Protein 2M4M (pdb70)

Solvent-accessible surface area: 8765 Å² total; per-residue (Å²): 190,123,128,58,122,180,98,63,58,31,48,0,0,0,6,64,42,19,166,111,78,22,0,103,113,0,3,58,99,11,1,75,36,13,29,3,15,58,45,38,110,112,49,47,84,124,118,58,40,159,3,42,87,44,169,141,72,169,50,49,103,142,189,106,98,16,54,117,81,50,12,144,69,7,0,51,7,58,8,60,72,133,62,22,26,114,155,0,35,94,93,169,70,28,120,50,94,71,58,67,6,7,2,32,45,45,118,98,150,43,30,54,88,29,14,176,167,4,100,41,112,158,181,127

InterPro domains:
  IPR007846 RNA-recognition motif (RRM) Nup35-type domain [PF05172] (176-274)
  IPR007846 RNA-recognition motif (RRM) Nup35-type domain [PS51472] (174-280)
  IPR012677 Nucleotide-binding alpha-beta plait domain superfamily [G3DSA:3.30.70.330] (168-292)
  IPR035979 RNA-binding domain superfamily [SSF54928] (177-276)

Nearest PDB structures (foldseek):
  2m4m-assembly1_A  TM=8.355E-01  e=5.495E-18  Nakaseomyces glabratus CBS 138
  5uaz-assembly1_B  TM=6.989E-01  e=4.692E-06  Saccharomyces cerevisiae S288C
  3p3d-assembly1_A  TM=6.804E-01  e=3.151E-06  Meyerozyma guilliermondii
  2dnn-assembly1_A  TM=5.092E-01  e=9.236E-02  Homo sapiens
  2lmi-assembly1_A  TM=5.114E-01  e=1.678E-01  Homo sapiens

Organism: Candida glabrata (strain ATCC 2001 / BCRC 20586 / JCM 3761 / NBRC 0622 / NRRL Y-65 / CBS 138) (NCBI:txid284593)

Foldseek 3Di:
DPDDDPDPQFQKKKKFWAFLPCQLPPCAVCQLQWHDHQDDLPRYDPPSCHGAPVHDQPCDPPHHHGPFAADGRMTTIRSVDVVCSVVQQDQPPAQDPHRGMGIGRDDPVVVVCVVVPVDDDDDD

Secondary structure (DSSP, 8-state):
--S-SS---SSEEEEES--TTSHHHHHHHHTTT---SS--SS--SSSGGG-STTSS----TTS-S-SS-B-SSEEEEE-SSHHHHHHHH--SS-EETTEE-EEEE--HHHHHHHHHHT--SS--

CATH classification: 3.30.70.330

Sequence (124 aa):
MSLGSESETGNAVVVFGYREAITKQILAYFAQFGEILEDLESELGDTETMRTPGYFFQQAPNRRRISREHGRTWTKLTYANHSSYLRALREHGTIYCGAAIGCVPYKHELISELSREGHHHHHHMSLGSESETGNAVVVFGYREAITKQILAYFAQFGEILEDLESELGDTETMRTPGYFFQQAPNRRRISREHGRTWTKLTYANHSSYLRALREHGTIYCGAAIGCVPYKHELISELSREGHHHHHHMSLGSESETGNAVVVFGYREAITKQILAYFAQFGEILEDLESELGDTETMRTPGYFFQQAPNRRRISREHGRTWTKLTYANHSSYLRALREHGTIYCGAAIGCVPYKHELISELSREGHHHHHHMSLGSESETGNAVVVFGYREAITKQILAYFAQFGEILEDLESELGDTETMRTPGYFFQQAPNRRRISREHGRTWTKLTYANHSSYLRALREHGTIYCGAAIGCVPYKHELISELSREGHHHHHHMSLGSESETGNAVVVFGYREAITKQILAYFAQFGEILEDLESELGDTETMRTPGYFFQQAPNRRRISREHGRTWTKLTYANHSSYLRALREHGTIYCGAAIGCVPYKHELISELSREGHHHHHHMSLGSESETGNAVVVFGYREAITKQILAYFAQFGEILEDLESELGDTETMRTPGYFFQQAPNRRRISREHGRTWTKLTYANHSSYLRALREHGTIYCGAAIGCVPYKHELISELSREGHHHHHHMSLGSESETGNAVVVFGYREAITKQILAYFAQFGEILEDLESELGDTETMRTPGYFFQQAPNRRRISREHGRTWTKLTYANHSSYLRALREHGTIYCGAAIGCVPYKHELISELSREGHHHHHHMSLGSESETGNAVVVFGYREAITKQILAYFAQFGEILEDLESELGDTETMRTPGYFFQQAPNRRRISREHGRTWTKLTYANHSSYLRALREHGTIYCGAAIGCVPYKHELISELSREGHHHHHHMSLGSESETGNAVVVFGYREAITKQILAYFAQFGEILEDLESELGDTETMRTPGYFFQQAPNRRRISREHGRTWTKLTYANHSSYLRALREHGTIYCGAAIGCVPYKHELISELSREGHHHHHHMSLGSESETGNAVVVFGYREAITKQILAYFAQFGEILEDLESELGDTETMRTPGYFFQQAPNRRRISREHGRTWTKLTYANHSSYLRALREHGTIYCGAAIGCVPYKHELISELSREGHHHHHHMSLGSESETGNAVVVFGYREAITKQILAYFAQFGEILEDLESELGDTETMRTPGYFFQQAPNRRRISREHGRTWTKLTYANHSSYLRALREHGTIYCGAAIGCVPYKHELISELSREGHHHHHHMSLGSESETGNAVVVFGYREAITKQILAYFAQFGEILEDLESELGDTETMRTPGYFFQQAPNRRRISREHGRTWTKLTYANHSSYLRALREHGTIYCGAAIGCVPYKHELISELSREGHHHHHHMSLGSESETGNAVVVFGYREAITKQILAYFAQFGEILEDLESELGDTETMRTPGYFFQQAPNRRRISREHGRTWTKLTYANHSSYLRALREHGTIYCGAAIGCVPYKHELISELSREGHHHHHHMSLGSESETGNAVVVFGYREAITKQILAYFAQFGEILEDLESELGDTETMRTPGYFFQQAPNRRRISREHGRTWTKLTYANHSSYLRALREHGTIYCGAAIGCVPYKHELISELSREGHHHHHHMSLGSESETGNAVVVFGYREAITKQILAYFAQFGEILEDLESELGDTETMRTPGYFFQQAPNRRRISREHGRTWTKLTYANHSSYLRALREHGTIYCGAAIGCVPYKHELISELSREGHHHHHHMSLGSESETGNAVVVFGYREAITKQILAYFAQFGEILEDLESELGDTETMRTPGYFFQQAPNRRRISREHGRTWTKLTYANHSSYLRALREHGTIYCGAAIGCVPYKHELISELSREGHHHHHHMSLGSESETGNAVVVFGYREAITKQILAYFAQFGEILEDLESELGDTETMRTPGYFFQQAPNRRRISREHGRTWTKLTYANHSSYLRALREHGTIYCGAAIGCVPYKHELISELSREGHHHHHHMSLGSESETGNAVVVFGYREAITKQILAYFAQFGEILEDLESELGDTETMRTPGYFFQQAPNRRRISREHGRTWTKLTYANHSSYLRALREHGTIYCGAAIGCVPYKHELISELSREGHHHHHHMSLGSESETGNAVVVFGYREAITKQILAYFAQFGEILEDLESELGDTETMRTPGYFFQQAPNRRRISREHGRTWTKLTYANHSSYLRALREHGTIYCGAAIGCVPYKHELISELSREGHHHHHHMSLGSESETGNAVVVFGYREAITKQILAYFAQFGEILEDLESELGDTETMRTPGYFFQQAPNRRRISREHGRTWTKLTYANHSSYLRALREHGTIYCGAAIGCVPYKHELISELSREGHHHHHH

Radius of gyration: 14.53 Å; Cα contacts (8 Å, |Δi|>4): 167; chains: 1; bounding box: 35×36×41 Å

Structure (mmCIF, N/CA/C/O backbone):
data_2M4M
#
_entry.id   2M4M
#
loop_
_atom_site.group_PDB
_atom_site.id
_atom_site.type_symbol
_atom_site.label_atom_id
_atom_site.label_alt_id
_atom_site.label_comp_id
_atom_site.label_asym_id
_atom_site.label_entity_id
_atom_site.label_seq_id
_atom_site.pdbx_PDB_ins_code
_atom_site.Cartn_x
_atom_site.Cartn_y
_atom_site.Cartn_z
_atom_site.occupancy
_atom_site.B_iso_or_equiv
_atom_site.auth_seq_id
_atom_site.auth_comp_id
_atom_site.auth_asym_id
_atom_site.auth_atom_id
_atom_site.pdbx_PDB_model_num
ATOM 1 N N . MET A 1 1 ? -25.856 12.377 -10.320 1.00 0.00 1 MET A N 1
ATOM 2 C CA . MET A 1 1 ? -25.219 12.574 -9.004 1.00 0.00 1 MET A CA 1
ATOM 3 C C . MET A 1 1 ? -24.001 13.473 -9.135 1.00 0.00 1 MET A C 1
ATOM 4 O O . MET A 1 1 ? -23.488 13.684 -10.240 1.00 0.00 1 MET A O 1
ATOM 20 N N . SER A 1 2 ? -23.556 14.017 -8.014 1.00 0.00 2 SER A N 1
ATOM 21 C CA . SER A 1 2 ? -22.394 14.890 -7.984 1.00 0.00 2 SER A CA 1
ATOM 22 C C . SER A 1 2 ? -21.129 14.128 -8.409 1.00 0.00 2 SER A C 1
ATOM 23 O O . SER A 1 2 ? -20.302 14.641 -9.165 1.00 0.00 2 SER A O 1
ATOM 31 N N . LEU A 1 3 ? -21.000 12.903 -7.922 1.00 0.00 3 LEU A N 1
ATOM 32 C CA . LEU A 1 3 ? -19.842 12.064 -8.219 1.00 0.00 3 LEU A CA 1
ATOM 33 C C . LEU A 1 3 ? -20.072 11.248 -9.489 1.00 0.00 3 LEU A C 1
ATOM 34 O O . LEU A 1 3 ? -21.216 11.046 -9.910 1.00 0.00 3 LEU A O 1
ATOM 50 N N . GLY A 1 4 ? -18.988 10.795 -10.099 1.00 0.00 4 GLY A N 1
ATOM 51 C CA . GLY A 1 4 ? -19.084 9.988 -11.297 1.00 0.00 4 GLY A CA 1
ATOM 52 C C . GLY A 1 4 ? -18.514 8.600 -11.091 1.00 0.00 4 GLY A C 1
ATOM 53 O O . GLY A 1 4 ? -18.149 8.242 -9.965 1.00 0.00 4 GLY A O 1
ATOM 57 N N . SER A 1 5 ? -18.429 7.824 -12.176 1.00 0.00 5 SER A N 1
ATOM 58 C CA . SER A 1 5 ? -17.884 6.459 -12.136 1.00 0.00 5 SER A CA 1
ATOM 59 C C . SER A 1 5 ? -18.714 5.555 -11.217 1.00 0.00 5 SER A C 1
ATOM 60 O O . SER A 1 5 ? -19.876 5.852 -10.916 1.00 0.00 5 SER A O 1
ATOM 68 N N . GLU A 1 6 ? -18.129 4.439 -10.802 1.00 0.00 6 GLU A N 1
ATOM 69 C CA . GLU A 1 6 ? -18.793 3.535 -9.891 1.00 0.00 6 GLU A CA 1
ATOM 70 C C . GLU A 1 6 ? -17.844 3.149 -8.761 1.00 0.00 6 GLU A C 1
ATOM 71 O O . GLU A 1 6 ? -17.249 2.067 -8.770 1.00 0.00 6 GLU A O 1
ATOM 83 N N . SER A 1 7 ? -17.662 4.054 -7.827 1.00 0.00 7 SER A N 1
ATOM 84 C CA . SER A 1 7 ? -16.842 3.825 -6.716 1.00 0.00 7 SER A CA 1
ATOM 85 C C . SER A 1 7 ? -17.450 4.501 -5.493 1.00 0.00 7 SER A C 1
ATOM 86 O O . SER A 1 7 ? -18.611 4.909 -5.507 1.00 0.00 7 SER A O 1
ATOM 94 N N . GLU A 1 8 ? -16.664 4.634 -4.481 1.00 0.00 8 GLU A N 1
ATOM 95 C CA . GLU A 1 8 ? -17.074 5.196 -3.252 1.00 0.00 8 GLU A CA 1
ATOM 96 C C . GLU A 1 8 ? -16.218 6.397 -2.952 1.00 0.00 8 GLU A C 1
ATOM 97 O O . GLU A 1 8 ? -15.475 6.884 -3.811 1.00 0.00 8 GLU A O 1
ATOM 109 N N . THR A 1 9 ? -16.328 6.859 -1.753 1.00 0.00 9 THR A N 1
ATOM 110 C CA . THR A 1 9 ? -15.531 7.966 -1.273 1.00 0.00 9 THR A CA 1
ATOM 111 C C . THR A 1 9 ? -14.065 7.544 -1.160 1.00 0.00 9 THR A C 1
ATOM 112 O O . THR A 1 9 ? -13.159 8.272 -1.570 1.00 0.00 9 THR A O 1
ATOM 123 N N . GLY A 1 10 ? -13.844 6.364 -0.588 1.00 0.00 10 GLY A N 1
ATOM 124 C CA . GLY A 1 10 ? -12.506 5.835 -0.461 1.00 0.00 10 GLY A CA 1
ATOM 125 C C . GLY A 1 10 ? -11.863 6.164 0.869 1.00 0.00 10 GLY A C 1
ATOM 126 O O . GLY A 1 10 ? -11.107 5.363 1.411 1.00 0.00 10 GLY A O 1
ATOM 130 N N . ASN A 1 11 ? -12.156 7.347 1.395 1.00 0.00 11 ASN A N 1
ATOM 131 C CA . ASN A 1 11 ? -11.579 7.789 2.665 1.00 0.00 11 ASN A CA 1
ATOM 132 C C . ASN A 1 11 ? -12.660 8.080 3.704 1.00 0.00 11 ASN A C 1
ATOM 133 O O . ASN A 1 11 ? -12.429 8.803 4.686 1.00 0.00 11 ASN A O 1
ATOM 144 N N . ALA A 1 12 ? -13.834 7.504 3.489 1.00 0.00 12 ALA A N 1
ATOM 145 C CA . ALA A 1 12 ? -14.950 7.663 4.403 1.00 0.00 12 ALA A CA 1
ATOM 146 C C . ALA A 1 12 ? -15.673 6.342 4.572 1.00 0.00 12 ALA A C 1
ATOM 147 O O . ALA A 1 12 ? -15.858 5.608 3.603 1.00 0.00 12 ALA A O 1
ATOM 154 N N . VAL A 1 13 ? -16.086 6.049 5.789 1.00 0.00 13 VAL A N 1
ATOM 155 C CA . VAL A 1 13 ? -16.783 4.805 6.082 1.00 0.00 13 VAL A CA 1
ATOM 156 C C . VAL A 1 13 ? -18.133 5.070 6.717 1.00 0.00 13 VAL A C 1
ATOM 157 O O . VAL A 1 13 ? -18.381 6.156 7.252 1.00 0.00 13 VAL A O 1
ATOM 170 N N . VAL A 1 14 ? -19.001 4.084 6.643 1.00 0.00 14 VAL A N 1
ATOM 171 C CA . VAL A 1 14 ? -20.299 4.164 7.261 1.00 0.00 14 VAL A CA 1
ATOM 172 C C . VAL A 1 14 ? -20.305 3.248 8.467 1.00 0.00 14 VAL A C 1
ATOM 173 O O . VAL A 1 14 ? -20.149 2.030 8.335 1.00 0.00 14 VAL A O 1
ATOM 186 N N . VAL A 1 15 ? -20.463 3.825 9.633 1.00 0.00 15 VAL A N 1
ATOM 187 C CA . VAL A 1 15 ? -20.453 3.052 10.853 1.00 0.00 15 VAL A CA 1
ATOM 188 C C . VAL A 1 15 ? -21.853 2.952 11.416 1.00 0.00 15 VAL A C 1
ATOM 189 O O . VAL A 1 15 ? -22.524 3.959 11.606 1.00 0.00 15 VAL A O 1
ATOM 202 N N . PHE A 1 16 ? -22.287 1.737 11.667 1.00 0.00 16 PHE A N 1
ATOM 203 C CA . PHE A 1 16 ? -23.608 1.493 12.202 1.00 0.00 16 PHE A CA 1
ATOM 204 C C . PHE A 1 16 ? -23.574 0.397 13.258 1.00 0.00 16 PHE A C 1
ATOM 205 O O . PHE A 1 16 ? -22.642 -0.410 13.302 1.00 0.00 16 PHE A O 1
ATOM 222 N N . GLY A 1 17 ? -24.588 0.377 14.104 1.00 0.00 17 GLY A N 1
ATOM 223 C CA . GLY A 1 17 ? -24.657 -0.626 15.145 1.00 0.00 17 GLY A CA 1
ATOM 224 C C . GLY A 1 17 ? -24.155 -0.116 16.479 1.00 0.00 17 GLY A C 1
ATOM 225 O O . GLY A 1 17 ? -23.559 -0.861 17.248 1.00 0.00 17 GLY A O 1
ATOM 229 N N . TYR A 1 18 ? -24.395 1.153 16.752 1.00 0.00 18 TYR A N 1
ATOM 230 C CA . TYR A 1 18 ? -23.986 1.758 18.012 1.00 0.00 18 TYR A CA 1
ATOM 231 C C . TYR A 1 18 ? -25.145 2.552 18.609 1.00 0.00 18 TYR A C 1
ATOM 232 O O . TYR A 1 18 ? -26.108 2.871 17.914 1.00 0.00 18 TYR A O 1
ATOM 250 N N . ARG A 1 19 ? -25.049 2.860 19.892 1.00 0.00 19 ARG A N 1
ATOM 251 C CA . ARG A 1 19 ? -26.085 3.604 20.587 1.00 0.00 19 ARG A CA 1
ATOM 252 C C . ARG A 1 19 ? -25.474 4.815 21.306 1.00 0.00 19 ARG A C 1
ATOM 253 O O . ARG A 1 19 ? -24.302 4.792 21.669 1.00 0.00 19 ARG A O 1
ATOM 274 N N . GLU A 1 20 ? -26.276 5.860 21.520 1.00 0.00 20 GLU A N 1
ATOM 275 C CA . GLU A 1 20 ? -25.802 7.109 22.145 1.00 0.00 20 GLU A CA 1
ATOM 276 C C . GLU A 1 20 ? -25.448 6.930 23.629 1.00 0.00 20 GLU A C 1
ATOM 277 O O . GLU A 1 20 ? -25.132 7.902 24.325 1.00 0.00 20 GLU A O 1
ATOM 289 N N . ALA A 1 21 ? -25.515 5.711 24.111 1.00 0.00 21 ALA A N 1
ATOM 290 C CA . ALA A 1 21 ? -25.197 5.425 25.494 1.00 0.00 21 ALA A CA 1
ATOM 291 C C . ALA A 1 21 ? -23.766 4.899 25.636 1.00 0.00 21 ALA A C 1
ATOM 292 O O . ALA A 1 21 ? -23.318 4.583 26.743 1.00 0.00 21 ALA A O 1
ATOM 299 N N . ILE A 1 22 ? -23.049 4.800 24.517 1.00 0.00 22 ILE A N 1
ATOM 300 C CA . ILE A 1 22 ? -21.677 4.278 24.538 1.00 0.00 22 ILE A CA 1
ATOM 301 C C . ILE A 1 22 ? -20.674 5.305 24.012 1.00 0.00 22 ILE A C 1
ATOM 302 O O . ILE A 1 22 ? -19.501 4.982 23.825 1.00 0.00 22 ILE A O 1
ATOM 318 N N . THR A 1 23 ? -21.124 6.534 23.799 1.00 0.00 23 THR A N 1
ATOM 319 C CA . THR A 1 23 ? -20.289 7.550 23.157 1.00 0.00 23 THR A CA 1
ATOM 320 C C . THR A 1 23 ? -18.998 7.809 23.900 1.00 0.00 23 THR A C 1
ATOM 321 O O . THR A 1 23 ? -17.942 7.833 23.296 1.00 0.00 23 THR A O 1
ATOM 332 N N . LYS A 1 24 ? -19.076 7.973 25.199 1.00 0.00 24 LYS A N 1
ATOM 333 C CA . LYS A 1 24 ? -17.903 8.300 25.983 1.00 0.00 24 LYS A CA 1
ATOM 334 C C . LYS A 1 24 ? -16.866 7.178 25.856 1.00 0.00 24 LYS A C 1
ATOM 335 O O . LYS A 1 24 ? -15.664 7.426 25.778 1.00 0.00 24 LYS A O 1
ATOM 354 N N . GLN A 1 25 ? -17.358 5.948 25.816 1.00 0.00 25 GLN A N 1
ATOM 355 C CA . GLN A 1 25 ? -16.524 4.783 25.769 1.00 0.00 25 GLN A CA 1
ATOM 356 C C . GLN A 1 25 ? -15.966 4.510 24.352 1.00 0.00 25 GLN A C 1
ATOM 357 O O . GLN A 1 25 ? -14.752 4.477 24.155 1.00 0.00 25 GLN A O 1
ATOM 371 N N . ILE A 1 26 ? -16.863 4.317 23.373 1.00 0.00 26 ILE A N 1
ATOM 372 C CA . ILE A 1 26 ? -16.459 3.946 22.022 1.00 0.00 26 ILE A CA 1
ATOM 373 C C . ILE A 1 26 ? -15.678 5.064 21.327 1.00 0.00 26 ILE A C 1
ATOM 374 O O . ILE A 1 26 ? -14.733 4.798 20.577 1.00 0.00 26 ILE A O 1
ATOM 390 N N . LEU A 1 27 ? -16.065 6.311 21.587 1.00 0.00 27 LEU A N 1
ATOM 391 C CA . LEU A 1 27 ? -15.419 7.448 20.964 1.00 0.00 27 LEU A CA 1
ATOM 392 C C . LEU A 1 27 ? -13.971 7.532 21.381 1.00 0.00 27 LEU A C 1
ATOM 393 O O . LEU A 1 27 ? -13.139 7.866 20.585 1.00 0.00 27 LEU A O 1
ATOM 409 N N . ALA A 1 28 ? -13.683 7.206 22.639 1.00 0.00 28 ALA A N 1
ATOM 410 C CA . ALA A 1 28 ? -12.318 7.268 23.154 1.00 0.00 28 ALA A CA 1
ATOM 411 C C . ALA A 1 28 ? -11.350 6.458 22.281 1.00 0.00 28 ALA A C 1
ATOM 412 O O . ALA A 1 28 ? -10.252 6.925 21.969 1.00 0.00 28 ALA A O 1
ATOM 419 N N . TYR A 1 29 ? -11.754 5.250 21.896 1.00 0.00 29 TYR A N 1
ATOM 420 C CA . TYR A 1 29 ? -10.916 4.406 21.041 1.00 0.00 29 TYR A CA 1
ATOM 421 C C . TYR A 1 29 ? -10.695 5.021 19.653 1.00 0.00 29 TYR A C 1
ATOM 422 O O . TYR A 1 29 ? -9.564 5.141 19.188 1.00 0.00 29 TYR A O 1
ATOM 440 N N . PHE A 1 30 ? -11.780 5.422 19.012 1.00 0.00 30 PHE A N 1
ATOM 441 C CA . PHE A 1 30 ? -11.718 5.938 17.646 1.00 0.00 30 PHE A CA 1
ATOM 442 C C . PHE A 1 30 ? -11.303 7.390 17.612 1.00 0.00 30 PHE A C 1
ATOM 443 O O . PHE A 1 30 ? -11.053 7.947 16.542 1.00 0.00 30 PHE A O 1
ATOM 460 N N . ALA A 1 31 ? -11.221 7.995 18.788 1.00 0.00 31 ALA A N 1
ATOM 461 C CA . ALA A 1 31 ? -10.858 9.392 18.928 1.00 0.00 31 ALA A CA 1
ATOM 462 C C . ALA A 1 31 ? -9.498 9.662 18.327 1.00 0.00 31 ALA A C 1
ATOM 463 O O . ALA A 1 31 ? -9.192 10.783 17.963 1.00 0.00 31 ALA A O 1
ATOM 470 N N . GLN A 1 32 ? -8.685 8.614 18.236 1.00 0.00 32 GLN A N 1
ATOM 471 C CA . GLN A 1 32 ? -7.370 8.700 17.627 1.00 0.00 32 GLN A CA 1
ATOM 472 C C . GLN A 1 32 ? -7.498 9.169 16.183 1.00 0.00 32 GLN A C 1
ATOM 473 O O . GLN A 1 32 ? -6.611 9.827 15.640 1.00 0.00 32 GLN A O 1
ATOM 487 N N . PHE A 1 33 ? -8.610 8.823 15.575 1.00 0.00 33 PHE A N 1
ATOM 488 C CA . PHE A 1 33 ? -8.860 9.160 14.202 1.00 0.00 33 PHE A CA 1
ATOM 489 C C . PHE A 1 33 ? -9.833 10.343 14.106 1.00 0.00 33 PHE A C 1
ATOM 490 O O . PHE A 1 33 ? -9.600 11.290 13.354 1.00 0.00 33 PHE A O 1
ATOM 507 N N . GLY A 1 34 ? -10.913 10.285 14.889 1.00 0.00 34 GLY A N 1
ATOM 508 C CA . GLY A 1 34 ? -11.914 11.344 14.875 1.00 0.00 34 GLY A CA 1
ATOM 509 C C . GLY A 1 34 ? -13.005 11.116 15.913 1.00 0.00 34 GLY A C 1
ATOM 510 O O . GLY A 1 34 ? -12.828 10.328 16.836 1.00 0.00 34 GLY A O 1
ATOM 514 N N . GLU A 1 35 ? -14.127 11.809 15.763 1.00 0.00 35 GLU A N 1
ATOM 515 C CA . GLU A 1 35 ? -15.251 11.670 16.690 1.00 0.00 35 GLU A CA 1
ATOM 516 C C . GLU A 1 35 ? -16.421 10.972 16.006 1.00 0.00 35 GLU A C 1
ATOM 517 O O . GLU A 1 35 ? -16.525 10.987 14.777 1.00 0.00 35 GLU A O 1
ATOM 529 N N . ILE A 1 36 ? -17.298 10.348 16.797 1.00 0.00 36 ILE A N 1
ATOM 530 C CA . ILE A 1 36 ? -18.384 9.554 16.230 1.00 0.00 36 ILE A CA 1
ATOM 531 C C . ILE A 1 36 ? -19.770 10.142 16.531 1.00 0.00 36 ILE A C 1
ATOM 532 O O . ILE A 1 36 ? -20.545 10.421 15.616 1.00 0.00 36 ILE A O 1
ATOM 548 N N . LEU A 1 37 ? -20.083 10.318 17.809 1.00 0.00 37 LEU A N 1
ATOM 549 C CA . LEU A 1 37 ? -21.391 10.847 18.205 1.00 0.00 37 LEU A CA 1
ATOM 550 C C . LEU A 1 37 ? -21.278 12.290 18.691 1.00 0.00 37 LEU A C 1
ATOM 551 O O . LEU A 1 37 ? -20.182 12.835 18.764 1.00 0.00 37 LEU A O 1
ATOM 567 N N . GLU A 1 38 ? -22.415 12.895 19.041 1.00 0.00 38 GLU A N 1
ATOM 568 C CA . GLU A 1 38 ? -22.444 14.311 19.410 1.00 0.00 38 GLU A CA 1
ATOM 569 C C . GLU A 1 38 ? -22.288 14.569 20.916 1.00 0.00 38 GLU A C 1
ATOM 570 O O . GLU A 1 38 ? -21.930 15.677 21.319 1.00 0.00 38 GLU A O 1
ATOM 582 N N . ASP A 1 39 ? -22.544 13.577 21.741 1.00 0.00 39 ASP A N 1
ATOM 583 C CA . ASP A 1 39 ? -22.469 13.787 23.187 1.00 0.00 39 ASP A CA 1
ATOM 584 C C . ASP A 1 39 ? -21.059 13.528 23.715 1.00 0.00 39 ASP A C 1
ATOM 585 O O . ASP A 1 39 ? -20.669 12.387 23.969 1.00 0.00 39 ASP A O 1
ATOM 594 N N . LEU A 1 40 ? -20.305 14.592 23.907 1.00 0.00 40 LEU A N 1
ATOM 595 C CA . LEU A 1 40 ? -18.946 14.480 24.323 1.00 0.00 40 LEU A CA 1
ATOM 596 C C . LEU A 1 40 ? -18.574 15.615 25.265 1.00 0.00 40 LEU A C 1
ATOM 597 O O . LEU A 1 40 ? -18.625 16.792 24.903 1.00 0.00 40 LEU A O 1
ATOM 613 N N . GLU A 1 41 ? -18.253 15.252 26.476 1.00 0.00 41 GLU A N 1
ATOM 614 C CA . GLU A 1 41 ? -17.813 16.200 27.495 1.00 0.00 41 GLU A CA 1
ATOM 615 C C . GLU A 1 41 ? -16.401 15.842 27.930 1.00 0.00 41 GLU A C 1
ATOM 616 O O . GLU A 1 41 ? -16.152 14.702 28.316 1.00 0.00 41 GLU A O 1
ATOM 628 N N . SER A 1 42 ? -15.497 16.824 27.886 1.00 0.00 42 SER A N 1
ATOM 629 C CA . SER A 1 42 ? -14.071 16.639 28.233 1.00 0.00 42 SER A CA 1
ATOM 630 C C . SER A 1 42 ? -13.461 15.424 27.511 1.00 0.00 42 SER A C 1
ATOM 631 O O . SER A 1 42 ? -13.536 14.285 27.988 1.00 0.00 42 SER A O 1
ATOM 639 N N . GLU A 1 43 ? -12.845 15.682 26.378 1.00 0.00 43 GLU A N 1
ATOM 640 C CA . GLU A 1 43 ? -12.324 14.658 25.537 1.00 0.00 43 GLU A CA 1
ATOM 641 C C . GLU A 1 43 ? -10.831 14.824 25.343 1.00 0.00 43 GLU A C 1
ATOM 642 O O . GLU A 1 43 ? -10.357 15.780 24.721 1.00 0.00 43 GLU A O 1
ATOM 654 N N . LEU A 1 44 ? -10.118 13.882 25.900 1.00 0.00 44 LEU A N 1
ATOM 655 C CA . LEU A 1 44 ? -8.675 13.806 25.866 1.00 0.00 44 LEU A CA 1
ATOM 656 C C . LEU A 1 44 ? -8.065 15.060 26.493 1.00 0.00 44 LEU A C 1
ATOM 657 O O . LEU A 1 44 ? -7.743 16.023 25.797 1.00 0.00 44 LEU A O 1
ATOM 673 N N . GLY A 1 45 ? -7.926 15.041 27.819 1.00 0.00 45 GLY A N 1
ATOM 674 C CA . GLY A 1 45 ? -7.407 16.192 28.539 1.00 0.00 45 GLY A CA 1
ATOM 675 C C . GLY A 1 45 ? -6.014 16.571 28.104 1.00 0.00 45 GLY A C 1
ATOM 676 O O . GLY A 1 45 ? -5.694 17.754 27.971 1.00 0.00 45 GLY A O 1
ATOM 680 N N . ASP A 1 46 ? -5.185 15.577 27.889 1.00 0.00 46 ASP A N 1
ATOM 681 C CA . ASP A 1 46 ? -3.823 15.807 27.445 1.00 0.00 46 ASP A CA 1
ATOM 682 C C . ASP A 1 46 ? -3.542 15.044 26.194 1.00 0.00 46 ASP A C 1
ATOM 683 O O . ASP A 1 46 ? -4.228 14.064 25.888 1.00 0.00 46 ASP A O 1
ATOM 692 N N . THR A 1 47 ? -2.545 15.510 25.445 1.00 0.00 47 THR A N 1
ATOM 693 C CA . THR A 1 47 ? -2.106 14.863 24.225 1.00 0.00 47 THR A CA 1
ATOM 694 C C . THR A 1 47 ? -3.068 15.093 23.053 1.00 0.00 47 THR A C 1
ATOM 695 O O . THR A 1 47 ? -2.635 15.461 21.959 1.00 0.00 47 THR A O 1
ATOM 706 N N . GLU A 1 48 ? -4.374 14.884 23.290 1.00 0.00 48 GLU A N 1
ATOM 707 C CA . GLU A 1 48 ? -5.392 14.958 22.256 1.00 0.00 48 GLU A CA 1
ATOM 708 C C . GLU A 1 48 ? -5.109 13.951 21.147 1.00 0.00 48 GLU A C 1
ATOM 709 O O . GLU A 1 48 ? -5.719 13.993 20.084 1.00 0.00 48 GLU A O 1
ATOM 721 N N . THR A 1 49 ? -4.155 13.057 21.433 1.00 0.00 49 THR A N 1
ATOM 722 C CA . THR A 1 49 ? -3.759 11.945 20.561 1.00 0.00 49 THR A CA 1
ATOM 723 C C . THR A 1 49 ? -3.495 12.369 19.109 1.00 0.00 49 THR A C 1
ATOM 724 O O . THR A 1 49 ? -3.556 11.538 18.200 1.00 0.00 49 THR A O 1
ATOM 735 N N . MET A 1 50 ? -3.151 13.671 18.919 1.00 0.00 50 MET A N 1
ATOM 736 C CA . MET A 1 50 ? -2.887 14.268 17.603 1.00 0.00 50 MET A CA 1
ATOM 737 C C . MET A 1 50 ? -3.906 13.806 16.544 1.00 0.00 50 MET A C 1
ATOM 738 O O . MET A 1 50 ? -3.574 13.595 15.372 1.00 0.00 50 MET A O 1
ATOM 752 N N . ARG A 1 51 ? -5.146 13.697 16.982 1.00 0.00 51 ARG A N 1
ATOM 753 C CA . ARG A 1 51 ? -6.248 13.236 16.153 1.00 0.00 51 ARG A CA 1
ATOM 754 C C . ARG A 1 51 ? -6.637 14.257 15.082 1.00 0.00 51 ARG A C 1
ATOM 755 O O . ARG A 1 51 ? -6.292 15.437 15.181 1.00 0.00 51 ARG A O 1
ATOM 776 N N . THR A 1 52 ? -7.380 13.776 14.066 1.00 0.00 52 THR A N 1
ATOM 777 C CA . THR A 1 52 ? -7.871 14.615 12.962 1.00 0.00 52 THR A CA 1
ATOM 778 C C . THR A 1 52 ? -6.721 15.028 12.011 1.00 0.00 52 THR A C 1
ATOM 779 O O . THR A 1 52 ? -5.634 15.410 12.455 1.00 0.00 52 THR A O 1
ATOM 790 N N . PRO A 1 53 ? -6.952 14.957 10.678 1.00 0.00 53 PRO A N 1
ATOM 791 C CA . PRO A 1 53 ? -5.952 15.362 9.669 1.00 0.00 53 PRO A CA 1
ATOM 792 C C . PRO A 1 53 ? -5.737 16.885 9.634 1.00 0.00 53 PRO A C 1
ATOM 793 O O . PRO A 1 53 ? -5.164 17.426 8.686 1.00 0.00 53 PRO A O 1
ATOM 804 N N . GLY A 1 54 ? -6.209 17.551 10.663 1.00 0.00 54 GLY A N 1
ATOM 805 C CA . GLY A 1 54 ? -6.054 18.979 10.770 1.00 0.00 54 GLY A CA 1
ATOM 806 C C . GLY A 1 54 ? -5.524 19.379 12.127 1.00 0.00 54 GLY A C 1
ATOM 807 O O . GLY A 1 54 ? -5.596 20.548 12.505 1.00 0.00 54 GLY A O 1
ATOM 811 N N . TYR A 1 55 ? -5.006 18.380 12.871 1.00 0.00 55 TYR A N 1
ATOM 812 C CA . TYR A 1 55 ? -4.424 18.570 14.223 1.00 0.00 55 TYR A CA 1
ATOM 813 C C . TYR A 1 55 ? -5.503 18.836 15.275 1.00 0.00 55 TYR A C 1
ATOM 814 O O . TYR A 1 55 ? -5.436 18.321 16.387 1.00 0.00 55 TYR A O 1
ATOM 832 N N . PHE A 1 56 ? -6.483 19.636 14.914 1.00 0.00 56 PHE A N 1
ATOM 833 C CA . PHE A 1 56 ? -7.557 19.992 15.814 1.00 0.00 56 PHE A CA 1
ATOM 834 C C . PHE A 1 56 ? -8.899 19.710 15.166 1.00 0.00 56 PHE A C 1
ATOM 835 O O . PHE A 1 56 ? -9.008 19.662 13.939 1.00 0.00 56 PHE A O 1
ATOM 852 N N . PHE A 1 57 ? -9.906 19.510 15.988 1.00 0.00 57 PHE A N 1
ATOM 853 C CA . PHE A 1 57 ? -11.238 19.202 15.509 1.00 0.00 57 PHE A CA 1
ATOM 854 C C . PHE A 1 57 ? -12.051 20.483 15.312 1.00 0.00 57 PHE A C 1
ATOM 855 O O . PHE A 1 57 ? -12.198 21.294 16.231 1.00 0.00 57 PHE A O 1
ATOM 872 N N . GLN A 1 58 ? -12.552 20.672 14.102 1.00 0.00 58 GLN A N 1
ATOM 873 C CA . GLN A 1 58 ? -13.313 21.867 13.775 1.00 0.00 58 GLN A CA 1
ATOM 874 C C . GLN A 1 58 ? -14.812 21.587 13.810 1.00 0.00 58 GLN A C 1
ATOM 875 O O . GLN A 1 58 ? -15.367 20.960 12.897 1.00 0.00 58 GLN A O 1
ATOM 889 N N . GLN A 1 59 ? -15.454 22.045 14.866 1.00 0.00 59 GLN A N 1
ATOM 890 C CA . GLN A 1 59 ? -16.877 21.899 15.037 1.00 0.00 59 GLN A CA 1
ATOM 891 C C . GLN A 1 59 ? -17.363 22.944 16.024 1.00 0.00 59 GLN A C 1
ATOM 892 O O . GLN A 1 59 ? -16.648 23.293 16.969 1.00 0.00 59 GLN A O 1
ATOM 906 N N . ALA A 1 60 ? -18.545 23.460 15.792 1.00 0.00 60 ALA A N 1
ATOM 907 C CA . ALA A 1 60 ? -19.079 24.544 16.603 1.00 0.00 60 ALA A CA 1
ATOM 908 C C . ALA A 1 60 ? -20.160 24.074 17.575 1.00 0.00 60 ALA A C 1
ATOM 909 O O . ALA A 1 60 ? -21.054 23.315 17.206 1.00 0.00 60 ALA A O 1
ATOM 916 N N . PRO A 1 61 ? -20.089 24.541 18.840 1.00 0.00 61 PRO A N 1
ATOM 917 C CA . PRO A 1 61 ? -21.076 24.208 19.878 1.00 0.00 61 PRO A CA 1
ATOM 918 C C . PRO A 1 61 ? -22.456 24.814 19.589 1.00 0.00 61 PRO A C 1
ATOM 919 O O . PRO A 1 61 ? -23.456 24.436 20.207 1.00 0.00 61 PRO A O 1
ATOM 930 N N . ASN A 1 62 ? -22.506 25.755 18.653 1.00 0.00 62 ASN A N 1
ATOM 931 C CA . ASN A 1 62 ? -23.765 26.413 18.286 1.00 0.00 62 ASN A CA 1
ATOM 932 C C . ASN A 1 62 ? -24.474 25.660 17.163 1.00 0.00 62 ASN A C 1
ATOM 933 O O . ASN A 1 62 ? -25.567 26.041 16.738 1.00 0.00 62 ASN A O 1
ATOM 944 N N . ARG A 1 63 ? -23.843 24.600 16.690 1.00 0.00 63 ARG A N 1
ATOM 945 C CA . ARG A 1 63 ? -24.396 23.750 15.645 1.00 0.00 63 ARG A CA 1
ATOM 946 C C . ARG A 1 63 ? -24.248 22.291 16.012 1.00 0.00 63 ARG A C 1
ATOM 947 O O . ARG A 1 63 ? -23.937 21.962 17.160 1.00 0.00 63 ARG A O 1
ATOM 968 N N . ARG A 1 64 ? -24.485 21.420 15.042 1.00 0.00 64 ARG A N 1
ATOM 969 C CA . ARG A 1 64 ? -24.344 20.000 15.246 1.00 0.00 64 ARG A CA 1
ATOM 970 C C . ARG A 1 64 ? -22.897 19.697 15.571 1.00 0.00 64 ARG A C 1
ATOM 971 O O . ARG A 1 64 ? -21.990 20.296 14.989 1.00 0.00 64 ARG A O 1
ATOM 992 N N . ARG A 1 65 ? -22.674 18.797 16.509 1.00 0.00 65 ARG A N 1
ATOM 993 C CA . ARG A 1 65 ? -21.328 18.481 16.936 1.00 0.00 65 ARG A CA 1
ATOM 994 C C . ARG A 1 65 ? -20.570 17.835 15.803 1.00 0.00 65 ARG A C 1
ATOM 995 O O . ARG A 1 65 ? -19.406 18.131 15.571 1.00 0.00 65 ARG A O 1
ATOM 1016 N N . ILE A 1 66 ? -21.249 16.973 15.082 1.00 0.00 66 ILE A N 1
ATOM 1017 C CA . ILE A 1 66 ? -20.662 16.325 13.945 1.00 0.00 66 ILE A CA 1
ATOM 1018 C C . ILE A 1 66 ? -21.131 17.001 12.664 1.00 0.00 66 ILE A C 1
ATOM 1019 O O . ILE A 1 66 ? -22.327 17.159 12.424 1.00 0.00 66 ILE A O 1
ATOM 1035 N N . SER A 1 67 ? -20.177 17.433 11.864 1.00 0.00 67 SER A N 1
ATOM 1036 C CA . SER A 1 67 ? -20.472 18.132 10.628 1.00 0.00 67 SER A CA 1
ATOM 1037 C C . SER A 1 67 ? -20.867 17.162 9.517 1.00 0.00 67 SER A C 1
ATOM 1038 O O . SER A 1 67 ? -21.356 17.565 8.458 1.00 0.00 67 SER A O 1
ATOM 1046 N N . ARG A 1 68 ? -20.625 15.895 9.763 1.00 0.00 68 ARG A N 1
ATOM 1047 C CA . ARG A 1 68 ? -21.004 14.842 8.842 1.00 0.00 68 ARG A CA 1
ATOM 1048 C C . ARG A 1 68 ? -22.428 14.403 9.145 1.00 0.00 68 ARG A C 1
ATOM 1049 O O . ARG A 1 68 ? -22.874 14.494 10.288 1.00 0.00 68 ARG A O 1
ATOM 1070 N N . GLU A 1 69 ? -23.138 13.935 8.137 1.00 0.00 69 GLU A N 1
ATOM 1071 C CA . GLU A 1 69 ? -24.517 13.537 8.333 1.00 0.00 69 GLU A CA 1
ATOM 1072 C C . GLU A 1 69 ? -24.601 12.215 9.066 1.00 0.00 69 GLU A C 1
ATOM 1073 O O . GLU A 1 69 ? -23.981 11.224 8.667 1.00 0.00 69 GLU A O 1
ATOM 1085 N N . HIS A 1 70 ? -25.366 12.209 10.134 1.00 0.00 70 HIS A N 1
ATOM 1086 C CA . HIS A 1 70 ? -25.551 11.020 10.938 1.00 0.00 70 HIS A CA 1
ATOM 1087 C C . HIS A 1 70 ? -27.027 10.662 11.024 1.00 0.00 70 HIS A C 1
ATOM 1088 O O . HIS A 1 70 ? -27.898 11.538 10.962 1.00 0.00 70 HIS A O 1
ATOM 1102 N N . GLY A 1 71 ? -27.298 9.386 11.158 1.00 0.00 71 GLY A N 1
ATOM 1103 C CA . GLY A 1 71 ? -28.651 8.914 11.249 1.00 0.00 71 GLY A CA 1
ATOM 1104 C C . GLY A 1 71 ? -28.973 8.420 12.633 1.00 0.00 71 GLY A C 1
ATOM 1105 O O . GLY A 1 71 ? -28.334 8.821 13.603 1.00 0.00 71 GLY A O 1
ATOM 1109 N N . ARG A 1 72 ? -29.965 7.552 12.726 1.00 0.00 72 ARG A N 1
ATOM 1110 C CA . ARG A 1 72 ? -30.404 7.016 14.014 1.00 0.00 72 ARG A CA 1
ATOM 1111 C C . ARG A 1 72 ? -29.361 6.094 14.617 1.00 0.00 72 ARG A C 1
ATOM 1112 O O . ARG A 1 72 ? -29.060 6.177 15.801 1.00 0.00 72 ARG A O 1
ATOM 1133 N N . THR A 1 73 ? -28.812 5.228 13.799 1.00 0.00 73 THR A N 1
ATOM 1134 C CA . THR A 1 73 ? -27.861 4.250 14.270 1.00 0.00 73 THR A CA 1
ATOM 1135 C C . THR A 1 73 ? -26.622 4.162 13.380 1.00 0.00 73 THR A C 1
ATOM 1136 O O . THR A 1 73 ? -25.827 3.223 13.512 1.00 0.00 73 THR A O 1
ATOM 1147 N N . TRP A 1 74 ? -26.446 5.139 12.497 1.00 0.00 74 TRP A N 1
ATOM 1148 C CA . TRP A 1 74 ? -25.322 5.127 11.571 1.00 0.00 74 TRP A CA 1
ATOM 1149 C C . TRP A 1 74 ? -24.724 6.516 11.416 1.00 0.00 74 TRP A C 1
ATOM 1150 O O . TRP A 1 74 ? -25.421 7.513 11.564 1.00 0.00 74 TRP A O 1
ATOM 1171 N N . THR A 1 75 ? -23.435 6.580 11.140 1.00 0.00 75 THR A N 1
ATOM 1172 C CA . THR A 1 75 ? -22.784 7.848 10.866 1.00 0.00 75 THR A CA 1
ATOM 1173 C C . THR A 1 75 ? -21.711 7.690 9.784 1.00 0.00 75 THR A C 1
ATOM 1174 O O . THR A 1 75 ? -21.073 6.629 9.672 1.00 0.00 75 THR A O 1
ATOM 1185 N N . LYS A 1 76 ? -21.537 8.728 8.976 1.00 0.00 76 LYS A N 1
ATOM 1186 C CA . LYS A 1 76 ? -20.505 8.737 7.948 1.00 0.00 76 LYS A CA 1
ATOM 1187 C C . LYS A 1 76 ? -19.246 9.385 8.492 1.00 0.00 76 LYS A C 1
ATOM 1188 O O . LYS A 1 76 ? -19.193 10.599 8.690 1.00 0.00 76 LYS A O 1
ATOM 1207 N N . LEU A 1 77 ? -18.233 8.585 8.724 1.00 0.00 77 LEU A N 1
ATOM 1208 C CA . LEU A 1 77 ? -16.994 9.088 9.264 1.00 0.00 77 LEU A CA 1
ATOM 1209 C C . LEU A 1 77 ? -15.970 9.262 8.165 1.00 0.00 77 LEU A C 1
ATOM 1210 O O . LEU A 1 77 ? -15.580 8.303 7.499 1.00 0.00 77 LEU A O 1
ATOM 1226 N N . THR A 1 78 ? -15.558 10.492 7.961 1.00 0.00 78 THR A N 1
ATOM 1227 C CA . THR A 1 78 ? -14.593 10.820 6.941 1.00 0.00 78 THR A CA 1
ATOM 1228 C C . THR A 1 78 ? -13.276 11.239 7.592 1.00 0.00 78 THR A C 1
ATOM 1229 O O . THR A 1 78 ? -13.239 12.193 8.364 1.00 0.00 78 THR A O 1
ATOM 1240 N N . TYR A 1 79 ? -12.201 10.524 7.283 1.00 0.00 79 TYR A N 1
ATOM 1241 C CA . TYR A 1 79 ? -10.909 10.805 7.901 1.00 0.00 79 TYR A CA 1
ATOM 1242 C C . TYR A 1 79 ? -9.938 11.425 6.911 1.00 0.00 79 TYR A C 1
ATOM 1243 O O . TYR A 1 79 ? -8.854 11.853 7.299 1.00 0.00 79 TYR A O 1
ATOM 1261 N N . ALA A 1 80 ? -10.324 11.443 5.624 1.00 0.00 80 ALA A N 1
ATOM 1262 C CA . ALA A 1 80 ? -9.495 12.010 4.530 1.00 0.00 80 ALA A CA 1
ATOM 1263 C C . ALA A 1 80 ? -8.245 11.158 4.236 1.00 0.00 80 ALA A C 1
ATOM 1264 O O . ALA A 1 80 ? -7.681 11.220 3.139 1.00 0.00 80 ALA A O 1
ATOM 1271 N N . ASN A 1 81 ? -7.810 10.392 5.218 1.00 0.00 81 ASN A N 1
ATOM 1272 C CA . ASN A 1 81 ? -6.647 9.539 5.069 1.00 0.00 81 ASN A CA 1
ATOM 1273 C C . ASN A 1 81 ? -7.061 8.081 4.974 1.00 0.00 81 ASN A C 1
ATOM 1274 O O . ASN A 1 81 ? -7.924 7.617 5.723 1.00 0.00 81 ASN A O 1
ATOM 1285 N N . HIS A 1 82 ? -6.433 7.361 4.065 1.00 0.00 82 HIS A N 1
ATOM 1286 C CA . HIS A 1 82 ? -6.734 5.956 3.844 1.00 0.00 82 HIS A CA 1
ATOM 1287 C C . HIS A 1 82 ? -6.307 5.100 5.040 1.00 0.00 82 HIS A C 1
ATOM 1288 O O . HIS A 1 82 ? -6.935 4.088 5.344 1.00 0.00 82 HIS A O 1
ATOM 1302 N N . SER A 1 83 ? -5.237 5.514 5.708 1.00 0.00 83 SER A N 1
ATOM 1303 C CA . SER A 1 83 ? -4.715 4.784 6.849 1.00 0.00 83 SER A CA 1
ATOM 1304 C C . SER A 1 83 ? -5.758 4.710 7.966 1.00 0.00 83 SER A C 1
ATOM 1305 O O . SER A 1 83 ? -6.035 3.639 8.505 1.00 0.00 83 SER A O 1
ATOM 1313 N N . SER A 1 84 ? -6.355 5.852 8.276 1.00 0.00 84 SER A N 1
ATOM 1314 C CA . SER A 1 84 ? -7.385 5.938 9.296 1.00 0.00 84 SER A CA 1
ATOM 1315 C C . SER A 1 84 ? -8.632 5.187 8.851 1.00 0.00 84 SER A C 1
ATOM 1316 O O . SER A 1 84 ? -9.304 4.540 9.654 1.00 0.00 84 SER A O 1
ATOM 1324 N N . TYR A 1 85 ? -8.911 5.270 7.555 1.00 0.00 85 TYR A N 1
ATOM 1325 C CA . TYR A 1 85 ? -10.056 4.612 6.941 1.00 0.00 85 TYR A CA 1
ATOM 1326 C C . TYR A 1 85 ? -10.002 3.101 7.162 1.00 0.00 85 TYR A C 1
ATOM 1327 O O . TYR A 1 85 ? -10.960 2.500 7.630 1.00 0.00 85 TYR A O 1
ATOM 1345 N N . LEU A 1 86 ? -8.868 2.507 6.840 1.00 0.00 86 LEU A N 1
ATOM 1346 C CA . LEU A 1 86 ? -8.692 1.089 6.950 1.00 0.00 86 LEU A CA 1
ATOM 1347 C C . LEU A 1 86 ? -8.668 0.632 8.414 1.00 0.00 86 LEU A C 1
ATOM 1348 O O . LEU A 1 86 ? -9.251 -0.395 8.762 1.00 0.00 86 LEU A O 1
ATOM 1364 N N . ARG A 1 87 ? -7.987 1.390 9.265 1.00 0.00 87 ARG A N 1
ATOM 1365 C CA . ARG A 1 87 ? -7.881 1.034 10.683 1.00 0.00 87 ARG A CA 1
ATOM 1366 C C . ARG A 1 87 ? -9.238 1.101 11.385 1.00 0.00 87 ARG A C 1
ATOM 1367 O O . ARG A 1 87 ? -9.556 0.257 12.224 1.00 0.00 87 ARG A O 1
ATOM 1388 N N . ALA A 1 88 ? -10.030 2.109 11.040 1.00 0.00 88 ALA A N 1
ATOM 1389 C CA . ALA A 1 88 ? -11.348 2.283 11.634 1.00 0.00 88 ALA A CA 1
ATOM 1390 C C . ALA A 1 88 ? -12.367 1.344 10.995 1.00 0.00 88 ALA A C 1
ATOM 1391 O O . ALA A 1 88 ? -13.468 1.156 11.521 1.00 0.00 88 ALA A O 1
ATOM 1398 N N . LEU A 1 89 ? -11.988 0.760 9.860 1.00 0.00 89 LEU A N 1
ATOM 1399 C CA . LEU A 1 89 ? -12.850 -0.154 9.124 1.00 0.00 89 LEU A CA 1
ATOM 1400 C C . LEU A 1 89 ? -13.166 -1.387 9.971 1.00 0.00 89 LEU A C 1
ATOM 1401 O O . LEU A 1 89 ? -14.307 -1.837 10.021 1.00 0.00 89 LEU A O 1
ATOM 1417 N N . ARG A 1 90 ? -12.133 -1.915 10.641 1.00 0.00 90 ARG A N 1
ATOM 1418 C CA . ARG A 1 90 ? -12.271 -3.097 11.500 1.00 0.00 90 ARG A CA 1
ATOM 1419 C C . ARG A 1 90 ? -13.007 -4.238 10.790 1.00 0.00 90 ARG A C 1
ATOM 1420 O O . ARG A 1 90 ? -12.492 -4.797 9.830 1.00 0.00 90 ARG A O 1
ATOM 1441 N N . GLU A 1 91 ? -14.216 -4.567 11.273 1.00 0.00 91 GLU A N 1
ATOM 1442 C CA . GLU A 1 91 ? -15.047 -5.635 10.697 1.00 0.00 91 GLU A CA 1
ATOM 1443 C C . GLU A 1 91 ? -14.291 -6.990 10.669 1.00 0.00 91 GLU A C 1
ATOM 1444 O O . GLU A 1 91 ? -14.576 -7.872 9.866 1.00 0.00 91 GLU A O 1
ATOM 1456 N N . HIS A 1 92 ? -13.343 -7.144 11.583 1.00 0.00 92 HIS A N 1
ATOM 1457 C CA . HIS A 1 92 ? -12.561 -8.377 11.691 1.00 0.00 92 HIS A CA 1
ATOM 1458 C C . HIS A 1 92 ? -12.833 -9.068 13.015 1.00 0.00 92 HIS A C 1
ATOM 1459 O O . HIS A 1 92 ? -11.907 -9.499 13.700 1.00 0.00 92 HIS A O 1
ATOM 1473 N N . GLY A 1 93 ? -14.102 -9.176 13.369 1.00 0.00 93 GLY A N 1
ATOM 1474 C CA . GLY A 1 93 ? -14.464 -9.802 14.620 1.00 0.00 93 GLY A CA 1
ATOM 1475 C C . GLY A 1 93 ? -14.514 -8.807 15.743 1.00 0.00 93 GLY A C 1
ATOM 1476 O O . GLY A 1 93 ? -14.158 -9.115 16.882 1.00 0.00 93 GLY A O 1
ATOM 1480 N N . THR A 1 94 ? -14.957 -7.609 15.428 1.00 0.00 94 THR A N 1
ATOM 1481 C CA . THR A 1 94 ? -15.031 -6.555 16.401 1.00 0.00 94 THR A CA 1
ATOM 1482 C C . THR A 1 94 ? -16.398 -6.539 17.081 1.00 0.00 94 THR A C 1
ATOM 1483 O O . THR A 1 94 ? -17.396 -6.118 16.492 1.00 0.00 94 THR A O 1
ATOM 1494 N N . ILE A 1 95 ? -16.430 -7.005 18.314 1.00 0.00 95 ILE A N 1
ATOM 1495 C CA . ILE A 1 95 ? -17.650 -7.026 19.095 1.00 0.00 95 ILE A CA 1
ATOM 1496 C C . ILE A 1 95 ? -17.576 -6.007 20.206 1.00 0.00 95 ILE A C 1
ATOM 1497 O O . ILE A 1 95 ? -16.656 -6.030 21.034 1.00 0.00 95 ILE A O 1
ATOM 1513 N N . TYR A 1 96 ? -18.532 -5.110 20.220 1.00 0.00 96 TYR A N 1
ATOM 1514 C CA . TYR A 1 96 ? -18.554 -4.060 21.186 1.00 0.00 96 TYR A CA 1
ATOM 1515 C C . TYR A 1 96 ? -19.862 -4.098 21.972 1.00 0.00 96 TYR A C 1
ATOM 1516 O O . TYR A 1 96 ? -20.944 -4.112 21.387 1.00 0.00 96 TYR A O 1
ATOM 1534 N N . CYS A 1 97 ? -19.751 -4.155 23.296 1.00 0.00 97 CYS A N 1
ATOM 1535 C CA . CYS A 1 97 ? -20.918 -4.177 24.188 1.00 0.00 97 CYS A CA 1
ATOM 1536 C C . CYS A 1 97 ? -21.810 -5.407 23.939 1.00 0.00 97 CYS A C 1
ATOM 1537 O O . CYS A 1 97 ? -22.999 -5.410 24.284 1.00 0.00 97 CYS A O 1
ATOM 1545 N N . GLY A 1 98 ? -21.228 -6.455 23.368 1.00 0.00 98 GLY A N 1
ATOM 1546 C CA . GLY A 1 98 ? -21.979 -7.674 23.131 1.00 0.00 98 GLY A CA 1
ATOM 1547 C C . GLY A 1 98 ? -22.457 -7.826 21.700 1.00 0.00 98 GLY A C 1
ATOM 1548 O O . GLY A 1 98 ? -22.968 -8.882 21.327 1.00 0.00 98 GLY A O 1
ATOM 1552 N N . ALA A 1 99 ? -22.290 -6.794 20.890 1.00 0.00 99 ALA A N 1
ATOM 1553 C CA . ALA A 1 99 ? -22.723 -6.845 19.502 1.00 0.00 99 ALA A CA 1
ATOM 1554 C C . ALA A 1 99 ? -21.625 -6.380 18.571 1.00 0.00 99 ALA A C 1
ATOM 1555 O O . ALA A 1 99 ? -20.849 -5.492 18.907 1.00 0.00 99 ALA A O 1
ATOM 1562 N N . ALA A 1 100 ? -21.546 -6.991 17.410 1.00 0.00 100 ALA A N 1
ATOM 1563 C CA . ALA A 1 100 ? -20.557 -6.600 16.429 1.00 0.00 100 ALA A CA 1
ATOM 1564 C C . ALA A 1 100 ? -20.993 -5.329 15.720 1.00 0.00 100 ALA A C 1
ATOM 1565 O O . ALA A 1 100 ? -22.131 -5.234 15.244 1.00 0.00 100 ALA A O 1
ATOM 1572 N N . ILE A 1 101 ? -20.101 -4.362 15.649 1.00 0.00 101 ILE A N 1
ATOM 1573 C CA . ILE A 1 101 ? -20.401 -3.116 14.972 1.00 0.00 101 ILE A CA 1
ATOM 1574 C C . ILE A 1 101 ? -20.107 -3.247 13.488 1.00 0.00 101 ILE A C 1
ATOM 1575 O O . ILE A 1 101 ? -19.235 -4.023 13.086 1.00 0.00 101 ILE A O 1
ATOM 1591 N N . GLY A 1 102 ? -20.844 -2.525 12.680 1.00 0.00 102 GLY A N 1
ATOM 1592 C CA . GLY A 1 102 ? -20.660 -2.612 11.262 1.00 0.00 102 GLY A CA 1
ATOM 1593 C C . GLY A 1 102 ? -20.035 -1.373 10.673 1.00 0.00 102 GLY A C 1
ATOM 1594 O O . GLY A 1 102 ? -20.683 -0.331 10.576 1.00 0.00 102 GLY A O 1
ATOM 1598 N N . CYS A 1 103 ? -18.779 -1.479 10.298 1.00 0.00 103 CYS A N 1
ATOM 1599 C CA . CYS A 1 103 ? -18.089 -0.398 9.627 1.00 0.00 103 CYS A CA 1
ATOM 1600 C C . CYS A 1 103 ? -17.844 -0.809 8.190 1.00 0.00 103 CYS A C 1
ATOM 1601 O O . CYS A 1 103 ? -16.985 -1.650 7.911 1.00 0.00 103 CYS A O 1
ATOM 1609 N N . VAL A 1 104 ? -18.609 -0.258 7.288 1.00 0.00 104 VAL A N 1
ATOM 1610 C CA . VAL A 1 104 ? -18.508 -0.637 5.895 1.00 0.00 104 VAL A CA 1
ATOM 1611 C C . VAL A 1 104 ? -18.085 0.542 5.029 1.00 0.00 104 VAL A C 1
ATOM 1612 O O . VAL A 1 104 ? -18.174 1.699 5.458 1.00 0.00 104 VAL A O 1
ATOM 1625 N N . PRO A 1 105 ? -17.599 0.268 3.800 1.00 0.00 105 PRO A N 1
ATOM 1626 C CA . PRO A 1 105 ? -17.235 1.314 2.848 1.00 0.00 105 PRO A CA 1
ATOM 1627 C C . PRO A 1 105 ? -18.464 2.110 2.432 1.00 0.00 105 PRO A C 1
ATOM 1628 O O . PRO A 1 105 ? -19.587 1.589 2.469 1.00 0.00 105 PRO A O 1
ATOM 1639 N N . TYR A 1 106 ? -18.267 3.358 2.051 1.00 0.00 106 TYR A N 1
ATOM 1640 C CA . TYR A 1 106 ? -19.384 4.209 1.687 1.00 0.00 106 TYR A CA 1
ATOM 1641 C C . TYR A 1 106 ? -20.135 3.661 0.474 1.00 0.00 106 TYR A C 1
ATOM 1642 O O . TYR A 1 106 ? -19.550 3.422 -0.581 1.00 0.00 106 TYR A O 1
ATOM 1660 N N . LYS A 1 107 ? -21.430 3.456 0.652 1.00 0.00 107 LYS A N 1
ATOM 1661 C CA . LYS A 1 107 ? -22.304 2.987 -0.407 1.00 0.00 107 LYS A CA 1
ATOM 1662 C C . LYS A 1 107 ? -23.538 3.863 -0.456 1.00 0.00 107 LYS A C 1
ATOM 1663 O O . LYS A 1 107 ? -24.193 4.069 0.564 1.00 0.00 107 LYS A O 1
ATOM 1682 N N . HIS A 1 108 ? -23.861 4.369 -1.632 1.00 0.00 108 HIS A N 1
ATOM 1683 C CA . HIS A 1 108 ? -25.002 5.265 -1.785 1.00 0.00 108 HIS A CA 1
ATOM 1684 C C . HIS A 1 108 ? -26.324 4.543 -1.516 1.00 0.00 108 HIS A C 1
ATOM 1685 O O . HIS A 1 108 ? -27.200 5.074 -0.833 1.00 0.00 108 HIS A O 1
ATOM 1699 N N . GLU A 1 109 ? -26.449 3.330 -2.038 1.00 0.00 109 GLU A N 1
ATOM 1700 C CA . GLU A 1 109 ? -27.669 2.551 -1.879 1.00 0.00 109 GLU A CA 1
ATOM 1701 C C . GLU A 1 109 ? -27.889 2.193 -0.416 1.00 0.00 109 GLU A C 1
ATOM 1702 O O . GLU A 1 109 ? -29.029 2.145 0.066 1.00 0.00 109 GLU A O 1
ATOM 1714 N N . LEU A 1 110 ? -26.795 1.952 0.291 1.00 0.00 110 LEU A N 1
ATOM 1715 C CA . LEU A 1 110 ? -26.859 1.622 1.700 1.00 0.00 110 LEU A CA 1
ATOM 1716 C C . LEU A 1 110 ? -27.458 2.782 2.482 1.00 0.00 110 LEU A C 1
ATOM 1717 O O . LEU A 1 110 ? -28.267 2.578 3.375 1.00 0.00 110 LEU A O 1
ATOM 1733 N N . ILE A 1 111 ? -27.070 4.005 2.115 1.00 0.00 111 ILE A N 1
ATOM 1734 C CA . ILE A 1 111 ? -27.572 5.201 2.782 1.00 0.00 111 ILE A CA 1
ATOM 1735 C C . ILE A 1 111 ? -29.085 5.292 2.628 1.00 0.00 111 ILE A C 1
ATOM 1736 O O . ILE A 1 111 ? -29.799 5.591 3.585 1.00 0.00 111 ILE A O 1
ATOM 1752 N N . SER A 1 112 ? -29.570 5.021 1.425 1.00 0.00 112 SER A N 1
ATOM 1753 C CA . SER A 1 112 ? -30.996 5.025 1.165 1.00 0.00 112 SER A CA 1
ATOM 1754 C C . SER A 1 112 ? -31.704 3.994 2.047 1.00 0.00 112 SER A C 1
ATOM 1755 O O . SER A 1 112 ? -32.758 4.269 2.606 1.00 0.00 112 SER A O 1
ATOM 1763 N N . GLU A 1 113 ? -31.102 2.818 2.181 1.00 0.00 113 GLU A N 1
ATOM 1764 C CA . GLU A 1 113 ? -31.666 1.763 3.020 1.00 0.00 113 GLU A CA 1
ATOM 1765 C C . GLU A 1 113 ? -31.640 2.178 4.497 1.00 0.00 113 GLU A C 1
ATOM 1766 O O . GLU A 1 113 ? -32.613 1.995 5.228 1.00 0.00 113 GLU A O 1
ATOM 1778 N N . LEU A 1 114 ? -30.523 2.755 4.910 1.00 0.00 114 LEU A N 1
ATOM 1779 C CA . LEU A 1 114 ? -30.333 3.194 6.280 1.00 0.00 114 LEU A CA 1
ATOM 1780 C C . LEU A 1 114 ? -31.322 4.289 6.660 1.00 0.00 114 LEU A C 1
ATOM 1781 O O . LEU A 1 114 ? -31.843 4.305 7.769 1.00 0.00 114 LEU A O 1
ATOM 1797 N N . SER A 1 115 ? -31.572 5.204 5.736 1.00 0.00 115 SER A N 1
ATOM 1798 C CA . SER A 1 115 ? -32.499 6.295 5.978 1.00 0.00 115 SER A CA 1
ATOM 1799 C C . SER A 1 115 ? -33.959 5.819 6.016 1.00 0.00 115 SER A C 1
ATOM 1800 O O . SER A 1 115 ? -34.836 6.531 6.513 1.00 0.00 115 SER A O 1
ATOM 1808 N N . ARG A 1 116 ? -34.220 4.619 5.487 1.00 0.00 116 ARG A N 1
ATOM 1809 C CA . ARG A 1 116 ? -35.572 4.058 5.513 1.00 0.00 116 ARG A CA 1
ATOM 1810 C C . ARG A 1 116 ? -35.938 3.603 6.923 1.00 0.00 116 ARG A C 1
ATOM 1811 O O . ARG A 1 116 ? -36.994 3.966 7.452 1.00 0.00 116 ARG A O 1
ATOM 1832 N N . GLU A 1 117 ? -35.052 2.816 7.530 1.00 0.00 117 GLU A N 1
ATOM 1833 C CA . GLU A 1 117 ? -35.261 2.331 8.892 1.00 0.00 117 GLU A CA 1
ATOM 1834 C C . GLU A 1 117 ? -34.954 3.435 9.877 1.00 0.00 117 GLU A C 1
ATOM 1835 O O . GLU A 1 117 ? -35.673 3.652 10.861 1.00 0.00 117 GLU A O 1
ATOM 1847 N N . GLY A 1 118 ? -33.907 4.137 9.581 1.00 0.00 118 GLY A N 1
ATOM 1848 C CA . GLY A 1 118 ? -33.468 5.231 10.396 1.00 0.00 118 GLY A CA 1
ATOM 1849 C C . GLY A 1 118 ? -33.863 6.549 9.793 1.00 0.00 118 GLY A C 1
ATOM 1850 O O . GLY A 1 118 ? -33.008 7.389 9.488 1.00 0.00 118 GLY A O 1
ATOM 1854 N N . HIS A 1 119 ? -35.161 6.728 9.617 1.00 0.00 119 HIS A N 1
ATOM 1855 C CA . HIS A 1 119 ? -35.704 7.930 9.014 1.00 0.00 119 HIS A CA 1
ATOM 1856 C C . HIS A 1 119 ? -35.370 9.144 9.863 1.00 0.00 119 HIS A C 1
ATOM 1857 O O . HIS A 1 119 ? -35.673 9.180 11.057 1.00 0.00 119 HIS A O 1
ATOM 1871 N N . HIS A 1 120 ? -34.744 10.128 9.252 1.00 0.00 120 HIS A N 1
ATOM 1872 C CA . HIS A 1 120 ? -34.317 11.318 9.977 1.00 0.00 120 HIS A CA 1
ATOM 1873 C C . HIS A 1 120 ? -34.697 12.602 9.231 1.00 0.00 120 HIS A C 1
ATOM 1874 O O . HIS A 1 120 ? -35.069 13.591 9.846 1.00 0.00 120 HIS A O 1
ATOM 1888 N N . HIS A 1 121 ? -34.598 12.578 7.911 1.00 0.00 121 HIS A N 1
ATOM 1889 C CA . HIS A 1 121 ? -34.892 13.746 7.096 1.00 0.00 121 HIS A CA 1
ATOM 1890 C C . HIS A 1 121 ? -35.528 13.334 5.789 1.00 0.00 121 HIS A C 1
ATOM 1891 O O . HIS A 1 121 ? -35.382 12.189 5.350 1.00 0.00 121 HIS A O 1
ATOM 1905 N N . HIS A 1 122 ? -36.238 14.260 5.173 1.00 0.00 122 HIS A N 1
ATOM 1906 C CA . HIS A 1 122 ? -36.811 14.026 3.865 1.00 0.00 122 HIS A CA 1
ATOM 1907 C C . HIS A 1 122 ? -35.742 14.294 2.831 1.00 0.00 122 HIS A C 1
ATOM 1908 O O . HIS A 1 122 ? -34.907 15.187 3.030 1.00 0.00 122 HIS A O 1
ATOM 1922 N N . HIS A 1 123 ? -35.738 13.512 1.753 1.00 0.00 123 HIS A N 1
ATOM 1923 C CA . HIS A 1 123 ? -34.755 13.655 0.655 1.00 0.00 123 HIS A CA 1
ATOM 1924 C C . HIS A 1 123 ? -33.366 13.120 1.059 1.00 0.00 123 HIS A C 1
ATOM 1925 O O . HIS A 1 123 ? -32.661 12.527 0.243 1.00 0.00 123 HIS A O 1
ATOM 1939 N N . HIS A 1 124 ? -32.988 13.336 2.305 1.00 0.00 124 HIS A N 1
ATOM 1940 C CA . HIS A 1 124 ? -31.705 12.873 2.806 1.00 0.00 124 HIS A CA 1
ATOM 1941 C C . HIS A 1 124 ? -31.877 11.559 3.549 1.00 0.00 124 HIS A C 1
ATOM 1942 O O . HIS A 1 124 ? -32.038 11.592 4.780 1.00 0.00 124 HIS A O 1
ATOM 1957 N N . MET A 1 1 ? -14.706 -9.387 -6.400 1.00 0.00 1 MET A N 2
ATOM 1958 C CA . MET A 1 1 ? -16.158 -9.284 -6.668 1.00 0.00 1 MET A CA 2
ATOM 1959 C C . MET A 1 1 ? -16.672 -7.871 -6.451 1.00 0.00 1 MET A C 2
ATOM 1960 O O . MET A 1 1 ? -17.421 -7.350 -7.273 1.00 0.00 1 MET A O 2
ATOM 1976 N N . SER A 1 2 ? -16.283 -7.246 -5.344 1.00 0.00 2 SER A N 2
ATOM 1977 C CA . SER A 1 2 ? -16.745 -5.904 -5.052 1.00 0.00 2 SER A CA 2
ATOM 1978 C C . SER A 1 2 ? -16.013 -4.878 -5.911 1.00 0.00 2 SER A C 2
ATOM 1979 O O . SER A 1 2 ? -14.821 -5.019 -6.188 1.00 0.00 2 SER A O 2
ATOM 1987 N N . LEU A 1 3 ? -16.728 -3.852 -6.336 1.00 0.00 3 LEU A N 2
ATOM 1988 C CA . LEU A 1 3 ? -16.141 -2.820 -7.164 1.00 0.00 3 LEU A CA 2
ATOM 1989 C C . LEU A 1 3 ? -15.543 -1.727 -6.300 1.00 0.00 3 LEU A C 2
ATOM 1990 O O . LEU A 1 3 ? -16.201 -0.730 -5.991 1.00 0.00 3 LEU A O 2
ATOM 2006 N N . GLY A 1 4 ? -14.311 -1.932 -5.880 1.00 0.00 4 GLY A N 2
ATOM 2007 C CA . GLY A 1 4 ? -13.644 -0.950 -5.071 1.00 0.00 4 GLY A CA 2
ATOM 2008 C C . GLY A 1 4 ? -13.228 0.243 -5.889 1.00 0.00 4 GLY A C 2
ATOM 2009 O O . GLY A 1 4 ? -12.393 0.124 -6.795 1.00 0.00 4 GLY A O 2
ATOM 2013 N N . SER A 1 5 ? -13.803 1.382 -5.593 1.00 0.00 5 SER A N 2
ATOM 2014 C CA . SER A 1 5 ? -13.494 2.593 -6.310 1.00 0.00 5 SER A CA 2
ATOM 2015 C C . SER A 1 5 ? -13.280 3.749 -5.344 1.00 0.00 5 SER A C 2
ATOM 2016 O O . SER A 1 5 ? -13.969 3.862 -4.330 1.00 0.00 5 SER A O 2
ATOM 2024 N N . GLU A 1 6 ? -12.325 4.594 -5.662 1.00 0.00 6 GLU A N 2
ATOM 2025 C CA . GLU A 1 6 ? -11.995 5.735 -4.837 1.00 0.00 6 GLU A CA 2
ATOM 2026 C C . GLU A 1 6 ? -12.724 6.964 -5.345 1.00 0.00 6 GLU A C 2
ATOM 2027 O O . GLU A 1 6 ? -12.678 8.033 -4.739 1.00 0.00 6 GLU A O 2
ATOM 2039 N N . SER A 1 7 ? -13.403 6.785 -6.457 1.00 0.00 7 SER A N 2
ATOM 2040 C CA . SER A 1 7 ? -14.113 7.852 -7.132 1.00 0.00 7 SER A CA 2
ATOM 2041 C C . SER A 1 7 ? -15.298 8.332 -6.326 1.00 0.00 7 SER A C 2
ATOM 2042 O O . SER A 1 7 ? -15.573 9.527 -6.236 1.00 0.00 7 SER A O 2
ATOM 2050 N N . GLU A 1 8 ? -15.969 7.403 -5.724 1.00 0.00 8 GLU A N 2
ATOM 2051 C CA . GLU A 1 8 ? -17.143 7.700 -4.933 1.00 0.00 8 GLU A CA 2
ATOM 2052 C C . GLU A 1 8 ? -16.827 7.676 -3.445 1.00 0.00 8 GLU A C 2
ATOM 2053 O O . GLU A 1 8 ? -17.410 6.908 -2.681 1.00 0.00 8 GLU A O 2
ATOM 2065 N N . THR A 1 9 ? -15.898 8.547 -3.057 1.00 0.00 9 THR A N 2
ATOM 2066 C CA . THR A 1 9 ? -15.447 8.693 -1.673 1.00 0.00 9 THR A CA 2
ATOM 2067 C C . THR A 1 9 ? -15.105 7.359 -1.002 1.00 0.00 9 THR A C 2
ATOM 2068 O O . THR A 1 9 ? -15.867 6.841 -0.187 1.00 0.00 9 THR A O 2
ATOM 2079 N N . GLY A 1 10 ? -13.945 6.814 -1.358 1.00 0.00 10 GLY A N 2
ATOM 2080 C CA . GLY A 1 10 ? -13.480 5.572 -0.763 1.00 0.00 10 GLY A CA 2
ATOM 2081 C C . GLY A 1 10 ? -12.691 5.831 0.503 1.00 0.00 10 GLY A C 2
ATOM 2082 O O . GLY A 1 10 ? -12.050 4.943 1.049 1.00 0.00 10 GLY A O 2
ATOM 2086 N N . ASN A 1 11 ? -12.734 7.073 0.951 1.00 0.00 11 ASN A N 2
ATOM 2087 C CA . ASN A 1 11 ? -12.042 7.500 2.155 1.00 0.00 11 ASN A CA 2
ATOM 2088 C C . ASN A 1 11 ? -13.037 7.721 3.291 1.00 0.00 11 ASN A C 2
ATOM 2089 O O . ASN A 1 11 ? -12.706 8.309 4.327 1.00 0.00 11 ASN A O 2
ATOM 2100 N N . ALA A 1 12 ? -14.253 7.241 3.088 1.00 0.00 12 ALA A N 2
ATOM 2101 C CA . ALA A 1 12 ? -15.301 7.350 4.077 1.00 0.00 12 ALA A CA 2
ATOM 2102 C C . ALA A 1 12 ? -15.898 5.978 4.340 1.00 0.00 12 ALA A C 2
ATOM 2103 O O . ALA A 1 12 ? -16.043 5.170 3.418 1.00 0.00 12 ALA A O 2
ATOM 2110 N N . VAL A 1 13 ? -16.242 5.712 5.586 1.00 0.00 13 VAL A N 2
ATOM 2111 C CA . VAL A 1 13 ? -16.788 4.419 5.960 1.00 0.00 13 VAL A CA 2
ATOM 2112 C C . VAL A 1 13 ? -18.144 4.564 6.623 1.00 0.00 13 VAL A C 2
ATOM 2113 O O . VAL A 1 13 ? -18.484 5.630 7.148 1.00 0.00 13 VAL A O 2
ATOM 2126 N N . VAL A 1 14 ? -18.917 3.502 6.581 1.00 0.00 14 VAL A N 2
ATOM 2127 C CA . VAL A 1 14 ? -20.208 3.472 7.227 1.00 0.00 14 VAL A CA 2
ATOM 2128 C C . VAL A 1 14 ? -20.148 2.508 8.396 1.00 0.00 14 VAL A C 2
ATOM 2129 O O . VAL A 1 14 ? -19.957 1.306 8.205 1.00 0.00 14 VAL A O 2
ATOM 2142 N N . VAL A 1 15 ? -20.296 3.026 9.600 1.00 0.00 15 VAL A N 2
ATOM 2143 C CA . VAL A 1 15 ? -20.224 2.193 10.781 1.00 0.00 15 VAL A CA 2
ATOM 2144 C C . VAL A 1 15 ? -21.561 2.182 11.497 1.00 0.00 15 VAL A C 2
ATOM 2145 O O . VAL A 1 15 ? -22.155 3.233 11.747 1.00 0.00 15 VAL A O 2
ATOM 2158 N N . PHE A 1 16 ? -22.030 0.998 11.814 1.00 0.00 16 PHE A N 2
ATOM 2159 C CA . PHE A 1 16 ? -23.312 0.826 12.466 1.00 0.00 16 PHE A CA 2
ATOM 2160 C C . PHE A 1 16 ? -23.266 -0.336 13.449 1.00 0.00 16 PHE A C 2
ATOM 2161 O O . PHE A 1 16 ? -22.429 -1.232 13.326 1.00 0.00 16 PHE A O 2
ATOM 2178 N N . GLY A 1 17 ? -24.148 -0.311 14.431 1.00 0.00 17 GLY A N 2
ATOM 2179 C CA . GLY A 1 17 ? -24.192 -1.387 15.405 1.00 0.00 17 GLY A CA 2
ATOM 2180 C C . GLY A 1 17 ? -24.231 -0.878 16.826 1.00 0.00 17 GLY A C 2
ATOM 2181 O O . GLY A 1 17 ? -24.671 -1.583 17.733 1.00 0.00 17 GLY A O 2
ATOM 2185 N N . TYR A 1 18 ? -23.785 0.347 17.024 1.00 0.00 18 TYR A N 2
ATOM 2186 C CA . TYR A 1 18 ? -23.782 0.940 18.349 1.00 0.00 18 TYR A CA 2
ATOM 2187 C C . TYR A 1 18 ? -24.968 1.862 18.527 1.00 0.00 18 TYR A C 2
ATOM 2188 O O . TYR A 1 18 ? -25.467 2.440 17.567 1.00 0.00 18 TYR A O 2
ATOM 2206 N N . ARG A 1 19 ? -25.417 1.977 19.761 1.00 0.00 19 ARG A N 2
ATOM 2207 C CA . ARG A 1 19 ? -26.613 2.732 20.090 1.00 0.00 19 ARG A CA 2
ATOM 2208 C C . ARG A 1 19 ? -26.407 4.250 20.026 1.00 0.00 19 ARG A C 2
ATOM 2209 O O . ARG A 1 19 ? -26.700 4.877 19.014 1.00 0.00 19 ARG A O 2
ATOM 2230 N N . GLU A 1 20 ? -25.878 4.820 21.105 1.00 0.00 20 GLU A N 2
ATOM 2231 C CA . GLU A 1 20 ? -25.729 6.273 21.226 1.00 0.00 20 GLU A CA 2
ATOM 2232 C C . GLU A 1 20 ? -25.099 6.608 22.569 1.00 0.00 20 GLU A C 2
ATOM 2233 O O . GLU A 1 20 ? -24.080 7.280 22.646 1.00 0.00 20 GLU A O 2
ATOM 2245 N N . ALA A 1 21 ? -25.707 6.075 23.629 1.00 0.00 21 ALA A N 2
ATOM 2246 C CA . ALA A 1 21 ? -25.281 6.336 25.006 1.00 0.00 21 ALA A CA 2
ATOM 2247 C C . ALA A 1 21 ? -23.916 5.721 25.329 1.00 0.00 21 ALA A C 2
ATOM 2248 O O . ALA A 1 21 ? -23.421 5.855 26.443 1.00 0.00 21 ALA A O 2
ATOM 2255 N N . ILE A 1 22 ? -23.313 5.062 24.355 1.00 0.00 22 ILE A N 2
ATOM 2256 C CA . ILE A 1 22 ? -21.995 4.449 24.539 1.00 0.00 22 ILE A CA 2
ATOM 2257 C C . ILE A 1 22 ? -20.880 5.449 24.216 1.00 0.00 22 ILE A C 2
ATOM 2258 O O . ILE A 1 22 ? -19.728 5.058 24.004 1.00 0.00 22 ILE A O 2
ATOM 2274 N N . THR A 1 23 ? -21.244 6.734 24.198 1.00 0.00 23 THR A N 2
ATOM 2275 C CA . THR A 1 23 ? -20.341 7.825 23.837 1.00 0.00 23 THR A CA 2
ATOM 2276 C C . THR A 1 23 ? -18.966 7.723 24.487 1.00 0.00 23 THR A C 2
ATOM 2277 O O . THR A 1 23 ? -18.006 7.384 23.826 1.00 0.00 23 THR A O 2
ATOM 2288 N N . LYS A 1 24 ? -18.895 7.964 25.796 1.00 0.00 24 LYS A N 2
ATOM 2289 C CA . LYS A 1 24 ? -17.611 8.039 26.498 1.00 0.00 24 LYS A CA 2
ATOM 2290 C C . LYS A 1 24 ? -16.799 6.754 26.354 1.00 0.00 24 LYS A C 2
ATOM 2291 O O . LYS A 1 24 ? -15.573 6.799 26.223 1.00 0.00 24 LYS A O 2
ATOM 2310 N N . GLN A 1 25 ? -17.482 5.625 26.371 1.00 0.00 25 GLN A N 2
ATOM 2311 C CA . GLN A 1 25 ? -16.841 4.338 26.292 1.00 0.00 25 GLN A CA 2
ATOM 2312 C C . GLN A 1 25 ? -16.070 4.163 24.962 1.00 0.00 25 GLN A C 2
ATOM 2313 O O . GLN A 1 25 ? -14.839 4.077 24.958 1.00 0.00 25 GLN A O 2
ATOM 2327 N N . ILE A 1 26 ? -16.796 4.126 23.838 1.00 0.00 26 ILE A N 2
ATOM 2328 C CA . ILE A 1 26 ? -16.181 3.910 22.526 1.00 0.00 26 ILE A CA 2
ATOM 2329 C C . ILE A 1 26 ? -15.343 5.126 22.079 1.00 0.00 26 ILE A C 2
ATOM 2330 O O . ILE A 1 26 ? -14.375 4.988 21.318 1.00 0.00 26 ILE A O 2
ATOM 2346 N N . LEU A 1 27 ? -15.712 6.304 22.573 1.00 0.00 27 LEU A N 2
ATOM 2347 C CA . LEU A 1 27 ? -15.056 7.556 22.199 1.00 0.00 27 LEU A CA 2
ATOM 2348 C C . LEU A 1 27 ? -13.595 7.562 22.612 1.00 0.00 27 LEU A C 2
ATOM 2349 O O . LEU A 1 27 ? -12.759 8.071 21.896 1.00 0.00 27 LEU A O 2
ATOM 2365 N N . ALA A 1 28 ? -13.298 6.987 23.770 1.00 0.00 28 ALA A N 2
ATOM 2366 C CA . ALA A 1 28 ? -11.927 6.968 24.290 1.00 0.00 28 ALA A CA 2
ATOM 2367 C C . ALA A 1 28 ? -10.935 6.409 23.266 1.00 0.00 28 ALA A C 2
ATOM 2368 O O . ALA A 1 28 ? -9.787 6.851 23.192 1.00 0.00 28 ALA A O 2
ATOM 2375 N N . TYR A 1 29 ? -11.377 5.441 22.480 1.00 0.00 29 TYR A N 2
ATOM 2376 C CA . TYR A 1 29 ? -10.525 4.846 21.470 1.00 0.00 29 TYR A CA 2
ATOM 2377 C C . TYR A 1 29 ? -10.687 5.527 20.103 1.00 0.00 29 TYR A C 2
ATOM 2378 O O . TYR A 1 29 ? -9.702 5.822 19.427 1.00 0.00 29 TYR A O 2
ATOM 2396 N N . PHE A 1 30 ? -11.926 5.793 19.711 1.00 0.00 30 PHE A N 2
ATOM 2397 C CA . PHE A 1 30 ? -12.205 6.295 18.365 1.00 0.00 30 PHE A CA 2
ATOM 2398 C C . PHE A 1 30 ? -12.094 7.814 18.213 1.00 0.00 30 PHE A C 2
ATOM 2399 O O . PHE A 1 30 ? -12.087 8.317 17.090 1.00 0.00 30 PHE A O 2
ATOM 2416 N N . ALA A 1 31 ? -11.996 8.547 19.314 1.00 0.00 31 ALA A N 2
ATOM 2417 C CA . ALA A 1 31 ? -11.863 10.008 19.237 1.00 0.00 31 ALA A CA 2
ATOM 2418 C C . ALA A 1 31 ? -10.515 10.395 18.680 1.00 0.00 31 ALA A C 2
ATOM 2419 O O . ALA A 1 31 ? -10.322 11.516 18.226 1.00 0.00 31 ALA A O 2
ATOM 2426 N N . GLN A 1 32 ? -9.579 9.461 18.748 1.00 0.00 32 GLN A N 2
ATOM 2427 C CA . GLN A 1 32 ? -8.255 9.659 18.195 1.00 0.00 32 GLN A CA 2
ATOM 2428 C C . GLN A 1 32 ? -8.353 9.730 16.673 1.00 0.00 32 GLN A C 2
ATOM 2429 O O . GLN A 1 32 ? -7.529 10.350 16.002 1.00 0.00 32 GLN A O 2
ATOM 2443 N N . PHE A 1 33 ? -9.373 9.068 16.148 1.00 0.00 33 PHE A N 2
ATOM 2444 C CA . PHE A 1 33 ? -9.620 9.024 14.727 1.00 0.00 33 PHE A CA 2
ATOM 2445 C C . PHE A 1 33 ? -10.488 10.206 14.295 1.00 0.00 33 PHE A C 2
ATOM 2446 O O . PHE A 1 33 ? -10.147 10.924 13.359 1.00 0.00 33 PHE A O 2
ATOM 2463 N N . GLY A 1 34 ? -11.613 10.398 14.979 1.00 0.00 34 GLY A N 2
ATOM 2464 C CA . GLY A 1 34 ? -12.509 11.484 14.629 1.00 0.00 34 GLY A CA 2
ATOM 2465 C C . GLY A 1 34 ? -13.769 11.505 15.474 1.00 0.00 34 GLY A C 2
ATOM 2466 O O . GLY A 1 34 ? -13.857 10.811 16.490 1.00 0.00 34 GLY A O 2
ATOM 2470 N N . GLU A 1 35 ? -14.745 12.301 15.052 1.00 0.00 35 GLU A N 2
ATOM 2471 C CA . GLU A 1 35 ? -16.015 12.412 15.760 1.00 0.00 35 GLU A CA 2
ATOM 2472 C C . GLU A 1 35 ? -16.936 11.282 15.359 1.00 0.00 35 GLU A C 2
ATOM 2473 O O . GLU A 1 35 ? -17.312 11.152 14.193 1.00 0.00 35 GLU A O 2
ATOM 2485 N N . ILE A 1 36 ? -17.274 10.455 16.323 1.00 0.00 36 ILE A N 2
ATOM 2486 C CA . ILE A 1 36 ? -18.104 9.301 16.070 1.00 0.00 36 ILE A CA 2
ATOM 2487 C C . ILE A 1 36 ? -19.577 9.610 16.302 1.00 0.00 36 ILE A C 2
ATOM 2488 O O . ILE A 1 36 ? -20.416 9.381 15.441 1.00 0.00 36 ILE A O 2
ATOM 2504 N N . LEU A 1 37 ? -19.876 10.126 17.469 1.00 0.00 37 LEU A N 2
ATOM 2505 C CA . LEU A 1 37 ? -21.239 10.445 17.836 1.00 0.00 37 LEU A CA 2
ATOM 2506 C C . LEU A 1 37 ? -21.297 11.742 18.629 1.00 0.00 37 LEU A C 2
ATOM 2507 O O . LEU A 1 37 ? -20.285 12.431 18.770 1.00 0.00 37 LEU A O 2
ATOM 2523 N N . GLU A 1 38 ? -22.466 12.062 19.143 1.00 0.00 38 GLU A N 2
ATOM 2524 C CA . GLU A 1 38 ? -22.672 13.311 19.850 1.00 0.00 38 GLU A CA 2
ATOM 2525 C C . GLU A 1 38 ? -22.390 13.171 21.351 1.00 0.00 38 GLU A C 2
ATOM 2526 O O . GLU A 1 38 ? -21.416 12.516 21.742 1.00 0.00 38 GLU A O 2
ATOM 2538 N N . ASP A 1 39 ? -23.248 13.799 22.182 1.00 0.00 39 ASP A N 2
ATOM 2539 C CA . ASP A 1 39 ? -23.082 13.827 23.647 1.00 0.00 39 ASP A CA 2
ATOM 2540 C C . ASP A 1 39 ? -21.907 14.721 24.042 1.00 0.00 39 ASP A C 2
ATOM 2541 O O . ASP A 1 39 ? -22.109 15.844 24.496 1.00 0.00 39 ASP A O 2
ATOM 2550 N N . LEU A 1 40 ? -20.695 14.206 23.832 1.00 0.00 40 LEU A N 2
ATOM 2551 C CA . LEU A 1 40 ? -19.427 14.906 24.091 1.00 0.00 40 LEU A CA 2
ATOM 2552 C C . LEU A 1 40 ? -19.433 15.764 25.343 1.00 0.00 40 LEU A C 2
ATOM 2553 O O . LEU A 1 40 ? -19.761 16.952 25.296 1.00 0.00 40 LEU A O 2
ATOM 2569 N N . GLU A 1 41 ? -19.087 15.178 26.458 1.00 0.00 41 GLU A N 2
ATOM 2570 C CA . GLU A 1 41 ? -18.969 15.956 27.665 1.00 0.00 41 GLU A CA 2
ATOM 2571 C C . GLU A 1 41 ? -17.521 15.989 28.138 1.00 0.00 41 GLU A C 2
ATOM 2572 O O . GLU A 1 41 ? -16.829 16.994 27.993 1.00 0.00 41 GLU A O 2
ATOM 2584 N N . SER A 1 42 ? -17.075 14.881 28.698 1.00 0.00 42 SER A N 2
ATOM 2585 C CA . SER A 1 42 ? -15.719 14.756 29.192 1.00 0.00 42 SER A CA 2
ATOM 2586 C C . SER A 1 42 ? -14.723 14.568 28.046 1.00 0.00 42 SER A C 2
ATOM 2587 O O . SER A 1 42 ? -13.738 15.288 27.959 1.00 0.00 42 SER A O 2
ATOM 2595 N N . GLU A 1 43 ? -15.024 13.598 27.166 1.00 0.00 43 GLU A N 2
ATOM 2596 C CA . GLU A 1 43 ? -14.198 13.256 25.986 1.00 0.00 43 GLU A CA 2
ATOM 2597 C C . GLU A 1 43 ? -12.680 13.232 26.264 1.00 0.00 43 GLU A C 2
ATOM 2598 O O . GLU A 1 43 ? -11.966 14.200 25.980 1.00 0.00 43 GLU A O 2
ATOM 2610 N N . LEU A 1 44 ? -12.207 12.100 26.807 1.00 0.00 44 LEU A N 2
ATOM 2611 C CA . LEU A 1 44 ? -10.804 11.868 27.095 1.00 0.00 44 LEU A CA 2
ATOM 2612 C C . LEU A 1 44 ? -10.211 12.934 28.015 1.00 0.00 44 LEU A C 2
ATOM 2613 O O . LEU A 1 44 ? -10.923 13.776 28.568 1.00 0.00 44 LEU A O 2
ATOM 2629 N N . GLY A 1 45 ? -8.908 12.874 28.203 1.00 0.00 45 GLY A N 2
ATOM 2630 C CA . GLY A 1 45 ? -8.243 13.840 29.031 1.00 0.00 45 GLY A CA 2
ATOM 2631 C C . GLY A 1 45 ? -6.921 14.270 28.441 1.00 0.00 45 GLY A C 2
ATOM 2632 O O . GLY A 1 45 ? -6.070 13.428 28.151 1.00 0.00 45 GLY A O 2
ATOM 2636 N N . ASP A 1 46 ? -6.770 15.581 28.225 1.00 0.00 46 ASP A N 2
ATOM 2637 C CA . ASP A 1 46 ? -5.530 16.197 27.686 1.00 0.00 46 ASP A CA 2
ATOM 2638 C C . ASP A 1 46 ? -5.301 15.877 26.202 1.00 0.00 46 ASP A C 2
ATOM 2639 O O . ASP A 1 46 ? -4.747 16.695 25.462 1.00 0.00 46 ASP A O 2
ATOM 2648 N N . THR A 1 47 ? -5.735 14.706 25.768 1.00 0.00 47 THR A N 2
ATOM 2649 C CA . THR A 1 47 ? -5.613 14.308 24.376 1.00 0.00 47 THR A CA 2
ATOM 2650 C C . THR A 1 47 ? -6.743 14.924 23.560 1.00 0.00 47 THR A C 2
ATOM 2651 O O . THR A 1 47 ? -7.623 14.234 23.041 1.00 0.00 47 THR A O 2
ATOM 2662 N N . GLU A 1 48 ? -6.733 16.228 23.496 1.00 0.00 48 GLU A N 2
ATOM 2663 C CA . GLU A 1 48 ? -7.726 16.960 22.762 1.00 0.00 48 GLU A CA 2
ATOM 2664 C C . GLU A 1 48 ? -7.167 17.387 21.408 1.00 0.00 48 GLU A C 2
ATOM 2665 O O . GLU A 1 48 ? -7.907 17.544 20.437 1.00 0.00 48 GLU A O 2
ATOM 2677 N N . THR A 1 49 ? -5.861 17.572 21.351 1.00 0.00 49 THR A N 2
ATOM 2678 C CA . THR A 1 49 ? -5.203 17.944 20.123 1.00 0.00 49 THR A CA 2
ATOM 2679 C C . THR A 1 49 ? -5.104 16.742 19.200 1.00 0.00 49 THR A C 2
ATOM 2680 O O . THR A 1 49 ? -4.831 15.630 19.660 1.00 0.00 49 THR A O 2
ATOM 2691 N N . MET A 1 50 ? -5.335 16.968 17.911 1.00 0.00 50 MET A N 2
ATOM 2692 C CA . MET A 1 50 ? -5.269 15.912 16.907 1.00 0.00 50 MET A CA 2
ATOM 2693 C C . MET A 1 50 ? -6.350 14.848 17.142 1.00 0.00 50 MET A C 2
ATOM 2694 O O . MET A 1 50 ? -6.077 13.761 17.648 1.00 0.00 50 MET A O 2
ATOM 2708 N N . ARG A 1 51 ? -7.587 15.200 16.812 1.00 0.00 51 ARG A N 2
ATOM 2709 C CA . ARG A 1 51 ? -8.727 14.289 16.953 1.00 0.00 51 ARG A CA 2
ATOM 2710 C C . ARG A 1 51 ? -9.495 14.170 15.650 1.00 0.00 51 ARG A C 2
ATOM 2711 O O . ARG A 1 51 ? -10.522 13.509 15.584 1.00 0.00 51 ARG A O 2
ATOM 2732 N N . THR A 1 52 ? -8.986 14.817 14.626 1.00 0.00 52 THR A N 2
ATOM 2733 C CA . THR A 1 52 ? -9.608 14.831 13.305 1.00 0.00 52 THR A CA 2
ATOM 2734 C C . THR A 1 52 ? -8.553 15.120 12.250 1.00 0.00 52 THR A C 2
ATOM 2735 O O . THR A 1 52 ? -7.962 16.201 12.240 1.00 0.00 52 THR A O 2
ATOM 2746 N N . PRO A 1 53 ? -8.295 14.162 11.351 1.00 0.00 53 PRO A N 2
ATOM 2747 C CA . PRO A 1 53 ? -7.300 14.317 10.294 1.00 0.00 53 PRO A CA 2
ATOM 2748 C C . PRO A 1 53 ? -7.861 15.052 9.075 1.00 0.00 53 PRO A C 2
ATOM 2749 O O . PRO A 1 53 ? -7.280 15.020 7.989 1.00 0.00 53 PRO A O 2
ATOM 2760 N N . GLY A 1 54 ? -8.984 15.708 9.274 1.00 0.00 54 GLY A N 2
ATOM 2761 C CA . GLY A 1 54 ? -9.619 16.446 8.213 1.00 0.00 54 GLY A CA 2
ATOM 2762 C C . GLY A 1 54 ? -10.418 17.616 8.744 1.00 0.00 54 GLY A C 2
ATOM 2763 O O . GLY A 1 54 ? -9.849 18.597 9.221 1.00 0.00 54 GLY A O 2
ATOM 2767 N N . TYR A 1 55 ? -11.733 17.513 8.661 1.00 0.00 55 TYR A N 2
ATOM 2768 C CA . TYR A 1 55 ? -12.617 18.533 9.118 1.00 0.00 55 TYR A CA 2
ATOM 2769 C C . TYR A 1 55 ? -12.775 18.449 10.624 1.00 0.00 55 TYR A C 2
ATOM 2770 O O . TYR A 1 55 ? -13.053 17.383 11.174 1.00 0.00 55 TYR A O 2
ATOM 2788 N N . PHE A 1 56 ? -12.576 19.565 11.267 1.00 0.00 56 PHE A N 2
ATOM 2789 C CA . PHE A 1 56 ? -12.683 19.669 12.718 1.00 0.00 56 PHE A CA 2
ATOM 2790 C C . PHE A 1 56 ? -14.147 19.715 13.161 1.00 0.00 56 PHE A C 2
ATOM 2791 O O . PHE A 1 56 ? -14.988 20.308 12.491 1.00 0.00 56 PHE A O 2
ATOM 2808 N N . PHE A 1 57 ? -14.429 19.087 14.293 1.00 0.00 57 PHE A N 2
ATOM 2809 C CA . PHE A 1 57 ? -15.792 18.996 14.829 1.00 0.00 57 PHE A CA 2
ATOM 2810 C C . PHE A 1 57 ? -16.251 20.299 15.508 1.00 0.00 57 PHE A C 2
ATOM 2811 O O . PHE A 1 57 ? -17.431 20.653 15.433 1.00 0.00 57 PHE A O 2
ATOM 2828 N N . GLN A 1 58 ? -15.306 20.998 16.170 1.00 0.00 58 GLN A N 2
ATOM 2829 C CA . GLN A 1 58 ? -15.582 22.252 16.895 1.00 0.00 58 GLN A CA 2
ATOM 2830 C C . GLN A 1 58 ? -16.431 22.017 18.159 1.00 0.00 58 GLN A C 2
ATOM 2831 O O . GLN A 1 58 ? -17.541 21.485 18.092 1.00 0.00 58 GLN A O 2
ATOM 2845 N N . GLN A 1 59 ? -15.906 22.424 19.310 1.00 0.00 59 GLN A N 2
ATOM 2846 C CA . GLN A 1 59 ? -16.640 22.286 20.564 1.00 0.00 59 GLN A CA 2
ATOM 2847 C C . GLN A 1 59 ? -17.618 23.439 20.725 1.00 0.00 59 GLN A C 2
ATOM 2848 O O . GLN A 1 59 ? -17.296 24.467 21.333 1.00 0.00 59 GLN A O 2
ATOM 2862 N N . ALA A 1 60 ? -18.795 23.276 20.151 1.00 0.00 60 ALA A N 2
ATOM 2863 C CA . ALA A 1 60 ? -19.826 24.295 20.212 1.00 0.00 60 ALA A CA 2
ATOM 2864 C C . ALA A 1 60 ? -21.012 23.818 21.040 1.00 0.00 60 ALA A C 2
ATOM 2865 O O . ALA A 1 60 ? -21.693 22.854 20.665 1.00 0.00 60 ALA A O 2
ATOM 2872 N N . PRO A 1 61 ? -21.261 24.467 22.194 1.00 0.00 61 PRO A N 2
ATOM 2873 C CA . PRO A 1 61 ? -22.395 24.130 23.061 1.00 0.00 61 PRO A CA 2
ATOM 2874 C C . PRO A 1 61 ? -23.721 24.346 22.343 1.00 0.00 61 PRO A C 2
ATOM 2875 O O . PRO A 1 61 ? -23.911 25.367 21.676 1.00 0.00 61 PRO A O 2
ATOM 2886 N N . ASN A 1 62 ? -24.634 23.397 22.507 1.00 0.00 62 ASN A N 2
ATOM 2887 C CA . ASN A 1 62 ? -25.953 23.441 21.867 1.00 0.00 62 ASN A CA 2
ATOM 2888 C C . ASN A 1 62 ? -25.842 23.617 20.348 1.00 0.00 62 ASN A C 2
ATOM 2889 O O . ASN A 1 62 ? -25.881 24.735 19.828 1.00 0.00 62 ASN A O 2
ATOM 2900 N N . ARG A 1 63 ? -25.668 22.518 19.647 1.00 0.00 63 ARG A N 2
ATOM 2901 C CA . ARG A 1 63 ? -25.591 22.551 18.199 1.00 0.00 63 ARG A CA 2
ATOM 2902 C C . ARG A 1 63 ? -26.703 21.715 17.600 1.00 0.00 63 ARG A C 2
ATOM 2903 O O . ARG A 1 63 ? -27.473 21.087 18.326 1.00 0.00 63 ARG A O 2
ATOM 2924 N N . ARG A 1 64 ? -26.801 21.732 16.281 1.00 0.00 64 ARG A N 2
ATOM 2925 C CA . ARG A 1 64 ? -27.811 20.950 15.574 1.00 0.00 64 ARG A CA 2
ATOM 2926 C C . ARG A 1 64 ? -27.629 19.458 15.826 1.00 0.00 64 ARG A C 2
ATOM 2927 O O . ARG A 1 64 ? -28.540 18.790 16.291 1.00 0.00 64 ARG A O 2
ATOM 2948 N N . ARG A 1 65 ? -26.426 18.995 15.555 1.00 0.00 65 ARG A N 2
ATOM 2949 C CA . ARG A 1 65 ? -25.987 17.620 15.699 1.00 0.00 65 ARG A CA 2
ATOM 2950 C C . ARG A 1 65 ? -24.525 17.509 15.315 1.00 0.00 65 ARG A C 2
ATOM 2951 O O . ARG A 1 65 ? -23.870 18.522 15.056 1.00 0.00 65 ARG A O 2
ATOM 2972 N N . ILE A 1 66 ? -24.033 16.269 15.273 1.00 0.00 66 ILE A N 2
ATOM 2973 C CA . ILE A 1 66 ? -22.673 15.959 14.820 1.00 0.00 66 ILE A CA 2
ATOM 2974 C C . ILE A 1 66 ? -22.414 16.591 13.439 1.00 0.00 66 ILE A C 2
ATOM 2975 O O . ILE A 1 66 ? -23.342 16.747 12.637 1.00 0.00 66 ILE A O 2
ATOM 2991 N N . SER A 1 67 ? -21.160 16.943 13.162 1.00 0.00 67 SER A N 2
ATOM 2992 C CA . SER A 1 67 ? -20.800 17.604 11.909 1.00 0.00 67 SER A CA 2
ATOM 2993 C C . SER A 1 67 ? -20.749 16.604 10.736 1.00 0.00 67 SER A C 2
ATOM 2994 O O . SER A 1 67 ? -20.129 16.866 9.699 1.00 0.00 67 SER A O 2
ATOM 3002 N N . ARG A 1 68 ? -21.409 15.480 10.908 1.00 0.00 68 ARG A N 2
ATOM 3003 C CA . ARG A 1 68 ? -21.448 14.439 9.912 1.00 0.00 68 ARG A CA 2
ATOM 3004 C C . ARG A 1 68 ? -22.839 13.808 9.926 1.00 0.00 68 ARG A C 2
ATOM 3005 O O . ARG A 1 68 ? -23.560 13.937 10.918 1.00 0.00 68 ARG A O 2
ATOM 3026 N N . GLU A 1 69 ? -23.237 13.166 8.845 1.00 0.00 69 GLU A N 2
ATOM 3027 C CA . GLU A 1 69 ? -24.554 12.553 8.798 1.00 0.00 69 GLU A CA 2
ATOM 3028 C C . GLU A 1 69 ? -24.616 11.291 9.663 1.00 0.00 69 GLU A C 2
ATOM 3029 O O . GLU A 1 69 ? -23.981 10.270 9.373 1.00 0.00 69 GLU A O 2
ATOM 3041 N N . HIS A 1 70 ? -25.372 11.395 10.741 1.00 0.00 70 HIS A N 2
ATOM 3042 C CA . HIS A 1 70 ? -25.579 10.323 11.680 1.00 0.00 70 HIS A CA 2
ATOM 3043 C C . HIS A 1 70 ? -27.066 10.152 11.914 1.00 0.00 70 HIS A C 2
ATOM 3044 O O . HIS A 1 70 ? -27.771 11.121 12.200 1.00 0.00 70 HIS A O 2
ATOM 3058 N N . GLY A 1 71 ? -27.537 8.938 11.769 1.00 0.00 71 GLY A N 2
ATOM 3059 C CA . GLY A 1 71 ? -28.924 8.665 12.003 1.00 0.00 71 GLY A CA 2
ATOM 3060 C C . GLY A 1 71 ? -29.145 8.165 13.403 1.00 0.00 71 GLY A C 2
ATOM 3061 O O . GLY A 1 71 ? -28.832 8.853 14.371 1.00 0.00 71 GLY A O 2
ATOM 3065 N N . ARG A 1 72 ? -29.669 6.970 13.513 1.00 0.00 72 ARG A N 2
ATOM 3066 C CA . ARG A 1 72 ? -29.902 6.367 14.804 1.00 0.00 72 ARG A CA 2
ATOM 3067 C C . ARG A 1 72 ? -28.702 5.550 15.216 1.00 0.00 72 ARG A C 2
ATOM 3068 O O . ARG A 1 72 ? -27.884 5.991 16.025 1.00 0.00 72 ARG A O 2
ATOM 3089 N N . THR A 1 73 ? -28.565 4.391 14.629 1.00 0.00 73 THR A N 2
ATOM 3090 C CA . THR A 1 73 ? -27.488 3.510 14.972 1.00 0.00 73 THR A CA 2
ATOM 3091 C C . THR A 1 73 ? -26.426 3.443 13.873 1.00 0.00 73 THR A C 2
ATOM 3092 O O . THR A 1 73 ? -25.456 2.687 13.978 1.00 0.00 73 THR A O 2
ATOM 3103 N N . TRP A 1 74 ? -26.612 4.232 12.819 1.00 0.00 74 TRP A N 2
ATOM 3104 C CA . TRP A 1 74 ? -25.661 4.264 11.716 1.00 0.00 74 TRP A CA 2
ATOM 3105 C C . TRP A 1 74 ? -24.963 5.617 11.652 1.00 0.00 74 TRP A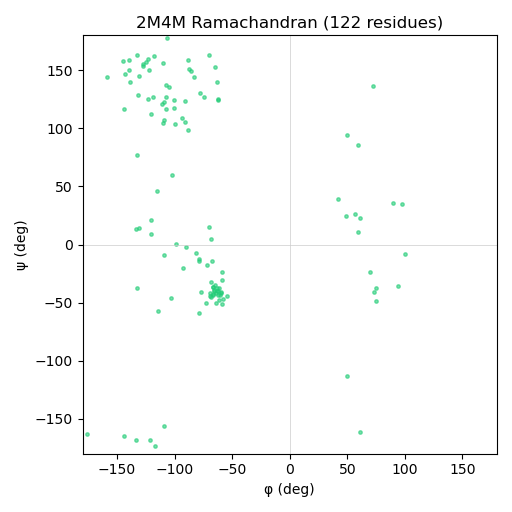 C 2
ATOM 3106 O O . TRP A 1 74 ? -25.604 6.668 11.799 1.00 0.00 74 TRP A O 2
ATOM 3127 N N . THR A 1 75 ? -23.663 5.592 11.455 1.00 0.00 75 THR A N 2
ATOM 3128 C CA . THR A 1 75 ? -22.881 6.807 11.378 1.00 0.00 75 THR A CA 2
ATOM 3129 C C . THR A 1 75 ? -21.896 6.752 10.211 1.00 0.00 75 THR A C 2
ATOM 3130 O O . THR A 1 75 ? -21.161 5.768 10.053 1.00 0.00 75 THR A O 2
ATOM 3141 N N . LYS A 1 76 ? -21.896 7.786 9.385 1.00 0.00 76 LYS A N 2
ATOM 3142 C CA . LYS A 1 76 ? -20.907 7.905 8.328 1.00 0.00 76 LYS A CA 2
ATOM 3143 C C . LYS A 1 76 ? -19.661 8.538 8.911 1.00 0.00 76 LYS A C 2
ATOM 3144 O O . LYS A 1 76 ? -19.737 9.587 9.535 1.00 0.00 76 LYS A O 2
ATOM 3163 N N . LEU A 1 77 ? -18.529 7.909 8.729 1.00 0.00 77 LEU A N 2
ATOM 3164 C CA . LEU A 1 77 ? -17.301 8.446 9.259 1.00 0.00 77 LEU A CA 2
ATOM 3165 C C . LEU A 1 77 ? -16.373 8.881 8.143 1.00 0.00 77 LEU A C 2
ATOM 3166 O O . LEU A 1 77 ? -15.911 8.066 7.342 1.00 0.00 77 LEU A O 2
ATOM 3182 N N . THR A 1 78 ? -16.117 10.172 8.094 1.00 0.00 78 THR A N 2
ATOM 3183 C CA . THR A 1 78 ? -15.247 10.744 7.097 1.00 0.00 78 THR A CA 2
ATOM 3184 C C . THR A 1 78 ? -13.954 11.224 7.758 1.00 0.00 78 THR A C 2
ATOM 3185 O O . THR A 1 78 ? -13.971 12.153 8.569 1.00 0.00 78 THR A O 2
ATOM 3196 N N . TYR A 1 79 ? -12.843 10.587 7.416 1.00 0.00 79 TYR A N 2
ATOM 3197 C CA . TYR A 1 79 ? -11.551 10.947 7.990 1.00 0.00 79 TYR A CA 2
ATOM 3198 C C . TYR A 1 79 ? -10.675 11.641 6.961 1.00 0.00 79 TYR A C 2
ATOM 3199 O O . TYR A 1 79 ? -9.545 12.035 7.266 1.00 0.00 79 TYR A O 2
ATOM 3217 N N . ALA A 1 80 ? -11.205 11.772 5.733 1.00 0.00 80 ALA A N 2
ATOM 3218 C CA . ALA A 1 80 ? -10.504 12.425 4.604 1.00 0.00 80 ALA A CA 2
ATOM 3219 C C . ALA A 1 80 ? -9.312 11.596 4.096 1.00 0.00 80 ALA A C 2
ATOM 3220 O O . ALA A 1 80 ? -9.098 11.474 2.886 1.00 0.00 80 ALA A O 2
ATOM 3227 N N . ASN A 1 81 ? -8.561 11.029 5.015 1.00 0.00 81 ASN A N 2
ATOM 3228 C CA . ASN A 1 81 ? -7.398 10.228 4.684 1.00 0.00 81 ASN A CA 2
ATOM 3229 C C . ASN A 1 81 ? -7.794 8.793 4.424 1.00 0.00 81 ASN A C 2
ATOM 3230 O O . ASN A 1 81 ? -8.651 8.237 5.113 1.00 0.00 81 ASN A O 2
ATOM 3241 N N . HIS A 1 82 ? -7.166 8.195 3.437 1.00 0.00 82 HIS A N 2
ATOM 3242 C CA . HIS A 1 82 ? -7.452 6.815 3.075 1.00 0.00 82 HIS A CA 2
ATOM 3243 C C . HIS A 1 82 ? -6.642 5.866 3.954 1.00 0.00 82 HIS A C 2
ATOM 3244 O O . HIS A 1 82 ? -6.978 4.697 4.092 1.00 0.00 82 HIS A O 2
ATOM 3258 N N . SER A 1 83 ? -5.583 6.386 4.550 1.00 0.00 83 SER A N 2
ATOM 3259 C CA . SER A 1 83 ? -4.736 5.607 5.443 1.00 0.00 83 SER A CA 2
ATOM 3260 C C . SER A 1 83 ? -5.538 5.108 6.654 1.00 0.00 83 SER A C 2
ATOM 3261 O O . SER A 1 83 ? -5.384 3.968 7.092 1.00 0.00 83 SER A O 2
ATOM 3269 N N . SER A 1 84 ? -6.402 5.966 7.171 1.00 0.00 84 SER A N 2
ATOM 3270 C CA . SER A 1 84 ? -7.226 5.632 8.316 1.00 0.00 84 SER A CA 2
ATOM 3271 C C . SER A 1 84 ? -8.445 4.792 7.908 1.00 0.00 84 SER A C 2
ATOM 3272 O O . SER A 1 84 ? -9.116 4.207 8.758 1.00 0.00 84 SER A O 2
ATOM 3280 N N . TYR A 1 85 ? -8.696 4.715 6.602 1.00 0.00 85 TYR A N 2
ATOM 3281 C CA . TYR A 1 85 ? -9.817 3.946 6.063 1.00 0.00 85 TYR A CA 2
ATOM 3282 C C . TYR A 1 85 ? -9.699 2.475 6.434 1.00 0.00 85 TYR A C 2
ATOM 3283 O O . TYR A 1 85 ? -10.656 1.869 6.894 1.00 0.00 85 TYR A O 2
ATOM 3301 N N . LEU A 1 86 ? -8.512 1.920 6.250 1.00 0.00 86 LEU A N 2
ATOM 3302 C CA . LEU A 1 86 ? -8.275 0.504 6.520 1.00 0.00 86 LEU A CA 2
ATOM 3303 C C . LEU A 1 86 ? -8.486 0.178 8.000 1.00 0.00 86 LEU A C 2
ATOM 3304 O O . LEU A 1 86 ? -9.095 -0.836 8.344 1.00 0.00 86 LEU A O 2
ATOM 3320 N N . ARG A 1 87 ? -7.986 1.049 8.864 1.00 0.00 87 ARG A N 2
ATOM 3321 C CA . ARG A 1 87 ? -8.102 0.861 10.311 1.00 0.00 87 ARG A CA 2
ATOM 3322 C C . ARG A 1 87 ? -9.545 1.003 10.798 1.00 0.00 87 ARG A C 2
ATOM 3323 O O . ARG A 1 87 ? -9.991 0.254 11.663 1.00 0.00 87 ARG A O 2
ATOM 3344 N N . ALA A 1 88 ? -10.266 1.966 10.240 1.00 0.00 88 ALA A N 2
ATOM 3345 C CA . ALA A 1 88 ? -11.652 2.220 10.637 1.00 0.00 88 ALA A CA 2
ATOM 3346 C C . ALA A 1 88 ? -12.604 1.198 10.025 1.00 0.00 88 ALA A C 2
ATOM 3347 O O . ALA A 1 88 ? -13.754 1.082 10.436 1.00 0.00 88 ALA A O 2
ATOM 3354 N N . LEU A 1 89 ? -12.106 0.458 9.052 1.00 0.00 89 LEU A N 2
ATOM 3355 C CA . LEU A 1 89 ? -12.890 -0.542 8.334 1.00 0.00 89 LEU A CA 2
ATOM 3356 C C . LEU A 1 89 ? -12.938 -1.866 9.105 1.00 0.00 89 LEU A C 2
ATOM 3357 O O . LEU A 1 89 ? -13.640 -2.800 8.706 1.00 0.00 89 LEU A O 2
ATOM 3373 N N . ARG A 1 90 ? -12.177 -1.947 10.194 1.00 0.00 90 ARG A N 2
ATOM 3374 C CA . ARG A 1 90 ? -12.062 -3.189 10.950 1.00 0.00 90 ARG A CA 2
ATOM 3375 C C . ARG A 1 90 ? -13.419 -3.682 11.481 1.00 0.00 90 ARG A C 2
ATOM 3376 O O . ARG A 1 90 ? -14.154 -2.951 12.146 1.00 0.00 90 ARG A O 2
ATOM 3397 N N . GLU A 1 91 ? -13.741 -4.916 11.150 1.00 0.00 91 GLU A N 2
ATOM 3398 C CA . GLU A 1 91 ? -14.918 -5.583 11.686 1.00 0.00 91 GLU A CA 2
ATOM 3399 C C . GLU A 1 91 ? -14.567 -7.022 12.022 1.00 0.00 91 GLU A C 2
ATOM 3400 O O . GLU A 1 91 ? -15.424 -7.821 12.402 1.00 0.00 91 GLU A O 2
ATOM 3412 N N . HIS A 1 92 ? -13.283 -7.338 11.899 1.00 0.00 92 HIS A N 2
ATOM 3413 C CA . HIS A 1 92 ? -12.794 -8.685 12.127 1.00 0.00 92 HIS A CA 2
ATOM 3414 C C . HIS A 1 92 ? -12.739 -8.987 13.622 1.00 0.00 92 HIS A C 2
ATOM 3415 O O . HIS A 1 92 ? -11.786 -8.609 14.308 1.00 0.00 92 HIS A O 2
ATOM 3429 N N . GLY A 1 93 ? -13.792 -9.624 14.125 1.00 0.00 93 GLY A N 2
ATOM 3430 C CA . GLY A 1 93 ? -13.845 -9.999 15.527 1.00 0.00 93 GLY A CA 2
ATOM 3431 C C . GLY A 1 93 ? -13.949 -8.798 16.444 1.00 0.00 93 GLY A C 2
ATOM 3432 O O . GLY A 1 93 ? -13.528 -8.850 17.601 1.00 0.00 93 GLY A O 2
ATOM 3436 N N . THR A 1 94 ? -14.503 -7.714 15.936 1.00 0.00 94 THR A N 2
ATOM 3437 C CA . THR A 1 94 ? -14.623 -6.504 16.714 1.00 0.00 94 THR A CA 2
ATOM 3438 C C . THR A 1 94 ? -15.978 -6.430 17.423 1.00 0.00 94 THR A C 2
ATOM 3439 O O . THR A 1 94 ? -16.993 -6.078 16.818 1.00 0.00 94 THR A O 2
ATOM 3450 N N . ILE A 1 95 ? -15.980 -6.781 18.698 1.00 0.00 95 ILE A N 2
ATOM 3451 C CA . ILE A 1 95 ? -17.183 -6.738 19.511 1.00 0.00 95 ILE A CA 2
ATOM 3452 C C . ILE A 1 95 ? -17.020 -5.723 20.626 1.00 0.00 95 ILE A C 2
ATOM 3453 O O . ILE A 1 95 ? -16.051 -5.773 21.387 1.00 0.00 95 ILE A O 2
ATOM 3469 N N . TYR A 1 96 ? -17.961 -4.810 20.721 1.00 0.00 96 TYR A N 2
ATOM 3470 C CA . TYR A 1 96 ? -17.903 -3.765 21.710 1.00 0.00 96 TYR A CA 2
ATOM 3471 C C . TYR A 1 96 ? -19.292 -3.535 22.306 1.00 0.00 96 TYR A C 2
ATOM 3472 O O . TYR A 1 96 ? -20.281 -3.493 21.579 1.00 0.00 96 TYR A O 2
ATOM 3490 N N . CYS A 1 97 ? -19.356 -3.429 23.632 1.00 0.00 97 CYS A N 2
ATOM 3491 C CA . CYS A 1 97 ? -20.615 -3.181 24.355 1.00 0.00 97 CYS A CA 2
ATOM 3492 C C . CYS A 1 97 ? -21.550 -4.400 24.283 1.00 0.00 97 CYS A C 2
ATOM 3493 O O . CYS A 1 97 ? -22.723 -4.325 24.651 1.00 0.00 97 CYS A O 2
ATOM 3501 N N . GLY A 1 98 ? -21.011 -5.527 23.837 1.00 0.00 98 GLY A N 2
ATOM 3502 C CA . GLY A 1 98 ? -21.803 -6.739 23.746 1.00 0.00 98 GLY A CA 2
ATOM 3503 C C . GLY A 1 98 ? -22.264 -7.044 22.333 1.00 0.00 98 GLY A C 2
ATOM 3504 O O . GLY A 1 98 ? -22.931 -8.057 22.101 1.00 0.00 98 GLY A O 2
ATOM 3508 N N . ALA A 1 99 ? -21.915 -6.184 21.389 1.00 0.00 99 ALA A N 2
ATOM 3509 C CA . ALA A 1 99 ? -22.298 -6.389 20.000 1.00 0.00 99 ALA A CA 2
ATOM 3510 C C . ALA A 1 99 ? -21.152 -6.068 19.066 1.00 0.00 99 ALA A C 2
ATOM 3511 O O . ALA A 1 99 ? -20.246 -5.318 19.417 1.00 0.00 99 ALA A O 2
ATOM 3518 N N . ALA A 1 100 ? -21.179 -6.645 17.889 1.00 0.00 100 ALA A N 2
ATOM 3519 C CA . ALA A 1 100 ? -20.151 -6.395 16.908 1.00 0.00 100 ALA A CA 2
ATOM 3520 C C . ALA A 1 100 ? -20.520 -5.198 16.055 1.00 0.00 100 ALA A C 2
ATOM 3521 O O . ALA A 1 100 ? -21.636 -5.116 15.534 1.00 0.00 100 ALA A O 2
ATOM 3528 N N . ILE A 1 101 ? -19.596 -4.271 15.918 1.00 0.00 101 ILE A N 2
ATOM 3529 C CA . ILE A 1 101 ? -19.827 -3.097 15.104 1.00 0.00 101 ILE A CA 2
ATOM 3530 C C . ILE A 1 101 ? -19.508 -3.398 13.647 1.00 0.00 101 ILE A C 2
ATOM 3531 O O . ILE A 1 101 ? -18.489 -4.019 13.335 1.00 0.00 101 ILE A O 2
ATOM 3547 N N . GLY A 1 102 ? -20.405 -3.009 12.764 1.00 0.00 102 GLY A N 2
ATOM 3548 C CA . GLY A 1 102 ? -20.223 -3.274 11.360 1.00 0.00 102 GLY A CA 2
ATOM 3549 C C . GLY A 1 102 ? -19.736 -2.073 10.613 1.00 0.00 102 GLY A C 2
ATOM 3550 O O . GLY A 1 102 ? -20.280 -0.977 10.771 1.00 0.00 102 GLY A O 2
ATOM 3554 N N . CYS A 1 103 ? -18.712 -2.265 9.805 1.00 0.00 103 CYS A N 2
ATOM 3555 C CA . CYS A 1 103 ? -18.156 -1.196 9.014 1.00 0.00 103 CYS A CA 2
ATOM 3556 C C . CYS A 1 103 ? -17.994 -1.637 7.573 1.00 0.00 103 CYS A C 2
ATOM 3557 O O . CYS A 1 103 ? -17.353 -2.650 7.286 1.00 0.00 103 CYS A O 2
ATOM 3565 N N . VAL A 1 104 ? -18.585 -0.888 6.675 1.00 0.00 104 VAL A N 2
ATOM 3566 C CA . VAL A 1 104 ? -18.508 -1.185 5.259 1.00 0.00 104 VAL A CA 2
ATOM 3567 C C . VAL A 1 104 ? -18.156 0.076 4.471 1.00 0.00 104 VAL A C 2
ATOM 3568 O O . VAL A 1 104 ? -18.306 1.192 4.985 1.00 0.00 104 VAL A O 2
ATOM 3581 N N . PRO A 1 105 ? -17.677 -0.078 3.221 1.00 0.00 105 PRO A N 2
ATOM 3582 C CA . PRO A 1 105 ? -17.325 1.056 2.365 1.00 0.00 105 PRO A CA 2
ATOM 3583 C C . PRO A 1 105 ? -18.547 1.885 2.004 1.00 0.00 105 PRO A C 2
ATOM 3584 O O . PRO A 1 105 ? -19.679 1.380 2.016 1.00 0.00 105 PRO A O 2
ATOM 3595 N N . TYR A 1 106 ? -18.323 3.156 1.708 1.00 0.00 106 TYR A N 2
ATOM 3596 C CA . TYR A 1 106 ? -19.398 4.067 1.352 1.00 0.00 106 TYR A CA 2
ATOM 3597 C C . TYR A 1 106 ? -20.148 3.566 0.114 1.00 0.00 106 TYR A C 2
ATOM 3598 O O . TYR A 1 106 ? -19.636 3.617 -1.007 1.00 0.00 106 TYR A O 2
ATOM 3616 N N . LYS A 1 107 ? -21.353 3.069 0.332 1.00 0.00 107 LYS A N 2
ATOM 3617 C CA . LYS A 1 107 ? -22.181 2.563 -0.742 1.00 0.00 107 LYS A CA 2
ATOM 3618 C C . LYS A 1 107 ? -23.438 3.406 -0.874 1.00 0.00 107 LYS A C 2
ATOM 3619 O O . LYS A 1 107 ? -24.169 3.592 0.098 1.00 0.00 107 LYS A O 2
ATOM 3638 N N . HIS A 1 108 ? -23.690 3.900 -2.083 1.00 0.00 108 HIS A N 2
ATOM 3639 C CA . HIS A 1 108 ? -24.843 4.769 -2.347 1.00 0.00 108 HIS A CA 2
ATOM 3640 C C . HIS A 1 108 ? -26.169 4.112 -1.962 1.00 0.00 108 HIS A C 2
ATOM 3641 O O . HIS A 1 108 ? -27.042 4.761 -1.381 1.00 0.00 108 HIS A O 2
ATOM 3655 N N . GLU A 1 109 ? -26.306 2.833 -2.266 1.00 0.00 109 GLU A N 2
ATOM 3656 C CA . GLU A 1 109 ? -27.528 2.102 -1.954 1.00 0.00 109 GLU A CA 2
ATOM 3657 C C . GLU A 1 109 ? -27.754 2.041 -0.452 1.00 0.00 109 GLU A C 2
ATOM 3658 O O . GLU A 1 109 ? -28.867 2.264 0.031 1.00 0.00 109 GLU A O 2
ATOM 3670 N N . LEU A 1 110 ? -26.689 1.750 0.278 1.00 0.00 110 LEU A N 2
ATOM 3671 C CA . LEU A 1 110 ? -26.766 1.643 1.721 1.00 0.00 110 LEU A CA 2
ATOM 3672 C C . LEU A 1 110 ? -27.163 2.974 2.334 1.00 0.00 110 LEU A C 2
ATOM 3673 O O . LEU A 1 110 ? -28.011 3.027 3.214 1.00 0.00 110 LEU A O 2
ATOM 3689 N N . ILE A 1 111 ? -26.565 4.047 1.837 1.00 0.00 111 ILE A N 2
ATOM 3690 C CA . ILE A 1 111 ? -26.865 5.383 2.326 1.00 0.00 111 ILE A CA 2
ATOM 3691 C C . ILE A 1 111 ? -28.326 5.722 2.069 1.00 0.00 111 ILE A C 2
ATOM 3692 O O . ILE A 1 111 ? -29.002 6.274 2.934 1.00 0.00 111 ILE A O 2
ATOM 3708 N N . SER A 1 112 ? -28.810 5.381 0.881 1.00 0.00 112 SER A N 2
ATOM 3709 C CA . SER A 1 112 ? -30.194 5.628 0.520 1.00 0.00 112 SER A CA 2
ATOM 3710 C C . SER A 1 112 ? -31.134 4.880 1.472 1.00 0.00 112 SER A C 2
ATOM 3711 O O . SER A 1 112 ? -32.116 5.443 1.964 1.00 0.00 112 SER A O 2
ATOM 3719 N N . GLU A 1 113 ? -30.814 3.616 1.742 1.00 0.00 113 GLU A N 2
ATOM 3720 C CA . GLU A 1 113 ? -31.613 2.802 2.658 1.00 0.00 113 GLU A CA 2
ATOM 3721 C C . GLU A 1 113 ? -31.556 3.365 4.082 1.00 0.00 113 GLU A C 2
ATOM 3722 O O . GLU A 1 113 ? -32.563 3.405 4.790 1.00 0.00 113 GLU A O 2
ATOM 3734 N N . LEU A 1 114 ? -30.381 3.795 4.493 1.00 0.00 114 LEU A N 2
ATOM 3735 C CA . LEU A 1 114 ? -30.202 4.388 5.804 1.00 0.00 114 LEU A CA 2
ATOM 3736 C C . LEU A 1 114 ? -30.986 5.696 5.923 1.00 0.00 114 LEU A C 2
ATOM 3737 O O . LEU A 1 114 ? -31.579 5.993 6.960 1.00 0.00 114 LEU A O 2
ATOM 3753 N N . SER A 1 115 ? -30.994 6.458 4.837 1.00 0.00 115 SER A N 2
ATOM 3754 C CA . SER A 1 115 ? -31.672 7.749 4.783 1.00 0.00 115 SER A CA 2
ATOM 3755 C C . SER A 1 115 ? -33.193 7.604 4.583 1.00 0.00 115 SER A C 2
ATOM 3756 O O . SER A 1 115 ? -33.917 8.605 4.578 1.00 0.00 115 SER A O 2
ATOM 3764 N N . ARG A 1 116 ? -33.673 6.366 4.435 1.00 0.00 116 ARG A N 2
ATOM 3765 C CA . ARG A 1 116 ? -35.107 6.115 4.231 1.00 0.00 116 ARG A CA 2
ATOM 3766 C C . ARG A 1 116 ? -35.933 6.667 5.376 1.00 0.00 116 ARG A C 2
ATOM 3767 O O . ARG A 1 116 ? -36.956 7.306 5.161 1.00 0.00 116 ARG A O 2
ATOM 3788 N N . GLU A 1 117 ? -35.479 6.440 6.586 1.00 0.00 117 GLU A N 2
ATOM 3789 C CA . GLU A 1 117 ? -36.184 6.927 7.752 1.00 0.00 117 GLU A CA 2
ATOM 3790 C C . GLU A 1 117 ? -35.529 8.195 8.277 1.00 0.00 117 GLU A C 2
ATOM 3791 O O . GLU A 1 117 ? -35.777 8.621 9.406 1.00 0.00 117 GLU A O 2
ATOM 3803 N N . GLY A 1 118 ? -34.705 8.802 7.432 1.00 0.00 118 GLY A N 2
ATOM 3804 C CA . GLY A 1 118 ? -34.022 10.025 7.796 1.00 0.00 118 GLY A CA 2
ATOM 3805 C C . GLY A 1 118 ? -34.905 11.247 7.615 1.00 0.00 118 GLY A C 2
ATOM 3806 O O . GLY A 1 118 ? -34.574 12.337 8.082 1.00 0.00 118 GLY A O 2
ATOM 3810 N N . HIS A 1 119 ? -36.027 11.061 6.930 1.00 0.00 119 HIS A N 2
ATOM 3811 C CA . HIS A 1 119 ? -36.985 12.138 6.710 1.00 0.00 119 HIS A CA 2
ATOM 3812 C C . HIS A 1 119 ? -38.384 11.558 6.543 1.00 0.00 119 HIS A C 2
ATOM 3813 O O . HIS A 1 119 ? -38.532 10.398 6.150 1.00 0.00 119 HIS A O 2
ATOM 3827 N N . HIS A 1 120 ? -39.396 12.351 6.856 1.00 0.00 120 HIS A N 2
ATOM 3828 C CA . HIS A 1 120 ? -40.784 11.905 6.768 1.00 0.00 120 HIS A CA 2
ATOM 3829 C C . HIS A 1 120 ? -41.684 13.014 6.258 1.00 0.00 120 HIS A C 2
ATOM 3830 O O . HIS A 1 120 ? -41.273 14.178 6.200 1.00 0.00 120 HIS A O 2
ATOM 3844 N N . HIS A 1 121 ? -42.912 12.639 5.874 1.00 0.00 121 HIS A N 2
ATOM 3845 C CA . HIS A 1 121 ? -43.924 13.566 5.328 1.00 0.00 121 HIS A CA 2
ATOM 3846 C C . HIS A 1 121 ? -43.567 14.029 3.916 1.00 0.00 121 HIS A C 2
ATOM 3847 O O . HIS A 1 121 ? -44.420 14.022 3.024 1.00 0.00 121 HIS A O 2
ATOM 3861 N N . HIS A 1 122 ? -42.318 14.427 3.725 1.00 0.00 122 HIS A N 2
ATOM 3862 C CA . HIS A 1 122 ? -41.850 14.900 2.434 1.00 0.00 122 HIS A CA 2
ATOM 3863 C C . HIS A 1 122 ? -41.962 13.798 1.388 1.00 0.00 122 HIS A C 2
ATOM 3864 O O . HIS A 1 122 ? -41.458 12.691 1.577 1.00 0.00 122 HIS A O 2
ATOM 3878 N N . HIS A 1 123 ? -42.623 14.109 0.297 1.00 0.00 123 HIS A N 2
ATOM 3879 C CA . HIS A 1 123 ? -42.822 13.155 -0.771 1.00 0.00 123 HIS A CA 2
ATOM 3880 C C . HIS A 1 123 ? -42.300 13.755 -2.074 1.00 0.00 123 HIS A C 2
ATOM 3881 O O . HIS A 1 123 ? -41.597 14.767 -2.053 1.00 0.00 123 HIS A O 2
ATOM 3895 N N . HIS A 1 124 ? -42.631 13.145 -3.194 1.00 0.00 124 HIS A N 2
ATOM 3896 C CA . HIS A 1 124 ? -42.179 13.639 -4.485 1.00 0.00 124 HIS A CA 2
ATOM 3897 C C . HIS A 1 124 ? -43.154 14.684 -5.011 1.00 0.00 124 HIS A C 2
ATOM 3898 O O . HIS A 1 124 ? -43.812 14.426 -6.034 1.00 0.00 124 HIS A O 2
ATOM 3913 N N . MET A 1 1 ? -19.366 2.960 -19.119 1.00 0.00 1 MET A N 3
ATOM 3914 C CA . MET A 1 1 ? -18.895 2.220 -20.301 1.00 0.00 1 MET A CA 3
ATOM 3915 C C . MET A 1 1 ? -17.404 1.953 -20.200 1.00 0.00 1 MET A C 3
ATOM 3916 O O . MET A 1 1 ? -16.600 2.886 -20.247 1.00 0.00 1 MET A O 3
ATOM 3932 N N . SER A 1 2 ? -17.046 0.677 -20.063 1.00 0.00 2 SER A N 3
ATOM 3933 C CA . SER A 1 2 ? -15.652 0.255 -19.971 1.00 0.00 2 SER A CA 3
ATOM 3934 C C . SER A 1 2 ? -14.942 0.927 -18.788 1.00 0.00 2 SER A C 3
ATOM 3935 O O . SER A 1 2 ? -13.880 1.543 -18.950 1.00 0.00 2 SER A O 3
ATOM 3943 N N . LEU A 1 3 ? -15.543 0.786 -17.595 1.00 0.00 3 LEU A N 3
ATOM 3944 C CA . LEU A 1 3 ? -15.018 1.386 -16.356 1.00 0.00 3 LEU A CA 3
ATOM 3945 C C . LEU A 1 3 ? -15.001 2.917 -16.433 1.00 0.00 3 LEU A C 3
ATOM 3946 O O . LEU A 1 3 ? -15.475 3.510 -17.406 1.00 0.00 3 LEU A O 3
ATOM 3962 N N . GLY A 1 4 ? -14.472 3.553 -15.400 1.00 0.00 4 GLY A N 3
ATOM 3963 C CA . GLY A 1 4 ? -14.414 5.000 -15.382 1.00 0.00 4 GLY A CA 3
ATOM 3964 C C . GLY A 1 4 ? -15.685 5.613 -14.845 1.00 0.00 4 GLY A C 3
ATOM 3965 O O . GLY A 1 4 ? -16.228 6.552 -15.431 1.00 0.00 4 GLY A O 3
ATOM 3969 N N . SER A 1 5 ? -16.172 5.064 -13.739 1.00 0.00 5 SER A N 3
ATOM 3970 C CA . SER A 1 5 ? -17.378 5.556 -13.086 1.00 0.00 5 SER A CA 3
ATOM 3971 C C . SER A 1 5 ? -17.189 6.992 -12.588 1.00 0.00 5 SER A C 3
ATOM 3972 O O . SER A 1 5 ? -18.118 7.803 -12.625 1.00 0.00 5 SER A O 3
ATOM 3980 N N . GLU A 1 6 ? -15.969 7.287 -12.119 1.00 0.00 6 GLU A N 3
ATOM 3981 C CA . GLU A 1 6 ? -15.602 8.589 -11.607 1.00 0.00 6 GLU A CA 3
ATOM 3982 C C . GLU A 1 6 ? -16.461 8.977 -10.400 1.00 0.00 6 GLU A C 3
ATOM 3983 O O . GLU A 1 6 ? -16.764 10.157 -10.194 1.00 0.00 6 GLU A O 3
ATOM 3995 N N . SER A 1 7 ? -16.837 7.984 -9.602 1.00 0.00 7 SER A N 3
ATOM 3996 C CA . SER A 1 7 ? -17.655 8.211 -8.422 1.00 0.00 7 SER A CA 3
ATOM 3997 C C . SER A 1 7 ? -16.860 8.923 -7.347 1.00 0.00 7 SER A C 3
ATOM 3998 O O . SER A 1 7 ? -17.188 10.044 -6.950 1.00 0.00 7 SER A O 3
ATOM 4006 N N . GLU A 1 8 ? -15.813 8.261 -6.916 1.00 0.00 8 GLU A N 3
ATOM 4007 C CA . GLU A 1 8 ? -14.872 8.767 -5.912 1.00 0.00 8 GLU A CA 3
ATOM 4008 C C . GLU A 1 8 ? -15.576 9.260 -4.642 1.00 0.00 8 GLU A C 3
ATOM 4009 O O . GLU A 1 8 ? -15.886 10.449 -4.507 1.00 0.00 8 GLU A O 3
ATOM 4021 N N . THR A 1 9 ? -15.835 8.350 -3.720 1.00 0.00 9 THR A N 3
ATOM 4022 C CA . THR A 1 9 ? -16.482 8.720 -2.473 1.00 0.00 9 THR A CA 3
ATOM 4023 C C . THR A 1 9 ? -15.453 9.295 -1.490 1.00 0.00 9 THR A C 3
ATOM 4024 O O . THR A 1 9 ? -15.803 9.997 -0.539 1.00 0.00 9 THR A O 3
ATOM 4035 N N . GLY A 1 10 ? -14.180 9.011 -1.750 1.00 0.00 10 GLY A N 3
ATOM 4036 C CA . GLY A 1 10 ? -13.126 9.517 -0.910 1.00 0.00 10 GLY A CA 3
ATOM 4037 C C . GLY A 1 10 ? -12.854 8.633 0.288 1.00 0.00 10 GLY A C 3
ATOM 4038 O O . GLY A 1 10 ? -13.019 7.415 0.225 1.00 0.00 10 GLY A O 3
ATOM 4042 N N . ASN A 1 11 ? -12.443 9.255 1.378 1.00 0.00 11 ASN A N 3
ATOM 4043 C CA . ASN A 1 11 ? -12.113 8.547 2.613 1.00 0.00 11 ASN A CA 3
ATOM 4044 C C . ASN A 1 11 ? -13.293 8.544 3.578 1.00 0.00 11 ASN A C 3
ATOM 4045 O O . ASN A 1 11 ? -13.121 8.396 4.793 1.00 0.00 11 ASN A O 3
ATOM 4056 N N . ALA A 1 12 ? -14.486 8.730 3.039 1.00 0.00 12 ALA A N 3
ATOM 4057 C CA . ALA A 1 12 ? -15.691 8.712 3.844 1.00 0.00 12 ALA A CA 3
ATOM 4058 C C . ALA A 1 12 ? -16.243 7.295 3.953 1.00 0.00 12 ALA A C 3
ATOM 4059 O O . ALA A 1 12 ? -16.424 6.607 2.946 1.00 0.00 12 ALA A O 3
ATOM 4066 N N . VAL A 1 13 ? -16.514 6.872 5.172 1.00 0.00 13 VAL A N 3
ATOM 4067 C CA . VAL A 1 13 ? -17.029 5.534 5.433 1.00 0.00 13 VAL A CA 3
ATOM 4068 C C . VAL A 1 13 ? -18.254 5.593 6.322 1.00 0.00 13 VAL A C 3
ATOM 4069 O O . VAL A 1 13 ? -18.537 6.626 6.938 1.00 0.00 13 VAL A O 3
ATOM 4082 N N . VAL A 1 14 ? -18.985 4.500 6.381 1.00 0.00 14 VAL A N 3
ATOM 4083 C CA . VAL A 1 14 ? -20.167 4.423 7.212 1.00 0.00 14 VAL A CA 3
ATOM 4084 C C . VAL A 1 14 ? -19.967 3.370 8.290 1.00 0.00 14 VAL A C 3
ATOM 4085 O O . VAL A 1 14 ? -19.607 2.231 7.993 1.00 0.00 14 VAL A O 3
ATOM 4098 N N . VAL A 1 15 ? -20.179 3.756 9.536 1.00 0.00 15 VAL A N 3
ATOM 4099 C CA . VAL A 1 15 ? -20.051 2.835 10.651 1.00 0.00 15 VAL A CA 3
ATOM 4100 C C . VAL A 1 15 ? -21.418 2.644 11.280 1.00 0.00 15 VAL A C 3
ATOM 4101 O O . VAL A 1 15 ? -22.115 3.612 11.550 1.00 0.00 15 VAL A O 3
ATOM 4114 N N . PHE A 1 16 ? -21.805 1.413 11.503 1.00 0.00 16 PHE A N 3
ATOM 4115 C CA . PHE A 1 16 ? -23.118 1.133 12.054 1.00 0.00 16 PHE A CA 3
ATOM 4116 C C . PHE A 1 16 ? -23.088 -0.037 13.019 1.00 0.00 16 PHE A C 3
ATOM 4117 O O . PHE A 1 16 ? -22.126 -0.802 13.058 1.00 0.00 16 PHE A O 3
ATOM 4134 N N . GLY A 1 17 ? -24.147 -0.167 13.795 1.00 0.00 17 GLY A N 3
ATOM 4135 C CA . GLY A 1 17 ? -24.240 -1.259 14.737 1.00 0.00 17 GLY A CA 3
ATOM 4136 C C . GLY A 1 17 ? -24.265 -0.790 16.172 1.00 0.00 17 GLY A C 3
ATOM 4137 O O . GLY A 1 17 ? -24.487 -1.582 17.085 1.00 0.00 17 GLY A O 3
ATOM 4141 N N . TYR A 1 18 ? -24.060 0.498 16.378 1.00 0.00 18 TYR A N 3
ATOM 4142 C CA . TYR A 1 18 ? -24.054 1.048 17.718 1.00 0.00 18 TYR A CA 3
ATOM 4143 C C . TYR A 1 18 ? -25.099 2.147 17.866 1.00 0.00 18 TYR A C 3
ATOM 4144 O O . TYR A 1 18 ? -25.764 2.517 16.901 1.00 0.00 18 TYR A O 3
ATOM 4162 N N . ARG A 1 19 ? -25.238 2.658 19.082 1.00 0.00 19 ARG A N 3
ATOM 4163 C CA . ARG A 1 19 ? -26.206 3.705 19.375 1.00 0.00 19 ARG A CA 3
ATOM 4164 C C . ARG A 1 19 ? -25.577 4.778 20.259 1.00 0.00 19 ARG A C 3
ATOM 4165 O O . ARG A 1 19 ? -24.513 4.556 20.847 1.00 0.00 19 ARG A O 3
ATOM 4186 N N . GLU A 1 20 ? -26.236 5.935 20.348 1.00 0.00 20 GLU A N 3
ATOM 4187 C CA . GLU A 1 20 ? -25.768 7.036 21.191 1.00 0.00 20 GLU A CA 3
ATOM 4188 C C . GLU A 1 20 ? -25.922 6.650 22.666 1.00 0.00 20 GLU A C 3
ATOM 4189 O O . GLU A 1 20 ? -26.942 6.923 23.297 1.00 0.00 20 GLU A O 3
ATOM 4201 N N . ALA A 1 21 ? -24.913 5.962 23.172 1.00 0.00 21 ALA A N 3
ATOM 4202 C CA . ALA A 1 21 ? -24.881 5.468 24.546 1.00 0.00 21 ALA A CA 3
ATOM 4203 C C . ALA A 1 21 ? -23.501 4.915 24.840 1.00 0.00 21 ALA A C 3
ATOM 4204 O O . ALA A 1 21 ? -22.964 5.075 25.933 1.00 0.00 21 ALA A O 3
ATOM 4211 N N . ILE A 1 22 ? -22.929 4.277 23.823 1.00 0.00 22 ILE A N 3
ATOM 4212 C CA . ILE A 1 22 ? -21.589 3.696 23.893 1.00 0.00 22 ILE A CA 3
ATOM 4213 C C . ILE A 1 22 ? -20.559 4.749 23.516 1.00 0.00 22 ILE A C 3
ATOM 4214 O O . ILE A 1 22 ? -19.379 4.450 23.308 1.00 0.00 22 ILE A O 3
ATOM 4230 N N . THR A 1 23 ? -21.040 5.979 23.461 1.00 0.00 23 THR A N 3
ATOM 4231 C CA . THR A 1 23 ? -20.307 7.130 23.007 1.00 0.00 23 THR A CA 3
ATOM 4232 C C . THR A 1 23 ? -18.898 7.219 23.564 1.00 0.00 23 THR A C 3
ATOM 4233 O O . THR A 1 23 ? -17.942 6.965 22.853 1.00 0.00 23 THR A O 3
ATOM 4244 N N . LYS A 1 24 ? -18.783 7.551 24.838 1.00 0.00 24 LYS A N 3
ATOM 4245 C CA . LYS A 1 24 ? -17.498 7.767 25.461 1.00 0.00 24 LYS A CA 3
ATOM 4246 C C . LYS A 1 24 ? -16.634 6.507 25.418 1.00 0.00 24 LYS A C 3
ATOM 4247 O O . LYS A 1 24 ? -15.413 6.585 25.264 1.00 0.00 24 LYS A O 3
ATOM 4266 N N . GLN A 1 25 ? -17.274 5.359 25.548 1.00 0.00 25 GLN A N 3
ATOM 4267 C CA . GLN A 1 25 ? -16.578 4.082 25.566 1.00 0.00 25 GLN A CA 3
ATOM 4268 C C . GLN A 1 25 ? -15.822 3.839 24.253 1.00 0.00 25 GLN A C 3
ATOM 4269 O O . GLN A 1 25 ? -14.601 3.665 24.256 1.00 0.00 25 GLN A O 3
ATOM 4283 N N . ILE A 1 26 ? -16.546 3.846 23.138 1.00 0.00 26 ILE A N 3
ATOM 4284 C CA . ILE A 1 26 ? -15.941 3.631 21.833 1.00 0.00 26 ILE A CA 3
ATOM 4285 C C . ILE A 1 26 ? -15.072 4.829 21.437 1.00 0.00 26 ILE A C 3
ATOM 4286 O O . ILE A 1 26 ? -14.107 4.697 20.668 1.00 0.00 26 ILE A O 3
ATOM 4302 N N . LEU A 1 27 ? -15.421 5.986 21.984 1.00 0.00 27 LEU A N 3
ATOM 4303 C CA . LEU A 1 27 ? 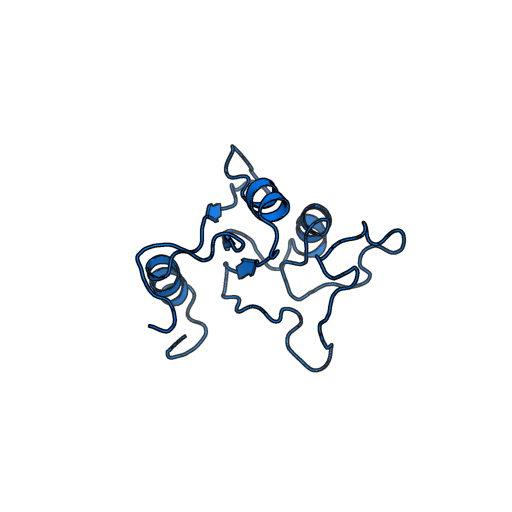-14.743 7.226 21.695 1.00 0.00 27 LEU A CA 3
ATOM 4304 C C . LEU A 1 27 ? -13.290 7.130 22.104 1.00 0.00 27 LEU A C 3
ATOM 4305 O O . LEU A 1 27 ? -12.421 7.556 21.379 1.00 0.00 27 LEU A O 3
ATOM 4321 N N . ALA A 1 28 ? -13.034 6.525 23.246 1.00 0.00 28 ALA A N 3
ATOM 4322 C CA . ALA A 1 28 ? -11.669 6.388 23.743 1.00 0.00 28 ALA A CA 3
ATOM 4323 C C . ALA A 1 28 ? -10.759 5.668 22.736 1.00 0.00 28 ALA A C 3
ATOM 4324 O O . ALA A 1 28 ? -9.544 5.860 22.745 1.00 0.00 28 ALA A O 3
ATOM 4331 N N . TYR A 1 29 ? -11.348 4.850 21.868 1.00 0.00 29 TYR A N 3
ATOM 4332 C CA . TYR A 1 29 ? -10.574 4.115 20.877 1.00 0.00 29 TYR A CA 3
ATOM 4333 C C . TYR A 1 29 ? -10.442 4.880 19.538 1.00 0.00 29 TYR A C 3
ATOM 4334 O O . TYR A 1 29 ? -9.341 5.032 19.017 1.00 0.00 29 TYR A O 3
ATOM 4352 N N . PHE A 1 30 ? -11.557 5.375 19.003 1.00 0.00 30 PHE A N 3
ATOM 4353 C CA . PHE A 1 30 ? -11.548 6.020 17.672 1.00 0.00 30 PHE A CA 3
ATOM 4354 C C . PHE A 1 30 ? -11.282 7.526 17.720 1.00 0.00 30 PHE A C 3
ATOM 4355 O O . PHE A 1 30 ? -11.069 8.156 16.680 1.00 0.00 30 PHE A O 3
ATOM 4372 N N . ALA A 1 31 ? -11.269 8.107 18.910 1.00 0.00 31 ALA A N 3
ATOM 4373 C CA . ALA A 1 31 ? -11.048 9.550 19.048 1.00 0.00 31 ALA A CA 3
ATOM 4374 C C . ALA A 1 31 ? -9.634 9.952 18.668 1.00 0.00 31 ALA A C 3
ATOM 4375 O O . ALA A 1 31 ? -9.305 11.135 18.678 1.00 0.00 31 ALA A O 3
ATOM 4382 N N . GLN A 1 32 ? -8.797 8.960 18.354 1.00 0.00 32 GLN A N 3
ATOM 4383 C CA . GLN A 1 32 ? -7.443 9.216 17.891 1.00 0.00 32 GLN A CA 3
ATOM 4384 C C . GLN A 1 32 ? -7.482 10.132 16.685 1.00 0.00 32 GLN A C 3
ATOM 4385 O O . GLN A 1 32 ? -6.661 11.032 16.545 1.00 0.00 32 GLN A O 3
ATOM 4399 N N . PHE A 1 33 ? -8.458 9.890 15.814 1.00 0.00 33 PHE A N 3
ATOM 4400 C CA . PHE A 1 33 ? -8.651 10.706 14.634 1.00 0.00 33 PHE A CA 3
ATOM 4401 C C . PHE A 1 33 ? -9.882 11.596 14.809 1.00 0.00 33 PHE A C 3
ATOM 4402 O O . PHE A 1 33 ? -10.126 12.497 14.018 1.00 0.00 33 PHE A O 3
ATOM 4419 N N . GLY A 1 34 ? -10.645 11.326 15.866 1.00 0.00 34 GLY A N 3
ATOM 4420 C CA . GLY A 1 34 ? -11.792 12.154 16.210 1.00 0.00 34 GLY A CA 3
ATOM 4421 C C . GLY A 1 34 ? -13.068 11.803 15.463 1.00 0.00 34 GLY A C 3
ATOM 4422 O O . GLY A 1 34 ? -13.041 11.062 14.489 1.00 0.00 34 GLY A O 3
ATOM 4426 N N . GLU A 1 35 ? -14.193 12.363 15.961 1.00 0.00 35 GLU A N 3
ATOM 4427 C CA . GLU A 1 35 ? -15.529 12.202 15.363 1.00 0.00 35 GLU A CA 3
ATOM 4428 C C . GLU A 1 35 ? -16.044 10.749 15.450 1.00 0.00 35 GLU A C 3
ATOM 4429 O O . GLU A 1 35 ? -15.496 9.847 14.836 1.00 0.00 35 GLU A O 3
ATOM 4441 N N . ILE A 1 36 ? -17.099 10.534 16.249 1.00 0.00 36 ILE A N 3
ATOM 4442 C CA . ILE A 1 36 ? -17.673 9.194 16.385 1.00 0.00 36 ILE A CA 3
ATOM 4443 C C . ILE A 1 36 ? -19.194 9.255 16.573 1.00 0.00 36 ILE A C 3
ATOM 4444 O O . ILE A 1 36 ? -19.944 8.530 15.918 1.00 0.00 36 ILE A O 3
ATOM 4460 N N . LEU A 1 37 ? -19.626 10.117 17.477 1.00 0.00 37 LEU A N 3
ATOM 4461 C CA . LEU A 1 37 ? -21.029 10.295 17.809 1.00 0.00 37 LEU A CA 3
ATOM 4462 C C . LEU A 1 37 ? -21.275 11.758 18.109 1.00 0.00 37 LEU A C 3
ATOM 4463 O O . LEU A 1 37 ? -20.391 12.588 17.880 1.00 0.00 37 LEU A O 3
ATOM 4479 N N . GLU A 1 38 ? -22.448 12.084 18.631 1.00 0.00 38 GLU A N 3
ATOM 4480 C CA . GLU A 1 38 ? -22.769 13.467 18.914 1.00 0.00 38 GLU A CA 3
ATOM 4481 C C . GLU A 1 38 ? -22.186 13.952 20.233 1.00 0.00 38 GLU A C 3
ATOM 4482 O O . GLU A 1 38 ? -21.572 15.009 20.283 1.00 0.00 38 GLU A O 3
ATOM 4494 N N . ASP A 1 39 ? -22.359 13.189 21.295 1.00 0.00 39 ASP A N 3
ATOM 4495 C CA . ASP A 1 39 ? -21.909 13.648 22.604 1.00 0.00 39 ASP A CA 3
ATOM 4496 C C . ASP A 1 39 ? -20.381 13.607 22.695 1.00 0.00 39 ASP A C 3
ATOM 4497 O O . ASP A 1 39 ? -19.765 12.545 22.683 1.00 0.00 39 ASP A O 3
ATOM 4506 N N . LEU A 1 40 ? -19.791 14.778 22.834 1.00 0.00 40 LEU A N 3
ATOM 4507 C CA . LEU A 1 40 ? -18.362 14.960 22.757 1.00 0.00 40 LEU A CA 3
ATOM 4508 C C . LEU A 1 40 ? -17.952 16.083 23.705 1.00 0.00 40 LEU A C 3
ATOM 4509 O O . LEU A 1 40 ? -18.193 17.262 23.420 1.00 0.00 40 LEU A O 3
ATOM 4525 N N . GLU A 1 41 ? -17.368 15.714 24.829 1.00 0.00 41 GLU A N 3
ATOM 4526 C CA . GLU A 1 41 ? -16.922 16.674 25.838 1.00 0.00 41 GLU A CA 3
ATOM 4527 C C . GLU A 1 41 ? -16.202 15.976 27.001 1.00 0.00 41 GLU A C 3
ATOM 4528 O O . GLU A 1 41 ? -16.761 15.083 27.644 1.00 0.00 41 GLU A O 3
ATOM 4540 N N . SER A 1 42 ? -14.959 16.396 27.246 1.00 0.00 42 SER A N 3
ATOM 4541 C CA . SER A 1 42 ? -14.137 15.894 28.354 1.00 0.00 42 SER A CA 3
ATOM 4542 C C . SER A 1 42 ? -13.929 14.368 28.315 1.00 0.00 42 SER A C 3
ATOM 4543 O O . SER A 1 42 ? -14.654 13.612 28.972 1.00 0.00 42 SER A O 3
ATOM 4551 N N . GLU A 1 43 ? -12.948 13.923 27.540 1.00 0.00 43 GLU A N 3
ATOM 4552 C CA . GLU A 1 43 ? -12.624 12.506 27.474 1.00 0.00 43 GLU A CA 3
ATOM 4553 C C . GLU A 1 43 ? -11.119 12.295 27.540 1.00 0.00 43 GLU A C 3
ATOM 4554 O O . GLU A 1 43 ? -10.604 11.730 28.505 1.00 0.00 43 GLU A O 3
ATOM 4566 N N . LEU A 1 44 ? -10.416 12.751 26.509 1.00 0.00 44 LEU A N 3
ATOM 4567 C CA . LEU A 1 44 ? -8.980 12.585 26.426 1.00 0.00 44 LEU A CA 3
ATOM 4568 C C . LEU A 1 44 ? -8.268 13.916 26.549 1.00 0.00 44 LEU A C 3
ATOM 4569 O O . LEU A 1 44 ? -8.660 14.901 25.915 1.00 0.00 44 LEU A O 3
ATOM 4585 N N . GLY A 1 45 ? -7.230 13.948 27.365 1.00 0.00 45 GLY A N 3
ATOM 4586 C CA . GLY A 1 45 ? -6.424 15.143 27.493 1.00 0.00 45 GLY A CA 3
ATOM 4587 C C . GLY A 1 45 ? -5.337 15.157 26.439 1.00 0.00 45 GLY A C 3
ATOM 4588 O O . GLY A 1 45 ? -4.739 16.194 26.146 1.00 0.00 45 GLY A O 3
ATOM 4592 N N . ASP A 1 46 ? -5.093 13.987 25.873 1.00 0.00 46 ASP A N 3
ATOM 4593 C CA . ASP A 1 46 ? -4.108 13.805 24.819 1.00 0.00 46 ASP A CA 3
ATOM 4594 C C . ASP A 1 46 ? -4.827 13.518 23.504 1.00 0.00 46 ASP A C 3
ATOM 4595 O O . ASP A 1 46 ? -5.967 13.072 23.519 1.00 0.00 46 ASP A O 3
ATOM 4604 N N . THR A 1 47 ? -4.163 13.826 22.381 1.00 0.00 47 THR A N 3
ATOM 4605 C CA . THR A 1 47 ? -4.696 13.619 21.011 1.00 0.00 47 THR A CA 3
ATOM 4606 C C . THR A 1 47 ? -6.009 14.402 20.769 1.00 0.00 47 THR A C 3
ATOM 4607 O O . THR A 1 47 ? -6.718 14.176 19.779 1.00 0.00 47 THR A O 3
ATOM 4618 N N . GLU A 1 48 ? -6.281 15.360 21.644 1.00 0.00 48 GLU A N 3
ATOM 4619 C CA . GLU A 1 48 ? -7.479 16.180 21.559 1.00 0.00 48 GLU A CA 3
ATOM 4620 C C . GLU A 1 48 ? -7.411 17.066 20.310 1.00 0.00 48 GLU A C 3
ATOM 4621 O O . GLU A 1 48 ? -8.422 17.325 19.660 1.00 0.00 48 GLU A O 3
ATOM 4633 N N . THR A 1 49 ? -6.204 17.502 19.964 1.00 0.00 49 THR A N 3
ATOM 4634 C CA . THR A 1 49 ? -6.011 18.341 18.789 1.00 0.00 49 THR A CA 3
ATOM 4635 C C . THR A 1 49 ? -5.964 17.496 17.506 1.00 0.00 49 THR A C 3
ATOM 4636 O O . THR A 1 49 ? -5.833 18.029 16.406 1.00 0.00 49 THR A O 3
ATOM 4647 N N . MET A 1 50 ? -6.054 16.183 17.661 1.00 0.00 50 MET A N 3
ATOM 4648 C CA . MET A 1 50 ? -6.059 15.277 16.525 1.00 0.00 50 MET A CA 3
ATOM 4649 C C . MET A 1 50 ? -7.476 14.938 16.120 1.00 0.00 50 MET A C 3
ATOM 4650 O O . MET A 1 50 ? -7.701 14.226 15.144 1.00 0.00 50 MET A O 3
ATOM 4664 N N . ARG A 1 51 ? -8.429 15.452 16.880 1.00 0.00 51 ARG A N 3
ATOM 4665 C CA . ARG A 1 51 ? -9.828 15.206 16.614 1.00 0.00 51 ARG A CA 3
ATOM 4666 C C . ARG A 1 51 ? -10.276 15.928 15.350 1.00 0.00 51 ARG A C 3
ATOM 4667 O O . ARG A 1 51 ? -10.457 17.145 15.349 1.00 0.00 51 ARG A O 3
ATOM 4688 N N . THR A 1 52 ? -10.438 15.154 14.288 1.00 0.00 52 THR A N 3
ATOM 4689 C CA . THR A 1 52 ? -10.826 15.647 12.979 1.00 0.00 52 THR A CA 3
ATOM 4690 C C . THR A 1 52 ? -9.802 16.660 12.448 1.00 0.00 52 THR A C 3
ATOM 4691 O O . THR A 1 52 ? -9.985 17.876 12.548 1.00 0.00 52 THR A O 3
ATOM 4702 N N . PRO A 1 53 ? -8.714 16.154 11.890 1.00 0.00 53 PRO A N 3
ATOM 4703 C CA . PRO A 1 53 ? -7.635 16.973 11.338 1.00 0.00 53 PRO A CA 3
ATOM 4704 C C . PRO A 1 53 ? -8.111 17.819 10.154 1.00 0.00 53 PRO A C 3
ATOM 4705 O O . PRO A 1 53 ? -8.360 17.304 9.055 1.00 0.00 53 PRO A O 3
ATOM 4716 N N . GLY A 1 54 ? -8.247 19.110 10.385 1.00 0.00 54 GLY A N 3
ATOM 4717 C CA . GLY A 1 54 ? -8.697 20.009 9.349 1.00 0.00 54 GLY A CA 3
ATOM 4718 C C . GLY A 1 54 ? -9.816 20.901 9.828 1.00 0.00 54 GLY A C 3
ATOM 4719 O O . GLY A 1 54 ? -9.677 22.121 9.859 1.00 0.00 54 GLY A O 3
ATOM 4723 N N . TYR A 1 55 ? -10.923 20.296 10.210 1.00 0.00 55 TYR A N 3
ATOM 4724 C CA . TYR A 1 55 ? -12.069 21.045 10.694 1.00 0.00 55 TYR A CA 3
ATOM 4725 C C . TYR A 1 55 ? -12.515 20.525 12.049 1.00 0.00 55 TYR A C 3
ATOM 4726 O O . TYR A 1 55 ? -13.195 19.509 12.141 1.00 0.00 55 TYR A O 3
ATOM 4744 N N . PHE A 1 56 ? -12.130 21.235 13.087 1.00 0.00 56 PHE A N 3
ATOM 4745 C CA . PHE A 1 56 ? -12.441 20.849 14.456 1.00 0.00 56 PHE A CA 3
ATOM 4746 C C . PHE A 1 56 ? -13.921 21.057 14.768 1.00 0.00 56 PHE A C 3
ATOM 4747 O O . PHE A 1 56 ? -14.586 21.910 14.164 1.00 0.00 56 PHE A O 3
ATOM 4764 N N . PHE A 1 57 ? -14.438 20.260 15.691 1.00 0.00 57 PHE A N 3
ATOM 4765 C CA . PHE A 1 57 ? -15.828 20.364 16.109 1.00 0.00 57 PHE A CA 3
ATOM 4766 C C . PHE A 1 57 ? -16.026 21.619 16.953 1.00 0.00 57 PHE A C 3
ATOM 4767 O O . PHE A 1 57 ? -15.123 22.034 17.686 1.00 0.00 57 PHE A O 3
ATOM 4784 N N . GLN A 1 58 ? -17.191 22.228 16.848 1.00 0.00 58 GLN A N 3
ATOM 4785 C CA . GLN A 1 58 ? -17.469 23.445 17.585 1.00 0.00 58 GLN A CA 3
ATOM 4786 C C . GLN A 1 58 ? -18.544 23.208 18.640 1.00 0.00 58 GLN A C 3
ATOM 4787 O O . GLN A 1 58 ? -19.687 22.874 18.315 1.00 0.00 58 GLN A O 3
ATOM 4801 N N . GLN A 1 59 ? -18.173 23.388 19.897 1.00 0.00 59 GLN A N 3
ATOM 4802 C CA . GLN A 1 59 ? -19.089 23.200 21.009 1.00 0.00 59 GLN A CA 3
ATOM 4803 C C . GLN A 1 59 ? -19.952 24.445 21.203 1.00 0.00 59 GLN A C 3
ATOM 4804 O O . GLN A 1 59 ? -19.637 25.316 22.021 1.00 0.00 59 GLN A O 3
ATOM 4818 N N . ALA A 1 60 ? -21.015 24.541 20.427 1.00 0.00 60 ALA A N 3
ATOM 4819 C CA . ALA A 1 60 ? -21.919 25.673 20.504 1.00 0.00 60 ALA A CA 3
ATOM 4820 C C . ALA A 1 60 ? -23.340 25.240 20.171 1.00 0.00 60 ALA A C 3
ATOM 4821 O O . ALA A 1 60 ? -23.538 24.352 19.347 1.00 0.00 60 ALA A O 3
ATOM 4828 N N . PRO A 1 61 ? -24.349 25.871 20.799 1.00 0.00 61 PRO A N 3
ATOM 4829 C CA . PRO A 1 61 ? -25.765 25.540 20.564 1.00 0.00 61 PRO A CA 3
ATOM 4830 C C . PRO A 1 61 ? -26.209 25.863 19.135 1.00 0.00 61 PRO A C 3
ATOM 4831 O O . PRO A 1 61 ? -27.200 25.327 18.643 1.00 0.00 61 PRO A O 3
ATOM 4842 N N . ASN A 1 62 ? -25.461 26.730 18.477 1.00 0.00 62 ASN A N 3
ATOM 4843 C CA . ASN A 1 62 ? -25.779 27.142 17.115 1.00 0.00 62 ASN A CA 3
ATOM 4844 C C . ASN A 1 62 ? -25.054 26.258 16.110 1.00 0.00 62 ASN A C 3
ATOM 4845 O O . ASN A 1 62 ? -25.129 26.476 14.903 1.00 0.00 62 ASN A O 3
ATOM 4856 N N . ARG A 1 63 ? -24.350 25.260 16.612 1.00 0.00 63 ARG A N 3
ATOM 4857 C CA . ARG A 1 63 ? -23.580 24.367 15.769 1.00 0.00 63 ARG A CA 3
ATOM 4858 C C . ARG A 1 63 ? -23.888 22.915 16.045 1.00 0.00 63 ARG A C 3
ATOM 4859 O O . ARG A 1 63 ? -24.609 22.573 16.980 1.00 0.00 63 ARG A O 3
ATOM 4880 N N . ARG A 1 64 ? -23.323 22.083 15.217 1.00 0.00 64 ARG A N 3
ATOM 4881 C CA . ARG A 1 64 ? -23.481 20.650 15.284 1.00 0.00 64 ARG A CA 3
ATOM 4882 C C . ARG A 1 64 ? -22.297 20.018 15.990 1.00 0.00 64 ARG A C 3
ATOM 4883 O O . ARG A 1 64 ? -21.155 20.446 15.807 1.00 0.00 64 ARG A O 3
ATOM 4904 N N . ARG A 1 65 ? -22.578 19.016 16.795 1.00 0.00 65 ARG A N 3
ATOM 4905 C CA . ARG A 1 65 ? -21.558 18.327 17.566 1.00 0.00 65 ARG A CA 3
ATOM 4906 C C . ARG A 1 65 ? -20.584 17.559 16.658 1.00 0.00 65 ARG A C 3
ATOM 4907 O O . ARG A 1 65 ? -19.383 17.514 16.917 1.00 0.00 65 ARG A O 3
ATOM 4928 N N . ILE A 1 66 ? -21.116 16.966 15.597 1.00 0.00 66 ILE A N 3
ATOM 4929 C CA . ILE A 1 66 ? -20.306 16.218 14.637 1.00 0.00 66 ILE A CA 3
ATOM 4930 C C . ILE A 1 66 ? -20.338 16.888 13.262 1.00 0.00 66 ILE A C 3
ATOM 4931 O O . ILE A 1 66 ? -21.400 17.294 12.777 1.00 0.00 66 ILE A O 3
ATOM 4947 N N . SER A 1 67 ? -19.158 17.040 12.668 1.00 0.00 67 SER A N 3
ATOM 4948 C CA . SER A 1 67 ? -19.009 17.705 11.384 1.00 0.00 67 SER A CA 3
ATOM 4949 C C . SER A 1 67 ? -19.696 16.916 10.263 1.00 0.00 67 SER A C 3
ATOM 4950 O O . SER A 1 67 ? -20.365 17.491 9.399 1.00 0.00 67 SER A O 3
ATOM 4958 N N . ARG A 1 68 ? -19.519 15.617 10.279 1.00 0.00 68 ARG A N 3
ATOM 4959 C CA . ARG A 1 68 ? -20.103 14.749 9.269 1.00 0.00 68 ARG A CA 3
ATOM 4960 C C . ARG A 1 68 ? -21.565 14.426 9.611 1.00 0.00 68 ARG A C 3
ATOM 4961 O O . ARG A 1 68 ? -21.967 14.478 10.773 1.00 0.00 68 ARG A O 3
ATOM 4982 N N . GLU A 1 69 ? -22.358 14.109 8.597 1.00 0.00 69 GLU A N 3
ATOM 4983 C CA . GLU A 1 69 ? -23.748 13.765 8.803 1.00 0.00 69 GLU A CA 3
ATOM 4984 C C . GLU A 1 69 ? -23.877 12.362 9.397 1.00 0.00 69 GLU A C 3
ATOM 4985 O O . GLU A 1 69 ? -23.096 11.461 9.076 1.00 0.00 69 GLU A O 3
ATOM 4997 N N . HIS A 1 70 ? -24.861 12.184 10.249 1.00 0.00 70 HIS A N 3
ATOM 4998 C CA . HIS A 1 70 ? -25.089 10.907 10.904 1.00 0.00 70 HIS A CA 3
ATOM 4999 C C . HIS A 1 70 ? -26.569 10.548 10.851 1.00 0.00 70 HIS A C 3
ATOM 5000 O O . HIS A 1 70 ? -27.424 11.416 10.634 1.00 0.00 70 HIS A O 3
ATOM 5014 N N . GLY A 1 71 ? -26.872 9.283 11.051 1.00 0.00 71 GLY A N 3
ATOM 5015 C CA . GLY A 1 71 ? -28.241 8.843 11.008 1.00 0.00 71 GLY A CA 3
ATOM 5016 C C . GLY A 1 71 ? -28.757 8.446 12.367 1.00 0.00 71 GLY A C 3
ATOM 5017 O O . GLY A 1 71 ? -28.814 9.270 13.278 1.00 0.00 71 GLY A O 3
ATOM 5021 N N . ARG A 1 72 ? -29.137 7.191 12.502 1.00 0.00 72 ARG A N 3
ATOM 5022 C CA . ARG A 1 72 ? -29.679 6.689 13.755 1.00 0.00 72 ARG A CA 3
ATOM 5023 C C . ARG A 1 72 ? -28.730 5.714 14.392 1.00 0.00 72 ARG A C 3
ATOM 5024 O O . ARG A 1 72 ? -28.067 6.032 15.373 1.00 0.00 72 ARG A O 3
ATOM 5045 N N . THR A 1 73 ? -28.650 4.545 13.823 1.00 0.00 73 THR A N 3
ATOM 5046 C CA . THR A 1 73 ? -27.771 3.528 14.316 1.00 0.00 73 THR A CA 3
ATOM 5047 C C . THR A 1 73 ? -26.530 3.441 13.442 1.00 0.00 73 THR A C 3
ATOM 5048 O O . THR A 1 73 ? -25.744 2.486 13.531 1.00 0.00 73 THR A O 3
ATOM 5059 N N . TRP A 1 74 ? -26.364 4.458 12.601 1.00 0.00 74 TRP A N 3
ATOM 5060 C CA . TRP A 1 74 ? -25.261 4.528 11.672 1.00 0.00 74 TRP A CA 3
ATOM 5061 C C . TRP A 1 74 ? -24.681 5.936 11.637 1.00 0.00 74 TRP A C 3
ATOM 5062 O O . TRP A 1 74 ? -25.420 6.931 11.683 1.00 0.00 74 TRP A O 3
ATOM 5083 N N . THR A 1 75 ? -23.376 6.013 11.554 1.00 0.00 75 THR A N 3
ATOM 5084 C CA . THR A 1 75 ? -22.679 7.273 11.518 1.00 0.00 75 THR A CA 3
ATOM 5085 C C . THR A 1 75 ? -21.682 7.297 10.351 1.00 0.00 75 THR A C 3
ATOM 5086 O O . THR A 1 75 ? -20.894 6.366 10.174 1.00 0.00 75 THR A O 3
ATOM 5097 N N . LYS A 1 76 ? -21.748 8.338 9.549 1.00 0.00 76 LYS A N 3
ATOM 5098 C CA . LYS A 1 76 ? -20.811 8.524 8.460 1.00 0.00 76 LYS A CA 3
ATOM 5099 C C . LYS A 1 76 ? -19.582 9.245 9.010 1.00 0.00 76 LYS A C 3
ATOM 5100 O O . LYS A 1 76 ? -19.718 10.228 9.716 1.00 0.00 76 LYS A O 3
ATOM 5119 N N . LEU A 1 77 ? -18.401 8.741 8.719 1.00 0.00 77 LEU A N 3
ATOM 5120 C CA . LEU A 1 77 ? -17.175 9.345 9.238 1.00 0.00 77 LEU A CA 3
ATOM 5121 C C . LEU A 1 77 ? -16.186 9.659 8.121 1.00 0.00 77 LEU A C 3
ATOM 5122 O O . LEU A 1 77 ? -15.980 8.846 7.213 1.00 0.00 77 LEU A O 3
ATOM 5138 N N . THR A 1 78 ? -15.603 10.843 8.164 1.00 0.00 78 THR A N 3
ATOM 5139 C CA . THR A 1 78 ? -14.589 11.219 7.204 1.00 0.00 78 THR A CA 3
ATOM 5140 C C . THR A 1 78 ? -13.232 11.350 7.885 1.00 0.00 78 THR A C 3
ATOM 5141 O O . THR A 1 78 ? -12.944 12.352 8.533 1.00 0.00 78 THR A O 3
ATOM 5152 N N . TYR A 1 79 ? -12.415 10.325 7.744 1.00 0.00 79 TYR A N 3
ATOM 5153 C CA . TYR A 1 79 ? -11.090 10.310 8.348 1.00 0.00 79 TYR A CA 3
ATOM 5154 C C . TYR A 1 79 ? -10.093 11.139 7.539 1.00 0.00 79 TYR A C 3
ATOM 5155 O O . TYR A 1 79 ? -9.071 11.585 8.070 1.00 0.00 79 TYR A O 3
ATOM 5173 N N . ALA A 1 80 ? -10.386 11.301 6.240 1.00 0.00 80 ALA A N 3
ATOM 5174 C CA . ALA A 1 80 ? -9.558 12.099 5.301 1.00 0.00 80 ALA A CA 3
ATOM 5175 C C . ALA A 1 80 ? -8.226 11.417 4.953 1.00 0.00 80 ALA A C 3
ATOM 5176 O O . ALA A 1 80 ? -7.738 11.531 3.829 1.00 0.00 80 ALA A O 3
ATOM 5183 N N . ASN A 1 81 ? -7.653 10.712 5.908 1.00 0.00 81 ASN A N 3
ATOM 5184 C CA . ASN A 1 81 ? -6.388 10.027 5.706 1.00 0.00 81 ASN A CA 3
ATOM 5185 C C . ASN A 1 81 ? -6.611 8.556 5.454 1.00 0.00 81 ASN A C 3
ATOM 5186 O O . ASN A 1 81 ? -7.470 7.932 6.086 1.00 0.00 81 ASN A O 3
ATOM 5197 N N . HIS A 1 82 ? -5.826 7.998 4.547 1.00 0.00 82 HIS A N 3
ATOM 5198 C CA . HIS A 1 82 ? -5.962 6.596 4.169 1.00 0.00 82 HIS A CA 3
ATOM 5199 C C . HIS A 1 82 ? -5.609 5.672 5.329 1.00 0.00 82 HIS A C 3
ATOM 5200 O O . HIS A 1 82 ? -6.213 4.611 5.492 1.00 0.00 82 HIS A O 3
ATOM 5214 N N . SER A 1 83 ? -4.629 6.076 6.129 1.00 0.00 83 SER A N 3
ATOM 5215 C CA . SER A 1 83 ? -4.204 5.283 7.273 1.00 0.00 83 SER A CA 3
ATOM 5216 C C . SER A 1 83 ? -5.382 5.049 8.221 1.00 0.00 83 SER A C 3
ATOM 5217 O O . SER A 1 83 ? -5.623 3.933 8.670 1.00 0.00 83 SER A O 3
ATOM 5225 N N . SER A 1 84 ? -6.119 6.109 8.497 1.00 0.00 84 SER A N 3
ATOM 5226 C CA . SER A 1 84 ? -7.287 6.034 9.347 1.00 0.00 84 SER A CA 3
ATOM 5227 C C . SER A 1 84 ? -8.469 5.376 8.624 1.00 0.00 84 SER A C 3
ATOM 5228 O O . SER A 1 84 ? -9.285 4.698 9.241 1.00 0.00 84 SER A O 3
ATOM 5236 N N . TYR A 1 85 ? -8.531 5.582 7.312 1.00 0.00 85 TYR A N 3
ATOM 5237 C CA . TYR A 1 85 ? -9.602 5.041 6.471 1.00 0.00 85 TYR A CA 3
ATOM 5238 C C . TYR A 1 85 ? -9.650 3.524 6.532 1.00 0.00 85 TYR A C 3
ATOM 5239 O O . TYR A 1 85 ? -10.700 2.936 6.761 1.00 0.00 85 TYR A O 3
ATOM 5257 N N . LEU A 1 86 ? -8.504 2.898 6.350 1.00 0.00 86 LEU A N 3
ATOM 5258 C CA . LEU A 1 86 ? -8.418 1.472 6.322 1.00 0.00 86 LEU A CA 3
ATOM 5259 C C . LEU A 1 86 ? -8.652 0.864 7.713 1.00 0.00 86 LEU A C 3
ATOM 5260 O O . LEU A 1 86 ? -9.114 -0.269 7.840 1.00 0.00 86 LEU A O 3
ATOM 5276 N N . ARG A 1 87 ? -8.345 1.629 8.747 1.00 0.00 87 ARG A N 3
ATOM 5277 C CA . ARG A 1 87 ? -8.515 1.159 10.121 1.00 0.00 87 ARG A CA 3
ATOM 5278 C C . ARG A 1 87 ? -9.983 1.184 10.547 1.00 0.00 87 ARG A C 3
ATOM 5279 O O . ARG A 1 87 ? -10.346 0.595 11.552 1.00 0.00 87 ARG A O 3
ATOM 5300 N N . ALA A 1 88 ? -10.817 1.866 9.781 1.00 0.00 88 ALA A N 3
ATOM 5301 C CA . ALA A 1 88 ? -12.244 1.962 10.098 1.00 0.00 88 ALA A CA 3
ATOM 5302 C C . ALA A 1 88 ? -12.974 0.665 9.765 1.00 0.00 88 ALA A C 3
ATOM 5303 O O . ALA A 1 88 ? -14.084 0.437 10.212 1.00 0.00 88 ALA A O 3
ATOM 5310 N N . LEU A 1 89 ? -12.309 -0.197 9.021 1.00 0.00 89 LEU A N 3
ATOM 5311 C CA . LEU A 1 89 ? -12.883 -1.455 8.537 1.00 0.00 89 LEU A CA 3
ATOM 5312 C C . LEU A 1 89 ? -13.062 -2.492 9.651 1.00 0.00 89 LEU A C 3
ATOM 5313 O O . LEU A 1 89 ? -13.578 -3.580 9.393 1.00 0.00 89 LEU A O 3
ATOM 5329 N N . ARG A 1 90 ? -12.602 -2.160 10.866 1.00 0.00 90 ARG A N 3
ATOM 5330 C CA . ARG A 1 90 ? -12.640 -3.075 12.029 1.00 0.00 90 ARG A CA 3
ATOM 5331 C C . ARG A 1 90 ? -14.000 -3.763 12.238 1.00 0.00 90 ARG A C 3
ATOM 5332 O O . ARG A 1 90 ? -14.861 -3.253 12.947 1.00 0.00 90 ARG A O 3
ATOM 5353 N N . GLU A 1 91 ? -14.163 -4.915 11.615 1.00 0.00 91 GLU A N 3
ATOM 5354 C CA . GLU A 1 91 ? -15.330 -5.756 11.790 1.00 0.00 91 GLU A CA 3
ATOM 5355 C C . GLU A 1 91 ? -14.992 -7.170 11.383 1.00 0.00 91 GLU A C 3
ATOM 5356 O O . GLU A 1 91 ? -15.107 -7.555 10.218 1.00 0.00 91 GLU A O 3
ATOM 5368 N N . HIS A 1 92 ? -14.508 -7.906 12.343 1.00 0.00 92 HIS A N 3
ATOM 5369 C CA . HIS A 1 92 ? -14.136 -9.291 12.164 1.00 0.00 92 HIS A CA 3
ATOM 5370 C C . HIS A 1 92 ? -14.656 -10.045 13.360 1.00 0.00 92 HIS A C 3
ATOM 5371 O O . HIS A 1 92 ? -14.083 -11.047 13.794 1.00 0.00 92 HIS A O 3
ATOM 5385 N N . GLY A 1 93 ? -15.763 -9.544 13.886 1.00 0.00 93 GLY A N 3
ATOM 5386 C CA . GLY A 1 93 ? -16.323 -10.066 15.099 1.00 0.00 93 GLY A CA 3
ATOM 5387 C C . GLY A 1 93 ? -16.043 -9.115 16.229 1.00 0.00 93 GLY A C 3
ATOM 5388 O O . GLY A 1 93 ? -15.757 -9.527 17.356 1.00 0.00 93 GLY A O 3
ATOM 5392 N N . THR A 1 94 ? -16.124 -7.827 15.922 1.00 0.00 94 THR A N 3
ATOM 5393 C CA . THR A 1 94 ? -15.786 -6.793 16.868 1.00 0.00 94 THR A CA 3
ATOM 5394 C C . THR A 1 94 ? -16.951 -6.470 17.783 1.00 0.00 94 THR A C 3
ATOM 5395 O O . THR A 1 94 ? -17.675 -5.501 17.571 1.00 0.00 94 THR A O 3
ATOM 5406 N N . ILE A 1 95 ? -17.125 -7.284 18.803 1.00 0.00 95 ILE A N 3
ATOM 5407 C CA . ILE A 1 95 ? -18.173 -7.071 19.769 1.00 0.00 95 ILE A CA 3
ATOM 5408 C C . ILE A 1 95 ? -17.690 -6.110 20.838 1.00 0.00 95 ILE A C 3
ATOM 5409 O O . ILE A 1 95 ? -16.727 -6.389 21.561 1.00 0.00 95 ILE A O 3
ATOM 5425 N N . TYR A 1 96 ? -18.336 -4.976 20.914 1.00 0.00 96 TYR A N 3
ATOM 5426 C CA . TYR A 1 96 ? -17.983 -3.971 21.871 1.00 0.00 96 TYR A CA 3
ATOM 5427 C C . TYR A 1 96 ? -19.225 -3.551 22.624 1.00 0.00 96 TYR A C 3
ATOM 5428 O O . TYR A 1 96 ? -20.243 -3.230 22.013 1.00 0.00 96 TYR A O 3
ATOM 5446 N N . CYS A 1 97 ? -19.150 -3.590 23.948 1.00 0.00 97 CYS A N 3
ATOM 5447 C CA . CYS A 1 97 ? -20.274 -3.231 24.814 1.00 0.00 97 CYS A CA 3
ATOM 5448 C C . CYS A 1 97 ? -21.454 -4.207 24.627 1.00 0.00 97 CYS A C 3
ATOM 5449 O O . CYS A 1 97 ? -22.574 -3.948 25.083 1.00 0.00 97 CYS A O 3
ATOM 5457 N N . GLY A 1 98 ? -21.187 -5.337 23.973 1.00 0.00 98 GLY A N 3
ATOM 5458 C CA . GLY A 1 98 ? -22.212 -6.339 23.776 1.00 0.00 98 GLY A CA 3
ATOM 5459 C C . GLY A 1 98 ? -22.587 -6.556 22.321 1.00 0.00 98 GLY A C 3
ATOM 5460 O O . GLY A 1 98 ? -23.178 -7.578 21.984 1.00 0.00 98 GLY A O 3
ATOM 5464 N N . ALA A 1 99 ? -22.241 -5.618 21.447 1.00 0.00 99 ALA A N 3
ATOM 5465 C CA . ALA A 1 99 ? -22.597 -5.750 20.034 1.00 0.00 99 ALA A CA 3
ATOM 5466 C C . ALA A 1 99 ? -21.443 -5.425 19.113 1.00 0.00 99 ALA A C 3
ATOM 5467 O O . ALA A 1 99 ? -20.548 -4.667 19.466 1.00 0.00 99 ALA A O 3
ATOM 5474 N N . ALA A 1 100 ? -21.476 -6.007 17.931 1.00 0.00 100 ALA A N 3
ATOM 5475 C CA . ALA A 1 100 ? -20.438 -5.811 16.949 1.00 0.00 100 ALA A CA 3
ATOM 5476 C C . ALA A 1 100 ? -20.647 -4.525 16.167 1.00 0.00 100 ALA A C 3
ATOM 5477 O O . ALA A 1 100 ? -21.782 -4.170 15.820 1.00 0.00 100 ALA A O 3
ATOM 5484 N N . ILE A 1 101 ? -19.563 -3.837 15.889 1.00 0.00 101 ILE A N 3
ATOM 5485 C CA . ILE A 1 101 ? -19.614 -2.623 15.109 1.00 0.00 101 ILE A CA 3
ATOM 5486 C C . ILE A 1 101 ? -19.142 -2.907 13.691 1.00 0.00 101 ILE A C 3
ATOM 5487 O O . ILE A 1 101 ? -18.065 -3.460 13.484 1.00 0.00 101 ILE A O 3
ATOM 5503 N N . GLY A 1 102 ? -19.955 -2.553 12.721 1.00 0.00 102 GLY A N 3
ATOM 5504 C CA . GLY A 1 102 ? -19.614 -2.832 11.353 1.00 0.00 102 GLY A CA 3
ATOM 5505 C C . GLY A 1 102 ? -19.424 -1.582 10.546 1.00 0.00 102 GLY A C 3
ATOM 5506 O O . GLY A 1 102 ? -20.250 -0.671 10.597 1.00 0.00 102 GLY A O 3
ATOM 5510 N N . CYS A 1 103 ? -18.340 -1.525 9.807 1.00 0.00 103 CYS A N 3
ATOM 5511 C CA . CYS A 1 103 ? -18.057 -0.387 8.973 1.00 0.00 103 CYS A CA 3
ATOM 5512 C C . CYS A 1 103 ? -17.689 -0.827 7.572 1.00 0.00 103 CYS A C 3
ATOM 5513 O O . CYS A 1 103 ? -16.904 -1.766 7.385 1.00 0.00 103 CYS A O 3
ATOM 5521 N N . VAL A 1 104 ? -18.271 -0.159 6.600 1.00 0.00 104 VAL A N 3
ATOM 5522 C CA . VAL A 1 104 ? -18.020 -0.436 5.202 1.00 0.00 104 VAL A CA 3
ATOM 5523 C C . VAL A 1 104 ? -17.884 0.889 4.445 1.00 0.00 104 VAL A C 3
ATOM 5524 O O . VAL A 1 104 ? -18.219 1.954 4.990 1.00 0.00 104 VAL A O 3
ATOM 5537 N N . PRO A 1 105 ? -17.380 0.858 3.193 1.00 0.00 105 PRO A N 3
ATOM 5538 C CA . PRO A 1 105 ? -17.262 2.062 2.370 1.00 0.00 105 PRO A CA 3
ATOM 5539 C C . PRO A 1 105 ? -18.636 2.671 2.099 1.00 0.00 105 PRO A C 3
ATOM 5540 O O . PRO A 1 105 ? -19.641 1.954 2.079 1.00 0.00 105 PRO A O 3
ATOM 5551 N N . TYR A 1 106 ? -18.678 3.986 1.919 1.00 0.00 106 TYR A N 3
ATOM 5552 C CA . TYR A 1 106 ? -19.935 4.696 1.692 1.00 0.00 106 TYR A CA 3
ATOM 5553 C C . TYR A 1 106 ? -20.711 4.099 0.513 1.00 0.00 106 TYR A C 3
ATOM 5554 O O . TYR A 1 106 ? -20.299 4.207 -0.647 1.00 0.00 106 TYR A O 3
ATOM 5572 N N . LYS A 1 107 ? -21.822 3.464 0.829 1.00 0.00 107 LYS A N 3
ATOM 5573 C CA . LYS A 1 107 ? -22.682 2.864 -0.167 1.00 0.00 107 LYS A CA 3
ATOM 5574 C C . LYS A 1 107 ? -23.984 3.623 -0.263 1.00 0.00 107 LYS A C 3
ATOM 5575 O O . LYS A 1 107 ? -24.676 3.809 0.736 1.00 0.00 107 LYS A O 3
ATOM 5594 N N . HIS A 1 108 ? -24.320 4.045 -1.465 1.00 0.00 108 HIS A N 3
ATOM 5595 C CA . HIS A 1 108 ? -25.545 4.784 -1.706 1.00 0.00 108 HIS A CA 3
ATOM 5596 C C . HIS A 1 108 ? -26.759 3.907 -1.408 1.00 0.00 108 HIS A C 3
ATOM 5597 O O . HIS A 1 108 ? -27.729 4.362 -0.810 1.00 0.00 108 HIS A O 3
ATOM 5611 N N . GLU A 1 109 ? -26.684 2.642 -1.812 1.00 0.00 109 GLU A N 3
ATOM 5612 C CA . GLU A 1 109 ? -27.769 1.695 -1.570 1.00 0.00 109 GLU A CA 3
ATOM 5613 C C . GLU A 1 109 ? -27.950 1.485 -0.072 1.00 0.00 109 GLU A C 3
ATOM 5614 O O . GLU A 1 109 ? -29.074 1.402 0.430 1.00 0.00 109 GLU A O 3
ATOM 5626 N N . LEU A 1 110 ? -26.831 1.425 0.636 1.00 0.00 110 LEU A N 3
ATOM 5627 C CA . LEU A 1 110 ? -26.837 1.253 2.077 1.00 0.00 110 LEU A CA 3
ATOM 5628 C C . LEU A 1 110 ? -27.534 2.436 2.729 1.00 0.00 110 LEU A C 3
ATOM 5629 O O . LEU A 1 110 ? -28.333 2.272 3.648 1.00 0.00 110 LEU A O 3
ATOM 5645 N N . ILE A 1 111 ? -27.244 3.627 2.219 1.00 0.00 111 ILE A N 3
ATOM 5646 C CA . ILE A 1 111 ? -27.845 4.846 2.719 1.00 0.00 111 ILE A CA 3
ATOM 5647 C C . ILE A 1 111 ? -29.360 4.811 2.515 1.00 0.00 111 ILE A C 3
ATOM 5648 O O . ILE A 1 111 ? -30.114 5.167 3.409 1.00 0.00 111 ILE A O 3
ATOM 5664 N N . SER A 1 112 ? -29.797 4.360 1.341 1.00 0.00 112 SER A N 3
ATOM 5665 C CA . SER A 1 112 ? -31.223 4.264 1.039 1.00 0.00 112 SER A CA 3
ATOM 5666 C C . SER A 1 112 ? -31.940 3.326 2.030 1.00 0.00 112 SER A C 3
ATOM 5667 O O . SER A 1 112 ? -33.025 3.653 2.532 1.00 0.00 112 SER A O 3
ATOM 5675 N N . GLU A 1 113 ? -31.324 2.178 2.316 1.00 0.00 113 GLU A N 3
ATOM 5676 C CA . GLU A 1 113 ? -31.878 1.223 3.286 1.00 0.00 113 GLU A CA 3
ATOM 5677 C C . GLU A 1 113 ? -31.954 1.843 4.671 1.00 0.00 113 GLU A C 3
ATOM 5678 O O . GLU A 1 113 ? -32.966 1.734 5.361 1.00 0.00 113 GLU A O 3
ATOM 5690 N N . LEU A 1 114 ? -30.884 2.495 5.062 1.00 0.00 114 LEU A N 3
ATOM 5691 C CA . LEU A 1 114 ? -30.813 3.158 6.342 1.00 0.00 114 LEU A CA 3
ATOM 5692 C C . LEU A 1 114 ? -31.822 4.316 6.415 1.00 0.00 114 LEU A C 3
ATOM 5693 O O . LEU A 1 114 ? -32.474 4.529 7.435 1.00 0.00 114 LEU A O 3
ATOM 5709 N N . SER A 1 115 ? -31.935 5.050 5.317 1.00 0.00 115 SER A N 3
ATOM 5710 C CA . SER A 1 115 ? -32.846 6.184 5.207 1.00 0.00 115 SER A CA 3
ATOM 5711 C C . SER A 1 115 ? -34.313 5.766 5.346 1.00 0.00 115 SER A C 3
ATOM 5712 O O . SER A 1 115 ? -35.096 6.440 6.025 1.00 0.00 115 SER A O 3
ATOM 5720 N N . ARG A 1 116 ? -34.692 4.658 4.711 1.00 0.00 116 ARG A N 3
ATOM 5721 C CA . ARG A 1 116 ? -36.082 4.225 4.750 1.00 0.00 116 ARG A CA 3
ATOM 5722 C C . ARG A 1 116 ? -36.490 3.735 6.137 1.00 0.00 116 ARG A C 3
ATOM 5723 O O . ARG A 1 116 ? -37.674 3.547 6.410 1.00 0.00 116 ARG A O 3
ATOM 5744 N N . GLU A 1 117 ? -35.508 3.559 7.024 1.00 0.00 117 GLU A N 3
ATOM 5745 C CA . GLU A 1 117 ? -35.792 3.188 8.405 1.00 0.00 117 GLU A CA 3
ATOM 5746 C C . GLU A 1 117 ? -36.428 4.340 9.154 1.00 0.00 117 GLU A C 3
ATOM 5747 O O . GLU A 1 117 ? -36.877 4.195 10.293 1.00 0.00 117 GLU A O 3
ATOM 5759 N N . GLY A 1 118 ? -36.443 5.485 8.514 1.00 0.00 118 GLY A N 3
ATOM 5760 C CA . GLY A 1 118 ? -37.135 6.625 9.048 1.00 0.00 118 GLY A CA 3
ATOM 5761 C C . GLY A 1 118 ? -38.630 6.429 8.925 1.00 0.00 118 GLY A C 3
ATOM 5762 O O . GLY A 1 118 ? -39.404 6.961 9.716 1.00 0.00 118 GLY A O 3
ATOM 5766 N N . HIS A 1 119 ? -39.025 5.639 7.909 1.00 0.00 119 HIS A N 3
ATOM 5767 C CA . HIS A 1 119 ? -40.430 5.312 7.626 1.00 0.00 119 HIS A CA 3
ATOM 5768 C C . HIS A 1 119 ? -41.273 6.561 7.404 1.00 0.00 119 HIS A C 3
ATOM 5769 O O . HIS A 1 119 ? -42.474 6.570 7.658 1.00 0.00 119 HIS A O 3
ATOM 5783 N N . HIS A 1 120 ? -40.635 7.603 6.909 1.00 0.00 120 HIS A N 3
ATOM 5784 C CA . HIS A 1 120 ? -41.308 8.866 6.641 1.00 0.00 120 HIS A CA 3
ATOM 5785 C C . HIS A 1 120 ? -41.663 8.993 5.160 1.00 0.00 120 HIS A C 3
ATOM 5786 O O . HIS A 1 120 ? -42.411 9.894 4.770 1.00 0.00 120 HIS A O 3
ATOM 5800 N N . HIS A 1 121 ? -41.107 8.078 4.350 1.00 0.00 121 HIS A N 3
ATOM 5801 C CA . HIS A 1 121 ? -41.313 8.040 2.888 1.00 0.00 121 HIS A CA 3
ATOM 5802 C C . HIS A 1 121 ? -40.549 9.195 2.200 1.00 0.00 121 HIS A C 3
ATOM 5803 O O . HIS A 1 121 ? -40.532 10.320 2.691 1.00 0.00 121 HIS A O 3
ATOM 5817 N N . HIS A 1 122 ? -39.903 8.898 1.079 1.00 0.00 122 HIS A N 3
ATOM 5818 C CA . HIS A 1 122 ? -39.098 9.905 0.370 1.00 0.00 122 HIS A CA 3
ATOM 5819 C C . HIS A 1 122 ? -39.942 10.814 -0.525 1.00 0.00 122 HIS A C 3
ATOM 5820 O O . HIS A 1 122 ? -40.048 12.013 -0.270 1.00 0.00 122 HIS A O 3
ATOM 5834 N N . HIS A 1 123 ? -40.543 10.229 -1.567 1.00 0.00 123 HIS A N 3
ATOM 5835 C CA . HIS A 1 123 ? -41.339 10.971 -2.565 1.00 0.00 123 HIS A CA 3
ATOM 5836 C C . HIS A 1 123 ? -40.474 11.973 -3.344 1.00 0.00 123 HIS A C 3
ATOM 5837 O O . HIS A 1 123 ? -40.015 11.677 -4.440 1.00 0.00 123 HIS A O 3
ATOM 5851 N N . HIS A 1 124 ? -40.251 13.133 -2.760 1.00 0.00 124 HIS A N 3
ATOM 5852 C CA . HIS A 1 124 ? -39.464 14.180 -3.386 1.00 0.00 124 HIS A CA 3
ATOM 5853 C C . HIS A 1 124 ? -39.003 15.162 -2.333 1.00 0.00 124 HIS A C 3
ATOM 5854 O O . HIS A 1 124 ? -37.783 15.282 -2.122 1.00 0.00 124 HIS A O 3
ATOM 5869 N N . MET A 1 1 ? -31.148 11.738 -14.003 1.00 0.00 1 MET A N 4
ATOM 5870 C CA . MET A 1 1 ? -29.780 11.198 -13.861 1.00 0.00 1 MET A CA 4
ATOM 5871 C C . MET A 1 1 ? -28.762 12.135 -14.489 1.00 0.00 1 MET A C 4
ATOM 5872 O O . MET A 1 1 ? -29.122 13.018 -15.272 1.00 0.00 1 MET A O 4
ATOM 5888 N N . SER A 1 2 ? -27.485 11.937 -14.131 1.00 0.00 2 SER A N 4
ATOM 5889 C CA . SER A 1 2 ? -26.360 12.703 -14.689 1.00 0.00 2 SER A CA 4
ATOM 5890 C C . SER A 1 2 ? -26.428 14.192 -14.319 1.00 0.00 2 SER A C 4
ATOM 5891 O O . SER A 1 2 ? -25.756 15.028 -14.931 1.00 0.00 2 SER A O 4
ATOM 5899 N N . LEU A 1 3 ? -27.241 14.521 -13.327 1.00 0.00 3 LEU A N 4
ATOM 5900 C CA . LEU A 1 3 ? -27.363 15.896 -12.873 1.00 0.00 3 LEU A CA 4
ATOM 5901 C C . LEU A 1 3 ? -26.102 16.345 -12.150 1.00 0.00 3 LEU A C 4
ATOM 5902 O O . LEU A 1 3 ? -25.668 17.490 -12.290 1.00 0.00 3 LEU A O 4
ATOM 5918 N N . GLY A 1 4 ? -25.518 15.442 -11.379 1.00 0.00 4 GLY A N 4
ATOM 5919 C CA . GLY A 1 4 ? -24.316 15.763 -10.644 1.00 0.00 4 GLY A CA 4
ATOM 5920 C C . GLY A 1 4 ? -23.344 14.604 -10.593 1.00 0.00 4 GLY A C 4
ATOM 5921 O O . GLY A 1 4 ? -23.357 13.733 -11.468 1.00 0.00 4 GLY A O 4
ATOM 5925 N N . SER A 1 5 ? -22.507 14.590 -9.568 1.00 0.00 5 SER A N 4
ATOM 5926 C CA . SER A 1 5 ? -21.514 13.546 -9.397 1.00 0.00 5 SER A CA 4
ATOM 5927 C C . SER A 1 5 ? -22.134 12.327 -8.711 1.00 0.00 5 SER A C 4
ATOM 5928 O O . SER A 1 5 ? -23.149 12.442 -8.018 1.00 0.00 5 SER A O 4
ATOM 5936 N N . GLU A 1 6 ? -21.513 11.164 -8.898 1.00 0.00 6 GLU A N 4
ATOM 5937 C CA . GLU A 1 6 ? -21.996 9.930 -8.288 1.00 0.00 6 GLU A CA 4
ATOM 5938 C C . GLU A 1 6 ? -21.895 10.005 -6.771 1.00 0.00 6 GLU A C 4
ATOM 5939 O O . GLU A 1 6 ? -22.683 9.399 -6.046 1.00 0.00 6 GLU A O 4
ATOM 5951 N N . SER A 1 7 ? -20.925 10.759 -6.320 1.00 0.00 7 SER A N 4
ATOM 5952 C CA . SER A 1 7 ? -20.691 11.019 -4.900 1.00 0.00 7 SER A CA 4
ATOM 5953 C C . SER A 1 7 ? -20.232 9.774 -4.130 1.00 0.00 7 SER A C 4
ATOM 5954 O O . SER A 1 7 ? -20.409 9.685 -2.911 1.00 0.00 7 SER A O 4
ATOM 5962 N N . GLU A 1 8 ? -19.619 8.832 -4.832 1.00 0.00 8 GLU A N 4
ATOM 5963 C CA . GLU A 1 8 ? -19.078 7.682 -4.204 1.00 0.00 8 GLU A CA 4
ATOM 5964 C C . GLU A 1 8 ? -17.659 7.996 -3.798 1.00 0.00 8 GLU A C 4
ATOM 5965 O O . GLU A 1 8 ? -16.709 7.790 -4.562 1.00 0.00 8 GLU A O 4
ATOM 5977 N N . THR A 1 9 ? -17.531 8.554 -2.630 1.00 0.00 9 THR A N 4
ATOM 5978 C CA . THR A 1 9 ? -16.245 8.948 -2.096 1.00 0.00 9 THR A CA 4
ATOM 5979 C C . THR A 1 9 ? -15.304 7.758 -1.932 1.00 0.00 9 THR A C 4
ATOM 5980 O O . THR A 1 9 ? -14.143 7.824 -2.319 1.00 0.00 9 THR A O 4
ATOM 5991 N N . GLY A 1 10 ? -15.806 6.676 -1.351 1.00 0.00 10 GLY A N 4
ATOM 5992 C CA . GLY A 1 10 ? -15.001 5.469 -1.175 1.00 0.00 10 GLY A CA 4
ATOM 5993 C C . GLY A 1 10 ? -13.994 5.580 -0.039 1.00 0.00 10 GLY A C 4
ATOM 5994 O O . GLY A 1 10 ? -13.688 4.594 0.624 1.00 0.00 10 GLY A O 4
ATOM 5998 N N . ASN A 1 11 ? -13.503 6.793 0.200 1.00 0.00 11 ASN A N 4
ATOM 5999 C CA . ASN A 1 11 ? -12.515 7.050 1.252 1.00 0.00 11 ASN A CA 4
ATOM 6000 C C . ASN A 1 11 ? -13.204 7.364 2.572 1.00 0.00 11 ASN A C 4
ATOM 6001 O O . ASN A 1 11 ? -12.572 7.803 3.536 1.00 0.00 11 ASN A O 4
ATOM 6012 N N . ALA A 1 12 ? -14.498 7.143 2.603 1.00 0.00 12 ALA A N 4
ATOM 6013 C CA . ALA A 1 12 ? -15.285 7.352 3.793 1.00 0.00 12 ALA A CA 4
ATOM 6014 C C . ALA A 1 12 ? -16.105 6.114 4.071 1.00 0.00 12 ALA A C 4
ATOM 6015 O O . ALA A 1 12 ? -16.611 5.477 3.141 1.00 0.00 12 ALA A O 4
ATOM 6022 N N . VAL A 1 13 ? -16.241 5.770 5.331 1.00 0.00 13 VAL A N 4
ATOM 6023 C CA . VAL A 1 13 ? -16.988 4.586 5.713 1.00 0.00 13 VAL A CA 4
ATOM 6024 C C . VAL A 1 13 ? -18.169 4.949 6.575 1.00 0.00 13 VAL A C 4
ATOM 6025 O O . VAL A 1 13 ? -18.193 6.007 7.207 1.00 0.00 13 VAL A O 4
ATOM 6038 N N . VAL A 1 14 ? -19.151 4.088 6.585 1.00 0.00 14 VAL A N 4
ATOM 6039 C CA . VAL A 1 14 ? -20.311 4.281 7.411 1.00 0.00 14 VAL A CA 4
ATOM 6040 C C . VAL A 1 14 ? -20.252 3.313 8.568 1.00 0.00 14 VAL A C 4
ATOM 6041 O O . VAL A 1 14 ? -20.205 2.098 8.363 1.00 0.00 14 VAL A O 4
ATOM 6054 N N . VAL A 1 15 ? -20.228 3.844 9.773 1.00 0.00 15 VAL A N 4
ATOM 6055 C CA . VAL A 1 15 ? -20.157 3.021 10.961 1.00 0.00 15 VAL A CA 4
ATOM 6056 C C . VAL A 1 15 ? -21.539 2.895 11.572 1.00 0.00 15 VAL A C 4
ATOM 6057 O O . VAL A 1 15 ? -22.170 3.898 11.912 1.00 0.00 15 VAL A O 4
ATOM 6070 N N . PHE A 1 16 ? -22.010 1.671 11.697 1.00 0.00 16 PHE A N 4
ATOM 6071 C CA . PHE A 1 16 ? -23.331 1.415 12.240 1.00 0.00 16 PHE A CA 4
ATOM 6072 C C . PHE A 1 16 ? -23.328 0.173 13.116 1.00 0.00 16 PHE A C 4
ATOM 6073 O O . PHE A 1 16 ? -22.387 -0.625 13.078 1.00 0.00 16 PHE A O 4
ATOM 6090 N N . GLY A 1 17 ? -24.377 0.016 13.904 1.00 0.00 17 GLY A N 4
ATOM 6091 C CA . GLY A 1 17 ? -24.482 -1.134 14.779 1.00 0.00 17 GLY A CA 4
ATOM 6092 C C . GLY A 1 17 ? -24.650 -0.735 16.225 1.00 0.00 17 GLY A C 4
ATOM 6093 O O . GLY A 1 17 ? -25.101 -1.529 17.048 1.00 0.00 17 GLY A O 4
ATOM 6097 N N . TYR A 1 18 ? -24.322 0.504 16.527 1.00 0.00 18 TYR A N 4
ATOM 6098 C CA . TYR A 1 18 ? -24.426 1.012 17.880 1.00 0.00 18 TYR A CA 4
ATOM 6099 C C . TYR A 1 18 ? -25.748 1.749 18.075 1.00 0.00 18 TYR A C 4
ATOM 6100 O O . TYR A 1 18 ? -26.494 1.954 17.117 1.00 0.00 18 TYR A O 4
ATOM 6118 N N . ARG A 1 19 ? -26.045 2.121 19.315 1.00 0.00 19 ARG A N 4
ATOM 6119 C CA . ARG A 1 19 ? -27.285 2.822 19.613 1.00 0.00 19 ARG A CA 4
ATOM 6120 C C . ARG A 1 19 ? -27.121 4.335 19.513 1.00 0.00 19 ARG A C 4
ATOM 6121 O O . ARG A 1 19 ? -27.430 4.920 18.487 1.00 0.00 19 ARG A O 4
ATOM 6142 N N . GLU A 1 20 ? -26.619 4.952 20.587 1.00 0.00 20 GLU A N 4
ATOM 6143 C CA . GLU A 1 20 ? -26.489 6.407 20.647 1.00 0.00 20 GLU A CA 4
ATOM 6144 C C . GLU A 1 20 ? -25.848 6.824 21.973 1.00 0.00 20 GLU A C 4
ATOM 6145 O O . GLU A 1 20 ? -24.969 7.675 22.011 1.00 0.00 20 GLU A O 4
ATOM 6157 N N . ALA A 1 21 ? -26.275 6.190 23.056 1.00 0.00 21 ALA A N 4
ATOM 6158 C CA . ALA A 1 21 ? -25.796 6.541 24.386 1.00 0.00 21 ALA A CA 4
ATOM 6159 C C . ALA A 1 21 ? -24.580 5.708 24.805 1.00 0.00 21 ALA A C 4
ATOM 6160 O O . ALA A 1 21 ? -24.310 5.542 25.993 1.00 0.00 21 ALA A O 4
ATOM 6167 N N . ILE A 1 22 ? -23.845 5.203 23.827 1.00 0.00 22 ILE A N 4
ATOM 6168 C CA . ILE A 1 22 ? -22.652 4.394 24.095 1.00 0.00 22 ILE A CA 4
ATOM 6169 C C . ILE A 1 22 ? -21.377 5.144 23.721 1.00 0.00 22 ILE A C 4
ATOM 6170 O O . ILE A 1 22 ? -20.275 4.574 23.759 1.00 0.00 22 ILE A O 4
ATOM 6186 N N . THR A 1 23 ? -21.524 6.420 23.394 1.00 0.00 23 THR A N 4
ATOM 6187 C CA . THR A 1 23 ? -20.420 7.228 22.896 1.00 0.00 23 THR A CA 4
ATOM 6188 C C . THR A 1 23 ? -19.257 7.277 23.872 1.00 0.00 23 THR A C 4
ATOM 6189 O O . THR A 1 23 ? -18.122 7.071 23.478 1.00 0.00 23 THR A O 4
ATOM 6200 N N . LYS A 1 24 ? -19.553 7.504 25.146 1.00 0.00 24 LYS A N 4
ATOM 6201 C CA . LYS A 1 24 ? -18.535 7.637 26.179 1.00 0.00 24 LYS A CA 4
ATOM 6202 C C . LYS A 1 24 ? -17.510 6.488 26.117 1.00 0.00 24 LYS A C 4
ATOM 6203 O O . LYS A 1 24 ? -16.323 6.692 26.353 1.00 0.00 24 LYS A O 4
ATOM 6222 N N . GLN A 1 25 ? -17.980 5.293 25.793 1.00 0.00 25 GLN A N 4
ATOM 6223 C CA . GLN A 1 25 ? -17.109 4.129 25.720 1.00 0.00 25 GLN A CA 4
ATOM 6224 C C . GLN A 1 25 ? -16.330 4.066 24.398 1.00 0.00 25 GLN A C 4
ATOM 6225 O O . GLN A 1 25 ? -15.099 4.113 24.389 1.00 0.00 25 GLN A O 4
ATOM 6239 N N . ILE A 1 26 ? -17.054 3.980 23.283 1.00 0.00 26 ILE A N 4
ATOM 6240 C CA . ILE A 1 26 ? -16.442 3.795 21.974 1.00 0.00 26 ILE A CA 4
ATOM 6241 C C . ILE A 1 26 ? -15.604 5.009 21.528 1.00 0.00 26 ILE A C 4
ATOM 6242 O O . ILE A 1 26 ? -14.618 4.861 20.798 1.00 0.00 26 ILE A O 4
ATOM 6258 N N . LEU A 1 27 ? -15.983 6.194 21.991 1.00 0.00 27 LEU A N 4
ATOM 6259 C CA . LEU A 1 27 ? -15.314 7.428 21.593 1.00 0.00 27 LEU A CA 4
ATOM 6260 C C . LEU A 1 27 ? -13.845 7.427 21.986 1.00 0.00 27 LEU A C 4
ATOM 6261 O O . LEU A 1 27 ? -13.003 7.783 21.193 1.00 0.00 27 LEU A O 4
ATOM 6277 N N . ALA A 1 28 ? -13.547 6.982 23.195 1.00 0.00 28 ALA A N 4
ATOM 6278 C CA . ALA A 1 28 ? -12.176 6.984 23.710 1.00 0.00 28 ALA A CA 4
ATOM 6279 C C . ALA A 1 28 ? -11.211 6.198 22.811 1.00 0.00 28 ALA A C 4
ATOM 6280 O O . ALA A 1 28 ? -10.003 6.426 22.838 1.00 0.00 28 ALA A O 4
ATOM 6287 N N . TYR A 1 29 ? -11.746 5.280 22.023 1.00 0.00 29 TYR A N 4
ATOM 6288 C CA . TYR A 1 29 ? -10.921 4.459 21.154 1.00 0.00 29 TYR A CA 4
ATOM 6289 C C . TYR A 1 29 ? -10.665 5.139 19.797 1.00 0.00 29 TYR A C 4
ATOM 6290 O O . TYR A 1 29 ? -9.528 5.213 19.338 1.00 0.00 29 TYR A O 4
ATOM 6308 N N . PHE A 1 30 ? -11.719 5.645 19.172 1.00 0.00 30 PHE A N 4
ATOM 6309 C CA . PHE A 1 30 ? -11.599 6.223 17.831 1.00 0.00 30 PHE A CA 4
ATOM 6310 C C . PHE A 1 30 ? -11.332 7.730 17.854 1.00 0.00 30 PHE A C 4
ATOM 6311 O O . PHE A 1 30 ? -11.044 8.329 16.814 1.00 0.00 30 PHE A O 4
ATOM 6328 N N . ALA A 1 31 ? -11.420 8.340 19.033 1.00 0.00 31 ALA A N 4
ATOM 6329 C CA . ALA A 1 31 ? -11.190 9.782 19.170 1.00 0.00 31 ALA A CA 4
ATOM 6330 C C . ALA A 1 31 ? -9.756 10.144 18.840 1.00 0.00 31 ALA A C 4
ATOM 6331 O O . ALA A 1 31 ? -9.431 11.302 18.663 1.00 0.00 31 ALA A O 4
ATOM 6338 N N . GLN A 1 32 ? -8.901 9.145 18.783 1.00 0.00 32 GLN A N 4
ATOM 6339 C CA . GLN A 1 32 ? -7.522 9.349 18.410 1.00 0.00 32 GLN A CA 4
ATOM 6340 C C . GLN A 1 32 ? -7.432 9.747 16.934 1.00 0.00 32 GLN A C 4
ATOM 6341 O O . GLN A 1 32 ? -6.487 10.407 16.510 1.00 0.00 32 GLN A O 4
ATOM 6355 N N . PHE A 1 33 ? -8.438 9.344 16.160 1.00 0.00 33 PHE A N 4
ATOM 6356 C CA . PHE A 1 33 ? -8.445 9.589 14.726 1.00 0.00 33 PHE A CA 4
ATOM 6357 C C . PHE A 1 33 ? -9.499 10.632 14.315 1.00 0.00 33 PHE A C 4
ATOM 6358 O O . PHE A 1 33 ? -9.210 11.529 13.517 1.00 0.00 33 PHE A O 4
ATOM 6375 N N . GLY A 1 34 ? -10.712 10.526 14.864 1.00 0.00 34 GLY A N 4
ATOM 6376 C CA . GLY A 1 34 ? -11.769 11.454 14.474 1.00 0.00 34 GLY A CA 4
ATOM 6377 C C . GLY A 1 34 ? -12.888 11.564 15.497 1.00 0.00 34 GLY A C 4
ATOM 6378 O O . GLY A 1 34 ? -12.719 11.186 16.657 1.00 0.00 34 GLY A O 4
ATOM 6382 N N . GLU A 1 35 ? -14.028 12.089 15.057 1.00 0.00 35 GLU A N 4
ATOM 6383 C CA . GLU A 1 35 ? -15.194 12.301 15.921 1.00 0.00 35 GLU A CA 4
ATOM 6384 C C . GLU A 1 35 ? -16.348 11.361 15.552 1.00 0.00 35 GLU A C 4
ATOM 6385 O O . GLU A 1 35 ? -16.640 11.155 14.376 1.00 0.00 35 GLU A O 4
ATOM 6397 N N . ILE A 1 36 ? -16.993 10.783 16.569 1.00 0.00 36 ILE A N 4
ATOM 6398 C CA . ILE A 1 36 ? -18.134 9.894 16.349 1.00 0.00 36 ILE A CA 4
ATOM 6399 C C . ILE A 1 36 ? -19.279 10.287 17.294 1.00 0.00 36 ILE A C 4
ATOM 6400 O O . ILE A 1 36 ? -19.055 10.473 18.488 1.00 0.00 36 ILE A O 4
ATOM 6416 N N . LEU A 1 37 ? -20.496 10.405 16.742 1.00 0.00 37 LEU A N 4
ATOM 6417 C CA . LEU A 1 37 ? -21.703 10.796 17.512 1.00 0.00 37 LEU A CA 4
ATOM 6418 C C . LEU A 1 37 ? -21.631 12.263 17.958 1.00 0.00 37 LEU A C 4
ATOM 6419 O O . LEU A 1 37 ? -20.681 12.970 17.638 1.00 0.00 37 LEU A O 4
ATOM 6435 N N . GLU A 1 38 ? -22.653 12.724 18.679 1.00 0.00 38 GLU A N 4
ATOM 6436 C CA . GLU A 1 38 ? -22.686 14.114 19.130 1.00 0.00 38 GLU A CA 4
ATOM 6437 C C . GLU A 1 38 ? -22.341 14.273 20.607 1.00 0.00 38 GLU A C 4
ATOM 6438 O O . GLU A 1 38 ? -21.632 15.202 20.984 1.00 0.00 38 GLU A O 4
ATOM 6450 N N . ASP A 1 39 ? -22.849 13.387 21.443 1.00 0.00 39 ASP A N 4
ATOM 6451 C CA . ASP A 1 39 ? -22.590 13.483 22.879 1.00 0.00 39 ASP A CA 4
ATOM 6452 C C . ASP A 1 39 ? -21.204 12.954 23.197 1.00 0.00 39 ASP A C 4
ATOM 6453 O O . ASP A 1 39 ? -21.005 11.757 23.351 1.00 0.00 39 ASP A O 4
ATOM 6462 N N . LEU A 1 40 ? -20.256 13.866 23.292 1.00 0.00 40 LEU A N 4
ATOM 6463 C CA . LEU A 1 40 ? -18.861 13.517 23.471 1.00 0.00 40 LEU A CA 4
ATOM 6464 C C . LEU A 1 40 ? -18.432 13.677 24.932 1.00 0.00 40 LEU A C 4
ATOM 6465 O O . LEU A 1 40 ? -18.798 12.857 25.776 1.00 0.00 40 LEU A O 4
ATOM 6481 N N . GLU A 1 41 ? -17.681 14.756 25.223 1.00 0.00 41 GLU A N 4
ATOM 6482 C CA . GLU A 1 41 ? -17.186 15.062 26.575 1.00 0.00 41 GLU A CA 4
ATOM 6483 C C . GLU A 1 41 ? -16.169 14.040 27.086 1.00 0.00 41 GLU A C 4
ATOM 6484 O O . GLU A 1 41 ? -16.244 12.845 26.769 1.00 0.00 41 GLU A O 4
ATOM 6496 N N . SER A 1 42 ? -15.219 14.531 27.898 1.00 0.00 42 SER A N 4
ATOM 6497 C CA . SER A 1 42 ? -14.136 13.713 28.468 1.00 0.00 42 SER A CA 4
ATOM 6498 C C . SER A 1 42 ? -13.494 12.826 27.401 1.00 0.00 42 SER A C 4
ATOM 6499 O O . SER A 1 42 ? -13.328 11.620 27.590 1.00 0.00 42 SER A O 4
ATOM 6507 N N . GLU A 1 43 ? -13.137 13.437 26.285 1.00 0.00 43 GLU A N 4
ATOM 6508 C CA . GLU A 1 43 ? -12.590 12.710 25.159 1.00 0.00 43 GLU A CA 4
ATOM 6509 C C . GLU A 1 43 ? -11.128 12.350 25.383 1.00 0.00 43 GLU A C 4
ATOM 6510 O O . GLU A 1 43 ? -10.808 11.238 25.807 1.00 0.00 43 GLU A O 4
ATOM 6522 N N . LEU A 1 44 ? -10.248 13.294 25.108 1.00 0.00 44 LEU A N 4
ATOM 6523 C CA . LEU A 1 44 ? -8.833 13.080 25.243 1.00 0.00 44 LEU A CA 4
ATOM 6524 C C . LEU A 1 44 ? -8.239 14.135 26.168 1.00 0.00 44 LEU A C 4
ATOM 6525 O O . LEU A 1 44 ? -8.962 14.962 26.724 1.00 0.00 44 LEU A O 4
ATOM 6541 N N . GLY A 1 45 ? -6.937 14.101 26.339 1.00 0.00 45 GLY A N 4
ATOM 6542 C CA . GLY A 1 45 ? -6.285 15.109 27.135 1.00 0.00 45 GLY A CA 4
ATOM 6543 C C . GLY A 1 45 ? -5.775 16.242 26.269 1.00 0.00 45 GLY A C 4
ATOM 6544 O O . GLY A 1 45 ? -6.473 17.231 26.050 1.00 0.00 45 GLY A O 4
ATOM 6548 N N . ASP A 1 46 ? -4.567 16.084 25.766 1.00 0.00 46 ASP A N 4
ATOM 6549 C CA . ASP A 1 46 ? -3.944 17.075 24.889 1.00 0.00 46 ASP A CA 4
ATOM 6550 C C . ASP A 1 46 ? -3.526 16.429 23.571 1.00 0.00 46 ASP A C 4
ATOM 6551 O O . ASP A 1 46 ? -2.826 17.031 22.756 1.00 0.00 46 ASP A O 4
ATOM 6560 N N . THR A 1 47 ? -3.989 15.211 23.357 1.00 0.00 47 THR A N 4
ATOM 6561 C CA . THR A 1 47 ? -3.631 14.442 22.177 1.00 0.00 47 THR A CA 4
ATOM 6562 C C . THR A 1 47 ? -4.653 14.595 21.079 1.00 0.00 47 THR A C 4
ATOM 6563 O O . THR A 1 47 ? -4.619 13.894 20.069 1.00 0.00 47 THR A O 4
ATOM 6574 N N . GLU A 1 48 ? -5.545 15.530 21.281 1.00 0.00 48 GLU A N 4
ATOM 6575 C CA . GLU A 1 48 ? -6.579 15.847 20.326 1.00 0.00 48 GLU A CA 4
ATOM 6576 C C . GLU A 1 48 ? -5.991 16.300 18.985 1.00 0.00 48 GLU A C 4
ATOM 6577 O O . GLU A 1 48 ? -6.634 16.185 17.949 1.00 0.00 48 GLU A O 4
ATOM 6589 N N . THR A 1 49 ? -4.766 16.785 19.014 1.00 0.00 49 THR A N 4
ATOM 6590 C CA . THR A 1 49 ? -4.093 17.228 17.811 1.00 0.00 49 THR A CA 4
ATOM 6591 C C . THR A 1 49 ? -3.880 16.060 16.847 1.00 0.00 49 THR A C 4
ATOM 6592 O O . THR A 1 49 ? -3.755 16.250 15.638 1.00 0.00 49 THR A O 4
ATOM 6603 N N . MET A 1 50 ? -3.829 14.852 17.401 1.00 0.00 50 MET A N 4
ATOM 6604 C CA . MET A 1 50 ? -3.671 13.638 16.613 1.00 0.00 50 MET A CA 4
ATOM 6605 C C . MET A 1 50 ? -4.894 13.401 15.716 1.00 0.00 50 MET A C 4
ATOM 6606 O O . MET A 1 50 ? -4.761 12.949 14.577 1.00 0.00 50 MET A O 4
ATOM 6620 N N . ARG A 1 51 ? -6.083 13.719 16.233 1.00 0.00 51 ARG A N 4
ATOM 6621 C CA . ARG A 1 51 ? -7.315 13.507 15.478 1.00 0.00 51 ARG A CA 4
ATOM 6622 C C . ARG A 1 51 ? -7.649 14.717 14.627 1.00 0.00 51 ARG A C 4
ATOM 6623 O O . ARG A 1 51 ? -7.179 15.819 14.897 1.00 0.00 51 ARG A O 4
ATOM 6644 N N . THR A 1 52 ? -8.476 14.482 13.599 1.00 0.00 52 THR A N 4
ATOM 6645 C CA . THR A 1 52 ? -8.997 15.513 12.683 1.00 0.00 52 THR A CA 4
ATOM 6646 C C . THR A 1 52 ? -7.900 16.328 11.956 1.00 0.00 52 THR A C 4
ATOM 6647 O O . THR A 1 52 ? -7.030 16.929 12.580 1.00 0.00 52 THR A O 4
ATOM 6658 N N . PRO A 1 53 ? -7.953 16.367 10.607 1.00 0.00 53 PRO A N 4
ATOM 6659 C CA . PRO A 1 53 ? -6.989 17.134 9.790 1.00 0.00 53 PRO A CA 4
ATOM 6660 C C . PRO A 1 53 ? -7.067 18.632 10.067 1.00 0.00 53 PRO A C 4
ATOM 6661 O O . PRO A 1 53 ? -6.152 19.397 9.742 1.00 0.00 53 PRO A O 4
ATOM 6672 N N . GLY A 1 54 ? -8.160 19.032 10.651 1.00 0.00 54 GLY A N 4
ATOM 6673 C CA . GLY A 1 54 ? -8.376 20.419 10.983 1.00 0.00 54 GLY A CA 4
ATOM 6674 C C . GLY A 1 54 ? -9.024 20.580 12.342 1.00 0.00 54 GLY A C 4
ATOM 6675 O O . GLY A 1 54 ? -10.238 20.768 12.440 1.00 0.00 54 GLY A O 4
ATOM 6679 N N . TYR A 1 55 ? -8.220 20.503 13.393 1.00 0.00 55 TYR A N 4
ATOM 6680 C CA . TYR A 1 55 ? -8.726 20.644 14.757 1.00 0.00 55 TYR A CA 4
ATOM 6681 C C . TYR A 1 55 ? -8.953 22.113 15.127 1.00 0.00 55 TYR A C 4
ATOM 6682 O O . TYR A 1 55 ? -8.198 22.711 15.890 1.00 0.00 55 TYR A O 4
ATOM 6700 N N . PHE A 1 56 ? -9.985 22.694 14.541 1.00 0.00 56 PHE A N 4
ATOM 6701 C CA . PHE A 1 56 ? -10.323 24.089 14.779 1.00 0.00 56 PHE A CA 4
ATOM 6702 C C . PHE A 1 56 ? -11.009 24.287 16.136 1.00 0.00 56 PHE A C 4
ATOM 6703 O O . PHE A 1 56 ? -10.652 25.183 16.898 1.00 0.00 56 PHE A O 4
ATOM 6720 N N . PHE A 1 57 ? -12.002 23.450 16.413 1.00 0.00 57 PHE A N 4
ATOM 6721 C CA . PHE A 1 57 ? -12.795 23.548 17.640 1.00 0.00 57 PHE A CA 4
ATOM 6722 C C . PHE A 1 57 ? -11.964 23.321 18.907 1.00 0.00 57 PHE A C 4
ATOM 6723 O O . PHE A 1 57 ? -12.079 24.081 19.866 1.00 0.00 57 PHE A O 4
ATOM 6740 N N . GLN A 1 58 ? -11.128 22.279 18.889 1.00 0.00 58 GLN A N 4
ATOM 6741 C CA . GLN A 1 58 ? -10.281 21.914 20.037 1.00 0.00 58 GLN A CA 4
ATOM 6742 C C . GLN A 1 58 ? -11.124 21.731 21.314 1.00 0.00 58 GLN A C 4
ATOM 6743 O O . GLN A 1 58 ? -11.186 22.627 22.164 1.00 0.00 58 GLN A O 4
ATOM 6757 N N . GLN A 1 59 ? -11.770 20.562 21.420 1.00 0.00 59 GLN A N 4
ATOM 6758 C CA . GLN A 1 59 ? -12.658 20.218 22.544 1.00 0.00 59 GLN A CA 4
ATOM 6759 C C . GLN A 1 59 ? -13.534 21.393 22.977 1.00 0.00 59 GLN A C 4
ATOM 6760 O O . GLN A 1 59 ? -13.236 22.082 23.964 1.00 0.00 59 GLN A O 4
ATOM 6774 N N . ALA A 1 60 ? -14.604 21.625 22.237 1.00 0.00 60 ALA A N 4
ATOM 6775 C CA . ALA A 1 60 ? -15.514 22.712 22.540 1.00 0.00 60 ALA A CA 4
ATOM 6776 C C . ALA A 1 60 ? -16.895 22.182 22.914 1.00 0.00 60 ALA A C 4
ATOM 6777 O O . ALA A 1 60 ? -17.771 22.044 22.059 1.00 0.00 60 ALA A O 4
ATOM 6784 N N . PRO A 1 61 ? -17.099 21.867 24.199 1.00 0.00 61 PRO A N 4
ATOM 6785 C CA . PRO A 1 61 ? -18.367 21.323 24.691 1.00 0.00 61 PRO A CA 4
ATOM 6786 C C . PRO A 1 61 ? -19.508 22.339 24.650 1.00 0.00 61 PRO A C 4
ATOM 6787 O O . PRO A 1 61 ? -20.681 21.970 24.719 1.00 0.00 61 PRO A O 4
ATOM 6798 N N . ASN A 1 62 ? -19.162 23.615 24.548 1.00 0.00 62 ASN A N 4
ATOM 6799 C CA . ASN A 1 62 ? -20.165 24.672 24.510 1.00 0.00 62 ASN A CA 4
ATOM 6800 C C . ASN A 1 62 ? -20.464 25.096 23.080 1.00 0.00 62 ASN A C 4
ATOM 6801 O O . ASN A 1 62 ? -21.176 26.078 22.845 1.00 0.00 62 ASN A O 4
ATOM 6812 N N . ARG A 1 63 ? -19.918 24.358 22.124 1.00 0.00 63 ARG A N 4
ATOM 6813 C CA . ARG A 1 63 ? -20.148 24.639 20.717 1.00 0.00 63 ARG A CA 4
ATOM 6814 C C . ARG A 1 63 ? -20.503 23.372 19.946 1.00 0.00 63 ARG A C 4
ATOM 6815 O O . ARG A 1 63 ? -20.969 22.388 20.516 1.00 0.00 63 ARG A O 4
ATOM 6836 N N . ARG A 1 64 ? -20.268 23.425 18.651 1.00 0.00 64 ARG A N 4
ATOM 6837 C CA . ARG A 1 64 ? -20.580 22.358 17.726 1.00 0.00 64 ARG A CA 4
ATOM 6838 C C . ARG A 1 64 ? -19.612 21.207 17.942 1.00 0.00 64 ARG A C 4
ATOM 6839 O O . ARG A 1 64 ? -18.396 21.409 17.957 1.00 0.00 64 ARG A O 4
ATOM 6860 N N . ARG A 1 65 ? -20.141 20.009 18.108 1.00 0.00 65 ARG A N 4
ATOM 6861 C CA . ARG A 1 65 ? -19.310 18.852 18.356 1.00 0.00 65 ARG A CA 4
ATOM 6862 C C . ARG A 1 65 ? -18.850 18.232 17.046 1.00 0.00 65 ARG A C 4
ATOM 6863 O O . ARG A 1 65 ? -17.663 18.217 16.734 1.00 0.00 65 ARG A O 4
ATOM 6884 N N . ILE A 1 66 ? -19.802 17.746 16.274 1.00 0.00 66 ILE A N 4
ATOM 6885 C CA . ILE A 1 66 ? -19.508 17.139 14.993 1.00 0.00 66 ILE A CA 4
ATOM 6886 C C . ILE A 1 66 ? -20.229 17.893 13.881 1.00 0.00 66 ILE A C 4
ATOM 6887 O O . ILE A 1 66 ? -21.447 18.097 13.928 1.00 0.00 66 ILE A O 4
ATOM 6903 N N . SER A 1 67 ? -19.470 18.319 12.900 1.00 0.00 67 SER A N 4
ATOM 6904 C CA . SER A 1 67 ? -20.008 19.083 11.785 1.00 0.00 67 SER A CA 4
ATOM 6905 C C . SER A 1 67 ? -20.107 18.184 10.558 1.00 0.00 67 SER A C 4
ATOM 6906 O O . SER A 1 67 ? -19.884 18.610 9.420 1.00 0.00 67 SER A O 4
ATOM 6914 N N . ARG A 1 68 ? -20.460 16.952 10.805 1.00 0.00 68 ARG A N 4
ATOM 6915 C CA . ARG A 1 68 ? -20.555 15.946 9.777 1.00 0.00 68 ARG A CA 4
ATOM 6916 C C . ARG A 1 68 ? -21.965 15.352 9.798 1.00 0.00 68 ARG A C 4
ATOM 6917 O O . ARG A 1 68 ? -22.631 15.402 10.825 1.00 0.00 68 ARG A O 4
ATOM 6938 N N . GLU A 1 69 ? -22.425 14.817 8.675 1.00 0.00 69 GLU A N 4
ATOM 6939 C CA . GLU A 1 69 ? -23.776 14.262 8.601 1.00 0.00 69 GLU A CA 4
ATOM 6940 C C . GLU A 1 69 ? -23.860 12.911 9.313 1.00 0.00 69 GLU A C 4
ATOM 6941 O O . GLU A 1 69 ? -22.944 12.084 9.224 1.00 0.00 69 GLU A O 4
ATOM 6953 N N . HIS A 1 70 ? -24.955 12.699 10.024 1.00 0.00 70 HIS A N 4
ATOM 6954 C CA . HIS A 1 70 ? -25.167 11.473 10.777 1.00 0.00 70 HIS A CA 4
ATOM 6955 C C . HIS A 1 70 ? -26.646 11.236 11.018 1.00 0.00 70 HIS A C 4
ATOM 6956 O O . HIS A 1 70 ? -27.450 12.166 10.944 1.00 0.00 70 HIS A O 4
ATOM 6970 N N . GLY A 1 71 ? -26.998 9.996 11.308 1.00 0.00 71 GLY A N 4
ATOM 6971 C CA . GLY A 1 71 ? -28.363 9.683 11.657 1.00 0.00 71 GLY A CA 4
ATOM 6972 C C . GLY A 1 71 ? -28.517 9.672 13.157 1.00 0.00 71 GLY A C 4
ATOM 6973 O O . GLY A 1 71 ? -28.978 10.644 13.746 1.00 0.00 71 GLY A O 4
ATOM 6977 N N . ARG A 1 72 ? -28.106 8.570 13.769 1.00 0.00 72 ARG A N 4
ATOM 6978 C CA . ARG A 1 72 ? -28.083 8.425 15.224 1.00 0.00 72 ARG A CA 4
ATOM 6979 C C . ARG A 1 72 ? -27.446 7.121 15.606 1.00 0.00 72 ARG A C 4
ATOM 6980 O O . ARG A 1 72 ? -26.622 7.063 16.507 1.00 0.00 72 ARG A O 4
ATOM 7001 N N . THR A 1 73 ? -27.809 6.088 14.898 1.00 0.00 73 THR A N 4
ATOM 7002 C CA . THR A 1 73 ? -27.264 4.788 15.125 1.00 0.00 73 THR A CA 4
ATOM 7003 C C . THR A 1 73 ? -26.117 4.525 14.160 1.00 0.00 73 THR A C 4
ATOM 7004 O O . THR A 1 73 ? -25.438 3.493 14.233 1.00 0.00 73 THR A O 4
ATOM 7015 N N . TRP A 1 74 ? -25.923 5.461 13.244 1.00 0.00 74 TRP A N 4
ATOM 7016 C CA . TRP A 1 74 ? -24.873 5.380 12.263 1.00 0.00 74 TRP A CA 4
ATOM 7017 C C . TRP A 1 74 ? -24.362 6.774 11.928 1.00 0.00 74 TRP A C 4
ATOM 7018 O O . TRP A 1 74 ? -25.131 7.754 11.949 1.00 0.00 74 TRP A O 4
ATOM 7039 N N . THR A 1 75 ? -23.083 6.875 11.652 1.00 0.00 75 THR A N 4
ATOM 7040 C CA . THR A 1 75 ? -22.504 8.112 11.192 1.00 0.00 75 THR A CA 4
ATOM 7041 C C . THR A 1 75 ? -21.413 7.824 10.169 1.00 0.00 75 THR A C 4
ATOM 7042 O O . THR A 1 75 ? -20.746 6.782 10.232 1.00 0.00 75 THR A O 4
ATOM 7053 N N . LYS A 1 76 ? -21.260 8.715 9.219 1.00 0.00 76 LYS A N 4
ATOM 7054 C CA . LYS A 1 76 ? -20.253 8.564 8.191 1.00 0.00 76 LYS A CA 4
ATOM 7055 C C . LYS A 1 76 ? -18.926 9.125 8.675 1.00 0.00 76 LYS A C 4
ATOM 7056 O O . LYS A 1 76 ? -18.838 10.287 9.037 1.00 0.00 76 LYS A O 4
ATOM 7075 N N . LEU A 1 77 ? -17.903 8.294 8.677 1.00 0.00 77 LEU A N 4
ATOM 7076 C CA . LEU A 1 77 ? -16.586 8.710 9.128 1.00 0.00 77 LEU A CA 4
ATOM 7077 C C . LEU A 1 77 ? -15.694 9.056 7.964 1.00 0.00 77 LEU A C 4
ATOM 7078 O O . LEU A 1 77 ? -15.352 8.201 7.143 1.00 0.00 77 LEU A O 4
ATOM 7094 N N . THR A 1 78 ? -15.332 10.312 7.885 1.00 0.00 78 THR A N 4
ATOM 7095 C CA . THR A 1 78 ? -14.451 10.782 6.854 1.00 0.00 78 THR A CA 4
ATOM 7096 C C . THR A 1 78 ? -13.112 11.193 7.468 1.00 0.00 78 THR A C 4
ATOM 7097 O O . THR A 1 78 ? -12.966 12.306 7.972 1.00 0.00 78 THR A O 4
ATOM 7108 N N . TYR A 1 79 ? -12.149 10.287 7.434 1.00 0.00 79 TYR A N 4
ATOM 7109 C CA . TYR A 1 79 ? -10.833 10.549 8.008 1.00 0.00 79 TYR A CA 4
ATOM 7110 C C . TYR A 1 79 ? -9.905 11.167 6.980 1.00 0.00 79 TYR A C 4
ATOM 7111 O O . TYR A 1 79 ? -8.846 11.699 7.331 1.00 0.00 79 TYR A O 4
ATOM 7129 N N . ALA A 1 80 ? -10.307 11.074 5.702 1.00 0.00 80 ALA A N 4
ATOM 7130 C CA . ALA A 1 80 ? -9.537 11.601 4.562 1.00 0.00 80 ALA A CA 4
ATOM 7131 C C . ALA A 1 80 ? -8.273 10.771 4.289 1.00 0.00 80 ALA A C 4
ATOM 7132 O O . ALA A 1 80 ? -7.985 10.429 3.142 1.00 0.00 80 ALA A O 4
ATOM 7139 N N . ASN A 1 81 ? -7.535 10.447 5.339 1.00 0.00 81 ASN A N 4
ATOM 7140 C CA . ASN A 1 81 ? -6.313 9.669 5.204 1.00 0.00 81 ASN A CA 4
ATOM 7141 C C . ASN A 1 81 ? -6.629 8.204 5.055 1.00 0.00 81 ASN A C 4
ATOM 7142 O O . ASN A 1 81 ? -7.496 7.665 5.751 1.00 0.00 81 ASN A O 4
ATOM 7153 N N . HIS A 1 82 ? -5.920 7.561 4.157 1.00 0.00 82 HIS A N 4
ATOM 7154 C CA . HIS A 1 82 ? -6.132 6.146 3.872 1.00 0.00 82 HIS A CA 4
ATOM 7155 C C . HIS A 1 82 ? -5.744 5.268 5.065 1.00 0.00 82 HIS A C 4
ATOM 7156 O O . HIS A 1 82 ? -6.398 4.263 5.341 1.00 0.00 82 HIS A O 4
ATOM 7170 N N . SER A 1 83 ? -4.676 5.640 5.756 1.00 0.00 83 SER A N 4
ATOM 7171 C CA . SER A 1 83 ? -4.206 4.876 6.901 1.00 0.00 83 SER A CA 4
ATOM 7172 C C . SER A 1 83 ? -5.268 4.810 8.006 1.00 0.00 83 SER A C 4
ATOM 7173 O O . SER A 1 83 ? -5.585 3.733 8.504 1.00 0.00 83 SER A O 4
ATOM 7181 N N . SER A 1 84 ? -5.841 5.957 8.346 1.00 0.00 84 SER A N 4
ATOM 7182 C CA . SER A 1 84 ? -6.885 6.025 9.355 1.00 0.00 84 SER A CA 4
ATOM 7183 C C . SER A 1 84 ? -8.172 5.355 8.859 1.00 0.00 84 SER A C 4
ATOM 7184 O O . SER A 1 84 ? -8.952 4.822 9.644 1.00 0.00 84 SER A O 4
ATOM 7192 N N . TYR A 1 85 ? -8.360 5.387 7.548 1.00 0.00 85 TYR A N 4
ATOM 7193 C CA . TYR A 1 85 ? -9.517 4.782 6.894 1.00 0.00 85 TYR A CA 4
ATOM 7194 C C . TYR A 1 85 ? -9.594 3.278 7.164 1.00 0.00 85 TYR A C 4
ATOM 7195 O O . TYR A 1 85 ? -10.634 2.764 7.571 1.00 0.00 85 TYR A O 4
ATOM 7213 N N . LEU A 1 86 ? -8.488 2.592 6.957 1.00 0.00 86 LEU A N 4
ATOM 7214 C CA . LEU A 1 86 ? -8.427 1.170 7.127 1.00 0.00 86 LEU A CA 4
ATOM 7215 C C . LEU A 1 86 ? -8.601 0.779 8.598 1.00 0.00 86 LEU A C 4
ATOM 7216 O O . LEU A 1 86 ? -9.196 -0.254 8.914 1.00 0.00 86 LEU A O 4
ATOM 7232 N N . ARG A 1 87 ? -8.093 1.623 9.486 1.00 0.00 87 ARG A N 4
ATOM 7233 C CA . ARG A 1 87 ? -8.162 1.378 10.929 1.00 0.00 87 ARG A CA 4
ATOM 7234 C C . ARG A 1 87 ? -9.617 1.417 11.419 1.00 0.00 87 ARG A C 4
ATOM 7235 O O . ARG A 1 87 ? -9.924 0.962 12.517 1.00 0.00 87 ARG A O 4
ATOM 7256 N N . ALA A 1 88 ? -10.492 1.990 10.609 1.00 0.00 88 ALA A N 4
ATOM 7257 C CA . ALA A 1 88 ? -11.896 2.130 10.960 1.00 0.00 88 ALA A CA 4
ATOM 7258 C C . ALA A 1 88 ? -12.756 0.970 10.443 1.00 0.00 88 ALA A C 4
ATOM 7259 O O . ALA A 1 88 ? -13.907 0.831 10.848 1.00 0.00 88 ALA A O 4
ATOM 7266 N N . LEU A 1 89 ? -12.196 0.143 9.554 1.00 0.00 89 LEU A N 4
ATOM 7267 C CA . LEU A 1 89 ? -12.966 -0.941 8.921 1.00 0.00 89 LEU A CA 4
ATOM 7268 C C . LEU A 1 89 ? -13.515 -1.931 9.964 1.00 0.00 89 LEU A C 4
ATOM 7269 O O . LEU A 1 89 ? -14.697 -2.258 9.946 1.00 0.00 89 LEU A O 4
ATOM 7285 N N . ARG A 1 90 ? -12.637 -2.384 10.866 1.00 0.00 90 ARG A N 4
ATOM 7286 C CA . ARG A 1 90 ? -13.008 -3.279 11.992 1.00 0.00 90 ARG A CA 4
ATOM 7287 C C . ARG A 1 90 ? -13.904 -4.449 11.566 1.00 0.00 90 ARG A C 4
ATOM 7288 O O . ARG A 1 90 ? -14.750 -4.913 12.335 1.00 0.00 90 ARG A O 4
ATOM 7309 N N . GLU A 1 91 ? -13.687 -4.951 10.373 1.00 0.00 91 GLU A N 4
ATOM 7310 C CA . GLU A 1 91 ? -14.492 -6.039 9.854 1.00 0.00 91 GLU A CA 4
ATOM 7311 C C . GLU A 1 91 ? -13.840 -7.388 10.194 1.00 0.00 91 GLU A C 4
ATOM 7312 O O . GLU A 1 91 ? -13.437 -8.145 9.306 1.00 0.00 91 GLU A O 4
ATOM 7324 N N . HIS A 1 92 ? -13.712 -7.667 11.482 1.00 0.00 92 HIS A N 4
ATOM 7325 C CA . HIS A 1 92 ? -13.118 -8.923 11.936 1.00 0.00 92 HIS A CA 4
ATOM 7326 C C . HIS A 1 92 ? -13.349 -9.132 13.429 1.00 0.00 92 HIS A C 4
ATOM 7327 O O . HIS A 1 92 ? -12.572 -8.644 14.259 1.00 0.00 92 HIS A O 4
ATOM 7341 N N . GLY A 1 93 ? -14.449 -9.814 13.763 1.00 0.00 93 GLY A N 4
ATOM 7342 C CA . GLY A 1 93 ? -14.762 -10.147 15.155 1.00 0.00 93 GLY A CA 4
ATOM 7343 C C . GLY A 1 93 ? -14.696 -8.961 16.097 1.00 0.00 93 GLY A C 4
ATOM 7344 O O . GLY A 1 93 ? -14.270 -9.097 17.243 1.00 0.00 93 GLY A O 4
ATOM 7348 N N . THR A 1 94 ? -15.102 -7.806 15.625 1.00 0.00 94 THR A N 4
ATOM 7349 C CA . THR A 1 94 ? -15.059 -6.620 16.438 1.00 0.00 94 THR A CA 4
ATOM 7350 C C . THR A 1 94 ? -16.417 -6.363 17.080 1.00 0.00 94 THR A C 4
ATOM 7351 O O . THR A 1 94 ? -17.248 -5.629 16.545 1.00 0.00 94 THR A O 4
ATOM 7362 N N . ILE A 1 95 ? -16.640 -7.005 18.215 1.00 0.00 95 ILE A N 4
ATOM 7363 C CA . ILE A 1 95 ? -17.879 -6.864 18.946 1.00 0.00 95 ILE A CA 4
ATOM 7364 C C . ILE A 1 95 ? -17.682 -5.891 20.087 1.00 0.00 95 ILE A C 4
ATOM 7365 O O . ILE A 1 95 ? -16.825 -6.098 20.953 1.00 0.00 95 ILE A O 4
ATOM 7381 N N . TYR A 1 96 ? -18.454 -4.825 20.088 1.00 0.00 96 TYR A N 4
ATOM 7382 C CA . TYR A 1 96 ? -18.328 -3.825 21.111 1.00 0.00 96 TYR A CA 4
ATOM 7383 C C . TYR A 1 96 ? -19.607 -3.752 21.926 1.00 0.00 96 TYR A C 4
ATOM 7384 O O . TYR A 1 96 ? -20.697 -3.549 21.375 1.00 0.00 96 TYR A O 4
ATOM 7402 N N . CYS A 1 97 ? -19.468 -3.945 23.237 1.00 0.00 97 CYS A N 4
ATOM 7403 C CA . CYS A 1 97 ? -20.582 -3.901 24.193 1.00 0.00 97 CYS A CA 4
ATOM 7404 C C . CYS A 1 97 ? -21.528 -5.101 24.046 1.00 0.00 97 CYS A C 4
ATOM 7405 O O . CYS A 1 97 ? -21.812 -5.797 25.021 1.00 0.00 97 CYS A O 4
ATOM 7413 N N . GLY A 1 98 ? -22.007 -5.341 22.838 1.00 0.00 98 GLY A N 4
ATOM 7414 C CA . GLY A 1 98 ? -22.927 -6.435 22.625 1.00 0.00 98 GLY A CA 4
ATOM 7415 C C . GLY A 1 98 ? -23.019 -6.876 21.179 1.00 0.00 98 GLY A C 4
ATOM 7416 O O . GLY A 1 98 ? -23.356 -8.024 20.905 1.00 0.00 98 GLY A O 4
ATOM 7420 N N . ALA A 1 99 ? -22.717 -5.981 20.250 1.00 0.00 99 ALA A N 4
ATOM 7421 C CA . ALA A 1 99 ? -22.810 -6.303 18.836 1.00 0.00 99 ALA A CA 4
ATOM 7422 C C . ALA A 1 99 ? -21.586 -5.818 18.077 1.00 0.00 99 ALA A C 4
ATOM 7423 O O . ALA A 1 99 ? -20.880 -4.909 18.530 1.00 0.00 99 ALA A O 4
ATOM 7430 N N . ALA A 1 100 ? -21.314 -6.452 16.946 1.00 0.00 100 ALA A N 4
ATOM 7431 C CA . ALA A 1 100 ? -20.210 -6.054 16.093 1.00 0.00 100 ALA A CA 4
ATOM 7432 C C . ALA A 1 100 ? -20.546 -4.767 15.371 1.00 0.00 100 ALA A C 4
ATOM 7433 O O . ALA A 1 100 ? -21.690 -4.557 14.957 1.00 0.00 100 ALA A O 4
ATOM 7440 N N . ILE A 1 101 ? -19.567 -3.905 15.235 1.00 0.00 101 ILE A N 4
ATOM 7441 C CA . ILE A 1 101 ? -19.766 -2.668 14.525 1.00 0.00 101 ILE A CA 4
ATOM 7442 C C . ILE A 1 101 ? -19.462 -2.863 13.049 1.00 0.00 101 ILE A C 4
ATOM 7443 O O . ILE A 1 101 ? -18.421 -3.415 12.681 1.00 0.00 101 ILE A O 4
ATOM 7459 N N . GLY A 1 102 ? -20.385 -2.447 12.209 1.00 0.00 102 GLY A N 4
ATOM 7460 C CA . GLY A 1 102 ? -20.221 -2.629 10.794 1.00 0.00 102 GLY A CA 4
ATOM 7461 C C . GLY A 1 102 ? -19.745 -1.381 10.111 1.00 0.00 102 GLY A C 4
ATOM 7462 O O . GLY A 1 102 ? -20.368 -0.323 10.235 1.00 0.00 102 GLY A O 4
ATOM 7466 N N . CYS A 1 103 ? -18.640 -1.492 9.406 1.00 0.00 103 CYS A N 4
ATOM 7467 C CA . CYS A 1 103 ? -18.087 -0.376 8.679 1.00 0.00 103 CYS A CA 4
ATOM 7468 C C . CYS A 1 103 ? -17.836 -0.764 7.227 1.00 0.00 103 CYS A C 4
ATOM 7469 O O . CYS A 1 103 ? -17.085 -1.700 6.941 1.00 0.00 103 CYS A O 4
ATOM 7477 N N . VAL A 1 104 ? -18.481 -0.063 6.320 1.00 0.00 104 VAL A N 4
ATOM 7478 C CA . VAL A 1 104 ? -18.310 -0.298 4.894 1.00 0.00 104 VAL A CA 4
ATOM 7479 C C . VAL A 1 104 ? -18.111 1.025 4.179 1.00 0.00 104 VAL A C 4
ATOM 7480 O O . VAL A 1 104 ? -18.485 2.077 4.713 1.00 0.00 104 VAL A O 4
ATOM 7493 N N . PRO A 1 105 ? -17.511 1.008 2.974 1.00 0.00 105 PRO A N 4
ATOM 7494 C CA . PRO A 1 105 ? -17.334 2.217 2.176 1.00 0.00 105 PRO A CA 4
ATOM 7495 C C . PRO A 1 105 ? -18.681 2.832 1.824 1.00 0.00 105 PRO A C 4
ATOM 7496 O O . PRO A 1 105 ? -19.673 2.114 1.656 1.00 0.00 105 PRO A O 4
ATOM 7507 N N . TYR A 1 106 ? -18.718 4.151 1.728 1.00 0.00 106 TYR A N 4
ATOM 7508 C CA . TYR A 1 106 ? -19.954 4.868 1.447 1.00 0.00 106 TYR A CA 4
ATOM 7509 C C . TYR A 1 106 ? -20.600 4.387 0.152 1.00 0.00 106 TYR A C 4
ATOM 7510 O O . TYR A 1 106 ? -19.986 4.418 -0.917 1.00 0.00 106 TYR A O 4
ATOM 7528 N N . LYS A 1 107 ? -21.845 3.951 0.265 1.00 0.00 107 LYS A N 4
ATOM 7529 C CA . LYS A 1 107 ? -22.619 3.494 -0.871 1.00 0.00 107 LYS A CA 4
ATOM 7530 C C . LYS A 1 107 ? -24.032 4.058 -0.827 1.00 0.00 107 LYS A C 4
ATOM 7531 O O . LYS A 1 107 ? -24.561 4.347 0.252 1.00 0.00 107 LYS A O 4
ATOM 7550 N N . HIS A 1 108 ? -24.635 4.218 -1.999 1.00 0.00 108 HIS A N 4
ATOM 7551 C CA . HIS A 1 108 ? -25.965 4.821 -2.124 1.00 0.00 108 HIS A CA 4
ATOM 7552 C C . HIS A 1 108 ? -27.022 3.967 -1.451 1.00 0.00 108 HIS A C 4
ATOM 7553 O O . HIS A 1 108 ? -27.845 4.468 -0.674 1.00 0.00 108 HIS A O 4
ATOM 7567 N N . GLU A 1 109 ? -26.993 2.676 -1.747 1.00 0.00 109 GLU A N 4
ATOM 7568 C CA . GLU A 1 109 ? -27.970 1.749 -1.207 1.00 0.00 109 GLU A CA 4
ATOM 7569 C C . GLU A 1 109 ? -27.792 1.619 0.299 1.00 0.00 109 GLU A C 4
ATOM 7570 O O . GLU A 1 109 ? -28.759 1.516 1.032 1.00 0.00 109 GLU A O 4
ATOM 7582 N N . LEU A 1 110 ? -26.541 1.687 0.745 1.00 0.00 110 LEU A N 4
ATOM 7583 C CA . LEU A 1 110 ? -26.203 1.536 2.161 1.00 0.00 110 LEU A CA 4
ATOM 7584 C C . LEU A 1 110 ? -26.926 2.605 2.986 1.00 0.00 110 LEU A C 4
ATOM 7585 O O . LEU A 1 110 ? -27.568 2.300 3.990 1.00 0.00 110 LEU A O 4
ATOM 7601 N N . ILE A 1 111 ? -26.853 3.846 2.534 1.00 0.00 111 ILE A N 4
ATOM 7602 C CA . ILE A 1 111 ? -27.513 4.948 3.221 1.00 0.00 111 ILE A CA 4
ATOM 7603 C C . ILE A 1 111 ? -29.025 4.768 3.180 1.00 0.00 111 ILE A C 4
ATOM 7604 O O . ILE A 1 111 ? -29.721 4.969 4.178 1.00 0.00 111 ILE A O 4
ATOM 7620 N N . SER A 1 112 ? -29.515 4.380 2.022 1.00 0.00 112 SER A N 4
ATOM 7621 C CA . SER A 1 112 ? -30.934 4.169 1.808 1.00 0.00 112 SER A CA 4
ATOM 7622 C C . SER A 1 112 ? -31.488 3.059 2.726 1.00 0.00 112 SER A C 4
ATOM 7623 O O . SER A 1 112 ? -32.585 3.185 3.276 1.00 0.00 112 SER A O 4
ATOM 7631 N N . GLU A 1 113 ? -30.720 1.987 2.890 1.00 0.00 113 GLU A N 4
ATOM 7632 C CA . GLU A 1 113 ? -31.134 0.866 3.727 1.00 0.00 113 GLU A CA 4
ATOM 7633 C C . GLU A 1 113 ? -31.207 1.269 5.198 1.00 0.00 113 GLU A C 4
ATOM 7634 O O . GLU A 1 113 ? -32.138 0.904 5.904 1.00 0.00 113 GLU A O 4
ATOM 7646 N N . LEU A 1 114 ? -30.222 2.013 5.656 1.00 0.00 114 LEU A N 4
ATOM 7647 C CA . LEU A 1 114 ? -30.203 2.497 7.025 1.00 0.00 114 LEU A CA 4
ATOM 7648 C C . LEU A 1 114 ? -31.361 3.466 7.297 1.00 0.00 114 LEU A C 4
ATOM 7649 O O . LEU A 1 114 ? -31.971 3.441 8.367 1.00 0.00 114 LEU A O 4
ATOM 7665 N N . SER A 1 115 ? -31.667 4.302 6.321 1.00 0.00 115 SER A N 4
ATOM 7666 C CA . SER A 1 115 ? -32.694 5.312 6.476 1.00 0.00 115 SER A CA 4
ATOM 7667 C C . SER A 1 115 ? -34.123 4.758 6.324 1.00 0.00 115 SER A C 4
ATOM 7668 O O . SER A 1 115 ? -35.089 5.478 6.574 1.00 0.00 115 SER A O 4
ATOM 7676 N N . ARG A 1 116 ? -34.264 3.473 5.959 1.00 0.00 116 ARG A N 4
ATOM 7677 C CA . ARG A 1 116 ? -35.607 2.888 5.770 1.00 0.00 116 ARG A CA 4
ATOM 7678 C C . ARG A 1 116 ? -36.373 2.828 7.094 1.00 0.00 116 ARG A C 4
ATOM 7679 O O . ARG A 1 116 ? -37.595 2.709 7.110 1.00 0.00 116 ARG A O 4
ATOM 7700 N N . GLU A 1 117 ? -35.645 2.891 8.204 1.00 0.00 117 GLU A N 4
ATOM 7701 C CA . GLU A 1 117 ? -36.270 2.930 9.512 1.00 0.00 117 GLU A CA 4
ATOM 7702 C C . GLU A 1 117 ? -35.668 4.074 10.323 1.00 0.00 117 GLU A C 4
ATOM 7703 O O . GLU A 1 117 ? -35.893 4.201 11.524 1.00 0.00 117 GLU A O 4
ATOM 7715 N N . GLY A 1 118 ? -34.911 4.909 9.641 1.00 0.00 118 GLY A N 4
ATOM 7716 C CA . GLY A 1 118 ? -34.281 6.037 10.286 1.00 0.00 118 GLY A CA 4
ATOM 7717 C C . GLY A 1 118 ? -34.929 7.342 9.894 1.00 0.00 118 GLY A C 4
ATOM 7718 O O . GLY A 1 118 ? -34.883 8.319 10.638 1.00 0.00 118 GLY A O 4
ATOM 7722 N N . HIS A 1 119 ? -35.533 7.364 8.720 1.00 0.00 119 HIS A N 4
ATOM 7723 C CA . HIS A 1 119 ? -36.204 8.548 8.240 1.00 0.00 119 HIS A CA 4
ATOM 7724 C C . HIS A 1 119 ? -37.699 8.428 8.509 1.00 0.00 119 HIS A C 4
ATOM 7725 O O . HIS A 1 119 ? -38.445 7.861 7.710 1.00 0.00 119 HIS A O 4
ATOM 7739 N N . HIS A 1 120 ? -38.121 8.950 9.648 1.00 0.00 120 HIS A N 4
ATOM 7740 C CA . HIS A 1 120 ? -39.522 8.886 10.070 1.00 0.00 120 HIS A CA 4
ATOM 7741 C C . HIS A 1 120 ? -40.335 10.034 9.480 1.00 0.00 120 HIS A C 4
ATOM 7742 O O . HIS A 1 120 ? -41.120 10.676 10.176 1.00 0.00 120 HIS A O 4
ATOM 7756 N N . HIS A 1 121 ? -40.145 10.283 8.201 1.00 0.00 121 HIS A N 4
ATOM 7757 C CA . HIS A 1 121 ? -40.874 11.329 7.501 1.00 0.00 121 HIS A CA 4
ATOM 7758 C C . HIS A 1 121 ? -41.299 10.844 6.130 1.00 0.00 121 HIS A C 4
ATOM 7759 O O . HIS A 1 121 ? -40.633 10.005 5.526 1.00 0.00 121 HIS A O 4
ATOM 7773 N N . HIS A 1 122 ? -42.404 11.361 5.651 1.00 0.00 122 HIS A N 4
ATOM 7774 C CA . HIS A 1 122 ? -42.906 11.000 4.343 1.00 0.00 122 HIS A CA 4
ATOM 7775 C C . HIS A 1 122 ? -42.234 11.855 3.278 1.00 0.00 122 HIS A C 4
ATOM 7776 O O . HIS A 1 122 ? -42.217 13.083 3.384 1.00 0.00 122 HIS A O 4
ATOM 7790 N N . HIS A 1 123 ? -41.681 11.213 2.262 1.00 0.00 123 HIS A N 4
ATOM 7791 C CA . HIS A 1 123 ? -41.045 11.939 1.174 1.00 0.00 123 HIS A CA 4
ATOM 7792 C C . HIS A 1 123 ? -42.098 12.607 0.315 1.00 0.00 123 HIS A C 4
ATOM 7793 O O . HIS A 1 123 ? -42.919 11.939 -0.312 1.00 0.00 123 HIS A O 4
ATOM 7807 N N . HIS A 1 124 ? -42.085 13.920 0.308 1.00 0.00 124 HIS A N 4
ATOM 7808 C CA . HIS A 1 124 ? -43.039 14.680 -0.469 1.00 0.00 124 HIS A CA 4
ATOM 7809 C C . HIS A 1 124 ? -42.576 14.785 -1.912 1.00 0.00 124 HIS A C 4
ATOM 7810 O O . HIS A 1 124 ? -41.442 15.237 -2.135 1.00 0.00 124 HIS A O 4
ATOM 7825 N N . MET A 1 1 ? -18.627 0.340 -19.914 1.00 0.00 1 MET A N 5
ATOM 7826 C CA . MET A 1 1 ? -18.281 1.455 -19.019 1.00 0.00 1 MET A CA 5
ATOM 7827 C C . MET A 1 1 ? -19.330 2.552 -19.123 1.00 0.00 1 MET A C 5
ATOM 7828 O O . MET A 1 1 ? -19.905 2.766 -20.193 1.00 0.00 1 MET A O 5
ATOM 7844 N N . SER A 1 2 ? -19.589 3.235 -18.020 1.00 0.00 2 SER A N 5
ATOM 7845 C CA . SER A 1 2 ? -20.592 4.281 -17.991 1.00 0.00 2 SER A CA 5
ATOM 7846 C C . SER A 1 2 ? -20.021 5.561 -17.378 1.00 0.00 2 SER A C 5
ATOM 7847 O O . SER A 1 2 ? -19.052 5.518 -16.609 1.00 0.00 2 SER A O 5
ATOM 7855 N N . LEU A 1 3 ? -20.598 6.689 -17.746 1.00 0.00 3 LEU A N 5
ATOM 7856 C CA . LEU A 1 3 ? -20.189 7.978 -17.207 1.00 0.00 3 LEU A CA 5
ATOM 7857 C C . LEU A 1 3 ? -20.829 8.219 -15.847 1.00 0.00 3 LEU A C 5
ATOM 7858 O O . LEU A 1 3 ? -21.889 7.661 -15.538 1.00 0.00 3 LEU A O 5
ATOM 7874 N N . GLY A 1 4 ? -20.181 9.033 -15.037 1.00 0.00 4 GLY A N 5
ATOM 7875 C CA . GLY A 1 4 ? -20.678 9.299 -13.715 1.00 0.00 4 GLY A CA 5
ATOM 7876 C C . GLY A 1 4 ? -20.086 8.345 -12.713 1.00 0.00 4 GLY A C 5
ATOM 7877 O O . GLY A 1 4 ? -20.383 7.151 -12.737 1.00 0.00 4 GLY A O 5
ATOM 7881 N N . SER A 1 5 ? -19.256 8.853 -11.837 1.00 0.00 5 SER A N 5
ATOM 7882 C CA . SER A 1 5 ? -18.574 8.018 -10.875 1.00 0.00 5 SER A CA 5
ATOM 7883 C C . SER A 1 5 ? -18.689 8.551 -9.458 1.00 0.00 5 SER A C 5
ATOM 7884 O O . SER A 1 5 ? -18.888 9.752 -9.235 1.00 0.00 5 SER A O 5
ATOM 7892 N N . GLU A 1 6 ? -18.556 7.646 -8.504 1.00 0.00 6 GLU A N 5
ATOM 7893 C CA . GLU A 1 6 ? -18.631 7.978 -7.105 1.00 0.00 6 GLU A CA 5
ATOM 7894 C C . GLU A 1 6 ? -17.282 8.449 -6.594 1.00 0.00 6 GLU A C 5
ATOM 7895 O O . GLU A 1 6 ? -16.636 7.791 -5.789 1.00 0.00 6 GLU A O 5
ATOM 7907 N N . SER A 1 7 ? -16.864 9.588 -7.086 1.00 0.00 7 SER A N 5
ATOM 7908 C CA . SER A 1 7 ? -15.613 10.203 -6.679 1.00 0.00 7 SER A CA 5
ATOM 7909 C C . SER A 1 7 ? -15.733 10.860 -5.308 1.00 0.00 7 SER A C 5
ATOM 7910 O O . SER A 1 7 ? -14.766 11.398 -4.776 1.00 0.00 7 SER A O 5
ATOM 7918 N N . GLU A 1 8 ? -16.914 10.796 -4.741 1.00 0.00 8 GLU A N 5
ATOM 7919 C CA . GLU A 1 8 ? -17.180 11.455 -3.480 1.00 0.00 8 GLU A CA 5
ATOM 7920 C C . GLU A 1 8 ? -16.986 10.523 -2.291 1.00 0.00 8 GLU A C 5
ATOM 7921 O O . GLU A 1 8 ? -17.250 10.897 -1.150 1.00 0.00 8 GLU A O 5
ATOM 7933 N N . THR A 1 9 ? -16.531 9.320 -2.557 1.00 0.00 9 THR A N 5
ATOM 7934 C CA . THR A 1 9 ? -16.273 8.365 -1.498 1.00 0.00 9 THR A CA 5
ATOM 7935 C C . THR A 1 9 ? -14.975 8.693 -0.779 1.00 0.00 9 THR A C 5
ATOM 7936 O O . THR A 1 9 ? -14.952 8.838 0.441 1.00 0.00 9 THR A O 5
ATOM 7947 N N . GLY A 1 10 ? -13.900 8.827 -1.552 1.00 0.00 10 GLY A N 5
ATOM 7948 C CA . GLY A 1 10 ? -12.611 9.171 -0.986 1.00 0.00 10 GLY A CA 5
ATOM 7949 C C . GLY A 1 10 ? -12.153 8.183 0.070 1.00 0.00 10 GLY A C 5
ATOM 7950 O O . GLY A 1 10 ? -11.844 7.026 -0.233 1.00 0.00 10 GLY A O 5
ATOM 7954 N N . ASN A 1 11 ? -12.101 8.647 1.302 1.00 0.00 11 ASN A N 5
ATOM 7955 C CA . ASN A 1 11 ? -11.677 7.828 2.427 1.00 0.00 11 ASN A CA 5
ATOM 7956 C C . ASN A 1 11 ? -12.786 7.740 3.462 1.00 0.00 11 ASN A C 5
ATOM 7957 O O . ASN A 1 11 ? -12.542 7.428 4.629 1.00 0.00 11 ASN A O 5
ATOM 7968 N N . ALA A 1 12 ? -13.997 8.027 3.032 1.00 0.00 12 ALA A N 5
ATOM 7969 C CA . ALA A 1 12 ? -15.150 8.005 3.913 1.00 0.00 12 ALA A CA 5
ATOM 7970 C C . ALA A 1 12 ? -15.687 6.591 4.107 1.00 0.00 12 ALA A C 5
ATOM 7971 O O . ALA A 1 12 ? -15.742 5.793 3.164 1.00 0.00 12 ALA A O 5
ATOM 7978 N N . VAL A 1 13 ? -16.080 6.295 5.332 1.00 0.00 13 VAL A N 5
ATOM 7979 C CA . VAL A 1 13 ? -16.656 5.006 5.684 1.00 0.00 13 VAL A CA 5
ATOM 7980 C C . VAL A 1 13 ? -17.906 5.209 6.529 1.00 0.00 13 VAL A C 5
ATOM 7981 O O . VAL A 1 13 ? -18.144 6.307 7.041 1.00 0.00 13 VAL A O 5
ATOM 7994 N N . VAL A 1 14 ? -18.710 4.172 6.662 1.00 0.00 14 VAL A N 5
ATOM 7995 C CA . VAL A 1 14 ? -19.920 4.250 7.469 1.00 0.00 14 VAL A CA 5
ATOM 7996 C C . VAL A 1 14 ? -19.841 3.256 8.620 1.00 0.00 14 VAL A C 5
ATOM 7997 O O . VAL A 1 14 ? -19.553 2.077 8.410 1.00 0.00 14 VAL A O 5
ATOM 8010 N N . VAL A 1 15 ? -20.077 3.737 9.829 1.00 0.00 15 VAL A N 5
ATOM 8011 C CA . VAL A 1 15 ? -20.037 2.892 11.017 1.00 0.00 15 VAL A CA 5
ATOM 8012 C C . VAL A 1 15 ? -21.453 2.701 11.546 1.00 0.00 15 VAL A C 5
ATOM 8013 O O . VAL A 1 15 ? -22.227 3.658 11.608 1.00 0.00 15 VAL A O 5
ATOM 8026 N N . PHE A 1 16 ? -21.801 1.471 11.896 1.00 0.00 16 PHE A N 5
ATOM 8027 C CA . PHE A 1 16 ? -23.147 1.177 12.373 1.00 0.00 16 PHE A CA 5
ATOM 8028 C C . PHE A 1 16 ? -23.144 0.084 13.444 1.00 0.00 16 PHE A C 5
ATOM 8029 O O . PHE A 1 16 ? -22.201 -0.710 13.538 1.00 0.00 16 PHE A O 5
ATOM 8046 N N . GLY A 1 17 ? -24.204 0.058 14.256 1.00 0.00 17 GLY A N 5
ATOM 8047 C CA . GLY A 1 17 ? -24.342 -0.970 15.281 1.00 0.00 17 GLY A CA 5
ATOM 8048 C C . GLY A 1 17 ? -24.177 -0.444 16.702 1.00 0.00 17 GLY A C 5
ATOM 8049 O O . GLY A 1 17 ? -23.647 -1.136 17.561 1.00 0.00 17 GLY A O 5
ATOM 8053 N N . TYR A 1 18 ? -24.641 0.773 16.948 1.00 0.00 18 TYR A N 5
ATOM 8054 C CA . TYR A 1 18 ? -24.530 1.386 18.270 1.00 0.00 18 TYR A CA 5
ATOM 8055 C C . TYR A 1 18 ? -25.661 2.384 18.518 1.00 0.00 18 TYR A C 5
ATOM 8056 O O . TYR A 1 18 ? -26.390 2.752 17.592 1.00 0.00 18 TYR A O 5
ATOM 8074 N N . ARG A 1 19 ? -25.800 2.815 19.775 1.00 0.00 19 ARG A N 5
ATOM 8075 C CA . ARG A 1 19 ? -26.867 3.742 20.167 1.00 0.00 19 ARG A CA 5
ATOM 8076 C C . ARG A 1 19 ? -26.320 4.867 21.040 1.00 0.00 19 ARG A C 5
ATOM 8077 O O . ARG A 1 19 ? -25.181 4.793 21.523 1.00 0.00 19 ARG A O 5
ATOM 8098 N N . GLU A 1 20 ? -27.132 5.902 21.251 1.00 0.00 20 GLU A N 5
ATOM 8099 C CA . GLU A 1 20 ? -26.748 7.014 22.103 1.00 0.00 20 GLU A CA 5
ATOM 8100 C C . GLU A 1 20 ? -26.759 6.570 23.555 1.00 0.00 20 GLU A C 5
ATOM 8101 O O . GLU A 1 20 ? -27.804 6.580 24.210 1.00 0.00 20 GLU A O 5
ATOM 8113 N N . ALA A 1 21 ? -25.606 6.143 24.026 1.00 0.00 21 ALA A N 5
ATOM 8114 C CA . ALA A 1 21 ? -25.422 5.676 25.406 1.00 0.00 21 ALA A CA 5
ATOM 8115 C C . ALA A 1 21 ? -23.995 5.234 25.601 1.00 0.00 21 ALA A C 5
ATOM 8116 O O . ALA A 1 21 ? -23.414 5.383 26.668 1.00 0.00 21 ALA A O 5
ATOM 8123 N N . ILE A 1 22 ? -23.441 4.699 24.542 1.00 0.00 22 ILE A N 5
ATOM 8124 C CA . ILE A 1 22 ? -22.098 4.167 24.544 1.00 0.00 22 ILE A CA 5
ATOM 8125 C C . ILE A 1 22 ? -21.099 5.162 23.949 1.00 0.00 22 ILE A C 5
ATOM 8126 O O . ILE A 1 22 ? -19.964 4.790 23.621 1.00 0.00 22 ILE A O 5
ATOM 8142 N N . THR A 1 23 ? -21.505 6.430 23.857 1.00 0.00 23 THR A N 5
ATOM 8143 C CA . THR A 1 23 ? -20.693 7.437 23.182 1.00 0.00 23 THR A CA 5
ATOM 8144 C C . THR A 1 23 ? -19.329 7.576 23.806 1.00 0.00 23 THR A C 5
ATOM 8145 O O . THR A 1 23 ? -18.332 7.527 23.112 1.00 0.00 23 THR A O 5
ATOM 8156 N N . LYS A 1 24 ? -19.283 7.696 25.115 1.00 0.00 24 LYS A N 5
ATOM 8157 C CA . LYS A 1 24 ? -18.023 7.908 25.799 1.00 0.00 24 LYS A CA 5
ATOM 8158 C C . LYS A 1 24 ? -17.061 6.743 25.570 1.00 0.00 24 LYS A C 5
ATOM 8159 O O . LYS A 1 24 ? -15.860 6.944 25.424 1.00 0.00 24 LYS A O 5
ATOM 8178 N N . GLN A 1 25 ? -17.599 5.528 25.527 1.00 0.00 25 GLN A N 5
ATOM 8179 C CA . GLN A 1 25 ? -16.777 4.344 25.322 1.00 0.00 25 GLN A CA 5
ATOM 8180 C C . GLN A 1 25 ? -16.148 4.345 23.921 1.00 0.00 25 GLN A C 5
ATOM 8181 O O . GLN A 1 25 ? -14.927 4.261 23.785 1.00 0.00 25 GLN A O 5
ATOM 8195 N N . ILE A 1 26 ? -16.984 4.479 22.886 1.00 0.00 26 ILE A N 5
ATOM 8196 C CA . ILE A 1 26 ? -16.489 4.513 21.504 1.00 0.00 26 ILE A CA 5
ATOM 8197 C C . ILE A 1 26 ? -15.616 5.743 21.256 1.00 0.00 26 ILE A C 5
ATOM 8198 O O . ILE A 1 26 ? -14.583 5.655 20.591 1.00 0.00 26 ILE A O 5
ATOM 8214 N N . LEU A 1 27 ? -16.028 6.871 21.814 1.00 0.00 27 LEU A N 5
ATOM 8215 C CA . LEU A 1 27 ? -15.280 8.117 21.706 1.00 0.00 27 LEU A CA 5
ATOM 8216 C C . LEU A 1 27 ? -13.867 7.927 22.266 1.00 0.00 27 LEU A C 5
ATOM 8217 O O . LEU A 1 27 ? -12.909 8.368 21.670 1.00 0.00 27 LEU A O 5
ATOM 8233 N N . ALA A 1 28 ? -13.744 7.223 23.378 1.00 0.00 28 ALA A N 5
ATOM 8234 C CA . ALA A 1 28 ? -12.434 6.974 23.983 1.00 0.00 28 ALA A CA 5
ATOM 8235 C C . ALA A 1 28 ? -11.503 6.190 23.034 1.00 0.00 28 ALA A C 5
ATOM 8236 O O . ALA A 1 28 ? -10.278 6.327 23.097 1.00 0.00 28 ALA A O 5
ATOM 8243 N N . TYR A 1 29 ? -12.086 5.368 22.167 1.00 0.00 29 TYR A N 5
ATOM 8244 C CA . TYR A 1 29 ? -11.301 4.551 21.237 1.00 0.00 29 TYR A CA 5
ATOM 8245 C C . TYR A 1 29 ? -11.110 5.230 19.870 1.00 0.00 29 TYR A C 5
ATOM 8246 O O . TYR A 1 29 ? -9.998 5.290 19.347 1.00 0.00 29 TYR A O 5
ATOM 8264 N N . PHE A 1 30 ? -12.190 5.747 19.312 1.00 0.00 30 PHE A N 5
ATOM 8265 C CA . PHE A 1 30 ? -12.173 6.318 17.963 1.00 0.00 30 PHE A CA 5
ATOM 8266 C C . PHE A 1 30 ? -11.715 7.775 17.930 1.00 0.00 30 PHE A C 5
ATOM 8267 O O . PHE A 1 30 ? -11.530 8.340 16.849 1.00 0.00 30 PHE A O 5
ATOM 8284 N N . ALA A 1 31 ? -11.524 8.378 19.108 1.00 0.00 31 ALA A N 5
ATOM 8285 C CA . ALA A 1 31 ? -11.059 9.778 19.204 1.00 0.00 31 ALA A CA 5
ATOM 8286 C C . ALA A 1 31 ? -9.701 9.972 18.546 1.00 0.00 31 ALA A C 5
ATOM 8287 O O . ALA A 1 31 ? -9.213 11.078 18.446 1.00 0.00 31 ALA A O 5
ATOM 8294 N N . GLN A 1 32 ? -9.091 8.886 18.128 1.00 0.00 32 GLN A N 5
ATOM 8295 C CA . GLN A 1 32 ? -7.813 8.944 17.463 1.00 0.00 32 GLN A CA 5
ATOM 8296 C C . GLN A 1 32 ? -7.923 9.681 16.131 1.00 0.00 32 GLN A C 5
ATOM 8297 O O . GLN A 1 32 ? -6.959 10.297 15.678 1.00 0.00 32 GLN A O 5
ATOM 8311 N N . PHE A 1 33 ? -9.099 9.624 15.502 1.00 0.00 33 PHE A N 5
ATOM 8312 C CA . PHE A 1 33 ? -9.269 10.250 14.198 1.00 0.00 33 PHE A CA 5
ATOM 8313 C C . PHE A 1 33 ? -10.607 10.996 14.045 1.00 0.00 33 PHE A C 5
ATOM 8314 O O . PHE A 1 33 ? -10.632 12.218 13.996 1.00 0.00 33 PHE A O 5
ATOM 8331 N N . GLY A 1 34 ? -11.713 10.254 13.991 1.00 0.00 34 GLY A N 5
ATOM 8332 C CA . GLY A 1 34 ? -12.998 10.869 13.655 1.00 0.00 34 GLY A CA 5
ATOM 8333 C C . GLY A 1 34 ? -13.902 11.202 14.834 1.00 0.00 34 GLY A C 5
ATOM 8334 O O . GLY A 1 34 ? -13.588 10.902 15.987 1.00 0.00 34 GLY A O 5
ATOM 8338 N N . GLU A 1 35 ? -15.042 11.816 14.505 1.00 0.00 35 GLU A N 5
ATOM 8339 C CA . GLU A 1 35 ? -16.058 12.230 15.473 1.00 0.00 35 GLU A CA 5
ATOM 8340 C C . GLU A 1 35 ? -17.288 11.326 15.336 1.00 0.00 35 GLU A C 5
ATOM 8341 O O . GLU A 1 35 ? -17.775 11.108 14.226 1.00 0.00 35 GLU A O 5
ATOM 8353 N N . ILE A 1 36 ? -17.779 10.793 16.447 1.00 0.00 36 ILE A N 5
ATOM 8354 C CA . ILE A 1 36 ? -18.946 9.912 16.411 1.00 0.00 36 ILE A CA 5
ATOM 8355 C C . ILE A 1 36 ? -19.971 10.343 17.461 1.00 0.00 36 ILE A C 5
ATOM 8356 O O . ILE A 1 36 ? -19.605 10.675 18.589 1.00 0.00 36 ILE A O 5
ATOM 8372 N N . LEU A 1 37 ? -21.249 10.333 17.073 1.00 0.00 37 LEU A N 5
ATOM 8373 C CA . LEU A 1 37 ? -22.364 10.731 17.948 1.00 0.00 37 LEU A CA 5
ATOM 8374 C C . LEU A 1 37 ? -22.281 12.218 18.329 1.00 0.00 37 LEU A C 5
ATOM 8375 O O . LEU A 1 37 ? -21.519 12.975 17.731 1.00 0.00 37 LEU A O 5
ATOM 8391 N N . GLU A 1 38 ? -23.075 12.635 19.311 1.00 0.00 38 GLU A N 5
ATOM 8392 C CA . GLU A 1 38 ? -23.140 14.049 19.677 1.00 0.00 38 GLU A CA 5
ATOM 8393 C C . GLU A 1 38 ? -22.803 14.294 21.157 1.00 0.00 38 GLU A C 5
ATOM 8394 O O . GLU A 1 38 ? -22.602 15.439 21.570 1.00 0.00 38 GLU A O 5
ATOM 8406 N N . ASP A 1 39 ? -22.736 13.230 21.945 1.00 0.00 39 ASP A N 5
ATOM 8407 C CA . ASP A 1 39 ? -22.463 13.367 23.383 1.00 0.00 39 ASP A CA 5
ATOM 8408 C C . ASP A 1 39 ? -20.963 13.316 23.661 1.00 0.00 39 ASP A C 5
ATOM 8409 O O . ASP A 1 39 ? -20.413 12.273 23.991 1.00 0.00 39 ASP A O 5
ATOM 8418 N N . LEU A 1 40 ? -20.309 14.449 23.498 1.00 0.00 40 LEU A N 5
ATOM 8419 C CA . LEU A 1 40 ? -18.873 14.533 23.699 1.00 0.00 40 LEU A CA 5
ATOM 8420 C C . LEU A 1 40 ? -18.496 14.654 25.162 1.00 0.00 40 LEU A C 5
ATOM 8421 O O . LEU A 1 40 ? -17.716 13.844 25.671 1.00 0.00 40 LEU A O 5
ATOM 8437 N N . GLU A 1 41 ? -19.078 15.647 25.841 1.00 0.00 41 GLU A N 5
ATOM 8438 C CA . GLU A 1 41 ? -18.777 15.931 27.248 1.00 0.00 41 GLU A CA 5
ATOM 8439 C C . GLU A 1 41 ? -17.303 16.319 27.435 1.00 0.00 41 GLU A C 5
ATOM 8440 O O . GLU A 1 41 ? -16.964 17.498 27.508 1.00 0.00 41 GLU A O 5
ATOM 8452 N N . SER A 1 42 ? -16.451 15.317 27.502 1.00 0.00 42 SER A N 5
ATOM 8453 C CA . SER A 1 42 ? -15.038 15.491 27.674 1.00 0.00 42 SER A CA 5
ATOM 8454 C C . SER A 1 42 ? -14.326 15.010 26.418 1.00 0.00 42 SER A C 5
ATOM 8455 O O . SER A 1 42 ? -14.167 13.808 26.187 1.00 0.00 42 SER A O 5
ATOM 8463 N N . GLU A 1 43 ? -13.909 15.957 25.614 1.00 0.00 43 GLU A N 5
ATOM 8464 C CA . GLU A 1 43 ? -13.350 15.688 24.300 1.00 0.00 43 GLU A CA 5
ATOM 8465 C C . GLU A 1 43 ? -11.848 15.523 24.340 1.00 0.00 43 GLU A C 5
ATOM 8466 O O . GLU A 1 43 ? -11.187 15.693 23.319 1.00 0.00 43 GLU A O 5
ATOM 8478 N N . LEU A 1 44 ? -11.315 15.188 25.512 1.00 0.00 44 LEU A N 5
ATOM 8479 C CA . LEU A 1 44 ? -9.874 14.997 25.709 1.00 0.00 44 LEU A CA 5
ATOM 8480 C C . LEU A 1 44 ? -9.041 16.126 25.072 1.00 0.00 44 LEU A C 5
ATOM 8481 O O . LEU A 1 44 ? -8.414 15.948 24.017 1.00 0.00 44 LEU A O 5
ATOM 8497 N N . GLY A 1 45 ? -9.069 17.287 25.703 1.00 0.00 45 GLY A N 5
ATOM 8498 C CA . GLY A 1 45 ? -8.326 18.427 25.205 1.00 0.00 45 GLY A CA 5
ATOM 8499 C C . GLY A 1 45 ? -9.131 19.257 24.225 1.00 0.00 45 GLY A C 5
ATOM 8500 O O . GLY A 1 45 ? -10.175 18.820 23.746 1.00 0.00 45 GLY A O 5
ATOM 8504 N N . ASP A 1 46 ? -8.648 20.447 23.919 1.00 0.00 46 ASP A N 5
ATOM 8505 C CA . ASP A 1 46 ? -9.331 21.340 22.979 1.00 0.00 46 ASP A CA 5
ATOM 8506 C C . ASP A 1 46 ? -8.817 21.103 21.571 1.00 0.00 46 ASP A C 5
ATOM 8507 O O . ASP A 1 46 ? -9.190 21.792 20.625 1.00 0.00 46 ASP A O 5
ATOM 8516 N N . THR A 1 47 ? -7.972 20.095 21.446 1.00 0.00 47 THR A N 5
ATOM 8517 C CA . THR A 1 47 ? -7.401 19.709 20.170 1.00 0.00 47 THR A CA 5
ATOM 8518 C C . THR A 1 47 ? -8.415 18.900 19.330 1.00 0.00 47 THR A C 5
ATOM 8519 O O . THR A 1 47 ? -8.049 18.235 18.361 1.00 0.00 47 THR A O 5
ATOM 8530 N N . GLU A 1 48 ? -9.695 18.987 19.704 1.00 0.00 48 GLU A N 5
ATOM 8531 C CA . GLU A 1 48 ? -10.776 18.326 18.967 1.00 0.00 48 GLU A CA 5
ATOM 8532 C C . GLU A 1 48 ? -10.837 18.867 17.547 1.00 0.00 48 GLU A C 5
ATOM 8533 O O . GLU A 1 48 ? -11.033 18.126 16.593 1.00 0.00 48 GLU A O 5
ATOM 8545 N N . THR A 1 49 ? -10.608 20.157 17.422 1.00 0.00 49 THR A N 5
ATOM 8546 C CA . THR A 1 49 ? -10.636 20.829 16.135 1.00 0.00 49 THR A CA 5
ATOM 8547 C C . THR A 1 49 ? -9.508 20.340 15.222 1.00 0.00 49 THR A C 5
ATOM 8548 O O . THR A 1 49 ? -9.547 20.522 14.005 1.00 0.00 49 THR A O 5
ATOM 8559 N N . MET A 1 50 ? -8.506 19.715 15.819 1.00 0.00 50 MET A N 5
ATOM 8560 C CA . MET A 1 50 ? -7.376 19.210 15.074 1.00 0.00 50 MET A CA 5
ATOM 8561 C C . MET A 1 50 ? -7.478 17.691 14.928 1.00 0.00 50 MET A C 5
ATOM 8562 O O . MET A 1 50 ? -6.646 17.050 14.280 1.00 0.00 50 MET A O 5
ATOM 8576 N N . ARG A 1 51 ? -8.510 17.120 15.542 1.00 0.00 51 ARG A N 5
ATOM 8577 C CA . ARG A 1 51 ? -8.738 15.683 15.475 1.00 0.00 51 ARG A CA 5
ATOM 8578 C C . ARG A 1 51 ? -9.127 15.314 14.071 1.00 0.00 51 ARG A C 5
ATOM 8579 O O . ARG A 1 51 ? -8.585 14.394 13.461 1.00 0.00 51 ARG A O 5
ATOM 8600 N N . THR A 1 52 ? -10.044 16.070 13.583 1.00 0.00 52 THR A N 5
ATOM 8601 C CA . THR A 1 52 ? -10.549 15.957 12.252 1.00 0.00 52 THR A CA 5
ATOM 8602 C C . THR A 1 52 ? -9.982 17.119 11.419 1.00 0.00 52 THR A C 5
ATOM 8603 O O . THR A 1 52 ? -10.048 18.281 11.840 1.00 0.00 52 THR A O 5
ATOM 8614 N N . PRO A 1 53 ? -9.387 16.832 10.254 1.00 0.00 53 PRO A N 5
ATOM 8615 C CA . PRO A 1 53 ? -8.729 17.859 9.437 1.00 0.00 53 PRO A CA 5
ATOM 8616 C C . PRO A 1 53 ? -9.697 18.883 8.820 1.00 0.00 53 PRO A C 5
ATOM 8617 O O . PRO A 1 53 ? -10.553 18.532 8.003 1.00 0.00 53 PRO A O 5
ATOM 8628 N N . GLY A 1 54 ? -9.530 20.151 9.209 1.00 0.00 54 GLY A N 5
ATOM 8629 C CA . GLY A 1 54 ? -10.316 21.240 8.637 1.00 0.00 54 GLY A CA 5
ATOM 8630 C C . GLY A 1 54 ? -11.772 21.240 9.067 1.00 0.00 54 GLY A C 5
ATOM 8631 O O . GLY A 1 54 ? -12.628 20.671 8.381 1.00 0.00 54 GLY A O 5
ATOM 8635 N N . TYR A 1 55 ? -12.066 21.903 10.181 1.00 0.00 55 TYR A N 5
ATOM 8636 C CA . TYR A 1 55 ? -13.410 21.964 10.688 1.00 0.00 55 TYR A CA 5
ATOM 8637 C C . TYR A 1 55 ? -13.837 23.383 11.041 1.00 0.00 55 TYR A C 5
ATOM 8638 O O . TYR A 1 55 ? -13.055 24.328 10.940 1.00 0.00 55 TYR A O 5
ATOM 8656 N N . PHE A 1 56 ? -15.070 23.507 11.460 1.00 0.00 56 PHE A N 5
ATOM 8657 C CA . PHE A 1 56 ? -15.735 24.808 11.622 1.00 0.00 56 PHE A CA 5
ATOM 8658 C C . PHE A 1 56 ? -15.701 25.366 13.054 1.00 0.00 56 PHE A C 5
ATOM 8659 O O . PHE A 1 56 ? -16.331 26.392 13.328 1.00 0.00 56 PHE A O 5
ATOM 8676 N N . PHE A 1 57 ? -14.994 24.720 13.955 1.00 0.00 57 PHE A N 5
ATOM 8677 C CA . PHE A 1 57 ? -14.985 25.171 15.354 1.00 0.00 57 PHE A CA 5
ATOM 8678 C C . PHE A 1 57 ? -13.798 24.622 16.101 1.00 0.00 57 PHE A C 5
ATOM 8679 O O . PHE A 1 57 ? -13.206 23.634 15.683 1.00 0.00 57 PHE A O 5
ATOM 8696 N N . GLN A 1 58 ? -13.450 25.270 17.204 1.00 0.00 58 GLN A N 5
ATOM 8697 C CA . GLN A 1 58 ? -12.378 24.798 18.056 1.00 0.00 58 GLN A CA 5
ATOM 8698 C C . GLN A 1 58 ? -12.928 23.820 19.093 1.00 0.00 58 GLN A C 5
ATOM 8699 O O . GLN A 1 58 ? -12.345 22.765 19.345 1.00 0.00 58 GLN A O 5
ATOM 8713 N N . GLN A 1 59 ? -14.067 24.190 19.671 1.00 0.00 59 GLN A N 5
ATOM 8714 C CA . GLN A 1 59 ? -14.741 23.410 20.690 1.00 0.00 59 GLN A CA 5
ATOM 8715 C C . GLN A 1 59 ? -16.130 24.005 20.939 1.00 0.00 59 GLN A C 5
ATOM 8716 O O . GLN A 1 59 ? -16.262 25.002 21.653 1.00 0.00 59 GLN A O 5
ATOM 8730 N N . ALA A 1 60 ? -17.157 23.414 20.340 1.00 0.00 60 ALA A N 5
ATOM 8731 C CA . ALA A 1 60 ? -18.521 23.933 20.477 1.00 0.00 60 ALA A CA 5
ATOM 8732 C C . ALA A 1 60 ? -19.457 22.909 21.133 1.00 0.00 60 ALA A C 5
ATOM 8733 O O . ALA A 1 60 ? -20.098 22.113 20.452 1.00 0.00 60 ALA A O 5
ATOM 8740 N N . PRO A 1 61 ? -19.526 22.910 22.475 1.00 0.00 61 PRO A N 5
ATOM 8741 C CA . PRO A 1 61 ? -20.364 21.966 23.246 1.00 0.00 61 PRO A CA 5
ATOM 8742 C C . PRO A 1 61 ? -21.869 22.117 22.986 1.00 0.00 61 PRO A C 5
ATOM 8743 O O . PRO A 1 61 ? -22.614 21.139 23.026 1.00 0.00 61 PRO A O 5
ATOM 8754 N N . ASN A 1 62 ? -22.300 23.338 22.698 1.00 0.00 62 ASN A N 5
ATOM 8755 C CA . ASN A 1 62 ? -23.733 23.647 22.554 1.00 0.00 62 ASN A CA 5
ATOM 8756 C C . ASN A 1 62 ? -24.211 23.507 21.108 1.00 0.00 62 ASN A C 5
ATOM 8757 O O . ASN A 1 62 ? -25.351 23.854 20.781 1.00 0.00 62 ASN A O 5
ATOM 8768 N N . ARG A 1 63 ? -23.353 22.997 20.254 1.00 0.00 63 ARG A N 5
ATOM 8769 C CA . ARG A 1 63 ? -23.659 22.846 18.867 1.00 0.00 63 ARG A CA 5
ATOM 8770 C C . ARG A 1 63 ? -23.345 21.427 18.425 1.00 0.00 63 ARG A C 5
ATOM 8771 O O . ARG A 1 63 ? -22.444 20.798 18.975 1.00 0.00 63 ARG A O 5
ATOM 8792 N N . ARG A 1 64 ? -24.114 20.902 17.469 1.00 0.00 64 ARG A N 5
ATOM 8793 C CA . ARG A 1 64 ? -23.802 19.600 16.895 1.00 0.00 64 ARG A CA 5
ATOM 8794 C C . ARG A 1 64 ? -22.428 19.660 16.242 1.00 0.00 64 ARG A C 5
ATOM 8795 O O . ARG A 1 64 ? -22.249 20.265 15.184 1.00 0.00 64 ARG A O 5
ATOM 8816 N N . ARG A 1 65 ? -21.456 19.070 16.913 1.00 0.00 65 ARG A N 5
ATOM 8817 C CA . ARG A 1 65 ? -20.067 19.151 16.499 1.00 0.00 65 ARG A CA 5
ATOM 8818 C C . ARG A 1 65 ? -19.842 18.480 15.163 1.00 0.00 65 ARG A C 5
ATOM 8819 O O . ARG A 1 65 ? -19.178 19.035 14.281 1.00 0.00 65 ARG A O 5
ATOM 8840 N N . ILE A 1 66 ? -20.419 17.310 14.989 1.00 0.00 66 ILE A N 5
ATOM 8841 C CA . ILE A 1 66 ? -20.260 16.604 13.753 1.00 0.00 66 ILE A CA 5
ATOM 8842 C C . ILE A 1 66 ? -20.984 17.335 12.637 1.00 0.00 66 ILE A C 5
ATOM 8843 O O . ILE A 1 66 ? -22.193 17.580 12.705 1.00 0.00 66 ILE A O 5
ATOM 8859 N N . SER A 1 67 ? -20.224 17.708 11.629 1.00 0.00 67 SER A N 5
ATOM 8860 C CA . SER A 1 67 ? -20.740 18.473 10.520 1.00 0.00 67 SER A CA 5
ATOM 8861 C C . SER A 1 67 ? -21.828 17.723 9.769 1.00 0.00 67 SER A C 5
ATOM 8862 O O . SER A 1 67 ? -22.804 18.325 9.310 1.00 0.00 67 SER A O 5
ATOM 8870 N N . ARG A 1 68 ? -21.669 16.420 9.639 1.00 0.00 68 ARG A N 5
ATOM 8871 C CA . ARG A 1 68 ? -22.653 15.631 8.946 1.00 0.00 68 ARG A CA 5
ATOM 8872 C C . ARG A 1 68 ? -23.762 15.219 9.893 1.00 0.00 68 ARG A C 5
ATOM 8873 O O . ARG A 1 68 ? -23.504 14.813 11.025 1.00 0.00 68 ARG A O 5
ATOM 8894 N N . GLU A 1 69 ? -24.986 15.324 9.430 1.00 0.00 69 GLU A N 5
ATOM 8895 C CA . GLU A 1 69 ? -26.132 14.913 10.212 1.00 0.00 69 GLU A CA 5
ATOM 8896 C C . GLU A 1 69 ? -26.227 13.388 10.235 1.00 0.00 69 GLU A C 5
ATOM 8897 O O . GLU A 1 69 ? -25.765 12.708 9.309 1.00 0.00 69 GLU A O 5
ATOM 8909 N N . HIS A 1 70 ? -26.813 12.854 11.281 1.00 0.00 70 HIS A N 5
ATOM 8910 C CA . HIS A 1 70 ? -26.944 11.414 11.413 1.00 0.00 70 HIS A CA 5
ATOM 8911 C C . HIS A 1 70 ? -28.404 11.002 11.343 1.00 0.00 70 HIS A C 5
ATOM 8912 O O . HIS A 1 70 ? -29.292 11.782 11.681 1.00 0.00 70 HIS A O 5
ATOM 8926 N N . GLY A 1 71 ? -28.643 9.786 10.886 1.00 0.00 71 GLY A N 5
ATOM 8927 C CA . GLY A 1 71 ? -29.993 9.287 10.792 1.00 0.00 71 GLY A CA 5
ATOM 8928 C C . GLY A 1 71 ? -30.486 8.757 12.116 1.00 0.00 71 GLY A C 5
ATOM 8929 O O . GLY A 1 71 ? -31.431 9.288 12.694 1.00 0.00 71 GLY A O 5
ATOM 8933 N N . ARG A 1 72 ? -29.842 7.701 12.601 1.00 0.00 72 ARG A N 5
ATOM 8934 C CA . ARG A 1 72 ? -30.216 7.106 13.877 1.00 0.00 72 ARG A CA 5
ATOM 8935 C C . ARG A 1 72 ? -29.130 6.229 14.463 1.00 0.00 72 ARG A C 5
ATOM 8936 O O . ARG A 1 72 ? -28.718 6.436 15.599 1.00 0.00 72 ARG A O 5
ATOM 8957 N N . THR A 1 73 ? -28.667 5.271 13.707 1.00 0.00 73 THR A N 5
ATOM 8958 C CA . THR A 1 73 ? -27.693 4.335 14.219 1.00 0.00 73 THR A CA 5
ATOM 8959 C C . THR A 1 73 ? -26.436 4.236 13.345 1.00 0.00 73 THR A C 5
ATOM 8960 O O . THR A 1 73 ? -25.687 3.258 13.435 1.00 0.00 73 THR A O 5
ATOM 8971 N N . TRP A 1 74 ? -26.190 5.249 12.522 1.00 0.00 74 TRP A N 5
ATOM 8972 C CA . TRP A 1 74 ? -25.035 5.230 11.634 1.00 0.00 74 TRP A CA 5
ATOM 8973 C C . TRP A 1 74 ? -24.312 6.573 11.617 1.00 0.00 74 TRP A C 5
ATOM 8974 O O . TRP A 1 74 ? -24.927 7.629 11.795 1.00 0.00 74 TRP A O 5
ATOM 8995 N N . THR A 1 75 ? -23.006 6.517 11.438 1.00 0.00 75 THR A N 5
ATOM 8996 C CA . THR A 1 75 ? -22.168 7.704 11.367 1.00 0.00 75 THR A CA 5
ATOM 8997 C C . THR A 1 75 ? -21.149 7.576 10.228 1.00 0.00 75 THR A C 5
ATOM 8998 O O . THR A 1 75 ? -20.546 6.516 10.043 1.00 0.00 75 THR A O 5
ATOM 9009 N N . LYS A 1 76 ? -20.991 8.639 9.455 1.00 0.00 76 LYS A N 5
ATOM 9010 C CA . LYS A 1 76 ? -20.018 8.666 8.375 1.00 0.00 76 LYS A CA 5
ATOM 9011 C C . LYS A 1 76 ? -18.704 9.204 8.895 1.00 0.00 76 LYS A C 5
ATOM 9012 O O . LYS A 1 76 ? -18.649 10.318 9.414 1.00 0.00 76 LYS A O 5
ATOM 9031 N N . LEU A 1 77 ? -17.655 8.435 8.760 1.00 0.00 77 LEU A N 5
ATOM 9032 C CA . LEU A 1 77 ? -16.358 8.883 9.185 1.00 0.00 77 LEU A CA 5
ATOM 9033 C C . LEU A 1 77 ? -15.506 9.241 7.999 1.00 0.00 77 LEU A C 5
ATOM 9034 O O . LEU A 1 77 ? -15.076 8.370 7.238 1.00 0.00 77 LEU A O 5
ATOM 9050 N N . THR A 1 78 ? -15.290 10.519 7.823 1.00 0.00 78 THR A N 5
ATOM 9051 C CA . THR A 1 78 ? -14.458 11.001 6.765 1.00 0.00 78 THR A CA 5
ATOM 9052 C C . THR A 1 78 ? -13.076 11.336 7.331 1.00 0.00 78 THR A C 5
ATOM 9053 O O . THR A 1 78 ? -12.859 12.408 7.886 1.00 0.00 78 THR A O 5
ATOM 9064 N N . TYR A 1 79 ? -12.158 10.382 7.212 1.00 0.00 79 TYR A N 5
ATOM 9065 C CA . TYR A 1 79 ? -10.806 10.520 7.759 1.00 0.00 79 TYR A CA 5
ATOM 9066 C C . TYR A 1 79 ? -9.941 11.417 6.891 1.00 0.00 79 TYR A C 5
ATOM 9067 O O . TYR A 1 79 ? -9.020 12.072 7.388 1.00 0.00 79 TYR A O 5
ATOM 9085 N N . ALA A 1 80 ? -10.211 11.393 5.582 1.00 0.00 80 ALA A N 5
ATOM 9086 C CA . ALA A 1 80 ? -9.443 12.158 4.587 1.00 0.00 80 ALA A CA 5
ATOM 9087 C C . ALA A 1 80 ? -8.031 11.580 4.394 1.00 0.00 80 ALA A C 5
ATOM 9088 O O . ALA A 1 80 ? -7.184 12.194 3.739 1.00 0.00 80 ALA A O 5
ATOM 9095 N N . ASN A 1 81 ? -7.789 10.397 4.955 1.00 0.00 81 ASN A N 5
ATOM 9096 C CA . ASN A 1 81 ? -6.502 9.716 4.805 1.00 0.00 81 ASN A CA 5
ATOM 9097 C C . ASN A 1 81 ? -6.726 8.237 4.526 1.00 0.00 81 ASN A C 5
ATOM 9098 O O . ASN A 1 81 ? -7.698 7.645 5.005 1.00 0.00 81 ASN A O 5
ATOM 9109 N N . HIS A 1 82 ? -5.832 7.640 3.759 1.00 0.00 82 HIS A N 5
ATOM 9110 C CA . HIS A 1 82 ? -5.969 6.245 3.371 1.00 0.00 82 HIS A CA 5
ATOM 9111 C C . HIS A 1 82 ? -5.545 5.304 4.499 1.00 0.00 82 HIS A C 5
ATOM 9112 O O . HIS A 1 82 ? -5.973 4.160 4.544 1.00 0.00 82 HIS A O 5
ATOM 9126 N N . SER A 1 83 ? -4.713 5.806 5.398 1.00 0.00 83 SER A N 5
ATOM 9127 C CA . SER A 1 83 ? -4.177 5.005 6.491 1.00 0.00 83 SER A CA 5
ATOM 9128 C C . SER A 1 83 ? -5.294 4.436 7.380 1.00 0.00 83 SER A C 5
ATOM 9129 O O . SER A 1 83 ? -5.458 3.221 7.490 1.00 0.00 83 SER A O 5
ATOM 9137 N N . SER A 1 84 ? -6.075 5.316 7.982 1.00 0.00 84 SER A N 5
ATOM 9138 C CA . SER A 1 84 ? -7.152 4.895 8.865 1.00 0.00 84 SER A CA 5
ATOM 9139 C C . SER A 1 84 ? -8.340 4.318 8.090 1.00 0.00 84 SER A C 5
ATOM 9140 O O . SER A 1 84 ? -9.190 3.638 8.667 1.00 0.00 84 SER A O 5
ATOM 9148 N N . TYR A 1 85 ? -8.386 4.585 6.781 1.00 0.00 85 TYR A N 5
ATOM 9149 C CA . TYR A 1 85 ? -9.459 4.064 5.933 1.00 0.00 85 TYR A CA 5
ATOM 9150 C C . TYR A 1 85 ? -9.475 2.536 5.970 1.00 0.00 85 TYR A C 5
ATOM 9151 O O . TYR A 1 85 ? -10.516 1.925 6.176 1.00 0.00 85 TYR A O 5
ATOM 9169 N N . LEU A 1 86 ? -8.309 1.933 5.789 1.00 0.00 86 LEU A N 5
ATOM 9170 C CA . LEU A 1 86 ? -8.187 0.475 5.813 1.00 0.00 86 LEU A CA 5
ATOM 9171 C C . LEU A 1 86 ? -8.517 -0.082 7.193 1.00 0.00 86 LEU A C 5
ATOM 9172 O O . LEU A 1 86 ? -9.120 -1.149 7.322 1.00 0.00 86 LEU A O 5
ATOM 9188 N N . ARG A 1 87 ? -8.105 0.643 8.212 1.00 0.00 87 ARG A N 5
ATOM 9189 C CA . ARG A 1 87 ? -8.319 0.241 9.597 1.00 0.00 87 ARG A CA 5
ATOM 9190 C C . ARG A 1 87 ? -9.817 0.257 9.966 1.00 0.00 87 ARG A C 5
ATOM 9191 O O . ARG A 1 87 ? -10.246 -0.443 10.885 1.00 0.00 87 ARG A O 5
ATOM 9212 N N . ALA A 1 88 ? -10.601 1.046 9.238 1.00 0.00 88 ALA A N 5
ATOM 9213 C CA . ALA A 1 88 ? -12.036 1.181 9.510 1.00 0.00 88 ALA A CA 5
ATOM 9214 C C . ALA A 1 88 ? -12.849 -0.001 8.968 1.00 0.00 88 ALA A C 5
ATOM 9215 O O . ALA A 1 88 ? -13.981 -0.204 9.360 1.00 0.00 88 ALA A O 5
ATOM 9222 N N . LEU A 1 89 ? -12.242 -0.792 8.105 1.00 0.00 89 LEU A N 5
ATOM 9223 C CA . LEU A 1 89 ? -12.922 -1.934 7.476 1.00 0.00 89 LEU A CA 5
ATOM 9224 C C . LEU A 1 89 ? -13.087 -3.124 8.421 1.00 0.00 89 LEU A C 5
ATOM 9225 O O . LEU A 1 89 ? -13.652 -4.149 8.030 1.00 0.00 89 LEU A O 5
ATOM 9241 N N . ARG A 1 90 ? -12.542 -3.003 9.635 1.00 0.00 90 ARG A N 5
ATOM 9242 C CA . ARG A 1 90 ? -12.622 -4.069 10.646 1.00 0.00 90 ARG A CA 5
ATOM 9243 C C . ARG A 1 90 ? -14.023 -4.709 10.720 1.00 0.00 90 ARG A C 5
ATOM 9244 O O . ARG A 1 90 ? -15.023 -4.039 10.991 1.00 0.00 90 ARG A O 5
ATOM 9265 N N . GLU A 1 91 ? -14.067 -6.008 10.473 1.00 0.00 91 GLU A N 5
ATOM 9266 C CA . GLU A 1 91 ? -15.293 -6.784 10.537 1.00 0.00 91 GLU A CA 5
ATOM 9267 C C . GLU A 1 91 ? -14.922 -8.256 10.643 1.00 0.00 91 GLU A C 5
ATOM 9268 O O . GLU A 1 91 ? -14.804 -8.962 9.635 1.00 0.00 91 GLU A O 5
ATOM 9280 N N . HIS A 1 92 ? -14.677 -8.692 11.861 1.00 0.00 92 HIS A N 5
ATOM 9281 C CA . HIS A 1 92 ? -14.273 -10.063 12.113 1.00 0.00 92 HIS A CA 5
ATOM 9282 C C . HIS A 1 92 ? -14.755 -10.497 13.495 1.00 0.00 92 HIS A C 5
ATOM 9283 O O . HIS A 1 92 ? -14.205 -11.416 14.106 1.00 0.00 92 HIS A O 5
ATOM 9297 N N . GLY A 1 93 ? -15.795 -9.847 13.972 1.00 0.00 93 GLY A N 5
ATOM 9298 C CA . GLY A 1 93 ? -16.313 -10.157 15.281 1.00 0.00 93 GLY A CA 5
ATOM 9299 C C . GLY A 1 93 ? -15.772 -9.219 16.337 1.00 0.00 93 GLY A C 5
ATOM 9300 O O . GLY A 1 93 ? -15.462 -9.640 17.454 1.00 0.00 93 GLY A O 5
ATOM 9304 N N . THR A 1 94 ? -15.647 -7.949 15.981 1.00 0.00 94 THR A N 5
ATOM 9305 C CA . THR A 1 94 ? -15.171 -6.941 16.903 1.00 0.00 94 THR A CA 5
ATOM 9306 C C . THR A 1 94 ? -16.280 -6.599 17.895 1.00 0.00 94 THR A C 5
ATOM 9307 O O . THR A 1 94 ? -17.161 -5.780 17.612 1.00 0.00 94 THR A O 5
ATOM 9318 N N . ILE A 1 95 ? -16.246 -7.251 19.041 1.00 0.00 95 ILE A N 5
ATOM 9319 C CA . ILE A 1 95 ? -17.251 -7.055 20.057 1.00 0.00 95 ILE A CA 5
ATOM 9320 C C . ILE A 1 95 ? -16.932 -5.837 20.892 1.00 0.00 95 ILE A C 5
ATOM 9321 O O . ILE A 1 95 ? -15.862 -5.739 21.499 1.00 0.00 95 ILE A O 5
ATOM 9337 N N . TYR A 1 96 ? -17.852 -4.909 20.903 1.00 0.00 96 TYR A N 5
ATOM 9338 C CA . TYR A 1 96 ? -17.716 -3.711 21.667 1.00 0.00 96 TYR A CA 5
ATOM 9339 C C . TYR A 1 96 ? -19.028 -3.452 22.389 1.00 0.00 96 TYR A C 5
ATOM 9340 O O . TYR A 1 96 ? -20.095 -3.503 21.775 1.00 0.00 96 TYR A O 5
ATOM 9358 N N . CYS A 1 97 ? -18.952 -3.229 23.697 1.00 0.00 97 CYS A N 5
ATOM 9359 C CA . CYS A 1 97 ? -20.141 -2.994 24.522 1.00 0.00 97 CYS A CA 5
ATOM 9360 C C . CYS A 1 97 ? -21.046 -4.240 24.558 1.00 0.00 97 CYS A C 5
ATOM 9361 O O . CYS A 1 97 ? -22.203 -4.177 24.993 1.00 0.00 97 CYS A O 5
ATOM 9369 N N . GLY A 1 98 ? -20.500 -5.372 24.122 1.00 0.00 98 GLY A N 5
ATOM 9370 C CA . GLY A 1 98 ? -21.245 -6.615 24.133 1.00 0.00 98 GLY A CA 5
ATOM 9371 C C . GLY A 1 98 ? -21.698 -7.074 22.753 1.00 0.00 98 GLY A C 5
ATOM 9372 O O . GLY A 1 98 ? -22.064 -8.234 22.579 1.00 0.00 98 GLY A O 5
ATOM 9376 N N . ALA A 1 99 ? -21.659 -6.189 21.769 1.00 0.00 99 ALA A N 5
ATOM 9377 C CA . ALA A 1 99 ? -22.097 -6.547 20.421 1.00 0.00 99 ALA A CA 5
ATOM 9378 C C . ALA A 1 99 ? -21.002 -6.297 19.400 1.00 0.00 99 ALA A C 5
ATOM 9379 O O . ALA A 1 99 ? -20.158 -5.425 19.589 1.00 0.00 99 ALA A O 5
ATOM 9386 N N . ALA A 1 100 ? -21.005 -7.068 18.322 1.00 0.00 100 ALA A N 5
ATOM 9387 C CA . ALA A 1 100 ? -20.005 -6.903 17.271 1.00 0.00 100 ALA A CA 5
ATOM 9388 C C . ALA A 1 100 ? -20.390 -5.771 16.337 1.00 0.00 100 ALA A C 5
ATOM 9389 O O . ALA A 1 100 ? -21.359 -5.878 15.577 1.00 0.00 100 ALA A O 5
ATOM 9396 N N . ILE A 1 101 ? -19.645 -4.685 16.404 1.00 0.00 101 ILE A N 5
ATOM 9397 C CA . ILE A 1 101 ? -19.891 -3.548 15.542 1.00 0.00 101 ILE A CA 5
ATOM 9398 C C . ILE A 1 101 ? -19.181 -3.739 14.208 1.00 0.00 101 ILE A C 5
ATOM 9399 O O . ILE A 1 101 ? -18.300 -4.603 14.080 1.00 0.00 101 ILE A O 5
ATOM 9415 N N . GLY A 1 102 ? -19.561 -2.957 13.218 1.00 0.00 102 GLY A N 5
ATOM 9416 C CA . GLY A 1 102 ? -18.950 -3.084 11.920 1.00 0.00 102 GLY A CA 5
ATOM 9417 C C . GLY A 1 102 ? -18.925 -1.779 11.170 1.00 0.00 102 GLY A C 5
ATOM 9418 O O . GLY A 1 102 ? -19.727 -0.876 11.445 1.00 0.00 102 GLY A O 5
ATOM 9422 N N . CYS A 1 103 ? -18.003 -1.668 10.239 1.00 0.00 103 CYS A N 5
ATOM 9423 C CA . CYS A 1 103 ? -17.860 -0.482 9.432 1.00 0.00 103 CYS A CA 5
ATOM 9424 C C . CYS A 1 103 ? -17.485 -0.871 8.007 1.00 0.00 103 CYS A C 5
ATOM 9425 O O . CYS A 1 103 ? -16.660 -1.763 7.794 1.00 0.00 103 CYS A O 5
ATOM 9433 N N . VAL A 1 104 ? -18.112 -0.222 7.039 1.00 0.00 104 VAL A N 5
ATOM 9434 C CA . VAL A 1 104 ? -17.869 -0.514 5.634 1.00 0.00 104 VAL A CA 5
ATOM 9435 C C . VAL A 1 104 ? -17.578 0.774 4.859 1.00 0.00 104 VAL A C 5
ATOM 9436 O O . VAL A 1 104 ? -17.821 1.871 5.371 1.00 0.00 104 VAL A O 5
ATOM 9449 N N . PRO A 1 105 ? -17.048 0.663 3.611 1.00 0.00 105 PRO A N 5
ATOM 9450 C CA . PRO A 1 105 ? -16.791 1.827 2.753 1.00 0.00 105 PRO A CA 5
ATOM 9451 C C . PRO A 1 105 ? -18.080 2.584 2.448 1.00 0.00 105 PRO A C 5
ATOM 9452 O O . PRO A 1 105 ? -19.165 1.991 2.408 1.00 0.00 105 PRO A O 5
ATOM 9463 N N . TYR A 1 106 ? -17.961 3.887 2.247 1.00 0.00 106 TYR A N 5
ATOM 9464 C CA . TYR A 1 106 ? -19.122 4.736 2.028 1.00 0.00 106 TYR A CA 5
ATOM 9465 C C . TYR A 1 106 ? -19.892 4.343 0.770 1.00 0.00 106 TYR A C 5
ATOM 9466 O O . TYR A 1 106 ? -19.334 4.255 -0.322 1.00 0.00 106 TYR A O 5
ATOM 9484 N N . LYS A 1 107 ? -21.181 4.115 0.949 1.00 0.00 107 LYS A N 5
ATOM 9485 C CA . LYS A 1 107 ? -22.083 3.778 -0.135 1.00 0.00 107 LYS A CA 5
ATOM 9486 C C . LYS A 1 107 ? -23.275 4.721 -0.099 1.00 0.00 107 LYS A C 5
ATOM 9487 O O . LYS A 1 107 ? -23.942 4.833 0.932 1.00 0.00 107 LYS A O 5
ATOM 9506 N N . HIS A 1 108 ? -23.556 5.388 -1.212 1.00 0.00 108 HIS A N 5
ATOM 9507 C CA . HIS A 1 108 ? -24.685 6.306 -1.277 1.00 0.00 108 HIS A CA 5
ATOM 9508 C C . HIS A 1 108 ? -25.995 5.540 -1.116 1.00 0.00 108 HIS A C 5
ATOM 9509 O O . HIS A 1 108 ? -26.940 6.019 -0.490 1.00 0.00 108 HIS A O 5
ATOM 9523 N N . GLU A 1 109 ? -26.028 4.338 -1.667 1.00 0.00 109 GLU A N 5
ATOM 9524 C CA . GLU A 1 109 ? -27.195 3.485 -1.598 1.00 0.00 109 GLU A CA 5
ATOM 9525 C C . GLU A 1 109 ? -27.425 2.980 -0.175 1.00 0.00 109 GLU A C 5
ATOM 9526 O O . GLU A 1 109 ? -28.564 2.836 0.267 1.00 0.00 109 GLU A O 5
ATOM 9538 N N . LEU A 1 110 ? -26.340 2.723 0.538 1.00 0.00 110 LEU A N 5
ATOM 9539 C CA . LEU A 1 110 ? -26.433 2.244 1.910 1.00 0.00 110 LEU A CA 5
ATOM 9540 C C . LEU A 1 110 ? -27.095 3.284 2.800 1.00 0.00 110 LEU A C 5
ATOM 9541 O O . LEU A 1 110 ? -27.949 2.956 3.614 1.00 0.00 110 LEU A O 5
ATOM 9557 N N . ILE A 1 111 ? -26.716 4.545 2.616 1.00 0.00 111 ILE A N 5
ATOM 9558 C CA . ILE A 1 111 ? -27.262 5.632 3.419 1.00 0.00 111 ILE A CA 5
ATOM 9559 C C . ILE A 1 111 ? -28.772 5.751 3.227 1.00 0.00 111 ILE A C 5
ATOM 9560 O O . ILE A 1 111 ? -29.522 5.868 4.207 1.00 0.00 111 ILE A O 5
ATOM 9576 N N . SER A 1 112 ? -29.219 5.720 1.983 1.00 0.00 112 SER A N 5
ATOM 9577 C CA . SER A 1 112 ? -30.634 5.804 1.699 1.00 0.00 112 SER A CA 5
ATOM 9578 C C . SER A 1 112 ? -31.389 4.605 2.273 1.00 0.00 112 SER A C 5
ATOM 9579 O O . SER A 1 112 ? -32.439 4.773 2.888 1.00 0.00 112 SER A O 5
ATOM 9587 N N . GLU A 1 113 ? -30.835 3.403 2.112 1.00 0.00 113 GLU A N 5
ATOM 9588 C CA . GLU A 1 113 ? -31.481 2.205 2.640 1.00 0.00 113 GLU A CA 5
ATOM 9589 C C . GLU A 1 113 ? -31.534 2.216 4.160 1.00 0.00 113 GLU A C 5
ATOM 9590 O O . GLU A 1 113 ? -32.543 1.836 4.747 1.00 0.00 113 GLU A O 5
ATOM 9602 N N . LEU A 1 114 ? -30.456 2.667 4.800 1.00 0.00 114 LEU A N 5
ATOM 9603 C CA . LEU A 1 114 ? -30.420 2.747 6.253 1.00 0.00 114 LEU A CA 5
ATOM 9604 C C . LEU A 1 114 ? -31.473 3.705 6.763 1.00 0.00 114 LEU A C 5
ATOM 9605 O O . LEU A 1 114 ? -32.152 3.430 7.749 1.00 0.00 114 LEU A O 5
ATOM 9621 N N . SER A 1 115 ? -31.601 4.840 6.087 1.00 0.00 115 SER A N 5
ATOM 9622 C CA . SER A 1 115 ? -32.592 5.840 6.445 1.00 0.00 115 SER A CA 5
ATOM 9623 C C . SER A 1 115 ? -34.013 5.293 6.250 1.00 0.00 115 SER A C 5
ATOM 9624 O O . SER A 1 115 ? -34.885 5.488 7.096 1.00 0.00 115 SER A O 5
ATOM 9632 N N . ARG A 1 116 ? -34.223 4.600 5.131 1.00 0.00 116 ARG A N 5
ATOM 9633 C CA . ARG A 1 116 ? -35.529 4.025 4.794 1.00 0.00 116 ARG A CA 5
ATOM 9634 C C . ARG A 1 116 ? -35.911 2.909 5.764 1.00 0.00 116 ARG A C 5
ATOM 9635 O O . ARG A 1 116 ? -37.048 2.838 6.230 1.00 0.00 116 ARG A O 5
ATOM 9656 N N . GLU A 1 117 ? -34.949 2.051 6.079 1.00 0.00 117 GLU A N 5
ATOM 9657 C CA . GLU A 1 117 ? -35.188 0.930 6.966 1.00 0.00 117 GLU A CA 5
ATOM 9658 C C . GLU A 1 117 ? -33.873 0.381 7.477 1.00 0.00 117 GLU A C 5
ATOM 9659 O O . GLU A 1 117 ? -33.544 0.506 8.656 1.00 0.00 117 GLU A O 5
ATOM 9671 N N . GLY A 1 118 ? -33.137 -0.215 6.585 1.00 0.00 118 GLY A N 5
ATOM 9672 C CA . GLY A 1 118 ? -31.814 -0.733 6.905 1.00 0.00 118 GLY A CA 5
ATOM 9673 C C . GLY A 1 118 ? -31.822 -2.161 7.418 1.00 0.00 118 GLY A C 5
ATOM 9674 O O . GLY A 1 118 ? -30.769 -2.781 7.550 1.00 0.00 118 GLY A O 5
ATOM 9678 N N . HIS A 1 119 ? -32.995 -2.701 7.684 1.00 0.00 119 HIS A N 5
ATOM 9679 C CA . HIS A 1 119 ? -33.093 -4.052 8.218 1.00 0.00 119 HIS A CA 5
ATOM 9680 C C . HIS A 1 119 ? -33.183 -5.090 7.112 1.00 0.00 119 HIS A C 5
ATOM 9681 O O . HIS A 1 119 ? -34.224 -5.715 6.909 1.00 0.00 119 HIS A O 5
ATOM 9695 N N . HIS A 1 120 ? -32.094 -5.245 6.378 1.00 0.00 120 HIS A N 5
ATOM 9696 C CA . HIS A 1 120 ? -32.016 -6.231 5.308 1.00 0.00 120 HIS A CA 5
ATOM 9697 C C . HIS A 1 120 ? -30.699 -6.985 5.357 1.00 0.00 120 HIS A C 5
ATOM 9698 O O . HIS A 1 120 ? -29.619 -6.394 5.221 1.00 0.00 120 HIS A O 5
ATOM 9712 N N . HIS A 1 121 ? -30.781 -8.281 5.566 1.00 0.00 121 HIS A N 5
ATOM 9713 C CA . HIS A 1 121 ? -29.600 -9.121 5.607 1.00 0.00 121 HIS A CA 5
ATOM 9714 C C . HIS A 1 121 ? -29.484 -9.907 4.317 1.00 0.00 121 HIS A C 5
ATOM 9715 O O . HIS A 1 121 ? -28.453 -9.866 3.654 1.00 0.00 121 HIS A O 5
ATOM 9729 N N . HIS A 1 122 ? -30.570 -10.601 3.960 1.00 0.00 122 HIS A N 5
ATOM 9730 C CA . HIS A 1 122 ? -30.652 -11.411 2.734 1.00 0.00 122 HIS A CA 5
ATOM 9731 C C . HIS A 1 122 ? -29.687 -12.603 2.762 1.00 0.00 122 HIS A C 5
ATOM 9732 O O . HIS A 1 122 ? -30.112 -13.755 2.717 1.00 0.00 122 HIS A O 5
ATOM 9746 N N . HIS A 1 123 ? -28.408 -12.317 2.828 1.00 0.00 123 HIS A N 5
ATOM 9747 C CA . HIS A 1 123 ? -27.395 -13.346 2.837 1.00 0.00 123 HIS A CA 5
ATOM 9748 C C . HIS A 1 123 ? -26.192 -12.908 3.671 1.00 0.00 123 HIS A C 5
ATOM 9749 O O . HIS A 1 123 ? -25.561 -13.730 4.329 1.00 0.00 123 HIS A O 5
ATOM 9763 N N . HIS A 1 124 ? -25.883 -11.613 3.645 1.00 0.00 124 HIS A N 5
ATOM 9764 C CA . HIS A 1 124 ? -24.758 -11.094 4.415 1.00 0.00 124 HIS A CA 5
ATOM 9765 C C . HIS A 1 124 ? -25.061 -11.109 5.909 1.00 0.00 124 HIS A C 5
ATOM 9766 O O . HIS A 1 124 ? -24.368 -11.838 6.645 1.00 0.00 124 HIS A O 5
ATOM 9781 N N . MET A 1 1 ? -15.166 8.319 -20.484 1.00 0.00 1 MET A N 6
ATOM 9782 C CA . MET A 1 1 ? -14.691 6.973 -20.113 1.00 0.00 1 MET A CA 6
ATOM 9783 C C . MET A 1 1 ? -14.738 6.784 -18.602 1.00 0.00 1 MET A C 6
ATOM 9784 O O . MET A 1 1 ? -14.158 7.564 -17.853 1.00 0.00 1 MET A O 6
ATOM 9800 N N . SER A 1 2 ? -15.439 5.758 -18.153 1.00 0.00 2 SER A N 6
ATOM 9801 C CA . SER A 1 2 ? -15.528 5.467 -16.731 1.00 0.00 2 SER A CA 6
ATOM 9802 C C . SER A 1 2 ? -15.291 3.990 -16.464 1.00 0.00 2 SER A C 6
ATOM 9803 O O . SER A 1 2 ? -15.945 3.129 -17.056 1.00 0.00 2 SER A O 6
ATOM 9811 N N . LEU A 1 3 ? -14.349 3.700 -15.583 1.00 0.00 3 LEU A N 6
ATOM 9812 C CA . LEU A 1 3 ? -14.048 2.325 -15.218 1.00 0.00 3 LEU A CA 6
ATOM 9813 C C . LEU A 1 3 ? -14.530 2.012 -13.804 1.00 0.00 3 LEU A C 6
ATOM 9814 O O . LEU A 1 3 ? -14.393 0.889 -13.323 1.00 0.00 3 LEU A O 6
ATOM 9830 N N . GLY A 1 4 ? -15.091 3.018 -13.150 1.00 0.00 4 GLY A N 6
ATOM 9831 C CA . GLY A 1 4 ? -15.592 2.854 -11.799 1.00 0.00 4 GLY A CA 6
ATOM 9832 C C . GLY A 1 4 ? -15.901 4.184 -11.148 1.00 0.00 4 GLY A C 6
ATOM 9833 O O . GLY A 1 4 ? -15.177 5.161 -11.353 1.00 0.00 4 GLY A O 6
ATOM 9837 N N . SER A 1 5 ? -16.974 4.235 -10.384 1.00 0.00 5 SER A N 6
ATOM 9838 C CA . SER A 1 5 ? -17.376 5.464 -9.721 1.00 0.00 5 SER A CA 6
ATOM 9839 C C . SER A 1 5 ? -16.647 5.640 -8.389 1.00 0.00 5 SER A C 6
ATOM 9840 O O . SER A 1 5 ? -16.028 4.695 -7.873 1.00 0.00 5 SER A O 6
ATOM 9848 N N . GLU A 1 6 ? -16.690 6.849 -7.845 1.00 0.00 6 GLU A N 6
ATOM 9849 C CA . GLU A 1 6 ? -16.087 7.121 -6.551 1.00 0.00 6 GLU A CA 6
ATOM 9850 C C . GLU A 1 6 ? -17.070 6.777 -5.445 1.00 0.00 6 GLU A C 6
ATOM 9851 O O . GLU A 1 6 ? -16.691 6.578 -4.291 1.00 0.00 6 GLU A O 6
ATOM 9863 N N . SER A 1 7 ? -18.334 6.710 -5.829 1.00 0.00 7 SER A N 6
ATOM 9864 C CA . SER A 1 7 ? -19.447 6.376 -4.926 1.00 0.00 7 SER A CA 6
ATOM 9865 C C . SER A 1 7 ? -19.515 7.343 -3.730 1.00 0.00 7 SER A C 6
ATOM 9866 O O . SER A 1 7 ? -20.167 7.054 -2.725 1.00 0.00 7 SER A O 6
ATOM 9874 N N . GLU A 1 8 ? -18.862 8.503 -3.868 1.00 0.00 8 GLU A N 6
ATOM 9875 C CA . GLU A 1 8 ? -18.781 9.502 -2.824 1.00 0.00 8 GLU A CA 6
ATOM 9876 C C . GLU A 1 8 ? -18.140 8.911 -1.548 1.00 0.00 8 GLU A C 6
ATOM 9877 O O . GLU A 1 8 ? -18.285 9.453 -0.446 1.00 0.00 8 GLU A O 6
ATOM 9889 N N . THR A 1 9 ? -17.434 7.797 -1.713 1.00 0.00 9 THR A N 6
ATOM 9890 C CA . THR A 1 9 ? -16.786 7.131 -0.604 1.00 0.00 9 THR A CA 6
ATOM 9891 C C . THR A 1 9 ? -15.557 7.896 -0.147 1.00 0.00 9 THR A C 6
ATOM 9892 O O . THR A 1 9 ? -15.439 8.257 1.027 1.00 0.00 9 THR A O 6
ATOM 9903 N N . GLY A 1 10 ? -14.669 8.178 -1.095 1.00 0.00 10 GLY A N 6
ATOM 9904 C CA . GLY A 1 10 ? -13.438 8.878 -0.793 1.00 0.00 10 GLY A CA 6
ATOM 9905 C C . GLY A 1 10 ? -12.686 8.264 0.378 1.00 0.00 10 GLY A C 6
ATOM 9906 O O . GLY A 1 10 ? -12.212 7.131 0.300 1.00 0.00 10 GLY A O 6
ATOM 9910 N N . ASN A 1 11 ? -12.600 9.017 1.458 1.00 0.00 11 ASN A N 6
ATOM 9911 C CA . ASN A 1 11 ? -11.896 8.590 2.662 1.00 0.00 11 ASN A CA 6
ATOM 9912 C C . ASN A 1 11 ? -12.860 8.476 3.845 1.00 0.00 11 ASN A C 6
ATOM 9913 O O . ASN A 1 11 ? -12.448 8.569 5.011 1.00 0.00 11 ASN A O 6
ATOM 9924 N N . ALA A 1 12 ? -14.143 8.300 3.546 1.00 0.00 12 ALA A N 6
ATOM 9925 C CA . ALA A 1 12 ? -15.159 8.186 4.582 1.00 0.00 12 ALA A CA 6
ATOM 9926 C C . ALA A 1 12 ? -15.690 6.764 4.682 1.00 0.00 12 ALA A C 6
ATOM 9927 O O . ALA A 1 12 ? -15.824 6.062 3.676 1.00 0.00 12 ALA A O 6
ATOM 9934 N N . VAL A 1 13 ? -15.996 6.350 5.898 1.00 0.00 13 VAL A N 6
ATOM 9935 C CA . VAL A 1 13 ? -16.548 5.029 6.146 1.00 0.00 13 VAL A CA 6
ATOM 9936 C C . VAL A 1 13 ? -17.829 5.146 6.942 1.00 0.00 13 VAL A C 6
ATOM 9937 O O . VAL A 1 13 ? -18.083 6.172 7.583 1.00 0.00 13 VAL A O 6
ATOM 9950 N N . VAL A 1 14 ? -18.632 4.110 6.906 1.00 0.00 14 VAL A N 6
ATOM 9951 C CA . VAL A 1 14 ? -19.886 4.099 7.618 1.00 0.00 14 VAL A CA 6
ATOM 9952 C C . VAL A 1 14 ? -19.827 3.089 8.754 1.00 0.00 14 VAL A C 6
ATOM 9953 O O . VAL A 1 14 ? -19.539 1.906 8.533 1.00 0.00 14 VAL A O 6
ATOM 9966 N N . VAL A 1 15 ? -20.094 3.553 9.963 1.00 0.00 15 VAL A N 6
ATOM 9967 C CA . VAL A 1 15 ? -20.099 2.694 11.130 1.00 0.00 15 VAL A CA 6
ATOM 9968 C C . VAL A 1 15 ? -21.500 2.691 11.723 1.00 0.00 15 VAL A C 6
ATOM 9969 O O . VAL A 1 15 ? -22.086 3.753 11.934 1.00 0.00 15 VAL A O 6
ATOM 9982 N N . PHE A 1 16 ? -22.041 1.517 11.976 1.00 0.00 16 PHE A N 6
ATOM 9983 C CA . PHE A 1 16 ? -23.402 1.417 12.471 1.00 0.00 16 PHE A CA 6
ATOM 9984 C C . PHE A 1 16 ? -23.565 0.301 13.494 1.00 0.00 16 PHE A C 6
ATOM 9985 O O . PHE A 1 16 ? -22.793 -0.667 13.508 1.00 0.00 16 PHE A O 6
ATOM 10002 N N . GLY A 1 17 ? -24.568 0.448 14.351 1.00 0.00 17 GLY A N 6
ATOM 10003 C CA . GLY A 1 17 ? -24.848 -0.560 15.347 1.00 0.00 17 GLY A CA 6
ATOM 10004 C C . GLY A 1 17 ? -24.693 -0.053 16.765 1.00 0.00 17 GLY A C 6
ATOM 10005 O O . GLY A 1 17 ? -24.547 -0.845 17.697 1.00 0.00 17 GLY A O 6
ATOM 10009 N N . TYR A 1 18 ? -24.740 1.261 16.947 1.00 0.00 18 TYR A N 6
ATOM 10010 C CA . TYR A 1 18 ? -24.561 1.840 18.267 1.00 0.00 18 TYR A CA 6
ATOM 10011 C C . TYR A 1 18 ? -25.455 3.059 18.483 1.00 0.00 18 TYR A C 6
ATOM 10012 O O . TYR A 1 18 ? -26.011 3.615 17.535 1.00 0.00 18 TYR A O 6
ATOM 10030 N N . ARG A 1 19 ? -25.583 3.453 19.740 1.00 0.00 19 ARG A N 6
ATOM 10031 C CA . ARG A 1 19 ? -26.473 4.526 20.145 1.00 0.00 19 ARG A CA 6
ATOM 10032 C C . ARG A 1 19 ? -25.694 5.801 20.529 1.00 0.00 19 ARG A C 6
ATOM 10033 O O . ARG A 1 19 ? -24.569 5.726 20.992 1.00 0.00 19 ARG A O 6
ATOM 10054 N N . GLU A 1 20 ? -26.333 6.959 20.342 1.00 0.00 20 GLU A N 6
ATOM 10055 C CA . GLU A 1 20 ? -25.714 8.288 20.559 1.00 0.00 20 GLU A CA 6
ATOM 10056 C C . GLU A 1 20 ? -25.098 8.448 21.976 1.00 0.00 20 GLU A C 6
ATOM 10057 O O . GLU A 1 20 ? -24.103 9.137 22.150 1.00 0.00 20 GLU A O 6
ATOM 10069 N N . ALA A 1 21 ? -25.693 7.812 22.970 1.00 0.00 21 ALA A N 6
ATOM 10070 C CA . ALA A 1 21 ? -25.247 7.976 24.366 1.00 0.00 21 ALA A CA 6
ATOM 10071 C C . ALA A 1 21 ? -23.946 7.222 24.713 1.00 0.00 21 ALA A C 6
ATOM 10072 O O . ALA A 1 21 ? -23.347 7.476 25.761 1.00 0.00 21 ALA A O 6
ATOM 10079 N N . ILE A 1 22 ? -23.487 6.327 23.841 1.00 0.00 22 ILE A N 6
ATOM 10080 C CA . ILE A 1 22 ? -22.308 5.498 24.173 1.00 0.00 22 ILE A CA 6
ATOM 10081 C C . ILE A 1 22 ? -20.977 6.177 23.826 1.00 0.00 22 ILE A C 6
ATOM 10082 O O . ILE A 1 22 ? -19.951 5.499 23.654 1.00 0.00 22 ILE A O 6
ATOM 10098 N N . THR A 1 23 ? -20.979 7.494 23.760 1.00 0.00 23 THR A N 6
ATOM 10099 C CA . THR A 1 23 ? -19.778 8.246 23.412 1.00 0.00 23 THR A CA 6
ATOM 10100 C C . THR A 1 23 ? -18.647 7.971 24.390 1.00 0.00 23 THR A C 6
ATOM 10101 O O . THR A 1 23 ? -17.518 7.746 23.990 1.00 0.00 23 THR A O 6
ATOM 10112 N N . LYS A 1 24 ? -18.967 7.958 25.666 1.00 0.00 24 LYS A N 6
ATOM 10113 C CA . LYS A 1 24 ? -17.969 7.746 26.702 1.00 0.00 24 LYS A CA 6
ATOM 10114 C C . LYS A 1 24 ? -17.305 6.367 26.565 1.00 0.00 24 LYS A C 6
ATOM 10115 O O . LYS A 1 24 ? -16.202 6.146 27.058 1.00 0.00 24 LYS A O 6
ATOM 10134 N N . GLN A 1 25 ? -17.990 5.451 25.892 1.00 0.00 25 GLN A N 6
ATOM 10135 C CA . GLN A 1 25 ? -17.494 4.097 25.718 1.00 0.00 25 GLN A CA 6
ATOM 10136 C C . GLN A 1 25 ? -16.703 3.932 24.407 1.00 0.00 25 GLN A C 6
ATOM 10137 O O . GLN A 1 25 ? -15.489 3.716 24.427 1.00 0.00 25 GLN A O 6
ATOM 10151 N N . ILE A 1 26 ? -17.397 4.036 23.271 1.00 0.00 26 ILE A N 6
ATOM 10152 C CA . ILE A 1 26 ? -16.766 3.839 21.960 1.00 0.00 26 ILE A CA 6
ATOM 10153 C C . ILE A 1 26 ? -15.702 4.887 21.647 1.00 0.00 26 ILE A C 6
ATOM 10154 O O . ILE A 1 26 ? -14.621 4.542 21.183 1.00 0.00 26 ILE A O 6
ATOM 10170 N N . LEU A 1 27 ? -15.994 6.153 21.928 1.00 0.00 27 LEU A N 6
ATOM 10171 C CA . LEU A 1 27 ? -15.056 7.238 21.622 1.00 0.00 27 LEU A CA 6
ATOM 10172 C C . LEU A 1 27 ? -13.720 7.056 22.352 1.00 0.00 27 LEU A C 6
ATOM 10173 O O . LEU A 1 27 ? -12.688 7.469 21.855 1.00 0.00 27 LEU A O 6
ATOM 10189 N N . ALA A 1 28 ? -13.746 6.425 23.521 1.00 0.00 28 ALA A N 6
ATOM 10190 C CA . ALA A 1 28 ? -12.521 6.187 24.281 1.00 0.00 28 ALA A CA 6
ATOM 10191 C C . ALA A 1 28 ? -11.534 5.298 23.500 1.00 0.00 28 ALA A C 6
ATOM 10192 O O . ALA A 1 28 ? -10.327 5.562 23.477 1.00 0.00 28 ALA A O 6
ATOM 10199 N N . TYR A 1 29 ? -12.054 4.252 22.866 1.00 0.00 29 TYR A N 6
ATOM 10200 C CA . TYR A 1 29 ? -11.221 3.321 22.090 1.00 0.00 29 TYR A CA 6
ATOM 10201 C C . TYR A 1 29 ? -11.074 3.773 20.627 1.00 0.00 29 TYR A C 6
ATOM 10202 O O . TYR A 1 29 ? -9.979 3.767 20.073 1.00 0.00 29 TYR A O 6
ATOM 10220 N N . PHE A 1 30 ? -12.191 4.182 20.037 1.00 0.00 30 PHE A N 6
ATOM 10221 C CA . PHE A 1 30 ? -12.279 4.595 18.627 1.00 0.00 30 PHE A CA 6
ATOM 10222 C C . PHE A 1 30 ? -11.742 5.997 18.369 1.00 0.00 30 PHE A C 6
ATOM 10223 O O . PHE A 1 30 ? -11.807 6.485 17.245 1.00 0.00 30 PHE A O 6
ATOM 10240 N N . ALA A 1 31 ? -11.291 6.657 19.431 1.00 0.00 31 ALA A N 6
ATOM 10241 C CA . ALA A 1 31 ? -10.750 8.042 19.399 1.00 0.00 31 ALA A CA 6
ATOM 10242 C C . ALA A 1 31 ? -9.812 8.359 18.201 1.00 0.00 31 ALA A C 6
ATOM 10243 O O . ALA A 1 31 ? -9.506 9.526 17.969 1.00 0.00 31 ALA A O 6
ATOM 10250 N N . GLN A 1 32 ? -9.352 7.344 17.462 1.00 0.00 32 GLN A N 6
ATOM 10251 C CA . GLN A 1 32 ? -8.520 7.590 16.282 1.00 0.00 32 GLN A CA 6
ATOM 10252 C C . GLN A 1 32 ? -9.319 8.407 15.277 1.00 0.00 32 GLN A C 6
ATOM 10253 O O . GLN A 1 32 ? -8.796 9.316 14.636 1.00 0.00 32 GLN A O 6
ATOM 10267 N N . PHE A 1 33 ? -10.602 8.067 15.169 1.00 0.00 33 PHE A N 6
ATOM 10268 C CA . PHE A 1 33 ? -11.542 8.766 14.298 1.00 0.00 33 PHE A CA 6
ATOM 10269 C C . PHE A 1 33 ? -11.744 10.186 14.789 1.00 0.00 33 PHE A C 6
ATOM 10270 O O . PHE A 1 33 ? -11.896 11.130 14.004 1.00 0.00 33 PHE A O 6
ATOM 10287 N N . GLY A 1 34 ? -11.754 10.321 16.093 1.00 0.00 34 GLY A N 6
ATOM 10288 C CA . GLY A 1 34 ? -12.016 11.584 16.708 1.00 0.00 34 GLY A CA 6
ATOM 10289 C C . GLY A 1 34 ? -13.356 11.591 17.403 1.00 0.00 34 GLY A C 6
ATOM 10290 O O . GLY A 1 34 ? -13.591 10.795 18.318 1.00 0.00 34 GLY A O 6
ATOM 10294 N N . GLU A 1 35 ? -14.247 12.456 16.959 1.00 0.00 35 GLU A N 6
ATOM 10295 C CA . GLU A 1 35 ? -15.553 12.578 17.585 1.00 0.00 35 GLU A CA 6
ATOM 10296 C C . GLU A 1 35 ? -16.560 11.638 16.925 1.00 0.00 35 GLU A C 6
ATOM 10297 O O . GLU A 1 35 ? -17.099 11.936 15.862 1.00 0.00 35 GLU A O 6
ATOM 10309 N N . ILE A 1 36 ? -16.777 10.489 17.548 1.00 0.00 36 ILE A N 6
ATOM 10310 C CA . ILE A 1 36 ? -17.716 9.484 17.039 1.00 0.00 36 ILE A CA 6
ATOM 10311 C C . ILE A 1 36 ? -19.164 9.971 17.110 1.00 0.00 36 ILE A C 6
ATOM 10312 O O . ILE A 1 36 ? -19.938 9.801 16.167 1.00 0.00 36 ILE A O 6
ATOM 10328 N N . LEU A 1 37 ? -19.512 10.566 18.227 1.00 0.00 37 LEU A N 6
ATOM 10329 C CA . LEU A 1 37 ? -20.872 10.983 18.489 1.00 0.00 37 LEU A CA 6
ATOM 10330 C C . LEU A 1 37 ? -20.914 12.443 18.904 1.00 0.00 37 LEU A C 6
ATOM 10331 O O . LEU A 1 37 ? -19.891 13.011 19.299 1.00 0.00 37 LEU A O 6
ATOM 10347 N N . GLU A 1 38 ? -22.087 13.056 18.811 1.00 0.00 38 GLU A N 6
ATOM 10348 C CA . GLU A 1 38 ? -22.234 14.462 19.161 1.00 0.00 38 GLU A CA 6
ATOM 10349 C C . GLU A 1 38 ? -22.383 14.613 20.676 1.00 0.00 38 GLU A C 6
ATOM 10350 O O . GLU A 1 38 ? -22.166 15.696 21.246 1.00 0.00 38 GLU A O 6
ATOM 10362 N N . ASP A 1 39 ? -22.753 13.528 21.320 1.00 0.00 39 ASP A N 6
ATOM 10363 C CA . ASP A 1 39 ? -22.825 13.490 22.768 1.00 0.00 39 ASP A CA 6
ATOM 10364 C C . ASP A 1 39 ? -21.409 13.551 23.327 1.00 0.00 39 ASP A C 6
ATOM 10365 O O . ASP A 1 39 ? -20.487 13.020 22.723 1.00 0.00 39 ASP A O 6
ATOM 10374 N N . LEU A 1 40 ? -21.222 14.227 24.442 1.00 0.00 40 LEU A N 6
ATOM 10375 C CA . LEU A 1 40 ? -19.890 14.360 24.996 1.00 0.00 40 LEU A CA 6
ATOM 10376 C C . LEU A 1 40 ? -19.879 13.986 26.475 1.00 0.00 40 LEU A C 6
ATOM 10377 O O . LEU A 1 40 ? -19.542 12.858 26.824 1.00 0.00 40 LEU A O 6
ATOM 10393 N N . GLU A 1 41 ? -20.289 14.938 27.331 1.00 0.00 41 GLU A N 6
ATOM 10394 C CA . GLU A 1 41 ? -20.298 14.770 28.797 1.00 0.00 41 GLU A CA 6
ATOM 10395 C C . GLU A 1 41 ? -18.870 14.608 29.358 1.00 0.00 41 GLU A C 6
ATOM 10396 O O . GLU A 1 41 ? -18.394 15.457 30.116 1.00 0.00 41 GLU A O 6
ATOM 10408 N N . SER A 1 42 ? -18.199 13.536 28.965 1.00 0.00 42 SER A N 6
ATOM 10409 C CA . SER A 1 42 ? -16.865 13.240 29.416 1.00 0.00 42 SER A CA 6
ATOM 10410 C C . SER A 1 42 ? -16.107 12.534 28.302 1.00 0.00 42 SER A C 6
ATOM 10411 O O . SER A 1 42 ? -16.644 11.640 27.649 1.00 0.00 42 SER A O 6
ATOM 10419 N N . GLU A 1 43 ? -14.874 12.937 28.084 1.00 0.00 43 GLU A N 6
ATOM 10420 C CA . GLU A 1 43 ? -14.050 12.350 27.073 1.00 0.00 43 GLU A CA 6
ATOM 10421 C C . GLU A 1 43 ? -12.741 11.837 27.693 1.00 0.00 43 GLU A C 6
ATOM 10422 O O . GLU A 1 43 ? -12.725 11.363 28.837 1.00 0.00 43 GLU A O 6
ATOM 10434 N N . LEU A 1 44 ? -11.665 11.950 26.949 1.00 0.00 44 LEU A N 6
ATOM 10435 C CA . LEU A 1 44 ? -10.369 11.444 27.363 1.00 0.00 44 LEU A CA 6
ATOM 10436 C C . LEU A 1 44 ? -9.658 12.440 28.271 1.00 0.00 44 LEU A C 6
ATOM 10437 O O . LEU A 1 44 ? -9.722 13.651 28.047 1.00 0.00 44 LEU A O 6
ATOM 10453 N N . GLY A 1 45 ? -9.001 11.930 29.298 1.00 0.00 45 GLY A N 6
ATOM 10454 C CA . GLY A 1 45 ? -8.227 12.778 30.179 1.00 0.00 45 GLY A CA 6
ATOM 10455 C C . GLY A 1 45 ? -6.921 13.195 29.533 1.00 0.00 45 GLY A C 6
ATOM 10456 O O . GLY A 1 45 ? -6.424 14.299 29.754 1.00 0.00 45 GLY A O 6
ATOM 10460 N N . ASP A 1 46 ? -6.369 12.292 28.746 1.00 0.00 46 ASP A N 6
ATOM 10461 C CA . ASP A 1 46 ? -5.127 12.522 28.021 1.00 0.00 46 ASP A CA 6
ATOM 10462 C C . ASP A 1 46 ? -5.355 12.130 26.558 1.00 0.00 46 ASP A C 6
ATOM 10463 O O . ASP A 1 46 ? -6.499 12.034 26.128 1.00 0.00 46 ASP A O 6
ATOM 10472 N N . THR A 1 47 ? -4.281 11.896 25.806 1.00 0.00 47 THR A N 6
ATOM 10473 C CA . THR A 1 47 ? -4.385 11.532 24.393 1.00 0.00 47 THR A CA 6
ATOM 10474 C C . THR A 1 47 ? -5.077 12.654 23.590 1.00 0.00 47 THR A C 6
ATOM 10475 O O . THR A 1 47 ? -5.795 12.407 22.619 1.00 0.00 47 THR A O 6
ATOM 10486 N N . GLU A 1 48 ? -4.812 13.884 23.999 1.00 0.00 48 GLU A N 6
ATOM 10487 C CA . GLU A 1 48 ? -5.379 15.078 23.375 1.00 0.00 48 GLU A CA 6
ATOM 10488 C C . GLU A 1 48 ? -4.965 15.163 21.912 1.00 0.00 48 GLU A C 6
ATOM 10489 O O . GLU A 1 48 ? -5.718 15.630 21.056 1.00 0.00 48 GLU A O 6
ATOM 10501 N N . THR A 1 49 ? -3.770 14.699 21.645 1.00 0.00 49 THR A N 6
ATOM 10502 C CA . THR A 1 49 ? -3.171 14.769 20.336 1.00 0.00 49 THR A CA 6
ATOM 10503 C C . THR A 1 49 ? -3.903 13.915 19.282 1.00 0.00 49 THR A C 6
ATOM 10504 O O . THR A 1 49 ? -3.854 14.225 18.089 1.00 0.00 49 THR A O 6
ATOM 10515 N N . MET A 1 50 ? -4.581 12.854 19.714 1.00 0.00 50 MET A N 6
ATOM 10516 C CA . MET A 1 50 ? -5.277 11.981 18.766 1.00 0.00 50 MET A CA 6
ATOM 10517 C C . MET A 1 50 ? -6.773 12.274 18.727 1.00 0.00 50 MET A C 6
ATOM 10518 O O . MET A 1 50 ? -7.549 11.700 19.489 1.00 0.00 50 MET A O 6
ATOM 10532 N N . ARG A 1 51 ? -7.156 13.199 17.851 1.00 0.00 51 ARG A N 6
ATOM 10533 C CA . ARG A 1 51 ? -8.553 13.581 17.635 1.00 0.00 51 ARG A CA 6
ATOM 10534 C C . ARG A 1 51 ? -8.720 13.896 16.150 1.00 0.00 51 ARG A C 6
ATOM 10535 O O . ARG A 1 51 ? -7.730 13.893 15.415 1.00 0.00 51 ARG A O 6
ATOM 10556 N N . THR A 1 52 ? -9.949 14.144 15.700 1.00 0.00 52 THR A N 6
ATOM 10557 C CA . THR A 1 52 ? -10.184 14.511 14.303 1.00 0.00 52 THR A CA 6
ATOM 10558 C C . THR A 1 52 ? -9.354 15.765 13.957 1.00 0.00 52 THR A C 6
ATOM 10559 O O . THR A 1 52 ? -9.498 16.812 14.600 1.00 0.00 52 THR A O 6
ATOM 10570 N N . PRO A 1 53 ? -8.485 15.669 12.948 1.00 0.00 53 PRO A N 6
ATOM 10571 C CA . PRO A 1 53 ? -7.576 16.754 12.572 1.00 0.00 53 PRO A CA 6
ATOM 10572 C C . PRO A 1 53 ? -8.305 18.053 12.217 1.00 0.00 53 PRO A C 6
ATOM 10573 O O . PRO A 1 53 ? -9.072 18.108 11.252 1.00 0.00 53 PRO A O 6
ATOM 10584 N N . GLY A 1 54 ? -8.059 19.091 13.007 1.00 0.00 54 GLY A N 6
ATOM 10585 C CA . GLY A 1 54 ? -8.650 20.380 12.740 1.00 0.00 54 GLY A CA 6
ATOM 10586 C C . GLY A 1 54 ? -9.888 20.663 13.576 1.00 0.00 54 GLY A C 6
ATOM 10587 O O . GLY A 1 54 ? -10.477 21.744 13.473 1.00 0.00 54 GLY A O 6
ATOM 10591 N N . TYR A 1 55 ? -10.292 19.711 14.400 1.00 0.00 55 TYR A N 6
ATOM 10592 C CA . TYR A 1 55 ? -11.483 19.886 15.220 1.00 0.00 55 TYR A CA 6
ATOM 10593 C C . TYR A 1 55 ? -11.196 19.700 16.703 1.00 0.00 55 TYR A C 6
ATOM 10594 O O . TYR A 1 55 ? -11.033 18.578 17.176 1.00 0.00 55 TYR A O 6
ATOM 10612 N N . PHE A 1 56 ? -11.129 20.806 17.432 1.00 0.00 56 PHE A N 6
ATOM 10613 C CA . PHE A 1 56 ? -10.951 20.746 18.873 1.00 0.00 56 PHE A CA 6
ATOM 10614 C C . PHE A 1 56 ? -12.215 21.237 19.555 1.00 0.00 56 PHE A C 6
ATOM 10615 O O . PHE A 1 56 ? -12.192 21.596 20.730 1.00 0.00 56 PHE A O 6
ATOM 10632 N N . PHE A 1 57 ? -13.315 21.249 18.778 1.00 0.00 57 PHE A N 6
ATOM 10633 C CA . PHE A 1 57 ? -14.684 21.611 19.236 1.00 0.00 57 PHE A CA 6
ATOM 10634 C C . PHE A 1 57 ? -14.761 22.877 20.135 1.00 0.00 57 PHE A C 6
ATOM 10635 O O . PHE A 1 57 ? -13.772 23.576 20.367 1.00 0.00 57 PHE A O 6
ATOM 10652 N N . GLN A 1 58 ? -15.976 23.182 20.575 1.00 0.00 58 GLN A N 6
ATOM 10653 C CA . GLN A 1 58 ? -16.236 24.299 21.472 1.00 0.00 58 GLN A CA 6
ATOM 10654 C C . GLN A 1 58 ? -17.211 23.844 22.550 1.00 0.00 58 GLN A C 6
ATOM 10655 O O . GLN A 1 58 ? -18.047 22.963 22.301 1.00 0.00 58 GLN A O 6
ATOM 10669 N N . GLN A 1 59 ? -17.117 24.421 23.741 1.00 0.00 59 GLN A N 6
ATOM 10670 C CA . GLN A 1 59 ? -18.007 24.047 24.823 1.00 0.00 59 GLN A CA 6
ATOM 10671 C C . GLN A 1 59 ? -19.090 25.105 25.015 1.00 0.00 59 GLN A C 6
ATOM 10672 O O . GLN A 1 59 ? -18.878 26.117 25.674 1.00 0.00 59 GLN A O 6
ATOM 10686 N N . ALA A 1 60 ? -20.228 24.865 24.399 1.00 0.00 60 ALA A N 6
ATOM 10687 C CA . ALA A 1 60 ? -21.377 25.752 24.475 1.00 0.00 60 ALA A CA 6
ATOM 10688 C C . ALA A 1 60 ? -22.639 24.931 24.248 1.00 0.00 60 ALA A C 6
ATOM 10689 O O . ALA A 1 60 ? -22.577 23.912 23.594 1.00 0.00 60 ALA A O 6
ATOM 10696 N N . PRO A 1 61 ? -23.796 25.351 24.783 1.00 0.00 61 PRO A N 6
ATOM 10697 C CA . PRO A 1 61 ? -25.056 24.590 24.644 1.00 0.00 61 PRO A CA 6
ATOM 10698 C C . PRO A 1 61 ? -25.458 24.346 23.178 1.00 0.00 61 PRO A C 6
ATOM 10699 O O . PRO A 1 61 ? -26.042 23.317 22.848 1.00 0.00 61 PRO A O 6
ATOM 10710 N N . ASN A 1 62 ? -25.119 25.278 22.309 1.00 0.00 62 ASN A N 6
ATOM 10711 C CA . ASN A 1 62 ? -25.491 25.197 20.890 1.00 0.00 62 ASN A CA 6
ATOM 10712 C C . ASN A 1 62 ? -24.316 24.724 20.019 1.00 0.00 62 ASN A C 6
ATOM 10713 O O . ASN A 1 62 ? -24.201 25.099 18.857 1.00 0.00 62 ASN A O 6
ATOM 10724 N N . ARG A 1 63 ? -23.484 23.861 20.555 1.00 0.00 63 ARG A N 6
ATOM 10725 C CA . ARG A 1 63 ? -22.274 23.433 19.842 1.00 0.00 63 ARG A CA 6
ATOM 10726 C C . ARG A 1 63 ? -22.494 22.219 18.892 1.00 0.00 63 ARG A C 6
ATOM 10727 O O . ARG A 1 63 ? -22.741 21.100 19.321 1.00 0.00 63 ARG A O 6
ATOM 10748 N N . ARG A 1 64 ? -22.449 22.462 17.605 1.00 0.00 64 ARG A N 6
ATOM 10749 C CA . ARG A 1 64 ? -22.423 21.393 16.652 1.00 0.00 64 ARG A CA 6
ATOM 10750 C C . ARG A 1 64 ? -20.981 21.044 16.371 1.00 0.00 64 ARG A C 6
ATOM 10751 O O . ARG A 1 64 ? -20.347 21.629 15.492 1.00 0.00 64 ARG A O 6
ATOM 10772 N N . ARG A 1 65 ? -20.452 20.132 17.162 1.00 0.00 65 ARG A N 6
ATOM 10773 C CA . ARG A 1 65 ? -19.053 19.778 17.092 1.00 0.00 65 ARG A CA 6
ATOM 10774 C C . ARG A 1 65 ? -18.756 18.970 15.847 1.00 0.00 65 ARG A C 6
ATOM 10775 O O . ARG A 1 65 ? -17.758 19.209 15.156 1.00 0.00 65 ARG A O 6
ATOM 10796 N N . ILE A 1 66 ? -19.626 18.019 15.556 1.00 0.00 66 ILE A N 6
ATOM 10797 C CA . ILE A 1 66 ? -19.403 17.139 14.435 1.00 0.00 66 ILE A CA 6
ATOM 10798 C C . ILE A 1 66 ? -20.096 17.646 13.182 1.00 0.00 66 ILE A C 6
ATOM 10799 O O . ILE A 1 66 ? -21.308 17.855 13.149 1.00 0.00 66 ILE A O 6
ATOM 10815 N N . SER A 1 67 ? -19.297 17.865 12.160 1.00 0.00 67 SER A N 6
ATOM 10816 C CA . SER A 1 67 ? -19.772 18.377 10.889 1.00 0.00 67 SER A CA 6
ATOM 10817 C C . SER A 1 67 ? -20.124 17.250 9.933 1.00 0.00 67 SER A C 6
ATOM 10818 O O . SER A 1 67 ? -20.422 17.474 8.759 1.00 0.00 67 SER A O 6
ATOM 10826 N N . ARG A 1 68 ? -20.056 16.049 10.429 1.00 0.00 68 ARG A N 6
ATOM 10827 C CA . ARG A 1 68 ? -20.346 14.884 9.632 1.00 0.00 68 ARG A CA 6
ATOM 10828 C C . ARG A 1 68 ? -21.768 14.407 9.926 1.00 0.00 68 ARG A C 6
ATOM 10829 O O . ARG A 1 68 ? -22.215 14.440 11.074 1.00 0.00 68 ARG A O 6
ATOM 10850 N N . GLU A 1 69 ? -22.474 13.992 8.894 1.00 0.00 69 GLU A N 6
ATOM 10851 C CA . GLU A 1 69 ? -23.850 13.528 9.039 1.00 0.00 69 GLU A CA 6
ATOM 10852 C C . GLU A 1 69 ? -23.910 12.129 9.656 1.00 0.00 69 GLU A C 6
ATOM 10853 O O . GLU A 1 69 ? -23.034 11.291 9.418 1.00 0.00 69 GLU A O 6
ATOM 10865 N N . HIS A 1 70 ? -24.939 11.896 10.458 1.00 0.00 70 HIS A N 6
ATOM 10866 C CA . HIS A 1 70 ? -25.156 10.603 11.075 1.00 0.00 70 HIS A CA 6
ATOM 10867 C C . HIS A 1 70 ? -26.645 10.383 11.309 1.00 0.00 70 HIS A C 6
ATOM 10868 O O . HIS A 1 70 ? -27.427 11.333 11.300 1.00 0.00 70 HIS A O 6
ATOM 10882 N N . GLY A 1 71 ? -27.026 9.144 11.526 1.00 0.00 71 GLY A N 6
ATOM 10883 C CA . GLY A 1 71 ? -28.414 8.820 11.707 1.00 0.00 71 GLY A CA 6
ATOM 10884 C C . GLY A 1 71 ? -28.720 8.272 13.081 1.00 0.00 71 GLY A C 6
ATOM 10885 O O . GLY A 1 71 ? -28.042 8.599 14.058 1.00 0.00 71 GLY A O 6
ATOM 10889 N N . ARG A 1 72 ? -29.737 7.428 13.145 1.00 0.00 72 ARG A N 6
ATOM 10890 C CA . ARG A 1 72 ? -30.208 6.854 14.401 1.00 0.00 72 ARG A CA 6
ATOM 10891 C C . ARG A 1 72 ? -29.157 5.995 15.074 1.00 0.00 72 ARG A C 6
ATOM 10892 O O . ARG A 1 72 ? -28.887 6.155 16.263 1.00 0.00 72 ARG A O 6
ATOM 10913 N N . THR A 1 73 ? -28.566 5.094 14.325 1.00 0.00 73 THR A N 6
ATOM 10914 C CA . THR A 1 73 ? -27.585 4.194 14.885 1.00 0.00 73 THR A CA 6
ATOM 10915 C C . THR A 1 73 ? -26.359 4.060 13.984 1.00 0.00 73 THR A C 6
ATOM 10916 O O . THR A 1 73 ? -25.520 3.172 14.186 1.00 0.00 73 THR A O 6
ATOM 10927 N N . TRP A 1 74 ? -26.251 4.944 12.997 1.00 0.00 74 TRP A N 6
ATOM 10928 C CA . TRP A 1 74 ? -25.145 4.899 12.042 1.00 0.00 74 TRP A CA 6
ATOM 10929 C C . TRP A 1 74 ? -24.484 6.261 11.911 1.00 0.00 74 TRP A C 6
ATOM 10930 O O . TRP A 1 74 ? -25.153 7.282 11.942 1.00 0.00 74 TRP A O 6
ATOM 10951 N N . THR A 1 75 ? -23.178 6.266 11.773 1.00 0.00 75 THR A N 6
ATOM 10952 C CA . THR A 1 75 ? -22.418 7.495 11.641 1.00 0.00 75 THR A CA 6
ATOM 10953 C C . THR A 1 75 ? -21.412 7.393 10.490 1.00 0.00 75 THR A C 6
ATOM 10954 O O . THR A 1 75 ? -20.702 6.386 10.360 1.00 0.00 75 THR A O 6
ATOM 10965 N N . LYS A 1 76 ? -21.366 8.418 9.651 1.00 0.00 76 LYS A N 6
ATOM 10966 C CA . LYS A 1 76 ? -20.421 8.449 8.556 1.00 0.00 76 LYS A CA 6
ATOM 10967 C C . LYS A 1 76 ? -19.179 9.238 8.987 1.00 0.00 76 LYS A C 6
ATOM 10968 O O . LYS A 1 76 ? -19.203 10.471 9.063 1.00 0.00 76 LYS A O 6
ATOM 10987 N N . LEU A 1 77 ? -18.103 8.521 9.260 1.00 0.00 77 LEU A N 6
ATOM 10988 C CA . LEU A 1 77 ? -16.881 9.123 9.787 1.00 0.00 77 LEU A CA 6
ATOM 10989 C C . LEU A 1 77 ? -15.837 9.315 8.698 1.00 0.00 77 LEU A C 6
ATOM 10990 O O . LEU A 1 77 ? -15.513 8.390 7.957 1.00 0.00 77 LEU A O 6
ATOM 11006 N N . THR A 1 78 ? -15.335 10.535 8.591 1.00 0.00 78 THR A N 6
ATOM 11007 C CA . THR A 1 78 ? -14.357 10.882 7.581 1.00 0.00 78 THR A CA 6
ATOM 11008 C C . THR A 1 78 ? -12.989 11.220 8.204 1.00 0.00 78 THR A C 6
ATOM 11009 O O . THR A 1 78 ? -12.891 12.124 9.030 1.00 0.00 78 THR A O 6
ATOM 11020 N N . TYR A 1 79 ? -11.945 10.487 7.809 1.00 0.00 79 TYR A N 6
ATOM 11021 C CA . TYR A 1 79 ? -10.572 10.769 8.280 1.00 0.00 79 TYR A CA 6
ATOM 11022 C C . TYR A 1 79 ? -9.890 11.801 7.400 1.00 0.00 79 TYR A C 6
ATOM 11023 O O . TYR A 1 79 ? -8.987 12.500 7.854 1.00 0.00 79 TYR A O 6
ATOM 11041 N N . ALA A 1 80 ? -10.301 11.840 6.123 1.00 0.00 80 ALA A N 6
ATOM 11042 C CA . ALA A 1 80 ? -9.720 12.731 5.099 1.00 0.00 80 ALA A CA 6
ATOM 11043 C C . ALA A 1 80 ? -8.414 12.163 4.525 1.00 0.00 80 ALA A C 6
ATOM 11044 O O . ALA A 1 80 ? -7.812 12.755 3.635 1.00 0.00 80 ALA A O 6
ATOM 11051 N N . ASN A 1 81 ? -7.989 11.010 5.027 1.00 0.00 81 ASN A N 6
ATOM 11052 C CA . ASN A 1 81 ? -6.781 10.348 4.523 1.00 0.00 81 ASN A CA 6
ATOM 11053 C C . ASN A 1 81 ? -7.070 8.904 4.182 1.00 0.00 81 ASN A C 6
ATOM 11054 O O . ASN A 1 81 ? -7.760 8.211 4.925 1.00 0.00 81 ASN A O 6
ATOM 11065 N N . HIS A 1 82 ? -6.532 8.453 3.060 1.00 0.00 82 HIS A N 6
ATOM 11066 C CA . HIS A 1 82 ? -6.756 7.090 2.589 1.00 0.00 82 HIS A CA 6
ATOM 11067 C C . HIS A 1 82 ? -6.101 6.073 3.522 1.00 0.00 82 HIS A C 6
ATOM 11068 O O . HIS A 1 82 ? -6.647 4.994 3.754 1.00 0.00 82 HIS A O 6
ATOM 11082 N N . SER A 1 83 ? -4.926 6.412 4.047 1.00 0.00 83 SER A N 6
ATOM 11083 C CA . SER A 1 83 ? -4.217 5.509 4.951 1.00 0.00 83 SER A CA 6
ATOM 11084 C C . SER A 1 83 ? -5.070 5.243 6.196 1.00 0.00 83 SER A C 6
ATOM 11085 O O . SER A 1 83 ? -5.218 4.101 6.634 1.00 0.00 83 SER A O 6
ATOM 11093 N N . SER A 1 84 ? -5.644 6.305 6.738 1.00 0.00 84 SER A N 6
ATOM 11094 C CA . SER A 1 84 ? -6.505 6.210 7.899 1.00 0.00 84 SER A CA 6
ATOM 11095 C C . SER A 1 84 ? -7.806 5.467 7.539 1.00 0.00 84 SER A C 6
ATOM 11096 O O . SER A 1 84 ? -8.364 4.735 8.351 1.00 0.00 84 SER A O 6
ATOM 11104 N N . TYR A 1 85 ? -8.256 5.665 6.301 1.00 0.00 85 TYR A N 6
ATOM 11105 C CA . TYR A 1 85 ? -9.480 5.046 5.773 1.00 0.00 85 TYR A CA 6
ATOM 11106 C C . TYR A 1 85 ? -9.431 3.521 5.843 1.00 0.00 85 TYR A C 6
ATOM 11107 O O . TYR A 1 85 ? -10.369 2.883 6.316 1.00 0.00 85 TYR A O 6
ATOM 11125 N N . LEU A 1 86 ? -8.337 2.947 5.388 1.00 0.00 86 LEU A N 6
ATOM 11126 C CA . LEU A 1 86 ? -8.196 1.517 5.341 1.00 0.00 86 LEU A CA 6
ATOM 11127 C C . LEU A 1 86 ? -8.161 0.913 6.750 1.00 0.00 86 LEU A C 6
ATOM 11128 O O . LEU A 1 86 ? -8.616 -0.209 6.972 1.00 0.00 86 LEU A O 6
ATOM 11144 N N . ARG A 1 87 ? -7.621 1.665 7.690 1.00 0.00 87 ARG A N 6
ATOM 11145 C CA . ARG A 1 87 ? -7.513 1.218 9.074 1.00 0.00 87 ARG A CA 6
ATOM 11146 C C . ARG A 1 87 ? -8.843 1.386 9.818 1.00 0.00 87 ARG A C 6
ATOM 11147 O O . ARG A 1 87 ? -9.010 0.909 10.939 1.00 0.00 87 ARG A O 6
ATOM 11168 N N . ALA A 1 88 ? -9.780 2.071 9.186 1.00 0.00 88 ALA A N 6
ATOM 11169 C CA . ALA A 1 88 ? -11.092 2.331 9.764 1.00 0.00 88 ALA A CA 6
ATOM 11170 C C . ALA A 1 88 ? -12.090 1.252 9.391 1.00 0.00 88 ALA A C 6
ATOM 11171 O O . ALA A 1 88 ? -13.198 1.201 9.926 1.00 0.00 88 ALA A O 6
ATOM 11178 N N . LEU A 1 89 ? -11.687 0.403 8.465 1.00 0.00 89 LEU A N 6
ATOM 11179 C CA . LEU A 1 89 ? -12.556 -0.618 7.907 1.00 0.00 89 LEU A CA 6
ATOM 11180 C C . LEU A 1 89 ? -13.095 -1.556 8.999 1.00 0.00 89 LEU A C 6
ATOM 11181 O O . LEU A 1 89 ? -14.273 -1.880 9.001 1.00 0.00 89 LEU A O 6
ATOM 11197 N N . ARG A 1 90 ? -12.213 -1.973 9.920 1.00 0.00 90 ARG A N 6
ATOM 11198 C CA . ARG A 1 90 ? -12.594 -2.821 11.066 1.00 0.00 90 ARG A CA 6
ATOM 11199 C C . ARG A 1 90 ? -13.469 -4.015 10.632 1.00 0.00 90 ARG A C 6
ATOM 11200 O O . ARG A 1 90 ? -13.190 -4.672 9.633 1.00 0.00 90 ARG A O 6
ATOM 11221 N N . GLU A 1 91 ? -14.518 -4.285 11.431 1.00 0.00 91 GLU A N 6
ATOM 11222 C CA . GLU A 1 91 ? -15.485 -5.351 11.176 1.00 0.00 91 GLU A CA 6
ATOM 11223 C C . GLU A 1 91 ? -14.815 -6.747 11.185 1.00 0.00 91 GLU A C 6
ATOM 11224 O O . GLU A 1 91 ? -15.293 -7.699 10.572 1.00 0.00 91 GLU A O 6
ATOM 11236 N N . HIS A 1 92 ? -13.721 -6.856 11.917 1.00 0.00 92 HIS A N 6
ATOM 11237 C CA . HIS A 1 92 ? -13.029 -8.132 12.072 1.00 0.00 92 HIS A CA 6
ATOM 11238 C C . HIS A 1 92 ? -13.149 -8.616 13.503 1.00 0.00 92 HIS A C 6
ATOM 11239 O O . HIS A 1 92 ? -12.242 -8.423 14.309 1.00 0.00 92 HIS A O 6
ATOM 11253 N N . GLY A 1 93 ? -14.284 -9.217 13.825 1.00 0.00 93 GLY A N 6
ATOM 11254 C CA . GLY A 1 93 ? -14.513 -9.687 15.176 1.00 0.00 93 GLY A CA 6
ATOM 11255 C C . GLY A 1 93 ? -14.633 -8.536 16.157 1.00 0.00 93 GLY A C 6
ATOM 11256 O O . GLY A 1 93 ? -14.289 -8.667 17.326 1.00 0.00 93 GLY A O 6
ATOM 11260 N N . THR A 1 94 ? -15.121 -7.404 15.673 1.00 0.00 94 THR A N 6
ATOM 11261 C CA . THR A 1 94 ? -15.239 -6.223 16.498 1.00 0.00 94 THR A CA 6
ATOM 11262 C C . THR A 1 94 ? -16.552 -6.233 17.283 1.00 0.00 94 THR A C 6
ATOM 11263 O O . THR A 1 94 ? -17.580 -5.735 16.814 1.00 0.00 94 THR A O 6
ATOM 11274 N N . ILE A 1 95 ? -16.513 -6.824 18.466 1.00 0.00 95 ILE A N 6
ATOM 11275 C CA . ILE A 1 95 ? -17.673 -6.880 19.332 1.00 0.00 95 ILE A CA 6
ATOM 11276 C C . ILE A 1 95 ? -17.484 -5.955 20.518 1.00 0.00 95 ILE A C 6
ATOM 11277 O O . ILE A 1 95 ? -16.459 -6.009 21.204 1.00 0.00 95 ILE A O 6
ATOM 11293 N N . TYR A 1 96 ? -18.460 -5.104 20.742 1.00 0.00 96 TYR A N 6
ATOM 11294 C CA . TYR A 1 96 ? -18.411 -4.155 21.820 1.00 0.00 96 TYR A CA 6
ATOM 11295 C C . TYR A 1 96 ? -19.731 -4.186 22.581 1.00 0.00 96 TYR A C 6
ATOM 11296 O O . TYR A 1 96 ? -20.799 -4.204 21.971 1.00 0.00 96 TYR A O 6
ATOM 11314 N N . CYS A 1 97 ? -19.647 -4.235 23.913 1.00 0.00 97 CYS A N 6
ATOM 11315 C CA . CYS A 1 97 ? -20.829 -4.256 24.791 1.00 0.00 97 CYS A CA 6
ATOM 11316 C C . CYS A 1 97 ? -21.681 -5.526 24.569 1.00 0.00 97 CYS A C 6
ATOM 11317 O O . CYS A 1 97 ? -22.807 -5.622 25.055 1.00 0.00 97 CYS A O 6
ATOM 11325 N N . GLY A 1 98 ? -21.116 -6.508 23.871 1.00 0.00 98 GLY A N 6
ATOM 11326 C CA . GLY A 1 98 ? -21.838 -7.732 23.607 1.00 0.00 98 GLY A CA 6
ATOM 11327 C C . GLY A 1 98 ? -22.499 -7.757 22.239 1.00 0.00 98 GLY A C 6
ATOM 11328 O O . GLY A 1 98 ? -23.303 -8.640 21.952 1.00 0.00 98 GLY A O 6
ATOM 11332 N N . ALA A 1 99 ? -22.177 -6.791 21.401 1.00 0.00 99 ALA A N 6
ATOM 11333 C CA . ALA A 1 99 ? -22.732 -6.745 20.054 1.00 0.00 99 ALA A CA 6
ATOM 11334 C C . ALA A 1 99 ? -21.657 -6.394 19.042 1.00 0.00 99 ALA A C 6
ATOM 11335 O O . ALA A 1 99 ? -20.711 -5.675 19.357 1.00 0.00 99 ALA A O 6
ATOM 11342 N N . ALA A 1 100 ? -21.792 -6.911 17.842 1.00 0.00 100 ALA A N 6
ATOM 11343 C CA . ALA A 1 100 ? -20.841 -6.624 16.789 1.00 0.00 100 ALA A CA 6
ATOM 11344 C C . ALA A 1 100 ? -21.281 -5.405 16.006 1.00 0.00 100 ALA A C 6
ATOM 11345 O O . ALA A 1 100 ? -22.413 -5.343 15.515 1.00 0.00 100 ALA A O 6
ATOM 11352 N N . ILE A 1 101 ? -20.396 -4.433 15.900 1.00 0.00 101 ILE A N 6
ATOM 11353 C CA . ILE A 1 101 ? -20.692 -3.220 15.168 1.00 0.00 101 ILE A CA 6
ATOM 11354 C C . ILE A 1 101 ? -20.244 -3.363 13.717 1.00 0.00 101 ILE A C 6
ATOM 11355 O O . ILE A 1 101 ? -19.247 -4.026 13.429 1.00 0.00 101 ILE A O 6
ATOM 11371 N N . GLY A 1 102 ? -20.985 -2.755 12.813 1.00 0.00 102 GLY A N 6
ATOM 11372 C CA . GLY A 1 102 ? -20.664 -2.875 11.413 1.00 0.00 102 GLY A CA 6
ATOM 11373 C C . GLY A 1 102 ? -19.889 -1.688 10.908 1.00 0.00 102 GLY A C 6
ATOM 11374 O O . GLY A 1 102 ? -20.280 -0.539 11.133 1.00 0.00 102 GLY A O 6
ATOM 11378 N N . CYS A 1 103 ? -18.787 -1.961 10.245 1.00 0.00 103 CYS A N 6
ATOM 11379 C CA . CYS A 1 103 ? -17.940 -0.922 9.695 1.00 0.00 103 CYS A CA 6
ATOM 11380 C C . CYS A 1 103 ? -17.624 -1.243 8.240 1.00 0.00 103 CYS A C 6
ATOM 11381 O O . CYS A 1 103 ? -16.933 -2.222 7.946 1.00 0.00 103 CYS A O 6
ATOM 11389 N N . VAL A 1 104 ? -18.152 -0.443 7.337 1.00 0.00 104 VAL A N 6
ATOM 11390 C CA . VAL A 1 104 ? -17.954 -0.674 5.916 1.00 0.00 104 VAL A CA 6
ATOM 11391 C C . VAL A 1 104 ? -17.724 0.640 5.185 1.00 0.00 104 VAL A C 6
ATOM 11392 O O . VAL A 1 104 ? -17.983 1.715 5.732 1.00 0.00 104 VAL A O 6
ATOM 11405 N N . PRO A 1 105 ? -17.220 0.580 3.938 1.00 0.00 105 PRO A N 6
ATOM 11406 C CA . PRO A 1 105 ? -17.032 1.766 3.116 1.00 0.00 105 PRO A CA 6
ATOM 11407 C C . PRO A 1 105 ? -18.379 2.346 2.717 1.00 0.00 105 PRO A C 6
ATOM 11408 O O . PRO A 1 105 ? -19.389 1.643 2.744 1.00 0.00 105 PRO A O 6
ATOM 11419 N N . TYR A 1 106 ? -18.404 3.619 2.382 1.00 0.00 106 TYR A N 6
ATOM 11420 C CA . TYR A 1 106 ? -19.642 4.268 1.995 1.00 0.00 106 TYR A CA 6
ATOM 11421 C C . TYR A 1 106 ? -20.258 3.590 0.769 1.00 0.00 106 TYR A C 6
ATOM 11422 O O . TYR A 1 106 ? -19.659 3.566 -0.310 1.00 0.00 106 TYR A O 6
ATOM 11440 N N . LYS A 1 107 ? -21.439 3.032 0.951 1.00 0.00 107 LYS A N 6
ATOM 11441 C CA . LYS A 1 107 ? -22.198 2.455 -0.146 1.00 0.00 107 LYS A CA 6
ATOM 11442 C C . LYS A 1 107 ? -23.481 3.238 -0.321 1.00 0.00 107 LYS A C 6
ATOM 11443 O O . LYS A 1 107 ? -24.162 3.549 0.655 1.00 0.00 107 LYS A O 6
ATOM 11462 N N . HIS A 1 108 ? -23.818 3.541 -1.556 1.00 0.00 108 HIS A N 6
ATOM 11463 C CA . HIS A 1 108 ? -25.010 4.337 -1.851 1.00 0.00 108 HIS A CA 6
ATOM 11464 C C . HIS A 1 108 ? -26.268 3.592 -1.421 1.00 0.00 108 HIS A C 6
ATOM 11465 O O . HIS A 1 108 ? -27.199 4.180 -0.870 1.00 0.00 108 HIS A O 6
ATOM 11479 N N . GLU A 1 109 ? -26.281 2.294 -1.667 1.00 0.00 109 GLU A N 6
ATOM 11480 C CA . GLU A 1 109 ? -27.422 1.458 -1.333 1.00 0.00 109 GLU A CA 6
ATOM 11481 C C . GLU A 1 109 ? -27.632 1.383 0.184 1.00 0.00 109 GLU A C 6
ATOM 11482 O O . GLU A 1 109 ? -28.767 1.420 0.667 1.00 0.00 109 GLU A O 6
ATOM 11494 N N . LEU A 1 110 ? -26.534 1.288 0.930 1.00 0.00 110 LEU A N 6
ATOM 11495 C CA . LEU A 1 110 ? -26.606 1.189 2.389 1.00 0.00 110 LEU A CA 6
ATOM 11496 C C . LEU A 1 110 ? -27.254 2.437 2.982 1.00 0.00 110 LEU A C 6
ATOM 11497 O O . LEU A 1 110 ? -28.157 2.350 3.804 1.00 0.00 110 LEU A O 6
ATOM 11513 N N . ILE A 1 111 ? -26.805 3.593 2.522 1.00 0.00 111 ILE A N 6
ATOM 11514 C CA . ILE A 1 111 ? -27.350 4.860 2.966 1.00 0.00 111 ILE A CA 6
ATOM 11515 C C . ILE A 1 111 ? -28.815 4.972 2.586 1.00 0.00 111 ILE A C 6
ATOM 11516 O O . ILE A 1 111 ? -29.633 5.444 3.375 1.00 0.00 111 ILE A O 6
ATOM 11532 N N . SER A 1 112 ? -29.143 4.523 1.387 1.00 0.00 112 SER A N 6
ATOM 11533 C CA . SER A 1 112 ? -30.510 4.546 0.916 1.00 0.00 112 SER A CA 6
ATOM 11534 C C . SER A 1 112 ? -31.406 3.741 1.863 1.00 0.00 112 SER A C 6
ATOM 11535 O O . SER A 1 112 ? -32.453 4.225 2.296 1.00 0.00 112 SER A O 6
ATOM 11543 N N . GLU A 1 113 ? -30.968 2.530 2.222 1.00 0.00 113 GLU A N 6
ATOM 11544 C CA . GLU A 1 113 ? -31.742 1.693 3.134 1.00 0.00 113 GLU A CA 6
ATOM 11545 C C . GLU A 1 113 ? -31.796 2.303 4.526 1.00 0.00 113 GLU A C 6
ATOM 11546 O O . GLU A 1 113 ? -32.836 2.278 5.180 1.00 0.00 113 GLU A O 6
ATOM 11558 N N . LEU A 1 114 ? -30.678 2.865 4.966 1.00 0.00 114 LEU A N 6
ATOM 11559 C CA . LEU A 1 114 ? -30.599 3.502 6.269 1.00 0.00 114 LEU A CA 6
ATOM 11560 C C . LEU A 1 114 ? -31.547 4.691 6.347 1.00 0.00 114 LEU A C 6
ATOM 11561 O O . LEU A 1 114 ? -32.165 4.942 7.381 1.00 0.00 114 LEU A O 6
ATOM 11577 N N . SER A 1 115 ? -31.640 5.433 5.257 1.00 0.00 115 SER A N 6
ATOM 11578 C CA . SER A 1 115 ? -32.556 6.546 5.174 1.00 0.00 115 SER A CA 6
ATOM 11579 C C . SER A 1 115 ? -34.010 6.036 5.245 1.00 0.00 115 SER A C 6
ATOM 11580 O O . SER A 1 115 ? -34.867 6.645 5.885 1.00 0.00 115 SER A O 6
ATOM 11588 N N . ARG A 1 116 ? -34.266 4.918 4.565 1.00 0.00 116 ARG A N 6
ATOM 11589 C CA . ARG A 1 116 ? -35.596 4.300 4.532 1.00 0.00 116 ARG A CA 6
ATOM 11590 C C . ARG A 1 116 ? -36.007 3.764 5.910 1.00 0.00 116 ARG A C 6
ATOM 11591 O O . ARG A 1 116 ? -37.077 4.110 6.427 1.00 0.00 116 ARG A O 6
ATOM 11612 N N . GLU A 1 117 ? -35.127 2.934 6.498 1.00 0.00 117 GLU A N 6
ATOM 11613 C CA . GLU A 1 117 ? -35.365 2.269 7.794 1.00 0.00 117 GLU A CA 6
ATOM 11614 C C . GLU A 1 117 ? -36.746 1.568 7.812 1.00 0.00 117 GLU A C 6
ATOM 11615 O O . GLU A 1 117 ? -37.461 1.566 8.815 1.00 0.00 117 GLU A O 6
ATOM 11627 N N . GLY A 1 118 ? -37.100 0.968 6.688 1.00 0.00 118 GLY A N 6
ATOM 11628 C CA . GLY A 1 118 ? -38.359 0.274 6.583 1.00 0.00 118 GLY A CA 6
ATOM 11629 C C . GLY A 1 118 ? -39.419 1.103 5.899 1.00 0.00 118 GLY A C 6
ATOM 11630 O O . GLY A 1 118 ? -40.124 0.609 5.022 1.00 0.00 118 GLY A O 6
ATOM 11634 N N . HIS A 1 119 ? -39.520 2.379 6.290 1.00 0.00 119 HIS A N 6
ATOM 11635 C CA . HIS A 1 119 ? -40.531 3.301 5.740 1.00 0.00 119 HIS A CA 6
ATOM 11636 C C . HIS A 1 119 ? -41.943 2.716 5.941 1.00 0.00 119 HIS A C 6
ATOM 11637 O O . HIS A 1 119 ? -42.876 3.004 5.193 1.00 0.00 119 HIS A O 6
ATOM 11651 N N . HIS A 1 120 ? -42.079 1.919 6.987 1.00 0.00 120 HIS A N 6
ATOM 11652 C CA . HIS A 1 120 ? -43.330 1.236 7.318 1.00 0.00 120 HIS A CA 6
ATOM 11653 C C . HIS A 1 120 ? -44.286 2.155 8.084 1.00 0.00 120 HIS A C 6
ATOM 11654 O O . HIS A 1 120 ? -45.070 1.692 8.916 1.00 0.00 120 HIS A O 6
ATOM 11668 N N . HIS A 1 121 ? -44.227 3.451 7.772 1.00 0.00 121 HIS A N 6
ATOM 11669 C CA . HIS A 1 121 ? -45.056 4.463 8.417 1.00 0.00 121 HIS A CA 6
ATOM 11670 C C . HIS A 1 121 ? -44.747 4.536 9.912 1.00 0.00 121 HIS A C 6
ATOM 11671 O O . HIS A 1 121 ? -43.728 5.102 10.301 1.00 0.00 121 HIS A O 6
ATOM 11685 N N . HIS A 1 122 ? -45.600 3.938 10.727 1.00 0.00 122 HIS A N 6
ATOM 11686 C CA . HIS A 1 122 ? -45.429 3.928 12.168 1.00 0.00 122 HIS A CA 6
ATOM 11687 C C . HIS A 1 122 ? -46.562 3.132 12.794 1.00 0.00 122 HIS A C 6
ATOM 11688 O O . HIS A 1 122 ? -47.564 2.854 12.136 1.00 0.00 122 HIS A O 6
ATOM 11702 N N . HIS A 1 123 ? -46.400 2.752 14.050 1.00 0.00 123 HIS A N 6
ATOM 11703 C CA . HIS A 1 123 ? -47.439 2.022 14.768 1.00 0.00 123 HIS A CA 6
ATOM 11704 C C . HIS A 1 123 ? -48.676 2.887 14.968 1.00 0.00 123 HIS A C 6
ATOM 11705 O O . HIS A 1 123 ? -49.799 2.388 14.996 1.00 0.00 123 HIS A O 6
ATOM 11719 N N . HIS A 1 124 ? -48.461 4.176 15.129 1.00 0.00 124 HIS A N 6
ATOM 11720 C CA . HIS A 1 124 ? -49.549 5.116 15.281 1.00 0.00 124 HIS A CA 6
ATOM 11721 C C . HIS A 1 124 ? -49.933 5.674 13.915 1.00 0.00 124 HIS A C 6
ATOM 11722 O O . HIS A 1 124 ? -49.181 6.513 13.390 1.00 0.00 124 HIS A O 6
ATOM 11737 N N . MET A 1 1 ? -16.882 11.487 -17.710 1.00 0.00 1 MET A N 7
ATOM 11738 C CA . MET A 1 1 ? -16.425 12.111 -16.463 1.00 0.00 1 MET A CA 7
ATOM 11739 C C . MET A 1 1 ? -15.006 11.662 -16.166 1.00 0.00 1 MET A C 7
ATOM 11740 O O . MET A 1 1 ? -14.751 10.467 -16.002 1.00 0.00 1 MET A O 7
ATOM 11756 N N . SER A 1 2 ? -14.084 12.609 -16.123 1.00 0.00 2 SER A N 7
ATOM 11757 C CA . SER A 1 2 ? -12.691 12.297 -15.849 1.00 0.00 2 SER A CA 7
ATOM 11758 C C . SER A 1 2 ? -11.915 13.509 -15.309 1.00 0.00 2 SER A C 7
ATOM 11759 O O . SER A 1 2 ? -10.870 13.348 -14.682 1.00 0.00 2 SER A O 7
ATOM 11767 N N . LEU A 1 3 ? -12.430 14.717 -15.563 1.00 0.00 3 LEU A N 7
ATOM 11768 C CA . LEU A 1 3 ? -11.763 15.942 -15.117 1.00 0.00 3 LEU A CA 7
ATOM 11769 C C . LEU A 1 3 ? -11.690 16.014 -13.594 1.00 0.00 3 LEU A C 7
ATOM 11770 O O . LEU A 1 3 ? -10.652 16.360 -13.029 1.00 0.00 3 LEU A O 7
ATOM 11786 N N . GLY A 1 4 ? -12.788 15.673 -12.939 1.00 0.00 4 GLY A N 7
ATOM 11787 C CA . GLY A 1 4 ? -12.828 15.709 -11.495 1.00 0.00 4 GLY A CA 7
ATOM 11788 C C . GLY A 1 4 ? -12.269 14.447 -10.878 1.00 0.00 4 GLY A C 7
ATOM 11789 O O . GLY A 1 4 ? -12.127 13.427 -11.556 1.00 0.00 4 GLY A O 7
ATOM 11793 N N . SER A 1 5 ? -11.953 14.512 -9.597 1.00 0.00 5 SER A N 7
ATOM 11794 C CA . SER A 1 5 ? -11.410 13.366 -8.888 1.00 0.00 5 SER A CA 7
ATOM 11795 C C . SER A 1 5 ? -12.529 12.433 -8.439 1.00 0.00 5 SER A C 7
ATOM 11796 O O . SER A 1 5 ? -12.298 11.248 -8.183 1.00 0.00 5 SER A O 7
ATOM 11804 N N . GLU A 1 6 ? -13.742 12.986 -8.357 1.00 0.00 6 GLU A N 7
ATOM 11805 C CA . GLU A 1 6 ? -14.930 12.247 -7.938 1.00 0.00 6 GLU A CA 7
ATOM 11806 C C . GLU A 1 6 ? -14.674 11.530 -6.603 1.00 0.00 6 GLU A C 7
ATOM 11807 O O . GLU A 1 6 ? -14.793 10.303 -6.492 1.00 0.00 6 GLU A O 7
ATOM 11819 N N . SER A 1 7 ? -14.288 12.298 -5.604 1.00 0.00 7 SER A N 7
ATOM 11820 C CA . SER A 1 7 ? -13.986 11.758 -4.308 1.00 0.00 7 SER A CA 7
ATOM 11821 C C . SER A 1 7 ? -15.075 12.084 -3.290 1.00 0.00 7 SER A C 7
ATOM 11822 O O . SER A 1 7 ? -14.888 12.920 -2.404 1.00 0.00 7 SER A O 7
ATOM 11830 N N . GLU A 1 8 ? -16.233 11.468 -3.459 1.00 0.00 8 GLU A N 7
ATOM 11831 C CA . GLU A 1 8 ? -17.315 11.614 -2.526 1.00 0.00 8 GLU A CA 7
ATOM 11832 C C . GLU A 1 8 ? -17.007 10.840 -1.262 1.00 0.00 8 GLU A C 7
ATOM 11833 O O . GLU A 1 8 ? -17.162 11.335 -0.142 1.00 0.00 8 GLU A O 7
ATOM 11845 N N . THR A 1 9 ? -16.550 9.649 -1.460 1.00 0.00 9 THR A N 7
ATOM 11846 C CA . THR A 1 9 ? -16.198 8.769 -0.378 1.00 0.00 9 THR A CA 7
ATOM 11847 C C . THR A 1 9 ? -14.719 8.912 -0.035 1.00 0.00 9 THR A C 7
ATOM 11848 O O . THR A 1 9 ? -14.362 9.440 1.023 1.00 0.00 9 THR A O 7
ATOM 11859 N N . GLY A 1 10 ? -13.865 8.455 -0.942 1.00 0.00 10 GLY A N 7
ATOM 11860 C CA . GLY A 1 10 ? -12.437 8.530 -0.731 1.00 0.00 10 GLY A CA 7
ATOM 11861 C C . GLY A 1 10 ? -11.981 7.684 0.442 1.00 0.00 10 GLY A C 7
ATOM 11862 O O . GLY A 1 10 ? -11.799 6.474 0.311 1.00 0.00 10 GLY A O 7
ATOM 11866 N N . ASN A 1 11 ? -11.818 8.325 1.585 1.00 0.00 11 ASN A N 7
ATOM 11867 C CA . ASN A 1 11 ? -11.360 7.655 2.794 1.00 0.00 11 ASN A CA 7
ATOM 11868 C C . ASN A 1 11 ? -12.390 7.773 3.917 1.00 0.00 11 ASN A C 7
ATOM 11869 O O . ASN A 1 11 ? -12.055 7.681 5.101 1.00 0.00 11 ASN A O 7
ATOM 11880 N N . ALA A 1 12 ? -13.636 7.997 3.539 1.00 0.00 12 ALA A N 7
ATOM 11881 C CA . ALA A 1 12 ? -14.731 8.071 4.499 1.00 0.00 12 ALA A CA 7
ATOM 11882 C C . ALA A 1 12 ? -15.453 6.732 4.578 1.00 0.00 12 ALA A C 7
ATOM 11883 O O . ALA A 1 12 ? -15.591 6.038 3.574 1.00 0.00 12 ALA A O 7
ATOM 11890 N N . VAL A 1 13 ? -15.907 6.369 5.767 1.00 0.00 13 VAL A N 7
ATOM 11891 C CA . VAL A 1 13 ? -16.614 5.109 5.953 1.00 0.00 13 VAL A CA 7
ATOM 11892 C C . VAL A 1 13 ? -17.883 5.314 6.763 1.00 0.00 13 VAL A C 7
ATOM 11893 O O . VAL A 1 13 ? -18.032 6.318 7.462 1.00 0.00 13 VAL A O 7
ATOM 11906 N N . VAL A 1 14 ? -18.792 4.368 6.661 1.00 0.00 14 VAL A N 7
ATOM 11907 C CA . VAL A 1 14 ? -20.015 4.401 7.436 1.00 0.00 14 VAL A CA 7
ATOM 11908 C C . VAL A 1 14 ? -19.926 3.368 8.536 1.00 0.00 14 VAL A C 7
ATOM 11909 O O . VAL A 1 14 ? -19.808 2.172 8.258 1.00 0.00 14 VAL A O 7
ATOM 11922 N N . VAL A 1 15 ? -19.971 3.820 9.769 1.00 0.00 15 VAL A N 7
ATOM 11923 C CA . VAL A 1 15 ? -19.879 2.928 10.897 1.00 0.00 15 VAL A CA 7
ATOM 11924 C C . VAL A 1 15 ? -21.228 2.852 11.592 1.00 0.00 15 VAL A C 7
ATOM 11925 O O . VAL A 1 15 ? -21.844 3.879 11.886 1.00 0.00 15 VAL A O 7
ATOM 11938 N N . PHE A 1 16 ? -21.684 1.648 11.843 1.00 0.00 16 PHE A N 7
ATOM 11939 C CA . PHE A 1 16 ? -22.982 1.436 12.454 1.00 0.00 16 PHE A CA 7
ATOM 11940 C C . PHE A 1 16 ? -22.943 0.281 13.439 1.00 0.00 16 PHE A C 7
ATOM 11941 O O . PHE A 1 16 ? -21.977 -0.479 13.475 1.00 0.00 16 PHE A O 7
ATOM 11958 N N . GLY A 1 17 ? -23.993 0.156 14.234 1.00 0.00 17 GLY A N 7
ATOM 11959 C CA . GLY A 1 17 ? -24.063 -0.919 15.207 1.00 0.00 17 GLY A CA 7
ATOM 11960 C C . GLY A 1 17 ? -24.163 -0.408 16.626 1.00 0.00 17 GLY A C 7
ATOM 11961 O O . GLY A 1 17 ? -24.394 -1.173 17.558 1.00 0.00 17 GLY A O 7
ATOM 11965 N N . TYR A 1 18 ? -24.009 0.890 16.786 1.00 0.00 18 TYR A N 7
ATOM 11966 C CA . TYR A 1 18 ? -24.080 1.508 18.095 1.00 0.00 18 TYR A CA 7
ATOM 11967 C C . TYR A 1 18 ? -25.057 2.673 18.086 1.00 0.00 18 TYR A C 7
ATOM 11968 O O . TYR A 1 18 ? -25.489 3.119 17.027 1.00 0.00 18 TYR A O 7
ATOM 11986 N N . ARG A 1 19 ? -25.394 3.158 19.259 1.00 0.00 19 ARG A N 7
ATOM 11987 C CA . ARG A 1 19 ? -26.366 4.228 19.402 1.00 0.00 19 ARG A CA 7
ATOM 11988 C C . ARG A 1 19 ? -25.741 5.426 20.095 1.00 0.00 19 ARG A C 7
ATOM 11989 O O . ARG A 1 19 ? -24.725 5.291 20.791 1.00 0.00 19 ARG A O 7
ATOM 12010 N N . GLU A 1 20 ? -26.339 6.599 19.907 1.00 0.00 20 GLU A N 7
ATOM 12011 C CA . GLU A 1 20 ? -25.835 7.814 20.520 1.00 0.00 20 GLU A CA 7
ATOM 12012 C C . GLU A 1 20 ? -26.149 7.792 22.016 1.00 0.00 20 GLU A C 7
ATOM 12013 O O . GLU A 1 20 ? -27.170 8.321 22.468 1.00 0.00 20 GLU A O 7
ATOM 12025 N N . ALA A 1 21 ? -25.274 7.140 22.756 1.00 0.00 21 ALA A N 7
ATOM 12026 C CA . ALA A 1 21 ? -25.414 6.951 24.194 1.00 0.00 21 ALA A CA 7
ATOM 12027 C C . ALA A 1 21 ? -24.131 6.356 24.753 1.00 0.00 21 ALA A C 7
ATOM 12028 O O . ALA A 1 21 ? -23.758 6.600 25.898 1.00 0.00 21 ALA A O 7
ATOM 12035 N N . ILE A 1 22 ? -23.463 5.570 23.919 1.00 0.00 22 ILE A N 7
ATOM 12036 C CA . ILE A 1 22 ? -22.195 4.938 24.264 1.00 0.00 22 ILE A CA 7
ATOM 12037 C C . ILE A 1 22 ? -21.021 5.848 23.887 1.00 0.00 22 ILE A C 7
ATOM 12038 O O . ILE A 1 22 ? -19.903 5.377 23.649 1.00 0.00 22 ILE A O 7
ATOM 12054 N N . THR A 1 23 ? -21.297 7.152 23.881 1.00 0.00 23 THR A N 7
ATOM 12055 C CA . THR A 1 23 ? -20.358 8.191 23.475 1.00 0.00 23 THR A CA 7
ATOM 12056 C C . THR A 1 23 ? -18.949 7.974 24.037 1.00 0.00 23 THR A C 7
ATOM 12057 O O . THR A 1 23 ? -18.038 7.625 23.302 1.00 0.00 23 THR A O 7
ATOM 12068 N N . LYS A 1 24 ? -18.799 8.133 25.345 1.00 0.00 24 LYS A N 7
ATOM 12069 C CA . LYS A 1 24 ? -17.490 8.042 26.004 1.00 0.00 24 LYS A CA 7
ATOM 12070 C C . LYS A 1 24 ? -16.852 6.673 25.838 1.00 0.00 24 LYS A C 7
ATOM 12071 O O . LYS A 1 24 ? -15.627 6.557 25.743 1.00 0.00 24 LYS A O 7
ATOM 12090 N N . GLN A 1 25 ? -17.678 5.646 25.811 1.00 0.00 25 GLN A N 7
ATOM 12091 C CA . GLN A 1 25 ? -17.205 4.270 25.713 1.00 0.00 25 GLN A CA 7
ATOM 12092 C C . GLN A 1 25 ? -16.363 4.041 24.454 1.00 0.00 25 GLN A C 7
ATOM 12093 O O . GLN A 1 25 ? -15.150 3.833 24.536 1.00 0.00 25 GLN A O 7
ATOM 12107 N N . ILE A 1 26 ? -17.009 4.093 23.300 1.00 0.00 26 ILE A N 7
ATOM 12108 C CA . ILE A 1 26 ? -16.343 3.843 22.037 1.00 0.00 26 ILE A CA 7
ATOM 12109 C C . ILE A 1 26 ? -15.381 4.979 21.666 1.00 0.00 26 ILE A C 7
ATOM 12110 O O . ILE A 1 26 ? -14.384 4.764 20.962 1.00 0.00 26 ILE A O 7
ATOM 12126 N N . LEU A 1 27 ? -15.676 6.181 22.157 1.00 0.00 27 LEU A N 7
ATOM 12127 C CA . LEU A 1 27 ? -14.865 7.352 21.864 1.00 0.00 27 LEU A CA 7
ATOM 12128 C C . LEU A 1 27 ? -13.445 7.169 22.373 1.00 0.00 27 LEU A C 7
ATOM 12129 O O . LEU A 1 27 ? -12.507 7.575 21.728 1.00 0.00 27 LEU A O 7
ATOM 12145 N N . ALA A 1 28 ? -13.305 6.534 23.524 1.00 0.00 28 ALA A N 7
ATOM 12146 C CA . ALA A 1 28 ? -11.993 6.315 24.135 1.00 0.00 28 ALA A CA 7
ATOM 12147 C C . ALA A 1 28 ? -10.999 5.664 23.154 1.00 0.00 28 ALA A C 7
ATOM 12148 O O . ALA A 1 28 ? -9.788 5.857 23.273 1.00 0.00 28 ALA A O 7
ATOM 12155 N N . TYR A 1 29 ? -11.514 4.897 22.202 1.00 0.00 29 TYR A N 7
ATOM 12156 C CA . TYR A 1 29 ? -10.664 4.254 21.210 1.00 0.00 29 TYR A CA 7
ATOM 12157 C C . TYR A 1 29 ? -10.535 5.094 19.929 1.00 0.00 29 TYR A C 7
ATOM 12158 O O . TYR A 1 29 ? -9.432 5.319 19.432 1.00 0.00 29 TYR A O 7
ATOM 12176 N N . PHE A 1 30 ? -11.661 5.574 19.414 1.00 0.00 30 PHE A N 7
ATOM 12177 C CA . PHE A 1 30 ? -11.674 6.261 18.118 1.00 0.00 30 PHE A CA 7
ATOM 12178 C C . PHE A 1 30 ? -11.390 7.763 18.202 1.00 0.00 30 PHE A C 7
ATOM 12179 O O . PHE A 1 30 ? -11.210 8.414 17.173 1.00 0.00 30 PHE A O 7
ATOM 12196 N N . ALA A 1 31 ? -11.338 8.311 19.408 1.00 0.00 31 ALA A N 7
ATOM 12197 C CA . ALA A 1 31 ? -11.064 9.741 19.594 1.00 0.00 31 ALA A CA 7
ATOM 12198 C C . ALA A 1 31 ? -9.711 10.115 19.028 1.00 0.00 31 ALA A C 7
ATOM 12199 O O . ALA A 1 31 ? -9.485 11.259 18.658 1.00 0.00 31 ALA A O 7
ATOM 12206 N N . GLN A 1 32 ? -8.816 9.136 18.969 1.00 0.00 32 GLN A N 7
ATOM 12207 C CA . GLN A 1 32 ? -7.488 9.333 18.411 1.00 0.00 32 GLN A CA 7
ATOM 12208 C C . GLN A 1 32 ? -7.592 9.697 16.932 1.00 0.00 32 GLN A C 7
ATOM 12209 O O . GLN A 1 32 ? -6.766 10.432 16.402 1.00 0.00 32 GLN A O 7
ATOM 12223 N N . PHE A 1 33 ? -8.613 9.167 16.278 1.00 0.00 33 PHE A N 7
ATOM 12224 C CA . PHE A 1 33 ? -8.825 9.415 14.866 1.00 0.00 33 PHE A CA 7
ATOM 12225 C C . PHE A 1 33 ? -9.678 10.661 14.666 1.00 0.00 33 PHE A C 7
ATOM 12226 O O . PHE A 1 33 ? -9.383 11.490 13.809 1.00 0.00 33 PHE A O 7
ATOM 12243 N N . GLY A 1 34 ? -10.741 10.785 15.454 1.00 0.00 34 GLY A N 7
ATOM 12244 C CA . GLY A 1 34 ? -11.589 11.955 15.351 1.00 0.00 34 GLY A CA 7
ATOM 12245 C C . GLY A 1 34 ? -12.882 11.827 16.131 1.00 0.00 34 GLY A C 7
ATOM 12246 O O . GLY A 1 34 ? -13.109 10.825 16.820 1.00 0.00 34 GLY A O 7
ATOM 12250 N N . GLU A 1 35 ? -13.706 12.859 16.049 1.00 0.00 35 GLU A N 7
ATOM 12251 C CA . GLU A 1 35 ? -15.017 12.880 16.688 1.00 0.00 35 GLU A CA 7
ATOM 12252 C C . GLU A 1 35 ? -16.002 12.005 15.905 1.00 0.00 35 GLU A C 7
ATOM 12253 O O . GLU A 1 35 ? -15.866 11.848 14.687 1.00 0.00 35 GLU A O 7
ATOM 12265 N N . ILE A 1 36 ? -16.993 11.431 16.592 1.00 0.00 36 ILE A N 7
ATOM 12266 C CA . ILE A 1 36 ? -17.900 10.491 15.931 1.00 0.00 36 ILE A CA 7
ATOM 12267 C C . ILE A 1 36 ? -19.364 10.923 15.976 1.00 0.00 36 ILE A C 7
ATOM 12268 O O . ILE A 1 36 ? -19.879 11.518 15.029 1.00 0.00 36 ILE A O 7
ATOM 12284 N N . LEU A 1 37 ? -20.022 10.614 17.083 1.00 0.00 37 LEU A N 7
ATOM 12285 C CA . LEU A 1 37 ? -21.450 10.837 17.232 1.00 0.00 37 LEU A CA 7
ATOM 12286 C C . LEU A 1 37 ? -21.778 12.316 17.253 1.00 0.00 37 LEU A C 7
ATOM 12287 O O . LEU A 1 37 ? -22.264 12.881 16.266 1.00 0.00 37 LEU A O 7
ATOM 12303 N N . GLU A 1 38 ? -21.478 12.922 18.377 1.00 0.00 38 GLU A N 7
ATOM 12304 C CA . GLU A 1 38 ? -21.717 14.319 18.641 1.00 0.00 38 GLU A CA 7
ATOM 12305 C C . GLU A 1 38 ? -21.122 14.600 20.013 1.00 0.00 38 GLU A C 7
ATOM 12306 O O . GLU A 1 38 ? -21.672 15.334 20.830 1.00 0.00 38 GLU A O 7
ATOM 12318 N N . ASP A 1 39 ? -19.963 13.988 20.236 1.00 0.00 39 ASP A N 7
ATOM 12319 C CA . ASP A 1 39 ? -19.260 14.045 21.506 1.00 0.00 39 ASP A CA 7
ATOM 12320 C C . ASP A 1 39 ? -18.896 15.461 21.919 1.00 0.00 39 ASP A C 7
ATOM 12321 O O . ASP A 1 39 ? -18.443 16.274 21.115 1.00 0.00 39 ASP A O 7
ATOM 12330 N N . LEU A 1 40 ? -19.114 15.736 23.192 1.00 0.00 40 LEU A N 7
ATOM 12331 C CA . LEU A 1 40 ? -18.868 17.044 23.769 1.00 0.00 40 LEU A CA 7
ATOM 12332 C C . LEU A 1 40 ? -17.510 17.096 24.457 1.00 0.00 40 LEU A C 7
ATOM 12333 O O . LEU A 1 40 ? -16.962 18.167 24.682 1.00 0.00 40 LEU A O 7
ATOM 12349 N N . GLU A 1 41 ? -16.986 15.934 24.803 1.00 0.00 41 GLU A N 7
ATOM 12350 C CA . GLU A 1 41 ? -15.685 15.837 25.441 1.00 0.00 41 GLU A CA 7
ATOM 12351 C C . GLU A 1 41 ? -14.776 14.983 24.582 1.00 0.00 41 GLU A C 7
ATOM 12352 O O . GLU A 1 41 ? -15.209 13.970 24.050 1.00 0.00 41 GLU A O 7
ATOM 12364 N N . SER A 1 42 ? -13.531 15.400 24.438 1.00 0.00 42 SER A N 7
ATOM 12365 C CA . SER A 1 42 ? -12.583 14.689 23.588 1.00 0.00 42 SER A CA 7
ATOM 12366 C C . SER A 1 42 ? -12.163 13.355 24.194 1.00 0.00 42 SER A C 7
ATOM 12367 O O . SER A 1 42 ? -11.717 12.458 23.474 1.00 0.00 42 SER A O 7
ATOM 12375 N N . GLU A 1 43 ? -12.279 13.247 25.530 1.00 0.00 43 GLU A N 7
ATOM 12376 C CA . GLU A 1 43 ? -11.918 12.026 26.270 1.00 0.00 43 GLU A CA 7
ATOM 12377 C C . GLU A 1 43 ? -10.420 11.771 26.250 1.00 0.00 43 GLU A C 7
ATOM 12378 O O . GLU A 1 43 ? -9.943 10.766 26.784 1.00 0.00 43 GLU A O 7
ATOM 12390 N N . LEU A 1 44 ? -9.678 12.677 25.648 1.00 0.00 44 LEU A N 7
ATOM 12391 C CA . LEU A 1 44 ? -8.259 12.521 25.550 1.00 0.00 44 LEU A CA 7
ATOM 12392 C C . LEU A 1 44 ? -7.532 13.608 26.324 1.00 0.00 44 LEU A C 7
ATOM 12393 O O . LEU A 1 44 ? -6.600 13.329 27.082 1.00 0.00 44 LEU A O 7
ATOM 12409 N N . GLY A 1 45 ? -7.961 14.848 26.132 1.00 0.00 45 GLY A N 7
ATOM 12410 C CA . GLY A 1 45 ? -7.300 15.973 26.767 1.00 0.00 45 GLY A CA 7
ATOM 12411 C C . GLY A 1 45 ? -6.073 16.402 25.986 1.00 0.00 45 GLY A C 7
ATOM 12412 O O . GLY A 1 45 ? -5.971 17.546 25.531 1.00 0.00 45 GLY A O 7
ATOM 12416 N N . ASP A 1 46 ? -5.145 15.480 25.821 1.00 0.00 46 ASP A N 7
ATOM 12417 C CA . ASP A 1 46 ? -3.945 15.727 25.045 1.00 0.00 46 ASP A CA 7
ATOM 12418 C C . ASP A 1 46 ? -4.047 14.996 23.725 1.00 0.00 46 ASP A C 7
ATOM 12419 O O . ASP A 1 46 ? -4.742 13.978 23.630 1.00 0.00 46 ASP A O 7
ATOM 12428 N N . THR A 1 47 ? -3.370 15.519 22.706 1.00 0.00 47 THR A N 7
ATOM 12429 C CA . THR A 1 47 ? -3.399 14.945 21.360 1.00 0.00 47 THR A CA 7
ATOM 12430 C C . THR A 1 47 ? -4.795 15.161 20.715 1.00 0.00 47 THR A C 7
ATOM 12431 O O . THR A 1 47 ? -5.142 14.584 19.681 1.00 0.00 47 THR A O 7
ATOM 12442 N N . GLU A 1 48 ? -5.552 16.040 21.329 1.00 0.00 48 GLU A N 7
ATOM 12443 C CA . GLU A 1 48 ? -6.885 16.404 20.878 1.00 0.00 48 GLU A CA 7
ATOM 12444 C C . GLU A 1 48 ? -6.817 17.086 19.509 1.00 0.00 48 GLU A C 7
ATOM 12445 O O . GLU A 1 48 ? -7.769 17.060 18.735 1.00 0.00 48 GLU A O 7
ATOM 12457 N N . THR A 1 49 ? -5.669 17.657 19.215 1.00 0.00 49 THR A N 7
ATOM 12458 C CA . THR A 1 49 ? -5.447 18.367 17.975 1.00 0.00 49 THR A CA 7
ATOM 12459 C C . THR A 1 49 ? -5.148 17.417 16.806 1.00 0.00 49 THR A C 7
ATOM 12460 O O . THR A 1 49 ? -4.917 17.860 15.682 1.00 0.00 49 THR A O 7
ATOM 12471 N N . MET A 1 50 ? -5.148 16.119 17.071 1.00 0.00 50 MET A N 7
ATOM 12472 C CA . MET A 1 50 ? -4.897 15.146 16.016 1.00 0.00 50 MET A CA 7
ATOM 12473 C C . MET A 1 50 ? -6.217 14.548 15.532 1.00 0.00 50 MET A C 7
ATOM 12474 O O . MET A 1 50 ? -6.245 13.731 14.614 1.00 0.00 50 MET A O 7
ATOM 12488 N N . ARG A 1 51 ? -7.310 14.978 16.147 1.00 0.00 51 ARG A N 7
ATOM 12489 C CA . ARG A 1 51 ? -8.627 14.479 15.790 1.00 0.00 51 ARG A CA 7
ATOM 12490 C C . ARG A 1 51 ? -9.055 15.071 14.449 1.00 0.00 51 ARG A C 7
ATOM 12491 O O . ARG A 1 51 ? -8.771 16.244 14.168 1.00 0.00 51 ARG A O 7
ATOM 12512 N N . THR A 1 52 ? -9.705 14.235 13.616 1.00 0.00 52 THR A N 7
ATOM 12513 C CA . THR A 1 52 ? -10.180 14.616 12.275 1.00 0.00 52 THR A CA 7
ATOM 12514 C C . THR A 1 52 ? -9.054 15.226 11.386 1.00 0.00 52 THR A C 7
ATOM 12515 O O . THR A 1 52 ? -7.909 15.356 11.825 1.00 0.00 52 THR A O 7
ATOM 12526 N N . PRO A 1 53 ? -9.341 15.554 10.094 1.00 0.00 53 PRO A N 7
ATOM 12527 C CA . PRO A 1 53 ? -8.342 16.152 9.180 1.00 0.00 53 PRO A CA 7
ATOM 12528 C C . PRO A 1 53 ? -7.961 17.596 9.544 1.00 0.00 53 PRO A C 7
ATOM 12529 O O . PRO A 1 53 ? -7.442 18.339 8.706 1.00 0.00 53 PRO A O 7
ATOM 12540 N N . GLY A 1 54 ? -8.209 17.979 10.779 1.00 0.00 54 GLY A N 7
ATOM 12541 C CA . GLY A 1 54 ? -7.895 19.321 11.216 1.00 0.00 54 GLY A CA 7
ATOM 12542 C C . GLY A 1 54 ? -9.116 20.078 11.689 1.00 0.00 54 GLY A C 7
ATOM 12543 O O . GLY A 1 54 ? -9.281 21.258 11.378 1.00 0.00 54 GLY A O 7
ATOM 12547 N N . TYR A 1 55 ? -9.970 19.404 12.440 1.00 0.00 55 TYR A N 7
ATOM 12548 C CA . TYR A 1 55 ? -11.171 20.000 12.955 1.00 0.00 55 TYR A CA 7
ATOM 12549 C C . TYR A 1 55 ? -11.219 19.826 14.456 1.00 0.00 55 TYR A C 7
ATOM 12550 O O . TYR A 1 55 ? -10.292 19.283 15.056 1.00 0.00 55 TYR A O 7
ATOM 12568 N N . PHE A 1 56 ? -12.278 20.297 15.050 1.00 0.00 56 PHE A N 7
ATOM 12569 C CA . PHE A 1 56 ? -12.463 20.202 16.488 1.00 0.00 56 PHE A CA 7
ATOM 12570 C C . PHE A 1 56 ? -13.900 19.849 16.819 1.00 0.00 56 PHE A C 7
ATOM 12571 O O . PHE A 1 56 ? -14.813 20.158 16.055 1.00 0.00 56 PHE A O 7
ATOM 12588 N N . PHE A 1 57 ? -14.090 19.225 17.967 1.00 0.00 57 PHE A N 7
ATOM 12589 C CA . PHE A 1 57 ? -15.412 18.812 18.436 1.00 0.00 57 PHE A CA 7
ATOM 12590 C C . PHE A 1 57 ? -16.205 19.989 18.983 1.00 0.00 57 PHE A C 7
ATOM 12591 O O . PHE A 1 57 ? -17.295 19.808 19.521 1.00 0.00 57 PHE A O 7
ATOM 12608 N N . GLN A 1 58 ? -15.624 21.178 18.872 1.00 0.00 58 GLN A N 7
ATOM 12609 C CA . GLN A 1 58 ? -16.237 22.413 19.370 1.00 0.00 58 GLN A CA 7
ATOM 12610 C C . GLN A 1 58 ? -17.694 22.512 18.958 1.00 0.00 58 GLN A C 7
ATOM 12611 O O . GLN A 1 58 ? -18.015 22.815 17.800 1.00 0.00 58 GLN A O 7
ATOM 12625 N N . GLN A 1 59 ? -18.565 22.245 19.913 1.00 0.00 59 GLN A N 7
ATOM 12626 C CA . GLN A 1 59 ? -19.989 22.251 19.692 1.00 0.00 59 GLN A CA 7
ATOM 12627 C C . GLN A 1 59 ? -20.475 23.626 19.316 1.00 0.00 59 GLN A C 7
ATOM 12628 O O . GLN A 1 59 ? -21.218 23.792 18.347 1.00 0.00 59 GLN A O 7
ATOM 12642 N N . ALA A 1 60 ? -20.007 24.604 20.061 1.00 0.00 60 ALA A N 7
ATOM 12643 C CA . ALA A 1 60 ? -20.392 26.008 19.885 1.00 0.00 60 ALA A CA 7
ATOM 12644 C C . ALA A 1 60 ? -21.889 26.212 20.196 1.00 0.00 60 ALA A C 7
ATOM 12645 O O . ALA A 1 60 ? -22.676 25.269 20.166 1.00 0.00 60 ALA A O 7
ATOM 12652 N N . PRO A 1 61 ? -22.312 27.447 20.499 1.00 0.00 61 PRO A N 7
ATOM 12653 C CA . PRO A 1 61 ? -23.716 27.734 20.811 1.00 0.00 61 PRO A CA 7
ATOM 12654 C C . PRO A 1 61 ? -24.619 27.707 19.568 1.00 0.00 61 PRO A C 7
ATOM 12655 O O . PRO A 1 61 ? -25.804 28.039 19.645 1.00 0.00 61 PRO A O 7
ATOM 12666 N N . ASN A 1 62 ? -24.055 27.324 18.432 1.00 0.00 62 ASN A N 7
ATOM 12667 C CA . ASN A 1 62 ? -24.801 27.277 17.189 1.00 0.00 62 ASN A CA 7
ATOM 12668 C C . ASN A 1 62 ? -24.355 26.107 16.303 1.00 0.00 62 ASN A C 7
ATOM 12669 O O . ASN A 1 62 ? -23.423 26.244 15.509 1.00 0.00 62 ASN A O 7
ATOM 12680 N N . ARG A 1 63 ? -24.988 24.951 16.483 1.00 0.00 63 ARG A N 7
ATOM 12681 C CA . ARG A 1 63 ? -24.737 23.796 15.624 1.00 0.00 63 ARG A CA 7
ATOM 12682 C C . ARG A 1 63 ? -25.925 22.851 15.680 1.00 0.00 63 ARG A C 7
ATOM 12683 O O . ARG A 1 63 ? -26.503 22.640 16.740 1.00 0.00 63 ARG A O 7
ATOM 12704 N N . ARG A 1 64 ? -26.351 22.349 14.549 1.00 0.00 64 ARG A N 7
ATOM 12705 C CA . ARG A 1 64 ? -27.401 21.370 14.538 1.00 0.00 64 ARG A CA 7
ATOM 12706 C C . ARG A 1 64 ? -26.800 19.987 14.528 1.00 0.00 64 ARG A C 7
ATOM 12707 O O . ARG A 1 64 ? -27.491 18.983 14.696 1.00 0.00 64 ARG A O 7
ATOM 12728 N N . ARG A 1 65 ? -25.501 19.957 14.342 1.00 0.00 65 ARG A N 7
ATOM 12729 C CA . ARG A 1 65 ? -24.740 18.734 14.271 1.00 0.00 65 ARG A CA 7
ATOM 12730 C C . ARG A 1 65 ? -23.254 19.053 14.272 1.00 0.00 65 ARG A C 7
ATOM 12731 O O . ARG A 1 65 ? -22.875 20.215 14.151 1.00 0.00 65 ARG A O 7
ATOM 12752 N N . ILE A 1 66 ? -22.419 18.025 14.410 1.00 0.00 66 ILE A N 7
ATOM 12753 C CA . ILE A 1 66 ? -20.964 18.209 14.389 1.00 0.00 66 ILE A CA 7
ATOM 12754 C C . ILE A 1 66 ? -20.516 18.718 13.022 1.00 0.00 66 ILE A C 7
ATOM 12755 O O . ILE A 1 66 ? -19.707 19.638 12.921 1.00 0.00 66 ILE A O 7
ATOM 12771 N N . SER A 1 67 ? -21.086 18.125 11.987 1.00 0.00 67 SER A N 7
ATOM 12772 C CA . SER A 1 67 ? -20.800 18.456 10.605 1.00 0.00 67 SER A CA 7
ATOM 12773 C C . SER A 1 67 ? -21.546 17.474 9.728 1.00 0.00 67 SER A C 7
ATOM 12774 O O . SER A 1 67 ? -22.162 17.839 8.730 1.00 0.00 67 SER A O 7
ATOM 12782 N N . ARG A 1 68 ? -21.500 16.224 10.139 1.00 0.00 68 ARG A N 7
ATOM 12783 C CA . ARG A 1 68 ? -22.190 15.157 9.458 1.00 0.00 68 ARG A CA 7
ATOM 12784 C C . ARG A 1 68 ? -23.547 14.912 10.112 1.00 0.00 68 ARG A C 7
ATOM 12785 O O . ARG A 1 68 ? -23.687 15.020 11.336 1.00 0.00 68 ARG A O 7
ATOM 12806 N N . GLU A 1 69 ? -24.532 14.595 9.303 1.00 0.00 69 GLU A N 7
ATOM 12807 C CA . GLU A 1 69 ? -25.871 14.312 9.788 1.00 0.00 69 GLU A CA 7
ATOM 12808 C C . GLU A 1 69 ? -26.009 12.836 10.184 1.00 0.00 69 GLU A C 7
ATOM 12809 O O . GLU A 1 69 ? -25.321 11.972 9.640 1.00 0.00 69 GLU A O 7
ATOM 12821 N N . HIS A 1 70 ? -26.867 12.564 11.161 1.00 0.00 70 HIS A N 7
ATOM 12822 C CA . HIS A 1 70 ? -27.129 11.199 11.598 1.00 0.00 70 HIS A CA 7
ATOM 12823 C C . HIS A 1 70 ? -28.580 11.052 12.032 1.00 0.00 70 HIS A C 7
ATOM 12824 O O . HIS A 1 70 ? -29.105 11.884 12.776 1.00 0.00 70 HIS A O 7
ATOM 12838 N N . GLY A 1 71 ? -29.226 10.005 11.552 1.00 0.00 71 GLY A N 7
ATOM 12839 C CA . GLY A 1 71 ? -30.618 9.780 11.875 1.00 0.00 71 GLY A CA 7
ATOM 12840 C C . GLY A 1 71 ? -30.804 8.684 12.896 1.00 0.00 71 GLY A C 7
ATOM 12841 O O . GLY A 1 71 ? -31.485 8.873 13.903 1.00 0.00 71 GLY A O 7
ATOM 12845 N N . ARG A 1 72 ? -30.198 7.537 12.642 1.00 0.00 72 ARG A N 7
ATOM 12846 C CA . ARG A 1 72 ? -30.323 6.403 13.543 1.00 0.00 72 ARG A CA 7
ATOM 12847 C C . ARG A 1 72 ? -28.948 5.948 14.017 1.00 0.00 72 ARG A C 7
ATOM 12848 O O . ARG A 1 72 ? -28.051 6.764 14.223 1.00 0.00 72 ARG A O 7
ATOM 12869 N N . THR A 1 73 ? -28.791 4.648 14.159 1.00 0.00 73 THR A N 7
ATOM 12870 C CA . THR A 1 73 ? -27.579 4.042 14.682 1.00 0.00 73 THR A CA 7
ATOM 12871 C C . THR A 1 73 ? -26.436 3.986 13.640 1.00 0.00 73 THR A C 7
ATOM 12872 O O . THR A 1 73 ? -25.644 3.032 13.622 1.00 0.00 73 THR A O 7
ATOM 12883 N N . TRP A 1 74 ? -26.342 5.010 12.801 1.00 0.00 74 TRP A N 7
ATOM 12884 C CA . TRP A 1 74 ? -25.305 5.068 11.784 1.00 0.00 74 TRP A CA 7
ATOM 12885 C C . TRP A 1 74 ? -24.551 6.391 11.830 1.00 0.00 74 TRP A C 7
ATOM 12886 O O . TRP A 1 74 ? -25.147 7.458 12.003 1.00 0.00 74 TRP A O 7
ATOM 12907 N N . THR A 1 75 ? -23.238 6.313 11.714 1.00 0.00 75 THR A N 7
ATOM 12908 C CA . THR A 1 75 ? -22.393 7.489 11.699 1.00 0.00 75 THR A CA 7
ATOM 12909 C C . THR A 1 75 ? -21.318 7.374 10.611 1.00 0.00 75 THR A C 7
ATOM 12910 O O . THR A 1 75 ? -20.524 6.434 10.606 1.00 0.00 75 THR A O 7
ATOM 12921 N N . LYS A 1 76 ? -21.315 8.318 9.685 1.00 0.00 76 LYS A N 7
ATOM 12922 C CA . LYS A 1 76 ? -20.290 8.358 8.652 1.00 0.00 76 LYS A CA 7
ATOM 12923 C C . LYS A 1 76 ? -19.088 9.124 9.180 1.00 0.00 76 LYS A C 7
ATOM 12924 O O . LYS A 1 76 ? -19.188 10.314 9.486 1.00 0.00 76 LYS A O 7
ATOM 12943 N N . LEU A 1 77 ? -17.967 8.453 9.284 1.00 0.00 77 LEU A N 7
ATOM 12944 C CA . LEU A 1 77 ? -16.775 9.064 9.825 1.00 0.00 77 LEU A CA 7
ATOM 12945 C C . LEU A 1 77 ? -15.793 9.330 8.691 1.00 0.00 77 LEU A C 7
ATOM 12946 O O . LEU A 1 77 ? -15.430 8.419 7.940 1.00 0.00 77 LEU A O 7
ATOM 12962 N N . THR A 1 78 ? -15.387 10.574 8.555 1.00 0.00 78 THR A N 7
ATOM 12963 C CA . THR A 1 78 ? -14.471 10.950 7.510 1.00 0.00 78 THR A CA 7
ATOM 12964 C C . THR A 1 78 ? -13.041 10.953 8.033 1.00 0.00 78 THR A C 7
ATOM 12965 O O . THR A 1 78 ? -12.595 11.918 8.655 1.00 0.00 78 THR A O 7
ATOM 12976 N N . TYR A 1 79 ? -12.338 9.853 7.805 1.00 0.00 79 TYR A N 7
ATOM 12977 C CA . TYR A 1 79 ? -10.956 9.725 8.236 1.00 0.00 79 TYR A CA 7
ATOM 12978 C C . TYR A 1 79 ? -10.029 10.616 7.429 1.00 0.00 79 TYR A C 7
ATOM 12979 O O . TYR A 1 79 ? -9.131 11.243 7.986 1.00 0.00 79 TYR A O 7
ATOM 12997 N N . ALA A 1 80 ? -10.255 10.652 6.106 1.00 0.00 80 ALA A N 7
ATOM 12998 C CA . ALA A 1 80 ? -9.424 11.425 5.156 1.00 0.00 80 ALA A CA 7
ATOM 12999 C C . ALA A 1 80 ? -8.034 10.799 4.986 1.00 0.00 80 ALA A C 7
ATOM 13000 O O . ALA A 1 80 ? -7.541 10.672 3.869 1.00 0.00 80 ALA A O 7
ATOM 13007 N N . ASN A 1 81 ? -7.416 10.414 6.092 1.00 0.00 81 ASN A N 7
ATOM 13008 C CA . ASN A 1 81 ? -6.122 9.745 6.063 1.00 0.00 81 ASN A CA 7
ATOM 13009 C C . ASN A 1 81 ? -6.271 8.298 5.594 1.00 0.00 81 ASN A C 7
ATOM 13010 O O . ASN A 1 81 ? -7.075 7.532 6.135 1.00 0.00 81 ASN A O 7
ATOM 13021 N N . HIS A 1 82 ? -5.503 7.940 4.581 1.00 0.00 82 HIS A N 7
ATOM 13022 C CA . HIS A 1 82 ? -5.576 6.615 3.965 1.00 0.00 82 HIS A CA 7
ATOM 13023 C C . HIS A 1 82 ? -5.111 5.509 4.918 1.00 0.00 82 HIS A C 7
ATOM 13024 O O . HIS A 1 82 ? -5.701 4.435 4.956 1.00 0.00 82 HIS A O 7
ATOM 13038 N N . SER A 1 83 ? -4.069 5.782 5.686 1.00 0.00 83 SER A N 7
ATOM 13039 C CA . SER A 1 83 ? -3.497 4.786 6.588 1.00 0.00 83 SER A CA 7
ATOM 13040 C C . SER A 1 83 ? -4.526 4.306 7.619 1.00 0.00 83 SER A C 7
ATOM 13041 O O . SER A 1 83 ? -4.663 3.096 7.862 1.00 0.00 83 SER A O 7
ATOM 13049 N N . SER A 1 84 ? -5.268 5.239 8.200 1.00 0.00 84 SER A N 7
ATOM 13050 C CA . SER A 1 84 ? -6.266 4.893 9.199 1.00 0.00 84 SER A CA 7
ATOM 13051 C C . SER A 1 84 ? -7.537 4.349 8.536 1.00 0.00 84 SER A C 7
ATOM 13052 O O . SER A 1 84 ? -8.358 3.702 9.189 1.00 0.00 84 SER A O 7
ATOM 13060 N N . TYR A 1 85 ? -7.682 4.608 7.232 1.00 0.00 85 TYR A N 7
ATOM 13061 C CA . TYR A 1 85 ? -8.829 4.119 6.464 1.00 0.00 85 TYR A CA 7
ATOM 13062 C C . TYR A 1 85 ? -8.876 2.595 6.466 1.00 0.00 85 TYR A C 7
ATOM 13063 O O . TYR A 1 85 ? -9.911 2.006 6.735 1.00 0.00 85 TYR A O 7
ATOM 13081 N N . LEU A 1 86 ? -7.737 1.970 6.200 1.00 0.00 86 LEU A N 7
ATOM 13082 C CA . LEU A 1 86 ? -7.642 0.508 6.163 1.00 0.00 86 LEU A CA 7
ATOM 13083 C C . LEU A 1 86 ? -7.971 -0.083 7.519 1.00 0.00 86 LEU A C 7
ATOM 13084 O O . LEU A 1 86 ? -8.628 -1.117 7.622 1.00 0.00 86 LEU A O 7
ATOM 13100 N N . ARG A 1 87 ? -7.507 0.583 8.551 1.00 0.00 87 ARG A N 7
ATOM 13101 C CA . ARG A 1 87 ? -7.736 0.159 9.920 1.00 0.00 87 ARG A CA 7
ATOM 13102 C C . ARG A 1 87 ? -9.241 0.107 10.233 1.00 0.00 87 ARG A C 7
ATOM 13103 O O . ARG A 1 87 ? -9.685 -0.693 11.051 1.00 0.00 87 ARG A O 7
ATOM 13124 N N . ALA A 1 88 ? -10.012 0.960 9.567 1.00 0.00 88 ALA A N 7
ATOM 13125 C CA . ALA A 1 88 ? -11.463 1.024 9.763 1.00 0.00 88 ALA A CA 7
ATOM 13126 C C . ALA A 1 88 ? -12.188 -0.166 9.112 1.00 0.00 88 ALA A C 7
ATOM 13127 O O . ALA A 1 88 ? -13.346 -0.417 9.393 1.00 0.00 88 ALA A O 7
ATOM 13134 N N . LEU A 1 89 ? -11.485 -0.896 8.263 1.00 0.00 89 LEU A N 7
ATOM 13135 C CA . LEU A 1 89 ? -12.059 -2.052 7.551 1.00 0.00 89 LEU A CA 7
ATOM 13136 C C . LEU A 1 89 ? -12.161 -3.290 8.445 1.00 0.00 89 LEU A C 7
ATOM 13137 O O . LEU A 1 89 ? -12.630 -4.338 8.003 1.00 0.00 89 LEU A O 7
ATOM 13153 N N . ARG A 1 90 ? -11.677 -3.165 9.686 1.00 0.00 90 ARG A N 7
ATOM 13154 C CA . ARG A 1 90 ? -11.647 -4.269 10.677 1.00 0.00 90 ARG A CA 7
ATOM 13155 C C . ARG A 1 90 ? -13.052 -4.817 11.077 1.00 0.00 90 ARG A C 7
ATOM 13156 O O . ARG A 1 90 ? -13.265 -5.212 12.233 1.00 0.00 90 ARG A O 7
ATOM 13177 N N . GLU A 1 91 ? -13.977 -4.872 10.142 1.00 0.00 91 GLU A N 7
ATOM 13178 C CA . GLU A 1 91 ? -15.293 -5.433 10.408 1.00 0.00 91 GLU A CA 7
ATOM 13179 C C . GLU A 1 91 ? -15.226 -6.958 10.313 1.00 0.00 91 GLU A C 7
ATOM 13180 O O . GLU A 1 91 ? -15.630 -7.554 9.306 1.00 0.00 91 GLU A O 7
ATOM 13192 N N . HIS A 1 92 ? -14.662 -7.581 11.332 1.00 0.00 92 HIS A N 7
ATOM 13193 C CA . HIS A 1 92 ? -14.557 -9.031 11.377 1.00 0.00 92 HIS A CA 7
ATOM 13194 C C . HIS A 1 92 ? -14.901 -9.537 12.760 1.00 0.00 92 HIS A C 7
ATOM 13195 O O . HIS A 1 92 ? -15.951 -10.129 12.969 1.00 0.00 92 HIS A O 7
ATOM 13209 N N . GLY A 1 93 ? -14.027 -9.275 13.711 1.00 0.00 93 GLY A N 7
ATOM 13210 C CA . GLY A 1 93 ? -14.253 -9.718 15.064 1.00 0.00 93 GLY A CA 7
ATOM 13211 C C . GLY A 1 93 ? -14.252 -8.569 16.037 1.00 0.00 93 GLY A C 7
ATOM 13212 O O . GLY A 1 93 ? -13.895 -8.731 17.202 1.00 0.00 93 GLY A O 7
ATOM 13216 N N . THR A 1 94 ? -14.642 -7.403 15.561 1.00 0.00 94 THR A N 7
ATOM 13217 C CA . THR A 1 94 ? -14.676 -6.225 16.398 1.00 0.00 94 THR A CA 7
ATOM 13218 C C . THR A 1 94 ? -16.057 -6.044 17.030 1.00 0.00 94 THR A C 7
ATOM 13219 O O . THR A 1 94 ? -16.968 -5.475 16.422 1.00 0.00 94 THR A O 7
ATOM 13230 N N . ILE A 1 95 ? -16.205 -6.564 18.238 1.00 0.00 95 ILE A N 7
ATOM 13231 C CA . ILE A 1 95 ? -17.443 -6.452 18.985 1.00 0.00 95 ILE A CA 7
ATOM 13232 C C . ILE A 1 95 ? -17.234 -5.582 20.217 1.00 0.00 95 ILE A C 7
ATOM 13233 O O . ILE A 1 95 ? -16.311 -5.817 21.009 1.00 0.00 95 ILE A O 7
ATOM 13249 N N . TYR A 1 96 ? -18.074 -4.577 20.365 1.00 0.00 96 TYR A N 7
ATOM 13250 C CA . TYR A 1 96 ? -17.995 -3.672 21.488 1.00 0.00 96 TYR A CA 7
ATOM 13251 C C . TYR A 1 96 ? -19.383 -3.497 22.099 1.00 0.00 96 TYR A C 7
ATOM 13252 O O . TYR A 1 96 ? -20.367 -3.359 21.375 1.00 0.00 96 TYR A O 7
ATOM 13270 N N . CYS A 1 97 ? -19.451 -3.538 23.430 1.00 0.00 97 CYS A N 7
ATOM 13271 C CA . CYS A 1 97 ? -20.715 -3.382 24.165 1.00 0.00 97 CYS A CA 7
ATOM 13272 C C . CYS A 1 97 ? -21.682 -4.537 23.850 1.00 0.00 97 CYS A C 7
ATOM 13273 O O . CYS A 1 97 ? -22.881 -4.462 24.126 1.00 0.00 97 CYS A O 7
ATOM 13281 N N . GLY A 1 98 ? -21.140 -5.614 23.294 1.00 0.00 98 GLY A N 7
ATOM 13282 C CA . GLY A 1 98 ? -21.948 -6.769 22.969 1.00 0.00 98 GLY A CA 7
ATOM 13283 C C . GLY A 1 98 ? -22.486 -6.747 21.551 1.00 0.00 98 GLY A C 7
ATOM 13284 O O . GLY A 1 98 ? -23.282 -7.603 21.176 1.00 0.00 98 GLY A O 7
ATOM 13288 N N . ALA A 1 99 ? -22.050 -5.782 20.764 1.00 0.00 99 ALA A N 7
ATOM 13289 C CA . ALA A 1 99 ? -22.493 -5.672 19.384 1.00 0.00 99 ALA A CA 7
ATOM 13290 C C . ALA A 1 99 ? -21.310 -5.505 18.446 1.00 0.00 99 ALA A C 7
ATOM 13291 O O . ALA A 1 99 ? -20.299 -4.901 18.810 1.00 0.00 99 ALA A O 7
ATOM 13298 N N . ALA A 1 100 ? -21.427 -6.053 17.255 1.00 0.00 100 ALA A N 7
ATOM 13299 C CA . ALA A 1 100 ? -20.379 -5.931 16.261 1.00 0.00 100 ALA A CA 7
ATOM 13300 C C . ALA A 1 100 ? -20.578 -4.664 15.462 1.00 0.00 100 ALA A C 7
ATOM 13301 O O . ALA A 1 100 ? -21.646 -4.449 14.883 1.00 0.00 100 ALA A O 7
ATOM 13308 N N . ILE A 1 101 ? -19.564 -3.831 15.424 1.00 0.00 101 ILE A N 7
ATOM 13309 C CA . ILE A 1 101 ? -19.659 -2.587 14.703 1.00 0.00 101 ILE A CA 7
ATOM 13310 C C . ILE A 1 101 ? -19.327 -2.797 13.230 1.00 0.00 101 ILE A C 7
ATOM 13311 O O . ILE A 1 101 ? -18.343 -3.459 12.886 1.00 0.00 101 ILE A O 7
ATOM 13327 N N . GLY A 1 102 ? -20.168 -2.258 12.373 1.00 0.00 102 GLY A N 7
ATOM 13328 C CA . GLY A 1 102 ? -19.977 -2.407 10.953 1.00 0.00 102 GLY A CA 7
ATOM 13329 C C . GLY A 1 102 ? -19.335 -1.191 10.344 1.00 0.00 102 GLY A C 7
ATOM 13330 O O . GLY A 1 102 ? -19.580 -0.070 10.791 1.00 0.00 102 GLY A O 7
ATOM 13334 N N . CYS A 1 103 ? -18.517 -1.406 9.335 1.00 0.00 103 CYS A N 7
ATOM 13335 C CA . CYS A 1 103 ? -17.809 -0.330 8.671 1.00 0.00 103 CYS A CA 7
ATOM 13336 C C . CYS A 1 103 ? -17.711 -0.605 7.172 1.00 0.00 103 CYS A C 7
ATOM 13337 O O . CYS A 1 103 ? -17.022 -1.533 6.742 1.00 0.00 103 CYS A O 7
ATOM 13345 N N . VAL A 1 104 ? -18.409 0.191 6.385 1.00 0.00 104 VAL A N 7
ATOM 13346 C CA . VAL A 1 104 ? -18.395 0.035 4.936 1.00 0.00 104 VAL A CA 7
ATOM 13347 C C . VAL A 1 104 ? -17.863 1.305 4.265 1.00 0.00 104 VAL A C 7
ATOM 13348 O O . VAL A 1 104 ? -17.984 2.399 4.824 1.00 0.00 104 VAL A O 7
ATOM 13361 N N . PRO A 1 105 ? -17.278 1.178 3.052 1.00 0.00 105 PRO A N 7
ATOM 13362 C CA . PRO A 1 105 ? -16.710 2.321 2.301 1.00 0.00 105 PRO A CA 7
ATOM 13363 C C . PRO A 1 105 ? -17.793 3.207 1.659 1.00 0.00 105 PRO A C 7
ATOM 13364 O O . PRO A 1 105 ? -17.667 3.610 0.504 1.00 0.00 105 PRO A O 7
ATOM 13375 N N . TYR A 1 106 ? -18.823 3.525 2.449 1.00 0.00 106 TYR A N 7
ATOM 13376 C CA . TYR A 1 106 ? -19.965 4.344 2.026 1.00 0.00 106 TYR A CA 7
ATOM 13377 C C . TYR A 1 106 ? -20.711 3.741 0.826 1.00 0.00 106 TYR A C 7
ATOM 13378 O O . TYR A 1 106 ? -20.204 3.693 -0.290 1.00 0.00 106 TYR A O 7
ATOM 13396 N N . LYS A 1 107 ? -21.926 3.294 1.069 1.00 0.00 107 LYS A N 7
ATOM 13397 C CA . LYS A 1 107 ? -22.742 2.725 0.022 1.00 0.00 107 LYS A CA 7
ATOM 13398 C C . LYS A 1 107 ? -24.062 3.471 -0.066 1.00 0.00 107 LYS A C 7
ATOM 13399 O O . LYS A 1 107 ? -24.741 3.661 0.945 1.00 0.00 107 LYS A O 7
ATOM 13418 N N . HIS A 1 108 ? -24.428 3.886 -1.272 1.00 0.00 108 HIS A N 7
ATOM 13419 C CA . HIS A 1 108 ? -25.652 4.646 -1.483 1.00 0.00 108 HIS A CA 7
ATOM 13420 C C . HIS A 1 108 ? -26.885 3.811 -1.157 1.00 0.00 108 HIS A C 7
ATOM 13421 O O . HIS A 1 108 ? -27.888 4.334 -0.666 1.00 0.00 108 HIS A O 7
ATOM 13435 N N . GLU A 1 109 ? -26.804 2.508 -1.421 1.00 0.00 109 GLU A N 7
ATOM 13436 C CA . GLU A 1 109 ? -27.910 1.612 -1.132 1.00 0.00 109 GLU A CA 7
ATOM 13437 C C . GLU A 1 109 ? -28.135 1.518 0.367 1.00 0.00 109 GLU A C 7
ATOM 13438 O O . GLU A 1 109 ? -29.273 1.509 0.835 1.00 0.00 109 GLU A O 7
ATOM 13450 N N . LEU A 1 110 ? -27.039 1.493 1.121 1.00 0.00 110 LEU A N 7
ATOM 13451 C CA . LEU A 1 110 ? -27.118 1.431 2.571 1.00 0.00 110 LEU A CA 7
ATOM 13452 C C . LEU A 1 110 ? -27.827 2.663 3.102 1.00 0.00 110 LEU A C 7
ATOM 13453 O O . LEU A 1 110 ? -28.676 2.567 3.976 1.00 0.00 110 LEU A O 7
ATOM 13469 N N . ILE A 1 111 ? -27.498 3.815 2.533 1.00 0.00 111 ILE A N 7
ATOM 13470 C CA . ILE A 1 111 ? -28.115 5.069 2.930 1.00 0.00 111 ILE A CA 7
ATOM 13471 C C . ILE A 1 111 ? -29.615 5.024 2.647 1.00 0.00 111 ILE A C 7
ATOM 13472 O O . ILE A 1 111 ? -30.428 5.458 3.471 1.00 0.00 111 ILE A O 7
ATOM 13488 N N . SER A 1 112 ? -29.978 4.498 1.482 1.00 0.00 112 SER A N 7
ATOM 13489 C CA . SER A 1 112 ? -31.376 4.374 1.106 1.00 0.00 112 SER A CA 7
ATOM 13490 C C . SER A 1 112 ? -32.119 3.465 2.091 1.00 0.00 112 SER A C 7
ATOM 13491 O O . SER A 1 112 ? -33.203 3.799 2.557 1.00 0.00 112 SER A O 7
ATOM 13499 N N . GLU A 1 113 ? -31.507 2.339 2.429 1.00 0.00 113 GLU A N 7
ATOM 13500 C CA . GLU A 1 113 ? -32.105 1.391 3.362 1.00 0.00 113 GLU A CA 7
ATOM 13501 C C . GLU A 1 113 ? -32.234 2.008 4.753 1.00 0.00 113 GLU A C 7
ATOM 13502 O O . GLU A 1 113 ? -33.265 1.862 5.417 1.00 0.00 113 GLU A O 7
ATOM 13514 N N . LEU A 1 114 ? -31.191 2.713 5.180 1.00 0.00 114 LEU A N 7
ATOM 13515 C CA . LEU A 1 114 ? -31.170 3.354 6.482 1.00 0.00 114 LEU A CA 7
ATOM 13516 C C . LEU A 1 114 ? -32.243 4.433 6.603 1.00 0.00 114 LEU A C 7
ATOM 13517 O O . LEU A 1 114 ? -32.922 4.528 7.623 1.00 0.00 114 LEU A O 7
ATOM 13533 N N . SER A 1 115 ? -32.394 5.245 5.561 1.00 0.00 115 SER A N 7
ATOM 13534 C CA . SER A 1 115 ? -33.375 6.314 5.578 1.00 0.00 115 SER A CA 7
ATOM 13535 C C . SER A 1 115 ? -34.808 5.772 5.524 1.00 0.00 115 SER A C 7
ATOM 13536 O O . SER A 1 115 ? -35.710 6.306 6.180 1.00 0.00 115 SER A O 7
ATOM 13544 N N . ARG A 1 116 ? -35.006 4.706 4.752 1.00 0.00 116 ARG A N 7
ATOM 13545 C CA . ARG A 1 116 ? -36.318 4.075 4.629 1.00 0.00 116 ARG A CA 7
ATOM 13546 C C . ARG A 1 116 ? -36.750 3.457 5.954 1.00 0.00 116 ARG A C 7
ATOM 13547 O O . ARG A 1 116 ? -37.917 3.549 6.329 1.00 0.00 116 ARG A O 7
ATOM 13568 N N . GLU A 1 117 ? -35.781 2.822 6.651 1.00 0.00 117 GLU A N 7
ATOM 13569 C CA . GLU A 1 117 ? -35.977 2.173 7.980 1.00 0.00 117 GLU A CA 7
ATOM 13570 C C . GLU A 1 117 ? -37.232 1.285 8.041 1.00 0.00 117 GLU A C 7
ATOM 13571 O O . GLU A 1 117 ? -37.773 1.025 9.123 1.00 0.00 117 GLU A O 7
ATOM 13583 N N . GLY A 1 118 ? -37.659 0.796 6.898 1.00 0.00 118 GLY A N 7
ATOM 13584 C CA . GLY A 1 118 ? -38.825 -0.022 6.841 1.00 0.00 118 GLY A CA 7
ATOM 13585 C C . GLY A 1 118 ? -38.841 -0.852 5.597 1.00 0.00 118 GLY A C 7
ATOM 13586 O O . GLY A 1 118 ? -38.458 -0.382 4.527 1.00 0.00 118 GLY A O 7
ATOM 13590 N N . HIS A 1 119 ? -39.239 -2.087 5.737 1.00 0.00 119 HIS A N 7
ATOM 13591 C CA . HIS A 1 119 ? -39.312 -3.003 4.614 1.00 0.00 119 HIS A CA 7
ATOM 13592 C C . HIS A 1 119 ? -40.648 -3.720 4.608 1.00 0.00 119 HIS A C 7
ATOM 13593 O O . HIS A 1 119 ? -41.243 -3.949 5.661 1.00 0.00 119 HIS A O 7
ATOM 13607 N N . HIS A 1 120 ? -41.112 -4.081 3.430 1.00 0.00 120 HIS A N 7
ATOM 13608 C CA . HIS A 1 120 ? -42.406 -4.723 3.292 1.00 0.00 120 HIS A CA 7
ATOM 13609 C C . HIS A 1 120 ? -42.268 -6.242 3.314 1.00 0.00 120 HIS A C 7
ATOM 13610 O O . HIS A 1 120 ? -41.846 -6.854 2.333 1.00 0.00 120 HIS A O 7
ATOM 13624 N N . HIS A 1 121 ? -42.602 -6.832 4.446 1.00 0.00 121 HIS A N 7
ATOM 13625 C CA . HIS A 1 121 ? -42.576 -8.288 4.619 1.00 0.00 121 HIS A CA 7
ATOM 13626 C C . HIS A 1 121 ? -43.828 -8.739 5.351 1.00 0.00 121 HIS A C 7
ATOM 13627 O O . HIS A 1 121 ? -43.844 -9.788 5.986 1.00 0.00 121 HIS A O 7
ATOM 13641 N N . HIS A 1 122 ? -44.881 -7.943 5.236 1.00 0.00 122 HIS A N 7
ATOM 13642 C CA . HIS A 1 122 ? -46.128 -8.198 5.952 1.00 0.00 122 HIS A CA 7
ATOM 13643 C C . HIS A 1 122 ? -46.805 -9.485 5.478 1.00 0.00 122 HIS A C 7
ATOM 13644 O O . HIS A 1 122 ? -46.892 -10.457 6.229 1.00 0.00 122 HIS A O 7
ATOM 13658 N N . HIS A 1 123 ? -47.269 -9.497 4.240 1.00 0.00 123 HIS A N 7
ATOM 13659 C CA . HIS A 1 123 ? -47.959 -10.664 3.702 1.00 0.00 123 HIS A CA 7
ATOM 13660 C C . HIS A 1 123 ? -48.075 -10.557 2.190 1.00 0.00 123 HIS A C 7
ATOM 13661 O O . HIS A 1 123 ? -48.268 -9.465 1.656 1.00 0.00 123 HIS A O 7
ATOM 13675 N N . HIS A 1 124 ? -47.943 -11.680 1.512 1.00 0.00 124 HIS A N 7
ATOM 13676 C CA . HIS A 1 124 ? -48.065 -11.719 0.067 1.00 0.00 124 HIS A CA 7
ATOM 13677 C C . HIS A 1 124 ? -49.529 -11.618 -0.334 1.00 0.00 124 HIS A C 7
ATOM 13678 O O . HIS A 1 124 ? -49.964 -10.526 -0.741 1.00 0.00 124 HIS A O 7
ATOM 13693 N N . MET A 1 1 ? -28.098 11.261 -20.343 1.00 0.00 1 MET A N 8
ATOM 13694 C CA . MET A 1 1 ? -27.750 10.101 -19.510 1.00 0.00 1 MET A CA 8
ATOM 13695 C C . MET A 1 1 ? -26.309 10.208 -19.043 1.00 0.00 1 MET A C 8
ATOM 13696 O O . MET A 1 1 ? -25.382 9.906 -19.792 1.00 0.00 1 MET A O 8
ATOM 13712 N N . SER A 1 2 ? -26.121 10.659 -17.813 1.00 0.00 2 SER A N 8
ATOM 13713 C CA . SER A 1 2 ? -24.789 10.805 -17.256 1.00 0.00 2 SER A CA 8
ATOM 13714 C C . SER A 1 2 ? -24.370 9.539 -16.512 1.00 0.00 2 SER A C 8
ATOM 13715 O O . SER A 1 2 ? -25.052 9.090 -15.588 1.00 0.00 2 SER A O 8
ATOM 13723 N N . LEU A 1 3 ? -23.252 8.967 -16.941 1.00 0.00 3 LEU A N 8
ATOM 13724 C CA . LEU A 1 3 ? -22.708 7.738 -16.361 1.00 0.00 3 LEU A CA 8
ATOM 13725 C C . LEU A 1 3 ? -22.275 7.933 -14.900 1.00 0.00 3 LEU A C 8
ATOM 13726 O O . LEU A 1 3 ? -22.492 7.055 -14.057 1.00 0.00 3 LEU A O 8
ATOM 13742 N N . GLY A 1 4 ? -21.660 9.078 -14.614 1.00 0.00 4 GLY A N 8
ATOM 13743 C CA . GLY A 1 4 ? -21.170 9.352 -13.271 1.00 0.00 4 GLY A CA 8
ATOM 13744 C C . GLY A 1 4 ? -22.272 9.374 -12.227 1.00 0.00 4 GLY A C 8
ATOM 13745 O O . GLY A 1 4 ? -23.301 10.036 -12.400 1.00 0.00 4 GLY A O 8
ATOM 13749 N N . SER A 1 5 ? -22.056 8.643 -11.148 1.00 0.00 5 SER A N 8
ATOM 13750 C CA . SER A 1 5 ? -23.010 8.559 -10.060 1.00 0.00 5 SER A CA 8
ATOM 13751 C C . SER A 1 5 ? -22.803 9.698 -9.055 1.00 0.00 5 SER A C 8
ATOM 13752 O O . SER A 1 5 ? -21.788 10.398 -9.094 1.00 0.00 5 SER A O 8
ATOM 13760 N N . GLU A 1 6 ? -23.763 9.879 -8.157 1.00 0.00 6 GLU A N 8
ATOM 13761 C CA . GLU A 1 6 ? -23.674 10.916 -7.131 1.00 0.00 6 GLU A CA 8
ATOM 13762 C C . GLU A 1 6 ? -23.053 10.352 -5.860 1.00 0.00 6 GLU A C 8
ATOM 13763 O O . GLU A 1 6 ? -23.006 11.013 -4.825 1.00 0.00 6 GLU A O 8
ATOM 13775 N N . SER A 1 7 ? -22.573 9.138 -5.953 1.00 0.00 7 SER A N 8
ATOM 13776 C CA . SER A 1 7 ? -21.996 8.459 -4.833 1.00 0.00 7 SER A CA 8
ATOM 13777 C C . SER A 1 7 ? -20.661 7.891 -5.247 1.00 0.00 7 SER A C 8
ATOM 13778 O O . SER A 1 7 ? -20.582 6.839 -5.882 1.00 0.00 7 SER A O 8
ATOM 13786 N N . GLU A 1 8 ? -19.627 8.621 -4.937 1.00 0.00 8 GLU A N 8
ATOM 13787 C CA . GLU A 1 8 ? -18.282 8.237 -5.295 1.00 0.00 8 GLU A CA 8
ATOM 13788 C C . GLU A 1 8 ? -17.512 7.744 -4.073 1.00 0.00 8 GLU A C 8
ATOM 13789 O O . GLU A 1 8 ? -16.322 7.431 -4.158 1.00 0.00 8 GLU A O 8
ATOM 13801 N N . THR A 1 9 ? -18.209 7.700 -2.943 1.00 0.00 9 THR A N 8
ATOM 13802 C CA . THR A 1 9 ? -17.663 7.235 -1.662 1.00 0.00 9 THR A CA 8
ATOM 13803 C C . THR A 1 9 ? -16.663 8.232 -1.059 1.00 0.00 9 THR A C 8
ATOM 13804 O O . THR A 1 9 ? -16.865 8.740 0.048 1.00 0.00 9 THR A O 8
ATOM 13815 N N . GLY A 1 10 ? -15.611 8.519 -1.794 1.00 0.00 10 GLY A N 8
ATOM 13816 C CA . GLY A 1 10 ? -14.592 9.428 -1.321 1.00 0.00 10 GLY A CA 8
ATOM 13817 C C . GLY A 1 10 ? -13.767 8.835 -0.190 1.00 0.00 10 GLY A C 8
ATOM 13818 O O . GLY A 1 10 ? -13.467 7.638 -0.191 1.00 0.00 10 GLY A O 8
ATOM 13822 N N . ASN A 1 11 ? -13.414 9.668 0.776 1.00 0.00 11 ASN A N 8
ATOM 13823 C CA . ASN A 1 11 ? -12.607 9.237 1.920 1.00 0.00 11 ASN A CA 8
ATOM 13824 C C . ASN A 1 11 ? -13.510 9.055 3.144 1.00 0.00 11 ASN A C 8
ATOM 13825 O O . ASN A 1 11 ? -13.039 8.901 4.272 1.00 0.00 11 ASN A O 8
ATOM 13836 N N . ALA A 1 12 ? -14.807 9.064 2.906 1.00 0.00 12 ALA A N 8
ATOM 13837 C CA . ALA A 1 12 ? -15.776 8.926 3.976 1.00 0.00 12 ALA A CA 8
ATOM 13838 C C . ALA A 1 12 ? -16.223 7.481 4.134 1.00 0.00 12 ALA A C 8
ATOM 13839 O O . ALA A 1 12 ? -16.416 6.761 3.148 1.00 0.00 12 ALA A O 8
ATOM 13846 N N . VAL A 1 13 ? -16.380 7.062 5.372 1.00 0.00 13 VAL A N 8
ATOM 13847 C CA . VAL A 1 13 ? -16.857 5.731 5.678 1.00 0.00 13 VAL A CA 8
ATOM 13848 C C . VAL A 1 13 ? -18.057 5.830 6.586 1.00 0.00 13 VAL A C 8
ATOM 13849 O O . VAL A 1 13 ? -18.265 6.857 7.247 1.00 0.00 13 VAL A O 8
ATOM 13862 N N . VAL A 1 14 ? -18.847 4.790 6.620 1.00 0.00 14 VAL A N 8
ATOM 13863 C CA . VAL A 1 14 ? -20.015 4.772 7.452 1.00 0.00 14 VAL A CA 8
ATOM 13864 C C . VAL A 1 14 ? -19.863 3.715 8.520 1.00 0.00 14 VAL A C 8
ATOM 13865 O O . VAL A 1 14 ? -19.617 2.540 8.220 1.00 0.00 14 VAL A O 8
ATOM 13878 N N . VAL A 1 15 ? -19.994 4.130 9.756 1.00 0.00 15 VAL A N 8
ATOM 13879 C CA . VAL A 1 15 ? -19.907 3.227 10.872 1.00 0.00 15 VAL A CA 8
ATOM 13880 C C . VAL A 1 15 ? -21.277 3.102 11.502 1.00 0.00 15 VAL A C 8
ATOM 13881 O O . VAL A 1 15 ? -21.888 4.103 11.875 1.00 0.00 15 VAL A O 8
ATOM 13894 N N . PHE A 1 16 ? -21.756 1.890 11.622 1.00 0.00 16 PHE A N 8
ATOM 13895 C CA . PHE A 1 16 ? -23.072 1.658 12.169 1.00 0.00 16 PHE A CA 8
ATOM 13896 C C . PHE A 1 16 ? -23.064 0.527 13.178 1.00 0.00 16 PHE A C 8
ATOM 13897 O O . PHE A 1 16 ? -22.097 -0.236 13.265 1.00 0.00 16 PHE A O 8
ATOM 13914 N N . GLY A 1 17 ? -24.139 0.427 13.940 1.00 0.00 17 GLY A N 8
ATOM 13915 C CA . GLY A 1 17 ? -24.240 -0.603 14.951 1.00 0.00 17 GLY A CA 8
ATOM 13916 C C . GLY A 1 17 ? -24.457 -0.027 16.334 1.00 0.00 17 GLY A C 8
ATOM 13917 O O . GLY A 1 17 ? -24.690 -0.759 17.290 1.00 0.00 17 GLY A O 8
ATOM 13921 N N . TYR A 1 18 ? -24.387 1.290 16.438 1.00 0.00 18 TYR A N 8
ATOM 13922 C CA . TYR A 1 18 ? -24.582 1.963 17.710 1.00 0.00 18 TYR A CA 8
ATOM 13923 C C . TYR A 1 18 ? -25.554 3.133 17.571 1.00 0.00 18 TYR A C 8
ATOM 13924 O O . TYR A 1 18 ? -26.110 3.367 16.505 1.00 0.00 18 TYR A O 8
ATOM 13942 N N . ARG A 1 19 ? -25.746 3.851 18.668 1.00 0.00 19 ARG A N 8
ATOM 13943 C CA . ARG A 1 19 ? -26.626 5.012 18.704 1.00 0.00 19 ARG A CA 8
ATOM 13944 C C . ARG A 1 19 ? -25.970 6.126 19.502 1.00 0.00 19 ARG A C 8
ATOM 13945 O O . ARG A 1 19 ? -25.014 5.878 20.251 1.00 0.00 19 ARG A O 8
ATOM 13966 N N . GLU A 1 20 ? -26.477 7.338 19.355 1.00 0.00 20 GLU A N 8
ATOM 13967 C CA . GLU A 1 20 ? -25.941 8.476 20.076 1.00 0.00 20 GLU A CA 8
ATOM 13968 C C . GLU A 1 20 ? -26.369 8.408 21.546 1.00 0.00 20 GLU A C 8
ATOM 13969 O O . GLU A 1 20 ? -27.441 8.886 21.925 1.00 0.00 20 GLU A O 8
ATOM 13981 N N . ALA A 1 21 ? -25.532 7.747 22.338 1.00 0.00 21 ALA A N 8
ATOM 13982 C CA . ALA A 1 21 ? -25.736 7.570 23.777 1.00 0.00 21 ALA A CA 8
ATOM 13983 C C . ALA A 1 21 ? -24.544 6.827 24.366 1.00 0.00 21 ALA A C 8
ATOM 13984 O O . ALA A 1 21 ? -24.143 7.061 25.501 1.00 0.00 21 ALA A O 8
ATOM 13991 N N . ILE A 1 22 ? -23.971 5.940 23.558 1.00 0.00 22 ILE A N 8
ATOM 13992 C CA . ILE A 1 22 ? -22.805 5.139 23.947 1.00 0.00 22 ILE A CA 8
ATOM 13993 C C . ILE A 1 22 ? -21.513 5.895 23.664 1.00 0.00 22 ILE A C 8
ATOM 13994 O O . ILE A 1 22 ? -20.432 5.298 23.604 1.00 0.00 22 ILE A O 8
ATOM 14010 N N . THR A 1 23 ? -21.633 7.207 23.533 1.00 0.00 23 THR A N 8
ATOM 14011 C CA . THR A 1 23 ? -20.535 8.058 23.121 1.00 0.00 23 THR A CA 8
ATOM 14012 C C . THR A 1 23 ? -19.273 7.840 23.944 1.00 0.00 23 THR A C 8
ATOM 14013 O O . THR A 1 23 ? -18.230 7.596 23.390 1.00 0.00 23 THR A O 8
ATOM 14024 N N . LYS A 1 24 ? -19.394 7.844 25.257 1.00 0.00 24 LYS A N 8
ATOM 14025 C CA . LYS A 1 24 ? -18.241 7.737 26.132 1.00 0.00 24 LYS A CA 8
ATOM 14026 C C . LYS A 1 24 ? -17.426 6.469 25.845 1.00 0.00 24 LYS A C 8
ATOM 14027 O O . LYS A 1 24 ? -16.199 6.478 25.937 1.00 0.00 24 LYS A O 8
ATOM 14046 N N . GLN A 1 25 ? -18.114 5.399 25.494 1.00 0.00 25 GLN A N 8
ATOM 14047 C CA . GLN A 1 25 ? -17.467 4.124 25.242 1.00 0.00 25 GLN A CA 8
ATOM 14048 C C . GLN A 1 25 ? -16.744 4.086 23.877 1.00 0.00 25 GLN A C 8
ATOM 14049 O O . GLN A 1 25 ? -15.509 4.075 23.822 1.00 0.00 25 GLN A O 8
ATOM 14063 N N . ILE A 1 26 ? -17.515 4.102 22.779 1.00 0.00 26 ILE A N 8
ATOM 14064 C CA . ILE A 1 26 ? -16.937 3.980 21.427 1.00 0.00 26 ILE A CA 8
ATOM 14065 C C . ILE A 1 26 ? -16.037 5.166 21.059 1.00 0.00 26 ILE A C 8
ATOM 14066 O O . ILE A 1 26 ? -15.062 5.007 20.313 1.00 0.00 26 ILE A O 8
ATOM 14082 N N . LEU A 1 27 ? -16.336 6.335 21.604 1.00 0.00 27 LEU A N 8
ATOM 14083 C CA . LEU A 1 27 ? -15.532 7.523 21.336 1.00 0.00 27 LEU A CA 8
ATOM 14084 C C . LEU A 1 27 ? -14.107 7.311 21.774 1.00 0.00 27 LEU A C 8
ATOM 14085 O O . LEU A 1 27 ? -13.197 7.621 21.047 1.00 0.00 27 LEU A O 8
ATOM 14101 N N . ALA A 1 28 ? -13.924 6.745 22.954 1.00 0.00 28 ALA A N 8
ATOM 14102 C CA . ALA A 1 28 ? -12.589 6.500 23.477 1.00 0.00 28 ALA A CA 8
ATOM 14103 C C . ALA A 1 28 ? -11.832 5.519 22.592 1.00 0.00 28 ALA A C 8
ATOM 14104 O O . ALA A 1 28 ? -10.623 5.646 22.396 1.00 0.00 28 ALA A O 8
ATOM 14111 N N . TYR A 1 29 ? -12.554 4.542 22.064 1.00 0.00 29 TYR A N 8
ATOM 14112 C CA . TYR A 1 29 ? -11.966 3.513 21.225 1.00 0.00 29 TYR A CA 8
ATOM 14113 C C . TYR A 1 29 ? -11.374 4.094 19.923 1.00 0.00 29 TYR A C 8
ATOM 14114 O O . TYR A 1 29 ? -10.241 3.786 19.561 1.00 0.00 29 TYR A O 8
ATOM 14132 N N . PHE A 1 30 ? -12.142 4.935 19.226 1.00 0.00 30 PHE A N 8
ATOM 14133 C CA . PHE A 1 30 ? -11.682 5.491 17.944 1.00 0.00 30 PHE A CA 8
ATOM 14134 C C . PHE A 1 30 ? -11.008 6.858 18.097 1.00 0.00 30 PHE A C 8
ATOM 14135 O O . PHE A 1 30 ? -10.432 7.382 17.139 1.00 0.00 30 PHE A O 8
ATOM 14152 N N . ALA A 1 31 ? -11.068 7.431 19.300 1.00 0.00 31 ALA A N 8
ATOM 14153 C CA . ALA A 1 31 ? -10.443 8.740 19.575 1.00 0.00 31 ALA A CA 8
ATOM 14154 C C . ALA A 1 31 ? -8.927 8.672 19.452 1.00 0.00 31 ALA A C 8
ATOM 14155 O O . ALA A 1 31 ? -8.235 9.680 19.578 1.00 0.00 31 ALA A O 8
ATOM 14162 N N . GLN A 1 32 ? -8.431 7.471 19.216 1.00 0.00 32 GLN A N 8
ATOM 14163 C CA . GLN A 1 32 ? -7.017 7.222 19.025 1.00 0.00 32 GLN A CA 8
ATOM 14164 C C . GLN A 1 32 ? -6.496 8.037 17.844 1.00 0.00 32 GLN A C 8
ATOM 14165 O O . GLN A 1 32 ? -5.362 8.502 17.850 1.00 0.00 32 GLN A O 8
ATOM 14179 N N . PHE A 1 33 ? -7.338 8.186 16.826 1.00 0.00 33 PHE A N 8
ATOM 14180 C CA . PHE A 1 33 ? -6.956 8.902 15.616 1.00 0.00 33 PHE A CA 8
ATOM 14181 C C . PHE A 1 33 ? -8.052 9.868 15.135 1.00 0.00 33 PHE A C 8
ATOM 14182 O O . PHE A 1 33 ? -7.953 10.427 14.041 1.00 0.00 33 PHE A O 8
ATOM 14199 N N . GLY A 1 34 ? -9.077 10.077 15.947 1.00 0.00 34 GLY A N 8
ATOM 14200 C CA . GLY A 1 34 ? -10.156 10.963 15.541 1.00 0.00 34 GLY A CA 8
ATOM 14201 C C . GLY A 1 34 ? -11.153 11.222 16.650 1.00 0.00 34 GLY A C 8
ATOM 14202 O O . GLY A 1 34 ? -10.852 11.003 17.816 1.00 0.00 34 GLY A O 8
ATOM 14206 N N . GLU A 1 35 ? -12.330 11.704 16.282 1.00 0.00 35 GLU A N 8
ATOM 14207 C CA . GLU A 1 35 ? -13.389 11.991 17.241 1.00 0.00 35 GLU A CA 8
ATOM 14208 C C . GLU A 1 35 ? -14.730 11.630 16.621 1.00 0.00 35 GLU A C 8
ATOM 14209 O O . GLU A 1 35 ? -14.905 11.746 15.407 1.00 0.00 35 GLU A O 8
ATOM 14221 N N . ILE A 1 36 ? -15.668 11.180 17.440 1.00 0.00 36 ILE A N 8
ATOM 14222 C CA . ILE A 1 36 ? -16.954 10.734 16.934 1.00 0.00 36 ILE A CA 8
ATOM 14223 C C . ILE A 1 36 ? -18.100 11.223 17.820 1.00 0.00 36 ILE A C 8
ATOM 14224 O O . ILE A 1 36 ? -17.915 11.459 19.011 1.00 0.00 36 ILE A O 8
ATOM 14240 N N . LEU A 1 37 ? -19.285 11.366 17.209 1.00 0.00 37 LEU A N 8
ATOM 14241 C CA . LEU A 1 37 ? -20.502 11.809 17.893 1.00 0.00 37 LEU A CA 8
ATOM 14242 C C . LEU A 1 37 ? -20.412 13.284 18.317 1.00 0.00 37 LEU A C 8
ATOM 14243 O O . LEU A 1 37 ? -19.447 13.971 17.997 1.00 0.00 37 LEU A O 8
ATOM 14259 N N . GLU A 1 38 ? -21.431 13.764 19.016 1.00 0.00 38 GLU A N 8
ATOM 14260 C CA . GLU A 1 38 ? -21.493 15.171 19.417 1.00 0.00 38 GLU A CA 8
ATOM 14261 C C . GLU A 1 38 ? -21.521 15.338 20.937 1.00 0.00 38 GLU A C 8
ATOM 14262 O O . GLU A 1 38 ? -22.129 16.281 21.462 1.00 0.00 38 GLU A O 8
ATOM 14274 N N . ASP A 1 39 ? -20.862 14.440 21.633 1.00 0.00 39 ASP A N 8
ATOM 14275 C CA . ASP A 1 39 ? -20.769 14.507 23.085 1.00 0.00 39 ASP A CA 8
ATOM 14276 C C . ASP A 1 39 ? -19.397 14.037 23.515 1.00 0.00 39 ASP A C 8
ATOM 14277 O O . ASP A 1 39 ? -18.849 13.124 22.924 1.00 0.00 39 ASP A O 8
ATOM 14286 N N . LEU A 1 40 ? -18.828 14.674 24.518 1.00 0.00 40 LEU A N 8
ATOM 14287 C CA . LEU A 1 40 ? -17.489 14.311 24.963 1.00 0.00 40 LEU A CA 8
ATOM 14288 C C . LEU A 1 40 ? -17.423 14.176 26.481 1.00 0.00 40 LEU A C 8
ATOM 14289 O O . LEU A 1 40 ? -17.435 13.065 27.013 1.00 0.00 40 LEU A O 8
ATOM 14305 N N . GLU A 1 41 ? -17.367 15.323 27.161 1.00 0.00 41 GLU A N 8
ATOM 14306 C CA . GLU A 1 41 ? -17.278 15.410 28.627 1.00 0.00 41 GLU A CA 8
ATOM 14307 C C . GLU A 1 41 ? -15.918 14.907 29.136 1.00 0.00 41 GLU A C 8
ATOM 14308 O O . GLU A 1 41 ? -15.125 15.677 29.680 1.00 0.00 41 GLU A O 8
ATOM 14320 N N . SER A 1 42 ? -15.667 13.621 28.968 1.00 0.00 42 SER A N 8
ATOM 14321 C CA . SER A 1 42 ? -14.408 13.011 29.365 1.00 0.00 42 SER A CA 8
ATOM 14322 C C . SER A 1 42 ? -14.150 11.766 28.515 1.00 0.00 42 SER A C 8
ATOM 14323 O O . SER A 1 42 ? -14.584 10.660 28.862 1.00 0.00 42 SER A O 8
ATOM 14331 N N . GLU A 1 43 ? -13.486 11.957 27.386 1.00 0.00 43 GLU A N 8
ATOM 14332 C CA . GLU A 1 43 ? -13.187 10.860 26.475 1.00 0.00 43 GLU A CA 8
ATOM 14333 C C . GLU A 1 43 ? -11.993 10.069 26.981 1.00 0.00 43 GLU A C 8
ATOM 14334 O O . GLU A 1 43 ? -12.136 8.957 27.486 1.00 0.00 43 GLU A O 8
ATOM 14346 N N . LEU A 1 44 ? -10.818 10.658 26.840 1.00 0.00 44 LEU A N 8
ATOM 14347 C CA . LEU A 1 44 ? -9.590 10.046 27.286 1.00 0.00 44 LEU A CA 8
ATOM 14348 C C . LEU A 1 44 ? -8.535 11.106 27.583 1.00 0.00 44 LEU A C 8
ATOM 14349 O O . LEU A 1 44 ? -8.651 12.247 27.129 1.00 0.00 44 LEU A O 8
ATOM 14365 N N . GLY A 1 45 ? -7.524 10.732 28.350 1.00 0.00 45 GLY A N 8
ATOM 14366 C CA . GLY A 1 45 ? -6.461 11.661 28.684 1.00 0.00 45 GLY A CA 8
ATOM 14367 C C . GLY A 1 45 ? -5.131 11.238 28.103 1.00 0.00 45 GLY A C 8
ATOM 14368 O O . GLY A 1 45 ? -4.105 11.865 28.357 1.00 0.00 45 GLY A O 8
ATOM 14372 N N . ASP A 1 46 ? -5.151 10.169 27.329 1.00 0.00 46 ASP A N 8
ATOM 14373 C CA . ASP A 1 46 ? -3.947 9.645 26.695 1.00 0.00 46 ASP A CA 8
ATOM 14374 C C . ASP A 1 46 ? -4.233 9.370 25.224 1.00 0.00 46 ASP A C 8
ATOM 14375 O O . ASP A 1 46 ? -5.391 9.238 24.848 1.00 0.00 46 ASP A O 8
ATOM 14384 N N . THR A 1 47 ? -3.176 9.313 24.393 1.00 0.00 47 THR A N 8
ATOM 14385 C CA . THR A 1 47 ? -3.292 9.058 22.928 1.00 0.00 47 THR A CA 8
ATOM 14386 C C . THR A 1 47 ? -4.178 10.086 22.219 1.00 0.00 47 THR A C 8
ATOM 14387 O O . THR A 1 47 ? -4.614 9.882 21.088 1.00 0.00 47 THR A O 8
ATOM 14398 N N . GLU A 1 48 ? -4.382 11.208 22.870 1.00 0.00 48 GLU A N 8
ATOM 14399 C CA . GLU A 1 48 ? -5.249 12.250 22.363 1.00 0.00 48 GLU A CA 8
ATOM 14400 C C . GLU A 1 48 ? -4.529 13.162 21.370 1.00 0.00 48 GLU A C 8
ATOM 14401 O O . GLU A 1 48 ? -5.152 14.005 20.725 1.00 0.00 48 GLU A O 8
ATOM 14413 N N . THR A 1 49 ? -3.226 12.983 21.241 1.00 0.00 49 THR A N 8
ATOM 14414 C CA . THR A 1 49 ? -2.428 13.818 20.364 1.00 0.00 49 THR A CA 8
ATOM 14415 C C . THR A 1 49 ? -2.453 13.316 18.920 1.00 0.00 49 THR A C 8
ATOM 14416 O O . THR A 1 49 ? -1.947 13.977 18.016 1.00 0.00 49 THR A O 8
ATOM 14427 N N . MET A 1 50 ? -3.052 12.157 18.707 1.00 0.00 50 MET A N 8
ATOM 14428 C CA . MET A 1 50 ? -3.089 11.554 17.388 1.00 0.00 50 MET A CA 8
ATOM 14429 C C . MET A 1 50 ? -4.438 11.715 16.693 1.00 0.00 50 MET A C 8
ATOM 14430 O O . MET A 1 50 ? -4.689 11.072 15.678 1.00 0.00 50 MET A O 8
ATOM 14444 N N . ARG A 1 51 ? -5.297 12.581 17.215 1.00 0.00 51 ARG A N 8
ATOM 14445 C CA . ARG A 1 51 ? -6.604 12.781 16.591 1.00 0.00 51 ARG A CA 8
ATOM 14446 C C . ARG A 1 51 ? -6.468 13.617 15.319 1.00 0.00 51 ARG A C 8
ATOM 14447 O O . ARG A 1 51 ? -5.945 14.732 15.360 1.00 0.00 51 ARG A O 8
ATOM 14468 N N . THR A 1 52 ? -6.946 13.059 14.198 1.00 0.00 52 THR A N 8
ATOM 14469 C CA . THR A 1 52 ? -6.948 13.720 12.880 1.00 0.00 52 THR A CA 8
ATOM 14470 C C . THR A 1 52 ? -5.522 14.147 12.440 1.00 0.00 52 THR A C 8
ATOM 14471 O O . THR A 1 52 ? -4.550 13.971 13.181 1.00 0.00 52 THR A O 8
ATOM 14482 N N . PRO A 1 53 ? -5.365 14.685 11.209 1.00 0.00 53 PRO A N 8
ATOM 14483 C CA . PRO A 1 53 ? -4.068 15.135 10.706 1.00 0.00 53 PRO A CA 8
ATOM 14484 C C . PRO A 1 53 ? -3.600 16.486 11.292 1.00 0.00 53 PRO A C 8
ATOM 14485 O O . PRO A 1 53 ? -2.823 17.202 10.649 1.00 0.00 53 PRO A O 8
ATOM 14496 N N . GLY A 1 54 ? -4.058 16.841 12.494 1.00 0.00 54 GLY A N 8
ATOM 14497 C CA . GLY A 1 54 ? -3.599 18.097 13.089 1.00 0.00 54 GLY A CA 8
ATOM 14498 C C . GLY A 1 54 ? -4.515 18.686 14.160 1.00 0.00 54 GLY A C 8
ATOM 14499 O O . GLY A 1 54 ? -4.059 19.458 15.004 1.00 0.00 54 GLY A O 8
ATOM 14503 N N . TYR A 1 55 ? -5.785 18.335 14.143 1.00 0.00 55 TYR A N 8
ATOM 14504 C CA . TYR A 1 55 ? -6.726 18.887 15.108 1.00 0.00 55 TYR A CA 8
ATOM 14505 C C . TYR A 1 55 ? -7.111 17.863 16.153 1.00 0.00 55 TYR A C 8
ATOM 14506 O O . TYR A 1 55 ? -7.800 16.893 15.865 1.00 0.00 55 TYR A O 8
ATOM 14524 N N . PHE A 1 56 ? -6.650 18.088 17.357 1.00 0.00 56 PHE A N 8
ATOM 14525 C CA . PHE A 1 56 ? -6.953 17.207 18.472 1.00 0.00 56 PHE A CA 8
ATOM 14526 C C . PHE A 1 56 ? -8.452 17.257 18.770 1.00 0.00 56 PHE A C 8
ATOM 14527 O O . PHE A 1 56 ? -9.185 16.315 18.489 1.00 0.00 56 PHE A O 8
ATOM 14544 N N . PHE A 1 57 ? -8.880 18.372 19.335 1.00 0.00 57 PHE A N 8
ATOM 14545 C CA . PHE A 1 57 ? -10.276 18.634 19.617 1.00 0.00 57 PHE A CA 8
ATOM 14546 C C . PHE A 1 57 ? -10.424 20.075 20.050 1.00 0.00 57 PHE A C 8
ATOM 14547 O O . PHE A 1 57 ? -9.680 20.555 20.914 1.00 0.00 57 PHE A O 8
ATOM 14564 N N . GLN A 1 58 ? -11.351 20.775 19.440 1.00 0.00 58 GLN A N 8
ATOM 14565 C CA . GLN A 1 58 ? -11.518 22.179 19.718 1.00 0.00 58 GLN A CA 8
ATOM 14566 C C . GLN A 1 58 ? -12.728 22.417 20.600 1.00 0.00 58 GLN A C 8
ATOM 14567 O O . GLN A 1 58 ? -13.852 22.062 20.244 1.00 0.00 58 GLN A O 8
ATOM 14581 N N . GLN A 1 59 ? -12.491 23.030 21.739 1.00 0.00 59 GLN A N 8
ATOM 14582 C CA . GLN A 1 59 ? -13.538 23.331 22.697 1.00 0.00 59 GLN A CA 8
ATOM 14583 C C . GLN A 1 59 ? -13.983 24.785 22.520 1.00 0.00 59 GLN A C 8
ATOM 14584 O O . GLN A 1 59 ? -14.660 25.362 23.376 1.00 0.00 59 GLN A O 8
ATOM 14598 N N . ALA A 1 60 ? -13.579 25.360 21.394 1.00 0.00 60 ALA A N 8
ATOM 14599 C CA . ALA A 1 60 ? -13.895 26.742 21.037 1.00 0.00 60 ALA A CA 8
ATOM 14600 C C . ALA A 1 60 ? -15.414 26.972 20.986 1.00 0.00 60 ALA A C 8
ATOM 14601 O O . ALA A 1 60 ? -16.185 26.025 20.857 1.00 0.00 60 ALA A O 8
ATOM 14608 N N . PRO A 1 61 ? -15.861 28.235 21.097 1.00 0.00 61 PRO A N 8
ATOM 14609 C CA . PRO A 1 61 ? -17.294 28.578 21.064 1.00 0.00 61 PRO A CA 8
ATOM 14610 C C . PRO A 1 61 ? -17.972 28.265 19.718 1.00 0.00 61 PRO A C 8
ATOM 14611 O O . PRO A 1 61 ? -19.191 28.115 19.652 1.00 0.00 61 PRO A O 8
ATOM 14622 N N . ASN A 1 62 ? -17.183 28.156 18.654 1.00 0.00 62 ASN A N 8
ATOM 14623 C CA . ASN A 1 62 ? -17.734 27.893 17.332 1.00 0.00 62 ASN A CA 8
ATOM 14624 C C . ASN A 1 62 ? -17.069 26.678 16.706 1.00 0.00 62 ASN A C 8
ATOM 14625 O O . ASN A 1 62 ? -16.033 26.786 16.050 1.00 0.00 62 ASN A O 8
ATOM 14636 N N . ARG A 1 63 ? -17.643 25.523 16.967 1.00 0.00 63 ARG A N 8
ATOM 14637 C CA . ARG A 1 63 ? -17.153 24.257 16.422 1.00 0.00 63 ARG A CA 8
ATOM 14638 C C . ARG A 1 63 ? -18.242 23.190 16.459 1.00 0.00 63 ARG A C 8
ATOM 14639 O O . ARG A 1 63 ? -19.085 23.184 17.354 1.00 0.00 63 ARG A O 8
ATOM 14660 N N . ARG A 1 64 ? -18.227 22.303 15.489 1.00 0.00 64 ARG A N 8
ATOM 14661 C CA . ARG A 1 64 ? -19.192 21.226 15.427 1.00 0.00 64 ARG A CA 8
ATOM 14662 C C . ARG A 1 64 ? -18.521 19.867 15.621 1.00 0.00 64 ARG A C 8
ATOM 14663 O O . ARG A 1 64 ? -19.063 18.839 15.210 1.00 0.00 64 ARG A O 8
ATOM 14684 N N . ARG A 1 65 ? -17.340 19.886 16.265 1.00 0.00 65 ARG A N 8
ATOM 14685 C CA . ARG A 1 65 ? -16.546 18.698 16.552 1.00 0.00 65 ARG A CA 8
ATOM 14686 C C . ARG A 1 65 ? -16.314 17.853 15.304 1.00 0.00 65 ARG A C 8
ATOM 14687 O O . ARG A 1 65 ? -15.400 18.114 14.521 1.00 0.00 65 ARG A O 8
ATOM 14708 N N . ILE A 1 66 ? -17.176 16.864 15.120 1.00 0.00 66 ILE A N 8
ATOM 14709 C CA . ILE A 1 66 ? -17.113 15.961 13.997 1.00 0.00 66 ILE A CA 8
ATOM 14710 C C . ILE A 1 66 ? -17.334 16.694 12.676 1.00 0.00 66 ILE A C 8
ATOM 14711 O O . ILE A 1 66 ? -16.638 16.441 11.686 1.00 0.00 66 ILE A O 8
ATOM 14727 N N . SER A 1 67 ? -18.296 17.602 12.674 1.00 0.00 67 SER A N 8
ATOM 14728 C CA . SER A 1 67 ? -18.624 18.408 11.512 1.00 0.00 67 SER A CA 8
ATOM 14729 C C . SER A 1 67 ? -18.992 17.536 10.298 1.00 0.00 67 SER A C 8
ATOM 14730 O O . SER A 1 67 ? -18.857 17.957 9.146 1.00 0.00 67 SER A O 8
ATOM 14738 N N . ARG A 1 68 ? -19.482 16.342 10.565 1.00 0.00 68 ARG A N 8
ATOM 14739 C CA . ARG A 1 68 ? -19.878 15.429 9.511 1.00 0.00 68 ARG A CA 8
ATOM 14740 C C . ARG A 1 68 ? -21.310 14.977 9.721 1.00 0.00 68 ARG A C 8
ATOM 14741 O O . ARG A 1 68 ? -21.814 14.968 10.848 1.00 0.00 68 ARG A O 8
ATOM 14762 N N . GLU A 1 69 ? -21.959 14.619 8.635 1.00 0.00 69 GLU A N 8
ATOM 14763 C CA . GLU A 1 69 ? -23.344 14.187 8.660 1.00 0.00 69 GLU A CA 8
ATOM 14764 C C . GLU A 1 69 ? -23.474 12.773 9.225 1.00 0.00 69 GLU A C 8
ATOM 14765 O O . GLU A 1 69 ? -22.667 11.895 8.923 1.00 0.00 69 GLU A O 8
ATOM 14777 N N . HIS A 1 70 ? -24.495 12.562 10.034 1.00 0.00 70 HIS A N 8
ATOM 14778 C CA . HIS A 1 70 ? -24.742 11.264 10.632 1.00 0.00 70 HIS A CA 8
ATOM 14779 C C . HIS A 1 70 ? -26.236 11.008 10.738 1.00 0.00 70 HIS A C 8
ATOM 14780 O O . HIS A 1 70 ? -27.047 11.934 10.604 1.00 0.00 70 HIS A O 8
ATOM 14794 N N . GLY A 1 71 ? -26.594 9.764 10.970 1.00 0.00 71 GLY A N 8
ATOM 14795 C CA . GLY A 1 71 ? -27.978 9.401 11.110 1.00 0.00 71 GLY A CA 8
ATOM 14796 C C . GLY A 1 71 ? -28.316 9.047 12.536 1.00 0.00 71 GLY A C 8
ATOM 14797 O O . GLY A 1 71 ? -27.869 9.713 13.466 1.00 0.00 71 GLY A O 8
ATOM 14801 N N . ARG A 1 72 ? -29.098 7.998 12.714 1.00 0.00 72 ARG A N 8
ATOM 14802 C CA . ARG A 1 72 ? -29.488 7.560 14.049 1.00 0.00 72 ARG A CA 8
ATOM 14803 C C . ARG A 1 72 ? -28.678 6.373 14.493 1.00 0.00 72 ARG A C 8
ATOM 14804 O O . ARG A 1 72 ? -28.178 6.334 15.615 1.00 0.00 72 ARG A O 8
ATOM 14825 N N . THR A 1 73 ? -28.547 5.411 13.619 1.00 0.00 73 THR A N 8
ATOM 14826 C CA . THR A 1 73 ? -27.826 4.211 13.936 1.00 0.00 73 THR A CA 8
ATOM 14827 C C . THR A 1 73 ? -26.533 4.102 13.130 1.00 0.00 73 THR A C 8
ATOM 14828 O O . THR A 1 73 ? -25.800 3.109 13.233 1.00 0.00 73 THR A O 8
ATOM 14839 N N . TRP A 1 74 ? -26.257 5.125 12.336 1.00 0.00 74 TRP A N 8
ATOM 14840 C CA . TRP A 1 74 ? -25.075 5.143 11.496 1.00 0.00 74 TRP A CA 8
ATOM 14841 C C . TRP A 1 74 ? -24.421 6.515 11.512 1.00 0.00 74 TRP A C 8
ATOM 14842 O O . TRP A 1 74 ? -25.100 7.540 11.601 1.00 0.00 74 TRP A O 8
ATOM 14863 N N . THR A 1 75 ? -23.111 6.526 11.428 1.00 0.00 75 THR A N 8
ATOM 14864 C CA . THR A 1 75 ? -22.350 7.755 11.421 1.00 0.00 75 THR A CA 8
ATOM 14865 C C . THR A 1 75 ? -21.400 7.786 10.230 1.00 0.00 75 THR A C 8
ATOM 14866 O O . THR A 1 75 ? -20.623 6.853 10.019 1.00 0.00 75 THR A O 8
ATOM 14877 N N . LYS A 1 76 ? -21.474 8.848 9.451 1.00 0.00 76 LYS A N 8
ATOM 14878 C CA . LYS A 1 76 ? -20.578 9.031 8.329 1.00 0.00 76 LYS A CA 8
ATOM 14879 C C . LYS A 1 76 ? -19.437 9.939 8.748 1.00 0.00 76 LYS A C 8
ATOM 14880 O O . LYS A 1 76 ? -19.629 11.139 8.953 1.00 0.00 76 LYS A O 8
ATOM 14899 N N . LEU A 1 77 ? -18.260 9.372 8.886 1.00 0.00 77 LEU A N 8
ATOM 14900 C CA . LEU A 1 77 ? -17.113 10.126 9.346 1.00 0.00 77 LEU A CA 8
ATOM 14901 C C . LEU A 1 77 ? -15.926 9.997 8.399 1.00 0.00 77 LEU A C 8
ATOM 14902 O O . LEU A 1 77 ? -15.668 8.933 7.833 1.00 0.00 77 LEU A O 8
ATOM 14918 N N . THR A 1 78 ? -15.235 11.102 8.201 1.00 0.00 78 THR A N 8
ATOM 14919 C CA . THR A 1 78 ? -14.083 11.151 7.329 1.00 0.00 78 THR A CA 8
ATOM 14920 C C . THR A 1 78 ? -12.811 11.392 8.142 1.00 0.00 78 THR A C 8
ATOM 14921 O O . THR A 1 78 ? -12.735 12.357 8.902 1.00 0.00 78 THR A O 8
ATOM 14932 N N . TYR A 1 79 ? -11.820 10.518 7.987 1.00 0.00 79 TYR A N 8
ATOM 14933 C CA . TYR A 1 79 ? -10.548 10.676 8.704 1.00 0.00 79 TYR A CA 8
ATOM 14934 C C . TYR A 1 79 ? -9.584 11.549 7.910 1.00 0.00 79 TYR A C 8
ATOM 14935 O O . TYR A 1 79 ? -8.512 11.905 8.398 1.00 0.00 79 TYR A O 8
ATOM 14953 N N . ALA A 1 80 ? -9.981 11.877 6.677 1.00 0.00 80 ALA A N 8
ATOM 14954 C CA . ALA A 1 80 ? -9.191 12.725 5.770 1.00 0.00 80 ALA A CA 8
ATOM 14955 C C . ALA A 1 80 ? -7.869 12.065 5.365 1.00 0.00 80 ALA A C 8
ATOM 14956 O O . ALA A 1 80 ? -6.977 12.722 4.827 1.00 0.00 80 ALA A O 8
ATOM 14963 N N . ASN A 1 81 ? -7.759 10.768 5.609 1.00 0.00 81 ASN A N 8
ATOM 14964 C CA . ASN A 1 81 ? -6.573 10.019 5.242 1.00 0.00 81 ASN A CA 8
ATOM 14965 C C . ASN A 1 81 ? -6.950 8.613 4.831 1.00 0.00 81 ASN A C 8
ATOM 14966 O O . ASN A 1 81 ? -8.066 8.156 5.102 1.00 0.00 81 ASN A O 8
ATOM 14977 N N . HIS A 1 82 ? -6.042 7.929 4.171 1.00 0.00 82 HIS A N 8
ATOM 14978 C CA . HIS A 1 82 ? -6.293 6.570 3.747 1.00 0.00 82 HIS A CA 8
ATOM 14979 C C . HIS A 1 82 ? -5.774 5.580 4.766 1.00 0.00 82 HIS A C 8
ATOM 14980 O O . HIS A 1 82 ? -6.215 4.436 4.810 1.00 0.00 82 HIS A O 8
ATOM 14994 N N . SER A 1 83 ? -4.857 6.034 5.600 1.00 0.00 83 SER A N 8
ATOM 14995 C CA . SER A 1 83 ? -4.258 5.187 6.612 1.00 0.00 83 SER A CA 8
ATOM 14996 C C . SER A 1 83 ? -5.311 4.653 7.585 1.00 0.00 83 SER A C 8
ATOM 14997 O O . SER A 1 83 ? -5.340 3.465 7.884 1.00 0.00 83 SER A O 8
ATOM 15005 N N . SER A 1 84 ? -6.192 5.525 8.046 1.00 0.00 84 SER A N 8
ATOM 15006 C CA . SER A 1 84 ? -7.229 5.116 8.972 1.00 0.00 84 SER A CA 8
ATOM 15007 C C . SER A 1 84 ? -8.451 4.602 8.218 1.00 0.00 84 SER A C 8
ATOM 15008 O O . SER A 1 84 ? -9.303 3.926 8.792 1.00 0.00 84 SER A O 8
ATOM 15016 N N . TYR A 1 85 ? -8.518 4.919 6.927 1.00 0.00 85 TYR A N 8
ATOM 15017 C CA . TYR A 1 85 ? -9.643 4.512 6.080 1.00 0.00 85 TYR A CA 8
ATOM 15018 C C . TYR A 1 85 ? -9.758 2.979 6.033 1.00 0.00 85 TYR A C 8
ATOM 15019 O O . TYR A 1 85 ? -10.817 2.420 6.308 1.00 0.00 85 TYR A O 8
ATOM 15037 N N . LEU A 1 86 ? -8.653 2.314 5.703 1.00 0.00 86 LEU A N 8
ATOM 15038 C CA . LEU A 1 86 ? -8.619 0.848 5.645 1.00 0.00 86 LEU A CA 8
ATOM 15039 C C . LEU A 1 86 ? -8.698 0.222 7.034 1.00 0.00 86 LEU A C 8
ATOM 15040 O O . LEU A 1 86 ? -9.370 -0.790 7.238 1.00 0.00 86 LEU A O 8
ATOM 15056 N N . ARG A 1 87 ? -8.001 0.831 7.980 1.00 0.00 87 ARG A N 8
ATOM 15057 C CA . ARG A 1 87 ? -7.921 0.318 9.355 1.00 0.00 87 ARG A CA 8
ATOM 15058 C C . ARG A 1 87 ? -9.279 0.308 10.061 1.00 0.00 87 ARG A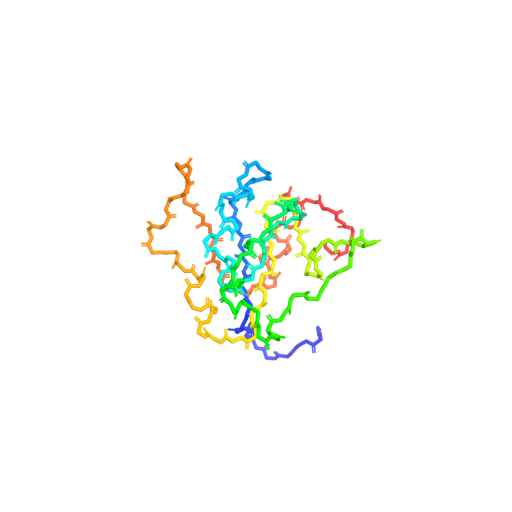 C 8
ATOM 15059 O O . ARG A 1 87 ? -9.585 -0.620 10.813 1.00 0.00 87 ARG A O 8
ATOM 15080 N N . ALA A 1 88 ? -10.082 1.333 9.821 1.00 0.00 88 ALA A N 8
ATOM 15081 C CA . ALA A 1 88 ? -11.392 1.457 10.464 1.00 0.00 88 ALA A CA 8
ATOM 15082 C C . ALA A 1 88 ? -12.365 0.373 10.004 1.00 0.00 88 ALA A C 8
ATOM 15083 O O . ALA A 1 88 ? -13.326 0.071 10.694 1.00 0.00 88 ALA A O 8
ATOM 15090 N N . LEU A 1 89 ? -12.077 -0.230 8.857 1.00 0.00 89 LEU A N 8
ATOM 15091 C CA . LEU A 1 89 ? -12.955 -1.227 8.237 1.00 0.00 89 LEU A CA 8
ATOM 15092 C C . LEU A 1 89 ? -13.004 -2.553 9.006 1.00 0.00 89 LEU A C 8
ATOM 15093 O O . LEU A 1 89 ? -13.740 -3.467 8.620 1.00 0.00 89 LEU A O 8
ATOM 15109 N N . ARG A 1 90 ? -12.185 -2.675 10.053 1.00 0.00 90 ARG A N 8
ATOM 15110 C CA . ARG A 1 90 ? -12.112 -3.907 10.846 1.00 0.00 90 ARG A CA 8
ATOM 15111 C C . ARG A 1 90 ? -13.494 -4.392 11.318 1.00 0.00 90 ARG A C 8
ATOM 15112 O O . ARG A 1 90 ? -14.272 -3.639 11.906 1.00 0.00 90 ARG A O 8
ATOM 15133 N N . GLU A 1 91 ? -13.781 -5.651 11.038 1.00 0.00 91 GLU A N 8
ATOM 15134 C CA . GLU A 1 91 ? -15.018 -6.286 11.467 1.00 0.00 91 GLU A CA 8
ATOM 15135 C C . GLU A 1 91 ? -14.681 -7.566 12.226 1.00 0.00 91 GLU A C 8
ATOM 15136 O O . GLU A 1 91 ? -13.980 -7.522 13.231 1.00 0.00 91 GLU A O 8
ATOM 15148 N N . HIS A 1 92 ? -15.165 -8.702 11.719 1.00 0.00 92 HIS A N 8
ATOM 15149 C CA . HIS A 1 92 ? -14.883 -10.028 12.290 1.00 0.00 92 HIS A CA 8
ATOM 15150 C C . HIS A 1 92 ? -15.240 -10.121 13.778 1.00 0.00 92 HIS A C 8
ATOM 15151 O O . HIS A 1 92 ? -16.400 -10.342 14.137 1.00 0.00 92 HIS A O 8
ATOM 15165 N N . GLY A 1 93 ? -14.240 -9.929 14.635 1.00 0.00 93 GLY A N 8
ATOM 15166 C CA . GLY A 1 93 ? -14.443 -10.042 16.060 1.00 0.00 93 GLY A CA 8
ATOM 15167 C C . GLY A 1 93 ? -14.605 -8.703 16.730 1.00 0.00 93 GLY A C 8
ATOM 15168 O O . GLY A 1 93 ? -14.625 -8.619 17.962 1.00 0.00 93 GLY A O 8
ATOM 15172 N N . THR A 1 94 ? -14.708 -7.651 15.938 1.00 0.00 94 THR A N 8
ATOM 15173 C CA . THR A 1 94 ? -14.906 -6.325 16.476 1.00 0.00 94 THR A CA 8
ATOM 15174 C C . THR A 1 94 ? -16.350 -6.171 16.955 1.00 0.00 94 THR A C 8
ATOM 15175 O O . THR A 1 94 ? -17.232 -5.723 16.217 1.00 0.00 94 THR A O 8
ATOM 15186 N N . ILE A 1 95 ? -16.575 -6.594 18.178 1.00 0.00 95 ILE A N 8
ATOM 15187 C CA . ILE A 1 95 ? -17.877 -6.537 18.793 1.00 0.00 95 ILE A CA 8
ATOM 15188 C C . ILE A 1 95 ? -17.861 -5.561 19.949 1.00 0.00 95 ILE A C 8
ATOM 15189 O O . ILE A 1 95 ? -17.044 -5.682 20.866 1.00 0.00 95 ILE A O 8
ATOM 15205 N N . TYR A 1 96 ? -18.751 -4.601 19.896 1.00 0.00 96 TYR A N 8
ATOM 15206 C CA . TYR A 1 96 ? -18.846 -3.594 20.914 1.00 0.00 96 TYR A CA 8
ATOM 15207 C C . TYR A 1 96 ? -20.274 -3.535 21.424 1.00 0.00 96 TYR A C 8
ATOM 15208 O O . TYR A 1 96 ? -21.214 -3.577 20.633 1.00 0.00 96 TYR A O 8
ATOM 15226 N N . CYS A 1 97 ? -20.436 -3.475 22.743 1.00 0.00 97 CYS A N 8
ATOM 15227 C CA . CYS A 1 97 ? -21.764 -3.398 23.362 1.00 0.00 97 CYS A CA 8
ATOM 15228 C C . CYS A 1 97 ? -22.590 -4.663 23.048 1.00 0.00 97 CYS A C 8
ATOM 15229 O O . CYS A 1 97 ? -23.814 -4.671 23.166 1.00 0.00 97 CYS A O 8
ATOM 15237 N N . GLY A 1 98 ? -21.906 -5.736 22.669 1.00 0.00 98 GLY A N 8
ATOM 15238 C CA . GLY A 1 98 ? -22.589 -6.977 22.351 1.00 0.00 98 GLY A CA 8
ATOM 15239 C C . GLY A 1 98 ? -23.037 -7.057 20.900 1.00 0.00 98 GLY A C 8
ATOM 15240 O O . GLY A 1 98 ? -23.854 -7.905 20.547 1.00 0.00 98 GLY A O 8
ATOM 15244 N N . ALA A 1 99 ? -22.520 -6.173 20.063 1.00 0.00 99 ALA A N 8
ATOM 15245 C CA . ALA A 1 99 ? -22.852 -6.182 18.644 1.00 0.00 99 ALA A CA 8
ATOM 15246 C C . ALA A 1 99 ? -21.626 -5.869 17.805 1.00 0.00 99 ALA A C 8
ATOM 15247 O O . ALA A 1 99 ? -20.755 -5.119 18.231 1.00 0.00 99 ALA A O 8
ATOM 15254 N N . ALA A 1 100 ? -21.547 -6.456 16.630 1.00 0.00 100 ALA A N 8
ATOM 15255 C CA . ALA A 1 100 ? -20.433 -6.206 15.735 1.00 0.00 100 ALA A CA 8
ATOM 15256 C C . ALA A 1 100 ? -20.526 -4.801 15.162 1.00 0.00 100 ALA A C 8
ATOM 15257 O O . ALA A 1 100 ? -21.616 -4.338 14.813 1.00 0.00 100 ALA A O 8
ATOM 15264 N N . ILE A 1 101 ? -19.396 -4.127 15.073 1.00 0.00 101 ILE A N 8
ATOM 15265 C CA . ILE A 1 101 ? -19.371 -2.790 14.525 1.00 0.00 101 ILE A CA 8
ATOM 15266 C C . ILE A 1 101 ? -19.280 -2.869 13.012 1.00 0.00 101 ILE A C 8
ATOM 15267 O O . ILE A 1 101 ? -18.418 -3.564 12.468 1.00 0.00 101 ILE A O 8
ATOM 15283 N N . GLY A 1 102 ? -20.166 -2.179 12.342 1.00 0.00 102 GLY A N 8
ATOM 15284 C CA . GLY A 1 102 ? -20.171 -2.208 10.909 1.00 0.00 102 GLY A CA 8
ATOM 15285 C C . GLY A 1 102 ? -19.505 -1.002 10.311 1.00 0.00 102 GLY A C 8
ATOM 15286 O O . GLY A 1 102 ? -20.105 0.067 10.231 1.00 0.00 102 GLY A O 8
ATOM 15290 N N . CYS A 1 103 ? -18.265 -1.163 9.907 1.00 0.00 103 CYS A N 8
ATOM 15291 C CA . CYS A 1 103 ? -17.524 -0.093 9.274 1.00 0.00 103 CYS A CA 8
ATOM 15292 C C . CYS A 1 103 ? -17.285 -0.422 7.816 1.00 0.00 103 CYS A C 8
ATOM 15293 O O . CYS A 1 103 ? -16.519 -1.337 7.490 1.00 0.00 103 CYS A O 8
ATOM 15301 N N . VAL A 1 104 ? -17.948 0.303 6.942 1.00 0.00 104 VAL A N 8
ATOM 15302 C CA . VAL A 1 104 ? -17.819 0.096 5.512 1.00 0.00 104 VAL A CA 8
ATOM 15303 C C . VAL A 1 104 ? -17.712 1.440 4.797 1.00 0.00 104 VAL A C 8
ATOM 15304 O O . VAL A 1 104 ? -18.103 2.470 5.351 1.00 0.00 104 VAL A O 8
ATOM 15317 N N . PRO A 1 105 ? -17.159 1.460 3.574 1.00 0.00 105 PRO A N 8
ATOM 15318 C CA . PRO A 1 105 ? -17.072 2.683 2.773 1.00 0.00 105 PRO A CA 8
ATOM 15319 C C . PRO A 1 105 ? -18.465 3.218 2.433 1.00 0.00 105 PRO A C 8
ATOM 15320 O O . PRO A 1 105 ? -19.433 2.450 2.376 1.00 0.00 105 PRO A O 8
ATOM 15331 N N . TYR A 1 106 ? -18.568 4.527 2.223 1.00 0.00 106 TYR A N 8
ATOM 15332 C CA . TYR A 1 106 ? -19.854 5.159 1.938 1.00 0.00 106 TYR A CA 8
ATOM 15333 C C . TYR A 1 106 ? -20.530 4.535 0.715 1.00 0.00 106 TYR A C 8
ATOM 15334 O O . TYR A 1 106 ? -19.926 4.417 -0.360 1.00 0.00 106 TYR A O 8
ATOM 15352 N N . LYS A 1 107 ? -21.780 4.132 0.900 1.00 0.00 107 LYS A N 8
ATOM 15353 C CA . LYS A 1 107 ? -22.580 3.525 -0.153 1.00 0.00 107 LYS A CA 8
ATOM 15354 C C . LYS A 1 107 ? -23.959 4.175 -0.155 1.00 0.00 107 LYS A C 8
ATOM 15355 O O . LYS A 1 107 ? -24.534 4.402 0.910 1.00 0.00 107 LYS A O 8
ATOM 15374 N N . HIS A 1 108 ? -24.493 4.468 -1.332 1.00 0.00 108 HIS A N 8
ATOM 15375 C CA . HIS A 1 108 ? -25.800 5.107 -1.419 1.00 0.00 108 HIS A CA 8
ATOM 15376 C C . HIS A 1 108 ? -26.911 4.158 -0.948 1.00 0.00 108 HIS A C 8
ATOM 15377 O O . HIS A 1 108 ? -27.825 4.564 -0.228 1.00 0.00 108 HIS A O 8
ATOM 15391 N N . GLU A 1 109 ? -26.802 2.888 -1.334 1.00 0.00 109 GLU A N 8
ATOM 15392 C CA . GLU A 1 109 ? -27.800 1.887 -0.973 1.00 0.00 109 GLU A CA 8
ATOM 15393 C C . GLU A 1 109 ? -27.797 1.639 0.531 1.00 0.00 109 GLU A C 8
ATOM 15394 O O . GLU A 1 109 ? -28.846 1.447 1.143 1.00 0.00 109 GLU A O 8
ATOM 15406 N N . LEU A 1 110 ? -26.614 1.702 1.124 1.00 0.00 110 LEU A N 8
ATOM 15407 C CA . LEU A 1 110 ? -26.447 1.445 2.546 1.00 0.00 110 LEU A CA 8
ATOM 15408 C C . LEU A 1 110 ? -27.269 2.423 3.373 1.00 0.00 110 LEU A C 8
ATOM 15409 O O . LEU A 1 110 ? -27.925 2.035 4.338 1.00 0.00 110 LEU A O 8
ATOM 15425 N N . ILE A 1 111 ? -27.248 3.685 2.973 1.00 0.00 111 ILE A N 8
ATOM 15426 C CA . ILE A 1 111 ? -27.974 4.718 3.685 1.00 0.00 111 ILE A CA 8
ATOM 15427 C C . ILE A 1 111 ? -29.473 4.425 3.678 1.00 0.00 111 ILE A C 8
ATOM 15428 O O . ILE A 1 111 ? -30.130 4.470 4.720 1.00 0.00 111 ILE A O 8
ATOM 15444 N N . SER A 1 112 ? -29.999 4.093 2.512 1.00 0.00 112 SER A N 8
ATOM 15445 C CA . SER A 1 112 ? -31.418 3.819 2.365 1.00 0.00 112 SER A CA 8
ATOM 15446 C C . SER A 1 112 ? -31.869 2.575 3.141 1.00 0.00 112 SER A C 8
ATOM 15447 O O . SER A 1 112 ? -32.943 2.577 3.746 1.00 0.00 112 SER A O 8
ATOM 15455 N N . GLU A 1 113 ? -31.045 1.532 3.143 1.00 0.00 113 GLU A N 8
ATOM 15456 C CA . GLU A 1 113 ? -31.402 0.283 3.816 1.00 0.00 113 GLU A CA 8
ATOM 15457 C C . GLU A 1 113 ? -31.564 0.500 5.329 1.00 0.00 113 GLU A C 8
ATOM 15458 O O . GLU A 1 113 ? -32.578 0.110 5.922 1.00 0.00 113 GLU A O 8
ATOM 15470 N N . LEU A 1 114 ? -30.568 1.136 5.941 1.00 0.00 114 LEU A N 8
ATOM 15471 C CA . LEU A 1 114 ? -30.589 1.430 7.369 1.00 0.00 114 LEU A CA 8
ATOM 15472 C C . LEU A 1 114 ? -31.707 2.395 7.747 1.00 0.00 114 LEU A C 8
ATOM 15473 O O . LEU A 1 114 ? -32.326 2.257 8.802 1.00 0.00 114 LEU A O 8
ATOM 15489 N N . SER A 1 115 ? -31.970 3.365 6.882 1.00 0.00 115 SER A N 8
ATOM 15490 C CA . SER A 1 115 ? -32.992 4.377 7.148 1.00 0.00 115 SER A CA 8
ATOM 15491 C C . SER A 1 115 ? -34.404 3.769 7.218 1.00 0.00 115 SER A C 8
ATOM 15492 O O . SER A 1 115 ? -35.337 4.410 7.697 1.00 0.00 115 SER A O 8
ATOM 15500 N N . ARG A 1 116 ? -34.551 2.539 6.748 1.00 0.00 116 ARG A N 8
ATOM 15501 C CA . ARG A 1 116 ? -35.847 1.869 6.780 1.00 0.00 116 ARG A CA 8
ATOM 15502 C C . ARG A 1 116 ? -36.000 1.060 8.067 1.00 0.00 116 ARG A C 8
ATOM 15503 O O . ARG A 1 116 ? -37.032 0.416 8.285 1.00 0.00 116 ARG A O 8
ATOM 15524 N N . GLU A 1 117 ? -34.954 1.096 8.914 1.00 0.00 117 GLU A N 8
ATOM 15525 C CA . GLU A 1 117 ? -34.923 0.368 10.192 1.00 0.00 117 GLU A CA 8
ATOM 15526 C C . GLU A 1 117 ? -34.971 -1.137 9.979 1.00 0.00 117 GLU A C 8
ATOM 15527 O O . GLU A 1 117 ? -35.291 -1.900 10.896 1.00 0.00 117 GLU A O 8
ATOM 15539 N N . GLY A 1 118 ? -34.619 -1.560 8.791 1.00 0.00 118 GLY A N 8
ATOM 15540 C CA . GLY A 1 118 ? -34.656 -2.955 8.467 1.00 0.00 118 GLY A CA 8
ATOM 15541 C C . GLY A 1 118 ? -35.399 -3.196 7.184 1.00 0.00 118 GLY A C 8
ATOM 15542 O O . GLY A 1 118 ? -36.610 -2.965 7.101 1.00 0.00 118 GLY A O 8
ATOM 15546 N N . HIS A 1 119 ? -34.685 -3.628 6.181 1.00 0.00 119 HIS A N 8
ATOM 15547 C CA . HIS A 1 119 ? -35.287 -3.898 4.887 1.00 0.00 119 HIS A CA 8
ATOM 15548 C C . HIS A 1 119 ? -35.825 -5.327 4.826 1.00 0.00 119 HIS A C 8
ATOM 15549 O O . HIS A 1 119 ? -35.143 -6.243 4.361 1.00 0.00 119 HIS A O 8
ATOM 15563 N N . HIS A 1 120 ? -37.055 -5.495 5.314 1.00 0.00 120 HIS A N 8
ATOM 15564 C CA . HIS A 1 120 ? -37.750 -6.787 5.336 1.00 0.00 120 HIS A CA 8
ATOM 15565 C C . HIS A 1 120 ? -36.851 -7.895 5.942 1.00 0.00 120 HIS A C 8
ATOM 15566 O O . HIS A 1 120 ? -36.262 -7.703 7.006 1.00 0.00 120 HIS A O 8
ATOM 15580 N N . HIS A 1 121 ? -36.757 -9.037 5.268 1.00 0.00 121 HIS A N 8
ATOM 15581 C CA . HIS A 1 121 ? -35.952 -10.163 5.740 1.00 0.00 121 HIS A CA 8
ATOM 15582 C C . HIS A 1 121 ? -35.392 -10.909 4.552 1.00 0.00 121 HIS A C 8
ATOM 15583 O O . HIS A 1 121 ? -35.870 -10.745 3.430 1.00 0.00 121 HIS A O 8
ATOM 15597 N N . HIS A 1 122 ? -34.391 -11.729 4.788 1.00 0.00 122 HIS A N 8
ATOM 15598 C CA . HIS A 1 122 ? -33.818 -12.520 3.726 1.00 0.00 122 HIS A CA 8
ATOM 15599 C C . HIS A 1 122 ? -34.559 -13.845 3.592 1.00 0.00 122 HIS A C 8
ATOM 15600 O O . HIS A 1 122 ? -34.197 -14.844 4.222 1.00 0.00 122 HIS A O 8
ATOM 15614 N N . HIS A 1 123 ? -35.608 -13.843 2.797 1.00 0.00 123 HIS A N 8
ATOM 15615 C CA . HIS A 1 123 ? -36.355 -15.056 2.532 1.00 0.00 123 HIS A CA 8
ATOM 15616 C C . HIS A 1 123 ? -35.901 -15.642 1.215 1.00 0.00 123 HIS A C 8
ATOM 15617 O O . HIS A 1 123 ? -36.551 -15.468 0.188 1.00 0.00 123 HIS A O 8
ATOM 15631 N N . HIS A 1 124 ? -34.758 -16.301 1.245 1.00 0.00 124 HIS A N 8
ATOM 15632 C CA . HIS A 1 124 ? -34.173 -16.888 0.051 1.00 0.00 124 HIS A CA 8
ATOM 15633 C C . HIS A 1 124 ? -33.072 -17.859 0.445 1.00 0.00 124 HIS A C 8
ATOM 15634 O O . HIS A 1 124 ? -31.931 -17.412 0.677 1.00 0.00 124 HIS A O 8
ATOM 15649 N N . MET A 1 1 ? -10.458 15.515 -21.155 1.00 0.00 1 MET A N 9
ATOM 15650 C CA . MET A 1 1 ? -9.768 14.235 -20.924 1.00 0.00 1 MET A CA 9
ATOM 15651 C C . MET A 1 1 ? -10.274 13.569 -19.658 1.00 0.00 1 MET A C 9
ATOM 15652 O O . MET A 1 1 ? -10.972 12.563 -19.722 1.00 0.00 1 MET A O 9
ATOM 15668 N N . SER A 1 2 ? -9.935 14.136 -18.507 1.00 0.00 2 SER A N 9
ATOM 15669 C CA . SER A 1 2 ? -10.352 13.566 -17.240 1.00 0.00 2 SER A CA 9
ATOM 15670 C C . SER A 1 2 ? -10.469 14.647 -16.163 1.00 0.00 2 SER A C 9
ATOM 15671 O O . SER A 1 2 ? -9.600 15.516 -16.044 1.00 0.00 2 SER A O 9
ATOM 15679 N N . LEU A 1 3 ? -11.552 14.590 -15.398 1.00 0.00 3 LEU A N 9
ATOM 15680 C CA . LEU A 1 3 ? -11.775 15.510 -14.286 1.00 0.00 3 LEU A CA 9
ATOM 15681 C C . LEU A 1 3 ? -11.807 14.726 -12.981 1.00 0.00 3 LEU A C 9
ATOM 15682 O O . LEU A 1 3 ? -12.281 13.590 -12.947 1.00 0.00 3 LEU A O 9
ATOM 15698 N N . GLY A 1 4 ? -11.297 15.319 -11.918 1.00 0.00 4 GLY A N 9
ATOM 15699 C CA . GLY A 1 4 ? -11.280 14.642 -10.641 1.00 0.00 4 GLY A CA 9
ATOM 15700 C C . GLY A 1 4 ? -12.319 15.181 -9.678 1.00 0.00 4 GLY A C 9
ATOM 15701 O O . GLY A 1 4 ? -12.459 16.399 -9.522 1.00 0.00 4 GLY A O 9
ATOM 15705 N N . SER A 1 5 ? -13.060 14.282 -9.052 1.00 0.00 5 SER A N 9
ATOM 15706 C CA . SER A 1 5 ? -14.061 14.659 -8.065 1.00 0.00 5 SER A CA 9
ATOM 15707 C C . SER A 1 5 ? -13.390 14.991 -6.728 1.00 0.00 5 SER A C 9
ATOM 15708 O O . SER A 1 5 ? -12.388 14.379 -6.360 1.00 0.00 5 SER A O 9
ATOM 15716 N N . GLU A 1 6 ? -13.941 15.962 -6.011 1.00 0.00 6 GLU A N 9
ATOM 15717 C CA . GLU A 1 6 ? -13.405 16.365 -4.719 1.00 0.00 6 GLU A CA 9
ATOM 15718 C C . GLU A 1 6 ? -13.892 15.418 -3.635 1.00 0.00 6 GLU A C 9
ATOM 15719 O O . GLU A 1 6 ? -13.381 15.404 -2.516 1.00 0.00 6 GLU A O 9
ATOM 15731 N N . SER A 1 7 ? -14.864 14.630 -3.986 1.00 0.00 7 SER A N 9
ATOM 15732 C CA . SER A 1 7 ? -15.466 13.698 -3.088 1.00 0.00 7 SER A CA 9
ATOM 15733 C C . SER A 1 7 ? -15.625 12.376 -3.791 1.00 0.00 7 SER A C 9
ATOM 15734 O O . SER A 1 7 ? -16.608 12.137 -4.490 1.00 0.00 7 SER A O 9
ATOM 15742 N N . GLU A 1 8 ? -14.647 11.527 -3.620 1.00 0.00 8 GLU A N 9
ATOM 15743 C CA . GLU A 1 8 ? -14.635 10.224 -4.261 1.00 0.00 8 GLU A CA 9
ATOM 15744 C C . GLU A 1 8 ? -15.635 9.294 -3.587 1.00 0.00 8 GLU A C 9
ATOM 15745 O O . GLU A 1 8 ? -15.876 8.179 -4.045 1.00 0.00 8 GLU A O 9
ATOM 15757 N N . THR A 1 9 ? -16.198 9.777 -2.492 1.00 0.00 9 THR A N 9
ATOM 15758 C CA . THR A 1 9 ? -17.187 9.055 -1.685 1.00 0.00 9 THR A CA 9
ATOM 15759 C C . THR A 1 9 ? -16.558 7.911 -0.881 1.00 0.00 9 THR A C 9
ATOM 15760 O O . THR A 1 9 ? -16.905 7.699 0.280 1.00 0.00 9 THR A O 9
ATOM 15771 N N . GLY A 1 10 ? -15.613 7.207 -1.486 1.00 0.00 10 GLY A N 9
ATOM 15772 C CA . GLY A 1 10 ? -14.940 6.117 -0.809 1.00 0.00 10 GLY A CA 9
ATOM 15773 C C . GLY A 1 10 ? -13.913 6.609 0.192 1.00 0.00 10 GLY A C 9
ATOM 15774 O O . GLY A 1 10 ? -13.040 5.862 0.611 1.00 0.00 10 GLY A O 9
ATOM 15778 N N . ASN A 1 11 ? -14.023 7.873 0.568 1.00 0.00 11 ASN A N 9
ATOM 15779 C CA . ASN A 1 11 ? -13.113 8.476 1.529 1.00 0.00 11 ASN A CA 9
ATOM 15780 C C . ASN A 1 11 ? -13.746 8.441 2.912 1.00 0.00 11 ASN A C 9
ATOM 15781 O O . ASN A 1 11 ? -13.202 8.974 3.884 1.00 0.00 11 ASN A O 9
ATOM 15792 N N . ALA A 1 12 ? -14.907 7.811 2.989 1.00 0.00 12 ALA A N 9
ATOM 15793 C CA . ALA A 1 12 ? -15.651 7.722 4.221 1.00 0.00 12 ALA A CA 9
ATOM 15794 C C . ALA A 1 12 ? -16.252 6.338 4.388 1.00 0.00 12 ALA A C 9
ATOM 15795 O O . ALA A 1 12 ? -16.651 5.696 3.412 1.00 0.00 12 ALA A O 9
ATOM 15802 N N . VAL A 1 13 ? -16.311 5.884 5.618 1.00 0.00 13 VAL A N 9
ATOM 15803 C CA . VAL A 1 13 ? -16.920 4.606 5.935 1.00 0.00 13 VAL A CA 9
ATOM 15804 C C . VAL A 1 13 ? -18.097 4.822 6.857 1.00 0.00 13 VAL A C 9
ATOM 15805 O O . VAL A 1 13 ? -18.157 5.820 7.563 1.00 0.00 13 VAL A O 9
ATOM 15818 N N . VAL A 1 14 ? -19.025 3.910 6.844 1.00 0.00 14 VAL A N 9
ATOM 15819 C CA . VAL A 1 14 ? -20.191 4.007 7.682 1.00 0.00 14 VAL A CA 9
ATOM 15820 C C . VAL A 1 14 ? -20.183 2.876 8.679 1.00 0.00 14 VAL A C 9
ATOM 15821 O O . VAL A 1 14 ? -20.056 1.705 8.304 1.00 0.00 14 VAL A O 9
ATOM 15834 N N . VAL A 1 15 ? -20.305 3.218 9.939 1.00 0.00 15 VAL A N 9
ATOM 15835 C CA . VAL A 1 15 ? -20.306 2.230 10.982 1.00 0.00 15 VAL A CA 9
ATOM 15836 C C . VAL A 1 15 ? -21.661 2.224 11.663 1.00 0.00 15 VAL A C 9
ATOM 15837 O O . VAL A 1 15 ? -22.199 3.285 12.002 1.00 0.00 15 VAL A O 9
ATOM 15850 N N . PHE A 1 16 ? -22.218 1.048 11.842 1.00 0.00 16 PHE A N 9
ATOM 15851 C CA . PHE A 1 16 ? -23.530 0.912 12.442 1.00 0.00 16 PHE A CA 9
ATOM 15852 C C . PHE A 1 16 ? -23.585 -0.295 13.364 1.00 0.00 16 PHE A C 9
ATOM 15853 O O . PHE A 1 16 ? -22.706 -1.163 13.322 1.00 0.00 16 PHE A O 9
ATOM 15870 N N . GLY A 1 17 ? -24.614 -0.344 14.194 1.00 0.00 17 GLY A N 9
ATOM 15871 C CA . GLY A 1 17 ? -24.765 -1.438 15.131 1.00 0.00 17 GLY A CA 9
ATOM 15872 C C . GLY A 1 17 ? -24.831 -0.950 16.560 1.00 0.00 17 GLY A C 9
ATOM 15873 O O . GLY A 1 17 ? -25.146 -1.709 17.472 1.00 0.00 17 GLY A O 9
ATOM 15877 N N . TYR A 1 18 ? -24.540 0.321 16.751 1.00 0.00 18 TYR A N 9
ATOM 15878 C CA . TYR A 1 18 ? -24.572 0.929 18.070 1.00 0.00 18 TYR A CA 9
ATOM 15879 C C . TYR A 1 18 ? -25.556 2.095 18.113 1.00 0.00 18 TYR A C 9
ATOM 15880 O O . TYR A 1 18 ? -26.292 2.329 17.150 1.00 0.00 18 TYR A O 9
ATOM 15898 N N . ARG A 1 19 ? -25.573 2.821 19.230 1.00 0.00 19 ARG A N 9
ATOM 15899 C CA . ARG A 1 19 ? -26.502 3.930 19.402 1.00 0.00 19 ARG A CA 9
ATOM 15900 C C . ARG A 1 19 ? -25.785 5.135 20.046 1.00 0.00 19 ARG A C 9
ATOM 15901 O O . ARG A 1 19 ? -24.666 5.007 20.524 1.00 0.00 19 ARG A O 9
ATOM 15922 N N . GLU A 1 20 ? -26.448 6.289 20.063 1.00 0.00 20 GLU A N 9
ATOM 15923 C CA . GLU A 1 20 ? -25.874 7.542 20.595 1.00 0.00 20 GLU A CA 9
ATOM 15924 C C . GLU A 1 20 ? -25.456 7.415 22.072 1.00 0.00 20 GLU A C 9
ATOM 15925 O O . GLU A 1 20 ? -24.528 8.079 22.527 1.00 0.00 20 GLU A O 9
ATOM 15937 N N . ALA A 1 21 ? -26.140 6.560 22.807 1.00 0.00 21 ALA A N 9
ATOM 15938 C CA . ALA A 1 21 ? -25.880 6.393 24.237 1.00 0.00 21 ALA A CA 9
ATOM 15939 C C . ALA A 1 21 ? -24.496 5.792 24.530 1.00 0.00 21 ALA A C 9
ATOM 15940 O O . ALA A 1 21 ? -24.034 5.830 25.671 1.00 0.00 21 ALA A O 9
ATOM 15947 N N . ILE A 1 22 ? -23.838 5.242 23.517 1.00 0.00 22 ILE A N 9
ATOM 15948 C CA . ILE A 1 22 ? -22.532 4.607 23.732 1.00 0.00 22 ILE A CA 9
ATOM 15949 C C . ILE A 1 22 ? -21.375 5.433 23.168 1.00 0.00 22 ILE A C 9
ATOM 15950 O O . ILE A 1 22 ? -20.248 4.933 23.079 1.00 0.00 22 ILE A O 9
ATOM 15966 N N . THR A 1 23 ? -21.637 6.701 22.830 1.00 0.00 23 THR A N 9
ATOM 15967 C CA . THR A 1 23 ? -20.616 7.556 22.211 1.00 0.00 23 THR A CA 9
ATOM 15968 C C . THR A 1 23 ? -19.314 7.541 22.994 1.00 0.00 23 THR A C 9
ATOM 15969 O O . THR A 1 23 ? -18.258 7.356 22.417 1.00 0.00 23 THR A O 9
ATOM 15980 N N . LYS A 1 24 ? -19.412 7.683 24.310 1.00 0.00 24 LYS A N 9
ATOM 15981 C CA . LYS A 1 24 ? -18.250 7.752 25.181 1.00 0.00 24 LYS A CA 9
ATOM 15982 C C . LYS A 1 24 ? -17.311 6.541 24.977 1.00 0.00 24 LYS A C 9
ATOM 15983 O O . LYS A 1 24 ? -16.088 6.677 25.051 1.00 0.00 24 LYS A O 9
ATOM 16002 N N . GLN A 1 25 ? -17.893 5.365 24.725 1.00 0.00 25 GLN A N 9
ATOM 16003 C CA . GLN A 1 25 ? -17.111 4.134 24.574 1.00 0.00 25 GLN A CA 9
ATOM 16004 C C . GLN A 1 25 ? -16.312 4.112 23.256 1.00 0.00 25 GLN A C 9
ATOM 16005 O O . GLN A 1 25 ? -15.088 3.991 23.267 1.00 0.00 25 GLN A O 9
ATOM 16019 N N . ILE A 1 26 ? -17.012 4.250 22.127 1.00 0.00 26 ILE A N 9
ATOM 16020 C CA . ILE A 1 26 ? -16.364 4.233 20.799 1.00 0.00 26 ILE A CA 9
ATOM 16021 C C . ILE A 1 26 ? -15.484 5.483 20.608 1.00 0.00 26 ILE A C 9
ATOM 16022 O O . ILE A 1 26 ? -14.529 5.490 19.817 1.00 0.00 26 ILE A O 9
ATOM 16038 N N . LEU A 1 27 ? -15.802 6.512 21.373 1.00 0.00 27 LEU A N 9
ATOM 16039 C CA . LEU A 1 27 ? -15.098 7.791 21.338 1.00 0.00 27 LEU A CA 9
ATOM 16040 C C . LEU A 1 27 ? -13.620 7.605 21.697 1.00 0.00 27 LEU A C 9
ATOM 16041 O O . LEU A 1 27 ? -12.744 8.188 21.074 1.00 0.00 27 LEU A O 9
ATOM 16057 N N . ALA A 1 28 ? -13.365 6.782 22.694 1.00 0.00 28 ALA A N 9
ATOM 16058 C CA . ALA A 1 28 ? -12.007 6.538 23.167 1.00 0.00 28 ALA A CA 9
ATOM 16059 C C . ALA A 1 28 ? -11.128 5.852 22.114 1.00 0.00 28 ALA A C 9
ATOM 16060 O O . ALA A 1 28 ? -9.926 6.104 22.041 1.00 0.00 28 ALA A O 9
ATOM 16067 N N . TYR A 1 29 ? -11.720 4.978 21.312 1.00 0.00 29 TYR A N 9
ATOM 16068 C CA . TYR A 1 29 ? -10.950 4.221 20.329 1.00 0.00 29 TYR A CA 9
ATOM 16069 C C . TYR A 1 29 ? -10.906 4.916 18.955 1.00 0.00 29 TYR A C 9
ATOM 16070 O O . TYR A 1 29 ? -9.874 5.447 18.551 1.00 0.00 29 TYR A O 9
ATOM 16088 N N . PHE A 1 30 ? -12.029 4.898 18.250 1.00 0.00 30 PHE A N 9
ATOM 16089 C CA . PHE A 1 30 ? -12.110 5.437 16.888 1.00 0.00 30 PHE A CA 9
ATOM 16090 C C . PHE A 1 30 ? -11.986 6.964 16.847 1.00 0.00 30 PHE A C 9
ATOM 16091 O O . PHE A 1 30 ? -11.366 7.523 15.941 1.00 0.00 30 PHE A O 9
ATOM 16108 N N . ALA A 1 31 ? -12.566 7.635 17.827 1.00 0.00 31 ALA A N 9
ATOM 16109 C CA . ALA A 1 31 ? -12.587 9.098 17.833 1.00 0.00 31 ALA A CA 9
ATOM 16110 C C . ALA A 1 31 ? -11.279 9.689 18.313 1.00 0.00 31 ALA A C 9
ATOM 16111 O O . ALA A 1 31 ? -11.109 10.901 18.315 1.00 0.00 31 ALA A O 9
ATOM 16118 N N . GLN A 1 32 ? -10.364 8.831 18.719 1.00 0.00 32 GLN A N 9
ATOM 16119 C CA . GLN A 1 32 ? -9.067 9.262 19.210 1.00 0.00 32 GLN A CA 9
ATOM 16120 C C . GLN A 1 32 ? -8.329 10.048 18.120 1.00 0.00 32 GLN A C 9
ATOM 16121 O O . GLN A 1 32 ? -7.546 10.951 18.405 1.00 0.00 32 GLN A O 9
ATOM 16135 N N . PHE A 1 33 ? -8.597 9.690 16.867 1.00 0.00 33 PHE A N 9
ATOM 16136 C CA . PHE A 1 33 ? -7.978 10.353 15.732 1.00 0.00 33 PHE A CA 9
ATOM 16137 C C . PHE A 1 33 ? -9.026 11.065 14.867 1.00 0.00 33 PHE A C 9
ATOM 16138 O O . PHE A 1 33 ? -8.710 11.582 13.791 1.00 0.00 33 PHE A O 9
ATOM 16155 N N . GLY A 1 34 ? -10.270 11.105 15.337 1.00 0.00 34 GLY A N 9
ATOM 16156 C CA . GLY A 1 34 ? -11.322 11.698 14.533 1.00 0.00 34 GLY A CA 9
ATOM 16157 C C . GLY A 1 34 ? -12.581 12.031 15.315 1.00 0.00 34 GLY A C 9
ATOM 16158 O O . GLY A 1 34 ? -12.517 12.526 16.433 1.00 0.00 34 GLY A O 9
ATOM 16162 N N . GLU A 1 35 ? -13.724 11.760 14.714 1.00 0.00 35 GLU A N 9
ATOM 16163 C CA . GLU A 1 35 ? -15.017 12.068 15.310 1.00 0.00 35 GLU A CA 9
ATOM 16164 C C . GLU A 1 35 ? -16.006 10.971 14.964 1.00 0.00 35 GLU A C 9
ATOM 16165 O O . GLU A 1 35 ? -15.971 10.445 13.856 1.00 0.00 35 GLU A O 9
ATOM 16177 N N . ILE A 1 36 ? -16.886 10.619 15.896 1.00 0.00 36 ILE A N 9
ATOM 16178 C CA . ILE A 1 36 ? -17.836 9.542 15.644 1.00 0.00 36 ILE A CA 9
ATOM 16179 C C . ILE A 1 36 ? -19.279 10.016 15.829 1.00 0.00 36 ILE A C 9
ATOM 16180 O O . ILE A 1 36 ? -19.972 10.317 14.858 1.00 0.00 36 ILE A O 9
ATOM 16196 N N . LEU A 1 37 ? -19.722 10.075 17.082 1.00 0.00 37 LEU A N 9
ATOM 16197 C CA . LEU A 1 37 ? -21.079 10.506 17.395 1.00 0.00 37 LEU A CA 9
ATOM 16198 C C . LEU A 1 37 ? -21.043 11.812 18.174 1.00 0.00 37 LEU A C 9
ATOM 16199 O O . LEU A 1 37 ? -19.980 12.389 18.390 1.00 0.00 37 LEU A O 9
ATOM 16215 N N . GLU A 1 38 ? -22.212 12.259 18.594 1.00 0.00 38 GLU A N 9
ATOM 16216 C CA . GLU A 1 38 ? -22.345 13.458 19.394 1.00 0.00 38 GLU A CA 9
ATOM 16217 C C . GLU A 1 38 ? -22.393 13.090 20.882 1.00 0.00 38 GLU A C 9
ATOM 16218 O O . GLU A 1 38 ? -22.296 11.912 21.222 1.00 0.00 38 GLU A O 9
ATOM 16230 N N . ASP A 1 39 ? -22.568 14.101 21.751 1.00 0.00 39 ASP A N 9
ATOM 16231 C CA . ASP A 1 39 ? -22.534 13.909 23.216 1.00 0.00 39 ASP A CA 9
ATOM 16232 C C . ASP A 1 39 ? -21.105 13.603 23.654 1.00 0.00 39 ASP A C 9
ATOM 16233 O O . ASP A 1 39 ? -20.712 12.447 23.821 1.00 0.00 39 ASP A O 9
ATOM 16242 N N . LEU A 1 40 ? -20.332 14.656 23.832 1.00 0.00 40 LEU A N 9
ATOM 16243 C CA . LEU A 1 40 ? -18.904 14.545 24.074 1.00 0.00 40 LEU A CA 9
ATOM 16244 C C . LEU A 1 40 ? -18.517 14.802 25.528 1.00 0.00 40 LEU A C 9
ATOM 16245 O O . LEU A 1 40 ? -17.986 13.911 26.197 1.00 0.00 40 LEU A O 9
ATOM 16261 N N . GLU A 1 41 ? -18.825 16.003 26.018 1.00 0.00 41 GLU A N 9
ATOM 16262 C CA . GLU A 1 41 ? -18.347 16.464 27.332 1.00 0.00 41 GLU A CA 9
ATOM 16263 C C . GLU A 1 41 ? -16.819 16.344 27.368 1.00 0.00 41 GLU A C 9
ATOM 16264 O O . GLU A 1 41 ? -16.144 16.843 26.466 1.00 0.00 41 GLU A O 9
ATOM 16276 N N . SER A 1 42 ? -16.268 15.700 28.389 1.00 0.00 42 SER A N 9
ATOM 16277 C CA . SER A 1 42 ? -14.844 15.434 28.397 1.00 0.00 42 SER A CA 9
ATOM 16278 C C . SER A 1 42 ? -14.590 14.238 27.494 1.00 0.00 42 SER A C 9
ATOM 16279 O O . SER A 1 42 ? -14.621 13.083 27.929 1.00 0.00 42 SER A O 9
ATOM 16287 N N . GLU A 1 43 ? -14.390 14.531 26.227 1.00 0.00 43 GLU A N 9
ATOM 16288 C CA . GLU A 1 43 ? -14.294 13.519 25.197 1.00 0.00 43 GLU A CA 9
ATOM 16289 C C . GLU A 1 43 ? -13.018 12.665 25.263 1.00 0.00 43 GLU A C 9
ATOM 16290 O O . GLU A 1 43 ? -13.096 11.443 25.387 1.00 0.00 43 GLU A O 9
ATOM 16302 N N . LEU A 1 44 ? -11.873 13.288 25.189 1.00 0.00 44 LEU A N 9
ATOM 16303 C CA . LEU A 1 44 ? -10.625 12.573 25.209 1.00 0.00 44 LEU A CA 9
ATOM 16304 C C . LEU A 1 44 ? -9.678 13.191 26.203 1.00 0.00 44 LEU A C 9
ATOM 16305 O O . LEU A 1 44 ? -9.121 12.505 27.056 1.00 0.00 44 LEU A O 9
ATOM 16321 N N . GLY A 1 45 ? -9.504 14.493 26.091 1.00 0.00 45 GLY A N 9
ATOM 16322 C CA . GLY A 1 45 ? -8.588 15.187 26.956 1.00 0.00 45 GLY A CA 9
ATOM 16323 C C . GLY A 1 45 ? -7.227 15.338 26.318 1.00 0.00 45 GLY A C 9
ATOM 16324 O O . GLY A 1 45 ? -6.481 14.362 26.204 1.00 0.00 45 GLY A O 9
ATOM 16328 N N . ASP A 1 46 ? -6.925 16.562 25.858 1.00 0.00 46 ASP A N 9
ATOM 16329 C CA . ASP A 1 46 ? -5.620 16.914 25.241 1.00 0.00 46 ASP A CA 9
ATOM 16330 C C . ASP A 1 46 ? -5.490 16.404 23.810 1.00 0.00 46 ASP A C 9
ATOM 16331 O O . ASP A 1 46 ? -5.010 17.117 22.932 1.00 0.00 46 ASP A O 9
ATOM 16340 N N . THR A 1 47 ? -5.950 15.192 23.566 1.00 0.00 47 THR A N 9
ATOM 16341 C CA . THR A 1 47 ? -5.865 14.587 22.242 1.00 0.00 47 THR A CA 9
ATOM 16342 C C . THR A 1 47 ? -7.022 15.039 21.365 1.00 0.00 47 THR A C 9
ATOM 16343 O O . THR A 1 47 ? -7.217 14.568 20.246 1.00 0.00 47 THR A O 9
ATOM 16354 N N . GLU A 1 48 ? -7.759 15.983 21.897 1.00 0.00 48 GLU A N 9
ATOM 16355 C CA . GLU A 1 48 ? -8.864 16.628 21.227 1.00 0.00 48 GLU A CA 9
ATOM 16356 C C . GLU A 1 48 ? -8.377 17.333 19.955 1.00 0.00 48 GLU A C 9
ATOM 16357 O O . GLU A 1 48 ? -9.093 17.412 18.957 1.00 0.00 48 GLU A O 9
ATOM 16369 N N . THR A 1 49 ? -7.143 17.812 19.994 1.00 0.00 49 THR A N 9
ATOM 16370 C CA . THR A 1 49 ? -6.560 18.529 18.876 1.00 0.00 49 THR A CA 9
ATOM 16371 C C . THR A 1 49 ? -5.960 17.571 17.839 1.00 0.00 49 THR A C 9
ATOM 16372 O O . THR A 1 49 ? -5.249 17.991 16.928 1.00 0.00 49 THR A O 9
ATOM 16383 N N . MET A 1 50 ? -6.248 16.287 17.993 1.00 0.00 50 MET A N 9
ATOM 16384 C CA . MET A 1 50 ? -5.771 15.264 17.076 1.00 0.00 50 MET A CA 9
ATOM 16385 C C . MET A 1 50 ? -6.890 14.770 16.175 1.00 0.00 50 MET A C 9
ATOM 16386 O O . MET A 1 50 ? -6.710 13.826 15.404 1.00 0.00 50 MET A O 9
ATOM 16400 N N . ARG A 1 51 ? -8.037 15.414 16.258 1.00 0.00 51 ARG A N 9
ATOM 16401 C CA . ARG A 1 51 ? -9.208 14.979 15.513 1.00 0.00 51 ARG A CA 9
ATOM 16402 C C . ARG A 1 51 ? -9.190 15.493 14.073 1.00 0.00 51 ARG A C 9
ATOM 16403 O O . ARG A 1 51 ? -9.414 16.676 13.833 1.00 0.00 51 ARG A O 9
ATOM 16424 N N . THR A 1 52 ? -8.937 14.577 13.128 1.00 0.00 52 THR A N 9
ATOM 16425 C CA . THR A 1 52 ? -8.913 14.869 11.681 1.00 0.00 52 THR A CA 9
ATOM 16426 C C . THR A 1 52 ? -8.120 16.136 11.315 1.00 0.00 52 THR A C 9
ATOM 16427 O O . THR A 1 52 ? -8.679 17.237 11.241 1.00 0.00 52 THR A O 9
ATOM 16438 N N . PRO A 1 53 ? -6.804 15.995 11.078 1.00 0.00 53 PRO A N 9
ATOM 16439 C CA . PRO A 1 53 ? -5.950 17.125 10.706 1.00 0.00 53 PRO A CA 9
ATOM 16440 C C . PRO A 1 53 ? -6.402 17.775 9.394 1.00 0.00 53 PRO A C 9
ATOM 16441 O O . PRO A 1 53 ? -6.411 17.138 8.338 1.00 0.00 53 PRO A O 9
ATOM 16452 N N . GLY A 1 54 ? -6.772 19.043 9.475 1.00 0.00 54 GLY A N 9
ATOM 16453 C CA . GLY A 1 54 ? -7.240 19.765 8.313 1.00 0.00 54 GLY A CA 9
ATOM 16454 C C . GLY A 1 54 ? -8.621 20.337 8.531 1.00 0.00 54 GLY A C 9
ATOM 16455 O O . GLY A 1 54 ? -8.931 21.439 8.070 1.00 0.00 54 GLY A O 9
ATOM 16459 N N . TYR A 1 55 ? -9.452 19.597 9.241 1.00 0.00 55 TYR A N 9
ATOM 16460 C CA . TYR A 1 55 ? -10.800 20.039 9.542 1.00 0.00 55 TYR A CA 9
ATOM 16461 C C . TYR A 1 55 ? -11.115 19.869 11.014 1.00 0.00 55 TYR A C 9
ATOM 16462 O O . TYR A 1 55 ? -11.540 18.804 11.452 1.00 0.00 55 TYR A O 9
ATOM 16480 N N . PHE A 1 56 ? -10.896 20.924 11.774 1.00 0.00 56 PHE A N 9
ATOM 16481 C CA . PHE A 1 56 ? -11.171 20.902 13.195 1.00 0.00 56 PHE A CA 9
ATOM 16482 C C . PHE A 1 56 ? -12.401 21.731 13.509 1.00 0.00 56 PHE A C 9
ATOM 16483 O O . PHE A 1 56 ? -12.808 22.598 12.723 1.00 0.00 56 PHE A O 9
ATOM 16500 N N . PHE A 1 57 ? -12.969 21.477 14.653 1.00 0.00 57 PHE A N 9
ATOM 16501 C CA . PHE A 1 57 ? -14.167 22.147 15.102 1.00 0.00 57 PHE A CA 9
ATOM 16502 C C . PHE A 1 57 ? -13.900 22.837 16.432 1.00 0.00 57 PHE A C 9
ATOM 16503 O O . PHE A 1 57 ? -12.870 22.601 17.064 1.00 0.00 57 PHE A O 9
ATOM 16520 N N . GLN A 1 58 ? -14.813 23.674 16.848 1.00 0.00 58 GLN A N 9
ATOM 16521 C CA . GLN A 1 58 ? -14.665 24.409 18.090 1.00 0.00 58 GLN A CA 9
ATOM 16522 C C . GLN A 1 58 ? -15.962 24.362 18.871 1.00 0.00 58 GLN A C 9
ATOM 16523 O O . GLN A 1 58 ? -16.969 23.864 18.366 1.00 0.00 58 GLN A O 9
ATOM 16537 N N . GLN A 1 59 ? -15.941 24.858 20.090 1.00 0.00 59 GLN A N 9
ATOM 16538 C CA . GLN A 1 59 ? -17.132 24.880 20.905 1.00 0.00 59 GLN A CA 9
ATOM 16539 C C . GLN A 1 59 ? -17.893 26.186 20.615 1.00 0.00 59 GLN A C 9
ATOM 16540 O O . GLN A 1 59 ? -17.987 26.586 19.449 1.00 0.00 59 GLN A O 9
ATOM 16554 N N . ALA A 1 60 ? -18.426 26.838 21.657 1.00 0.00 60 ALA A N 9
ATOM 16555 C CA . ALA A 1 60 ? -19.187 28.093 21.507 1.00 0.00 60 ALA A CA 9
ATOM 16556 C C . ALA A 1 60 ? -20.557 27.826 20.854 1.00 0.00 60 ALA A C 9
ATOM 16557 O O . ALA A 1 60 ? -20.789 26.743 20.310 1.00 0.00 60 ALA A O 9
ATOM 16564 N N . PRO A 1 61 ? -21.504 28.783 20.929 1.00 0.00 61 PRO A N 9
ATOM 16565 C CA . PRO A 1 61 ? -22.818 28.624 20.301 1.00 0.00 61 PRO A CA 9
ATOM 16566 C C . PRO A 1 61 ? -22.711 28.474 18.786 1.00 0.00 61 PRO A C 9
ATOM 16567 O O . PRO A 1 61 ? -21.769 28.979 18.168 1.00 0.00 61 PRO A O 9
ATOM 16578 N N . ASN A 1 62 ? -23.672 27.760 18.205 1.00 0.00 62 ASN A N 9
ATOM 16579 C CA . ASN A 1 62 ? -23.720 27.498 16.758 1.00 0.00 62 ASN A CA 9
ATOM 16580 C C . ASN A 1 62 ? -22.539 26.644 16.306 1.00 0.00 62 ASN A C 9
ATOM 16581 O O . ASN A 1 62 ? -22.155 26.670 15.136 1.00 0.00 62 ASN A O 9
ATOM 16592 N N . ARG A 1 63 ? -21.982 25.856 17.224 1.00 0.00 63 ARG A N 9
ATOM 16593 C CA . ARG A 1 63 ? -20.858 24.978 16.878 1.00 0.00 63 ARG A CA 9
ATOM 16594 C C . ARG A 1 63 ? -21.343 23.761 16.176 1.00 0.00 63 ARG A C 9
ATOM 16595 O O . ARG A 1 63 ? -20.607 23.129 15.412 1.00 0.00 63 ARG A O 9
ATOM 16616 N N . ARG A 1 64 ? -22.609 23.459 16.412 1.00 0.00 64 ARG A N 9
ATOM 16617 C CA . ARG A 1 64 ? -23.227 22.257 15.952 1.00 0.00 64 ARG A CA 9
ATOM 16618 C C . ARG A 1 64 ? -22.485 21.051 16.512 1.00 0.00 64 ARG A C 9
ATOM 16619 O O . ARG A 1 64 ? -21.502 21.188 17.233 1.00 0.00 64 ARG A O 9
ATOM 16640 N N . ARG A 1 65 ? -22.960 19.896 16.241 1.00 0.00 65 ARG A N 9
ATOM 16641 C CA . ARG A 1 65 ? -22.253 18.738 16.644 1.00 0.00 65 ARG A CA 9
ATOM 16642 C C . ARG A 1 65 ? -21.955 17.917 15.412 1.00 0.00 65 ARG A C 9
ATOM 16643 O O . ARG A 1 65 ? -22.768 17.908 14.493 1.00 0.00 65 ARG A O 9
ATOM 16664 N N . ILE A 1 66 ? -20.800 17.238 15.408 1.00 0.00 66 ILE A N 9
ATOM 16665 C CA . ILE A 1 66 ? -20.289 16.453 14.257 1.00 0.00 66 ILE A CA 9
ATOM 16666 C C . ILE A 1 66 ? -20.222 17.268 12.956 1.00 0.00 66 ILE A C 9
ATOM 16667 O O . ILE A 1 66 ? -21.215 17.805 12.461 1.00 0.00 66 ILE A O 9
ATOM 16683 N N . SER A 1 67 ? -19.036 17.329 12.404 1.00 0.00 67 SER A N 9
ATOM 16684 C CA . SER A 1 67 ? -18.766 18.138 11.227 1.00 0.00 67 SER A CA 9
ATOM 16685 C C . SER A 1 67 ? -19.296 17.505 9.936 1.00 0.00 67 SER A C 9
ATOM 16686 O O . SER A 1 67 ? -19.181 18.082 8.851 1.00 0.00 67 SER A O 9
ATOM 16694 N N . ARG A 1 68 ? -19.859 16.337 10.058 1.00 0.00 68 ARG A N 9
ATOM 16695 C CA . ARG A 1 68 ? -20.376 15.597 8.919 1.00 0.00 68 ARG A CA 9
ATOM 16696 C C . ARG A 1 68 ? -21.825 15.221 9.161 1.00 0.00 68 ARG A C 9
ATOM 16697 O O . ARG A 1 68 ? -22.256 15.127 10.308 1.00 0.00 68 ARG A O 9
ATOM 16718 N N . GLU A 1 69 ? -22.572 15.004 8.095 1.00 0.00 69 GLU A N 9
ATOM 16719 C CA . GLU A 1 69 ? -23.959 14.603 8.224 1.00 0.00 69 GLU A CA 9
ATOM 16720 C C . GLU A 1 69 ? -24.046 13.136 8.662 1.00 0.00 69 GLU A C 9
ATOM 16721 O O . GLU A 1 69 ? -23.454 12.249 8.035 1.00 0.00 69 GLU A O 9
ATOM 16733 N N . HIS A 1 70 ? -24.761 12.897 9.747 1.00 0.00 70 HIS A N 9
ATOM 16734 C CA . HIS A 1 70 ? -24.890 11.560 10.313 1.00 0.00 70 HIS A CA 9
ATOM 16735 C C . HIS A 1 70 ? -26.348 11.150 10.412 1.00 0.00 70 HIS A C 9
ATOM 16736 O O . HIS A 1 70 ? -27.249 11.981 10.272 1.00 0.00 70 HIS A O 9
ATOM 16750 N N . GLY A 1 71 ? -26.571 9.874 10.656 1.00 0.00 71 GLY A N 9
ATOM 16751 C CA . GLY A 1 71 ? -27.911 9.375 10.817 1.00 0.00 71 GLY A CA 9
ATOM 16752 C C . GLY A 1 71 ? -28.254 9.204 12.275 1.00 0.00 71 GLY A C 9
ATOM 16753 O O . GLY A 1 71 ? -27.735 9.926 13.124 1.00 0.00 71 GLY A O 9
ATOM 16757 N N . ARG A 1 72 ? -29.120 8.257 12.572 1.00 0.00 72 ARG A N 9
ATOM 16758 C CA . ARG A 1 72 ? -29.521 8.008 13.954 1.00 0.00 72 ARG A CA 9
ATOM 16759 C C . ARG A 1 72 ? -28.618 7.004 14.622 1.00 0.00 72 ARG A C 9
ATOM 16760 O O . ARG A 1 72 ? -28.026 7.280 15.659 1.00 0.00 72 ARG A O 9
ATOM 16781 N N . THR A 1 73 ? -28.506 5.852 14.025 1.00 0.00 73 THR A N 9
ATOM 16782 C CA . THR A 1 73 ? -27.724 4.794 14.587 1.00 0.00 73 THR A CA 9
ATOM 16783 C C . THR A 1 73 ? -26.485 4.507 13.743 1.00 0.00 73 THR A C 9
ATOM 16784 O O . THR A 1 73 ? -25.798 3.499 13.939 1.00 0.00 73 THR A O 9
ATOM 16795 N N . TRP A 1 74 ? -26.205 5.398 12.805 1.00 0.00 74 TRP A N 9
ATOM 16796 C CA . TRP A 1 74 ? -25.057 5.257 11.937 1.00 0.00 74 TRP A CA 9
ATOM 16797 C C . TRP A 1 74 ? -24.391 6.603 11.725 1.00 0.00 74 TRP A C 9
ATOM 16798 O O . TRP A 1 74 ? -25.054 7.648 11.744 1.00 0.00 74 TRP A O 9
ATOM 16819 N N . THR A 1 75 ? -23.097 6.584 11.547 1.00 0.00 75 THR A N 9
ATOM 16820 C CA . THR A 1 75 ? -22.355 7.786 11.273 1.00 0.00 75 THR A CA 9
ATOM 16821 C C . THR A 1 75 ? -21.238 7.477 10.287 1.00 0.00 75 THR A C 9
ATOM 16822 O O . THR A 1 75 ? -20.714 6.355 10.267 1.00 0.00 75 THR A O 9
ATOM 16833 N N . LYS A 1 76 ? -20.903 8.436 9.446 1.00 0.00 76 LYS A N 9
ATOM 16834 C CA . LYS A 1 76 ? -19.832 8.233 8.501 1.00 0.00 76 LYS A CA 9
ATOM 16835 C C . LYS A 1 76 ? -18.539 8.797 9.056 1.00 0.00 76 LYS A C 9
ATOM 16836 O O . LYS A 1 76 ? -18.498 9.923 9.576 1.00 0.00 76 LYS A O 9
ATOM 16855 N N . LEU A 1 77 ? -17.496 8.027 8.951 1.00 0.00 77 LEU A N 9
ATOM 16856 C CA . LEU A 1 77 ? -16.218 8.423 9.455 1.00 0.00 77 LEU A CA 9
ATOM 16857 C C . LEU A 1 77 ? -15.308 8.823 8.318 1.00 0.00 77 LEU A C 9
ATOM 16858 O O . LEU A 1 77 ? -14.984 8.011 7.449 1.00 0.00 77 LEU A O 9
ATOM 16874 N N . THR A 1 78 ? -14.924 10.071 8.307 1.00 0.00 78 THR A N 9
ATOM 16875 C CA . THR A 1 78 ? -14.010 10.574 7.324 1.00 0.00 78 THR A CA 9
ATOM 16876 C C . THR A 1 78 ? -12.695 10.892 8.010 1.00 0.00 78 THR A C 9
ATOM 16877 O O . THR A 1 78 ? -12.626 11.808 8.821 1.00 0.00 78 THR A O 9
ATOM 16888 N N . TYR A 1 79 ? -11.668 10.127 7.705 1.00 0.00 79 TYR A N 9
ATOM 16889 C CA . TYR A 1 79 ? -10.379 10.309 8.354 1.00 0.00 79 TYR A CA 9
ATOM 16890 C C . TYR A 1 79 ? -9.400 11.069 7.476 1.00 0.00 79 TYR A C 9
ATOM 16891 O O . TYR A 1 79 ? -8.278 11.351 7.906 1.00 0.00 79 TYR A O 9
ATOM 16909 N N . ALA A 1 80 ? -9.838 11.407 6.254 1.00 0.00 80 ALA A N 9
ATOM 16910 C CA . ALA A 1 80 ? -9.021 12.151 5.269 1.00 0.00 80 ALA A CA 9
ATOM 16911 C C . ALA A 1 80 ? -7.828 11.325 4.759 1.00 0.00 80 ALA A C 9
ATOM 16912 O O . ALA A 1 80 ? -7.666 11.130 3.557 1.00 0.00 80 ALA A O 9
ATOM 16919 N N . ASN A 1 81 ? -7.008 10.849 5.676 1.00 0.00 81 ASN A N 9
ATOM 16920 C CA . ASN A 1 81 ? -5.843 10.048 5.332 1.00 0.00 81 ASN A CA 9
ATOM 16921 C C . ASN A 1 81 ? -6.235 8.598 5.143 1.00 0.00 81 ASN A C 9
ATOM 16922 O O . ASN A 1 81 ? -7.080 8.073 5.866 1.00 0.00 81 ASN A O 9
ATOM 16933 N N . HIS A 1 82 ? -5.622 7.957 4.169 1.00 0.00 82 HIS A N 9
ATOM 16934 C CA . HIS A 1 82 ? -5.912 6.565 3.866 1.00 0.00 82 HIS A CA 9
ATOM 16935 C C . HIS A 1 82 ? -5.458 5.657 5.011 1.00 0.00 82 HIS A C 9
ATOM 16936 O O . HIS A 1 82 ? -6.085 4.635 5.292 1.00 0.00 82 HIS A O 9
ATOM 16950 N N . SER A 1 83 ? -4.363 6.036 5.661 1.00 0.00 83 SER A N 9
ATOM 16951 C CA . SER A 1 83 ? -3.805 5.256 6.760 1.00 0.00 83 SER A CA 9
ATOM 16952 C C . SER A 1 83 ? -4.802 5.126 7.921 1.00 0.00 83 SER A C 9
ATOM 16953 O O . SER A 1 83 ? -5.020 4.032 8.454 1.00 0.00 83 SER A O 9
ATOM 16961 N N . SER A 1 84 ? -5.404 6.239 8.301 1.00 0.00 84 SER A N 9
ATOM 16962 C CA . SER A 1 84 ? -6.403 6.249 9.344 1.00 0.00 84 SER A CA 9
ATOM 16963 C C . SER A 1 84 ? -7.723 5.661 8.834 1.00 0.00 84 SER A C 9
ATOM 16964 O O . SER A 1 84 ? -8.465 5.024 9.584 1.00 0.00 84 SER A O 9
ATOM 16972 N N . TYR A 1 85 ? -7.989 5.870 7.545 1.00 0.00 85 TYR A N 9
ATOM 16973 C CA . TYR A 1 85 ? -9.183 5.344 6.882 1.00 0.00 85 TYR A CA 9
ATOM 16974 C C . TYR A 1 85 ? -9.243 3.823 6.957 1.00 0.00 85 TYR A C 9
ATOM 16975 O O . TYR A 1 85 ? -10.265 3.259 7.321 1.00 0.00 85 TYR A O 9
ATOM 16993 N N . LEU A 1 86 ? -8.141 3.172 6.630 1.00 0.00 86 LEU A N 9
ATOM 16994 C CA . LEU A 1 86 ? -8.088 1.738 6.600 1.00 0.00 86 LEU A CA 9
ATOM 16995 C C . LEU A 1 86 ? -8.326 1.139 7.985 1.00 0.00 86 LEU A C 9
ATOM 16996 O O . LEU A 1 86 ? -9.003 0.124 8.122 1.00 0.00 86 LEU A O 9
ATOM 17012 N N . ARG A 1 87 ? -7.780 1.774 9.005 1.00 0.00 87 ARG A N 9
ATOM 17013 C CA . ARG A 1 87 ? -7.948 1.298 10.374 1.00 0.00 87 ARG A CA 9
ATOM 17014 C C . ARG A 1 87 ? -9.393 1.451 10.859 1.00 0.00 87 ARG A C 9
ATOM 17015 O O . ARG A 1 87 ? -9.798 0.815 11.824 1.00 0.00 87 ARG A O 9
ATOM 17036 N N . ALA A 1 88 ? -10.160 2.292 10.177 1.00 0.00 88 ALA A N 9
ATOM 17037 C CA . ALA A 1 88 ? -11.570 2.499 10.507 1.00 0.00 88 ALA A CA 9
ATOM 17038 C C . ALA A 1 88 ? -12.428 1.332 10.009 1.00 0.00 88 ALA A C 9
ATOM 17039 O O . ALA A 1 88 ? -13.581 1.193 10.393 1.00 0.00 88 ALA A O 9
ATOM 17046 N N . LEU A 1 89 ? -11.836 0.491 9.164 1.00 0.00 89 LEU A N 9
ATOM 17047 C CA . LEU A 1 89 ? -12.517 -0.668 8.556 1.00 0.00 89 LEU A CA 9
ATOM 17048 C C . LEU A 1 89 ? -12.812 -1.783 9.565 1.00 0.00 89 LEU A C 9
ATOM 17049 O O . LEU A 1 89 ? -13.396 -2.801 9.193 1.00 0.00 89 LEU A O 9
ATOM 17065 N N . ARG A 1 90 ? -12.349 -1.598 10.817 1.00 0.00 90 ARG A N 9
ATOM 17066 C CA . ARG A 1 90 ? -12.528 -2.575 11.922 1.00 0.00 90 ARG A CA 9
ATOM 17067 C C . ARG A 1 90 ? -13.824 -3.382 11.818 1.00 0.00 90 ARG A C 9
ATOM 17068 O O . ARG A 1 90 ? -14.898 -2.906 12.179 1.00 0.00 90 ARG A O 9
ATOM 17089 N N . GLU A 1 91 ? -13.697 -4.598 11.323 1.00 0.00 91 GLU A N 9
ATOM 17090 C CA . GLU A 1 91 ? -14.804 -5.525 11.228 1.00 0.00 91 GLU A CA 9
ATOM 17091 C C . GLU A 1 91 ? -14.255 -6.912 10.969 1.00 0.00 91 GLU A C 9
ATOM 17092 O O . GLU A 1 91 ? -14.221 -7.390 9.831 1.00 0.00 91 GLU A O 9
ATOM 17104 N N . HIS A 1 92 ? -13.772 -7.518 12.017 1.00 0.00 92 HIS A N 9
ATOM 17105 C CA . HIS A 1 92 ? -13.235 -8.858 11.961 1.00 0.00 92 HIS A CA 9
ATOM 17106 C C . HIS A 1 92 ? -13.908 -9.673 13.053 1.00 0.00 92 HIS A C 9
ATOM 17107 O O . HIS A 1 92 ? -13.299 -10.528 13.689 1.00 0.00 92 HIS A O 9
ATOM 17121 N N . GLY A 1 93 ? -15.189 -9.403 13.248 1.00 0.00 93 GLY A N 9
ATOM 17122 C CA . GLY A 1 93 ? -15.912 -10.032 14.322 1.00 0.00 93 GLY A CA 9
ATOM 17123 C C . GLY A 1 93 ? -15.712 -9.269 15.605 1.00 0.00 93 GLY A C 9
ATOM 17124 O O . GLY A 1 93 ? -15.835 -9.816 16.699 1.00 0.00 93 GLY A O 9
ATOM 17128 N N . THR A 1 94 ? -15.374 -7.993 15.456 1.00 0.00 94 THR A N 9
ATOM 17129 C CA . THR A 1 94 ? -15.138 -7.111 16.574 1.00 0.00 94 THR A CA 9
ATOM 17130 C C . THR A 1 94 ? -16.423 -6.900 17.367 1.00 0.00 94 THR A C 9
ATOM 17131 O O . THR A 1 94 ? -17.330 -6.192 16.929 1.00 0.00 94 THR A O 9
ATOM 17142 N N . ILE A 1 95 ? -16.494 -7.519 18.530 1.00 0.00 95 ILE A N 9
ATOM 17143 C CA . ILE A 1 95 ? -17.668 -7.425 19.367 1.00 0.00 95 ILE A CA 9
ATOM 17144 C C . ILE A 1 95 ? -17.510 -6.294 20.363 1.00 0.00 95 ILE A C 9
ATOM 17145 O O . ILE A 1 95 ? -16.565 -6.278 21.162 1.00 0.00 95 ILE A O 9
ATOM 17161 N N . TYR A 1 96 ? -18.417 -5.347 20.300 1.00 0.00 96 TYR A N 9
ATOM 17162 C CA . TYR A 1 96 ? -18.394 -4.216 21.187 1.00 0.00 96 TYR A CA 9
ATOM 17163 C C . TYR A 1 96 ? -19.825 -3.851 21.564 1.00 0.00 96 TYR A C 9
ATOM 17164 O O . TYR A 1 96 ? -20.705 -3.838 20.707 1.00 0.00 96 TYR A O 9
ATOM 17182 N N . CYS A 1 97 ? -20.055 -3.592 22.844 1.00 0.00 97 CYS A N 9
ATOM 17183 C CA . CYS A 1 97 ? -21.387 -3.247 23.349 1.00 0.00 97 CYS A CA 9
ATOM 17184 C C . CYS A 1 97 ? -22.339 -4.451 23.295 1.00 0.00 97 CYS A C 9
ATOM 17185 O O . CYS A 1 97 ? -23.559 -4.300 23.408 1.00 0.00 97 CYS A O 9
ATOM 17193 N N . GLY A 1 98 ? -21.770 -5.645 23.150 1.00 0.00 98 GLY A N 9
ATOM 17194 C CA . GLY A 1 98 ? -22.571 -6.856 23.146 1.00 0.00 98 GLY A CA 9
ATOM 17195 C C . GLY A 1 98 ? -22.785 -7.448 21.765 1.00 0.00 98 GLY A C 9
ATOM 17196 O O . GLY A 1 98 ? -23.302 -8.562 21.640 1.00 0.00 98 GLY A O 9
ATOM 17200 N N . ALA A 1 99 ? -22.399 -6.722 20.734 1.00 0.00 99 ALA A N 9
ATOM 17201 C CA . ALA A 1 99 ? -22.569 -7.199 19.368 1.00 0.00 99 ALA A CA 9
ATOM 17202 C C . ALA A 1 99 ? -21.424 -6.737 18.494 1.00 0.00 99 ALA A C 9
ATOM 17203 O O . ALA A 1 99 ? -20.695 -5.823 18.856 1.00 0.00 99 ALA A O 9
ATOM 17210 N N . ALA A 1 100 ? -21.241 -7.386 17.368 1.00 0.00 100 ALA A N 9
ATOM 17211 C CA . ALA A 1 100 ? -20.204 -6.987 16.443 1.00 0.00 100 ALA A CA 9
ATOM 17212 C C . ALA A 1 100 ? -20.618 -5.724 15.705 1.00 0.00 100 ALA A C 9
ATOM 17213 O O . ALA A 1 100 ? -21.744 -5.629 15.209 1.00 0.00 100 ALA A O 9
ATOM 17220 N N . ILE A 1 101 ? -19.723 -4.755 15.645 1.00 0.00 101 ILE A N 9
ATOM 17221 C CA . ILE A 1 101 ? -20.009 -3.515 14.953 1.00 0.00 101 ILE A CA 9
ATOM 17222 C C . ILE A 1 101 ? -19.659 -3.637 13.475 1.00 0.00 101 ILE A C 9
ATOM 17223 O O . ILE A 1 101 ? -18.584 -4.119 13.117 1.00 0.00 101 ILE A O 9
ATOM 17239 N N . GLY A 1 102 ? -20.580 -3.222 12.622 1.00 0.00 102 GLY A N 9
ATOM 17240 C CA . GLY A 1 102 ? -20.378 -3.364 11.202 1.00 0.00 102 GLY A CA 9
ATOM 17241 C C . GLY A 1 102 ? -19.912 -2.089 10.552 1.00 0.00 102 GLY A C 9
ATOM 17242 O O . GLY A 1 102 ? -20.559 -1.049 10.674 1.00 0.00 102 GLY A O 9
ATOM 17246 N N . CYS A 1 103 ? -18.786 -2.167 9.865 1.00 0.00 103 CYS A N 9
ATOM 17247 C CA . CYS A 1 103 ? -18.229 -1.027 9.172 1.00 0.00 103 CYS A CA 9
ATOM 17248 C C . CYS A 1 103 ? -17.995 -1.349 7.700 1.00 0.00 103 CYS A C 9
ATOM 17249 O O . CYS A 1 103 ? -17.345 -2.348 7.362 1.00 0.00 103 CYS A O 9
ATOM 17257 N N . VAL A 1 104 ? -18.540 -0.515 6.832 1.00 0.00 104 VAL A N 9
ATOM 17258 C CA . VAL A 1 104 ? -18.369 -0.658 5.389 1.00 0.00 104 VAL A CA 9
ATOM 17259 C C . VAL A 1 104 ? -18.218 0.721 4.759 1.00 0.00 104 VAL A C 9
ATOM 17260 O O . VAL A 1 104 ? -18.624 1.713 5.354 1.00 0.00 104 VAL A O 9
ATOM 17273 N N . PRO A 1 105 ? -17.621 0.812 3.561 1.00 0.00 105 PRO A N 9
ATOM 17274 C CA . PRO A 1 105 ? -17.459 2.094 2.854 1.00 0.00 105 PRO A CA 9
ATOM 17275 C C . PRO A 1 105 ? -18.813 2.738 2.538 1.00 0.00 105 PRO A C 9
ATOM 17276 O O . PRO A 1 105 ? -19.823 2.038 2.397 1.00 0.00 105 PRO A O 9
ATOM 17287 N N . TYR A 1 106 ? -18.828 4.065 2.439 1.00 0.00 106 TYR A N 9
ATOM 17288 C CA . TYR A 1 106 ? -20.061 4.808 2.192 1.00 0.00 106 TYR A CA 9
ATOM 17289 C C . TYR A 1 106 ? -20.716 4.367 0.886 1.00 0.00 106 TYR A C 9
ATOM 17290 O O . TYR A 1 106 ? -20.139 4.504 -0.198 1.00 0.00 106 TYR A O 9
ATOM 17308 N N . LYS A 1 107 ? -21.918 3.834 1.003 1.00 0.00 107 LYS A N 9
ATOM 17309 C CA . LYS A 1 107 ? -22.690 3.415 -0.143 1.00 0.00 107 LYS A CA 9
ATOM 17310 C C . LYS A 1 107 ? -24.098 3.967 -0.052 1.00 0.00 107 LYS A C 9
ATOM 17311 O O . LYS A 1 107 ? -24.702 3.973 1.023 1.00 0.00 107 LYS A O 9
ATOM 17330 N N . HIS A 1 108 ? -24.620 4.420 -1.180 1.00 0.00 108 HIS A N 9
ATOM 17331 C CA . HIS A 1 108 ? -25.941 5.034 -1.236 1.00 0.00 108 HIS A CA 9
ATOM 17332 C C . HIS A 1 108 ? -27.036 4.068 -0.778 1.00 0.00 108 HIS A C 9
ATOM 17333 O O . HIS A 1 108 ? -27.964 4.462 -0.063 1.00 0.00 108 HIS A O 9
ATOM 17347 N N . GLU A 1 109 ? -26.927 2.813 -1.189 1.00 0.00 109 GLU A N 9
ATOM 17348 C CA . GLU A 1 109 ? -27.913 1.806 -0.824 1.00 0.00 109 GLU A CA 9
ATOM 17349 C C . GLU A 1 109 ? -27.930 1.581 0.683 1.00 0.00 109 GLU A C 9
ATOM 17350 O O . GLU A 1 109 ? -29.000 1.493 1.294 1.00 0.00 109 GLU A O 9
ATOM 17362 N N . LEU A 1 110 ? -26.748 1.527 1.278 1.00 0.00 110 LEU A N 9
ATOM 17363 C CA . LEU A 1 110 ? -26.619 1.314 2.711 1.00 0.00 110 LEU A CA 9
ATOM 17364 C C . LEU A 1 110 ? -27.295 2.441 3.466 1.00 0.00 110 LEU A C 9
ATOM 17365 O O . LEU A 1 110 ? -28.056 2.214 4.399 1.00 0.00 110 LEU A O 9
ATOM 17381 N N . ILE A 1 111 ? -27.037 3.655 3.023 1.00 0.00 111 ILE A N 9
ATOM 17382 C CA . ILE A 1 111 ? -27.593 4.832 3.654 1.00 0.00 111 ILE A CA 9
ATOM 17383 C C . ILE A 1 111 ? -29.106 4.824 3.557 1.00 0.00 111 ILE A C 9
ATOM 17384 O O . ILE A 1 111 ? -29.794 5.122 4.527 1.00 0.00 111 ILE A O 9
ATOM 17400 N N . SER A 1 112 ? -29.617 4.470 2.392 1.00 0.00 112 SER A N 9
ATOM 17401 C CA . SER A 1 112 ? -31.049 4.459 2.166 1.00 0.00 112 SER A CA 9
ATOM 17402 C C . SER A 1 112 ? -31.769 3.483 3.107 1.00 0.00 112 SER A C 9
ATOM 17403 O O . SER A 1 112 ? -32.774 3.842 3.727 1.00 0.00 112 SER A O 9
ATOM 17411 N N . GLU A 1 113 ? -31.241 2.266 3.236 1.00 0.00 113 GLU A N 9
ATOM 17412 C CA . GLU A 1 113 ? -31.866 1.267 4.096 1.00 0.00 113 GLU A CA 9
ATOM 17413 C C . GLU A 1 113 ? -31.804 1.688 5.566 1.00 0.00 113 GLU A C 9
ATOM 17414 O O . GLU A 1 113 ? -32.806 1.625 6.283 1.00 0.00 113 GLU A O 9
ATOM 17426 N N . LEU A 1 114 ? -30.630 2.121 6.003 1.00 0.00 114 LEU A N 9
ATOM 17427 C CA . LEU A 1 114 ? -30.428 2.572 7.366 1.00 0.00 114 LEU A CA 9
ATOM 17428 C C . LEU A 1 114 ? -31.244 3.829 7.702 1.00 0.00 114 LEU A C 9
ATOM 17429 O O . LEU A 1 114 ? -31.817 3.923 8.790 1.00 0.00 114 LEU A O 9
ATOM 17445 N N . SER A 1 115 ? -31.300 4.792 6.780 1.00 0.00 115 SER A N 9
ATOM 17446 C CA . SER A 1 115 ? -32.055 6.020 7.020 1.00 0.00 115 SER A CA 9
ATOM 17447 C C . SER A 1 115 ? -33.546 5.733 7.177 1.00 0.00 115 SER A C 9
ATOM 17448 O O . SER A 1 115 ? -34.212 6.294 8.051 1.00 0.00 115 SER A O 9
ATOM 17456 N N . ARG A 1 116 ? -34.062 4.851 6.333 1.00 0.00 116 ARG A N 9
ATOM 17457 C CA . ARG A 1 116 ? -35.466 4.468 6.388 1.00 0.00 116 ARG A CA 9
ATOM 17458 C C . ARG A 1 116 ? -35.749 3.605 7.614 1.00 0.00 116 ARG A C 9
ATOM 17459 O O . ARG A 1 116 ? -36.888 3.527 8.079 1.00 0.00 116 ARG A O 9
ATOM 17480 N N . GLU A 1 117 ? -34.695 2.968 8.132 1.00 0.00 117 GLU A N 9
ATOM 17481 C CA . GLU A 1 117 ? -34.783 2.084 9.291 1.00 0.00 117 GLU A CA 9
ATOM 17482 C C . GLU A 1 117 ? -35.675 0.899 8.968 1.00 0.00 117 GLU A C 9
ATOM 17483 O O . GLU A 1 117 ? -36.796 0.783 9.470 1.00 0.00 117 GLU A O 9
ATOM 17495 N N . GLY A 1 118 ? -35.189 0.044 8.092 1.00 0.00 118 GLY A N 9
ATOM 17496 C CA . GLY A 1 118 ? -35.939 -1.124 7.717 1.00 0.00 118 GLY A CA 9
ATOM 17497 C C . GLY A 1 118 ? -35.774 -2.235 8.720 1.00 0.00 118 GLY A C 9
ATOM 17498 O O . GLY A 1 118 ? -35.092 -3.226 8.454 1.00 0.00 118 GLY A O 9
ATOM 17502 N N . HIS A 1 119 ? -36.402 -2.072 9.875 1.00 0.00 119 HIS A N 9
ATOM 17503 C CA . HIS A 1 119 ? -36.311 -3.050 10.946 1.00 0.00 119 HIS A CA 9
ATOM 17504 C C . HIS A 1 119 ? -36.961 -4.355 10.507 1.00 0.00 119 HIS A C 9
ATOM 17505 O O . HIS A 1 119 ? -36.430 -5.437 10.748 1.00 0.00 119 HIS A O 9
ATOM 17519 N N . HIS A 1 120 ? -38.115 -4.244 9.860 1.00 0.00 120 HIS A N 9
ATOM 17520 C CA . HIS A 1 120 ? -38.807 -5.413 9.321 1.00 0.00 120 HIS A CA 9
ATOM 17521 C C . HIS A 1 120 ? -38.075 -5.923 8.084 1.00 0.00 120 HIS A C 9
ATOM 17522 O O . HIS A 1 120 ? -38.078 -7.121 7.793 1.00 0.00 120 HIS A O 9
ATOM 17536 N N . HIS A 1 121 ? -37.458 -4.993 7.356 1.00 0.00 121 HIS A N 9
ATOM 17537 C CA . HIS A 1 121 ? -36.686 -5.322 6.160 1.00 0.00 121 HIS A CA 9
ATOM 17538 C C . HIS A 1 121 ? -35.538 -6.262 6.517 1.00 0.00 121 HIS A C 9
ATOM 17539 O O . HIS A 1 121 ? -35.388 -7.319 5.904 1.00 0.00 121 HIS A O 9
ATOM 17553 N N . HIS A 1 122 ? -34.749 -5.875 7.520 1.00 0.00 122 HIS A N 9
ATOM 17554 C CA . HIS A 1 122 ? -33.659 -6.705 8.035 1.00 0.00 122 HIS A CA 9
ATOM 17555 C C . HIS A 1 122 ? -32.892 -5.979 9.129 1.00 0.00 122 HIS A C 9
ATOM 17556 O O . HIS A 1 122 ? -32.207 -4.995 8.869 1.00 0.00 122 HIS A O 9
ATOM 17570 N N . HIS A 1 123 ? -33.027 -6.458 10.347 1.00 0.00 123 HIS A N 9
ATOM 17571 C CA . HIS A 1 123 ? -32.290 -5.909 11.473 1.00 0.00 123 HIS A CA 9
ATOM 17572 C C . HIS A 1 123 ? -31.298 -6.943 12.010 1.00 0.00 123 HIS A C 9
ATOM 17573 O O . HIS A 1 123 ? -30.181 -6.609 12.407 1.00 0.00 123 HIS A O 9
ATOM 17587 N N . HIS A 1 124 ? -31.716 -8.195 12.014 1.00 0.00 124 HIS A N 9
ATOM 17588 C CA . HIS A 1 124 ? -30.887 -9.281 12.495 1.00 0.00 124 HIS A CA 9
ATOM 17589 C C . HIS A 1 124 ? -31.195 -10.542 11.704 1.00 0.00 124 HIS A C 9
ATOM 17590 O O . HIS A 1 124 ? -32.191 -11.226 12.032 1.00 0.00 124 HIS A O 9
ATOM 17605 N N . MET A 1 1 ? -21.668 21.475 -12.449 1.00 0.00 1 MET A N 10
ATOM 17606 C CA . MET A 1 1 ? -22.149 20.479 -11.475 1.00 0.00 1 MET A CA 10
ATOM 17607 C C . MET A 1 1 ? -22.054 21.069 -10.081 1.00 0.00 1 MET A C 10
ATOM 17608 O O . MET A 1 1 ? -21.790 22.265 -9.935 1.00 0.00 1 MET A O 10
ATOM 17624 N N . SER A 1 2 ? -22.264 20.250 -9.067 1.00 0.00 2 SER A N 10
ATOM 17625 C CA . SER A 1 2 ? -22.194 20.710 -7.687 1.00 0.00 2 SER A CA 10
ATOM 17626 C C . SER A 1 2 ? -20.784 21.194 -7.339 1.00 0.00 2 SER A C 10
ATOM 17627 O O . SER A 1 2 ? -19.805 20.823 -8.003 1.00 0.00 2 SER A O 10
ATOM 17635 N N . LEU A 1 3 ? -20.688 22.027 -6.313 1.00 0.00 3 LEU A N 10
ATOM 17636 C CA . LEU A 1 3 ? -19.413 22.590 -5.902 1.00 0.00 3 LEU A CA 10
ATOM 17637 C C . LEU A 1 3 ? -18.482 21.496 -5.395 1.00 0.00 3 LEU A C 10
ATOM 17638 O O . LEU A 1 3 ? -18.873 20.658 -4.570 1.00 0.00 3 LEU A O 10
ATOM 17654 N N . GLY A 1 4 ? -17.255 21.511 -5.887 1.00 0.00 4 GLY A N 10
ATOM 17655 C CA . GLY A 1 4 ? -16.297 20.504 -5.519 1.00 0.00 4 GLY A CA 10
ATOM 17656 C C . GLY A 1 4 ? -16.378 19.308 -6.437 1.00 0.00 4 GLY A C 10
ATOM 17657 O O . GLY A 1 4 ? -15.861 19.337 -7.556 1.00 0.00 4 GLY A O 10
ATOM 17661 N N . SER A 1 5 ? -17.037 18.266 -5.980 1.00 0.00 5 SER A N 10
ATOM 17662 C CA . SER A 1 5 ? -17.198 17.064 -6.766 1.00 0.00 5 SER A CA 10
ATOM 17663 C C . SER A 1 5 ? -18.644 16.612 -6.727 1.00 0.00 5 SER A C 10
ATOM 17664 O O . SER A 1 5 ? -19.347 16.835 -5.734 1.00 0.00 5 SER A O 10
ATOM 17672 N N . GLU A 1 6 ? -19.088 15.972 -7.784 1.00 0.00 6 GLU A N 10
ATOM 17673 C CA . GLU A 1 6 ? -20.441 15.485 -7.843 1.00 0.00 6 GLU A CA 10
ATOM 17674 C C . GLU A 1 6 ? -20.495 14.090 -7.229 1.00 0.00 6 GLU A C 10
ATOM 17675 O O . GLU A 1 6 ? -20.623 13.087 -7.936 1.00 0.00 6 GLU A O 10
ATOM 17687 N N . SER A 1 7 ? -20.326 14.052 -5.907 1.00 0.00 7 SER A N 10
ATOM 17688 C CA . SER A 1 7 ? -20.327 12.814 -5.125 1.00 0.00 7 SER A CA 10
ATOM 17689 C C . SER A 1 7 ? -19.049 12.021 -5.397 1.00 0.00 7 SER A C 10
ATOM 17690 O O . SER A 1 7 ? -19.004 11.166 -6.286 1.00 0.00 7 SER A O 10
ATOM 17698 N N . GLU A 1 8 ? -17.995 12.349 -4.654 1.00 0.00 8 GLU A N 10
ATOM 17699 C CA . GLU A 1 8 ? -16.711 11.721 -4.822 1.00 0.00 8 GLU A CA 10
ATOM 17700 C C . GLU A 1 8 ? -16.719 10.286 -4.344 1.00 0.00 8 GLU A C 10
ATOM 17701 O O . GLU A 1 8 ? -16.386 9.368 -5.093 1.00 0.00 8 GLU A O 10
ATOM 17713 N N . THR A 1 9 ? -17.121 10.117 -3.110 1.00 0.00 9 THR A N 10
ATOM 17714 C CA . THR A 1 9 ? -17.141 8.814 -2.449 1.00 0.00 9 THR A CA 10
ATOM 17715 C C . THR A 1 9 ? -15.718 8.217 -2.394 1.00 0.00 9 THR A C 10
ATOM 17716 O O . THR A 1 9 ? -15.316 7.446 -3.269 1.00 0.00 9 THR A O 10
ATOM 17727 N N . GLY A 1 10 ? -14.954 8.608 -1.379 1.00 0.00 10 GLY A N 10
ATOM 17728 C CA . GLY A 1 10 ? -13.588 8.136 -1.268 1.00 0.00 10 GLY A CA 10
ATOM 17729 C C . GLY A 1 10 ? -13.269 7.509 0.075 1.00 0.00 10 GLY A C 10
ATOM 17730 O O . GLY A 1 10 ? -13.460 6.311 0.268 1.00 0.00 10 GLY A O 10
ATOM 17734 N N . ASN A 1 11 ? -12.801 8.323 1.014 1.00 0.00 11 ASN A N 10
ATOM 17735 C CA . ASN A 1 11 ? -12.375 7.817 2.328 1.00 0.00 11 ASN A CA 10
ATOM 17736 C C . ASN A 1 11 ? -13.517 7.804 3.330 1.00 0.00 11 ASN A C 10
ATOM 17737 O O . ASN A 1 11 ? -13.327 7.458 4.495 1.00 0.00 11 ASN A O 10
ATOM 17748 N N . ALA A 1 12 ? -14.694 8.183 2.883 1.00 0.00 12 ALA A N 10
ATOM 17749 C CA . ALA A 1 12 ? -15.851 8.200 3.750 1.00 0.00 12 ALA A CA 10
ATOM 17750 C C . ALA A 1 12 ? -16.397 6.793 3.950 1.00 0.00 12 ALA A C 10
ATOM 17751 O O . ALA A 1 12 ? -16.615 6.056 2.982 1.00 0.00 12 ALA A O 10
ATOM 17758 N N . VAL A 1 13 ? -16.624 6.429 5.194 1.00 0.00 13 VAL A N 10
ATOM 17759 C CA . VAL A 1 13 ? -17.162 5.122 5.518 1.00 0.00 13 VAL A CA 10
ATOM 17760 C C . VAL A 1 13 ? -18.398 5.254 6.375 1.00 0.00 13 VAL A C 10
ATOM 17761 O O . VAL A 1 13 ? -18.628 6.299 6.996 1.00 0.00 13 VAL A O 10
ATOM 17774 N N . VAL A 1 14 ? -19.193 4.216 6.400 1.00 0.00 14 VAL A N 10
ATOM 17775 C CA . VAL A 1 14 ? -20.383 4.192 7.206 1.00 0.00 14 VAL A CA 10
ATOM 17776 C C . VAL A 1 14 ? -20.211 3.171 8.307 1.00 0.00 14 VAL A C 10
ATOM 17777 O O . VAL A 1 14 ? -20.024 1.984 8.034 1.00 0.00 14 VAL A O 10
ATOM 17790 N N . VAL A 1 15 ? -20.247 3.624 9.538 1.00 0.00 15 VAL A N 10
ATOM 17791 C CA . VAL A 1 15 ? -20.122 2.723 10.655 1.00 0.00 15 VAL A CA 10
ATOM 17792 C C . VAL A 1 15 ? -21.425 2.703 11.425 1.00 0.00 15 VAL A C 10
ATOM 17793 O O . VAL A 1 15 ? -21.935 3.753 11.827 1.00 0.00 15 VAL A O 10
ATOM 17806 N N . PHE A 1 16 ? -21.956 1.523 11.626 1.00 0.00 16 PHE A N 10
ATOM 17807 C CA . PHE A 1 16 ? -23.227 1.361 12.295 1.00 0.00 16 PHE A CA 10
ATOM 17808 C C . PHE A 1 16 ? -23.204 0.128 13.185 1.00 0.00 16 PHE A C 10
ATOM 17809 O O . PHE A 1 16 ? -22.276 -0.680 13.111 1.00 0.00 16 PHE A O 10
ATOM 17826 N N . GLY A 1 17 ? -24.214 -0.009 14.023 1.00 0.00 17 GLY A N 10
ATOM 17827 C CA . GLY A 1 17 ? -24.280 -1.148 14.914 1.00 0.00 17 GLY A CA 10
ATOM 17828 C C . GLY A 1 17 ? -24.310 -0.735 16.367 1.00 0.00 17 GLY A C 10
ATOM 17829 O O . GLY A 1 17 ? -24.582 -1.547 17.245 1.00 0.00 17 GLY A O 10
ATOM 17833 N N . TYR A 1 18 ? -24.040 0.536 16.617 1.00 0.00 18 TYR A N 10
ATOM 17834 C CA . TYR A 1 18 ? -24.052 1.062 17.969 1.00 0.00 18 TYR A CA 10
ATOM 17835 C C . TYR A 1 18 ? -25.180 2.070 18.149 1.00 0.00 18 TYR A C 10
ATOM 17836 O O . TYR A 1 18 ? -26.025 2.227 17.264 1.00 0.00 18 TYR A O 10
ATOM 17854 N N . ARG A 1 19 ? -25.202 2.738 19.293 1.00 0.00 19 ARG A N 10
ATOM 17855 C CA . ARG A 1 19 ? -26.267 3.678 19.603 1.00 0.00 19 ARG A CA 10
ATOM 17856 C C . ARG A 1 19 ? -25.711 4.968 20.202 1.00 0.00 19 ARG A C 10
ATOM 17857 O O . ARG A 1 19 ? -24.526 5.071 20.479 1.00 0.00 19 ARG A O 10
ATOM 17878 N N . GLU A 1 20 ? -26.581 5.937 20.399 1.00 0.00 20 GLU A N 10
ATOM 17879 C CA . GLU A 1 20 ? -26.204 7.236 20.949 1.00 0.00 20 GLU A CA 10
ATOM 17880 C C . GLU A 1 20 ? -25.765 7.117 22.417 1.00 0.00 20 GLU A C 10
ATOM 17881 O O . GLU A 1 20 ? -24.799 7.752 22.844 1.00 0.00 20 GLU A O 10
ATOM 17893 N N . ALA A 1 21 ? -26.458 6.262 23.164 1.00 0.00 21 ALA A N 10
ATOM 17894 C CA . ALA A 1 21 ? -26.242 6.105 24.608 1.00 0.00 21 ALA A CA 10
ATOM 17895 C C . ALA A 1 21 ? -24.844 5.581 24.975 1.00 0.00 21 ALA A C 10
ATOM 17896 O O . ALA A 1 21 ? -24.439 5.658 26.133 1.00 0.00 21 ALA A O 10
ATOM 17903 N N . ILE A 1 22 ? -24.109 5.067 24.008 1.00 0.00 22 ILE A N 10
ATOM 17904 C CA . ILE A 1 22 ? -22.779 4.518 24.283 1.00 0.00 22 ILE A CA 10
ATOM 17905 C C . ILE A 1 22 ? -21.677 5.537 23.974 1.00 0.00 22 ILE A C 10
ATOM 17906 O O . ILE A 1 22 ? -20.535 5.162 23.707 1.00 0.00 22 ILE A O 10
ATOM 17922 N N . THR A 1 23 ? -22.030 6.829 24.075 1.00 0.00 23 THR A N 10
ATOM 17923 C CA . THR A 1 23 ? -21.123 7.937 23.737 1.00 0.00 23 THR A CA 10
ATOM 17924 C C . THR A 1 23 ? -19.707 7.737 24.288 1.00 0.00 23 THR A C 10
ATOM 17925 O O . THR A 1 23 ? -18.795 7.440 23.535 1.00 0.00 23 THR A O 10
ATOM 17936 N N . LYS A 1 24 ? -19.553 7.859 25.600 1.00 0.00 24 LYS A N 10
ATOM 17937 C CA . LYS A 1 24 ? -18.245 7.768 26.257 1.00 0.00 24 LYS A CA 10
ATOM 17938 C C . LYS A 1 24 ? -17.543 6.425 26.040 1.00 0.00 24 LYS A C 10
ATOM 17939 O O . LYS A 1 24 ? -16.310 6.362 26.045 1.00 0.00 24 LYS A O 10
ATOM 17958 N N . GLN A 1 25 ? -18.315 5.364 25.867 1.00 0.00 25 GLN A N 10
ATOM 17959 C CA . GLN A 1 25 ? -17.752 4.024 25.698 1.00 0.00 25 GLN A CA 10
ATOM 17960 C C . GLN A 1 25 ? -16.846 3.930 24.454 1.00 0.00 25 GLN A C 10
ATOM 17961 O O . GLN A 1 25 ? -15.620 3.853 24.570 1.00 0.00 25 GLN A O 10
ATOM 17975 N N . ILE A 1 26 ? -17.454 3.965 23.271 1.00 0.00 26 ILE A N 10
ATOM 17976 C CA . ILE A 1 26 ? -16.703 3.863 22.013 1.00 0.00 26 ILE A CA 10
ATOM 17977 C C . ILE A 1 26 ? -15.842 5.109 21.762 1.00 0.00 26 ILE A C 10
ATOM 17978 O O . ILE A 1 26 ? -14.815 5.045 21.070 1.00 0.00 26 ILE A O 10
ATOM 17994 N N . LEU A 1 27 ? -16.237 6.218 22.375 1.00 0.00 27 LEU A N 10
ATOM 17995 C CA . LEU A 1 27 ? -15.552 7.501 22.205 1.00 0.00 27 LEU A CA 10
ATOM 17996 C C . LEU A 1 27 ? -14.089 7.381 22.630 1.00 0.00 27 LEU A C 10
ATOM 17997 O O . LEU A 1 27 ? -13.196 7.791 21.914 1.00 0.00 27 LEU A O 10
ATOM 18013 N N . ALA A 1 28 ? -13.865 6.770 23.780 1.00 0.00 28 ALA A N 10
ATOM 18014 C CA . ALA A 1 28 ? -12.524 6.614 24.324 1.00 0.00 28 ALA A CA 10
ATOM 18015 C C . ALA A 1 28 ? -11.656 5.657 23.497 1.00 0.00 28 ALA A C 10
ATOM 18016 O O . ALA A 1 28 ? -10.433 5.812 23.441 1.00 0.00 28 ALA A O 10
ATOM 18023 N N . TYR A 1 29 ? -12.277 4.665 22.871 1.00 0.00 29 TYR A N 10
ATOM 18024 C CA . TYR A 1 29 ? -11.527 3.657 22.115 1.00 0.00 29 TYR A CA 10
ATOM 18025 C C . TYR A 1 29 ? -11.232 4.097 20.669 1.00 0.00 29 TYR A C 10
ATOM 18026 O O . TYR A 1 29 ? -10.097 4.001 20.206 1.00 0.00 29 TYR A O 10
ATOM 18044 N N . PHE A 1 30 ? -12.246 4.583 19.972 1.00 0.00 30 PHE A N 10
ATOM 18045 C CA . PHE A 1 30 ? -12.096 4.990 18.570 1.00 0.00 30 PHE A CA 10
ATOM 18046 C C . PHE A 1 30 ? -11.599 6.422 18.418 1.00 0.00 30 PHE A C 10
ATOM 18047 O O . PHE A 1 30 ? -11.391 6.891 17.302 1.00 0.00 30 PHE A O 10
ATOM 18064 N N . ALA A 1 31 ? -11.455 7.105 19.551 1.00 0.00 31 ALA A N 10
ATOM 18065 C CA . ALA A 1 31 ? -10.934 8.491 19.642 1.00 0.00 31 ALA A CA 10
ATOM 18066 C C . ALA A 1 31 ? -9.779 8.795 18.664 1.00 0.00 31 ALA A C 10
ATOM 18067 O O . ALA A 1 31 ? -9.604 9.932 18.245 1.00 0.00 31 ALA A O 10
ATOM 18074 N N . GLN A 1 32 ? -8.995 7.775 18.320 1.00 0.00 32 GLN A N 10
ATOM 18075 C CA . GLN A 1 32 ? -7.877 7.938 17.389 1.00 0.00 32 GLN A CA 10
ATOM 18076 C C . GLN A 1 32 ? -8.360 8.507 16.050 1.00 0.00 32 GLN A C 10
ATOM 18077 O O . GLN A 1 32 ? -7.624 9.205 15.354 1.00 0.00 32 GLN A O 10
ATOM 18091 N N . PHE A 1 33 ? -9.589 8.190 15.702 1.00 0.00 33 PHE A N 10
ATOM 18092 C CA . PHE A 1 33 ? -10.183 8.681 14.481 1.00 0.00 33 PHE A CA 10
ATOM 18093 C C . PHE A 1 33 ? -10.867 10.018 14.736 1.00 0.00 33 PHE A C 10
ATOM 18094 O O . PHE A 1 33 ? -10.742 10.953 13.945 1.00 0.00 33 PHE A O 10
ATOM 18111 N N . GLY A 1 34 ? -11.592 10.094 15.843 1.00 0.00 34 GLY A N 10
ATOM 18112 C CA . GLY A 1 34 ? -12.207 11.342 16.237 1.00 0.00 34 GLY A CA 10
ATOM 18113 C C . GLY A 1 34 ? -13.722 11.320 16.213 1.00 0.00 34 GLY A C 10
ATOM 18114 O O . GLY A 1 34 ? -14.357 10.900 17.179 1.00 0.00 34 GLY A O 10
ATOM 18118 N N . GLU A 1 35 ? -14.297 11.788 15.114 1.00 0.00 35 GLU A N 10
ATOM 18119 C CA . GLU A 1 35 ? -15.748 11.880 14.968 1.00 0.00 35 GLU A CA 10
ATOM 18120 C C . GLU A 1 35 ? -16.416 10.509 15.101 1.00 0.00 35 GLU A C 10
ATOM 18121 O O . GLU A 1 35 ? -16.191 9.623 14.294 1.00 0.00 35 GLU A O 10
ATOM 18133 N N . ILE A 1 36 ? -17.223 10.340 16.160 1.00 0.00 36 ILE A N 10
ATOM 18134 C CA . ILE A 1 36 ? -17.927 9.073 16.404 1.00 0.00 36 ILE A CA 10
ATOM 18135 C C . ILE A 1 36 ? -19.394 9.334 16.770 1.00 0.00 36 ILE A C 10
ATOM 18136 O O . ILE A 1 36 ? -20.309 8.935 16.058 1.00 0.00 36 ILE A O 10
ATOM 18152 N N . LEU A 1 37 ? -19.594 10.009 17.896 1.00 0.00 37 LEU A N 10
ATOM 18153 C CA . LEU A 1 37 ? -20.929 10.299 18.414 1.00 0.00 37 LEU A CA 10
ATOM 18154 C C . LEU A 1 37 ? -21.056 11.766 18.813 1.00 0.00 37 LEU A C 10
ATOM 18155 O O . LEU A 1 37 ? -20.202 12.573 18.471 1.00 0.00 37 LEU A O 10
ATOM 18171 N N . GLU A 1 38 ? -22.132 12.092 19.545 1.00 0.00 38 GLU A N 10
ATOM 18172 C CA . GLU A 1 38 ? -22.411 13.470 19.987 1.00 0.00 38 GLU A CA 10
ATOM 18173 C C . GLU A 1 38 ? -21.283 14.019 20.858 1.00 0.00 38 GLU A C 10
ATOM 18174 O O . GLU A 1 38 ? -20.885 15.172 20.709 1.00 0.00 38 GLU A O 10
ATOM 18186 N N . ASP A 1 39 ? -20.789 13.175 21.770 1.00 0.00 39 ASP A N 10
ATOM 18187 C CA . ASP A 1 39 ? -19.707 13.542 22.696 1.00 0.00 39 ASP A CA 10
ATOM 18188 C C . ASP A 1 39 ? -20.192 14.527 23.772 1.00 0.00 39 ASP A C 10
ATOM 18189 O O . ASP A 1 39 ? -21.329 15.011 23.733 1.00 0.00 39 ASP A O 10
ATOM 18198 N N . LEU A 1 40 ? -19.345 14.781 24.738 1.00 0.00 40 LEU A N 10
ATOM 18199 C CA . LEU A 1 40 ? -19.650 15.668 25.821 1.00 0.00 40 LEU A CA 10
ATOM 18200 C C . LEU A 1 40 ? -18.728 16.899 25.788 1.00 0.00 40 LEU A C 10
ATOM 18201 O O . LEU A 1 40 ? -19.125 17.961 25.315 1.00 0.00 40 LEU A O 10
ATOM 18217 N N . GLU A 1 41 ? -17.497 16.739 26.276 1.00 0.00 41 GLU A N 10
ATOM 18218 C CA . GLU A 1 41 ? -16.509 17.825 26.273 1.00 0.00 41 GLU A CA 10
ATOM 18219 C C . GLU A 1 41 ? -15.100 17.276 26.181 1.00 0.00 41 GLU A C 10
ATOM 18220 O O . GLU A 1 41 ? -14.249 17.828 25.481 1.00 0.00 41 GLU A O 10
ATOM 18232 N N . SER A 1 42 ? -14.849 16.196 26.891 1.00 0.00 42 SER A N 10
ATOM 18233 C CA . SER A 1 42 ? -13.555 15.607 26.926 1.00 0.00 42 SER A CA 10
ATOM 18234 C C . SER A 1 42 ? -13.631 14.184 26.439 1.00 0.00 42 SER A C 10
ATOM 18235 O O . SER A 1 42 ? -14.679 13.533 26.518 1.00 0.00 42 SER A O 10
ATOM 18243 N N . GLU A 1 43 ? -12.538 13.721 25.937 1.00 0.00 43 GLU A N 10
ATOM 18244 C CA . GLU A 1 43 ? -12.432 12.400 25.392 1.00 0.00 43 GLU A CA 10
ATOM 18245 C C . GLU A 1 43 ? -11.192 11.700 25.925 1.00 0.00 43 GLU A C 10
ATOM 18246 O O . GLU A 1 43 ? -11.277 10.638 26.541 1.00 0.00 43 GLU A O 10
ATOM 18258 N N . LEU A 1 44 ? -10.046 12.307 25.695 1.00 0.00 44 LEU A N 10
ATOM 18259 C CA . LEU A 1 44 ? -8.787 11.739 26.103 1.00 0.00 44 LEU A CA 10
ATOM 18260 C C . LEU A 1 44 ? -8.232 12.462 27.321 1.00 0.00 44 LEU A C 10
ATOM 18261 O O . LEU A 1 44 ? -7.405 11.922 28.055 1.00 0.00 44 LEU A O 10
ATOM 18277 N N . GLY A 1 45 ? -8.680 13.685 27.523 1.00 0.00 45 GLY A N 10
ATOM 18278 C CA . GLY A 1 45 ? -8.206 14.481 28.632 1.00 0.00 45 GLY A CA 10
ATOM 18279 C C . GLY A 1 45 ? -7.102 15.418 28.201 1.00 0.00 45 GLY A C 10
ATOM 18280 O O . GLY A 1 45 ? -6.982 16.529 28.709 1.00 0.00 45 GLY A O 10
ATOM 18284 N N . ASP A 1 46 ? -6.304 14.963 27.245 1.00 0.00 46 ASP A N 10
ATOM 18285 C CA . ASP A 1 46 ? -5.203 15.745 26.691 1.00 0.00 46 ASP A CA 10
ATOM 18286 C C . ASP A 1 46 ? -5.092 15.463 25.214 1.00 0.00 46 ASP A C 10
ATOM 18287 O O . ASP A 1 46 ? -5.581 14.436 24.755 1.00 0.00 46 ASP A O 10
ATOM 18296 N N . THR A 1 47 ? -4.457 16.390 24.472 1.00 0.00 47 THR A N 10
ATOM 18297 C CA . THR A 1 47 ? -4.253 16.285 23.007 1.00 0.00 47 THR A CA 10
ATOM 18298 C C . THR A 1 47 ? -5.556 15.955 22.254 1.00 0.00 47 THR A C 10
ATOM 18299 O O . THR A 1 47 ? -5.533 15.484 21.113 1.00 0.00 47 THR A O 10
ATOM 18310 N N . GLU A 1 48 ? -6.682 16.280 22.876 1.00 0.00 48 GLU A N 10
ATOM 18311 C CA . GLU A 1 48 ? -7.992 15.994 22.313 1.00 0.00 48 GLU A CA 10
ATOM 18312 C C . GLU A 1 48 ? -8.489 17.142 21.441 1.00 0.00 48 GLU A C 10
ATOM 18313 O O . GLU A 1 48 ? -9.660 17.209 21.093 1.00 0.00 48 GLU A O 10
ATOM 18325 N N . THR A 1 49 ? -7.599 18.053 21.105 1.00 0.00 49 THR A N 10
ATOM 18326 C CA . THR A 1 49 ? -7.937 19.142 20.215 1.00 0.00 49 THR A CA 10
ATOM 18327 C C . THR A 1 49 ? -8.166 18.628 18.790 1.00 0.00 49 THR A C 10
ATOM 18328 O O . THR A 1 49 ? -9.001 19.154 18.050 1.00 0.00 49 THR A O 10
ATOM 18339 N N . MET A 1 50 ? -7.430 17.586 18.421 1.00 0.00 50 MET A N 10
ATOM 18340 C CA . MET A 1 50 ? -7.553 16.992 17.101 1.00 0.00 50 MET A CA 10
ATOM 18341 C C . MET A 1 50 ? -8.440 15.754 17.163 1.00 0.00 50 MET A C 10
ATOM 18342 O O . MET A 1 50 ? -7.991 14.677 17.543 1.00 0.00 50 MET A O 10
ATOM 18356 N N . ARG A 1 51 ? -9.707 15.925 16.814 1.00 0.00 51 ARG A N 10
ATOM 18357 C CA . ARG A 1 51 ? -10.674 14.828 16.839 1.00 0.00 51 ARG A CA 10
ATOM 18358 C C . ARG A 1 51 ? -11.473 14.810 15.548 1.00 0.00 51 ARG A C 10
ATOM 18359 O O . ARG A 1 51 ? -12.507 14.163 15.451 1.00 0.00 51 ARG A O 10
ATOM 18380 N N . THR A 1 52 ? -10.986 15.537 14.572 1.00 0.00 52 THR A N 10
ATOM 18381 C CA . THR A 1 52 ? -11.635 15.651 13.278 1.00 0.00 52 THR A CA 10
ATOM 18382 C C . THR A 1 52 ? -10.601 16.027 12.219 1.00 0.00 52 THR A C 10
ATOM 18383 O O . THR A 1 52 ? -9.499 16.472 12.563 1.00 0.00 52 THR A O 10
ATOM 18394 N N . PRO A 1 53 ? -10.919 15.850 10.922 1.00 0.00 53 PRO A N 10
ATOM 18395 C CA . PRO A 1 53 ? -10.000 16.197 9.831 1.00 0.00 53 PRO A CA 10
ATOM 18396 C C . PRO A 1 53 ? -9.782 17.700 9.714 1.00 0.00 53 PRO A C 10
ATOM 18397 O O . PRO A 1 53 ? -8.826 18.160 9.088 1.00 0.00 53 PRO A O 10
ATOM 18408 N N . GLY A 1 54 ? -10.654 18.439 10.335 1.00 0.00 54 GLY A N 10
ATOM 18409 C CA . GLY A 1 54 ? -10.619 19.855 10.291 1.00 0.00 54 GLY A CA 10
ATOM 18410 C C . GLY A 1 54 ? -11.738 20.422 11.107 1.00 0.00 54 GLY A C 10
ATOM 18411 O O . GLY A 1 54 ? -12.846 19.882 11.099 1.00 0.00 54 GLY A O 10
ATOM 18415 N N . TYR A 1 55 ? -11.434 21.477 11.834 1.00 0.00 55 TYR A N 10
ATOM 18416 C CA . TYR A 1 55 ? -12.379 22.180 12.690 1.00 0.00 55 TYR A CA 10
ATOM 18417 C C . TYR A 1 55 ? -12.616 21.418 13.971 1.00 0.00 55 TYR A C 10
ATOM 18418 O O . TYR A 1 55 ? -12.201 20.270 14.117 1.00 0.00 55 TYR A O 10
ATOM 18436 N N . PHE A 1 56 ? -13.244 22.070 14.898 1.00 0.00 56 PHE A N 10
ATOM 18437 C CA . PHE A 1 56 ? -13.578 21.466 16.171 1.00 0.00 56 PHE A CA 10
ATOM 18438 C C . PHE A 1 56 ? -15.031 21.013 16.173 1.00 0.00 56 PHE A C 10
ATOM 18439 O O . PHE A 1 56 ? -15.743 21.174 15.178 1.00 0.00 56 PHE A O 10
ATOM 18456 N N . PHE A 1 57 ? -15.468 20.448 17.279 1.00 0.00 57 PHE A N 10
ATOM 18457 C CA . PHE A 1 57 ? -16.832 19.978 17.396 1.00 0.00 57 PHE A CA 10
ATOM 18458 C C . PHE A 1 57 ? -17.695 21.044 18.049 1.00 0.00 57 PHE A C 10
ATOM 18459 O O . PHE A 1 57 ? -17.248 21.746 18.958 1.00 0.00 57 PHE A O 10
ATOM 18476 N N . GLN A 1 58 ? -18.912 21.181 17.573 1.00 0.00 58 GLN A N 10
ATOM 18477 C CA . GLN A 1 58 ? -19.826 22.154 18.119 1.00 0.00 58 GLN A CA 10
ATOM 18478 C C . GLN A 1 58 ? -20.958 21.442 18.833 1.00 0.00 58 GLN A C 10
ATOM 18479 O O . GLN A 1 58 ? -21.725 20.703 18.215 1.00 0.00 58 GLN A O 10
ATOM 18493 N N . GLN A 1 59 ? -21.049 21.665 20.131 1.00 0.00 59 GLN A N 10
ATOM 18494 C CA . GLN A 1 59 ? -22.041 21.007 20.976 1.00 0.00 59 GLN A CA 10
ATOM 18495 C C . GLN A 1 59 ? -23.450 21.401 20.595 1.00 0.00 59 GLN A C 10
ATOM 18496 O O . GLN A 1 59 ? -24.360 20.568 20.588 1.00 0.00 59 GLN A O 10
ATOM 18510 N N . ALA A 1 60 ? -23.609 22.673 20.283 1.00 0.00 60 ALA A N 10
ATOM 18511 C CA . ALA A 1 60 ? -24.906 23.258 19.903 1.00 0.00 60 ALA A CA 10
ATOM 18512 C C . ALA A 1 60 ? -25.902 23.226 21.087 1.00 0.00 60 ALA A C 10
ATOM 18513 O O . ALA A 1 60 ? -25.700 22.496 22.064 1.00 0.00 60 ALA A O 10
ATOM 18520 N N . PRO A 1 61 ? -26.971 24.047 21.041 1.00 0.00 61 PRO A N 10
ATOM 18521 C CA . PRO A 1 61 ? -27.977 24.063 22.102 1.00 0.00 61 PRO A CA 10
ATOM 18522 C C . PRO A 1 61 ? -28.841 22.793 22.109 1.00 0.00 61 PRO A C 10
ATOM 18523 O O . PRO A 1 61 ? -29.856 22.714 21.412 1.00 0.00 61 PRO A O 10
ATOM 18534 N N . ASN A 1 62 ? -28.399 21.798 22.882 1.00 0.00 62 ASN A N 10
ATOM 18535 C CA . ASN A 1 62 ? -29.114 20.522 23.041 1.00 0.00 62 ASN A CA 10
ATOM 18536 C C . ASN A 1 62 ? -29.343 19.828 21.692 1.00 0.00 62 ASN A C 10
ATOM 18537 O O . ASN A 1 62 ? -30.479 19.519 21.313 1.00 0.00 62 ASN A O 10
ATOM 18548 N N . ARG A 1 63 ? -28.266 19.618 20.955 1.00 0.00 63 ARG A N 10
ATOM 18549 C CA . ARG A 1 63 ? -28.338 18.942 19.670 1.00 0.00 63 ARG A CA 10
ATOM 18550 C C . ARG A 1 63 ? -27.283 17.868 19.545 1.00 0.00 63 ARG A C 10
ATOM 18551 O O . ARG A 1 63 ? -26.199 17.981 20.099 1.00 0.00 63 ARG A O 10
ATOM 18572 N N . ARG A 1 64 ? -27.612 16.838 18.788 1.00 0.00 64 ARG A N 10
ATOM 18573 C CA . ARG A 1 64 ? -26.734 15.699 18.595 1.00 0.00 64 ARG A CA 10
ATOM 18574 C C . ARG A 1 64 ? -25.893 15.859 17.331 1.00 0.00 64 ARG A C 10
ATOM 18575 O O . ARG A 1 64 ? -25.341 14.893 16.794 1.00 0.00 64 ARG A O 10
ATOM 18596 N N . ARG A 1 65 ? -25.794 17.083 16.864 1.00 0.00 65 ARG A N 10
ATOM 18597 C CA . ARG A 1 65 ? -25.029 17.388 15.678 1.00 0.00 65 ARG A CA 10
ATOM 18598 C C . ARG A 1 65 ? -23.668 17.966 16.041 1.00 0.00 65 ARG A C 10
ATOM 18599 O O . ARG A 1 65 ? -23.554 19.125 16.417 1.00 0.00 65 ARG A O 10
ATOM 18620 N N . ILE A 1 66 ? -22.644 17.144 15.938 1.00 0.00 66 ILE A N 10
ATOM 18621 C CA . ILE A 1 66 ? -21.283 17.568 16.241 1.00 0.00 66 ILE A CA 10
ATOM 18622 C C . ILE A 1 66 ? -20.799 18.622 15.244 1.00 0.00 66 ILE A C 10
ATOM 18623 O O . ILE A 1 66 ? -20.241 19.647 15.638 1.00 0.00 66 ILE A O 10
ATOM 18639 N N . SER A 1 67 ? -21.056 18.352 13.962 1.00 0.00 67 SER A N 10
ATOM 18640 C CA . SER A 1 67 ? -20.697 19.214 12.830 1.00 0.00 67 SER A CA 10
ATOM 18641 C C . SER A 1 67 ? -20.606 18.334 11.605 1.00 0.00 67 SER A C 10
ATOM 18642 O O . SER A 1 67 ? -20.976 18.714 10.501 1.00 0.00 67 SER A O 10
ATOM 18650 N N . ARG A 1 68 ? -20.131 17.132 11.841 1.00 0.00 68 ARG A N 10
ATOM 18651 C CA . ARG A 1 68 ? -19.963 16.142 10.819 1.00 0.00 68 ARG A CA 10
ATOM 18652 C C . ARG A 1 68 ? -21.276 15.439 10.513 1.00 0.00 68 ARG A C 10
ATOM 18653 O O . ARG A 1 68 ? -22.160 15.338 11.373 1.00 0.00 68 ARG A O 10
ATOM 18674 N N . GLU A 1 69 ? -21.385 14.955 9.290 1.00 0.00 69 GLU A N 10
ATOM 18675 C CA . GLU A 1 69 ? -22.596 14.326 8.792 1.00 0.00 69 GLU A CA 10
ATOM 18676 C C . GLU A 1 69 ? -22.792 12.925 9.377 1.00 0.00 69 GLU A C 10
ATOM 18677 O O . GLU A 1 69 ? -21.907 12.073 9.292 1.00 0.00 69 GLU A O 10
ATOM 18689 N N . HIS A 1 70 ? -23.955 12.701 9.973 1.00 0.00 70 HIS A N 10
ATOM 18690 C CA . HIS A 1 70 ? -24.296 11.406 10.543 1.00 0.00 70 HIS A CA 10
ATOM 18691 C C . HIS A 1 70 ? -25.808 11.217 10.525 1.00 0.00 70 HIS A C 10
ATOM 18692 O O . HIS A 1 70 ? -26.553 12.167 10.277 1.00 0.00 70 HIS A O 10
ATOM 18706 N N . GLY A 1 71 ? -26.259 10.003 10.786 1.00 0.00 71 GLY A N 10
ATOM 18707 C CA . GLY A 1 71 ? -27.681 9.741 10.791 1.00 0.00 71 GLY A CA 10
ATOM 18708 C C . GLY A 1 71 ? -28.251 9.720 12.189 1.00 0.00 71 GLY A C 10
ATOM 18709 O O . GLY A 1 71 ? -28.856 10.698 12.635 1.00 0.00 71 GLY A O 10
ATOM 18713 N N . ARG A 1 72 ? -28.049 8.610 12.881 1.00 0.00 72 ARG A N 10
ATOM 18714 C CA . ARG A 1 72 ? -28.538 8.441 14.250 1.00 0.00 72 ARG A CA 10
ATOM 18715 C C . ARG A 1 72 ? -27.950 7.203 14.847 1.00 0.00 72 ARG A C 10
ATOM 18716 O O . ARG A 1 72 ? -27.318 7.234 15.893 1.00 0.00 72 ARG A O 10
ATOM 18737 N N . THR A 1 73 ? -28.167 6.115 14.173 1.00 0.00 73 THR A N 10
ATOM 18738 C CA . THR A 1 73 ? -27.689 4.848 14.606 1.00 0.00 73 THR A CA 10
ATOM 18739 C C . THR A 1 73 ? -26.471 4.442 13.781 1.00 0.00 73 THR A C 10
ATOM 18740 O O . THR A 1 73 ? -25.901 3.357 13.947 1.00 0.00 73 THR A O 10
ATOM 18751 N N . TRP A 1 74 ? -26.086 5.343 12.897 1.00 0.00 74 TRP A N 10
ATOM 18752 C CA . TRP A 1 74 ? -24.952 5.168 12.033 1.00 0.00 74 TRP A CA 10
ATOM 18753 C C . TRP A 1 74 ? -24.237 6.500 11.884 1.00 0.00 74 TRP A C 10
ATOM 18754 O O . TRP A 1 74 ? -24.884 7.561 11.850 1.00 0.00 74 TRP A O 10
ATOM 18775 N N . THR A 1 75 ? -22.935 6.458 11.798 1.00 0.00 75 THR A N 10
ATOM 18776 C CA . THR A 1 75 ? -22.157 7.663 11.665 1.00 0.00 75 THR A CA 10
ATOM 18777 C C . THR A 1 75 ? -21.241 7.561 10.447 1.00 0.00 75 THR A C 10
ATOM 18778 O O . THR A 1 75 ? -20.512 6.573 10.282 1.00 0.00 75 THR A O 10
ATOM 18789 N N . LYS A 1 76 ? -21.319 8.553 9.576 1.00 0.00 76 LYS A N 10
ATOM 18790 C CA . LYS A 1 76 ? -20.472 8.613 8.403 1.00 0.00 76 LYS A CA 10
ATOM 18791 C C . LYS A 1 76 ? -19.154 9.253 8.779 1.00 0.00 76 LYS A C 10
ATOM 18792 O O . LYS A 1 76 ? -19.081 10.458 9.012 1.00 0.00 76 LYS A O 10
ATOM 18811 N N . LEU A 1 77 ? -18.115 8.447 8.824 1.00 0.00 77 LEU A N 10
ATOM 18812 C CA . LEU A 1 77 ? -16.829 8.911 9.290 1.00 0.00 77 LEU A CA 10
ATOM 18813 C C . LEU A 1 77 ? -15.977 9.392 8.141 1.00 0.00 77 LEU A C 10
ATOM 18814 O O . LEU A 1 77 ? -15.649 8.630 7.222 1.00 0.00 77 LEU A O 10
ATOM 18830 N N . THR A 1 78 ? -15.665 10.661 8.168 1.00 0.00 78 THR A N 10
ATOM 18831 C CA . THR A 1 78 ? -14.829 11.269 7.172 1.00 0.00 78 THR A CA 10
ATOM 18832 C C . THR A 1 78 ? -13.505 11.703 7.796 1.00 0.00 78 THR A C 10
ATOM 18833 O O . THR A 1 78 ? -13.470 12.602 8.621 1.00 0.00 78 THR A O 10
ATOM 18844 N N . TYR A 1 79 ? -12.418 11.068 7.395 1.00 0.00 79 TYR A N 10
ATOM 18845 C CA . TYR A 1 79 ? -11.122 11.369 7.989 1.00 0.00 79 TYR A CA 10
ATOM 18846 C C . TYR A 1 79 ? -10.275 12.216 7.053 1.00 0.00 79 TYR A C 10
ATOM 18847 O O . TYR A 1 79 ? -9.270 12.789 7.468 1.00 0.00 79 TYR A O 10
ATOM 18865 N N . ALA A 1 80 ? -10.682 12.268 5.778 1.00 0.00 80 ALA A N 10
ATOM 18866 C CA . ALA A 1 80 ? -9.938 12.973 4.722 1.00 0.00 80 ALA A CA 10
ATOM 18867 C C . ALA A 1 80 ? -8.620 12.253 4.407 1.00 0.00 80 ALA A C 10
ATOM 18868 O O . ALA A 1 80 ? -7.804 12.736 3.621 1.00 0.00 80 ALA A O 10
ATOM 18875 N N . ASN A 1 81 ? -8.435 11.090 5.020 1.00 0.00 81 ASN A N 10
ATOM 18876 C CA . ASN A 1 81 ? -7.242 10.276 4.824 1.00 0.00 81 ASN A CA 10
ATOM 18877 C C . ASN A 1 81 ? -7.642 8.867 4.443 1.00 0.00 81 ASN A C 10
ATOM 18878 O O . ASN A 1 81 ? -8.634 8.341 4.946 1.00 0.00 81 ASN A O 10
ATOM 18889 N N . HIS A 1 82 ? -6.881 8.259 3.560 1.00 0.00 82 HIS A N 10
ATOM 18890 C CA . HIS A 1 82 ? -7.181 6.913 3.103 1.00 0.00 82 HIS A CA 10
ATOM 18891 C C . HIS A 1 82 ? -6.544 5.864 4.016 1.00 0.00 82 HIS A C 10
ATOM 18892 O O . HIS A 1 82 ? -7.006 4.729 4.082 1.00 0.00 82 HIS A O 10
ATOM 18906 N N . SER A 1 83 ? -5.490 6.242 4.711 1.00 0.00 83 SER A N 10
ATOM 18907 C CA . SER A 1 83 ? -4.796 5.316 5.594 1.00 0.00 83 SER A CA 10
ATOM 18908 C C . SER A 1 83 ? -5.711 4.857 6.732 1.00 0.00 83 SER A C 10
ATOM 18909 O O . SER A 1 83 ? -5.735 3.675 7.094 1.00 0.00 83 SER A O 10
ATOM 18917 N N . SER A 1 84 ? -6.468 5.794 7.276 1.00 0.00 84 SER A N 10
ATOM 18918 C CA . SER A 1 84 ? -7.386 5.516 8.363 1.00 0.00 84 SER A CA 10
ATOM 18919 C C . SER A 1 84 ? -8.548 4.626 7.906 1.00 0.00 84 SER A C 10
ATOM 18920 O O . SER A 1 84 ? -9.203 3.975 8.723 1.00 0.00 84 SER A O 10
ATOM 18928 N N . TYR A 1 85 ? -8.779 4.595 6.594 1.00 0.00 85 TYR A N 10
ATOM 18929 C CA . TYR A 1 85 ? -9.844 3.788 6.005 1.00 0.00 85 TYR A CA 10
ATOM 18930 C C . TYR A 1 85 ? -9.632 2.308 6.326 1.00 0.00 85 TYR A C 10
ATOM 18931 O O . TYR A 1 85 ? -10.537 1.635 6.799 1.00 0.00 85 TYR A O 10
ATOM 18949 N N . LEU A 1 86 ? -8.421 1.822 6.080 1.00 0.00 86 LEU A N 10
ATOM 18950 C CA . LEU A 1 86 ? -8.082 0.421 6.333 1.00 0.00 86 LEU A CA 10
ATOM 18951 C C . LEU A 1 86 ? -8.104 0.085 7.819 1.00 0.00 86 LEU A C 10
ATOM 18952 O O . LEU A 1 86 ? -8.581 -0.976 8.222 1.00 0.00 86 LEU A O 10
ATOM 18968 N N . ARG A 1 87 ? -7.583 0.991 8.629 1.00 0.00 87 ARG A N 10
ATOM 18969 C CA . ARG A 1 87 ? -7.492 0.773 10.069 1.00 0.00 87 ARG A CA 10
ATOM 18970 C C . ARG A 1 87 ? -8.883 0.649 10.712 1.00 0.00 87 ARG A C 10
ATOM 18971 O O . ARG A 1 87 ? -9.117 -0.230 11.545 1.00 0.00 87 ARG A O 10
ATOM 18992 N N . ALA A 1 88 ? -9.797 1.522 10.309 1.00 0.00 88 ALA A N 10
ATOM 18993 C CA . ALA A 1 88 ? -11.155 1.530 10.857 1.00 0.00 88 ALA A CA 10
ATOM 18994 C C . ALA A 1 88 ? -12.037 0.481 10.196 1.00 0.00 88 ALA A C 10
ATOM 18995 O O . ALA A 1 88 ? -13.111 0.168 10.691 1.00 0.00 88 ALA A O 10
ATOM 19002 N N . LEU A 1 89 ? -11.559 -0.069 9.093 1.00 0.00 89 LEU A N 10
ATOM 19003 C CA . LEU A 1 89 ? -12.318 -1.024 8.281 1.00 0.00 89 LEU A CA 10
ATOM 19004 C C . LEU A 1 89 ? -12.555 -2.359 9.019 1.00 0.00 89 LEU A C 10
ATOM 19005 O O . LEU A 1 89 ? -13.292 -3.219 8.536 1.00 0.00 89 LEU A O 10
ATOM 19021 N N . ARG A 1 90 ? -11.924 -2.532 10.174 1.00 0.00 90 ARG A N 10
ATOM 19022 C CA . ARG A 1 90 ? -12.019 -3.790 10.910 1.00 0.00 90 ARG A CA 10
ATOM 19023 C C . ARG A 1 90 ? -13.399 -4.004 11.583 1.00 0.00 90 ARG A C 10
ATOM 19024 O O . ARG A 1 90 ? -13.616 -3.629 12.736 1.00 0.00 90 ARG A O 10
ATOM 19045 N N . GLU A 1 91 ? -14.328 -4.588 10.847 1.00 0.00 91 GLU A N 10
ATOM 19046 C CA . GLU A 1 91 ? -15.632 -4.925 11.411 1.00 0.00 91 GLU A CA 10
ATOM 19047 C C . GLU A 1 91 ? -15.556 -6.269 12.144 1.00 0.00 91 GLU A C 10
ATOM 19048 O O . GLU A 1 91 ? -16.191 -6.473 13.181 1.00 0.00 91 GLU A O 10
ATOM 19060 N N . HIS A 1 92 ? -14.757 -7.173 11.599 1.00 0.00 92 HIS A N 10
ATOM 19061 C CA . HIS A 1 92 ? -14.597 -8.496 12.169 1.00 0.00 92 HIS A CA 10
ATOM 19062 C C . HIS A 1 92 ? -13.579 -8.469 13.294 1.00 0.00 92 HIS A C 10
ATOM 19063 O O . HIS A 1 92 ? -12.459 -7.986 13.120 1.00 0.00 92 HIS A O 10
ATOM 19077 N N . GLY A 1 93 ? -13.976 -8.983 14.443 1.00 0.00 93 GLY A N 10
ATOM 19078 C CA . GLY A 1 93 ? -13.093 -9.011 15.584 1.00 0.00 93 GLY A CA 10
ATOM 19079 C C . GLY A 1 93 ? -13.317 -7.831 16.495 1.00 0.00 93 GLY A C 10
ATOM 19080 O O . GLY A 1 93 ? -12.721 -7.739 17.568 1.00 0.00 93 GLY A O 10
ATOM 19084 N N . THR A 1 94 ? -14.187 -6.932 16.075 1.00 0.00 94 THR A N 10
ATOM 19085 C CA . THR A 1 94 ? -14.486 -5.758 16.849 1.00 0.00 94 THR A CA 10
ATOM 19086 C C . THR A 1 94 ? -15.898 -5.840 17.423 1.00 0.00 94 THR A C 10
ATOM 19087 O O . THR A 1 94 ? -16.867 -5.392 16.805 1.00 0.00 94 THR A O 10
ATOM 19098 N N . ILE A 1 95 ? -16.010 -6.447 18.587 1.00 0.00 95 ILE A N 10
ATOM 19099 C CA . ILE A 1 95 ? -17.280 -6.559 19.270 1.00 0.00 95 ILE A CA 10
ATOM 19100 C C . ILE A 1 95 ? -17.261 -5.728 20.534 1.00 0.00 95 ILE A C 10
ATOM 19101 O O . ILE A 1 95 ? -16.453 -5.964 21.436 1.00 0.00 95 ILE A O 10
ATOM 19117 N N . TYR A 1 96 ? -18.146 -4.762 20.592 1.00 0.00 96 TYR A N 10
ATOM 19118 C CA . TYR A 1 96 ? -18.223 -3.873 21.716 1.00 0.00 96 TYR A CA 10
ATOM 19119 C C . TYR A 1 96 ? -19.646 -3.869 22.249 1.00 0.00 96 TYR A C 10
ATOM 19120 O O . TYR A 1 96 ? -20.596 -3.809 21.470 1.00 0.00 96 TYR A O 10
ATOM 19138 N N . CYS A 1 97 ? -19.787 -3.967 23.567 1.00 0.00 97 CYS A N 10
ATOM 19139 C CA . CYS A 1 97 ? -21.097 -3.947 24.225 1.00 0.00 97 CYS A CA 10
ATOM 19140 C C . CYS A 1 97 ? -21.961 -5.139 23.774 1.00 0.00 97 CYS A C 10
ATOM 19141 O O . CYS A 1 97 ? -23.188 -5.093 23.828 1.00 0.00 97 CYS A O 10
ATOM 19149 N N . GLY A 1 98 ? -21.305 -6.210 23.348 1.00 0.00 98 GLY A N 10
ATOM 19150 C CA . GLY A 1 98 ? -22.024 -7.396 22.918 1.00 0.00 98 GLY A CA 10
ATOM 19151 C C . GLY A 1 98 ? -22.536 -7.300 21.492 1.00 0.00 98 GLY A C 10
ATOM 19152 O O . GLY A 1 98 ? -23.446 -8.035 21.105 1.00 0.00 98 GLY A O 10
ATOM 19156 N N . ALA A 1 99 ? -21.968 -6.396 20.714 1.00 0.00 99 ALA A N 10
ATOM 19157 C CA . ALA A 1 99 ? -22.363 -6.238 19.326 1.00 0.00 99 ALA A CA 10
ATOM 19158 C C . ALA A 1 99 ? -21.166 -5.920 18.451 1.00 0.00 99 ALA A C 10
ATOM 19159 O O . ALA A 1 99 ? -20.204 -5.302 18.900 1.00 0.00 99 ALA A O 10
ATOM 19166 N N . ALA A 1 100 ? -21.223 -6.348 17.209 1.00 0.00 100 ALA A N 10
ATOM 19167 C CA . ALA A 1 100 ? -20.158 -6.081 16.268 1.00 0.00 100 ALA A CA 10
ATOM 19168 C C . ALA A 1 100 ? -20.505 -4.863 15.438 1.00 0.00 100 ALA A C 10
ATOM 19169 O O . ALA A 1 100 ? -21.585 -4.799 14.839 1.00 0.00 100 ALA A O 10
ATOM 19176 N N . ILE A 1 101 ? -19.612 -3.900 15.409 1.00 0.00 101 ILE A N 10
ATOM 19177 C CA . ILE A 1 101 ? -19.846 -2.696 14.647 1.00 0.00 101 ILE A CA 10
ATOM 19178 C C . ILE A 1 101 ? -19.415 -2.896 13.203 1.00 0.00 101 ILE A C 10
ATOM 19179 O O . ILE A 1 101 ? -18.351 -3.455 12.930 1.00 0.00 101 ILE A O 10
ATOM 19195 N N . GLY A 1 102 ? -20.252 -2.466 12.286 1.00 0.00 102 GLY A N 10
ATOM 19196 C CA . GLY A 1 102 ? -19.961 -2.651 10.892 1.00 0.00 102 GLY A CA 10
ATOM 19197 C C . GLY A 1 102 ? -19.388 -1.418 10.256 1.00 0.00 102 GLY A C 10
ATOM 19198 O O . GLY A 1 102 ? -20.079 -0.406 10.110 1.00 0.00 102 GLY A O 10
ATOM 19202 N N . CYS A 1 103 ? -18.122 -1.491 9.900 1.00 0.00 103 CYS A N 10
ATOM 19203 C CA . CYS A 1 103 ? -17.445 -0.403 9.234 1.00 0.00 103 CYS A CA 10
ATOM 19204 C C . CYS A 1 103 ? -17.277 -0.744 7.766 1.00 0.00 103 CYS A C 10
ATOM 19205 O O . CYS A 1 103 ? -16.401 -1.524 7.397 1.00 0.00 103 CYS A O 10
ATOM 19213 N N . VAL A 1 104 ? -18.122 -0.181 6.937 1.00 0.00 104 VAL A N 10
ATOM 19214 C CA . VAL A 1 104 ? -18.084 -0.468 5.516 1.00 0.00 104 VAL A CA 10
ATOM 19215 C C . VAL A 1 104 ? -17.944 0.815 4.705 1.00 0.00 104 VAL A C 10
ATOM 19216 O O . VAL A 1 104 ? -18.266 1.902 5.195 1.00 0.00 104 VAL A O 10
ATOM 19229 N N . PRO A 1 105 ? -17.448 0.712 3.458 1.00 0.00 105 PRO A N 10
ATOM 19230 C CA . PRO A 1 105 ? -17.318 1.865 2.568 1.00 0.00 105 PRO A CA 10
ATOM 19231 C C . PRO A 1 105 ? -18.676 2.483 2.271 1.00 0.00 105 PRO A C 10
ATOM 19232 O O . PRO A 1 105 ? -19.705 1.800 2.337 1.00 0.00 105 PRO A O 10
ATOM 19243 N N . TYR A 1 106 ? -18.679 3.771 1.970 1.00 0.00 106 TYR A N 10
ATOM 19244 C CA . TYR A 1 106 ? -19.911 4.493 1.704 1.00 0.00 106 TYR A CA 10
ATOM 19245 C C . TYR A 1 106 ? -20.640 3.922 0.488 1.00 0.00 106 TYR A C 10
ATOM 19246 O O . TYR A 1 106 ? -20.293 4.208 -0.654 1.00 0.00 106 TYR A O 10
ATOM 19264 N N . LYS A 1 107 ? -21.630 3.088 0.752 1.00 0.00 107 LYS A N 10
ATOM 19265 C CA . LYS A 1 107 ? -22.446 2.516 -0.295 1.00 0.00 107 LYS A CA 10
ATOM 19266 C C . LYS A 1 107 ? -23.729 3.309 -0.425 1.00 0.00 107 LYS A C 10
ATOM 19267 O O . LYS A 1 107 ? -24.427 3.545 0.563 1.00 0.00 107 LYS A O 10
ATOM 19286 N N . HIS A 1 108 ? -24.047 3.704 -1.636 1.00 0.00 108 HIS A N 10
ATOM 19287 C CA . HIS A 1 108 ? -25.233 4.501 -1.904 1.00 0.00 108 HIS A CA 10
ATOM 19288 C C . HIS A 1 108 ? -26.501 3.708 -1.609 1.00 0.00 108 HIS A C 10
ATOM 19289 O O . HIS A 1 108 ? -27.443 4.227 -1.004 1.00 0.00 108 HIS A O 10
ATOM 19303 N N . GLU A 1 109 ? -26.509 2.445 -2.014 1.00 0.00 109 GLU A N 10
ATOM 19304 C CA . GLU A 1 109 ? -27.660 1.583 -1.796 1.00 0.00 109 GLU A CA 10
ATOM 19305 C C . GLU A 1 109 ? -27.825 1.271 -0.312 1.00 0.00 109 GLU A C 10
ATOM 19306 O O . GLU A 1 109 ? -28.944 1.173 0.195 1.00 0.00 109 GLU A O 10
ATOM 19318 N N . LEU A 1 110 ? -26.701 1.141 0.379 1.00 0.00 110 LEU A N 10
ATOM 19319 C CA . LEU A 1 110 ? -26.705 0.867 1.808 1.00 0.00 110 LEU A CA 10
ATOM 19320 C C . LEU A 1 110 ? -27.379 2.002 2.547 1.00 0.00 110 LEU A C 10
ATOM 19321 O O . LEU A 1 110 ? -28.144 1.780 3.487 1.00 0.00 110 LEU A O 10
ATOM 19337 N N . ILE A 1 111 ? -27.107 3.224 2.102 1.00 0.00 111 ILE A N 10
ATOM 19338 C CA . ILE A 1 111 ? -27.684 4.397 2.707 1.00 0.00 111 ILE A CA 10
ATOM 19339 C C . ILE A 1 111 ? -29.198 4.355 2.579 1.00 0.00 111 ILE A C 10
ATOM 19340 O O . ILE A 1 111 ? -29.906 4.612 3.538 1.00 0.00 111 ILE A O 10
ATOM 19356 N N . SER A 1 112 ? -29.689 3.985 1.406 1.00 0.00 112 SER A N 10
ATOM 19357 C CA . SER A 1 112 ? -31.122 3.880 1.182 1.00 0.00 112 SER A CA 10
ATOM 19358 C C . SER A 1 112 ? -31.738 2.855 2.148 1.00 0.00 112 SER A C 10
ATOM 19359 O O . SER A 1 112 ? -32.810 3.082 2.714 1.00 0.00 112 SER A O 10
ATOM 19367 N N . GLU A 1 113 ? -31.035 1.746 2.339 1.00 0.00 113 GLU A N 10
ATOM 19368 C CA . GLU A 1 113 ? -31.472 0.679 3.241 1.00 0.00 113 GLU A CA 10
ATOM 19369 C C . GLU A 1 113 ? -31.579 1.141 4.694 1.00 0.00 113 GLU A C 10
ATOM 19370 O O . GLU A 1 113 ? -32.548 0.824 5.377 1.00 0.00 113 GLU A O 10
ATOM 19382 N N . LEU A 1 114 ? -30.592 1.869 5.168 1.00 0.00 114 LEU A N 10
ATOM 19383 C CA . LEU A 1 114 ? -30.577 2.282 6.558 1.00 0.00 114 LEU A CA 10
ATOM 19384 C C . LEU A 1 114 ? -31.295 3.608 6.795 1.00 0.00 114 LEU A C 10
ATOM 19385 O O . LEU A 1 114 ? -31.605 3.960 7.928 1.00 0.00 114 LEU A O 10
ATOM 19401 N N . SER A 1 115 ? -31.570 4.328 5.732 1.00 0.00 115 SER A N 10
ATOM 19402 C CA . SER A 1 115 ? -32.254 5.613 5.856 1.00 0.00 115 SER A CA 10
ATOM 19403 C C . SER A 1 115 ? -33.771 5.459 5.965 1.00 0.00 115 SER A C 10
ATOM 19404 O O . SER A 1 115 ? -34.473 6.432 6.249 1.00 0.00 115 SER A O 10
ATOM 19412 N N . ARG A 1 116 ? -34.284 4.243 5.755 1.00 0.00 116 ARG A N 10
ATOM 19413 C CA . ARG A 1 116 ? -35.731 4.026 5.876 1.00 0.00 116 ARG A CA 10
ATOM 19414 C C . ARG A 1 116 ? -36.174 3.944 7.339 1.00 0.00 116 ARG A C 10
ATOM 19415 O O . ARG A 1 116 ? -37.334 3.646 7.632 1.00 0.00 116 ARG A O 10
ATOM 19436 N N . GLU A 1 117 ? -35.250 4.220 8.255 1.00 0.00 117 GLU A N 10
ATOM 19437 C CA . GLU A 1 117 ? -35.556 4.238 9.666 1.00 0.00 117 GLU A CA 10
ATOM 19438 C C . GLU A 1 117 ? -36.203 5.558 10.022 1.00 0.00 117 GLU A C 10
ATOM 19439 O O . GLU A 1 117 ? -35.540 6.514 10.437 1.00 0.00 117 GLU A O 10
ATOM 19451 N N . GLY A 1 118 ? -37.475 5.623 9.782 1.00 0.00 118 GLY A N 10
ATOM 19452 C CA . GLY A 1 118 ? -38.231 6.797 10.096 1.00 0.00 118 GLY A CA 10
ATOM 19453 C C . GLY A 1 118 ? -39.660 6.674 9.643 1.00 0.00 118 GLY A C 10
ATOM 19454 O O . GLY A 1 118 ? -40.285 5.631 9.822 1.00 0.00 118 GLY A O 10
ATOM 19458 N N . HIS A 1 119 ? -40.168 7.727 9.053 1.00 0.00 119 HIS A N 10
ATOM 19459 C CA . HIS A 1 119 ? -41.544 7.762 8.566 1.00 0.00 119 HIS A CA 10
ATOM 19460 C C . HIS A 1 119 ? -41.612 8.348 7.172 1.00 0.00 119 HIS A C 10
ATOM 19461 O O . HIS A 1 119 ? -40.910 9.306 6.856 1.00 0.00 119 HIS A O 10
ATOM 19475 N N . HIS A 1 120 ? -42.458 7.774 6.347 1.00 0.00 120 HIS A N 10
ATOM 19476 C CA . HIS A 1 120 ? -42.661 8.255 4.996 1.00 0.00 120 HIS A CA 10
ATOM 19477 C C . HIS A 1 120 ? -44.101 8.714 4.819 1.00 0.00 120 HIS A C 10
ATOM 19478 O O . HIS A 1 120 ? -44.988 7.931 4.497 1.00 0.00 120 HIS A O 10
ATOM 19492 N N . HIS A 1 121 ? -44.328 9.989 5.083 1.00 0.00 121 HIS A N 10
ATOM 19493 C CA . HIS A 1 121 ? -45.667 10.562 4.990 1.00 0.00 121 HIS A CA 10
ATOM 19494 C C . HIS A 1 121 ? -45.647 11.907 4.269 1.00 0.00 121 HIS A C 10
ATOM 19495 O O . HIS A 1 121 ? -46.653 12.613 4.231 1.00 0.00 121 HIS A O 10
ATOM 19509 N N . HIS A 1 122 ? -44.508 12.259 3.699 1.00 0.00 122 HIS A N 10
ATOM 19510 C CA . HIS A 1 122 ? -44.383 13.536 3.014 1.00 0.00 122 HIS A CA 10
ATOM 19511 C C . HIS A 1 122 ? -44.805 13.416 1.563 1.00 0.00 122 HIS A C 10
ATOM 19512 O O . HIS A 1 122 ? -44.370 12.514 0.848 1.00 0.00 122 HIS A O 10
ATOM 19526 N N . HIS A 1 123 ? -45.654 14.322 1.141 1.00 0.00 123 HIS A N 10
ATOM 19527 C CA . HIS A 1 123 ? -46.087 14.382 -0.239 1.00 0.00 123 HIS A CA 10
ATOM 19528 C C . HIS A 1 123 ? -45.674 15.712 -0.833 1.00 0.00 123 HIS A C 10
ATOM 19529 O O . HIS A 1 123 ? -45.508 16.684 -0.101 1.00 0.00 123 HIS A O 10
ATOM 19543 N N . HIS A 1 124 ? -45.490 15.744 -2.149 1.00 0.00 124 HIS A N 10
ATOM 19544 C CA . HIS A 1 124 ? -45.042 16.949 -2.853 1.00 0.00 124 HIS A CA 10
ATOM 19545 C C . HIS A 1 124 ? -43.605 17.296 -2.464 1.00 0.00 124 HIS A C 10
ATOM 19546 O O . HIS A 1 124 ? -43.404 18.159 -1.581 1.00 0.00 124 HIS A O 10
ATOM 19561 N N . MET A 1 1 ? -22.648 -5.994 -15.647 1.00 0.00 1 MET A N 11
ATOM 19562 C CA . MET A 1 1 ? -23.511 -4.957 -15.051 1.00 0.00 1 MET A CA 11
ATOM 19563 C C . MET A 1 1 ? -22.861 -4.384 -13.812 1.00 0.00 1 MET A C 11
ATOM 19564 O O . MET A 1 1 ? -22.102 -5.076 -13.137 1.00 0.00 1 MET A O 11
ATOM 19580 N N . SER A 1 2 ? -23.160 -3.116 -13.524 1.00 0.00 2 SER A N 11
ATOM 19581 C CA . SER A 1 2 ? -22.654 -2.427 -12.337 1.00 0.00 2 SER A CA 11
ATOM 19582 C C . SER A 1 2 ? -21.128 -2.540 -12.208 1.00 0.00 2 SER A C 11
ATOM 19583 O O . SER A 1 2 ? -20.614 -3.236 -11.331 1.00 0.00 2 SER A O 11
ATOM 19591 N N . LEU A 1 3 ? -20.422 -1.890 -13.117 1.00 0.00 3 LEU A N 11
ATOM 19592 C CA . LEU A 1 3 ? -18.967 -1.882 -13.096 1.00 0.00 3 LEU A CA 11
ATOM 19593 C C . LEU A 1 3 ? -18.449 -1.124 -11.874 1.00 0.00 3 LEU A C 11
ATOM 19594 O O . LEU A 1 3 ? -17.475 -1.532 -11.235 1.00 0.00 3 LEU A O 11
ATOM 19610 N N . GLY A 1 4 ? -19.108 -0.024 -11.559 1.00 0.00 4 GLY A N 11
ATOM 19611 C CA . GLY A 1 4 ? -18.711 0.789 -10.433 1.00 0.00 4 GLY A CA 11
ATOM 19612 C C . GLY A 1 4 ? -18.859 2.262 -10.736 1.00 0.00 4 GLY A C 11
ATOM 19613 O O . GLY A 1 4 ? -19.013 2.645 -11.895 1.00 0.00 4 GLY A O 11
ATOM 19617 N N . SER A 1 5 ? -18.812 3.086 -9.713 1.00 0.00 5 SER A N 11
ATOM 19618 C CA . SER A 1 5 ? -18.951 4.519 -9.889 1.00 0.00 5 SER A CA 11
ATOM 19619 C C . SER A 1 5 ? -18.101 5.250 -8.882 1.00 0.00 5 SER A C 11
ATOM 19620 O O . SER A 1 5 ? -17.839 4.742 -7.787 1.00 0.00 5 SER A O 11
ATOM 19628 N N . GLU A 1 6 ? -17.665 6.435 -9.241 1.00 0.00 6 GLU A N 11
ATOM 19629 C CA . GLU A 1 6 ? -16.907 7.245 -8.338 1.00 0.00 6 GLU A CA 11
ATOM 19630 C C . GLU A 1 6 ? -17.828 8.134 -7.524 1.00 0.00 6 GLU A C 11
ATOM 19631 O O . GLU A 1 6 ? -17.381 9.044 -6.830 1.00 0.00 6 GLU A O 11
ATOM 19643 N N . SER A 1 7 ? -19.130 7.841 -7.603 1.00 0.00 7 SER A N 11
ATOM 19644 C CA . SER A 1 7 ? -20.128 8.547 -6.795 1.00 0.00 7 SER A CA 11
ATOM 19645 C C . SER A 1 7 ? -20.077 8.014 -5.364 1.00 0.00 7 SER A C 11
ATOM 19646 O O . SER A 1 7 ? -20.772 8.485 -4.461 1.00 0.00 7 SER A O 11
ATOM 19654 N N . GLU A 1 8 ? -19.230 7.029 -5.201 1.00 0.00 8 GLU A N 11
ATOM 19655 C CA . GLU A 1 8 ? -18.966 6.383 -3.964 1.00 0.00 8 GLU A CA 11
ATOM 19656 C C . GLU A 1 8 ? -17.636 6.912 -3.469 1.00 0.00 8 GLU A C 11
ATOM 19657 O O . GLU A 1 8 ? -16.579 6.520 -3.978 1.00 0.00 8 GLU A O 11
ATOM 19669 N N . THR A 1 9 ? -17.693 7.833 -2.536 1.00 0.00 9 THR A N 11
ATOM 19670 C CA . THR A 1 9 ? -16.489 8.462 -1.981 1.00 0.00 9 THR A CA 11
ATOM 19671 C C . THR A 1 9 ? -15.476 7.424 -1.512 1.00 0.00 9 THR A C 11
ATOM 19672 O O . THR A 1 9 ? -14.280 7.537 -1.795 1.00 0.00 9 THR A O 11
ATOM 19683 N N . GLY A 1 10 ? -15.957 6.422 -0.799 1.00 0.00 10 GLY A N 11
ATOM 19684 C CA . GLY A 1 10 ? -15.095 5.352 -0.337 1.00 0.00 10 GLY A CA 11
ATOM 19685 C C . GLY A 1 10 ? -14.260 5.734 0.873 1.00 0.00 10 GLY A C 11
ATOM 19686 O O . GLY A 1 10 ? -14.120 4.943 1.793 1.00 0.00 10 GLY A O 11
ATOM 19690 N N . ASN A 1 11 ? -13.709 6.953 0.861 1.00 0.00 11 ASN A N 11
ATOM 19691 C CA . ASN A 1 11 ? -12.868 7.450 1.959 1.00 0.00 11 ASN A CA 11
ATOM 19692 C C . ASN A 1 11 ? -13.671 7.549 3.251 1.00 0.00 11 ASN A C 11
ATOM 19693 O O . ASN A 1 11 ? -13.166 7.266 4.335 1.00 0.00 11 ASN A O 11
ATOM 19704 N N . ALA A 1 12 ? -14.913 7.971 3.130 1.00 0.00 12 ALA A N 11
ATOM 19705 C CA . ALA A 1 12 ? -15.796 8.050 4.267 1.00 0.00 12 ALA A CA 11
ATOM 19706 C C . ALA A 1 12 ? -16.398 6.681 4.543 1.00 0.00 12 ALA A C 11
ATOM 19707 O O . ALA A 1 12 ? -16.688 5.927 3.609 1.00 0.00 12 ALA A O 11
ATOM 19714 N N . VAL A 1 13 ? -16.589 6.359 5.805 1.00 0.00 13 VAL A N 11
ATOM 19715 C CA . VAL A 1 13 ? -17.170 5.078 6.175 1.00 0.00 13 VAL A CA 11
ATOM 19716 C C . VAL A 1 13 ? -18.444 5.274 6.957 1.00 0.00 13 VAL A C 11
ATOM 19717 O O . VAL A 1 13 ? -18.662 6.330 7.559 1.00 0.00 13 VAL A O 11
ATOM 19730 N N . VAL A 1 14 ? -19.280 4.269 6.936 1.00 0.00 14 VAL A N 11
ATOM 19731 C CA . VAL A 1 14 ? -20.514 4.290 7.668 1.00 0.00 14 VAL A CA 11
ATOM 19732 C C . VAL A 1 14 ? -20.419 3.302 8.815 1.00 0.00 14 VAL A C 11
ATOM 19733 O O . VAL A 1 14 ? -20.241 2.100 8.599 1.00 0.00 14 VAL A O 11
ATOM 19746 N N . VAL A 1 15 ? -20.520 3.809 10.022 1.00 0.00 15 VAL A N 11
ATOM 19747 C CA . VAL A 1 15 ? -20.447 2.979 11.201 1.00 0.00 15 VAL A CA 11
ATOM 19748 C C . VAL A 1 15 ? -21.807 2.915 11.857 1.00 0.00 15 VAL A C 11
ATOM 19749 O O . VAL A 1 15 ? -22.438 3.946 12.104 1.00 0.00 15 VAL A O 11
ATOM 19762 N N . PHE A 1 16 ? -22.259 1.712 12.123 1.00 0.00 16 PHE A N 11
ATOM 19763 C CA . PHE A 1 16 ? -23.557 1.495 12.715 1.00 0.00 16 PHE A CA 11
ATOM 19764 C C . PHE A 1 16 ? -23.522 0.323 13.682 1.00 0.00 16 PHE A C 11
ATOM 19765 O O . PHE A 1 16 ? -22.544 -0.425 13.728 1.00 0.00 16 PHE A O 11
ATOM 19782 N N . GLY A 1 17 ? -24.584 0.170 14.454 1.00 0.00 17 GLY A N 11
ATOM 19783 C CA . GLY A 1 17 ? -24.661 -0.932 15.396 1.00 0.00 17 GLY A CA 11
ATOM 19784 C C . GLY A 1 17 ? -24.285 -0.526 16.804 1.00 0.00 17 GLY A C 11
ATOM 19785 O O . GLY A 1 17 ? -24.182 -1.372 17.692 1.00 0.00 17 GLY A O 11
ATOM 19789 N N . TYR A 1 18 ? -24.081 0.760 17.012 1.00 0.00 18 TYR A N 11
ATOM 19790 C CA . TYR A 1 18 ? -23.732 1.269 18.324 1.00 0.00 18 TYR A CA 11
ATOM 19791 C C . TYR A 1 18 ? -24.917 1.992 18.940 1.00 0.00 18 TYR A C 11
ATOM 19792 O O . TYR A 1 18 ? -25.811 2.461 18.231 1.00 0.00 18 TYR A O 11
ATOM 19810 N N . ARG A 1 19 ? -24.913 2.079 20.248 1.00 0.00 19 ARG A N 11
ATOM 19811 C CA . ARG A 1 19 ? -25.977 2.728 20.989 1.00 0.00 19 ARG A CA 11
ATOM 19812 C C . ARG A 1 19 ? -25.472 4.047 21.557 1.00 0.00 19 ARG A C 11
ATOM 19813 O O . ARG A 1 19 ? -24.285 4.166 21.873 1.00 0.00 19 ARG A O 11
ATOM 19834 N N . GLU A 1 20 ? -26.356 5.036 21.685 1.00 0.00 20 GLU A N 11
ATOM 19835 C CA . GLU A 1 20 ? -25.963 6.327 22.241 1.00 0.00 20 GLU A CA 11
ATOM 19836 C C . GLU A 1 20 ? -25.786 6.218 23.764 1.00 0.00 20 GLU A C 11
ATOM 19837 O O . GLU A 1 20 ? -26.568 6.760 24.547 1.00 0.00 20 GLU A O 11
ATOM 19849 N N . ALA A 1 21 ? -24.778 5.475 24.158 1.00 0.00 21 ALA A N 11
ATOM 19850 C CA . ALA A 1 21 ? -24.449 5.271 25.559 1.00 0.00 21 ALA A CA 11
ATOM 19851 C C . ALA A 1 21 ? -22.959 5.011 25.714 1.00 0.00 21 ALA A C 11
ATOM 19852 O O . ALA A 1 21 ? -22.333 5.462 26.670 1.00 0.00 21 ALA A O 11
ATOM 19859 N N . ILE A 1 22 ? -22.393 4.304 24.741 1.00 0.00 22 ILE A N 11
ATOM 19860 C CA . ILE A 1 22 ? -20.964 3.973 24.724 1.00 0.00 22 ILE A CA 11
ATOM 19861 C C . ILE A 1 22 ? -20.136 5.127 24.160 1.00 0.00 22 ILE A C 11
ATOM 19862 O O . ILE A 1 22 ? -19.062 4.907 23.591 1.00 0.00 22 ILE A O 11
ATOM 19878 N N . THR A 1 23 ? -20.628 6.348 24.366 1.00 0.00 23 THR A N 11
ATOM 19879 C CA . THR A 1 23 ? -20.029 7.549 23.807 1.00 0.00 23 THR A CA 11
ATOM 19880 C C . THR A 1 23 ? -18.517 7.612 23.986 1.00 0.00 23 THR A C 11
ATOM 19881 O O . THR A 1 23 ? -17.778 7.340 23.056 1.00 0.00 23 THR A O 11
ATOM 19892 N N . LYS A 1 24 ? -18.063 7.935 25.189 1.00 0.00 24 LYS A N 11
ATOM 19893 C CA . LYS A 1 24 ? -16.632 8.092 25.433 1.00 0.00 24 LYS A CA 11
ATOM 19894 C C . LYS A 1 24 ? -15.923 6.750 25.433 1.00 0.00 24 LYS A C 11
ATOM 19895 O O . LYS A 1 24 ? -14.702 6.677 25.265 1.00 0.00 24 LYS A O 11
ATOM 19914 N N . GLN A 1 25 ? -16.695 5.691 25.601 1.00 0.00 25 GLN A N 11
ATOM 19915 C CA . GLN A 1 25 ? -16.168 4.340 25.631 1.00 0.00 25 GLN A CA 11
ATOM 19916 C C . GLN A 1 25 ? -15.533 3.956 24.290 1.00 0.00 25 GLN A C 11
ATOM 19917 O O . GLN A 1 25 ? -14.416 3.442 24.249 1.00 0.00 25 GLN A O 11
ATOM 19931 N N . ILE A 1 26 ? -16.248 4.203 23.195 1.00 0.00 26 ILE A N 11
ATOM 19932 C CA . ILE A 1 26 ? -15.743 3.887 21.877 1.00 0.00 26 ILE A CA 11
ATOM 19933 C C . ILE A 1 26 ? -15.103 5.128 21.222 1.00 0.00 26 ILE A C 11
ATOM 19934 O O . ILE A 1 26 ? -14.358 5.021 20.238 1.00 0.00 26 ILE A O 11
ATOM 19950 N N . LEU A 1 27 ? -15.386 6.295 21.801 1.00 0.00 27 LEU A N 11
ATOM 19951 C CA . LEU A 1 27 ? -14.900 7.575 21.283 1.00 0.00 27 LEU A CA 11
ATOM 19952 C C . LEU A 1 27 ? -13.374 7.620 21.297 1.00 0.00 27 LEU A C 11
ATOM 19953 O O . LEU A 1 27 ? -12.749 8.068 20.348 1.00 0.00 27 LEU A O 11
ATOM 19969 N N . ALA A 1 28 ? -12.787 7.125 22.368 1.00 0.00 28 ALA A N 11
ATOM 19970 C CA . ALA A 1 28 ? -11.339 7.150 22.532 1.00 0.00 28 ALA A CA 11
ATOM 19971 C C . ALA A 1 28 ? -10.619 6.248 21.519 1.00 0.00 28 ALA A C 11
ATOM 19972 O O . ALA A 1 28 ? -9.399 6.323 21.374 1.00 0.00 28 ALA A O 11
ATOM 19979 N N . TYR A 1 29 ? -11.365 5.393 20.833 1.00 0.00 29 TYR A N 11
ATOM 19980 C CA . TYR A 1 29 ? -10.759 4.481 19.873 1.00 0.00 29 TYR A CA 11
ATOM 19981 C C . TYR A 1 29 ? -10.796 5.050 18.441 1.00 0.00 29 TYR A C 11
ATOM 19982 O O . TYR A 1 29 ? -9.752 5.313 17.840 1.00 0.00 29 TYR A O 11
ATOM 20000 N N . PHE A 1 30 ? -12.003 5.247 17.911 1.00 0.00 30 PHE A N 11
ATOM 20001 C CA . PHE A 1 30 ? -12.180 5.695 16.516 1.00 0.00 30 PHE A CA 11
ATOM 20002 C C . PHE A 1 30 ? -12.212 7.219 16.370 1.00 0.00 30 PHE A C 11
ATOM 20003 O O . PHE A 1 30 ? -11.687 7.767 15.397 1.00 0.00 30 PHE A O 11
ATOM 20020 N N . ALA A 1 31 ? -12.798 7.901 17.353 1.00 0.00 31 ALA A N 11
ATOM 20021 C CA . ALA A 1 31 ? -13.048 9.347 17.249 1.00 0.00 31 ALA A CA 11
ATOM 20022 C C . ALA A 1 31 ? -11.790 10.181 17.196 1.00 0.00 31 ALA A C 11
ATOM 20023 O O . ALA A 1 31 ? -11.856 11.380 16.941 1.00 0.00 31 ALA A O 11
ATOM 20030 N N . GLN A 1 32 ? -10.656 9.561 17.418 1.00 0.00 32 GLN A N 11
ATOM 20031 C CA . GLN A 1 32 ? -9.390 10.267 17.391 1.00 0.00 32 GLN A CA 11
ATOM 20032 C C . GLN A 1 32 ? -9.129 10.875 16.014 1.00 0.00 32 GLN A C 11
ATOM 20033 O O . GLN A 1 32 ? -8.397 11.857 15.890 1.00 0.00 32 GLN A O 11
ATOM 20047 N N . PHE A 1 33 ? -9.729 10.278 14.988 1.00 0.00 33 PHE A N 11
ATOM 20048 C CA . PHE A 1 33 ? -9.599 10.776 13.627 1.00 0.00 33 PHE A CA 11
ATOM 20049 C C . PHE A 1 33 ? -10.976 10.952 12.960 1.00 0.00 33 PHE A C 11
ATOM 20050 O O . PHE A 1 33 ? -11.069 11.089 11.742 1.00 0.00 33 PHE A O 11
ATOM 20067 N N . GLY A 1 34 ? -12.037 10.959 13.769 1.00 0.00 34 GLY A N 11
ATOM 20068 C CA . GLY A 1 34 ? -13.384 11.120 13.227 1.00 0.00 34 GLY A CA 11
ATOM 20069 C C . GLY A 1 34 ? -14.466 10.891 14.271 1.00 0.00 34 GLY A C 11
ATOM 20070 O O . GLY A 1 34 ? -14.495 9.851 14.908 1.00 0.00 34 GLY A O 11
ATOM 20074 N N . GLU A 1 35 ? -15.364 11.867 14.430 1.00 0.00 35 GLU A N 11
ATOM 20075 C CA . GLU A 1 35 ? -16.443 11.786 15.431 1.00 0.00 35 GLU A CA 11
ATOM 20076 C C . GLU A 1 35 ? -17.351 10.581 15.200 1.00 0.00 35 GLU A C 11
ATOM 20077 O O . GLU A 1 35 ? -17.654 10.228 14.062 1.00 0.00 35 GLU A O 11
ATOM 20089 N N . ILE A 1 36 ? -17.778 9.960 16.292 1.00 0.00 36 ILE A N 11
ATOM 20090 C CA . ILE A 1 36 ? -18.676 8.815 16.222 1.00 0.00 36 ILE A CA 11
ATOM 20091 C C . ILE A 1 36 ? -20.065 9.186 16.756 1.00 0.00 36 ILE A C 11
ATOM 20092 O O . ILE A 1 36 ? -21.055 9.116 16.038 1.00 0.00 36 ILE A O 11
ATOM 20108 N N . LEU A 1 37 ? -20.120 9.598 18.022 1.00 0.00 37 LEU A N 11
ATOM 20109 C CA . LEU A 1 37 ? -21.387 9.950 18.657 1.00 0.00 37 LEU A CA 11
ATOM 20110 C C . LEU A 1 37 ? -21.547 11.456 18.802 1.00 0.00 37 LEU A C 11
ATOM 20111 O O . LEU A 1 37 ? -20.608 12.220 18.588 1.00 0.00 37 LEU A O 11
ATOM 20127 N N . GLU A 1 38 ? -22.754 11.866 19.172 1.00 0.00 38 GLU A N 11
ATOM 20128 C CA . GLU A 1 38 ? -23.093 13.275 19.320 1.00 0.00 38 GLU A CA 11
ATOM 20129 C C . GLU A 1 38 ? -22.669 13.823 20.691 1.00 0.00 38 GLU A C 11
ATOM 20130 O O . GLU A 1 38 ? -22.502 15.031 20.863 1.00 0.00 38 GLU A O 11
ATOM 20142 N N . ASP A 1 39 ? -22.517 12.942 21.658 1.00 0.00 39 ASP A N 11
ATOM 20143 C CA . ASP A 1 39 ? -22.090 13.354 22.993 1.00 0.00 39 ASP A CA 11
ATOM 20144 C C . ASP A 1 39 ? -20.571 13.496 23.051 1.00 0.00 39 ASP A C 11
ATOM 20145 O O . ASP A 1 39 ? -19.850 12.754 22.383 1.00 0.00 39 ASP A O 11
ATOM 20154 N N . LEU A 1 40 ? -20.090 14.454 23.835 1.00 0.00 40 LEU A N 11
ATOM 20155 C CA . LEU A 1 40 ? -18.667 14.712 23.954 1.00 0.00 40 LEU A CA 11
ATOM 20156 C C . LEU A 1 40 ? -18.434 15.729 25.068 1.00 0.00 40 LEU A C 11
ATOM 20157 O O . LEU A 1 40 ? -18.781 16.902 24.930 1.00 0.00 40 LEU A O 11
ATOM 20173 N N . GLU A 1 41 ? -17.864 15.277 26.165 1.00 0.00 41 GLU A N 11
ATOM 20174 C CA . GLU A 1 41 ? -17.550 16.165 27.271 1.00 0.00 41 GLU A CA 11
ATOM 20175 C C . GLU A 1 41 ? -16.090 15.998 27.700 1.00 0.00 41 GLU A C 11
ATOM 20176 O O . GLU A 1 41 ? -15.254 16.852 27.420 1.00 0.00 41 GLU A O 11
ATOM 20188 N N . SER A 1 42 ? -15.789 14.894 28.361 1.00 0.00 42 SER A N 11
ATOM 20189 C CA . SER A 1 42 ? -14.442 14.625 28.820 1.00 0.00 42 SER A CA 11
ATOM 20190 C C . SER A 1 42 ? -13.937 13.308 28.252 1.00 0.00 42 SER A C 11
ATOM 20191 O O . SER A 1 42 ? -14.410 12.237 28.627 1.00 0.00 42 SER A O 11
ATOM 20199 N N . GLU A 1 43 ? -13.004 13.398 27.328 1.00 0.00 43 GLU A N 11
ATOM 20200 C CA . GLU A 1 43 ? -12.439 12.222 26.691 1.00 0.00 43 GLU A CA 11
ATOM 20201 C C . GLU A 1 43 ? -10.913 12.211 26.773 1.00 0.00 43 GLU A C 11
ATOM 20202 O O . GLU A 1 43 ? -10.327 11.357 27.444 1.00 0.00 43 GLU A O 11
ATOM 20214 N N . LEU A 1 44 ? -10.279 13.153 26.094 1.00 0.00 44 LEU A N 11
ATOM 20215 C CA . LEU A 1 44 ? -8.836 13.232 26.063 1.00 0.00 44 LEU A CA 11
ATOM 20216 C C . LEU A 1 44 ? -8.341 14.282 27.039 1.00 0.00 44 LEU A C 11
ATOM 20217 O O . LEU A 1 44 ? -7.474 14.019 27.875 1.00 0.00 44 LEU A O 11
ATOM 20233 N N . GLY A 1 45 ? -8.908 15.476 26.922 1.00 0.00 45 GLY A N 11
ATOM 20234 C CA . GLY A 1 45 ? -8.471 16.602 27.722 1.00 0.00 45 GLY A CA 11
ATOM 20235 C C . GLY A 1 45 ? -7.605 17.548 26.903 1.00 0.00 45 GLY A C 11
ATOM 20236 O O . GLY A 1 45 ? -7.384 18.704 27.284 1.00 0.00 45 GLY A O 11
ATOM 20240 N N . ASP A 1 46 ? -7.114 17.045 25.771 1.00 0.00 46 ASP A N 11
ATOM 20241 C CA . ASP A 1 46 ? -6.292 17.819 24.845 1.00 0.00 46 ASP A CA 11
ATOM 20242 C C . ASP A 1 46 ? -6.254 17.133 23.485 1.00 0.00 46 ASP A C 11
ATOM 20243 O O . ASP A 1 46 ? -6.859 16.082 23.306 1.00 0.00 46 ASP A O 11
ATOM 20252 N N . THR A 1 47 ? -5.542 17.741 22.533 1.00 0.00 47 THR A N 11
ATOM 20253 C CA . THR A 1 47 ? -5.396 17.202 21.177 1.00 0.00 47 THR A CA 11
ATOM 20254 C C . THR A 1 47 ? -6.719 17.317 20.382 1.00 0.00 47 THR A C 11
ATOM 20255 O O . THR A 1 47 ? -6.982 16.573 19.442 1.00 0.00 47 THR A O 11
ATOM 20266 N N . GLU A 1 48 ? -7.519 18.283 20.755 1.00 0.00 48 GLU A N 11
ATOM 20267 C CA . GLU A 1 48 ? -8.765 18.564 20.061 1.00 0.00 48 GLU A CA 11
ATOM 20268 C C . GLU A 1 48 ? -8.461 19.097 18.654 1.00 0.00 48 GLU A C 11
ATOM 20269 O O . GLU A 1 48 ? -9.252 18.934 17.723 1.00 0.00 48 GLU A O 11
ATOM 20281 N N . THR A 1 49 ? -7.293 19.726 18.521 1.00 0.00 49 THR A N 11
ATOM 20282 C CA . THR A 1 49 ? -6.841 20.286 17.257 1.00 0.00 49 THR A CA 11
ATOM 20283 C C . THR A 1 49 ? -6.611 19.190 16.213 1.00 0.00 49 THR A C 11
ATOM 20284 O O . THR A 1 49 ? -6.768 19.417 15.010 1.00 0.00 49 THR A O 11
ATOM 20295 N N . MET A 1 50 ? -6.229 18.012 16.676 1.00 0.00 50 MET A N 11
ATOM 20296 C CA . MET A 1 50 ? -6.056 16.874 15.798 1.00 0.00 50 MET A CA 11
ATOM 20297 C C . MET A 1 50 ? -7.184 15.881 16.035 1.00 0.00 50 MET A C 11
ATOM 20298 O O . MET A 1 50 ? -7.071 14.967 16.854 1.00 0.00 50 MET A O 11
ATOM 20312 N N . ARG A 1 51 ? -8.278 16.096 15.338 1.00 0.00 51 ARG A N 11
ATOM 20313 C CA . ARG A 1 51 ? -9.465 15.275 15.475 1.00 0.00 51 ARG A CA 11
ATOM 20314 C C . ARG A 1 51 ? -10.134 15.061 14.131 1.00 0.00 51 ARG A C 11
ATOM 20315 O O . ARG A 1 51 ? -9.900 14.058 13.456 1.00 0.00 51 ARG A O 11
ATOM 20336 N N . THR A 1 52 ? -10.932 16.000 13.746 1.00 0.00 52 THR A N 11
ATOM 20337 C CA . THR A 1 52 ? -11.618 15.963 12.469 1.00 0.00 52 THR A CA 11
ATOM 20338 C C . THR A 1 52 ? -11.195 17.151 11.607 1.00 0.00 52 THR A C 11
ATOM 20339 O O . THR A 1 52 ? -10.977 18.252 12.129 1.00 0.00 52 THR A O 11
ATOM 20350 N N . PRO A 1 53 ? -11.040 16.944 10.283 1.00 0.00 53 PRO A N 11
ATOM 20351 C CA . PRO A 1 53 ? -10.690 18.026 9.363 1.00 0.00 53 PRO A CA 11
ATOM 20352 C C . PRO A 1 53 ? -11.767 19.110 9.359 1.00 0.00 53 PRO A C 11
ATOM 20353 O O . PRO A 1 53 ? -12.927 18.844 9.016 1.00 0.00 53 PRO A O 11
ATOM 20364 N N . GLY A 1 54 ? -11.381 20.321 9.729 1.00 0.00 54 GLY A N 11
ATOM 20365 C CA . GLY A 1 54 ? -12.330 21.412 9.803 1.00 0.00 54 GLY A CA 11
ATOM 20366 C C . GLY A 1 54 ? -13.324 21.215 10.932 1.00 0.00 54 GLY A C 11
ATOM 20367 O O . GLY A 1 54 ? -14.535 21.141 10.699 1.00 0.00 54 GLY A O 11
ATOM 20371 N N . TYR A 1 55 ? -12.817 21.126 12.153 1.00 0.00 55 TYR A N 11
ATOM 20372 C CA . TYR A 1 55 ? -13.643 20.908 13.294 1.00 0.00 55 TYR A CA 11
ATOM 20373 C C . TYR A 1 55 ? -14.368 22.181 13.689 1.00 0.00 55 TYR A C 11
ATOM 20374 O O . TYR A 1 55 ? -13.780 23.267 13.743 1.00 0.00 55 TYR A O 11
ATOM 20392 N N . PHE A 1 56 ? -15.638 22.038 13.914 1.00 0.00 56 PHE A N 11
ATOM 20393 C CA . PHE A 1 56 ? -16.499 23.130 14.321 1.00 0.00 56 PHE A CA 11
ATOM 20394 C C . PHE A 1 56 ? -17.844 22.580 14.788 1.00 0.00 56 PHE A C 11
ATOM 20395 O O . PHE A 1 56 ? -18.144 22.605 15.980 1.00 0.00 56 PHE A O 11
ATOM 20412 N N . PHE A 1 57 ? -18.646 22.067 13.812 1.00 0.00 57 PHE A N 11
ATOM 20413 C CA . PHE A 1 57 ? -19.967 21.404 14.057 1.00 0.00 57 PHE A CA 11
ATOM 20414 C C . PHE A 1 57 ? -20.846 22.112 15.085 1.00 0.00 57 PHE A C 11
ATOM 20415 O O . PHE A 1 57 ? -21.684 21.476 15.736 1.00 0.00 57 PHE A O 11
ATOM 20432 N N . GLN A 1 58 ? -20.662 23.419 15.205 1.00 0.00 58 GLN A N 11
ATOM 20433 C CA . GLN A 1 58 ? -21.424 24.276 16.126 1.00 0.00 58 GLN A CA 11
ATOM 20434 C C . GLN A 1 58 ? -21.055 24.014 17.596 1.00 0.00 58 GLN A C 11
ATOM 20435 O O . GLN A 1 58 ? -20.853 24.956 18.367 1.00 0.00 58 GLN A O 11
ATOM 20449 N N . GLN A 1 59 ? -20.959 22.731 17.962 1.00 0.00 59 GLN A N 11
ATOM 20450 C CA . GLN A 1 59 ? -20.642 22.305 19.320 1.00 0.00 59 GLN A CA 11
ATOM 20451 C C . GLN A 1 59 ? -21.744 22.781 20.276 1.00 0.00 59 GLN A C 11
ATOM 20452 O O . GLN A 1 59 ? -21.508 23.065 21.455 1.00 0.00 59 GLN A O 11
ATOM 20466 N N . ALA A 1 60 ? -22.953 22.848 19.745 1.00 0.00 60 ALA A N 11
ATOM 20467 C CA . ALA A 1 60 ? -24.111 23.277 20.499 1.00 0.00 60 ALA A CA 11
ATOM 20468 C C . ALA A 1 60 ? -24.473 22.244 21.556 1.00 0.00 60 ALA A C 11
ATOM 20469 O O . ALA A 1 60 ? -24.235 21.052 21.363 1.00 0.00 60 ALA A O 11
ATOM 20476 N N . PRO A 1 61 ? -25.051 22.681 22.691 1.00 0.00 61 PRO A N 11
ATOM 20477 C CA . PRO A 1 61 ? -25.461 21.773 23.771 1.00 0.00 61 PRO A CA 11
ATOM 20478 C C . PRO A 1 61 ? -26.446 20.710 23.279 1.00 0.00 61 PRO A C 11
ATOM 20479 O O . PRO A 1 61 ? -26.501 19.600 23.812 1.00 0.00 61 PRO A O 11
ATOM 20490 N N . ASN A 1 62 ? -27.218 21.065 22.262 1.00 0.00 62 ASN A N 11
ATOM 20491 C CA . ASN A 1 62 ? -28.213 20.169 21.693 1.00 0.00 62 ASN A CA 11
ATOM 20492 C C . ASN A 1 62 ? -27.905 19.828 20.228 1.00 0.00 62 ASN A C 11
ATOM 20493 O O . ASN A 1 62 ? -28.819 19.683 19.413 1.00 0.00 62 ASN A O 11
ATOM 20504 N N . ARG A 1 63 ? -26.621 19.699 19.892 1.00 0.00 63 ARG A N 11
ATOM 20505 C CA . ARG A 1 63 ? -26.240 19.341 18.517 1.00 0.00 63 ARG A CA 11
ATOM 20506 C C . ARG A 1 63 ? -26.771 17.984 18.141 1.00 0.00 63 ARG A C 11
ATOM 20507 O O . ARG A 1 63 ? -26.733 17.043 18.933 1.00 0.00 63 ARG A O 11
ATOM 20528 N N . ARG A 1 64 ? -27.270 17.889 16.941 1.00 0.00 64 ARG A N 11
ATOM 20529 C CA . ARG A 1 64 ? -27.780 16.658 16.427 1.00 0.00 64 ARG A CA 11
ATOM 20530 C C . ARG A 1 64 ? -26.930 16.199 15.274 1.00 0.00 64 ARG A C 11
ATOM 20531 O O . ARG A 1 64 ? -27.269 15.252 14.566 1.00 0.00 64 ARG A O 11
ATOM 20552 N N . ARG A 1 65 ? -25.815 16.876 15.084 1.00 0.00 65 ARG A N 11
ATOM 20553 C CA . ARG A 1 65 ? -24.920 16.545 14.015 1.00 0.00 65 ARG A CA 11
ATOM 20554 C C . ARG A 1 65 ? -23.464 16.719 14.398 1.00 0.00 65 ARG A C 11
ATOM 20555 O O . ARG A 1 65 ? -23.116 17.582 15.211 1.00 0.00 65 ARG A O 11
ATOM 20576 N N . ILE A 1 66 ? -22.617 15.879 13.813 1.00 0.00 66 ILE A N 11
ATOM 20577 C CA . ILE A 1 66 ? -21.185 15.946 14.031 1.00 0.00 66 ILE A CA 11
ATOM 20578 C C . ILE A 1 66 ? -20.558 16.669 12.838 1.00 0.00 66 ILE A C 11
ATOM 20579 O O . ILE A 1 66 ? -21.249 17.425 12.150 1.00 0.00 66 ILE A O 11
ATOM 20595 N N . SER A 1 67 ? -19.274 16.463 12.595 1.00 0.00 67 SER A N 11
ATOM 20596 C CA . SER A 1 67 ? -18.607 17.062 11.445 1.00 0.00 67 SER A CA 11
ATOM 20597 C C . SER A 1 67 ? -19.290 16.647 10.120 1.00 0.00 67 SER A C 11
ATOM 20598 O O . SER A 1 67 ? -19.124 17.298 9.085 1.00 0.00 67 SER A O 11
ATOM 20606 N N . ARG A 1 68 ? -20.045 15.568 10.171 1.00 0.00 68 ARG A N 11
ATOM 20607 C CA . ARG A 1 68 ? -20.769 15.068 9.030 1.00 0.00 68 ARG A CA 11
ATOM 20608 C C . ARG A 1 68 ? -22.181 14.671 9.475 1.00 0.00 68 ARG A C 11
ATOM 20609 O O . ARG A 1 68 ? -22.414 14.423 10.661 1.00 0.00 68 ARG A O 11
ATOM 20630 N N . GLU A 1 69 ? -23.116 14.639 8.544 1.00 0.00 69 GLU A N 11
ATOM 20631 C CA . GLU A 1 69 ? -24.500 14.291 8.862 1.00 0.00 69 GLU A CA 11
ATOM 20632 C C . GLU A 1 69 ? -24.644 12.791 9.120 1.00 0.00 69 GLU A C 11
ATOM 20633 O O . GLU A 1 69 ? -23.866 11.989 8.606 1.00 0.00 69 GLU A O 11
ATOM 20645 N N . HIS A 1 70 ? -25.636 12.420 9.917 1.00 0.00 70 HIS A N 11
ATOM 20646 C CA . HIS A 1 70 ? -25.848 11.022 10.273 1.00 0.00 70 HIS A CA 11
ATOM 20647 C C . HIS A 1 70 ? -27.294 10.776 10.683 1.00 0.00 70 HIS A C 11
ATOM 20648 O O . HIS A 1 70 ? -28.117 11.691 10.659 1.00 0.00 70 HIS A O 11
ATOM 20662 N N . GLY A 1 71 ? -27.585 9.543 11.069 1.00 0.00 71 GLY A N 11
ATOM 20663 C CA . GLY A 1 71 ? -28.916 9.184 11.501 1.00 0.00 71 GLY A CA 11
ATOM 20664 C C . GLY A 1 71 ? -28.890 8.432 12.814 1.00 0.00 71 GLY A C 11
ATOM 20665 O O . GLY A 1 71 ? -27.914 8.513 13.558 1.00 0.00 71 GLY A O 11
ATOM 20669 N N . ARG A 1 72 ? -29.946 7.695 13.099 1.00 0.00 72 ARG A N 11
ATOM 20670 C CA . ARG A 1 72 ? -30.031 6.940 14.338 1.00 0.00 72 ARG A CA 11
ATOM 20671 C C . ARG A 1 72 ? -29.163 5.686 14.276 1.00 0.00 72 ARG A C 11
ATOM 20672 O O . ARG A 1 72 ? -29.241 4.912 13.329 1.00 0.00 72 ARG A O 11
ATOM 20693 N N . THR A 1 73 ? -28.325 5.515 15.291 1.00 0.00 73 THR A N 11
ATOM 20694 C CA . THR A 1 73 ? -27.423 4.356 15.442 1.00 0.00 73 THR A CA 11
ATOM 20695 C C . THR A 1 73 ? -26.445 4.155 14.261 1.00 0.00 73 THR A C 11
ATOM 20696 O O . THR A 1 73 ? -25.757 3.132 14.195 1.00 0.00 73 THR A O 11
ATOM 20707 N N . TRP A 1 74 ? -26.366 5.131 13.353 1.00 0.00 74 TRP A N 11
ATOM 20708 C CA . TRP A 1 74 ? -25.422 5.056 12.241 1.00 0.00 74 TRP A CA 11
ATOM 20709 C C . TRP A 1 74 ? -24.865 6.431 11.917 1.00 0.00 74 TRP A C 11
ATOM 20710 O O . TRP A 1 74 ? -25.585 7.430 11.966 1.00 0.00 74 TRP A O 11
ATOM 20731 N N . THR A 1 75 ? -23.587 6.486 11.613 1.00 0.00 75 THR A N 11
ATOM 20732 C CA . THR A 1 75 ? -22.951 7.731 11.263 1.00 0.00 75 THR A CA 11
ATOM 20733 C C . THR A 1 75 ? -21.920 7.529 10.158 1.00 0.00 75 THR A C 11
ATOM 20734 O O . THR A 1 75 ? -21.303 6.462 10.049 1.00 0.00 75 THR A O 11
ATOM 20745 N N . LYS A 1 76 ? -21.766 8.537 9.327 1.00 0.00 76 LYS A N 11
ATOM 20746 C CA . LYS A 1 76 ? -20.781 8.522 8.272 1.00 0.00 76 LYS A CA 11
ATOM 20747 C C . LYS A 1 76 ? -19.675 9.510 8.616 1.00 0.00 76 LYS A C 11
ATOM 20748 O O . LYS A 1 76 ? -19.913 10.707 8.757 1.00 0.00 76 LYS A O 11
ATOM 20767 N N . LEU A 1 77 ? -18.481 9.015 8.760 1.00 0.00 77 LEU A N 11
ATOM 20768 C CA . LEU A 1 77 ? -17.369 9.851 9.154 1.00 0.00 77 LEU A CA 11
ATOM 20769 C C . LEU A 1 77 ? -16.211 9.738 8.188 1.00 0.00 77 LEU A C 11
ATOM 20770 O O . LEU A 1 77 ? -15.994 8.693 7.565 1.00 0.00 77 LEU A O 11
ATOM 20786 N N . THR A 1 78 ? -15.492 10.822 8.049 1.00 0.00 78 THR A N 11
ATOM 20787 C CA . THR A 1 78 ? -14.357 10.894 7.175 1.00 0.00 78 THR A CA 11
ATOM 20788 C C . THR A 1 78 ? -13.064 11.028 7.984 1.00 0.00 78 THR A C 11
ATOM 20789 O O . THR A 1 78 ? -12.881 12.005 8.710 1.00 0.00 78 THR A O 11
ATOM 20800 N N . TYR A 1 79 ? -12.181 10.042 7.859 1.00 0.00 79 TYR A N 11
ATOM 20801 C CA . TYR A 1 79 ? -10.893 10.064 8.562 1.00 0.00 79 TYR A CA 11
ATOM 20802 C C . TYR A 1 79 ? -9.856 10.821 7.744 1.00 0.00 79 TYR A C 11
ATOM 20803 O O . TYR A 1 79 ? -8.805 11.208 8.264 1.00 0.00 79 TYR A O 11
ATOM 20821 N N . ALA A 1 80 ? -10.161 11.004 6.449 1.00 0.00 80 ALA A N 11
ATOM 20822 C CA . ALA A 1 80 ? -9.270 11.669 5.489 1.00 0.00 80 ALA A CA 11
ATOM 20823 C C . ALA A 1 80 ? -8.063 10.792 5.154 1.00 0.00 80 ALA A C 11
ATOM 20824 O O . ALA A 1 80 ? -7.908 10.353 4.012 1.00 0.00 80 ALA A O 11
ATOM 20831 N N . ASN A 1 81 ? -7.233 10.517 6.148 1.00 0.00 81 ASN A N 11
ATOM 20832 C CA . ASN A 1 81 ? -6.049 9.697 5.944 1.00 0.00 81 ASN A CA 11
ATOM 20833 C C . ASN A 1 81 ? -6.419 8.243 5.776 1.00 0.00 81 ASN A C 11
ATOM 20834 O O . ASN A 1 81 ? -7.241 7.701 6.525 1.00 0.00 81 ASN A O 11
ATOM 20845 N N . HIS A 1 82 ? -5.793 7.607 4.808 1.00 0.00 82 HIS A N 11
ATOM 20846 C CA . HIS A 1 82 ? -6.068 6.217 4.499 1.00 0.00 82 HIS A CA 11
ATOM 20847 C C . HIS A 1 82 ? -5.582 5.295 5.621 1.00 0.00 82 HIS A C 11
ATOM 20848 O O . HIS A 1 82 ? -6.128 4.214 5.826 1.00 0.00 82 HIS A O 11
ATOM 20862 N N . SER A 1 83 ? -4.558 5.742 6.342 1.00 0.00 83 SER A N 11
ATOM 20863 C CA . SER A 1 83 ? -3.985 4.962 7.431 1.00 0.00 83 SER A CA 11
ATOM 20864 C C . SER A 1 83 ? -5.030 4.688 8.522 1.00 0.00 83 SER A C 11
ATOM 20865 O O . SER A 1 83 ? -5.186 3.551 8.984 1.00 0.00 83 SER A O 11
ATOM 20873 N N . SER A 1 84 ? -5.749 5.729 8.918 1.00 0.00 84 SER A N 11
ATOM 20874 C CA . SER A 1 84 ? -6.803 5.609 9.905 1.00 0.00 84 SER A CA 11
ATOM 20875 C C . SER A 1 84 ? -8.011 4.902 9.303 1.00 0.00 84 SER A C 11
ATOM 20876 O O . SER A 1 84 ? -8.705 4.135 9.973 1.00 0.00 84 SER A O 11
ATOM 20884 N N . TYR A 1 85 ? -8.235 5.169 8.025 1.00 0.00 85 TYR A N 11
ATOM 20885 C CA . TYR A 1 85 ? -9.344 4.598 7.281 1.00 0.00 85 TYR A CA 11
ATOM 20886 C C . TYR A 1 85 ? -9.289 3.074 7.229 1.00 0.00 85 TYR A C 11
ATOM 20887 O O . TYR A 1 85 ? -10.248 2.409 7.592 1.00 0.00 85 TYR A O 11
ATOM 20905 N N . LEU A 1 86 ? -8.154 2.536 6.811 1.00 0.00 86 LEU A N 11
ATOM 20906 C CA . LEU A 1 86 ? -7.992 1.118 6.647 1.00 0.00 86 LEU A CA 11
ATOM 20907 C C . LEU A 1 86 ? -8.125 0.396 7.979 1.00 0.00 86 LEU A C 11
ATOM 20908 O O . LEU A 1 86 ? -8.679 -0.698 8.056 1.00 0.00 86 LEU A O 11
ATOM 20924 N N . ARG A 1 87 ? -7.621 1.028 9.020 1.00 0.00 87 ARG A N 11
ATOM 20925 C CA . ARG A 1 87 ? -7.670 0.483 10.372 1.00 0.00 87 ARG A CA 11
ATOM 20926 C C . ARG A 1 87 ? -9.130 0.306 10.835 1.00 0.00 87 ARG A C 11
ATOM 20927 O O . ARG A 1 87 ? -9.431 -0.537 11.680 1.00 0.00 87 ARG A O 11
ATOM 20948 N N . ALA A 1 88 ? -10.026 1.099 10.255 1.00 0.00 88 ALA A N 11
ATOM 20949 C CA . ALA A 1 88 ? -11.451 1.062 10.595 1.00 0.00 88 ALA A CA 11
ATOM 20950 C C . ALA A 1 88 ? -12.187 -0.084 9.886 1.00 0.00 88 ALA A C 11
ATOM 20951 O O . ALA A 1 88 ? -13.327 -0.387 10.212 1.00 0.00 88 ALA A O 11
ATOM 20958 N N . LEU A 1 89 ? -11.528 -0.706 8.916 1.00 0.00 89 LEU A N 11
ATOM 20959 C CA . LEU A 1 89 ? -12.138 -1.791 8.126 1.00 0.00 89 LEU A CA 11
ATOM 20960 C C . LEU A 1 89 ? -12.229 -3.105 8.903 1.00 0.00 89 LEU A C 11
ATOM 20961 O O . LEU A 1 89 ? -12.815 -4.074 8.420 1.00 0.00 89 LEU A O 11
ATOM 20977 N N . ARG A 1 90 ? -11.641 -3.148 10.086 1.00 0.00 90 ARG A N 11
ATOM 20978 C CA . ARG A 1 90 ? -11.679 -4.356 10.904 1.00 0.00 90 ARG A CA 11
ATOM 20979 C C . ARG A 1 90 ? -13.105 -4.632 11.411 1.00 0.00 90 ARG A C 11
ATOM 20980 O O . ARG A 1 90 ? -13.691 -3.824 12.130 1.00 0.00 90 ARG A O 11
ATOM 21001 N N . GLU A 1 91 ? -13.657 -5.770 11.023 1.00 0.00 91 GLU A N 11
ATOM 21002 C CA . GLU A 1 91 ? -15.014 -6.136 11.423 1.00 0.00 91 GLU A CA 11
ATOM 21003 C C . GLU A 1 91 ? -15.119 -7.632 11.717 1.00 0.00 91 GLU A C 11
ATOM 21004 O O . GLU A 1 91 ? -16.202 -8.141 12.009 1.00 0.00 91 GLU A O 11
ATOM 21016 N N . HIS A 1 92 ? -13.991 -8.326 11.659 1.00 0.00 92 HIS A N 11
ATOM 21017 C CA . HIS A 1 92 ? -13.974 -9.779 11.831 1.00 0.00 92 HIS A CA 11
ATOM 21018 C C . HIS A 1 92 ? -14.407 -10.195 13.235 1.00 0.00 92 HIS A C 11
ATOM 21019 O O . HIS A 1 92 ? -15.219 -11.105 13.393 1.00 0.00 92 HIS A O 11
ATOM 21033 N N . GLY A 1 93 ? -13.878 -9.530 14.239 1.00 0.00 93 GLY A N 11
ATOM 21034 C CA . GLY A 1 93 ? -14.210 -9.891 15.599 1.00 0.00 93 GLY A CA 11
ATOM 21035 C C . GLY A 1 93 ? -14.298 -8.701 16.519 1.00 0.00 93 GLY A C 11
ATOM 21036 O O . GLY A 1 93 ? -14.087 -8.829 17.728 1.00 0.00 93 GLY A O 11
ATOM 21040 N N . THR A 1 94 ? -14.605 -7.545 15.967 1.00 0.00 94 THR A N 11
ATOM 21041 C CA . THR A 1 94 ? -14.713 -6.350 16.773 1.00 0.00 94 THR A CA 11
ATOM 21042 C C . THR A 1 94 ? -16.147 -6.180 17.293 1.00 0.00 94 THR A C 11
ATOM 21043 O O . THR A 1 94 ? -17.038 -5.705 16.581 1.00 0.00 94 THR A O 11
ATOM 21054 N N . ILE A 1 95 ? -16.357 -6.606 18.531 1.00 0.00 95 ILE A N 11
ATOM 21055 C CA . ILE A 1 95 ? -17.651 -6.510 19.179 1.00 0.00 95 ILE A CA 11
ATOM 21056 C C . ILE A 1 95 ? -17.578 -5.550 20.350 1.00 0.00 95 ILE A C 11
ATOM 21057 O O . ILE A 1 95 ? -16.707 -5.676 21.212 1.00 0.00 95 ILE A O 11
ATOM 21073 N N . TYR A 1 96 ? -18.478 -4.589 20.374 1.00 0.00 96 TYR A N 11
ATOM 21074 C CA . TYR A 1 96 ? -18.494 -3.602 21.428 1.00 0.00 96 TYR A CA 11
ATOM 21075 C C . TYR A 1 96 ? -19.930 -3.303 21.830 1.00 0.00 96 TYR A C 11
ATOM 21076 O O . TYR A 1 96 ? -20.818 -3.245 20.976 1.00 0.00 96 TYR A O 11
ATOM 21094 N N . CYS A 1 97 ? -20.153 -3.148 23.134 1.00 0.00 97 CYS A N 11
ATOM 21095 C CA . CYS A 1 97 ? -21.478 -2.840 23.683 1.00 0.00 97 CYS A CA 11
ATOM 21096 C C . CYS A 1 97 ? -22.395 -4.068 23.601 1.00 0.00 97 CYS A C 11
ATOM 21097 O O . CYS A 1 97 ? -23.619 -3.962 23.704 1.00 0.00 97 CYS A O 11
ATOM 21105 N N . GLY A 1 98 ? -21.787 -5.235 23.426 1.00 0.00 98 GLY A N 11
ATOM 21106 C CA . GLY A 1 98 ? -22.539 -6.469 23.383 1.00 0.00 98 GLY A CA 11
ATOM 21107 C C . GLY A 1 98 ? -22.909 -6.903 21.979 1.00 0.00 98 GLY A C 11
ATOM 21108 O O . GLY A 1 98 ? -23.556 -7.942 21.798 1.00 0.00 98 GLY A O 11
ATOM 21112 N N . ALA A 1 99 ? -22.511 -6.125 20.986 1.00 0.00 99 ALA A N 11
ATOM 21113 C CA . ALA A 1 99 ? -22.821 -6.450 19.600 1.00 0.00 99 ALA A CA 11
ATOM 21114 C C . ALA A 1 99 ? -21.693 -6.031 18.674 1.00 0.00 99 ALA A C 11
ATOM 21115 O O . ALA A 1 99 ? -20.923 -5.126 18.991 1.00 0.00 99 ALA A O 11
ATOM 21122 N N . ALA A 1 100 ? -21.575 -6.715 17.553 1.00 0.00 100 ALA A N 11
ATOM 21123 C CA . ALA A 1 100 ? -20.577 -6.377 16.566 1.00 0.00 100 ALA A CA 11
ATOM 21124 C C . ALA A 1 100 ? -20.931 -5.065 15.900 1.00 0.00 100 ALA A C 11
ATOM 21125 O O . ALA A 1 100 ? -22.098 -4.813 15.579 1.00 0.00 100 ALA A O 11
ATOM 21132 N N . ILE A 1 101 ? -19.941 -4.230 15.701 1.00 0.00 101 ILE A N 11
ATOM 21133 C CA . ILE A 1 101 ? -20.162 -2.961 15.059 1.00 0.00 101 ILE A CA 11
ATOM 21134 C C . ILE A 1 101 ? -19.990 -3.098 13.560 1.00 0.00 101 ILE A C 11
ATOM 21135 O O . ILE A 1 101 ? -19.086 -3.789 13.088 1.00 0.00 101 ILE A O 11
ATOM 21151 N N . GLY A 1 102 ? -20.865 -2.467 12.819 1.00 0.00 102 GLY A N 11
ATOM 21152 C CA . GLY A 1 102 ? -20.797 -2.551 11.389 1.00 0.00 102 GLY A CA 11
ATOM 21153 C C . GLY A 1 102 ? -20.119 -1.352 10.802 1.00 0.00 102 GLY A C 11
ATOM 21154 O O . GLY A 1 102 ? -20.577 -0.224 10.981 1.00 0.00 102 GLY A O 11
ATOM 21158 N N . CYS A 1 103 ? -19.024 -1.588 10.123 1.00 0.00 103 CYS A N 11
ATOM 21159 C CA . CYS A 1 103 ? -18.268 -0.533 9.502 1.00 0.00 103 CYS A CA 11
ATOM 21160 C C . CYS A 1 103 ? -17.968 -0.893 8.056 1.00 0.00 103 CYS A C 11
ATOM 21161 O O . CYS A 1 103 ? -17.313 -1.901 7.781 1.00 0.00 103 CYS A O 11
ATOM 21169 N N . VAL A 1 104 ? -18.476 -0.091 7.142 1.00 0.00 104 VAL A N 11
ATOM 21170 C CA . VAL A 1 104 ? -18.256 -0.301 5.717 1.00 0.00 104 VAL A CA 11
ATOM 21171 C C . VAL A 1 104 ? -18.048 1.039 5.025 1.00 0.00 104 VAL A C 11
ATOM 21172 O O . VAL A 1 104 ? -18.446 2.076 5.554 1.00 0.00 104 VAL A O 11
ATOM 21185 N N . PRO A 1 105 ? -17.413 1.043 3.840 1.00 0.00 105 PRO A N 11
ATOM 21186 C CA . PRO A 1 105 ? -17.212 2.267 3.068 1.00 0.00 105 PRO A CA 11
ATOM 21187 C C . PRO A 1 105 ? -18.543 2.883 2.654 1.00 0.00 105 PRO A C 11
ATOM 21188 O O . PRO A 1 105 ? -19.535 2.168 2.468 1.00 0.00 105 PRO A O 11
ATOM 21199 N N . TYR A 1 106 ? -18.563 4.203 2.533 1.00 0.00 106 TYR A N 11
ATOM 21200 C CA . TYR A 1 106 ? -19.766 4.928 2.149 1.00 0.00 106 TYR A CA 11
ATOM 21201 C C . TYR A 1 106 ? -20.358 4.391 0.858 1.00 0.00 106 TYR A C 11
ATOM 21202 O O . TYR A 1 106 ? -19.667 4.277 -0.156 1.00 0.00 106 TYR A O 11
ATOM 21220 N N . LYS A 1 107 ? -21.635 4.058 0.921 1.00 0.00 107 LYS A N 11
ATOM 21221 C CA . LYS A 1 107 ? -22.379 3.589 -0.227 1.00 0.00 107 LYS A CA 11
ATOM 21222 C C . LYS A 1 107 ? -23.667 4.372 -0.352 1.00 0.00 107 LYS A C 11
ATOM 21223 O O . LYS A 1 107 ? -24.442 4.452 0.606 1.00 0.00 107 LYS A O 11
ATOM 21242 N N . HIS A 1 108 ? -23.908 4.937 -1.525 1.00 0.00 108 HIS A N 11
ATOM 21243 C CA . HIS A 1 108 ? -25.111 5.734 -1.758 1.00 0.00 108 HIS A CA 11
ATOM 21244 C C . HIS A 1 108 ? -26.361 4.874 -1.560 1.00 0.00 108 HIS A C 11
ATOM 21245 O O . HIS A 1 108 ? -27.354 5.310 -0.963 1.00 0.00 108 HIS A O 11
ATOM 21259 N N . GLU A 1 109 ? -26.293 3.650 -2.055 1.00 0.00 109 GLU A N 11
ATOM 21260 C CA . GLU A 1 109 ? -27.390 2.702 -1.951 1.00 0.00 109 GLU A CA 11
ATOM 21261 C C . GLU A 1 109 ? -27.657 2.333 -0.488 1.00 0.00 109 GLU A C 11
ATOM 21262 O O . GLU A 1 109 ? -28.810 2.255 -0.055 1.00 0.00 109 GLU A O 11
ATOM 21274 N N . LEU A 1 110 ? -26.581 2.130 0.269 1.00 0.00 110 LEU A N 11
ATOM 21275 C CA . LEU A 1 110 ? -26.691 1.754 1.677 1.00 0.00 110 LEU A CA 11
ATOM 21276 C C . LEU A 1 110 ? -27.388 2.852 2.470 1.00 0.00 110 LEU A C 11
ATOM 21277 O O . LEU A 1 110 ? -28.243 2.579 3.305 1.00 0.00 110 LEU A O 11
ATOM 21293 N N . ILE A 1 111 ? -27.028 4.096 2.181 1.00 0.00 111 ILE A N 11
ATOM 21294 C CA . ILE A 1 111 ? -27.636 5.241 2.842 1.00 0.00 111 ILE A CA 11
ATOM 21295 C C . ILE A 1 111 ? -29.121 5.281 2.540 1.00 0.00 111 ILE A C 11
ATOM 21296 O O . ILE A 1 111 ? -29.939 5.558 3.419 1.00 0.00 111 ILE A O 11
ATOM 21312 N N . SER A 1 112 ? -29.467 5.003 1.295 1.00 0.00 112 SER A N 11
ATOM 21313 C CA . SER A 1 112 ? -30.855 4.974 0.882 1.00 0.00 112 SER A CA 11
ATOM 21314 C C . SER A 1 112 ? -31.635 3.934 1.705 1.00 0.00 112 SER A C 11
ATOM 21315 O O . SER A 1 112 ? -32.746 4.202 2.164 1.00 0.00 112 SER A O 11
ATOM 21323 N N . GLU A 1 113 ? -31.040 2.759 1.903 1.00 0.00 113 GLU A N 11
ATOM 21324 C CA . GLU A 1 113 ? -31.668 1.725 2.718 1.00 0.00 113 GLU A CA 11
ATOM 21325 C C . GLU A 1 113 ? -31.773 2.175 4.179 1.00 0.00 113 GLU A C 11
ATOM 21326 O O . GLU A 1 113 ? -32.814 2.010 4.812 1.00 0.00 113 GLU A O 11
ATOM 21338 N N . LEU A 1 114 ? -30.694 2.761 4.694 1.00 0.00 114 LEU A N 11
ATOM 21339 C CA . LEU A 1 114 ? -30.642 3.215 6.079 1.00 0.00 114 LEU A CA 11
ATOM 21340 C C . LEU A 1 114 ? -31.658 4.317 6.367 1.00 0.00 114 LEU A C 11
ATOM 21341 O O . LEU A 1 114 ? -32.314 4.310 7.413 1.00 0.00 114 LEU A O 11
ATOM 21357 N N . SER A 1 115 ? -31.788 5.261 5.450 1.00 0.00 115 SER A N 11
ATOM 21358 C CA . SER A 1 115 ? -32.710 6.357 5.636 1.00 0.00 115 SER A CA 11
ATOM 21359 C C . SER A 1 115 ? -34.164 5.887 5.577 1.00 0.00 115 SER A C 11
ATOM 21360 O O . SER A 1 115 ? -34.996 6.328 6.363 1.00 0.00 115 SER A O 11
ATOM 21368 N N . ARG A 1 116 ? -34.452 4.981 4.654 1.00 0.00 116 ARG A N 11
ATOM 21369 C CA . ARG A 1 116 ? -35.803 4.458 4.479 1.00 0.00 116 ARG A CA 11
ATOM 21370 C C . ARG A 1 116 ? -36.142 3.392 5.525 1.00 0.00 116 ARG A C 11
ATOM 21371 O O . ARG A 1 116 ? -37.317 3.142 5.803 1.00 0.00 116 ARG A O 11
ATOM 21392 N N . GLU A 1 117 ? -35.099 2.761 6.085 1.00 0.00 117 GLU A N 11
ATOM 21393 C CA . GLU A 1 117 ? -35.239 1.720 7.129 1.00 0.00 117 GLU A CA 11
ATOM 21394 C C . GLU A 1 117 ? -35.870 0.434 6.557 1.00 0.00 117 GLU A C 11
ATOM 21395 O O . GLU A 1 117 ? -36.170 -0.515 7.286 1.00 0.00 117 GLU A O 11
ATOM 21407 N N . GLY A 1 118 ? -36.011 0.391 5.250 1.00 0.00 118 GLY A N 11
ATOM 21408 C CA . GLY A 1 118 ? -36.620 -0.759 4.620 1.00 0.00 118 GLY A CA 11
ATOM 21409 C C . GLY A 1 118 ? -38.118 -0.803 4.851 1.00 0.00 118 GLY A C 11
ATOM 21410 O O . GLY A 1 118 ? -38.655 -1.820 5.288 1.00 0.00 118 GLY A O 11
ATOM 21414 N N . HIS A 1 119 ? -38.789 0.314 4.563 1.00 0.00 119 HIS A N 11
ATOM 21415 C CA . HIS A 1 119 ? -40.241 0.415 4.741 1.00 0.00 119 HIS A CA 11
ATOM 21416 C C . HIS A 1 119 ? -40.967 -0.637 3.906 1.00 0.00 119 HIS A C 11
ATOM 21417 O O . HIS A 1 119 ? -41.927 -1.249 4.370 1.00 0.00 119 HIS A O 11
ATOM 21431 N N . HIS A 1 120 ? -40.519 -0.836 2.679 1.00 0.00 120 HIS A N 11
ATOM 21432 C CA . HIS A 1 120 ? -41.126 -1.839 1.827 1.00 0.00 120 HIS A CA 11
ATOM 21433 C C . HIS A 1 120 ? -40.492 -3.204 2.103 1.00 0.00 120 HIS A C 11
ATOM 21434 O O . HIS A 1 120 ? -39.328 -3.447 1.779 1.00 0.00 120 HIS A O 11
ATOM 21448 N N . HIS A 1 121 ? -41.253 -4.068 2.741 1.00 0.00 121 HIS A N 11
ATOM 21449 C CA . HIS A 1 121 ? -40.775 -5.387 3.107 1.00 0.00 121 HIS A CA 11
ATOM 21450 C C . HIS A 1 121 ? -41.940 -6.360 3.108 1.00 0.00 121 HIS A C 11
ATOM 21451 O O . HIS A 1 121 ? -43.072 -5.980 3.434 1.00 0.00 121 HIS A O 11
ATOM 21465 N N . HIS A 1 122 ? -41.675 -7.604 2.740 1.00 0.00 122 HIS A N 11
ATOM 21466 C CA . HIS A 1 122 ? -42.710 -8.621 2.692 1.00 0.00 122 HIS A CA 11
ATOM 21467 C C . HIS A 1 122 ? -43.129 -9.030 4.099 1.00 0.00 122 HIS A C 11
ATOM 21468 O O . HIS A 1 122 ? -42.452 -9.820 4.760 1.00 0.00 122 HIS A O 11
ATOM 21482 N N . HIS A 1 123 ? -44.233 -8.464 4.546 1.00 0.00 123 HIS A N 11
ATOM 21483 C CA . HIS A 1 123 ? -44.788 -8.748 5.858 1.00 0.00 123 HIS A CA 11
ATOM 21484 C C . HIS A 1 123 ? -46.158 -8.111 5.973 1.00 0.00 123 HIS A C 11
ATOM 21485 O O . HIS A 1 123 ? -46.292 -6.896 5.850 1.00 0.00 123 HIS A O 11
ATOM 21499 N N . HIS A 1 124 ? -47.167 -8.921 6.193 1.00 0.00 124 HIS A N 11
ATOM 21500 C CA . HIS A 1 124 ? -48.522 -8.423 6.339 1.00 0.00 124 HIS A CA 11
ATOM 21501 C C . HIS A 1 124 ? -49.321 -9.328 7.262 1.00 0.00 124 HIS A C 11
ATOM 21502 O O . HIS A 1 124 ? -49.450 -10.526 6.951 1.00 0.00 124 HIS A O 11
ATOM 21517 N N . MET A 1 1 ? -11.694 9.700 -15.897 1.00 0.00 1 MET A N 12
ATOM 21518 C CA . MET A 1 1 ? -12.971 9.918 -15.191 1.00 0.00 1 MET A CA 12
ATOM 21519 C C . MET A 1 1 ? -14.021 8.895 -15.632 1.00 0.00 1 MET A C 12
ATOM 21520 O O . MET A 1 1 ? -14.681 8.269 -14.796 1.00 0.00 1 MET A O 12
ATOM 21536 N N . SER A 1 2 ? -14.164 8.719 -16.941 1.00 0.00 2 SER A N 12
ATOM 21537 C CA . SER A 1 2 ? -15.159 7.808 -17.495 1.00 0.00 2 SER A CA 12
ATOM 21538 C C . SER A 1 2 ? -14.792 6.340 -17.251 1.00 0.00 2 SER A C 12
ATOM 21539 O O . SER A 1 2 ? -15.670 5.478 -17.207 1.00 0.00 2 SER A O 12
ATOM 21547 N N . LEU A 1 3 ? -13.500 6.059 -17.111 1.00 0.00 3 LEU A N 12
ATOM 21548 C CA . LEU A 1 3 ? -13.036 4.696 -16.871 1.00 0.00 3 LEU A CA 12
ATOM 21549 C C . LEU A 1 3 ? -13.586 4.186 -15.538 1.00 0.00 3 LEU A C 12
ATOM 21550 O O . LEU A 1 3 ? -14.051 3.048 -15.435 1.00 0.00 3 LEU A O 12
ATOM 21566 N N . GLY A 1 4 ? -13.548 5.034 -14.531 1.00 0.00 4 GLY A N 12
ATOM 21567 C CA . GLY A 1 4 ? -14.054 4.646 -13.244 1.00 0.00 4 GLY A CA 12
ATOM 21568 C C . GLY A 1 4 ? -14.312 5.820 -12.345 1.00 0.00 4 GLY A C 12
ATOM 21569 O O . GLY A 1 4 ? -13.428 6.235 -11.589 1.00 0.00 4 GLY A O 12
ATOM 21573 N N . SER A 1 5 ? -15.507 6.378 -12.430 1.00 0.00 5 SER A N 12
ATOM 21574 C CA . SER A 1 5 ? -15.880 7.473 -11.564 1.00 0.00 5 SER A CA 12
ATOM 21575 C C . SER A 1 5 ? -16.077 6.936 -10.156 1.00 0.00 5 SER A C 12
ATOM 21576 O O . SER A 1 5 ? -16.701 5.884 -9.969 1.00 0.00 5 SER A O 12
ATOM 21584 N N . GLU A 1 6 ? -15.560 7.636 -9.174 1.00 0.00 6 GLU A N 12
ATOM 21585 C CA . GLU A 1 6 ? -15.689 7.202 -7.818 1.00 0.00 6 GLU A CA 12
ATOM 21586 C C . GLU A 1 6 ? -16.762 8.005 -7.111 1.00 0.00 6 GLU A C 12
ATOM 21587 O O . GLU A 1 6 ? -16.473 8.864 -6.279 1.00 0.00 6 GLU A O 12
ATOM 21599 N N . SER A 1 7 ? -17.999 7.737 -7.471 1.00 0.00 7 SER A N 12
ATOM 21600 C CA . SER A 1 7 ? -19.139 8.416 -6.877 1.00 0.00 7 SER A CA 12
ATOM 21601 C C . SER A 1 7 ? -19.557 7.736 -5.570 1.00 0.00 7 SER A C 12
ATOM 21602 O O . SER A 1 7 ? -20.578 8.077 -4.969 1.00 0.00 7 SER A O 12
ATOM 21610 N N . GLU A 1 8 ? -18.751 6.776 -5.141 1.00 0.00 8 GLU A N 12
ATOM 21611 C CA . GLU A 1 8 ? -19.002 6.036 -3.909 1.00 0.00 8 GLU A CA 12
ATOM 21612 C C . GLU A 1 8 ? -18.299 6.696 -2.729 1.00 0.00 8 GLU A C 12
ATOM 21613 O O . GLU A 1 8 ? -18.281 6.158 -1.617 1.00 0.00 8 GLU A O 12
ATOM 21625 N N . THR A 1 9 ? -17.722 7.865 -2.994 1.00 0.00 9 THR A N 12
ATOM 21626 C CA . THR A 1 9 ? -16.981 8.658 -2.011 1.00 0.00 9 THR A CA 12
ATOM 21627 C C . THR A 1 9 ? -15.629 8.006 -1.669 1.00 0.00 9 THR A C 12
ATOM 21628 O O . THR A 1 9 ? -14.570 8.611 -1.856 1.00 0.00 9 THR A O 12
ATOM 21639 N N . GLY A 1 10 ? -15.678 6.781 -1.184 1.00 0.00 10 GLY A N 12
ATOM 21640 C CA . GLY A 1 10 ? -14.465 6.033 -0.889 1.00 0.00 10 GLY A CA 12
ATOM 21641 C C . GLY A 1 10 ? -13.838 6.348 0.466 1.00 0.00 10 GLY A C 12
ATOM 21642 O O . GLY A 1 10 ? -13.659 5.455 1.288 1.00 0.00 10 GLY A O 12
ATOM 21646 N N . ASN A 1 11 ? -13.534 7.621 0.710 1.00 0.00 11 ASN A N 12
ATOM 21647 C CA . ASN A 1 11 ? -12.831 8.028 1.940 1.00 0.00 11 ASN A CA 12
ATOM 21648 C C . ASN A 1 11 ? -13.786 8.314 3.098 1.00 0.00 11 ASN A C 12
ATOM 21649 O O . ASN A 1 11 ? -13.373 8.815 4.153 1.00 0.00 11 ASN A O 12
ATOM 21660 N N . ALA A 1 12 ? -15.046 7.988 2.905 1.00 0.00 12 ALA A N 12
ATOM 21661 C CA . ALA A 1 12 ? -16.044 8.152 3.937 1.00 0.00 12 ALA A CA 12
ATOM 21662 C C . ALA A 1 12 ? -16.667 6.812 4.252 1.00 0.00 12 ALA A C 12
ATOM 21663 O O . ALA A 1 12 ? -16.948 6.023 3.343 1.00 0.00 12 ALA A O 12
ATOM 21670 N N . VAL A 1 13 ? -16.881 6.549 5.524 1.00 0.00 13 VAL A N 12
ATOM 21671 C CA . VAL A 1 13 ? -17.452 5.286 5.948 1.00 0.00 13 VAL A CA 12
ATOM 21672 C C . VAL A 1 13 ? -18.698 5.506 6.773 1.00 0.00 13 VAL A C 12
ATOM 21673 O O . VAL A 1 13 ? -18.892 6.574 7.357 1.00 0.00 13 VAL A O 12
ATOM 21686 N N . VAL A 1 14 ? -19.537 4.505 6.805 1.00 0.00 14 VAL A N 12
ATOM 21687 C CA . VAL A 1 14 ? -20.737 4.531 7.600 1.00 0.00 14 VAL A CA 12
ATOM 21688 C C . VAL A 1 14 ? -20.599 3.523 8.721 1.00 0.00 14 VAL A C 12
ATOM 21689 O O . VAL A 1 14 ? -20.555 2.317 8.475 1.00 0.00 14 VAL A O 12
ATOM 21702 N N . VAL A 1 15 ? -20.499 4.008 9.938 1.00 0.00 15 VAL A N 12
ATOM 21703 C CA . VAL A 1 15 ? -20.369 3.132 11.077 1.00 0.00 15 VAL A CA 12
ATOM 21704 C C . VAL A 1 15 ? -21.716 2.990 11.757 1.00 0.00 15 VAL A C 12
ATOM 21705 O O . VAL A 1 15 ? -22.367 3.988 12.073 1.00 0.00 15 VAL A O 12
ATOM 21718 N N . PHE A 1 16 ? -22.139 1.762 11.966 1.00 0.00 16 PHE A N 12
ATOM 21719 C CA . PHE A 1 16 ? -23.426 1.493 12.577 1.00 0.00 16 PHE A CA 12
ATOM 21720 C C . PHE A 1 16 ? -23.357 0.268 13.475 1.00 0.00 16 PHE A C 12
ATOM 21721 O O . PHE A 1 16 ? -22.400 -0.505 13.409 1.00 0.00 16 PHE A O 12
ATOM 21738 N N . GLY A 1 17 ? -24.372 0.100 14.316 1.00 0.00 17 GLY A N 12
ATOM 21739 C CA . GLY A 1 17 ? -24.410 -1.038 15.216 1.00 0.00 17 GLY A CA 12
ATOM 21740 C C . GLY A 1 17 ? -24.449 -0.620 16.673 1.00 0.00 17 GLY A C 12
ATOM 21741 O O . GLY A 1 17 ? -24.706 -1.440 17.557 1.00 0.00 17 GLY A O 12
ATOM 21745 N N . TYR A 1 18 ? -24.214 0.653 16.922 1.00 0.00 18 TYR A N 12
ATOM 21746 C CA . TYR A 1 18 ? -24.221 1.177 18.277 1.00 0.00 18 TYR A CA 12
ATOM 21747 C C . TYR A 1 18 ? -25.455 2.031 18.531 1.00 0.00 18 TYR A C 12
ATOM 21748 O O . TYR A 1 18 ? -26.135 2.441 17.591 1.00 0.00 18 TYR A O 12
ATOM 21766 N N . ARG A 1 19 ? -25.754 2.278 19.805 1.00 0.00 19 ARG A N 12
ATOM 21767 C CA . ARG A 1 19 ? -26.967 3.000 20.173 1.00 0.00 19 ARG A CA 12
ATOM 21768 C C . ARG A 1 19 ? -26.806 4.523 20.140 1.00 0.00 19 ARG A C 12
ATOM 21769 O O . ARG A 1 19 ? -27.097 5.160 19.138 1.00 0.00 19 ARG A O 12
ATOM 21790 N N . GLU A 1 20 ? -26.337 5.091 21.248 1.00 0.00 20 GLU A N 12
ATOM 21791 C CA . GLU A 1 20 ? -26.254 6.542 21.393 1.00 0.00 20 GLU A CA 12
ATOM 21792 C C . GLU A 1 20 ? -25.364 6.926 22.571 1.00 0.00 20 GLU A C 12
ATOM 21793 O O . GLU A 1 20 ? -24.292 7.488 22.394 1.00 0.00 20 GLU A O 12
ATOM 21805 N N . ALA A 1 21 ? -25.810 6.585 23.779 1.00 0.00 21 ALA A N 12
ATOM 21806 C CA . ALA A 1 21 ? -25.083 6.937 25.001 1.00 0.00 21 ALA A CA 12
ATOM 21807 C C . ALA A 1 21 ? -23.837 6.072 25.189 1.00 0.00 21 ALA A C 12
ATOM 21808 O O . ALA A 1 21 ? -23.176 6.133 26.220 1.00 0.00 21 ALA A O 12
ATOM 21815 N N . ILE A 1 22 ? -23.519 5.289 24.182 1.00 0.00 22 ILE A N 12
ATOM 21816 C CA . ILE A 1 22 ? -22.359 4.410 24.222 1.00 0.00 22 ILE A CA 12
ATOM 21817 C C . ILE A 1 22 ? -21.082 5.146 23.814 1.00 0.00 22 ILE A C 12
ATOM 21818 O O . ILE A 1 22 ? -20.003 4.550 23.764 1.00 0.00 22 ILE A O 12
ATOM 21834 N N . THR A 1 23 ? -21.207 6.441 23.532 1.00 0.00 23 THR A N 12
ATOM 21835 C CA . THR A 1 23 ? -20.085 7.223 23.037 1.00 0.00 23 THR A CA 12
ATOM 21836 C C . THR A 1 23 ? -18.915 7.227 24.010 1.00 0.00 23 THR A C 12
ATOM 21837 O O . THR A 1 23 ? -17.794 7.008 23.605 1.00 0.00 23 THR A O 12
ATOM 21848 N N . LYS A 1 24 ? -19.189 7.444 25.297 1.00 0.00 24 LYS A N 12
ATOM 21849 C CA . LYS A 1 24 ? -18.138 7.471 26.315 1.00 0.00 24 LYS A CA 12
ATOM 21850 C C . LYS A 1 24 ? -17.263 6.214 26.233 1.00 0.00 24 LYS A C 12
ATOM 21851 O O . LYS A 1 24 ? -16.053 6.259 26.475 1.00 0.00 24 LYS A O 12
ATOM 21870 N N . GLN A 1 25 ? -17.892 5.111 25.896 1.00 0.00 25 GLN A N 12
ATOM 21871 C CA . GLN A 1 25 ? -17.223 3.835 25.796 1.00 0.00 25 GLN A CA 12
ATOM 21872 C C . GLN A 1 25 ? -16.416 3.709 24.495 1.00 0.00 25 GLN A C 12
ATOM 21873 O O . GLN A 1 25 ? -15.192 3.588 24.520 1.00 0.00 25 GLN A O 12
ATOM 21887 N N . ILE A 1 26 ? -17.112 3.768 23.370 1.00 0.00 26 ILE A N 12
ATOM 21888 C CA . ILE A 1 26 ? -16.505 3.560 22.058 1.00 0.00 26 ILE A CA 12
ATOM 21889 C C . ILE A 1 26 ? -15.509 4.675 21.680 1.00 0.00 26 ILE A C 12
ATOM 21890 O O . ILE A 1 26 ? -14.558 4.443 20.920 1.00 0.00 26 ILE A O 12
ATOM 21906 N N . LEU A 1 27 ? -15.720 5.871 22.222 1.00 0.00 27 LEU A N 12
ATOM 21907 C CA . LEU A 1 27 ? -14.866 7.018 21.934 1.00 0.00 27 LEU A CA 12
ATOM 21908 C C . LEU A 1 27 ? -13.439 6.767 22.384 1.00 0.00 27 LEU A C 12
ATOM 21909 O O . LEU A 1 27 ? -12.516 7.215 21.755 1.00 0.00 27 LEU A O 12
ATOM 21925 N N . ALA A 1 28 ? -13.276 6.024 23.467 1.00 0.00 28 ALA A N 12
ATOM 21926 C CA . ALA A 1 28 ? -11.951 5.768 24.033 1.00 0.00 28 ALA A CA 12
ATOM 21927 C C . ALA A 1 28 ? -10.970 5.221 22.990 1.00 0.00 28 ALA A C 12
ATOM 21928 O O . ALA A 1 28 ? -9.788 5.560 23.005 1.00 0.00 28 ALA A O 12
ATOM 21935 N N . TYR A 1 29 ? -11.457 4.386 22.086 1.00 0.00 29 TYR A N 12
ATOM 21936 C CA . TYR A 1 29 ? -10.594 3.811 21.063 1.00 0.00 29 TYR A CA 12
ATOM 21937 C C . TYR A 1 29 ? -10.535 4.677 19.800 1.00 0.00 29 TYR A C 12
ATOM 21938 O O . TYR A 1 29 ? -9.458 4.943 19.268 1.00 0.00 29 TYR A O 12
ATOM 21956 N N . PHE A 1 30 ? -11.689 5.128 19.339 1.00 0.00 30 PHE A N 12
ATOM 21957 C CA . PHE A 1 30 ? -11.773 5.853 18.073 1.00 0.00 30 PHE A CA 12
ATOM 21958 C C . PHE A 1 30 ? -11.449 7.344 18.194 1.00 0.00 30 PHE A C 12
ATOM 21959 O O . PHE A 1 30 ? -11.366 8.042 17.186 1.00 0.00 30 PHE A O 12
ATOM 21976 N N . ALA A 1 31 ? -11.278 7.830 19.415 1.00 0.00 31 ALA A N 12
ATOM 21977 C CA . ALA A 1 31 ? -10.953 9.243 19.650 1.00 0.00 31 ALA A CA 12
ATOM 21978 C C . ALA A 1 31 ? -9.674 9.641 18.945 1.00 0.00 31 ALA A C 12
ATOM 21979 O O . ALA A 1 31 ? -9.478 10.802 18.624 1.00 0.00 31 ALA A O 12
ATOM 21986 N N . GLN A 1 32 ? -8.804 8.669 18.709 1.00 0.00 32 GLN A N 12
ATOM 21987 C CA . GLN A 1 32 ? -7.556 8.916 18.011 1.00 0.00 32 GLN A CA 12
ATOM 21988 C C . GLN A 1 32 ? -7.832 9.413 16.595 1.00 0.00 32 GLN A C 12
ATOM 21989 O O . GLN A 1 32 ? -7.088 10.225 16.050 1.00 0.00 32 GLN A O 12
ATOM 22003 N N . PHE A 1 33 ? -8.916 8.918 16.012 1.00 0.00 33 PHE A N 12
ATOM 22004 C CA . PHE A 1 33 ? -9.315 9.307 14.673 1.00 0.00 33 PHE A CA 12
ATOM 22005 C C . PHE A 1 33 ? -9.962 10.691 14.681 1.00 0.00 33 PHE A C 12
ATOM 22006 O O . PHE A 1 33 ? -9.604 11.556 13.884 1.00 0.00 33 PHE A O 12
ATOM 22023 N N . GLY A 1 34 ? -10.911 10.904 15.592 1.00 0.00 34 GLY A N 12
ATOM 22024 C CA . GLY A 1 34 ? -11.564 12.195 15.665 1.00 0.00 34 GLY A CA 12
ATOM 22025 C C . GLY A 1 34 ? -12.944 12.155 16.309 1.00 0.00 34 GLY A C 12
ATOM 22026 O O . GLY A 1 34 ? -13.164 11.451 17.295 1.00 0.00 34 GLY A O 12
ATOM 22030 N N . GLU A 1 35 ? -13.862 12.923 15.733 1.00 0.00 35 GLU A N 12
ATOM 22031 C CA . GLU A 1 35 ? -15.232 13.082 16.239 1.00 0.00 35 GLU A CA 12
ATOM 22032 C C . GLU A 1 35 ? -16.168 11.989 15.698 1.00 0.00 35 GLU A C 12
ATOM 22033 O O . GLU A 1 35 ? -15.964 11.490 14.591 1.00 0.00 35 GLU A O 12
ATOM 22045 N N . ILE A 1 36 ? -17.184 11.607 16.494 1.00 0.00 36 ILE A N 12
ATOM 22046 C CA . ILE A 1 36 ? -18.169 10.615 16.041 1.00 0.00 36 ILE A CA 12
ATOM 22047 C C . ILE A 1 36 ? -19.598 11.023 16.426 1.00 0.00 36 ILE A C 12
ATOM 22048 O O . ILE A 1 36 ? -20.364 11.484 15.591 1.00 0.00 36 ILE A O 12
ATOM 22064 N N . LEU A 1 37 ? -19.948 10.856 17.698 1.00 0.00 37 LEU A N 12
ATOM 22065 C CA . LEU A 1 37 ? -21.304 11.168 18.152 1.00 0.00 37 LEU A CA 12
ATOM 22066 C C . LEU A 1 37 ? -21.395 12.544 18.803 1.00 0.00 37 LEU A C 12
ATOM 22067 O O . LEU A 1 37 ? -20.386 13.190 19.077 1.00 0.00 37 LEU A O 12
ATOM 22083 N N . GLU A 1 38 ? -22.631 12.970 19.038 1.00 0.00 38 GLU A N 12
ATOM 22084 C CA . GLU A 1 38 ? -22.943 14.271 19.634 1.00 0.00 38 GLU A CA 12
ATOM 22085 C C . GLU A 1 38 ? -22.539 14.327 21.113 1.00 0.00 38 GLU A C 12
ATOM 22086 O O . GLU A 1 38 ? -22.095 15.367 21.616 1.00 0.00 38 GLU A O 12
ATOM 22098 N N . ASP A 1 39 ? -22.711 13.209 21.800 1.00 0.00 39 ASP A N 12
ATOM 22099 C CA . ASP A 1 39 ? -22.404 13.126 23.223 1.00 0.00 39 ASP A CA 12
ATOM 22100 C C . ASP A 1 39 ? -20.920 12.933 23.439 1.00 0.00 39 ASP A C 12
ATOM 22101 O O . ASP A 1 39 ? -20.373 11.890 23.131 1.00 0.00 39 ASP A O 12
ATOM 22110 N N . LEU A 1 40 ? -20.274 13.950 23.964 1.00 0.00 40 LEU A N 12
ATOM 22111 C CA . LEU A 1 40 ? -18.848 13.905 24.196 1.00 0.00 40 LEU A CA 12
ATOM 22112 C C . LEU A 1 40 ? -18.536 14.252 25.638 1.00 0.00 40 LEU A C 12
ATOM 22113 O O . LEU A 1 40 ? -18.182 13.382 26.431 1.00 0.00 40 LEU A O 12
ATOM 22129 N N . GLU A 1 41 ? -18.716 15.538 25.974 1.00 0.00 41 GLU A N 12
ATOM 22130 C CA . GLU A 1 41 ? -18.418 16.078 27.307 1.00 0.00 41 GLU A CA 12
ATOM 22131 C C . GLU A 1 41 ? -16.920 16.006 27.620 1.00 0.00 41 GLU A C 12
ATOM 22132 O O . GLU A 1 41 ? -16.237 17.026 27.661 1.00 0.00 41 GLU A O 12
ATOM 22144 N N . SER A 1 42 ? -16.426 14.808 27.825 1.00 0.00 42 SER A N 12
ATOM 22145 C CA . SER A 1 42 ? -15.033 14.581 28.093 1.00 0.00 42 SER A CA 12
ATOM 22146 C C . SER A 1 42 ? -14.498 13.605 27.064 1.00 0.00 42 SER A C 12
ATOM 22147 O O . SER A 1 42 ? -14.903 12.444 27.034 1.00 0.00 42 SER A O 12
ATOM 22155 N N . GLU A 1 43 ? -13.612 14.079 26.218 1.00 0.00 43 GLU A N 12
ATOM 22156 C CA . GLU A 1 43 ? -13.091 13.267 25.137 1.00 0.00 43 GLU A CA 12
ATOM 22157 C C . GLU A 1 43 ? -11.822 12.517 25.552 1.00 0.00 43 GLU A C 12
ATOM 22158 O O . GLU A 1 43 ? -11.855 11.311 25.783 1.00 0.00 43 GLU A O 12
ATOM 22170 N N . LEU A 1 44 ? -10.710 13.229 25.658 1.00 0.00 44 LEU A N 12
ATOM 22171 C CA . LEU A 1 44 ? -9.457 12.607 26.021 1.00 0.00 44 LEU A CA 12
ATOM 22172 C C . LEU A 1 44 ? -8.800 13.300 27.203 1.00 0.00 44 LEU A C 12
ATOM 22173 O O . LEU A 1 44 ? -8.426 12.652 28.180 1.00 0.00 44 LEU A O 12
ATOM 22189 N N . GLY A 1 45 ? -8.649 14.609 27.111 1.00 0.00 45 GLY A N 12
ATOM 22190 C CA . GLY A 1 45 ? -8.007 15.353 28.173 1.00 0.00 45 GLY A CA 12
ATOM 22191 C C . GLY A 1 45 ? -6.507 15.454 27.979 1.00 0.00 45 GLY A C 12
ATOM 22192 O O . GLY A 1 45 ? -5.935 16.543 28.047 1.00 0.00 45 GLY A O 12
ATOM 22196 N N . ASP A 1 46 ? -5.865 14.318 27.732 1.00 0.00 46 ASP A N 12
ATOM 22197 C CA . ASP A 1 46 ? -4.416 14.284 27.540 1.00 0.00 46 ASP A CA 12
ATOM 22198 C C . ASP A 1 46 ? -4.002 14.762 26.145 1.00 0.00 46 ASP A C 12
ATOM 22199 O O . ASP A 1 46 ? -3.414 15.835 26.003 1.00 0.00 46 ASP A O 12
ATOM 22208 N N . THR A 1 47 ? -4.304 13.982 25.134 1.00 0.00 47 THR A N 12
ATOM 22209 C CA . THR A 1 47 ? -3.942 14.332 23.780 1.00 0.00 47 THR A CA 12
ATOM 22210 C C . THR A 1 47 ? -4.925 15.361 23.195 1.00 0.00 47 THR A C 12
ATOM 22211 O O . THR A 1 47 ? -4.733 16.562 23.370 1.00 0.00 47 THR A O 12
ATOM 22222 N N . GLU A 1 48 ? -5.991 14.867 22.523 1.00 0.00 48 GLU A N 12
ATOM 22223 C CA . GLU A 1 48 ? -7.040 15.707 21.913 1.00 0.00 48 GLU A CA 12
ATOM 22224 C C . GLU A 1 48 ? -6.518 16.585 20.743 1.00 0.00 48 GLU A C 12
ATOM 22225 O O . GLU A 1 48 ? -7.208 16.763 19.740 1.00 0.00 48 GLU A O 12
ATOM 22237 N N . THR A 1 49 ? -5.303 17.086 20.878 1.00 0.00 49 THR A N 12
ATOM 22238 C CA . THR A 1 49 ? -4.692 17.985 19.910 1.00 0.00 49 THR A CA 12
ATOM 22239 C C . THR A 1 49 ? -4.170 17.244 18.677 1.00 0.00 49 THR A C 12
ATOM 22240 O O . THR A 1 49 ? -3.642 17.858 17.750 1.00 0.00 49 THR A O 12
ATOM 22251 N N . MET A 1 50 ? -4.301 15.935 18.675 1.00 0.00 50 MET A N 12
ATOM 22252 C CA . MET A 1 50 ? -3.896 15.137 17.533 1.00 0.00 50 MET A CA 12
ATOM 22253 C C . MET A 1 50 ? -5.060 14.267 17.075 1.00 0.00 50 MET A C 12
ATOM 22254 O O . MET A 1 50 ? -5.118 13.076 17.379 1.00 0.00 50 MET A O 12
ATOM 22268 N N . ARG A 1 51 ? -6.011 14.889 16.391 1.00 0.00 51 ARG A N 12
ATOM 22269 C CA . ARG A 1 51 ? -7.201 14.199 15.898 1.00 0.00 51 ARG A CA 12
ATOM 22270 C C . ARG A 1 51 ? -7.685 14.874 14.623 1.00 0.00 51 ARG A C 12
ATOM 22271 O O . ARG A 1 51 ? -7.217 15.966 14.293 1.00 0.00 51 ARG A O 12
ATOM 22292 N N . THR A 1 52 ? -8.620 14.212 13.915 1.00 0.00 52 THR A N 12
ATOM 22293 C CA . THR A 1 52 ? -9.281 14.745 12.700 1.00 0.00 52 THR A CA 12
ATOM 22294 C C . THR A 1 52 ? -8.300 15.095 11.549 1.00 0.00 52 THR A C 12
ATOM 22295 O O . THR A 1 52 ? -7.096 15.255 11.759 1.00 0.00 52 THR A O 12
ATOM 22306 N N . PRO A 1 53 ? -8.810 15.183 10.304 1.00 0.00 53 PRO A N 12
ATOM 22307 C CA . PRO A 1 53 ? -7.986 15.507 9.158 1.00 0.00 53 PRO A CA 12
ATOM 22308 C C . PRO A 1 53 ? -7.734 17.014 9.002 1.00 0.00 53 PRO A C 12
ATOM 22309 O O . PRO A 1 53 ? -8.550 17.744 8.424 1.00 0.00 53 PRO A O 12
ATOM 22320 N N . GLY A 1 54 ? -6.623 17.479 9.561 1.00 0.00 54 GLY A N 12
ATOM 22321 C CA . GLY A 1 54 ? -6.222 18.871 9.413 1.00 0.00 54 GLY A CA 12
ATOM 22322 C C . GLY A 1 54 ? -6.914 19.829 10.374 1.00 0.00 54 GLY A C 12
ATOM 22323 O O . GLY A 1 54 ? -6.250 20.574 11.099 1.00 0.00 54 GLY A O 12
ATOM 22327 N N . TYR A 1 55 ? -8.232 19.808 10.387 1.00 0.00 55 TYR A N 12
ATOM 22328 C CA . TYR A 1 55 ? -9.000 20.713 11.203 1.00 0.00 55 TYR A CA 12
ATOM 22329 C C . TYR A 1 55 ? -9.932 19.991 12.130 1.00 0.00 55 TYR A C 12
ATOM 22330 O O . TYR A 1 55 ? -10.555 18.993 11.768 1.00 0.00 55 TYR A O 12
ATOM 22348 N N . PHE A 1 56 ? -10.007 20.514 13.323 1.00 0.00 56 PHE A N 12
ATOM 22349 C CA . PHE A 1 56 ? -10.859 19.988 14.377 1.00 0.00 56 PHE A CA 12
ATOM 22350 C C . PHE A 1 56 ? -12.246 20.609 14.288 1.00 0.00 56 PHE A C 12
ATOM 22351 O O . PHE A 1 56 ? -12.497 21.494 13.458 1.00 0.00 56 PHE A O 12
ATOM 22368 N N . PHE A 1 57 ? -13.129 20.164 15.153 1.00 0.00 57 PHE A N 12
ATOM 22369 C CA . PHE A 1 57 ? -14.478 20.684 15.214 1.00 0.00 57 PHE A CA 12
ATOM 22370 C C . PHE A 1 57 ? -14.592 21.674 16.370 1.00 0.00 57 PHE A C 12
ATOM 22371 O O . PHE A 1 57 ? -13.947 21.506 17.414 1.00 0.00 57 PHE A O 12
ATOM 22388 N N . GLN A 1 58 ? -15.383 22.705 16.180 1.00 0.00 58 GLN A N 12
ATOM 22389 C CA . GLN A 1 58 ? -15.558 23.720 17.197 1.00 0.00 58 GLN A CA 12
ATOM 22390 C C . GLN A 1 58 ? -16.633 23.317 18.194 1.00 0.00 58 GLN A C 12
ATOM 22391 O O . GLN A 1 58 ? -17.624 22.676 17.831 1.00 0.00 58 GLN A O 12
ATOM 22405 N N . GLN A 1 59 ? -16.425 23.695 19.451 1.00 0.00 59 GLN A N 12
ATOM 22406 C CA . GLN A 1 59 ? -17.381 23.422 20.524 1.00 0.00 59 GLN A CA 12
ATOM 22407 C C . GLN A 1 59 ? -18.684 24.152 20.268 1.00 0.00 59 GLN A C 12
ATOM 22408 O O . GLN A 1 59 ? -19.761 23.687 20.650 1.00 0.00 59 GLN A O 12
ATOM 22422 N N . ALA A 1 60 ? -18.549 25.291 19.609 1.00 0.00 60 ALA A N 12
ATOM 22423 C CA . ALA A 1 60 ? -19.665 26.169 19.235 1.00 0.00 60 ALA A CA 12
ATOM 22424 C C . ALA A 1 60 ? -20.251 26.911 20.435 1.00 0.00 60 ALA A C 12
ATOM 22425 O O . ALA A 1 60 ? -20.332 26.374 21.539 1.00 0.00 60 ALA A O 12
ATOM 22432 N N . PRO A 1 61 ? -20.656 28.179 20.231 1.00 0.00 61 PRO A N 12
ATOM 22433 C CA . PRO A 1 61 ? -21.269 28.994 21.283 1.00 0.00 61 PRO A CA 12
ATOM 22434 C C . PRO A 1 61 ? -22.691 28.530 21.599 1.00 0.00 61 PRO A C 12
ATOM 22435 O O . PRO A 1 61 ? -23.293 28.942 22.598 1.00 0.00 61 PRO A O 12
ATOM 22446 N N . ASN A 1 62 ? -23.226 27.683 20.740 1.00 0.00 62 ASN A N 12
ATOM 22447 C CA . ASN A 1 62 ? -24.567 27.164 20.918 1.00 0.00 62 ASN A CA 12
ATOM 22448 C C . ASN A 1 62 ? -24.513 25.701 21.337 1.00 0.00 62 ASN A C 12
ATOM 22449 O O . ASN A 1 62 ? -24.624 25.385 22.524 1.00 0.00 62 ASN A O 12
ATOM 22460 N N . ARG A 1 63 ? -24.322 24.817 20.365 1.00 0.00 63 ARG A N 12
ATOM 22461 C CA . ARG A 1 63 ? -24.221 23.385 20.628 1.00 0.00 63 ARG A CA 12
ATOM 22462 C C . ARG A 1 63 ? -23.163 22.733 19.796 1.00 0.00 63 ARG A C 12
ATOM 22463 O O . ARG A 1 63 ? -22.862 23.164 18.689 1.00 0.00 63 ARG A O 12
ATOM 22484 N N . ARG A 1 64 ? -22.631 21.672 20.330 1.00 0.00 64 ARG A N 12
ATOM 22485 C CA . ARG A 1 64 ? -21.593 20.916 19.691 1.00 0.00 64 ARG A CA 12
ATOM 22486 C C . ARG A 1 64 ? -22.175 20.212 18.480 1.00 0.00 64 ARG A C 12
ATOM 22487 O O . ARG A 1 64 ? -23.307 19.715 18.529 1.00 0.00 64 ARG A O 12
ATOM 22508 N N . ARG A 1 65 ? -21.434 20.177 17.404 1.00 0.00 65 ARG A N 12
ATOM 22509 C CA . ARG A 1 65 ? -21.905 19.534 16.205 1.00 0.00 65 ARG A CA 12
ATOM 22510 C C . ARG A 1 65 ? -20.773 18.805 15.516 1.00 0.00 65 ARG A C 12
ATOM 22511 O O . ARG A 1 65 ? -19.614 19.202 15.618 1.00 0.00 65 ARG A O 12
ATOM 22532 N N . ILE A 1 66 ? -21.115 17.758 14.815 1.00 0.00 66 ILE A N 12
ATOM 22533 C CA . ILE A 1 66 ? -20.146 16.988 14.073 1.00 0.00 66 ILE A CA 12
ATOM 22534 C C . ILE A 1 66 ? -19.980 17.562 12.665 1.00 0.00 66 ILE A C 12
ATOM 22535 O O . ILE A 1 66 ? -20.959 17.963 12.021 1.00 0.00 66 ILE A O 12
ATOM 22551 N N . SER A 1 67 ? -18.738 17.640 12.222 1.00 0.00 67 SER A N 12
ATOM 22552 C CA . SER A 1 67 ? -18.391 18.200 10.925 1.00 0.00 67 SER A CA 12
ATOM 22553 C C . SER A 1 67 ? -19.063 17.443 9.770 1.00 0.00 67 SER A C 12
ATOM 22554 O O . SER A 1 67 ? -19.499 18.048 8.790 1.00 0.00 67 SER A O 12
ATOM 22562 N N . ARG A 1 68 ? -19.142 16.137 9.899 1.00 0.00 68 ARG A N 12
ATOM 22563 C CA . ARG A 1 68 ? -19.739 15.288 8.878 1.00 0.00 68 ARG A CA 12
ATOM 22564 C C . ARG A 1 68 ? -21.187 14.932 9.214 1.00 0.00 68 ARG A C 12
ATOM 22565 O O . ARG A 1 68 ? -21.611 15.029 10.361 1.00 0.00 68 ARG A O 12
ATOM 22586 N N . GLU A 1 69 ? -21.937 14.541 8.193 1.00 0.00 69 GLU A N 12
ATOM 22587 C CA . GLU A 1 69 ? -23.358 14.230 8.332 1.00 0.00 69 GLU A CA 12
ATOM 22588 C C . GLU A 1 69 ? -23.540 12.908 9.094 1.00 0.00 69 GLU A C 12
ATOM 22589 O O . GLU A 1 69 ? -22.906 11.900 8.773 1.00 0.00 69 GLU A O 12
ATOM 22601 N N . HIS A 1 70 ? -24.400 12.930 10.109 1.00 0.00 70 HIS A N 12
ATOM 22602 C CA . HIS A 1 70 ? -24.624 11.762 10.958 1.00 0.00 70 HIS A CA 12
ATOM 22603 C C . HIS A 1 70 ? -26.098 11.366 10.987 1.00 0.00 70 HIS A C 12
ATOM 22604 O O . HIS A 1 70 ? -26.990 12.222 10.970 1.00 0.00 70 HIS A O 12
ATOM 22618 N N . GLY A 1 71 ? -26.342 10.073 11.058 1.00 0.00 71 GLY A N 12
ATOM 22619 C CA . GLY A 1 71 ? -27.688 9.564 11.123 1.00 0.00 71 GLY A CA 12
ATOM 22620 C C . GLY A 1 71 ? -28.098 9.253 12.543 1.00 0.00 71 GLY A C 12
ATOM 22621 O O . GLY A 1 71 ? -27.460 9.715 13.490 1.00 0.00 71 GLY A O 12
ATOM 22625 N N . ARG A 1 72 ? -29.162 8.480 12.700 1.00 0.00 72 ARG A N 12
ATOM 22626 C CA . ARG A 1 72 ? -29.661 8.134 14.029 1.00 0.00 72 ARG A CA 12
ATOM 22627 C C . ARG A 1 72 ? -28.839 7.040 14.674 1.00 0.00 72 ARG A C 12
ATOM 22628 O O . ARG A 1 72 ? -28.347 7.197 15.784 1.00 0.00 72 ARG A O 12
ATOM 22649 N N . THR A 1 73 ? -28.690 5.945 13.982 1.00 0.00 73 THR A N 12
ATOM 22650 C CA . THR A 1 73 ? -27.962 4.824 14.510 1.00 0.00 73 THR A CA 12
ATOM 22651 C C . THR A 1 73 ? -26.689 4.564 13.720 1.00 0.00 73 THR A C 12
ATOM 22652 O O . THR A 1 73 ? -26.008 3.551 13.916 1.00 0.00 73 THR A O 12
ATOM 22663 N N . TRP A 1 74 ? -26.371 5.484 12.830 1.00 0.00 74 TRP A N 12
ATOM 22664 C CA . TRP A 1 74 ? -25.185 5.380 12.017 1.00 0.00 74 TRP A CA 12
ATOM 22665 C C . TRP A 1 74 ? -24.492 6.718 11.930 1.00 0.00 74 TRP A C 12
ATOM 22666 O O . TRP A 1 74 ? -25.133 7.758 11.952 1.00 0.00 74 TRP A O 12
ATOM 22687 N N . THR A 1 75 ? -23.197 6.686 11.856 1.00 0.00 75 THR A N 12
ATOM 22688 C CA . THR A 1 75 ? -22.412 7.888 11.760 1.00 0.00 75 THR A CA 12
ATOM 22689 C C . THR A 1 75 ? -21.463 7.797 10.568 1.00 0.00 75 THR A C 12
ATOM 22690 O O . THR A 1 75 ? -20.728 6.815 10.425 1.00 0.00 75 THR A O 12
ATOM 22701 N N . LYS A 1 76 ? -21.499 8.800 9.704 1.00 0.00 76 LYS A N 12
ATOM 22702 C CA . LYS A 1 76 ? -20.623 8.828 8.550 1.00 0.00 76 LYS A CA 12
ATOM 22703 C C . LYS A 1 76 ? -19.339 9.556 8.907 1.00 0.00 76 LYS A C 12
ATOM 22704 O O . LYS A 1 76 ? -19.357 10.745 9.229 1.00 0.00 76 LYS A O 12
ATOM 22723 N N . LEU A 1 77 ? -18.238 8.846 8.856 1.00 0.00 77 LEU A N 12
ATOM 22724 C CA . LEU A 1 77 ? -16.959 9.415 9.214 1.00 0.00 77 LEU A CA 12
ATOM 22725 C C . LEU A 1 77 ? -16.053 9.527 8.006 1.00 0.00 77 LEU A C 12
ATOM 22726 O O . LEU A 1 77 ? -15.872 8.563 7.257 1.00 0.00 77 LEU A O 12
ATOM 22742 N N . THR A 1 78 ? -15.503 10.700 7.809 1.00 0.00 78 THR A N 12
ATOM 22743 C CA . THR A 1 78 ? -14.581 10.925 6.731 1.00 0.00 78 THR A CA 12
ATOM 22744 C C . THR A 1 78 ? -13.186 11.141 7.302 1.00 0.00 78 THR A C 12
ATOM 22745 O O . THR A 1 78 ? -12.923 12.151 7.953 1.00 0.00 78 THR A O 12
ATOM 22756 N N . TYR A 1 79 ? -12.306 10.190 7.066 1.00 0.00 79 TYR A N 12
ATOM 22757 C CA . TYR A 1 79 ? -10.948 10.272 7.585 1.00 0.00 79 TYR A CA 12
ATOM 22758 C C . TYR A 1 79 ? -10.047 11.002 6.606 1.00 0.00 79 TYR A C 12
ATOM 22759 O O . TYR A 1 79 ? -9.012 11.550 6.993 1.00 0.00 79 TYR A O 12
ATOM 22777 N N . ALA A 1 80 ? -10.458 10.996 5.329 1.00 0.00 80 ALA A N 12
ATOM 22778 C CA . ALA A 1 80 ? -9.705 11.612 4.225 1.00 0.00 80 ALA A CA 12
ATOM 22779 C C . ALA A 1 80 ? -8.429 10.831 3.923 1.00 0.00 80 ALA A C 12
ATOM 22780 O O . ALA A 1 80 ? -8.270 10.290 2.830 1.00 0.00 80 ALA A O 12
ATOM 22787 N N . ASN A 1 81 ? -7.542 10.755 4.898 1.00 0.00 81 ASN A N 12
ATOM 22788 C CA . ASN A 1 81 ? -6.293 10.032 4.745 1.00 0.00 81 ASN A CA 12
ATOM 22789 C C . ASN A 1 81 ? -6.539 8.541 4.825 1.00 0.00 81 ASN A C 12
ATOM 22790 O O . ASN A 1 81 ? -7.194 8.051 5.752 1.00 0.00 81 ASN A O 12
ATOM 22801 N N . HIS A 1 82 ? -5.999 7.820 3.868 1.00 0.00 82 HIS A N 12
ATOM 22802 C CA . HIS A 1 82 ? -6.188 6.382 3.790 1.00 0.00 82 HIS A CA 12
ATOM 22803 C C . HIS A 1 82 ? -5.309 5.652 4.791 1.00 0.00 82 HIS A C 12
ATOM 22804 O O . HIS A 1 82 ? -5.506 4.470 5.061 1.00 0.00 82 HIS A O 12
ATOM 22818 N N . SER A 1 83 ? -4.354 6.366 5.343 1.00 0.00 83 SER A N 12
ATOM 22819 C CA . SER A 1 83 ? -3.446 5.805 6.335 1.00 0.00 83 SER A CA 12
ATOM 22820 C C . SER A 1 83 ? -4.213 5.280 7.559 1.00 0.00 83 SER A C 12
ATOM 22821 O O . SER A 1 83 ? -3.958 4.173 8.034 1.00 0.00 83 SER A O 12
ATOM 22829 N N . SER A 1 84 ? -5.161 6.069 8.046 1.00 0.00 84 SER A N 12
ATOM 22830 C CA . SER A 1 84 ? -5.951 5.692 9.213 1.00 0.00 84 SER A CA 12
ATOM 22831 C C . SER A 1 84 ? -7.248 4.992 8.796 1.00 0.00 84 SER A C 12
ATOM 22832 O O . SER A 1 84 ? -7.913 4.346 9.610 1.00 0.00 84 SER A O 12
ATOM 22840 N N . TYR A 1 85 ? -7.578 5.111 7.517 1.00 0.00 85 TYR A N 12
ATOM 22841 C CA . TYR A 1 85 ? -8.810 4.555 6.963 1.00 0.00 85 TYR A CA 12
ATOM 22842 C C . TYR A 1 85 ? -8.867 3.032 7.126 1.00 0.00 85 TYR A C 12
ATOM 22843 O O . TYR A 1 85 ? -9.869 2.486 7.579 1.00 0.00 85 TYR A O 12
ATOM 22861 N N . LEU A 1 86 ? -7.779 2.361 6.773 1.00 0.00 86 LEU A N 12
ATOM 22862 C CA . LEU A 1 86 ? -7.723 0.900 6.831 1.00 0.00 86 LEU A CA 12
ATOM 22863 C C . LEU A 1 86 ? -7.873 0.369 8.253 1.00 0.00 86 LEU A C 12
ATOM 22864 O O . LEU A 1 86 ? -8.519 -0.649 8.472 1.00 0.00 86 LEU A O 12
ATOM 22880 N N . ARG A 1 87 ? -7.274 1.060 9.209 1.00 0.00 87 ARG A N 12
ATOM 22881 C CA . ARG A 1 87 ? -7.358 0.650 10.612 1.00 0.00 87 ARG A CA 12
ATOM 22882 C C . ARG A 1 87 ? -8.812 0.626 11.101 1.00 0.00 87 ARG A C 12
ATOM 22883 O O . ARG A 1 87 ? -9.232 -0.316 11.780 1.00 0.00 87 ARG A O 12
ATOM 22904 N N . ALA A 1 88 ? -9.572 1.654 10.743 1.00 0.00 88 ALA A N 12
ATOM 22905 C CA . ALA A 1 88 ? -10.971 1.767 11.161 1.00 0.00 88 ALA A CA 12
ATOM 22906 C C . ALA A 1 88 ? -11.899 0.937 10.273 1.00 0.00 88 ALA A C 12
ATOM 22907 O O . ALA A 1 88 ? -13.052 0.715 10.611 1.00 0.00 88 ALA A O 12
ATOM 22914 N N . LEU A 1 89 ? -11.376 0.478 9.147 1.00 0.00 89 LEU A N 12
ATOM 22915 C CA . LEU A 1 89 ? -12.150 -0.286 8.157 1.00 0.00 89 LEU A CA 12
ATOM 22916 C C . LEU A 1 89 ? -12.586 -1.671 8.691 1.00 0.00 89 LEU A C 12
ATOM 22917 O O . LEU A 1 89 ? -13.319 -2.403 8.020 1.00 0.00 89 LEU A O 12
ATOM 22933 N N . ARG A 1 90 ? -12.104 -2.041 9.872 1.00 0.00 90 ARG A N 12
ATOM 22934 C CA . ARG A 1 90 ? -12.440 -3.338 10.456 1.00 0.00 90 ARG A CA 12
ATOM 22935 C C . ARG A 1 90 ? -13.935 -3.442 10.823 1.00 0.00 90 ARG A C 12
ATOM 22936 O O . ARG A 1 90 ? -14.402 -2.846 11.789 1.00 0.00 90 ARG A O 12
ATOM 22957 N N . GLU A 1 91 ? -14.668 -4.199 10.021 1.00 0.00 91 GLU A N 12
ATOM 22958 C CA . GLU A 1 91 ? -16.092 -4.443 10.246 1.00 0.00 91 GLU A CA 12
ATOM 22959 C C . GLU A 1 91 ? -16.338 -5.904 10.595 1.00 0.00 91 GLU A C 12
ATOM 22960 O O . GLU A 1 91 ? -17.479 -6.355 10.681 1.00 0.00 91 GLU A O 12
ATOM 22972 N N . HIS A 1 92 ? -15.261 -6.636 10.783 1.00 0.00 92 HIS A N 12
ATOM 22973 C CA . HIS A 1 92 ? -15.336 -8.033 11.107 1.00 0.00 92 HIS A CA 12
ATOM 22974 C C . HIS A 1 92 ? -14.597 -8.304 12.403 1.00 0.00 92 HIS A C 12
ATOM 22975 O O . HIS A 1 92 ? -13.569 -7.677 12.679 1.00 0.00 92 HIS A O 12
ATOM 22989 N N . GLY A 1 93 ? -15.134 -9.208 13.206 1.00 0.00 93 GLY A N 12
ATOM 22990 C CA . GLY A 1 93 ? -14.494 -9.570 14.453 1.00 0.00 93 GLY A CA 12
ATOM 22991 C C . GLY A 1 93 ? -14.428 -8.412 15.422 1.00 0.00 93 GLY A C 12
ATOM 22992 O O . GLY A 1 93 ? -13.477 -8.291 16.192 1.00 0.00 93 GLY A O 12
ATOM 22996 N N . THR A 1 94 ? -15.423 -7.546 15.371 1.00 0.00 94 THR A N 12
ATOM 22997 C CA . THR A 1 94 ? -15.447 -6.386 16.226 1.00 0.00 94 THR A CA 12
ATOM 22998 C C . THR A 1 94 ? -16.836 -6.180 16.825 1.00 0.00 94 THR A C 12
ATOM 22999 O O . THR A 1 94 ? -17.702 -5.538 16.226 1.00 0.00 94 THR A O 12
ATOM 23010 N N . ILE A 1 95 ? -17.047 -6.747 17.997 1.00 0.00 95 ILE A N 12
ATOM 23011 C CA . ILE A 1 95 ? -18.314 -6.624 18.692 1.00 0.00 95 ILE A CA 12
ATOM 23012 C C . ILE A 1 95 ? -18.130 -5.820 19.964 1.00 0.00 95 ILE A C 12
ATOM 23013 O O . ILE A 1 95 ? -17.276 -6.137 20.791 1.00 0.00 95 ILE A O 12
ATOM 23029 N N . TYR A 1 96 ? -18.918 -4.772 20.114 1.00 0.00 96 TYR A N 12
ATOM 23030 C CA . TYR A 1 96 ? -18.817 -3.925 21.278 1.00 0.00 96 TYR A CA 12
ATOM 23031 C C . TYR A 1 96 ? -20.202 -3.575 21.797 1.00 0.00 96 TYR A C 12
ATOM 23032 O O . TYR A 1 96 ? -21.129 -3.369 21.014 1.00 0.00 96 TYR A O 12
ATOM 23050 N N . CYS A 1 97 ? -20.340 -3.551 23.122 1.00 0.00 97 CYS A N 12
ATOM 23051 C CA . CYS A 1 97 ? -21.598 -3.200 23.805 1.00 0.00 97 CYS A CA 12
ATOM 23052 C C . CYS A 1 97 ? -22.678 -4.285 23.639 1.00 0.00 97 CYS A C 12
ATOM 23053 O O . CYS A 1 97 ? -23.663 -4.306 24.376 1.00 0.00 97 CYS A O 12
ATOM 23061 N N . GLY A 1 98 ? -22.482 -5.189 22.696 1.00 0.00 98 GLY A N 12
ATOM 23062 C CA . GLY A 1 98 ? -23.442 -6.253 22.489 1.00 0.00 98 GLY A CA 12
ATOM 23063 C C . GLY A 1 98 ? -23.671 -6.555 21.026 1.00 0.00 98 GLY A C 12
ATOM 23064 O O . GLY A 1 98 ? -24.157 -7.634 20.681 1.00 0.00 98 GLY A O 12
ATOM 23068 N N . ALA A 1 99 ? -23.313 -5.619 20.164 1.00 0.00 99 ALA A N 12
ATOM 23069 C CA . ALA A 1 99 ? -23.500 -5.798 18.737 1.00 0.00 99 ALA A CA 12
ATOM 23070 C C . ALA A 1 99 ? -22.226 -5.487 17.981 1.00 0.00 99 ALA A C 12
ATOM 23071 O O . ALA A 1 99 ? -21.360 -4.760 18.477 1.00 0.00 99 ALA A O 12
ATOM 23078 N N . ALA A 1 100 ? -22.095 -6.060 16.801 1.00 0.00 100 ALA A N 12
ATOM 23079 C CA . ALA A 1 100 ? -20.941 -5.802 15.963 1.00 0.00 100 ALA A CA 12
ATOM 23080 C C . ALA A 1 100 ? -21.035 -4.424 15.359 1.00 0.00 100 ALA A C 12
ATOM 23081 O O . ALA A 1 100 ? -22.094 -4.025 14.867 1.00 0.00 100 ALA A O 12
ATOM 23088 N N . ILE A 1 101 ? -19.947 -3.692 15.394 1.00 0.00 101 ILE A N 12
ATOM 23089 C CA . ILE A 1 101 ? -19.925 -2.387 14.800 1.00 0.00 101 ILE A CA 12
ATOM 23090 C C . ILE A 1 101 ? -19.455 -2.495 13.362 1.00 0.00 101 ILE A C 12
ATOM 23091 O O . ILE A 1 101 ? -18.359 -2.986 13.082 1.00 0.00 101 ILE A O 12
ATOM 23107 N N . GLY A 1 102 ? -20.294 -2.068 12.453 1.00 0.00 102 GLY A N 12
ATOM 23108 C CA . GLY A 1 102 ? -19.975 -2.181 11.063 1.00 0.00 102 GLY A CA 12
ATOM 23109 C C . GLY A 1 102 ? -19.457 -0.898 10.497 1.00 0.00 102 GLY A C 12
ATOM 23110 O O . GLY A 1 102 ? -20.189 0.082 10.407 1.00 0.00 102 GLY A O 12
ATOM 23114 N N . CYS A 1 103 ? -18.194 -0.896 10.144 1.00 0.00 103 CYS A N 12
ATOM 23115 C CA . CYS A 1 103 ? -17.572 0.250 9.531 1.00 0.00 103 CYS A CA 12
ATOM 23116 C C . CYS A 1 103 ? -17.201 -0.090 8.095 1.00 0.00 103 CYS A C 12
ATOM 23117 O O . CYS A 1 103 ? -16.235 -0.807 7.843 1.00 0.00 103 CYS A O 12
ATOM 23125 N N . VAL A 1 104 ? -17.992 0.403 7.166 1.00 0.00 104 VAL A N 12
ATOM 23126 C CA . VAL A 1 104 ? -17.788 0.129 5.753 1.00 0.00 104 VAL A CA 12
ATOM 23127 C C . VAL A 1 104 ? -17.875 1.416 4.948 1.00 0.00 104 VAL A C 12
ATOM 23128 O O . VAL A 1 104 ? -18.411 2.409 5.435 1.00 0.00 104 VAL A O 12
ATOM 23141 N N . PRO A 1 105 ? -17.350 1.424 3.703 1.00 0.00 105 PRO A N 12
ATOM 23142 C CA . PRO A 1 105 ? -17.410 2.604 2.838 1.00 0.00 105 PRO A CA 12
ATOM 23143 C C . PRO A 1 105 ? -18.851 3.041 2.584 1.00 0.00 105 PRO A C 12
ATOM 23144 O O . PRO A 1 105 ? -19.767 2.214 2.605 1.00 0.00 105 PRO A O 12
ATOM 23155 N N . TYR A 1 106 ? -19.021 4.347 2.341 1.00 0.00 106 TYR A N 12
ATOM 23156 C CA . TYR A 1 106 ? -20.333 5.000 2.187 1.00 0.00 106 TYR A CA 12
ATOM 23157 C C . TYR A 1 106 ? -21.397 4.119 1.502 1.00 0.00 106 TYR A C 12
ATOM 23158 O O . TYR A 1 106 ? -22.355 3.717 2.152 1.00 0.00 106 TYR A O 12
ATOM 23176 N N . LYS A 1 107 ? -21.208 3.813 0.206 1.00 0.00 107 LYS A N 12
ATOM 23177 C CA . LYS A 1 107 ? -22.169 2.974 -0.560 1.00 0.00 107 LYS A CA 12
ATOM 23178 C C . LYS A 1 107 ? -23.560 3.630 -0.682 1.00 0.00 107 LYS A C 12
ATOM 23179 O O . LYS A 1 107 ? -24.202 3.968 0.306 1.00 0.00 107 LYS A O 12
ATOM 23198 N N . HIS A 1 108 ? -24.025 3.785 -1.907 1.00 0.00 108 HIS A N 12
ATOM 23199 C CA . HIS A 1 108 ? -25.324 4.408 -2.158 1.00 0.00 108 HIS A CA 12
ATOM 23200 C C . HIS A 1 108 ? -26.474 3.545 -1.650 1.00 0.00 108 HIS A C 12
ATOM 23201 O O . HIS A 1 108 ? -27.402 4.048 -1.016 1.00 0.00 108 HIS A O 12
ATOM 23215 N N . GLU A 1 109 ? -26.401 2.248 -1.919 1.00 0.00 109 GLU A N 12
ATOM 23216 C CA . GLU A 1 109 ? -27.461 1.320 -1.522 1.00 0.00 109 GLU A CA 12
ATOM 23217 C C . GLU A 1 109 ? -27.500 1.144 -0.003 1.00 0.00 109 GLU A C 12
ATOM 23218 O O . GLU A 1 109 ? -28.570 1.005 0.589 1.00 0.00 109 GLU A O 12
ATOM 23230 N N . LEU A 1 110 ? -26.326 1.192 0.616 1.00 0.00 110 LEU A N 12
ATOM 23231 C CA . LEU A 1 110 ? -26.197 0.982 2.052 1.00 0.00 110 LEU A CA 12
ATOM 23232 C C . LEU A 1 110 ? -26.981 2.033 2.825 1.00 0.00 110 LEU A C 12
ATOM 23233 O O . LEU A 1 110 ? -27.667 1.717 3.795 1.00 0.00 110 LEU A O 12
ATOM 23249 N N . ILE A 1 111 ? -26.904 3.272 2.371 1.00 0.00 111 ILE A N 12
ATOM 23250 C CA . ILE A 1 111 ? -27.608 4.360 3.019 1.00 0.00 111 ILE A CA 12
ATOM 23251 C C . ILE A 1 111 ? -29.110 4.104 2.972 1.00 0.00 111 ILE A C 12
ATOM 23252 O O . ILE A 1 111 ? -29.810 4.274 3.973 1.00 0.00 111 ILE A O 12
ATOM 23268 N N . SER A 1 112 ? -29.590 3.664 1.821 1.00 0.00 112 SER A N 12
ATOM 23269 C CA . SER A 1 112 ? -30.995 3.350 1.645 1.00 0.00 112 SER A CA 12
ATOM 23270 C C . SER A 1 112 ? -31.434 2.230 2.599 1.00 0.00 112 SER A C 12
ATOM 23271 O O . SER A 1 112 ? -32.514 2.296 3.186 1.00 0.00 112 SER A O 12
ATOM 23279 N N . GLU A 1 113 ? -30.579 1.218 2.764 1.00 0.00 113 GLU A N 12
ATOM 23280 C CA . GLU A 1 113 ? -30.890 0.090 3.647 1.00 0.00 113 GLU A CA 12
ATOM 23281 C C . GLU A 1 113 ? -31.014 0.543 5.104 1.00 0.00 113 GLU A C 12
ATOM 23282 O O . GLU A 1 113 ? -31.932 0.138 5.809 1.00 0.00 113 GLU A O 12
ATOM 23294 N N . LEU A 1 114 ? -30.101 1.401 5.539 1.00 0.00 114 LEU A N 12
ATOM 23295 C CA . LEU A 1 114 ? -30.118 1.923 6.896 1.00 0.00 114 LEU A CA 12
ATOM 23296 C C . LEU A 1 114 ? -31.223 2.966 7.091 1.00 0.00 114 LEU A C 12
ATOM 23297 O O . LEU A 1 114 ? -31.515 3.377 8.212 1.00 0.00 114 LEU A O 12
ATOM 23313 N N . SER A 1 115 ? -31.840 3.377 5.999 1.00 0.00 115 SER A N 12
ATOM 23314 C CA . SER A 1 115 ? -32.931 4.337 6.053 1.00 0.00 115 SER A CA 12
ATOM 23315 C C . SER A 1 115 ? -34.264 3.626 6.293 1.00 0.00 115 SER A C 12
ATOM 23316 O O . SER A 1 115 ? -35.316 4.259 6.340 1.00 0.00 115 SER A O 12
ATOM 23324 N N . ARG A 1 116 ? -34.202 2.302 6.454 1.00 0.00 116 ARG A N 12
ATOM 23325 C CA . ARG A 1 116 ? -35.397 1.477 6.674 1.00 0.00 116 ARG A CA 12
ATOM 23326 C C . ARG A 1 116 ? -36.117 1.847 7.974 1.00 0.00 116 ARG A C 12
ATOM 23327 O O . ARG A 1 116 ? -37.249 1.435 8.199 1.00 0.00 116 ARG A O 12
ATOM 23348 N N . GLU A 1 117 ? -35.453 2.616 8.830 1.00 0.00 117 GLU A N 12
ATOM 23349 C CA . GLU A 1 117 ? -36.059 3.054 10.083 1.00 0.00 117 GLU A CA 12
ATOM 23350 C C . GLU A 1 117 ? -37.018 4.215 9.840 1.00 0.00 117 GLU A C 12
ATOM 23351 O O . GLU A 1 117 ? -37.702 4.686 10.752 1.00 0.00 117 GLU A O 12
ATOM 23363 N N . GLY A 1 118 ? -37.047 4.664 8.610 1.00 0.00 118 GLY A N 12
ATOM 23364 C CA . GLY A 1 118 ? -37.931 5.727 8.209 1.00 0.00 118 GLY A CA 12
ATOM 23365 C C . GLY A 1 118 ? -38.595 5.403 6.892 1.00 0.00 118 GLY A C 12
ATOM 23366 O O . GLY A 1 118 ? -38.115 5.799 5.834 1.00 0.00 118 GLY A O 12
ATOM 23370 N N . HIS A 1 119 ? -39.699 4.680 6.957 1.00 0.00 119 HIS A N 12
ATOM 23371 C CA . HIS A 1 119 ? -40.413 4.253 5.755 1.00 0.00 119 HIS A CA 12
ATOM 23372 C C . HIS A 1 119 ? -41.180 5.407 5.121 1.00 0.00 119 HIS A C 12
ATOM 23373 O O . HIS A 1 119 ? -41.544 6.374 5.796 1.00 0.00 119 HIS A O 12
ATOM 23387 N N . HIS A 1 120 ? -41.411 5.298 3.822 1.00 0.00 120 HIS A N 12
ATOM 23388 C CA . HIS A 1 120 ? -42.136 6.313 3.059 1.00 0.00 120 HIS A CA 12
ATOM 23389 C C . HIS A 1 120 ? -43.624 6.316 3.420 1.00 0.00 120 HIS A C 12
ATOM 23390 O O . HIS A 1 120 ? -44.114 5.401 4.091 1.00 0.00 120 HIS A O 12
ATOM 23404 N N . HIS A 1 121 ? -44.337 7.333 2.960 1.00 0.00 121 HIS A N 12
ATOM 23405 C CA . HIS A 1 121 ? -45.747 7.476 3.280 1.00 0.00 121 HIS A CA 12
ATOM 23406 C C . HIS A 1 121 ? -46.619 6.576 2.409 1.00 0.00 121 HIS A C 12
ATOM 23407 O O . HIS A 1 121 ? -47.389 5.766 2.919 1.00 0.00 121 HIS A O 12
ATOM 23421 N N . HIS A 1 122 ? -46.489 6.711 1.100 1.00 0.00 122 HIS A N 12
ATOM 23422 C CA . HIS A 1 122 ? -47.313 5.944 0.181 1.00 0.00 122 HIS A CA 12
ATOM 23423 C C . HIS A 1 122 ? -46.594 5.769 -1.150 1.00 0.00 122 HIS A C 12
ATOM 23424 O O . HIS A 1 122 ? -45.745 6.582 -1.515 1.00 0.00 122 HIS A O 12
ATOM 23438 N N . HIS A 1 123 ? -46.926 4.698 -1.863 1.00 0.00 123 HIS A N 12
ATOM 23439 C CA . HIS A 1 123 ? -46.342 4.431 -3.181 1.00 0.00 123 HIS A CA 12
ATOM 23440 C C . HIS A 1 123 ? -46.685 5.533 -4.171 1.00 0.00 123 HIS A C 12
ATOM 23441 O O . HIS A 1 123 ? -45.904 5.836 -5.068 1.00 0.00 123 HIS A O 12
ATOM 23455 N N . HIS A 1 124 ? -47.863 6.108 -4.017 1.00 0.00 124 HIS A N 12
ATOM 23456 C CA . HIS A 1 124 ? -48.309 7.184 -4.880 1.00 0.00 124 HIS A CA 12
ATOM 23457 C C . HIS A 1 124 ? -48.873 8.315 -4.033 1.00 0.00 124 HIS A C 12
ATOM 23458 O O . HIS A 1 124 ? -50.117 8.405 -3.903 1.00 0.00 124 HIS A O 12
ATOM 23473 N N . MET A 1 1 ? -13.907 0.908 -20.799 1.00 0.00 1 MET A N 13
ATOM 23474 C CA . MET A 1 1 ? -14.943 1.700 -20.110 1.00 0.00 1 MET A CA 13
ATOM 23475 C C . MET A 1 1 ? -15.156 1.173 -18.702 1.00 0.00 1 MET A C 13
ATOM 23476 O O . MET A 1 1 ? -14.927 -0.011 -18.443 1.00 0.00 1 MET A O 13
ATOM 23492 N N . SER A 1 2 ? -15.588 2.060 -17.802 1.00 0.00 2 SER A N 13
ATOM 23493 C CA . SER A 1 2 ? -15.830 1.723 -16.402 1.00 0.00 2 SER A CA 13
ATOM 23494 C C . SER A 1 2 ? -14.526 1.368 -15.688 1.00 0.00 2 SER A C 13
ATOM 23495 O O . SER A 1 2 ? -14.061 0.228 -15.735 1.00 0.00 2 SER A O 13
ATOM 23503 N N . LEU A 1 3 ? -13.923 2.361 -15.063 1.00 0.00 3 LEU A N 13
ATOM 23504 C CA . LEU A 1 3 ? -12.693 2.149 -14.325 1.00 0.00 3 LEU A CA 13
ATOM 23505 C C . LEU A 1 3 ? -13.007 1.730 -12.891 1.00 0.00 3 LEU A C 13
ATOM 23506 O O . LEU A 1 3 ? -12.139 1.221 -12.169 1.00 0.00 3 LEU A O 13
ATOM 23522 N N . GLY A 1 4 ? -14.251 1.966 -12.486 1.00 0.00 4 GLY A N 13
ATOM 23523 C CA . GLY A 1 4 ? -14.726 1.546 -11.181 1.00 0.00 4 GLY A CA 13
ATOM 23524 C C . GLY A 1 4 ? -14.269 2.442 -10.047 1.00 0.00 4 GLY A C 13
ATOM 23525 O O . GLY A 1 4 ? -15.098 3.084 -9.389 1.00 0.00 4 GLY A O 13
ATOM 23529 N N . SER A 1 5 ? -12.951 2.498 -9.835 1.00 0.00 5 SER A N 13
ATOM 23530 C CA . SER A 1 5 ? -12.340 3.248 -8.732 1.00 0.00 5 SER A CA 13
ATOM 23531 C C . SER A 1 5 ? -12.629 2.567 -7.387 1.00 0.00 5 SER A C 13
ATOM 23532 O O . SER A 1 5 ? -13.511 1.710 -7.287 1.00 0.00 5 SER A O 13
ATOM 23540 N N . GLU A 1 6 ? -11.868 2.915 -6.366 1.00 0.00 6 GLU A N 13
ATOM 23541 C CA . GLU A 1 6 ? -12.042 2.297 -5.068 1.00 0.00 6 GLU A CA 13
ATOM 23542 C C . GLU A 1 6 ? -13.070 3.020 -4.223 1.00 0.00 6 GLU A C 13
ATOM 23543 O O . GLU A 1 6 ? -13.883 2.397 -3.551 1.00 0.00 6 GLU A O 13
ATOM 23555 N N . SER A 1 7 ? -13.049 4.322 -4.287 1.00 0.00 7 SER A N 13
ATOM 23556 C CA . SER A 1 7 ? -13.927 5.164 -3.473 1.00 0.00 7 SER A CA 13
ATOM 23557 C C . SER A 1 7 ? -13.897 6.600 -3.970 1.00 0.00 7 SER A C 13
ATOM 23558 O O . SER A 1 7 ? -12.959 7.347 -3.691 1.00 0.00 7 SER A O 13
ATOM 23566 N N . GLU A 1 8 ? -14.904 6.980 -4.726 1.00 0.00 8 GLU A N 13
ATOM 23567 C CA . GLU A 1 8 ? -14.994 8.342 -5.229 1.00 0.00 8 GLU A CA 13
ATOM 23568 C C . GLU A 1 8 ? -15.558 9.271 -4.170 1.00 0.00 8 GLU A C 13
ATOM 23569 O O . GLU A 1 8 ? -15.625 10.488 -4.356 1.00 0.00 8 GLU A O 13
ATOM 23581 N N . THR A 1 9 ? -15.943 8.679 -3.066 1.00 0.00 9 THR A N 13
ATOM 23582 C CA . THR A 1 9 ? -16.489 9.394 -1.928 1.00 0.00 9 THR A CA 13
ATOM 23583 C C . THR A 1 9 ? -15.370 10.036 -1.121 1.00 0.00 9 THR A C 13
ATOM 23584 O O . THR A 1 9 ? -15.595 10.963 -0.344 1.00 0.00 9 THR A O 13
ATOM 23595 N N . GLY A 1 10 ? -14.170 9.537 -1.317 1.00 0.00 10 GLY A N 13
ATOM 23596 C CA . GLY A 1 10 ? -13.043 10.031 -0.589 1.00 0.00 10 GLY A CA 13
ATOM 23597 C C . GLY A 1 10 ? -12.611 9.062 0.474 1.00 0.00 10 GLY A C 13
ATOM 23598 O O . GLY A 1 10 ? -12.327 7.901 0.184 1.00 0.00 10 GLY A O 13
ATOM 23602 N N . ASN A 1 11 ? -12.576 9.520 1.706 1.00 0.00 11 ASN A N 13
ATOM 23603 C CA . ASN A 1 11 ? -12.158 8.679 2.814 1.00 0.00 11 ASN A CA 13
ATOM 23604 C C . ASN A 1 11 ? -13.273 8.541 3.837 1.00 0.00 11 ASN A C 13
ATOM 23605 O O . ASN A 1 11 ? -13.023 8.255 5.013 1.00 0.00 11 ASN A O 13
ATOM 23616 N N . ALA A 1 12 ? -14.495 8.760 3.392 1.00 0.00 12 ALA A N 13
ATOM 23617 C CA . ALA A 1 12 ? -15.648 8.677 4.266 1.00 0.00 12 ALA A CA 13
ATOM 23618 C C . ALA A 1 12 ? -16.158 7.245 4.366 1.00 0.00 12 ALA A C 13
ATOM 23619 O O . ALA A 1 12 ? -16.339 6.563 3.353 1.00 0.00 12 ALA A O 13
ATOM 23626 N N . VAL A 1 13 ? -16.390 6.803 5.587 1.00 0.00 13 VAL A N 13
ATOM 23627 C CA . VAL A 1 13 ? -16.906 5.465 5.846 1.00 0.00 13 VAL A CA 13
ATOM 23628 C C . VAL A 1 13 ? -18.096 5.552 6.783 1.00 0.00 13 VAL A C 13
ATOM 23629 O O . VAL A 1 13 ? -18.296 6.573 7.438 1.00 0.00 13 VAL A O 13
ATOM 23642 N N . VAL A 1 14 ? -18.889 4.505 6.839 1.00 0.00 14 VAL A N 13
ATOM 23643 C CA . VAL A 1 14 ? -20.045 4.497 7.708 1.00 0.00 14 VAL A CA 13
ATOM 23644 C C . VAL A 1 14 ? -19.899 3.423 8.774 1.00 0.00 14 VAL A C 13
ATOM 23645 O O . VAL A 1 14 ? -19.789 2.238 8.458 1.00 0.00 14 VAL A O 13
ATOM 23658 N N . VAL A 1 15 ? -19.900 3.841 10.032 1.00 0.00 15 VAL A N 13
ATOM 23659 C CA . VAL A 1 15 ? -19.815 2.908 11.138 1.00 0.00 15 VAL A CA 13
ATOM 23660 C C . VAL A 1 15 ? -21.191 2.782 11.782 1.00 0.00 15 VA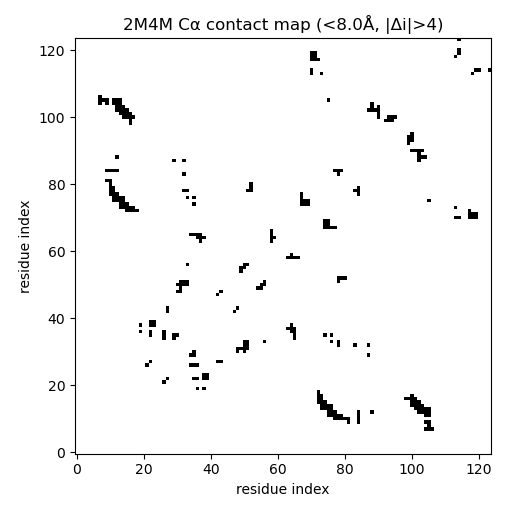L A C 13
ATOM 23661 O O . VAL A 1 15 ? -21.818 3.795 12.125 1.00 0.00 15 VAL A O 13
ATOM 23674 N N . PHE A 1 16 ? -21.656 1.560 11.943 1.00 0.00 16 PHE A N 13
ATOM 23675 C CA . PHE A 1 16 ? -22.967 1.303 12.517 1.00 0.00 16 PHE A CA 13
ATOM 23676 C C . PHE A 1 16 ? -22.915 0.155 13.518 1.00 0.00 16 PHE A C 13
ATOM 23677 O O . PHE A 1 16 ? -21.933 -0.591 13.570 1.00 0.00 16 PHE A O 13
ATOM 23694 N N . GLY A 1 17 ? -23.973 0.021 14.312 1.00 0.00 17 GLY A N 13
ATOM 23695 C CA . GLY A 1 17 ? -24.035 -1.047 15.301 1.00 0.00 17 GLY A CA 13
ATOM 23696 C C . GLY A 1 17 ? -24.140 -0.521 16.718 1.00 0.00 17 GLY A C 13
ATOM 23697 O O . GLY A 1 17 ? -24.349 -1.284 17.660 1.00 0.00 17 GLY A O 13
ATOM 23701 N N . TYR A 1 18 ? -24.017 0.781 16.865 1.00 0.00 18 TYR A N 13
ATOM 23702 C CA . TYR A 1 18 ? -24.082 1.418 18.167 1.00 0.00 18 TYR A CA 13
ATOM 23703 C C . TYR A 1 18 ? -25.289 2.333 18.285 1.00 0.00 18 TYR A C 13
ATOM 23704 O O . TYR A 1 18 ? -26.037 2.525 17.325 1.00 0.00 18 TYR A O 13
ATOM 23722 N N . ARG A 1 19 ? -25.473 2.879 19.469 1.00 0.00 19 ARG A N 13
ATOM 23723 C CA . ARG A 1 19 ? -26.610 3.726 19.770 1.00 0.00 19 ARG A CA 13
ATOM 23724 C C . ARG A 1 19 ? -26.160 5.096 20.264 1.00 0.00 19 ARG A C 13
ATOM 23725 O O . ARG A 1 19 ? -25.081 5.232 20.854 1.00 0.00 19 ARG A O 13
ATOM 23746 N N . GLU A 1 20 ? -26.996 6.107 20.007 1.00 0.00 20 GLU A N 13
ATOM 23747 C CA . GLU A 1 20 ? -26.761 7.466 20.468 1.00 0.00 20 GLU A CA 13
ATOM 23748 C C . GLU A 1 20 ? -26.870 7.533 22.000 1.00 0.00 20 GLU A C 13
ATOM 23749 O O . GLU A 1 20 ? -27.898 7.954 22.551 1.00 0.00 20 GLU A O 13
ATOM 23761 N N . ALA A 1 21 ? -25.819 7.073 22.672 1.00 0.00 21 ALA A N 13
ATOM 23762 C CA . ALA A 1 21 ? -25.754 7.061 24.135 1.00 0.00 21 ALA A CA 13
ATOM 23763 C C . ALA A 1 21 ? -24.384 6.591 24.616 1.00 0.00 21 ALA A C 13
ATOM 23764 O O . ALA A 1 21 ? -23.906 7.007 25.666 1.00 0.00 21 ALA A O 13
ATOM 23771 N N . ILE A 1 22 ? -23.756 5.731 23.828 1.00 0.00 22 ILE A N 13
ATOM 23772 C CA . ILE A 1 22 ? -22.451 5.159 24.174 1.00 0.00 22 ILE A CA 13
ATOM 23773 C C . ILE A 1 22 ? -21.302 6.061 23.704 1.00 0.00 22 ILE A C 13
ATOM 23774 O O . ILE A 1 22 ? -20.216 5.570 23.363 1.00 0.00 22 ILE A O 13
ATOM 23790 N N . THR A 1 23 ? -21.512 7.365 23.746 1.00 0.00 23 THR A N 13
ATOM 23791 C CA . THR A 1 23 ? -20.549 8.304 23.195 1.00 0.00 23 THR A CA 13
ATOM 23792 C C . THR A 1 23 ? -19.183 8.183 23.864 1.00 0.00 23 THR A C 13
ATOM 23793 O O . THR A 1 23 ? -18.190 7.976 23.198 1.00 0.00 23 THR A O 13
ATOM 23804 N N . LYS A 1 24 ? -19.155 8.254 25.182 1.00 0.00 24 LYS A N 13
ATOM 23805 C CA . LYS A 1 24 ? -17.905 8.166 25.931 1.00 0.00 24 LYS A CA 13
ATOM 23806 C C . LYS A 1 24 ? -17.247 6.808 25.770 1.00 0.00 24 LYS A C 13
ATOM 23807 O O . LYS A 1 24 ? -16.024 6.701 25.734 1.00 0.00 24 LYS A O 13
ATOM 23826 N N . GLN A 1 25 ? -18.068 5.782 25.673 1.00 0.00 25 GLN A N 13
ATOM 23827 C CA . GLN A 1 25 ? -17.582 4.418 25.573 1.00 0.00 25 GLN A CA 13
ATOM 23828 C C . GLN A 1 25 ? -16.756 4.193 24.305 1.00 0.00 25 GLN A C 13
ATOM 23829 O O . GLN A 1 25 ? -15.541 3.994 24.364 1.00 0.00 25 GLN A O 13
ATOM 23843 N N . ILE A 1 26 ? -17.422 4.229 23.167 1.00 0.00 26 ILE A N 13
ATOM 23844 C CA . ILE A 1 26 ? -16.798 3.914 21.906 1.00 0.00 26 ILE A CA 13
ATOM 23845 C C . ILE A 1 26 ? -15.788 4.986 21.471 1.00 0.00 26 ILE A C 13
ATOM 23846 O O . ILE A 1 26 ? -14.790 4.682 20.803 1.00 0.00 26 ILE A O 13
ATOM 23862 N N . LEU A 1 27 ? -16.037 6.229 21.868 1.00 0.00 27 LEU A N 13
ATOM 23863 C CA . LEU A 1 27 ? -15.173 7.332 21.492 1.00 0.00 27 LEU A CA 13
ATOM 23864 C C . LEU A 1 27 ? -13.779 7.165 22.081 1.00 0.00 27 LEU A C 13
ATOM 23865 O O . LEU A 1 27 ? -12.814 7.553 21.477 1.00 0.00 27 LEU A O 13
ATOM 23881 N N . ALA A 1 28 ? -13.683 6.567 23.259 1.00 0.00 28 ALA A N 13
ATOM 23882 C CA . ALA A 1 28 ? -12.382 6.348 23.899 1.00 0.00 28 ALA A CA 13
ATOM 23883 C C . ALA A 1 28 ? -11.415 5.606 22.960 1.00 0.00 28 ALA A C 13
ATOM 23884 O O . ALA A 1 28 ? -10.196 5.771 23.050 1.00 0.00 28 ALA A O 13
ATOM 23891 N N . TYR A 1 29 ? -11.965 4.797 22.061 1.00 0.00 29 TYR A N 13
ATOM 23892 C CA . TYR A 1 29 ? -11.160 4.058 21.098 1.00 0.00 29 TYR A CA 13
ATOM 23893 C C . TYR A 1 29 ? -11.014 4.820 19.769 1.00 0.00 29 TYR A C 13
ATOM 23894 O O . TYR A 1 29 ? -9.915 4.931 19.218 1.00 0.00 29 TYR A O 13
ATOM 23912 N N . PHE A 1 30 ? -12.122 5.360 19.272 1.00 0.00 30 PHE A N 13
ATOM 23913 C CA . PHE A 1 30 ? -12.147 5.988 17.944 1.00 0.00 30 PHE A CA 13
ATOM 23914 C C . PHE A 1 30 ? -11.795 7.481 17.945 1.00 0.00 30 PHE A C 13
ATOM 23915 O O . PHE A 1 30 ? -11.655 8.077 16.883 1.00 0.00 30 PHE A O 13
ATOM 23932 N N . ALA A 1 31 ? -11.659 8.077 19.120 1.00 0.00 31 ALA A N 13
ATOM 23933 C CA . ALA A 1 31 ? -11.345 9.516 19.235 1.00 0.00 31 ALA A CA 13
ATOM 23934 C C . ALA A 1 31 ? -10.031 9.866 18.556 1.00 0.00 31 ALA A C 13
ATOM 23935 O O . ALA A 1 31 ? -9.827 11.002 18.134 1.00 0.00 31 ALA A O 13
ATOM 23942 N N . GLN A 1 32 ? -9.141 8.892 18.463 1.00 0.00 32 GLN A N 13
ATOM 23943 C CA . GLN A 1 32 ? -7.858 9.093 17.805 1.00 0.00 32 GLN A CA 13
ATOM 23944 C C . GLN A 1 32 ? -8.053 9.205 16.295 1.00 0.00 32 GLN A C 13
ATOM 23945 O O . GLN A 1 32 ? -7.178 9.684 15.573 1.00 0.00 32 GLN A O 13
ATOM 23959 N N . PHE A 1 33 ? -9.210 8.759 15.832 1.00 0.00 33 PHE A N 13
ATOM 23960 C CA . PHE A 1 33 ? -9.534 8.773 14.421 1.00 0.00 33 PHE A CA 13
ATOM 23961 C C . PHE A 1 33 ? -10.489 9.920 14.090 1.00 0.00 33 PHE A C 13
ATOM 23962 O O . PHE A 1 33 ? -10.325 10.597 13.078 1.00 0.00 33 PHE A O 13
ATOM 23979 N N . GLY A 1 34 ? -11.486 10.129 14.946 1.00 0.00 34 GLY A N 13
ATOM 23980 C CA . GLY A 1 34 ? -12.444 11.192 14.711 1.00 0.00 34 GLY A CA 13
ATOM 23981 C C . GLY A 1 34 ? -13.445 11.350 15.843 1.00 0.00 34 GLY A C 13
ATOM 23982 O O . GLY A 1 34 ? -13.410 10.607 16.827 1.00 0.00 34 GLY A O 13
ATOM 23986 N N . GLU A 1 35 ? -14.341 12.321 15.689 1.00 0.00 35 GLU A N 13
ATOM 23987 C CA . GLU A 1 35 ? -15.377 12.620 16.684 1.00 0.00 35 GLU A CA 13
ATOM 23988 C C . GLU A 1 35 ? -16.667 11.871 16.346 1.00 0.00 35 GLU A C 13
ATOM 23989 O O . GLU A 1 35 ? -17.087 11.847 15.182 1.00 0.00 35 GLU A O 13
ATOM 24001 N N . ILE A 1 36 ? -17.289 11.250 17.346 1.00 0.00 36 ILE A N 13
ATOM 24002 C CA . ILE A 1 36 ? -18.537 10.530 17.121 1.00 0.00 36 ILE A CA 13
ATOM 24003 C C . ILE A 1 36 ? -19.619 11.030 18.082 1.00 0.00 36 ILE A C 13
ATOM 24004 O O . ILE A 1 36 ? -19.379 11.138 19.286 1.00 0.00 36 ILE A O 13
ATOM 24020 N N . LEU A 1 37 ? -20.800 11.348 17.528 1.00 0.00 37 LEU A N 13
ATOM 24021 C CA . LEU A 1 37 ? -21.964 11.835 18.302 1.00 0.00 37 LEU A CA 13
ATOM 24022 C C . LEU A 1 37 ? -21.803 13.310 18.739 1.00 0.00 37 LEU A C 13
ATOM 24023 O O . LEU A 1 37 ? -20.714 13.886 18.659 1.00 0.00 37 LEU A O 13
ATOM 24039 N N . GLU A 1 38 ? -22.903 13.898 19.208 1.00 0.00 38 GLU A N 13
ATOM 24040 C CA . GLU A 1 38 ? -22.975 15.340 19.512 1.00 0.00 38 GLU A CA 13
ATOM 24041 C C . GLU A 1 38 ? -22.572 15.721 20.939 1.00 0.00 38 GLU A C 13
ATOM 24042 O O . GLU A 1 38 ? -22.642 16.898 21.290 1.00 0.00 38 GLU A O 13
ATOM 24054 N N . ASP A 1 39 ? -22.167 14.761 21.761 1.00 0.00 39 ASP A N 13
ATOM 24055 C CA . ASP A 1 39 ? -21.788 15.079 23.141 1.00 0.00 39 ASP A CA 13
ATOM 24056 C C . ASP A 1 39 ? -20.551 15.965 23.195 1.00 0.00 39 ASP A C 13
ATOM 24057 O O . ASP A 1 39 ? -20.670 17.173 23.365 1.00 0.00 39 ASP A O 13
ATOM 24066 N N . LEU A 1 40 ? -19.373 15.345 23.038 1.00 0.00 40 LEU A N 13
ATOM 24067 C CA . LEU A 1 40 ? -18.067 16.047 23.036 1.00 0.00 40 LEU A CA 13
ATOM 24068 C C . LEU A 1 40 ? -17.969 17.109 24.120 1.00 0.00 40 LEU A C 13
ATOM 24069 O O . LEU A 1 40 ? -18.270 18.280 23.891 1.00 0.00 40 LEU A O 13
ATOM 24085 N N . GLU A 1 41 ? -17.547 16.724 25.276 1.00 0.00 41 GLU A N 13
ATOM 24086 C CA . GLU A 1 41 ? -17.441 17.673 26.352 1.00 0.00 41 GLU A CA 13
ATOM 24087 C C . GLU A 1 41 ? -16.000 17.774 26.823 1.00 0.00 41 GLU A C 13
ATOM 24088 O O . GLU A 1 41 ? -15.401 18.854 26.826 1.00 0.00 41 GLU A O 13
ATOM 24100 N N . SER A 1 42 ? -15.460 16.646 27.213 1.00 0.00 42 SER A N 13
ATOM 24101 C CA . SER A 1 42 ? -14.081 16.519 27.652 1.00 0.00 42 SER A CA 13
ATOM 24102 C C . SER A 1 42 ? -13.675 15.062 27.493 1.00 0.00 42 SER A C 13
ATOM 24103 O O . SER A 1 42 ? -13.773 14.267 28.427 1.00 0.00 42 SER A O 13
ATOM 24111 N N . GLU A 1 43 ? -13.271 14.704 26.287 1.00 0.00 43 GLU A N 13
ATOM 24112 C CA . GLU A 1 43 ? -12.968 13.317 25.973 1.00 0.00 43 GLU A CA 13
ATOM 24113 C C . GLU A 1 43 ? -11.505 13.013 26.237 1.00 0.00 43 GLU A C 13
ATOM 24114 O O . GLU A 1 43 ? -11.151 12.452 27.270 1.00 0.00 43 GLU A O 13
ATOM 24126 N N . LEU A 1 44 ? -10.657 13.394 25.303 1.00 0.00 44 LEU A N 13
ATOM 24127 C CA . LEU A 1 44 ? -9.233 13.238 25.465 1.00 0.00 44 LEU A CA 13
ATOM 24128 C C . LEU A 1 44 ? -8.725 14.467 26.185 1.00 0.00 44 LEU A C 13
ATOM 24129 O O . LEU A 1 44 ? -7.624 14.504 26.713 1.00 0.00 44 LEU A O 13
ATOM 24145 N N . GLY A 1 45 ? -9.590 15.451 26.207 1.00 0.00 45 GLY A N 13
ATOM 24146 C CA . GLY A 1 45 ? -9.331 16.721 26.795 1.00 0.00 45 GLY A CA 13
ATOM 24147 C C . GLY A 1 45 ? -10.426 17.663 26.382 1.00 0.00 45 GLY A C 13
ATOM 24148 O O . GLY A 1 45 ? -11.393 17.231 25.739 1.00 0.00 45 GLY A O 13
ATOM 24152 N N . ASP A 1 46 ? -10.297 18.919 26.709 1.00 0.00 46 ASP A N 13
ATOM 24153 C CA . ASP A 1 46 ? -11.320 19.896 26.347 1.00 0.00 46 ASP A CA 13
ATOM 24154 C C . ASP A 1 46 ? -11.054 20.480 24.960 1.00 0.00 46 ASP A C 13
ATOM 24155 O O . ASP A 1 46 ? -11.820 21.300 24.464 1.00 0.00 46 ASP A O 13
ATOM 24164 N N . THR A 1 47 ? -9.969 20.043 24.334 1.00 0.00 47 THR A N 13
ATOM 24165 C CA . THR A 1 47 ? -9.595 20.555 23.019 1.00 0.00 47 THR A CA 13
ATOM 24166 C C . THR A 1 47 ? -9.127 19.450 22.067 1.00 0.00 47 THR A C 13
ATOM 24167 O O . THR A 1 47 ? -9.147 19.632 20.854 1.00 0.00 47 THR A O 13
ATOM 24178 N N . GLU A 1 48 ? -8.728 18.308 22.609 1.00 0.00 48 GLU A N 13
ATOM 24179 C CA . GLU A 1 48 ? -8.127 17.246 21.804 1.00 0.00 48 GLU A CA 13
ATOM 24180 C C . GLU A 1 48 ? -9.144 16.396 21.059 1.00 0.00 48 GLU A C 13
ATOM 24181 O O . GLU A 1 48 ? -8.966 15.185 20.913 1.00 0.00 48 GLU A O 13
ATOM 24193 N N . THR A 1 49 ? -10.192 17.031 20.576 1.00 0.00 49 THR A N 13
ATOM 24194 C CA . THR A 1 49 ? -11.165 16.361 19.744 1.00 0.00 49 THR A CA 13
ATOM 24195 C C . THR A 1 49 ? -10.876 16.684 18.277 1.00 0.00 49 THR A C 13
ATOM 24196 O O . THR A 1 49 ? -11.385 16.036 17.367 1.00 0.00 49 THR A O 13
ATOM 24207 N N . MET A 1 50 ? -9.999 17.678 18.067 1.00 0.00 50 MET A N 13
ATOM 24208 C CA . MET A 1 50 ? -9.594 18.109 16.724 1.00 0.00 50 MET A CA 13
ATOM 24209 C C . MET A 1 50 ? -8.565 17.158 16.126 1.00 0.00 50 MET A C 13
ATOM 24210 O O . MET A 1 50 ? -7.650 17.583 15.415 1.00 0.00 50 MET A O 13
ATOM 24224 N N . ARG A 1 51 ? -8.744 15.874 16.387 1.00 0.00 51 ARG A N 13
ATOM 24225 C CA . ARG A 1 51 ? -7.845 14.845 15.898 1.00 0.00 51 ARG A CA 13
ATOM 24226 C C . ARG A 1 51 ? -8.006 14.694 14.379 1.00 0.00 51 ARG A C 13
ATOM 24227 O O . ARG A 1 51 ? -8.696 13.802 13.891 1.00 0.00 51 ARG A O 13
ATOM 24248 N N . THR A 1 52 ? -7.378 15.597 13.654 1.00 0.00 52 THR A N 13
ATOM 24249 C CA . THR A 1 52 ? -7.473 15.671 12.209 1.00 0.00 52 THR A CA 13
ATOM 24250 C C . THR A 1 52 ? -6.085 15.979 11.629 1.00 0.00 52 THR A C 13
ATOM 24251 O O . THR A 1 52 ? -5.153 16.251 12.391 1.00 0.00 52 THR A O 13
ATOM 24262 N N . PRO A 1 53 ? -5.907 15.949 10.284 1.00 0.00 53 PRO A N 13
ATOM 24263 C CA . PRO A 1 53 ? -4.612 16.283 9.660 1.00 0.00 53 PRO A CA 13
ATOM 24264 C C . PRO A 1 53 ? -4.283 17.787 9.712 1.00 0.00 53 PRO A C 13
ATOM 24265 O O . PRO A 1 53 ? -3.307 18.242 9.114 1.00 0.00 53 PRO A O 13
ATOM 24276 N N . GLY A 1 54 ? -5.093 18.545 10.432 1.00 0.00 54 GLY A N 13
ATOM 24277 C CA . GLY A 1 54 ? -4.843 19.971 10.563 1.00 0.00 54 GLY A CA 13
ATOM 24278 C C . GLY A 1 54 ? -6.099 20.817 10.460 1.00 0.00 54 GLY A C 13
ATOM 24279 O O . GLY A 1 54 ? -6.150 21.761 9.670 1.00 0.00 54 GLY A O 13
ATOM 24283 N N . TYR A 1 55 ? -7.112 20.483 11.246 1.00 0.00 55 TYR A N 13
ATOM 24284 C CA . TYR A 1 55 ? -8.355 21.225 11.267 1.00 0.00 55 TYR A CA 13
ATOM 24285 C C . TYR A 1 55 ? -8.848 21.369 12.696 1.00 0.00 55 TYR A C 13
ATOM 24286 O O . TYR A 1 55 ? -8.726 20.444 13.503 1.00 0.00 55 TYR A O 13
ATOM 24304 N N . PHE A 1 56 ? -9.381 22.522 13.013 1.00 0.00 56 PHE A N 13
ATOM 24305 C CA . PHE A 1 56 ? -9.904 22.772 14.344 1.00 0.00 56 PHE A CA 13
ATOM 24306 C C . PHE A 1 56 ? -11.427 22.866 14.325 1.00 0.00 56 PHE A C 13
ATOM 24307 O O . PHE A 1 56 ? -12.018 23.429 13.402 1.00 0.00 56 PHE A O 13
ATOM 24324 N N . PHE A 1 57 ? -12.044 22.307 15.350 1.00 0.00 57 PHE A N 13
ATOM 24325 C CA . PHE A 1 57 ? -13.505 22.222 15.459 1.00 0.00 57 PHE A CA 13
ATOM 24326 C C . PHE A 1 57 ? -14.143 23.531 15.927 1.00 0.00 57 PHE A C 13
ATOM 24327 O O . PHE A 1 57 ? -15.312 23.783 15.641 1.00 0.00 57 PHE A O 13
ATOM 24344 N N . GLN A 1 58 ? -13.359 24.359 16.636 1.00 0.00 58 GLN A N 13
ATOM 24345 C CA . GLN A 1 58 ? -13.861 25.595 17.265 1.00 0.00 58 GLN A CA 13
ATOM 24346 C C . GLN A 1 58 ? -14.736 25.259 18.473 1.00 0.00 58 GLN A C 13
ATOM 24347 O O . GLN A 1 58 ? -15.790 24.630 18.345 1.00 0.00 58 GLN A O 13
ATOM 24361 N N . GLN A 1 59 ? -14.292 25.675 19.645 1.00 0.00 59 GLN A N 13
ATOM 24362 C CA . GLN A 1 59 ? -15.011 25.388 20.865 1.00 0.00 59 GLN A CA 13
ATOM 24363 C C . GLN A 1 59 ? -16.241 26.281 20.985 1.00 0.00 59 GLN A C 13
ATOM 24364 O O . GLN A 1 59 ? -16.170 27.410 21.473 1.00 0.00 59 GLN A O 13
ATOM 24378 N N . ALA A 1 60 ? -17.343 25.784 20.478 1.00 0.00 60 ALA A N 13
ATOM 24379 C CA . ALA A 1 60 ? -18.615 26.457 20.591 1.00 0.00 60 ALA A CA 13
ATOM 24380 C C . ALA A 1 60 ? -19.507 25.663 21.533 1.00 0.00 60 ALA A C 13
ATOM 24381 O O . ALA A 1 60 ? -19.421 24.432 21.562 1.00 0.00 60 ALA A O 13
ATOM 24388 N N . PRO A 1 61 ? -20.357 26.350 22.329 1.00 0.00 61 PRO A N 13
ATOM 24389 C CA . PRO A 1 61 ? -21.230 25.702 23.323 1.00 0.00 61 PRO A CA 13
ATOM 24390 C C . PRO A 1 61 ? -22.039 24.529 22.756 1.00 0.00 61 PRO A C 13
ATOM 24391 O O . PRO A 1 61 ? -21.827 23.379 23.146 1.00 0.00 61 PRO A O 13
ATOM 24402 N N . ASN A 1 62 ? -22.936 24.818 21.830 1.00 0.00 62 ASN A N 13
ATOM 24403 C CA . ASN A 1 62 ? -23.777 23.787 21.230 1.00 0.00 62 ASN A CA 13
ATOM 24404 C C . ASN A 1 62 ? -23.738 23.864 19.717 1.00 0.00 62 ASN A C 13
ATOM 24405 O O . ASN A 1 62 ? -24.642 24.415 19.082 1.00 0.00 62 ASN A O 13
ATOM 24416 N N . ARG A 1 63 ? -22.671 23.345 19.147 1.00 0.00 63 ARG A N 13
ATOM 24417 C CA . ARG A 1 63 ? -22.499 23.324 17.733 1.00 0.00 63 ARG A CA 13
ATOM 24418 C C . ARG A 1 63 ? -22.083 21.933 17.283 1.00 0.00 63 ARG A C 13
ATOM 24419 O O . ARG A 1 63 ? -21.346 21.246 17.991 1.00 0.00 63 ARG A O 13
ATOM 24440 N N . ARG A 1 64 ? -22.573 21.514 16.122 1.00 0.00 64 ARG A N 13
ATOM 24441 C CA . ARG A 1 64 ? -22.201 20.234 15.551 1.00 0.00 64 ARG A CA 13
ATOM 24442 C C . ARG A 1 64 ? -20.745 20.273 15.105 1.00 0.00 64 ARG A C 13
ATOM 24443 O O . ARG A 1 64 ? -20.438 20.604 13.959 1.00 0.00 64 ARG A O 13
ATOM 24464 N N . ARG A 1 65 ? -19.866 19.963 16.039 1.00 0.00 65 ARG A N 13
ATOM 24465 C CA . ARG A 1 65 ? -18.426 19.992 15.823 1.00 0.00 65 ARG A CA 13
ATOM 24466 C C . ARG A 1 65 ? -18.007 18.930 14.814 1.00 0.00 65 ARG A C 13
ATOM 24467 O O . ARG A 1 65 ? -17.133 19.161 13.980 1.00 0.00 65 ARG A O 13
ATOM 24488 N N . ILE A 1 66 ? -18.678 17.778 14.883 1.00 0.00 66 ILE A N 13
ATOM 24489 C CA . ILE A 1 66 ? -18.413 16.653 13.987 1.00 0.00 66 ILE A CA 13
ATOM 24490 C C . ILE A 1 66 ? -18.478 17.063 12.516 1.00 0.00 66 ILE A C 13
ATOM 24491 O O . ILE A 1 66 ? -17.662 16.625 11.706 1.00 0.00 66 ILE A O 13
ATOM 24507 N N . SER A 1 67 ? -19.441 17.909 12.194 1.00 0.00 67 SER A N 13
ATOM 24508 C CA . SER A 1 67 ? -19.626 18.428 10.857 1.00 0.00 67 SER A CA 13
ATOM 24509 C C . SER A 1 67 ? -19.785 17.331 9.798 1.00 0.00 67 SER A C 13
ATOM 24510 O O . SER A 1 67 ? -19.433 17.512 8.630 1.00 0.00 67 SER A O 13
ATOM 24518 N N . ARG A 1 68 ? -20.344 16.231 10.205 1.00 0.00 68 ARG A N 13
ATOM 24519 C CA . ARG A 1 68 ? -20.550 15.092 9.320 1.00 0.00 68 ARG A CA 13
ATOM 24520 C C . ARG A 1 68 ? -21.997 14.629 9.429 1.00 0.00 68 ARG A C 13
ATOM 24521 O O . ARG A 1 68 ? -22.636 14.829 10.460 1.00 0.00 68 ARG A O 13
ATOM 24542 N N . GLU A 1 69 ? -22.512 14.040 8.366 1.00 0.00 69 GLU A N 13
ATOM 24543 C CA . GLU A 1 69 ? -23.883 13.544 8.358 1.00 0.00 69 GLU A CA 13
ATOM 24544 C C . GLU A 1 69 ? -23.951 12.156 9.005 1.00 0.00 69 GLU A C 13
ATOM 24545 O O . GLU A 1 69 ? -23.095 11.297 8.761 1.00 0.00 69 GLU A O 13
ATOM 24557 N N . HIS A 1 70 ? -24.946 11.953 9.845 1.00 0.00 70 HIS A N 13
ATOM 24558 C CA . HIS A 1 70 ? -25.108 10.691 10.550 1.00 0.00 70 HIS A CA 13
ATOM 24559 C C . HIS A 1 70 ? -26.542 10.505 11.009 1.00 0.00 70 HIS A C 13
ATOM 24560 O O . HIS A 1 70 ? -27.335 11.450 10.998 1.00 0.00 70 HIS A O 13
ATOM 24574 N N . GLY A 1 71 ? -26.857 9.292 11.409 1.00 0.00 71 GLY A N 13
ATOM 24575 C CA . GLY A 1 71 ? -28.162 8.984 11.924 1.00 0.00 71 GLY A CA 13
ATOM 24576 C C . GLY A 1 71 ? -28.120 8.869 13.427 1.00 0.00 71 GLY A C 13
ATOM 24577 O O . GLY A 1 71 ? -27.379 9.602 14.081 1.00 0.00 71 GLY A O 13
ATOM 24581 N N . ARG A 1 72 ? -28.891 7.960 13.989 1.00 0.00 72 ARG A N 13
ATOM 24582 C CA . ARG A 1 72 ? -28.893 7.800 15.435 1.00 0.00 72 ARG A CA 13
ATOM 24583 C C . ARG A 1 72 ? -28.205 6.516 15.825 1.00 0.00 72 ARG A C 13
ATOM 24584 O O . ARG A 1 72 ? -27.869 6.299 16.990 1.00 0.00 72 ARG A O 13
ATOM 24605 N N . THR A 1 73 ? -28.009 5.659 14.854 1.00 0.00 73 THR A N 13
ATOM 24606 C CA . THR A 1 73 ? -27.369 4.394 15.089 1.00 0.00 73 THR A CA 13
ATOM 24607 C C . THR A 1 73 ? -26.181 4.173 14.138 1.00 0.00 73 THR A C 13
ATOM 24608 O O . THR A 1 73 ? -25.486 3.145 14.206 1.00 0.00 73 THR A O 13
ATOM 24619 N N . TRP A 1 74 ? -25.949 5.145 13.264 1.00 0.00 74 TRP A N 13
ATOM 24620 C CA . TRP A 1 74 ? -24.869 5.070 12.289 1.00 0.00 74 TRP A CA 13
ATOM 24621 C C . TRP A 1 74 ? -24.235 6.443 12.095 1.00 0.00 74 TRP A C 13
ATOM 24622 O O . TRP A 1 74 ? -24.922 7.459 12.152 1.00 0.00 74 TRP A O 13
ATOM 24643 N N . THR A 1 75 ? -22.935 6.469 11.872 1.00 0.00 75 THR A N 13
ATOM 24644 C CA . THR A 1 75 ? -22.211 7.723 11.695 1.00 0.00 75 THR A CA 13
ATOM 24645 C C . THR A 1 75 ? -21.197 7.622 10.559 1.00 0.00 75 THR A C 13
ATOM 24646 O O . THR A 1 75 ? -20.464 6.631 10.456 1.00 0.00 75 THR A O 13
ATOM 24657 N N . LYS A 1 76 ? -21.171 8.632 9.698 1.00 0.00 76 LYS A N 13
ATOM 24658 C CA . LYS A 1 76 ? -20.181 8.691 8.644 1.00 0.00 76 LYS A CA 13
ATOM 24659 C C . LYS A 1 76 ? -18.943 9.392 9.174 1.00 0.00 76 LYS A C 13
ATOM 24660 O O . LYS A 1 76 ? -19.002 10.564 9.558 1.00 0.00 76 LYS A O 13
ATOM 24679 N N . LEU A 1 77 ? -17.839 8.690 9.207 1.00 0.00 77 LEU A N 13
ATOM 24680 C CA . LEU A 1 77 ? -16.612 9.266 9.700 1.00 0.00 77 LEU A CA 13
ATOM 24681 C C . LEU A 1 77 ? -15.648 9.530 8.567 1.00 0.00 77 LEU A C 13
ATOM 24682 O O . LEU A 1 77 ? -15.310 8.634 7.796 1.00 0.00 77 LEU A O 13
ATOM 24698 N N . THR A 1 78 ? -15.226 10.765 8.457 1.00 0.00 78 THR A N 13
ATOM 24699 C CA . THR A 1 78 ? -14.269 11.153 7.460 1.00 0.00 78 THR A CA 13
ATOM 24700 C C . THR A 1 78 ? -12.957 11.493 8.147 1.00 0.00 78 THR A C 13
ATOM 24701 O O . THR A 1 78 ? -12.877 12.471 8.897 1.00 0.00 78 THR A O 13
ATOM 24712 N N . TYR A 1 79 ? -11.944 10.690 7.906 1.00 0.00 79 TYR A N 13
ATOM 24713 C CA . TYR A 1 79 ? -10.651 10.897 8.541 1.00 0.00 79 TYR A CA 13
ATOM 24714 C C . TYR A 1 79 ? -9.730 11.670 7.613 1.00 0.00 79 TYR A C 13
ATOM 24715 O O . TYR A 1 79 ? -8.639 12.084 8.012 1.00 0.00 79 TYR A O 13
ATOM 24733 N N . ALA A 1 80 ? -10.178 11.842 6.360 1.00 0.00 80 ALA A N 13
ATOM 24734 C CA . ALA A 1 80 ? -9.403 12.530 5.313 1.00 0.00 80 ALA A CA 13
ATOM 24735 C C . ALA A 1 80 ? -8.100 11.781 4.997 1.00 0.00 80 ALA A C 13
ATOM 24736 O O . ALA A 1 80 ? -7.262 12.258 4.233 1.00 0.00 80 ALA A O 13
ATOM 24743 N N . ASN A 1 81 ? -7.956 10.596 5.577 1.00 0.00 81 ASN A N 13
ATOM 24744 C CA . ASN A 1 81 ? -6.775 9.774 5.385 1.00 0.00 81 ASN A CA 13
ATOM 24745 C C . ASN A 1 81 ? -7.159 8.362 5.020 1.00 0.00 81 ASN A C 13
ATOM 24746 O O . ASN A 1 81 ? -8.113 7.804 5.565 1.00 0.00 81 ASN A O 13
ATOM 24757 N N . HIS A 1 82 ? -6.411 7.786 4.109 1.00 0.00 82 HIS A N 13
ATOM 24758 C CA . HIS A 1 82 ? -6.676 6.444 3.636 1.00 0.00 82 HIS A CA 13
ATOM 24759 C C . HIS A 1 82 ? -6.000 5.402 4.515 1.00 0.00 82 HIS A C 13
ATOM 24760 O O . HIS A 1 82 ? -6.392 4.247 4.526 1.00 0.00 82 HIS A O 13
ATOM 24774 N N . SER A 1 83 ? -4.990 5.818 5.253 1.00 0.00 83 SER A N 13
ATOM 24775 C CA . SER A 1 83 ? -4.249 4.898 6.113 1.00 0.00 83 SER A CA 13
ATOM 24776 C C . SER A 1 83 ? -5.157 4.300 7.197 1.00 0.00 83 SER A C 13
ATOM 24777 O O . SER A 1 83 ? -5.131 3.087 7.454 1.00 0.00 83 SER A O 13
ATOM 24785 N N . SER A 1 84 ? -5.974 5.146 7.806 1.00 0.00 84 SER A N 13
ATOM 24786 C CA . SER A 1 84 ? -6.889 4.714 8.842 1.00 0.00 84 SER A CA 13
ATOM 24787 C C . SER A 1 84 ? -8.186 4.166 8.240 1.00 0.00 84 SER A C 13
ATOM 24788 O O . SER A 1 84 ? -8.953 3.477 8.913 1.00 0.00 84 SER A O 13
ATOM 24796 N N . TYR A 1 85 ? -8.396 4.458 6.961 1.00 0.00 85 TYR A N 13
ATOM 24797 C CA . TYR A 1 85 ? -9.591 4.036 6.233 1.00 0.00 85 TYR A CA 13
ATOM 24798 C C . TYR A 1 85 ? -9.719 2.511 6.218 1.00 0.00 85 TYR A C 13
ATOM 24799 O O . TYR A 1 85 ? -10.758 1.971 6.574 1.00 0.00 85 TYR A O 13
ATOM 24817 N N . LEU A 1 86 ? -8.643 1.830 5.833 1.00 0.00 86 LEU A N 13
ATOM 24818 C CA . LEU A 1 86 ? -8.654 0.368 5.746 1.00 0.00 86 LEU A CA 13
ATOM 24819 C C . LEU A 1 86 ? -8.852 -0.279 7.112 1.00 0.00 86 LEU A C 13
ATOM 24820 O O . LEU A 1 86 ? -9.619 -1.229 7.252 1.00 0.00 86 LEU A O 13
ATOM 24836 N N . ARG A 1 87 ? -8.172 0.253 8.114 1.00 0.00 87 ARG A N 13
ATOM 24837 C CA . ARG A 1 87 ? -8.234 -0.302 9.466 1.00 0.00 87 ARG A CA 13
ATOM 24838 C C . ARG A 1 87 ? -9.634 -0.156 10.062 1.00 0.00 87 ARG A C 13
ATOM 24839 O O . ARG A 1 87 ? -10.116 -1.036 10.776 1.00 0.00 87 ARG A O 13
ATOM 24860 N N . ALA A 1 88 ? -10.278 0.962 9.765 1.00 0.00 88 ALA A N 13
ATOM 24861 C CA . ALA A 1 88 ? -11.611 1.249 10.280 1.00 0.00 88 ALA A CA 13
ATOM 24862 C C . ALA A 1 88 ? -12.676 0.349 9.653 1.00 0.00 88 ALA A C 13
ATOM 24863 O O . ALA A 1 88 ? -13.782 0.282 10.143 1.00 0.00 88 ALA A O 13
ATOM 24870 N N . LEU A 1 89 ? -12.320 -0.344 8.577 1.00 0.00 89 LEU A N 13
ATOM 24871 C CA . LEU A 1 89 ? -13.263 -1.187 7.848 1.00 0.00 89 LEU A CA 13
ATOM 24872 C C . LEU A 1 89 ? -13.579 -2.494 8.574 1.00 0.00 89 LEU A C 13
ATOM 24873 O O . LEU A 1 89 ? -14.395 -3.282 8.097 1.00 0.00 89 LEU A O 13
ATOM 24889 N N . ARG A 1 90 ? -12.892 -2.750 9.685 1.00 0.00 90 ARG A N 13
ATOM 24890 C CA . ARG A 1 90 ? -13.129 -3.966 10.470 1.00 0.00 90 ARG A CA 13
ATOM 24891 C C . ARG A 1 90 ? -14.616 -4.118 10.831 1.00 0.00 90 ARG A C 13
ATOM 24892 O O . ARG A 1 90 ? -15.241 -3.191 11.352 1.00 0.00 90 ARG A O 13
ATOM 24913 N N . GLU A 1 91 ? -15.175 -5.285 10.534 1.00 0.00 91 GLU A N 13
ATOM 24914 C CA . GLU A 1 91 ? -16.573 -5.559 10.835 1.00 0.00 91 GLU A CA 13
ATOM 24915 C C . GLU A 1 91 ? -16.783 -7.031 11.200 1.00 0.00 91 GLU A C 13
ATOM 24916 O O . GLU A 1 91 ? -17.920 -7.513 11.256 1.00 0.00 91 GLU A O 13
ATOM 24928 N N . HIS A 1 92 ? -15.690 -7.741 11.449 1.00 0.00 92 HIS A N 13
ATOM 24929 C CA . HIS A 1 92 ? -15.776 -9.160 11.764 1.00 0.00 92 HIS A CA 13
ATOM 24930 C C . HIS A 1 92 ? -15.408 -9.437 13.218 1.00 0.00 92 HIS A C 13
ATOM 24931 O O . HIS A 1 92 ? -16.267 -9.763 14.034 1.00 0.00 92 HIS A O 13
ATOM 24945 N N . GLY A 1 93 ? -14.139 -9.286 13.542 1.00 0.00 93 GLY A N 13
ATOM 24946 C CA . GLY A 1 93 ? -13.676 -9.600 14.873 1.00 0.00 93 GLY A CA 13
ATOM 24947 C C . GLY A 1 93 ? -13.564 -8.390 15.758 1.00 0.00 93 GLY A C 13
ATOM 24948 O O . GLY A 1 93 ? -12.486 -8.082 16.267 1.00 0.00 93 GLY A O 13
ATOM 24952 N N . THR A 1 94 ? -14.661 -7.685 15.924 1.00 0.00 94 THR A N 13
ATOM 24953 C CA . THR A 1 94 ? -14.698 -6.534 16.800 1.00 0.00 94 THR A CA 13
ATOM 24954 C C . THR A 1 94 ? -16.093 -6.357 17.384 1.00 0.00 94 THR A C 13
ATOM 24955 O O . THR A 1 94 ? -17.019 -5.903 16.704 1.00 0.00 94 THR A O 13
ATOM 24966 N N . ILE A 1 95 ? -16.243 -6.744 18.634 1.00 0.00 95 ILE A N 13
ATOM 24967 C CA . ILE A 1 95 ? -17.500 -6.623 19.330 1.00 0.00 95 ILE A CA 13
ATOM 24968 C C . ILE A 1 95 ? -17.381 -5.629 20.470 1.00 0.00 95 ILE A C 13
ATOM 24969 O O . ILE A 1 95 ? -16.520 -5.765 21.337 1.00 0.00 95 ILE A O 13
ATOM 24985 N N . TYR A 1 96 ? -18.236 -4.629 20.457 1.00 0.00 96 TYR A N 13
ATOM 24986 C CA . TYR A 1 96 ? -18.236 -3.626 21.486 1.00 0.00 96 TYR A CA 13
ATOM 24987 C C . TYR A 1 96 ? -19.602 -3.604 22.160 1.00 0.00 96 TYR A C 13
ATOM 24988 O O . TYR A 1 96 ? -20.629 -3.537 21.482 1.00 0.00 96 TYR A O 13
ATOM 25006 N N . CYS A 1 97 ? -19.609 -3.694 23.487 1.00 0.00 97 CYS A N 13
ATOM 25007 C CA . CYS A 1 97 ? -20.850 -3.659 24.276 1.00 0.00 97 CYS A CA 13
ATOM 25008 C C . CYS A 1 97 ? -21.761 -4.857 23.936 1.00 0.00 97 CYS A C 13
ATOM 25009 O O . CYS A 1 97 ? -22.967 -4.822 24.167 1.00 0.00 97 CYS A O 13
ATOM 25017 N N . GLY A 1 98 ? -21.168 -5.925 23.420 1.00 0.00 98 GLY A N 13
ATOM 25018 C CA . GLY A 1 98 ? -21.946 -7.097 23.060 1.00 0.00 98 GLY A CA 13
ATOM 25019 C C . GLY A 1 98 ? -22.524 -7.015 21.659 1.00 0.00 98 GLY A C 13
ATOM 25020 O O . GLY A 1 98 ? -23.371 -7.823 21.283 1.00 0.00 98 GLY A O 13
ATOM 25024 N N . ALA A 1 99 ? -22.075 -6.038 20.893 1.00 0.00 99 ALA A N 13
ATOM 25025 C CA . ALA A 1 99 ? -22.520 -5.876 19.521 1.00 0.00 99 ALA A CA 13
ATOM 25026 C C . ALA A 1 99 ? -21.327 -5.718 18.601 1.00 0.00 99 ALA A C 13
ATOM 25027 O O . ALA A 1 99 ? -20.367 -5.035 18.942 1.00 0.00 99 ALA A O 13
ATOM 25034 N N . ALA A 1 100 ? -21.374 -6.357 17.450 1.00 0.00 100 ALA A N 13
ATOM 25035 C CA . ALA A 1 100 ? -20.289 -6.248 16.495 1.00 0.00 100 ALA A CA 13
ATOM 25036 C C . ALA A 1 100 ? -20.309 -4.886 15.828 1.00 0.00 100 ALA A C 13
ATOM 25037 O O . ALA A 1 100 ? -21.377 -4.380 15.466 1.00 0.00 100 ALA A O 13
ATOM 25044 N N . ILE A 1 101 ? -19.142 -4.292 15.672 1.00 0.00 101 ILE A N 13
ATOM 25045 C CA . ILE A 1 101 ? -19.042 -2.996 15.028 1.00 0.00 101 ILE A CA 13
ATOM 25046 C C . ILE A 1 101 ? -18.922 -3.201 13.531 1.00 0.00 101 ILE A C 13
ATOM 25047 O O . ILE A 1 101 ? -18.057 -3.940 13.069 1.00 0.00 101 ILE A O 13
ATOM 25063 N N . GLY A 1 102 ? -19.788 -2.565 12.787 1.00 0.00 102 GLY A N 13
ATOM 25064 C CA . GLY A 1 102 ? -19.766 -2.712 11.358 1.00 0.00 102 GLY A CA 13
ATOM 25065 C C . GLY A 1 102 ? -19.427 -1.421 10.666 1.00 0.00 102 GLY A C 13
ATOM 25066 O O . GLY A 1 102 ? -20.117 -0.416 10.843 1.00 0.00 102 GLY A O 13
ATOM 25070 N N . CYS A 1 103 ? -18.362 -1.434 9.897 1.00 0.00 103 CYS A N 13
ATOM 25071 C CA . CYS A 1 103 ? -17.945 -0.267 9.165 1.00 0.00 103 CYS A CA 13
ATOM 25072 C C . CYS A 1 103 ? -17.635 -0.621 7.727 1.00 0.00 103 CYS A C 13
ATOM 25073 O O . CYS A 1 103 ? -16.880 -1.561 7.451 1.00 0.00 103 CYS A O 13
ATOM 25081 N N . VAL A 1 104 ? -18.229 0.117 6.814 1.00 0.00 104 VAL A N 13
ATOM 25082 C CA . VAL A 1 104 ? -18.041 -0.108 5.395 1.00 0.00 104 VAL A CA 13
ATOM 25083 C C . VAL A 1 104 ? -17.862 1.229 4.684 1.00 0.00 104 VAL A C 13
ATOM 25084 O O . VAL A 1 104 ? -18.140 2.281 5.269 1.00 0.00 104 VAL A O 13
ATOM 25097 N N . PRO A 1 105 ? -17.385 1.219 3.426 1.00 0.00 105 PRO A N 13
ATOM 25098 C CA . PRO A 1 105 ? -17.242 2.441 2.639 1.00 0.00 105 PRO A CA 13
ATOM 25099 C C . PRO A 1 105 ? -18.592 3.109 2.429 1.00 0.00 105 PRO A C 13
ATOM 25100 O O . PRO A 1 105 ? -19.629 2.433 2.386 1.00 0.00 105 PRO A O 13
ATOM 25111 N N . TYR A 1 106 ? -18.587 4.427 2.333 1.00 0.00 106 TYR A N 13
ATOM 25112 C CA . TYR A 1 106 ? -19.816 5.181 2.148 1.00 0.00 106 TYR A CA 13
ATOM 25113 C C . TYR A 1 106 ? -20.473 4.834 0.817 1.00 0.00 106 TYR A C 13
ATOM 25114 O O . TYR A 1 106 ? -20.104 5.367 -0.236 1.00 0.00 106 TYR A O 13
ATOM 25132 N N . LYS A 1 107 ? -21.420 3.916 0.865 1.00 0.00 107 LYS A N 13
ATOM 25133 C CA . LYS A 1 107 ? -22.158 3.536 -0.307 1.00 0.00 107 LYS A CA 13
ATOM 25134 C C . LYS A 1 107 ? -23.465 4.280 -0.344 1.00 0.00 107 LYS A C 13
ATOM 25135 O O . LYS A 1 107 ? -24.131 4.428 0.682 1.00 0.00 107 LYS A O 13
ATOM 25154 N N . HIS A 1 108 ? -23.836 4.746 -1.513 1.00 0.00 108 HIS A N 13
ATOM 25155 C CA . HIS A 1 108 ? -25.053 5.527 -1.665 1.00 0.00 108 HIS A CA 13
ATOM 25156 C C . HIS A 1 108 ? -26.299 4.683 -1.411 1.00 0.00 108 HIS A C 13
ATOM 25157 O O . HIS A 1 108 ? -27.261 5.149 -0.801 1.00 0.00 108 HIS A O 13
ATOM 25171 N N . GLU A 1 109 ? -26.270 3.435 -1.865 1.00 0.00 109 GLU A N 13
ATOM 25172 C CA . GLU A 1 109 ? -27.388 2.520 -1.667 1.00 0.00 109 GLU A CA 13
ATOM 25173 C C . GLU A 1 109 ? -27.539 2.163 -0.185 1.00 0.00 109 GLU A C 13
ATOM 25174 O O . GLU A 1 109 ? -28.641 1.884 0.291 1.00 0.00 109 GLU A O 13
ATOM 25186 N N . LEU A 1 110 ? -26.423 2.199 0.539 1.00 0.00 110 LEU A N 13
ATOM 25187 C CA . LEU A 1 110 ? -26.416 1.915 1.971 1.00 0.00 110 LEU A CA 13
ATOM 25188 C C . LEU A 1 110 ? -27.284 2.929 2.701 1.00 0.00 110 LEU A C 13
ATOM 25189 O O . LEU A 1 110 ? -27.972 2.595 3.665 1.00 0.00 110 LEU A O 13
ATOM 25205 N N . ILE A 1 111 ? -27.248 4.162 2.225 1.00 0.00 111 ILE A N 13
ATOM 25206 C CA . ILE A 1 111 ? -28.053 5.229 2.791 1.00 0.00 111 ILE A CA 13
ATOM 25207 C C . ILE A 1 111 ? -29.531 4.882 2.653 1.00 0.00 111 ILE A C 13
ATOM 25208 O O . ILE A 1 111 ? -30.310 5.073 3.581 1.00 0.00 111 ILE A O 13
ATOM 25224 N N . SER A 1 112 ? -29.904 4.364 1.490 1.00 0.00 112 SER A N 13
ATOM 25225 C CA . SER A 1 112 ? -31.272 3.938 1.239 1.00 0.00 112 SER A CA 13
ATOM 25226 C C . SER A 1 112 ? -31.677 2.835 2.226 1.00 0.00 112 SER A C 13
ATOM 25227 O O . SER A 1 112 ? -32.792 2.832 2.749 1.00 0.00 112 SER A O 13
ATOM 25235 N N . GLU A 1 113 ? -30.754 1.911 2.479 1.00 0.00 113 GLU A N 13
ATOM 25236 C CA . GLU A 1 113 ? -30.985 0.817 3.418 1.00 0.00 113 GLU A CA 13
ATOM 25237 C C . GLU A 1 113 ? -31.227 1.366 4.824 1.00 0.00 113 GLU A C 13
ATOM 25238 O O . GLU A 1 113 ? -32.211 1.018 5.489 1.00 0.00 113 GLU A O 13
ATOM 25250 N N . LEU A 1 114 ? -30.322 2.232 5.253 1.00 0.00 114 LEU A N 13
ATOM 25251 C CA . LEU A 1 114 ? -30.367 2.823 6.578 1.00 0.00 114 LEU A CA 13
ATOM 25252 C C . LEU A 1 114 ? -31.603 3.699 6.776 1.00 0.00 114 LEU A C 13
ATOM 25253 O O . LEU A 1 114 ? -32.242 3.649 7.824 1.00 0.00 114 LEU A O 13
ATOM 25269 N N . SER A 1 115 ? -31.939 4.490 5.763 1.00 0.00 115 SER A N 13
ATOM 25270 C CA . SER A 1 115 ? -33.079 5.383 5.845 1.00 0.00 115 SER A CA 13
ATOM 25271 C C . SER A 1 115 ? -34.402 4.616 5.919 1.00 0.00 115 SER A C 13
ATOM 25272 O O . SER A 1 115 ? -35.342 5.044 6.596 1.00 0.00 115 SER A O 13
ATOM 25280 N N . ARG A 1 116 ? -34.481 3.492 5.210 1.00 0.00 116 ARG A N 13
ATOM 25281 C CA . ARG A 1 116 ? -35.642 2.675 5.234 1.00 0.00 116 ARG A CA 13
ATOM 25282 C C . ARG A 1 116 ? -35.790 2.063 6.625 1.00 0.00 116 ARG A C 13
ATOM 25283 O O . ARG A 1 116 ? -36.899 1.930 7.144 1.00 0.00 116 ARG A O 13
ATOM 25304 N N . GLU A 1 117 ? -34.639 1.681 7.206 1.00 0.00 117 GLU A N 13
ATOM 25305 C CA . GLU A 1 117 ? -34.560 1.135 8.563 1.00 0.00 117 GLU A CA 13
ATOM 25306 C C . GLU A 1 117 ? -35.169 -0.259 8.657 1.00 0.00 117 GLU A C 13
ATOM 25307 O O . GLU A 1 117 ? -36.390 -0.418 8.802 1.00 0.00 117 GLU A O 13
ATOM 25319 N N . GLY A 1 118 ? -34.323 -1.261 8.572 1.00 0.00 118 GLY A N 13
ATOM 25320 C CA . GLY A 1 118 ? -34.782 -2.615 8.691 1.00 0.00 118 GLY A CA 13
ATOM 25321 C C . GLY A 1 118 ? -34.237 -3.504 7.612 1.00 0.00 118 GLY A C 13
ATOM 25322 O O . GLY A 1 118 ? -33.043 -3.808 7.586 1.00 0.00 118 GLY A O 13
ATOM 25326 N N . HIS A 1 119 ? -35.105 -3.905 6.711 1.00 0.00 119 HIS A N 13
ATOM 25327 C CA . HIS A 1 119 ? -34.732 -4.804 5.639 1.00 0.00 119 HIS A CA 13
ATOM 25328 C C . HIS A 1 119 ? -34.638 -4.053 4.322 1.00 0.00 119 HIS A C 13
ATOM 25329 O O . HIS A 1 119 ? -35.013 -2.879 4.238 1.00 0.00 119 HIS A O 13
ATOM 25343 N N . HIS A 1 120 ? -34.109 -4.716 3.314 1.00 0.00 120 HIS A N 13
ATOM 25344 C CA . HIS A 1 120 ? -33.964 -4.129 1.986 1.00 0.00 120 HIS A CA 13
ATOM 25345 C C . HIS A 1 120 ? -35.310 -4.041 1.294 1.00 0.00 120 HIS A C 13
ATOM 25346 O O . HIS A 1 120 ? -35.595 -3.083 0.571 1.00 0.00 120 HIS A O 13
ATOM 25360 N N . HIS A 1 121 ? -36.129 -5.047 1.523 1.00 0.00 121 HIS A N 13
ATOM 25361 C CA . HIS A 1 121 ? -37.445 -5.127 0.938 1.00 0.00 121 HIS A CA 13
ATOM 25362 C C . HIS A 1 121 ? -38.409 -5.660 2.000 1.00 0.00 121 HIS A C 13
ATOM 25363 O O . HIS A 1 121 ? -38.099 -5.621 3.191 1.00 0.00 121 HIS A O 13
ATOM 25377 N N . HIS A 1 122 ? -39.560 -6.146 1.585 1.00 0.00 122 HIS A N 13
ATOM 25378 C CA . HIS A 1 122 ? -40.532 -6.681 2.516 1.00 0.00 122 HIS A CA 13
ATOM 25379 C C . HIS A 1 122 ? -41.107 -8.001 2.015 1.00 0.00 122 HIS A C 13
ATOM 25380 O O . HIS A 1 122 ? -41.823 -8.034 1.018 1.00 0.00 122 HIS A O 13
ATOM 25394 N N . HIS A 1 123 ? -40.766 -9.085 2.717 1.00 0.00 123 HIS A N 13
ATOM 25395 C CA . HIS A 1 123 ? -41.251 -10.442 2.400 1.00 0.00 123 HIS A CA 13
ATOM 25396 C C . HIS A 1 123 ? -40.733 -10.936 1.047 1.00 0.00 123 HIS A C 13
ATOM 25397 O O . HIS A 1 123 ? -39.754 -11.681 0.981 1.00 0.00 123 HIS A O 13
ATOM 25411 N N . HIS A 1 124 ? -41.383 -10.506 -0.017 1.00 0.00 124 HIS A N 13
ATOM 25412 C CA . HIS A 1 124 ? -41.030 -10.902 -1.369 1.00 0.00 124 HIS A CA 13
ATOM 25413 C C . HIS A 1 124 ? -40.809 -9.676 -2.222 1.00 0.00 124 HIS A C 13
ATOM 25414 O O . HIS A 1 124 ? -41.748 -8.872 -2.354 1.00 0.00 124 HIS A O 13
ATOM 25429 N N . MET A 1 1 ? -10.380 -8.005 -15.011 1.00 0.00 1 MET A N 14
ATOM 25430 C CA . MET A 1 1 ? -11.675 -8.455 -15.558 1.00 0.00 1 MET A CA 14
ATOM 25431 C C . MET A 1 1 ? -12.344 -9.480 -14.647 1.00 0.00 1 MET A C 14
ATOM 25432 O O . MET A 1 1 ? -13.505 -9.832 -14.848 1.00 0.00 1 MET A O 14
ATOM 25448 N N . SER A 1 2 ? -11.610 -9.967 -13.654 1.00 0.00 2 SER A N 14
ATOM 25449 C CA . SER A 1 2 ? -12.153 -10.936 -12.724 1.00 0.00 2 SER A CA 14
ATOM 25450 C C . SER A 1 2 ? -12.851 -10.239 -11.562 1.00 0.00 2 SER A C 14
ATOM 25451 O O . SER A 1 2 ? -13.972 -10.591 -11.194 1.00 0.00 2 SER A O 14
ATOM 25459 N N . LEU A 1 3 ? -12.192 -9.240 -10.998 1.00 0.00 3 LEU A N 14
ATOM 25460 C CA . LEU A 1 3 ? -12.731 -8.531 -9.854 1.00 0.00 3 LEU A CA 14
ATOM 25461 C C . LEU A 1 3 ? -12.946 -7.061 -10.178 1.00 0.00 3 LEU A C 14
ATOM 25462 O O . LEU A 1 3 ? -12.044 -6.392 -10.692 1.00 0.00 3 LEU A O 14
ATOM 25478 N N . GLY A 1 4 ? -14.135 -6.565 -9.885 1.00 0.00 4 GLY A N 14
ATOM 25479 C CA . GLY A 1 4 ? -14.437 -5.171 -10.122 1.00 0.00 4 GLY A CA 14
ATOM 25480 C C . GLY A 1 4 ? -13.840 -4.289 -9.054 1.00 0.00 4 GLY A C 14
ATOM 25481 O O . GLY A 1 4 ? -13.928 -4.607 -7.865 1.00 0.00 4 GLY A O 14
ATOM 25485 N N . SER A 1 5 ? -13.210 -3.200 -9.469 1.00 0.00 5 SER A N 14
ATOM 25486 C CA . SER A 1 5 ? -12.580 -2.277 -8.536 1.00 0.00 5 SER A CA 14
ATOM 25487 C C . SER A 1 5 ? -13.620 -1.639 -7.619 1.00 0.00 5 SER A C 14
ATOM 25488 O O . SER A 1 5 ? -13.420 -1.565 -6.405 1.00 0.00 5 SER A O 14
ATOM 25496 N N . GLU A 1 6 ? -14.738 -1.221 -8.225 1.00 0.00 6 GLU A N 14
ATOM 25497 C CA . GLU A 1 6 ? -15.845 -0.584 -7.539 1.00 0.00 6 GLU A CA 14
ATOM 25498 C C . GLU A 1 6 ? -15.367 0.465 -6.533 1.00 0.00 6 GLU A C 14
ATOM 25499 O O . GLU A 1 6 ? -15.543 0.319 -5.322 1.00 0.00 6 GLU A O 14
ATOM 25511 N N . SER A 1 7 ? -14.755 1.517 -7.051 1.00 0.00 7 SER A N 14
ATOM 25512 C CA . SER A 1 7 ? -14.224 2.565 -6.243 1.00 0.00 7 SER A CA 14
ATOM 25513 C C . SER A 1 7 ? -15.284 3.643 -6.021 1.00 0.00 7 SER A C 14
ATOM 25514 O O . SER A 1 7 ? -16.453 3.341 -5.732 1.00 0.00 7 SER A O 14
ATOM 25522 N N . GLU A 1 8 ? -14.857 4.886 -6.148 1.00 0.00 8 GLU A N 14
ATOM 25523 C CA . GLU A 1 8 ? -15.683 6.063 -5.965 1.00 0.00 8 GLU A CA 14
ATOM 25524 C C . GLU A 1 8 ? -16.196 6.191 -4.513 1.00 0.00 8 GLU A C 14
ATOM 25525 O O . GLU A 1 8 ? -16.962 7.097 -4.181 1.00 0.00 8 GLU A O 14
ATOM 25537 N N . THR A 1 9 ? -15.738 5.294 -3.663 1.00 0.00 9 THR A N 14
ATOM 25538 C CA . THR A 1 9 ? -16.131 5.273 -2.264 1.00 0.00 9 THR A CA 14
ATOM 25539 C C . THR A 1 9 ? -15.635 6.518 -1.520 1.00 0.00 9 THR A C 14
ATOM 25540 O O . THR A 1 9 ? -16.384 7.146 -0.765 1.00 0.00 9 THR A O 14
ATOM 25551 N N . GLY A 1 10 ? -14.381 6.865 -1.739 1.00 0.00 10 GLY A N 14
ATOM 25552 C CA . GLY A 1 10 ? -13.809 8.005 -1.069 1.00 0.00 10 GLY A CA 14
ATOM 25553 C C . GLY A 1 10 ? -13.134 7.635 0.234 1.00 0.00 10 GLY A C 14
ATOM 25554 O O . GLY A 1 10 ? -12.670 6.506 0.410 1.00 0.00 10 GLY A O 14
ATOM 25558 N N . ASN A 1 11 ? -13.077 8.588 1.140 1.00 0.00 11 ASN A N 14
ATOM 25559 C CA . ASN A 1 11 ? -12.428 8.407 2.437 1.00 0.00 11 ASN A CA 14
ATOM 25560 C C . ASN A 1 11 ? -13.449 8.298 3.557 1.00 0.00 11 ASN A C 14
ATOM 25561 O O . ASN A 1 11 ? -13.131 8.521 4.731 1.00 0.00 11 ASN A O 14
ATOM 25572 N N . ALA A 1 12 ? -14.669 7.961 3.200 1.00 0.00 12 ALA A N 14
ATOM 25573 C CA . ALA A 1 12 ? -15.735 7.856 4.166 1.00 0.00 12 ALA A CA 14
ATOM 25574 C C . ALA A 1 12 ? -16.170 6.413 4.371 1.00 0.00 12 ALA A C 14
ATOM 25575 O O . ALA A 1 12 ? -16.361 5.661 3.408 1.00 0.00 12 ALA A O 14
ATOM 25582 N N . VAL A 1 13 ? -16.323 6.039 5.627 1.00 0.00 13 VAL A N 14
ATOM 25583 C CA . VAL A 1 13 ? -16.809 4.716 5.987 1.00 0.00 13 VAL A CA 14
ATOM 25584 C C . VAL A 1 13 ? -18.134 4.833 6.712 1.00 0.00 13 VAL A C 14
ATOM 25585 O O . VAL A 1 13 ? -18.450 5.881 7.289 1.00 0.00 13 VAL A O 14
ATOM 25598 N N . VAL A 1 14 ? -18.907 3.777 6.671 1.00 0.00 14 VAL A N 14
ATOM 25599 C CA . VAL A 1 14 ? -20.180 3.751 7.343 1.00 0.00 14 VAL A CA 14
ATOM 25600 C C . VAL A 1 14 ? -20.119 2.747 8.474 1.00 0.00 14 VAL A C 14
ATOM 25601 O O . VAL A 1 14 ? -19.994 1.539 8.239 1.00 0.00 14 VAL A O 14
ATOM 25614 N N . VAL A 1 15 ? -20.178 3.242 9.691 1.00 0.00 15 VAL A N 14
ATOM 25615 C CA . VAL A 1 15 ? -20.120 2.380 10.847 1.00 0.00 15 VAL A CA 14
ATOM 25616 C C . VAL A 1 15 ? -21.454 2.423 11.585 1.00 0.00 15 VAL A C 14
ATOM 25617 O O . VAL A 1 15 ? -22.013 3.498 11.816 1.00 0.00 15 VAL A O 14
ATOM 25630 N N . PHE A 1 16 ? -21.958 1.257 11.926 1.00 0.00 16 PHE A N 14
ATOM 25631 C CA . PHE A 1 16 ? -23.234 1.138 12.609 1.00 0.00 16 PHE A CA 14
ATOM 25632 C C . PHE A 1 16 ? -23.191 0.015 13.635 1.00 0.00 16 PHE A C 14
ATOM 25633 O O . PHE A 1 16 ? -22.286 -0.814 13.615 1.00 0.00 16 PHE A O 14
ATOM 25650 N N . GLY A 1 17 ? -24.170 -0.007 14.527 1.00 0.00 17 GLY A N 14
ATOM 25651 C CA . GLY A 1 17 ? -24.214 -1.043 15.553 1.00 0.00 17 GLY A CA 14
ATOM 25652 C C . GLY A 1 17 ? -24.134 -0.475 16.956 1.00 0.00 17 GLY A C 14
ATOM 25653 O O . GLY A 1 17 ? -23.974 -1.213 17.927 1.00 0.00 17 GLY A O 14
ATOM 25657 N N . TYR A 1 18 ? -24.253 0.835 17.063 1.00 0.00 18 TYR A N 14
ATOM 25658 C CA . TYR A 1 18 ? -24.199 1.508 18.349 1.00 0.00 18 TYR A CA 14
ATOM 25659 C C . TYR A 1 18 ? -25.225 2.625 18.415 1.00 0.00 18 TYR A C 14
ATOM 25660 O O . TYR A 1 18 ? -25.804 3.006 17.402 1.00 0.00 18 TYR A O 14
ATOM 25678 N N . ARG A 1 19 ? -25.452 3.138 19.611 1.00 0.00 19 ARG A N 14
ATOM 25679 C CA . ARG A 1 19 ? -26.436 4.187 19.821 1.00 0.00 19 ARG A CA 14
ATOM 25680 C C . ARG A 1 19 ? -25.775 5.385 20.487 1.00 0.00 19 ARG A C 14
ATOM 25681 O O . ARG A 1 19 ? -24.713 5.253 21.108 1.00 0.00 19 ARG A O 14
ATOM 25702 N N . GLU A 1 20 ? -26.393 6.540 20.354 1.00 0.00 20 GLU A N 14
ATOM 25703 C CA . GLU A 1 20 ? -25.888 7.752 20.963 1.00 0.00 20 GLU A CA 14
ATOM 25704 C C . GLU A 1 20 ? -26.152 7.717 22.470 1.00 0.00 20 GLU A C 14
ATOM 25705 O O . GLU A 1 20 ? -27.186 8.195 22.944 1.00 0.00 20 GLU A O 14
ATOM 25717 N N . ALA A 1 21 ? -25.218 7.125 23.196 1.00 0.00 21 ALA A N 14
ATOM 25718 C CA . ALA A 1 21 ? -25.329 6.945 24.643 1.00 0.00 21 ALA A CA 14
ATOM 25719 C C . ALA A 1 21 ? -24.059 6.309 25.180 1.00 0.00 21 ALA A C 14
ATOM 25720 O O . ALA A 1 21 ? -23.669 6.532 26.318 1.00 0.00 21 ALA A O 14
ATOM 25727 N N . ILE A 1 22 ? -23.426 5.510 24.334 1.00 0.00 22 ILE A N 14
ATOM 25728 C CA . ILE A 1 22 ? -22.181 4.827 24.670 1.00 0.00 22 ILE A CA 14
ATOM 25729 C C . ILE A 1 22 ? -20.984 5.607 24.130 1.00 0.00 22 ILE A C 14
ATOM 25730 O O . ILE A 1 22 ? -19.934 5.039 23.823 1.00 0.00 22 ILE A O 14
ATOM 25746 N N . THR A 1 23 ? -21.145 6.916 24.077 1.00 0.00 23 THR A N 14
ATOM 25747 C CA . THR A 1 23 ? -20.163 7.811 23.490 1.00 0.00 23 THR A CA 14
ATOM 25748 C C . THR A 1 23 ? -18.803 7.691 24.158 1.00 0.00 23 THR A C 14
ATOM 25749 O O . THR A 1 23 ? -17.803 7.515 23.491 1.00 0.00 23 THR A O 14
ATOM 25760 N N . LYS A 1 24 ? -18.800 7.731 25.472 1.00 0.00 24 LYS A N 14
ATOM 25761 C CA . LYS A 1 24 ? -17.563 7.763 26.253 1.00 0.00 24 LYS A CA 14
ATOM 25762 C C . LYS A 1 24 ? -16.737 6.510 26.010 1.00 0.00 24 LYS A C 14
ATOM 25763 O O . LYS A 1 24 ? -15.512 6.566 25.903 1.00 0.00 24 LYS A O 14
ATOM 25782 N N . GLN A 1 25 ? -17.422 5.392 25.910 1.00 0.00 25 GLN A N 14
ATOM 25783 C CA . GLN A 1 25 ? -16.788 4.107 25.709 1.00 0.00 25 GLN A CA 14
ATOM 25784 C C . GLN A 1 25 ? -16.098 4.017 24.349 1.00 0.00 25 GLN A C 14
ATOM 25785 O O . GLN A 1 25 ? -14.873 3.885 24.265 1.00 0.00 25 GLN A O 14
ATOM 25799 N N . ILE A 1 26 ? -16.883 4.100 23.291 1.00 0.00 26 ILE A N 14
ATOM 25800 C CA . ILE A 1 26 ? -16.370 3.935 21.948 1.00 0.00 26 ILE A CA 14
ATOM 25801 C C . ILE A 1 26 ? -15.435 5.089 21.534 1.00 0.00 26 ILE A C 14
ATOM 25802 O O . ILE A 1 26 ? -14.490 4.889 20.758 1.00 0.00 26 ILE A O 14
ATOM 25818 N N . LEU A 1 27 ? -15.692 6.283 22.065 1.00 0.00 27 LEU A N 14
ATOM 25819 C CA . LEU A 1 27 ? -14.884 7.461 21.755 1.00 0.00 27 LEU A CA 14
ATOM 25820 C C . LEU A 1 27 ? -13.450 7.278 22.230 1.00 0.00 27 LEU A C 14
ATOM 25821 O O . LEU A 1 27 ? -12.524 7.618 21.526 1.00 0.00 27 LEU A O 14
ATOM 25837 N N . ALA A 1 28 ? -13.281 6.720 23.419 1.00 0.00 28 ALA A N 14
ATOM 25838 C CA . ALA A 1 28 ? -11.949 6.515 23.985 1.00 0.00 28 ALA A CA 14
ATOM 25839 C C . ALA A 1 28 ? -11.073 5.623 23.089 1.00 0.00 28 ALA A C 14
ATOM 25840 O O . ALA A 1 28 ? -9.845 5.757 23.072 1.00 0.00 28 ALA A O 14
ATOM 25847 N N . TYR A 1 29 ? -11.711 4.731 22.338 1.00 0.00 29 TYR A N 14
ATOM 25848 C CA . TYR A 1 29 ? -10.989 3.814 21.461 1.00 0.00 29 TYR A CA 14
ATOM 25849 C C . TYR A 1 29 ? -10.689 4.454 20.100 1.00 0.00 29 TYR A C 14
ATOM 25850 O O . TYR A 1 29 ? -9.556 4.421 19.621 1.00 0.00 29 TYR A O 14
ATOM 25868 N N . PHE A 1 30 ? -11.698 5.059 19.498 1.00 0.00 30 PHE A N 14
ATOM 25869 C CA . PHE A 1 30 ? -11.563 5.628 18.159 1.00 0.00 30 PHE A CA 14
ATOM 25870 C C . PHE A 1 30 ? -10.977 7.032 18.165 1.00 0.00 30 PHE A C 14
ATOM 25871 O O . PHE A 1 30 ? -10.681 7.579 17.109 1.00 0.00 30 PHE A O 14
ATOM 25888 N N . ALA A 1 31 ? -10.812 7.611 19.346 1.00 0.00 31 ALA A N 14
ATOM 25889 C CA . ALA A 1 31 ? -10.252 8.959 19.477 1.00 0.00 31 ALA A CA 14
ATOM 25890 C C . ALA A 1 31 ? -8.866 9.051 18.854 1.00 0.00 31 ALA A C 14
ATOM 25891 O O . ALA A 1 31 ? -8.418 10.131 18.482 1.00 0.00 31 ALA A O 14
ATOM 25898 N N . GLN A 1 32 ? -8.191 7.901 18.748 1.00 0.00 32 GLN A N 14
ATOM 25899 C CA . GLN A 1 32 ? -6.888 7.820 18.086 1.00 0.00 32 GLN A CA 14
ATOM 25900 C C . GLN A 1 32 ? -7.018 8.304 16.637 1.00 0.00 32 GLN A C 14
ATOM 25901 O O . GLN A 1 32 ? -6.053 8.770 16.030 1.00 0.00 32 GLN A O 14
ATOM 25915 N N . PHE A 1 33 ? -8.218 8.178 16.098 1.00 0.00 33 PHE A N 14
ATOM 25916 C CA . PHE A 1 33 ? -8.498 8.575 14.736 1.00 0.00 33 PHE A CA 14
ATOM 25917 C C . PHE A 1 33 ? -9.342 9.851 14.707 1.00 0.00 33 PHE A C 14
ATOM 25918 O O . PHE A 1 33 ? -9.028 10.797 13.981 1.00 0.00 33 PHE A O 14
ATOM 25935 N N . GLY A 1 34 ? -10.416 9.875 15.500 1.00 0.00 34 GLY A N 14
ATOM 25936 C CA . GLY A 1 34 ? -11.293 11.036 15.525 1.00 0.00 34 GLY A CA 14
ATOM 25937 C C . GLY A 1 34 ? -12.435 10.890 16.518 1.00 0.00 34 GLY A C 14
ATOM 25938 O O . GLY A 1 34 ? -12.429 9.996 17.360 1.00 0.00 34 GLY A O 14
ATOM 25942 N N . GLU A 1 35 ? -13.414 11.781 16.413 1.00 0.00 35 GLU A N 14
ATOM 25943 C CA . GLU A 1 35 ? -14.561 11.785 17.313 1.00 0.00 35 GLU A CA 14
ATOM 25944 C C . GLU A 1 35 ? -15.710 11.003 16.697 1.00 0.00 35 GLU A C 14
ATOM 25945 O O . GLU A 1 35 ? -15.751 10.816 15.484 1.00 0.00 35 GLU A O 14
ATOM 25957 N N . ILE A 1 36 ? -16.631 10.539 17.526 1.00 0.00 36 ILE A N 14
ATOM 25958 C CA . ILE A 1 36 ? -17.705 9.692 17.037 1.00 0.00 36 ILE A CA 14
ATOM 25959 C C . ILE A 1 36 ? -19.057 10.405 16.989 1.00 0.00 36 ILE A C 14
ATOM 25960 O O . ILE A 1 36 ? -19.510 10.814 15.923 1.00 0.00 36 ILE A O 14
ATOM 25976 N N . LEU A 1 37 ? -19.701 10.554 18.138 1.00 0.00 37 LEU A N 14
ATOM 25977 C CA . LEU A 1 37 ? -21.023 11.164 18.171 1.00 0.00 37 LEU A CA 14
ATOM 25978 C C . LEU A 1 37 ? -21.191 12.135 19.351 1.00 0.00 37 LEU A C 14
ATOM 25979 O O . LEU A 1 37 ? -20.238 12.405 20.083 1.00 0.00 37 LEU A O 14
ATOM 25995 N N . GLU A 1 38 ? -22.412 12.644 19.516 1.00 0.00 38 GLU A N 14
ATOM 25996 C CA . GLU A 1 38 ? -22.732 13.687 20.506 1.00 0.00 38 GLU A CA 14
ATOM 25997 C C . GLU A 1 38 ? -22.596 13.196 21.973 1.00 0.00 38 GLU A C 14
ATOM 25998 O O . GLU A 1 38 ? -22.457 11.991 22.236 1.00 0.00 38 GLU A O 14
ATOM 26010 N N . ASP A 1 39 ? -22.668 14.163 22.912 1.00 0.00 39 ASP A N 14
ATOM 26011 C CA . ASP A 1 39 ? -22.615 13.933 24.360 1.00 0.00 39 ASP A CA 14
ATOM 26012 C C . ASP A 1 39 ? -21.410 13.101 24.798 1.00 0.00 39 ASP A C 14
ATOM 26013 O O . ASP A 1 39 ? -21.537 11.913 25.114 1.00 0.00 39 ASP A O 14
ATOM 26022 N N . LEU A 1 40 ? -20.251 13.726 24.837 1.00 0.00 40 LEU A N 14
ATOM 26023 C CA . LEU A 1 40 ? -19.024 13.031 25.208 1.00 0.00 40 LEU A CA 14
ATOM 26024 C C . LEU A 1 40 ? -18.733 13.101 26.694 1.00 0.00 40 LEU A C 14
ATOM 26025 O O . LEU A 1 40 ? -18.165 12.176 27.240 1.00 0.00 40 LEU A O 14
ATOM 26041 N N . GLU A 1 41 ? -19.143 14.196 27.331 1.00 0.00 41 GLU A N 14
ATOM 26042 C CA . GLU A 1 41 ? -18.847 14.470 28.759 1.00 0.00 41 GLU A CA 14
ATOM 26043 C C . GLU A 1 41 ? -17.381 14.141 29.099 1.00 0.00 41 GLU A C 14
ATOM 26044 O O . GLU A 1 41 ? -16.482 14.966 28.898 1.00 0.00 41 GLU A O 14
ATOM 26056 N N . SER A 1 42 ? -17.154 12.930 29.590 1.00 0.00 42 SER A N 14
ATOM 26057 C CA . SER A 1 42 ? -15.826 12.446 29.861 1.00 0.00 42 SER A CA 14
ATOM 26058 C C . SER A 1 42 ? -15.288 11.806 28.588 1.00 0.00 42 SER A C 14
ATOM 26059 O O . SER A 1 42 ? -15.532 10.626 28.316 1.00 0.00 42 SER A O 14
ATOM 26067 N N . GLU A 1 43 ? -14.595 12.601 27.804 1.00 0.00 43 GLU A N 14
ATOM 26068 C CA . GLU A 1 43 ? -14.086 12.182 26.509 1.00 0.00 43 GLU A CA 14
ATOM 26069 C C . GLU A 1 43 ? -13.059 11.053 26.640 1.00 0.00 43 GLU A C 14
ATOM 26070 O O . GLU A 1 43 ? -13.378 9.883 26.410 1.00 0.00 43 GLU A O 14
ATOM 26082 N N . LEU A 1 44 ? -11.835 11.404 27.008 1.00 0.00 44 LEU A N 14
ATOM 26083 C CA . LEU A 1 44 ? -10.779 10.420 27.165 1.00 0.00 44 LEU A CA 14
ATOM 26084 C C . LEU A 1 44 ? -9.634 10.959 28.021 1.00 0.00 44 LEU A C 14
ATOM 26085 O O . LEU A 1 44 ? -9.252 10.341 29.011 1.00 0.00 44 LEU A O 14
ATOM 26101 N N . GLY A 1 45 ? -9.082 12.115 27.630 1.00 0.00 45 GLY A N 14
ATOM 26102 C CA . GLY A 1 45 ? -7.968 12.703 28.364 1.00 0.00 45 GLY A CA 14
ATOM 26103 C C . GLY A 1 45 ? -6.636 12.042 28.037 1.00 0.00 45 GLY A C 14
ATOM 26104 O O . GLY A 1 45 ? -5.591 12.443 28.549 1.00 0.00 45 GLY A O 14
ATOM 26108 N N . ASP A 1 46 ? -6.674 11.036 27.173 1.00 0.00 46 ASP A N 14
ATOM 26109 C CA . ASP A 1 46 ? -5.469 10.287 26.805 1.00 0.00 46 ASP A CA 14
ATOM 26110 C C . ASP A 1 46 ? -4.782 10.885 25.574 1.00 0.00 46 ASP A C 14
ATOM 26111 O O . ASP A 1 46 ? -3.881 11.708 25.697 1.00 0.00 46 ASP A O 14
ATOM 26120 N N . THR A 1 47 ? -5.235 10.492 24.393 1.00 0.00 47 THR A N 14
ATOM 26121 C CA . THR A 1 47 ? -4.675 10.989 23.142 1.00 0.00 47 THR A CA 14
ATOM 26122 C C . THR A 1 47 ? -5.429 12.242 22.693 1.00 0.00 47 THR A C 14
ATOM 26123 O O . THR A 1 47 ? -5.636 12.482 21.504 1.00 0.00 47 THR A O 14
ATOM 26134 N N . GLU A 1 48 ? -5.791 13.054 23.667 1.00 0.00 48 GLU A N 14
ATOM 26135 C CA . GLU A 1 48 ? -6.566 14.261 23.451 1.00 0.00 48 GLU A CA 14
ATOM 26136 C C . GLU A 1 48 ? -5.835 15.229 22.504 1.00 0.00 48 GLU A C 14
ATOM 26137 O O . GLU A 1 48 ? -6.456 16.066 21.843 1.00 0.00 48 GLU A O 14
ATOM 26149 N N . THR A 1 49 ? -4.516 15.104 22.461 1.00 0.00 49 THR A N 14
ATOM 26150 C CA . THR A 1 49 ? -3.677 15.918 21.596 1.00 0.00 49 THR A CA 14
ATOM 26151 C C . THR A 1 49 ? -3.929 15.607 20.112 1.00 0.00 49 THR A C 14
ATOM 26152 O O . THR A 1 49 ? -3.815 16.486 19.255 1.00 0.00 49 THR A O 14
ATOM 26163 N N . MET A 1 50 ? -4.272 14.358 19.821 1.00 0.00 50 MET A N 14
ATOM 26164 C CA . MET A 1 50 ? -4.525 13.927 18.451 1.00 0.00 50 MET A CA 14
ATOM 26165 C C . MET A 1 50 ? -6.016 13.658 18.212 1.00 0.00 50 MET A C 14
ATOM 26166 O O . MET A 1 50 ? -6.569 12.689 18.717 1.00 0.00 50 MET A O 14
ATOM 26180 N N . ARG A 1 51 ? -6.649 14.532 17.446 1.00 0.00 51 ARG A N 14
ATOM 26181 C CA . ARG A 1 51 ? -8.063 14.402 17.095 1.00 0.00 51 ARG A CA 14
ATOM 26182 C C . ARG A 1 51 ? -8.255 14.658 15.613 1.00 0.00 51 ARG A C 14
ATOM 26183 O O . ARG A 1 51 ? -8.579 15.774 15.218 1.00 0.00 51 ARG A O 14
ATOM 26204 N N . THR A 1 52 ? -8.049 13.621 14.801 1.00 0.00 52 THR A N 14
ATOM 26205 C CA . THR A 1 52 ? -8.164 13.729 13.348 1.00 0.00 52 THR A CA 14
ATOM 26206 C C . THR A 1 52 ? -7.079 14.661 12.757 1.00 0.00 52 THR A C 14
ATOM 26207 O O . THR A 1 52 ? -6.961 15.827 13.122 1.00 0.00 52 THR A O 14
ATOM 26218 N N . PRO A 1 53 ? -6.281 14.139 11.828 1.00 0.00 53 PRO A N 14
ATOM 26219 C CA . PRO A 1 53 ? -5.177 14.882 11.201 1.00 0.00 53 PRO A CA 14
ATOM 26220 C C . PRO A 1 53 ? -5.662 15.883 10.136 1.00 0.00 53 PRO A C 14
ATOM 26221 O O . PRO A 1 53 ? -5.101 15.958 9.039 1.00 0.00 53 PRO A O 14
ATOM 26232 N N . GLY A 1 54 ? -6.681 16.668 10.471 1.00 0.00 54 GLY A N 14
ATOM 26233 C CA . GLY A 1 54 ? -7.215 17.611 9.511 1.00 0.00 54 GLY A CA 14
ATOM 26234 C C . GLY A 1 54 ? -7.886 18.818 10.148 1.00 0.00 54 GLY A C 14
ATOM 26235 O O . GLY A 1 54 ? -7.499 19.960 9.883 1.00 0.00 54 GLY A O 14
ATOM 26239 N N . TYR A 1 55 ? -8.890 18.578 10.982 1.00 0.00 55 TYR A N 14
ATOM 26240 C CA . TYR A 1 55 ? -9.646 19.649 11.593 1.00 0.00 55 TYR A CA 14
ATOM 26241 C C . TYR A 1 55 ? -9.815 19.401 13.078 1.00 0.00 55 TYR A C 14
ATOM 26242 O O . TYR A 1 55 ? -9.601 18.293 13.562 1.00 0.00 55 TYR A O 14
ATOM 26260 N N . PHE A 1 56 ? -10.187 20.435 13.781 1.00 0.00 56 PHE A N 14
ATOM 26261 C CA . PHE A 1 56 ? -10.400 20.366 15.217 1.00 0.00 56 PHE A CA 14
ATOM 26262 C C . PHE A 1 56 ? -11.815 19.912 15.541 1.00 0.00 56 PHE A C 14
ATOM 26263 O O . PHE A 1 56 ? -12.712 19.976 14.703 1.00 0.00 56 PHE A O 14
ATOM 26280 N N . PHE A 1 57 ? -12.005 19.469 16.769 1.00 0.00 57 PHE A N 14
ATOM 26281 C CA . PHE A 1 57 ? -13.287 18.950 17.217 1.00 0.00 57 PHE A CA 14
ATOM 26282 C C . PHE A 1 57 ? -14.042 19.996 18.023 1.00 0.00 57 PHE A C 14
ATOM 26283 O O . PHE A 1 57 ? -14.976 19.674 18.746 1.00 0.00 57 PHE A O 14
ATOM 26300 N N . GLN A 1 58 ? -13.611 21.235 17.905 1.00 0.00 58 GLN A N 14
ATOM 26301 C CA . GLN A 1 58 ? -14.218 22.342 18.649 1.00 0.00 58 GLN A CA 14
ATOM 26302 C C . GLN A 1 58 ? -15.715 22.436 18.370 1.00 0.00 58 GLN A C 14
ATOM 26303 O O . GLN A 1 58 ? -16.146 22.978 17.349 1.00 0.00 58 GLN A O 14
ATOM 26317 N N . GLN A 1 59 ? -16.489 21.892 19.286 1.00 0.00 59 GLN A N 14
ATOM 26318 C CA . GLN A 1 59 ? -17.924 21.853 19.163 1.00 0.00 59 GLN A CA 14
ATOM 26319 C C . GLN A 1 59 ? -18.527 23.198 19.530 1.00 0.00 59 GLN A C 14
ATOM 26320 O O . GLN A 1 59 ? -18.820 23.464 20.697 1.00 0.00 59 GLN A O 14
ATOM 26334 N N . ALA A 1 60 ? -18.671 24.053 18.541 1.00 0.00 60 ALA A N 14
ATOM 26335 C CA . ALA A 1 60 ? -19.251 25.368 18.740 1.00 0.00 60 ALA A CA 14
ATOM 26336 C C . ALA A 1 60 ? -20.774 25.295 18.616 1.00 0.00 60 ALA A C 14
ATOM 26337 O O . ALA A 1 60 ? -21.290 24.904 17.580 1.00 0.00 60 ALA A O 14
ATOM 26344 N N . PRO A 1 61 ? -21.509 25.678 19.680 1.00 0.00 61 PRO A N 14
ATOM 26345 C CA . PRO A 1 61 ? -22.989 25.619 19.707 1.00 0.00 61 PRO A CA 14
ATOM 26346 C C . PRO A 1 61 ? -23.653 26.417 18.574 1.00 0.00 61 PRO A C 14
ATOM 26347 O O . PRO A 1 61 ? -24.717 26.042 18.078 1.00 0.00 61 PRO A O 14
ATOM 26358 N N . ASN A 1 62 ? -23.014 27.496 18.159 1.00 0.00 62 ASN A N 14
ATOM 26359 C CA . ASN A 1 62 ? -23.561 28.360 17.104 1.00 0.00 62 ASN A CA 14
ATOM 26360 C C . ASN A 1 62 ? -23.095 27.891 15.724 1.00 0.00 62 ASN A C 14
ATOM 26361 O O . ASN A 1 62 ? -23.347 28.548 14.711 1.00 0.00 62 ASN A O 14
ATOM 26372 N N . ARG A 1 63 ? -22.420 26.751 15.702 1.00 0.00 63 ARG A N 14
ATOM 26373 C CA . ARG A 1 63 ? -21.912 26.153 14.474 1.00 0.00 63 ARG A CA 14
ATOM 26374 C C . ARG A 1 63 ? -22.040 24.643 14.514 1.00 0.00 63 ARG A C 14
ATOM 26375 O O . ARG A 1 63 ? -22.719 24.079 15.371 1.00 0.00 63 ARG A O 14
ATOM 26396 N N . ARG A 1 64 ? -21.408 24.014 13.562 1.00 0.00 64 ARG A N 14
ATOM 26397 C CA . ARG A 1 64 ? -21.333 22.573 13.483 1.00 0.00 64 ARG A CA 14
ATOM 26398 C C . ARG A 1 64 ? -20.461 22.024 14.610 1.00 0.00 64 ARG A C 14
ATOM 26399 O O . ARG A 1 64 ? -19.336 22.486 14.821 1.00 0.00 64 ARG A O 14
ATOM 26420 N N . ARG A 1 65 ? -20.998 21.072 15.350 1.00 0.00 65 ARG A N 14
ATOM 26421 C CA . ARG A 1 65 ? -20.265 20.448 16.437 1.00 0.00 65 ARG A CA 14
ATOM 26422 C C . ARG A 1 65 ? -19.296 19.444 15.862 1.00 0.00 65 ARG A C 14
ATOM 26423 O O . ARG A 1 65 ? -18.081 19.559 16.012 1.00 0.00 65 ARG A O 14
ATOM 26444 N N . ILE A 1 66 ? -19.853 18.477 15.176 1.00 0.00 66 ILE A N 14
ATOM 26445 C CA . ILE A 1 66 ? -19.086 17.462 14.522 1.00 0.00 66 ILE A CA 14
ATOM 26446 C C . ILE A 1 66 ? -19.045 17.760 13.019 1.00 0.00 66 ILE A C 14
ATOM 26447 O O . ILE A 1 66 ? -19.964 18.393 12.476 1.00 0.00 66 ILE A O 14
ATOM 26463 N N . SER A 1 67 ? -17.975 17.338 12.363 1.00 0.00 67 SER A N 14
ATOM 26464 C CA . SER A 1 67 ? -17.774 17.601 10.947 1.00 0.00 67 SER A CA 14
ATOM 26465 C C . SER A 1 67 ? -18.914 17.022 10.084 1.00 0.00 67 SER A C 14
ATOM 26466 O O . SER A 1 67 ? -19.338 17.647 9.098 1.00 0.00 67 SER A O 14
ATOM 26474 N N . ARG A 1 68 ? -19.406 15.840 10.440 1.00 0.00 68 ARG A N 14
ATOM 26475 C CA . ARG A 1 68 ? -20.469 15.208 9.665 1.00 0.00 68 ARG A CA 14
ATOM 26476 C C . ARG A 1 68 ? -21.704 14.965 10.521 1.00 0.00 68 ARG A C 14
ATOM 26477 O O . ARG A 1 68 ? -21.603 14.727 11.716 1.00 0.00 68 ARG A O 14
ATOM 26498 N N . GLU A 1 69 ? -22.869 15.015 9.885 1.00 0.00 69 GLU A N 14
ATOM 26499 C CA . GLU A 1 69 ? -24.147 14.864 10.585 1.00 0.00 69 GLU A CA 14
ATOM 26500 C C . GLU A 1 69 ? -24.425 13.412 10.984 1.00 0.00 69 GLU A C 14
ATOM 26501 O O . GLU A 1 69 ? -23.826 12.478 10.447 1.00 0.00 69 GLU A O 14
ATOM 26513 N N . HIS A 1 70 ? -25.361 13.237 11.916 1.00 0.00 70 HIS A N 14
ATOM 26514 C CA . HIS A 1 70 ? -25.691 11.916 12.439 1.00 0.00 70 HIS A CA 14
ATOM 26515 C C . HIS A 1 70 ? -27.021 11.451 11.880 1.00 0.00 70 HIS A C 14
ATOM 26516 O O . HIS A 1 70 ? -27.923 12.264 11.632 1.00 0.00 70 HIS A O 14
ATOM 26530 N N . GLY A 1 71 ? -27.144 10.154 11.675 1.00 0.00 71 GLY A N 14
ATOM 26531 C CA . GLY A 1 71 ? -28.384 9.602 11.195 1.00 0.00 71 GLY A CA 14
ATOM 26532 C C . GLY A 1 71 ? -29.200 9.021 12.328 1.00 0.00 71 GLY A C 14
ATOM 26533 O O . GLY A 1 71 ? -29.966 9.730 12.977 1.00 0.00 71 GLY A O 14
ATOM 26537 N N . ARG A 1 72 ? -29.024 7.736 12.572 1.00 0.00 72 ARG A N 14
ATOM 26538 C CA . ARG A 1 72 ? -29.724 7.049 13.656 1.00 0.00 72 ARG A CA 14
ATOM 26539 C C . ARG A 1 72 ? -28.744 6.299 14.531 1.00 0.00 72 ARG A C 14
ATOM 26540 O O . ARG A 1 72 ? -28.283 6.812 15.545 1.00 0.00 72 ARG A O 14
ATOM 26561 N N . THR A 1 73 ? -28.423 5.096 14.134 1.00 0.00 73 THR A N 14
ATOM 26562 C CA . THR A 1 73 ? -27.490 4.277 14.862 1.00 0.00 73 THR A CA 14
ATOM 26563 C C . THR A 1 73 ? -26.244 4.031 14.026 1.00 0.00 73 THR A C 14
ATOM 26564 O O . THR A 1 73 ? -25.493 3.071 14.247 1.00 0.00 73 THR A O 14
ATOM 26575 N N . TRP A 1 74 ? -26.032 4.918 13.068 1.00 0.00 74 TRP A N 14
ATOM 26576 C CA . TRP A 1 74 ? -24.913 4.835 12.159 1.00 0.00 74 TRP A CA 14
ATOM 26577 C C . TRP A 1 74 ? -24.255 6.199 12.011 1.00 0.00 74 TRP A C 14
ATOM 26578 O O . TRP A 1 74 ? -24.923 7.241 12.114 1.00 0.00 74 TRP A O 14
ATOM 26599 N N . THR A 1 75 ? -22.955 6.192 11.798 1.00 0.00 75 THR A N 14
ATOM 26600 C CA . THR A 1 75 ? -22.198 7.413 11.623 1.00 0.00 75 THR A CA 14
ATOM 26601 C C . THR A 1 75 ? -21.247 7.275 10.429 1.00 0.00 75 THR A C 14
ATOM 26602 O O . THR A 1 75 ? -20.521 6.285 10.322 1.00 0.00 75 THR A O 14
ATOM 26613 N N . LYS A 1 76 ? -21.272 8.242 9.522 1.00 0.00 76 LYS A N 14
ATOM 26614 C CA . LYS A 1 76 ? -20.349 8.229 8.400 1.00 0.00 76 LYS A CA 14
ATOM 26615 C C . LYS A 1 76 ? -19.069 8.935 8.800 1.00 0.00 76 LYS A C 14
ATOM 26616 O O . LYS A 1 76 ? -19.035 10.163 8.924 1.00 0.00 76 LYS A O 14
ATOM 26635 N N . LEU A 1 77 ? -18.020 8.167 8.986 1.00 0.00 77 LEU A N 14
ATOM 26636 C CA . LEU A 1 77 ? -16.765 8.708 9.462 1.00 0.00 77 LEU A CA 14
ATOM 26637 C C . LEU A 1 77 ? -15.849 9.083 8.317 1.00 0.00 77 LEU A C 14
ATOM 26638 O O . LEU A 1 77 ? -15.483 8.248 7.493 1.00 0.00 77 LEU A O 14
ATOM 26654 N N . THR A 1 78 ? -15.525 10.353 8.252 1.00 0.00 78 THR A N 14
ATOM 26655 C CA . THR A 1 78 ? -14.629 10.878 7.258 1.00 0.00 78 THR A CA 14
ATOM 26656 C C . THR A 1 78 ? -13.334 11.348 7.922 1.00 0.00 78 THR A C 14
ATOM 26657 O O . THR A 1 78 ? -13.341 12.293 8.708 1.00 0.00 78 THR A O 14
ATOM 26668 N N . TYR A 1 79 ? -12.233 10.680 7.610 1.00 0.00 79 TYR A N 14
ATOM 26669 C CA . TYR A 1 79 ? -10.942 11.019 8.210 1.00 0.00 79 TYR A CA 14
ATOM 26670 C C . TYR A 1 79 ? -10.009 11.685 7.203 1.00 0.00 79 TYR A C 14
ATOM 26671 O O . TYR A 1 79 ? -8.836 11.914 7.502 1.00 0.00 79 TYR A O 14
ATOM 26689 N N . ALA A 1 80 ? -10.543 11.986 6.010 1.00 0.00 80 ALA A N 14
ATOM 26690 C CA . ALA A 1 80 ? -9.789 12.640 4.917 1.00 0.00 80 ALA A CA 14
ATOM 26691 C C . ALA A 1 80 ? -8.736 11.713 4.293 1.00 0.00 80 ALA A C 14
ATOM 26692 O O . ALA A 1 80 ? -8.718 11.511 3.079 1.00 0.00 80 ALA A O 14
ATOM 26699 N N . ASN A 1 81 ? -7.874 11.154 5.125 1.00 0.00 81 ASN A N 14
ATOM 26700 C CA . ASN A 1 81 ? -6.824 10.260 4.657 1.00 0.00 81 ASN A CA 14
ATOM 26701 C C . ASN A 1 81 ? -7.359 8.869 4.458 1.00 0.00 81 ASN A C 14
ATOM 26702 O O . ASN A 1 81 ? -8.211 8.401 5.219 1.00 0.00 81 ASN A O 14
ATOM 26713 N N . HIS A 1 82 ? -6.840 8.189 3.448 1.00 0.00 82 HIS A N 14
ATOM 26714 C CA . HIS A 1 82 ? -7.266 6.834 3.152 1.00 0.00 82 HIS A CA 14
ATOM 26715 C C . HIS A 1 82 ? -6.687 5.866 4.172 1.00 0.00 82 HIS A C 14
ATOM 26716 O O . HIS A 1 82 ? -7.208 4.773 4.378 1.00 0.00 82 HIS A O 14
ATOM 26730 N N . SER A 1 83 ? -5.600 6.278 4.803 1.00 0.00 83 SER A N 14
ATOM 26731 C CA . SER A 1 83 ? -4.946 5.472 5.808 1.00 0.00 83 SER A CA 14
ATOM 26732 C C . SER A 1 83 ? -5.887 5.226 6.986 1.00 0.00 83 SER A C 14
ATOM 26733 O O . SER A 1 83 ? -6.122 4.086 7.376 1.00 0.00 83 SER A O 14
ATOM 26741 N N . SER A 1 84 ? -6.461 6.307 7.512 1.00 0.00 84 SER A N 14
ATOM 26742 C CA . SER A 1 84 ? -7.401 6.226 8.619 1.00 0.00 84 SER A CA 14
ATOM 26743 C C . SER A 1 84 ? -8.672 5.490 8.182 1.00 0.00 84 SER A C 14
ATOM 26744 O O . SER A 1 84 ? -9.291 4.770 8.969 1.00 0.00 84 SER A O 14
ATOM 26752 N N . TYR A 1 85 ? -9.028 5.676 6.914 1.00 0.00 85 TYR A N 14
ATOM 26753 C CA . TYR A 1 85 ? -10.183 5.019 6.302 1.00 0.00 85 TYR A CA 14
ATOM 26754 C C . TYR A 1 85 ? -10.061 3.498 6.414 1.00 0.00 85 TYR A C 14
ATOM 26755 O O . TYR A 1 85 ? -10.983 2.821 6.865 1.00 0.00 85 TYR A O 14
ATOM 26773 N N . LEU A 1 86 ? -8.914 2.978 6.018 1.00 0.00 86 LEU A N 14
ATOM 26774 C CA . LEU A 1 86 ? -8.652 1.571 6.072 1.00 0.00 86 LEU A CA 14
ATOM 26775 C C . LEU A 1 86 ? -8.566 1.080 7.522 1.00 0.00 86 LEU A C 14
ATOM 26776 O O . LEU A 1 86 ? -9.005 -0.019 7.847 1.00 0.00 86 LEU A O 14
ATOM 26792 N N . ARG A 1 87 ? -7.989 1.903 8.383 1.00 0.00 87 ARG A N 14
ATOM 26793 C CA . ARG A 1 87 ? -7.811 1.549 9.791 1.00 0.00 87 ARG A CA 14
ATOM 26794 C C . ARG A 1 87 ? -9.158 1.360 10.500 1.00 0.00 87 ARG A C 14
ATOM 26795 O O . ARG A 1 87 ? -9.298 0.484 11.358 1.00 0.00 87 ARG A O 14
ATOM 26816 N N . ALA A 1 88 ? -10.136 2.186 10.141 1.00 0.00 88 ALA A N 14
ATOM 26817 C CA . ALA A 1 88 ? -11.479 2.126 10.735 1.00 0.00 88 ALA A CA 14
ATOM 26818 C C . ALA A 1 88 ? -12.300 0.956 10.177 1.00 0.00 88 ALA A C 14
ATOM 26819 O O . ALA A 1 88 ? -13.334 0.596 10.731 1.00 0.00 88 ALA A O 14
ATOM 26826 N N . LEU A 1 89 ? -11.810 0.363 9.093 1.00 0.00 89 LEU A N 14
ATOM 26827 C CA . LEU A 1 89 ? -12.500 -0.737 8.391 1.00 0.00 89 LEU A CA 14
ATOM 26828 C C . LEU A 1 89 ? -12.550 -2.024 9.245 1.00 0.00 89 LEU A C 14
ATOM 26829 O O . LEU A 1 89 ? -13.185 -3.004 8.866 1.00 0.00 89 LEU A O 14
ATOM 26845 N N . ARG A 1 90 ? -11.854 -2.008 10.378 1.00 0.00 90 ARG A N 14
ATOM 26846 C CA . ARG A 1 90 ? -11.770 -3.163 11.286 1.00 0.00 90 ARG A CA 14
ATOM 26847 C C . ARG A 1 90 ? -13.155 -3.652 11.802 1.00 0.00 90 ARG A C 14
ATOM 26848 O O . ARG A 1 90 ? -13.629 -3.245 12.865 1.00 0.00 90 ARG A O 14
ATOM 26869 N N . GLU A 1 91 ? -13.785 -4.522 11.021 1.00 0.00 91 GLU A N 14
ATOM 26870 C CA . GLU A 1 91 ? -15.079 -5.116 11.376 1.00 0.00 91 GLU A CA 14
ATOM 26871 C C . GLU A 1 91 ? -14.889 -6.574 11.814 1.00 0.00 91 GLU A C 14
ATOM 26872 O O . GLU A 1 91 ? -15.808 -7.207 12.335 1.00 0.00 91 GLU A O 14
ATOM 26884 N N . HIS A 1 92 ? -13.680 -7.090 11.606 1.00 0.00 92 HIS A N 14
ATOM 26885 C CA . HIS A 1 92 ? -13.356 -8.487 11.893 1.00 0.00 92 HIS A CA 14
ATOM 26886 C C . HIS A 1 92 ? -13.562 -8.865 13.372 1.00 0.00 92 HIS A C 14
ATOM 26887 O O . HIS A 1 92 ? -12.671 -8.700 14.209 1.00 0.00 92 HIS A O 14
ATOM 26901 N N . GLY A 1 93 ? -14.759 -9.352 13.680 1.00 0.00 93 GLY A N 14
ATOM 26902 C CA . GLY A 1 93 ? -15.077 -9.790 15.024 1.00 0.00 93 GLY A CA 14
ATOM 26903 C C . GLY A 1 93 ? -15.012 -8.665 16.037 1.00 0.00 93 GLY A C 14
ATOM 26904 O O . GLY A 1 93 ? -14.655 -8.888 17.192 1.00 0.00 93 GLY A O 14
ATOM 26908 N N . THR A 1 94 ? -15.345 -7.461 15.605 1.00 0.00 94 THR A N 14
ATOM 26909 C CA . THR A 1 94 ? -15.308 -6.310 16.476 1.00 0.00 94 THR A CA 14
ATOM 26910 C C . THR A 1 94 ? -16.624 -6.175 17.248 1.00 0.00 94 THR A C 14
ATOM 26911 O O . THR A 1 94 ? -17.577 -5.552 16.775 1.00 0.00 94 THR A O 14
ATOM 26922 N N . ILE A 1 95 ? -16.677 -6.784 18.421 1.00 0.00 95 ILE A N 14
ATOM 26923 C CA . ILE A 1 95 ? -17.859 -6.722 19.256 1.00 0.00 95 ILE A CA 14
ATOM 26924 C C . ILE A 1 95 ? -17.652 -5.743 20.386 1.00 0.00 95 ILE A C 14
ATOM 26925 O O . ILE A 1 95 ? -16.669 -5.822 21.123 1.00 0.00 95 ILE A O 14
ATOM 26941 N N . TYR A 1 96 ? -18.568 -4.815 20.509 1.00 0.00 96 TYR A N 14
ATOM 26942 C CA . TYR A 1 96 ? -18.488 -3.808 21.524 1.00 0.00 96 TYR A CA 14
ATOM 26943 C C . TYR A 1 96 ? -19.845 -3.665 22.187 1.00 0.00 96 TYR A C 14
ATOM 26944 O O . TYR A 1 96 ? -20.869 -3.651 21.498 1.00 0.00 96 TYR A O 14
ATOM 26962 N N . CYS A 1 97 ? -19.859 -3.605 23.524 1.00 0.00 97 CYS A N 14
ATOM 26963 C CA . CYS A 1 97 ? -21.104 -3.485 24.312 1.00 0.00 97 CYS A CA 14
ATOM 26964 C C . CYS A 1 97 ? -21.891 -4.807 24.334 1.00 0.00 97 CYS A C 14
ATOM 26965 O O . CYS A 1 97 ? -22.483 -5.174 25.354 1.00 0.00 97 CYS A O 14
ATOM 26973 N N . GLY A 1 98 ? -21.882 -5.521 23.221 1.00 0.00 98 GLY A N 14
ATOM 26974 C CA . GLY A 1 98 ? -22.586 -6.781 23.141 1.00 0.00 98 GLY A CA 14
ATOM 26975 C C . GLY A 1 98 ? -22.778 -7.227 21.718 1.00 0.00 98 GLY A C 14
ATOM 26976 O O . GLY A 1 98 ? -22.795 -8.425 21.426 1.00 0.00 98 GLY A O 14
ATOM 26980 N N . ALA A 1 99 ? -22.913 -6.269 20.828 1.00 0.00 99 ALA A N 14
ATOM 26981 C CA . ALA A 1 99 ? -23.101 -6.559 19.425 1.00 0.00 99 ALA A CA 14
ATOM 26982 C C . ALA A 1 99 ? -21.876 -6.136 18.627 1.00 0.00 99 ALA A C 14
ATOM 26983 O O . ALA A 1 99 ? -21.055 -5.351 19.108 1.00 0.00 99 ALA A O 14
ATOM 26990 N N . ALA A 1 100 ? -21.735 -6.676 17.434 1.00 0.00 100 ALA A N 14
ATOM 26991 C CA . ALA A 1 100 ? -20.623 -6.321 16.578 1.00 0.00 100 ALA A CA 14
ATOM 26992 C C . ALA A 1 100 ? -20.939 -5.070 15.792 1.00 0.00 100 ALA A C 14
ATOM 26993 O O . ALA A 1 100 ? -22.051 -4.914 15.280 1.00 0.00 100 ALA A O 14
ATOM 27000 N N . ILE A 1 101 ? -19.979 -4.174 15.705 1.00 0.00 101 ILE A N 14
ATOM 27001 C CA . ILE A 1 101 ? -20.154 -2.966 14.937 1.00 0.00 101 ILE A CA 14
ATOM 27002 C C . ILE A 1 101 ? -19.781 -3.215 13.491 1.00 0.00 101 ILE A C 14
ATOM 27003 O O . ILE A 1 101 ? -18.788 -3.883 13.200 1.00 0.00 101 ILE A O 14
ATOM 27019 N N . GLY A 1 102 ? -20.588 -2.713 12.592 1.00 0.00 102 GLY A N 14
ATOM 27020 C CA . GLY A 1 102 ? -20.351 -2.936 11.196 1.00 0.00 102 GLY A CA 14
ATOM 27021 C C . GLY A 1 102 ? -19.665 -1.771 10.542 1.00 0.00 102 GLY A C 14
ATOM 27022 O O . GLY A 1 102 ? -20.221 -0.677 10.471 1.00 0.00 102 GLY A O 14
ATOM 27026 N N . CYS A 1 103 ? -18.458 -2.006 10.074 1.00 0.00 103 CYS A N 14
ATOM 27027 C CA . CYS A 1 103 ? -17.689 -0.989 9.396 1.00 0.00 103 CYS A CA 14
ATOM 27028 C C . CYS A 1 103 ? -17.590 -1.336 7.916 1.00 0.00 103 CYS A C 14
ATOM 27029 O O . CYS A 1 103 ? -16.816 -2.210 7.522 1.00 0.00 103 CYS A O 14
ATOM 27037 N N . VAL A 1 104 ? -18.381 -0.675 7.105 1.00 0.00 104 VAL A N 14
ATOM 27038 C CA . VAL A 1 104 ? -18.390 -0.952 5.681 1.00 0.00 104 VAL A CA 14
ATOM 27039 C C . VAL A 1 104 ? -18.089 0.303 4.869 1.00 0.00 104 VAL A C 14
ATOM 27040 O O . VAL A 1 104 ? -18.260 1.426 5.356 1.00 0.00 104 VAL A O 14
ATOM 27053 N N . PRO A 1 105 ? -17.623 0.128 3.619 1.00 0.00 105 PRO A N 14
ATOM 27054 C CA . PRO A 1 105 ? -17.351 1.237 2.714 1.00 0.00 105 PRO A CA 14
ATOM 27055 C C . PRO A 1 105 ? -18.638 1.961 2.335 1.00 0.00 105 PRO A C 14
ATOM 27056 O O . PRO A 1 105 ? -19.716 1.361 2.348 1.00 0.00 105 PRO A O 14
ATOM 27067 N N . TYR A 1 106 ? -18.521 3.242 2.028 1.00 0.00 106 TYR A N 14
ATOM 27068 C CA . TYR A 1 106 ? -19.665 4.064 1.653 1.00 0.00 106 TYR A CA 14
ATOM 27069 C C . TYR A 1 106 ? -20.403 3.472 0.451 1.00 0.00 106 TYR A C 14
ATOM 27070 O O . TYR A 1 106 ? -19.946 3.579 -0.690 1.00 0.00 106 TYR A O 14
ATOM 27088 N N . LYS A 1 107 ? -21.525 2.825 0.722 1.00 0.00 107 LYS A N 14
ATOM 27089 C CA . LYS A 1 107 ? -22.348 2.251 -0.324 1.00 0.00 107 LYS A CA 14
ATOM 27090 C C . LYS A 1 107 ? -23.546 3.139 -0.595 1.00 0.00 107 LYS A C 14
ATOM 27091 O O . LYS A 1 107 ? -24.203 3.604 0.334 1.00 0.00 107 LYS A O 14
ATOM 27110 N N . HIS A 1 108 ? -23.824 3.363 -1.862 1.00 0.00 108 HIS A N 14
ATOM 27111 C CA . HIS A 1 108 ? -24.934 4.217 -2.270 1.00 0.00 108 HIS A CA 14
ATOM 27112 C C . HIS A 1 108 ? -26.285 3.638 -1.836 1.00 0.00 108 HIS A C 14
ATOM 27113 O O . HIS A 1 108 ? -27.113 4.349 -1.266 1.00 0.00 108 HIS A O 14
ATOM 27127 N N . GLU A 1 109 ? -26.500 2.348 -2.091 1.00 0.00 109 GLU A N 14
ATOM 27128 C CA . GLU A 1 109 ? -27.769 1.714 -1.733 1.00 0.00 109 GLU A CA 14
ATOM 27129 C C . GLU A 1 109 ? -27.926 1.603 -0.219 1.00 0.00 109 GLU A C 14
ATOM 27130 O O . GLU A 1 109 ? -29.032 1.729 0.306 1.00 0.00 109 GLU A O 14
ATOM 27142 N N . LEU A 1 110 ? -26.810 1.412 0.477 1.00 0.00 110 LEU A N 14
ATOM 27143 C CA . LEU A 1 110 ? -26.823 1.266 1.932 1.00 0.00 110 LEU A CA 14
ATOM 27144 C C . LEU A 1 110 ? -27.405 2.504 2.591 1.00 0.00 110 LEU A C 14
ATOM 27145 O O . LEU A 1 110 ? -28.177 2.405 3.545 1.00 0.00 110 LEU A O 14
ATOM 27161 N N . ILE A 1 111 ? -27.044 3.666 2.074 1.00 0.00 111 ILE A N 14
ATOM 27162 C CA . ILE A 1 111 ? -27.559 4.910 2.604 1.00 0.00 111 ILE A CA 14
ATOM 27163 C C . ILE A 1 111 ? -29.074 4.942 2.439 1.00 0.00 111 ILE A C 14
ATOM 27164 O O . ILE A 1 111 ? -29.808 5.312 3.368 1.00 0.00 111 ILE A O 14
ATOM 27180 N N . SER A 1 112 ? -29.544 4.531 1.264 1.00 0.00 112 SER A N 14
ATOM 27181 C CA . SER A 1 112 ? -30.966 4.448 1.003 1.00 0.00 112 SER A CA 14
ATOM 27182 C C . SER A 1 112 ? -31.632 3.454 1.956 1.00 0.00 112 SER A C 14
ATOM 27183 O O . SER A 1 112 ? -32.695 3.731 2.502 1.00 0.00 112 SER A O 14
ATOM 27191 N N . GLU A 1 113 ? -30.985 2.309 2.171 1.00 0.00 113 GLU A N 14
ATOM 27192 C CA . GLU A 1 113 ? -31.510 1.294 3.083 1.00 0.00 113 GLU A CA 14
ATOM 27193 C C . GLU A 1 113 ? -31.680 1.872 4.485 1.00 0.00 113 GLU A C 14
ATOM 27194 O O . GLU A 1 113 ? -32.743 1.743 5.097 1.00 0.00 113 GLU A O 14
ATOM 27206 N N . LEU A 1 114 ? -30.628 2.522 4.971 1.00 0.00 114 LEU A N 14
ATOM 27207 C CA . LEU A 1 114 ? -30.613 3.109 6.301 1.00 0.00 114 LEU A CA 14
ATOM 27208 C C . LEU A 1 114 ? -31.642 4.236 6.455 1.00 0.00 114 LEU A C 14
ATOM 27209 O O . LEU A 1 114 ? -32.334 4.322 7.468 1.00 0.00 114 LEU A O 14
ATOM 27225 N N . SER A 1 115 ? -31.734 5.100 5.452 1.00 0.00 115 SER A N 14
ATOM 27226 C CA . SER A 1 115 ? -32.653 6.223 5.504 1.00 0.00 115 SER A CA 14
ATOM 27227 C C . SER A 1 115 ? -34.114 5.794 5.317 1.00 0.00 115 SER A C 14
ATOM 27228 O O . SER A 1 115 ? -35.005 6.294 6.005 1.00 0.00 115 SER A O 14
ATOM 27236 N N . ARG A 1 116 ? -34.357 4.879 4.388 1.00 0.00 116 ARG A N 14
ATOM 27237 C CA . ARG A 1 116 ? -35.715 4.433 4.105 1.00 0.00 116 ARG A CA 14
ATOM 27238 C C . ARG A 1 116 ? -36.272 3.569 5.225 1.00 0.00 116 ARG A C 14
ATOM 27239 O O . ARG A 1 116 ? -37.402 3.778 5.651 1.00 0.00 116 ARG A O 14
ATOM 27260 N N . GLU A 1 117 ? -35.463 2.620 5.715 1.00 0.00 117 GLU A N 14
ATOM 27261 C CA . GLU A 1 117 ? -35.878 1.717 6.797 1.00 0.00 117 GLU A CA 14
ATOM 27262 C C . GLU A 1 117 ? -37.235 1.041 6.494 1.00 0.00 117 GLU A C 14
ATOM 27263 O O . GLU A 1 117 ? -38.292 1.480 6.961 1.00 0.00 117 GLU A O 14
ATOM 27275 N N . GLY A 1 118 ? -37.193 -0.010 5.701 1.00 0.00 118 GLY A N 14
ATOM 27276 C CA . GLY A 1 118 ? -38.409 -0.710 5.343 1.00 0.00 118 GLY A CA 14
ATOM 27277 C C . GLY A 1 118 ? -38.285 -2.205 5.516 1.00 0.00 118 GLY A C 14
ATOM 27278 O O . GLY A 1 118 ? -39.118 -2.947 5.014 1.00 0.00 118 GLY A O 14
ATOM 27282 N N . HIS A 1 119 ? -37.237 -2.627 6.249 1.00 0.00 119 HIS A N 14
ATOM 27283 C CA . HIS A 1 119 ? -36.903 -4.055 6.518 1.00 0.00 119 HIS A CA 14
ATOM 27284 C C . HIS A 1 119 ? -36.748 -4.912 5.243 1.00 0.00 119 HIS A C 14
ATOM 27285 O O . HIS A 1 119 ? -35.663 -5.402 4.960 1.00 0.00 119 HIS A O 14
ATOM 27299 N N . HIS A 1 120 ? -37.811 -5.077 4.487 1.00 0.00 120 HIS A N 14
ATOM 27300 C CA . HIS A 1 120 ? -37.778 -5.867 3.262 1.00 0.00 120 HIS A CA 14
ATOM 27301 C C . HIS A 1 120 ? -38.636 -5.182 2.224 1.00 0.00 120 HIS A C 14
ATOM 27302 O O . HIS A 1 120 ? -39.858 -5.121 2.372 1.00 0.00 120 HIS A O 14
ATOM 27316 N N . HIS A 1 121 ? -38.021 -4.671 1.183 1.00 0.00 121 HIS A N 14
ATOM 27317 C CA . HIS A 1 121 ? -38.769 -3.956 0.164 1.00 0.00 121 HIS A CA 14
ATOM 27318 C C . HIS A 1 121 ? -39.159 -4.897 -0.977 1.00 0.00 121 HIS A C 14
ATOM 27319 O O . HIS A 1 121 ? -40.283 -5.395 -1.026 1.00 0.00 121 HIS A O 14
ATOM 27333 N N . HIS A 1 122 ? -38.230 -5.137 -1.877 1.00 0.00 122 HIS A N 14
ATOM 27334 C CA . HIS A 1 122 ? -38.442 -6.047 -2.996 1.00 0.00 122 HIS A CA 14
ATOM 27335 C C . HIS A 1 122 ? -37.172 -6.809 -3.249 1.00 0.00 122 HIS A C 14
ATOM 27336 O O . HIS A 1 122 ? -36.124 -6.202 -3.470 1.00 0.00 122 HIS A O 14
ATOM 27350 N N . HIS A 1 123 ? -37.264 -8.139 -3.207 1.00 0.00 123 HIS A N 14
ATOM 27351 C CA . HIS A 1 123 ? -36.101 -9.035 -3.356 1.00 0.00 123 HIS A CA 14
ATOM 27352 C C . HIS A 1 123 ? -35.195 -8.961 -2.108 1.00 0.00 123 HIS A C 14
ATOM 27353 O O . HIS A 1 123 ? -34.774 -9.988 -1.578 1.00 0.00 123 HIS A O 14
ATOM 27367 N N . HIS A 1 124 ? -34.913 -7.755 -1.649 1.00 0.00 124 HIS A N 14
ATOM 27368 C CA . HIS A 1 124 ? -34.142 -7.555 -0.441 1.00 0.00 124 HIS A CA 14
ATOM 27369 C C . HIS A 1 124 ? -34.896 -6.639 0.515 1.00 0.00 124 HIS A C 14
ATOM 27370 O O . HIS A 1 124 ? -35.189 -7.084 1.647 1.00 0.00 124 HIS A O 14
ATOM 27385 N N . MET A 1 1 ? -15.118 -5.331 -3.802 1.00 0.00 1 MET A N 15
ATOM 27386 C CA . MET A 1 1 ? -14.512 -4.235 -3.014 1.00 0.00 1 MET A CA 15
ATOM 27387 C C . MET A 1 1 ? -13.272 -3.680 -3.709 1.00 0.00 1 MET A C 15
ATOM 27388 O O . MET A 1 1 ? -12.751 -2.638 -3.322 1.00 0.00 1 MET A O 15
ATOM 27404 N N . SER A 1 2 ? -12.814 -4.373 -4.744 1.00 0.00 2 SER A N 15
ATOM 27405 C CA . SER A 1 2 ? -11.621 -3.971 -5.466 1.00 0.00 2 SER A CA 15
ATOM 27406 C C . SER A 1 2 ? -11.940 -2.940 -6.559 1.00 0.00 2 SER A C 15
ATOM 27407 O O . SER A 1 2 ? -11.037 -2.288 -7.090 1.00 0.00 2 SER A O 15
ATOM 27415 N N . LEU A 1 3 ? -13.217 -2.814 -6.909 1.00 0.00 3 LEU A N 15
ATOM 27416 C CA . LEU A 1 3 ? -13.642 -1.860 -7.935 1.00 0.00 3 LEU A CA 15
ATOM 27417 C C . LEU A 1 3 ? -13.364 -0.418 -7.481 1.00 0.00 3 LEU A C 15
ATOM 27418 O O . LEU A 1 3 ? -12.820 0.392 -8.237 1.00 0.00 3 LEU A O 15
ATOM 27434 N N . GLY A 1 4 ? -13.712 -0.121 -6.235 1.00 0.00 4 GLY A N 15
ATOM 27435 C CA . GLY A 1 4 ? -13.506 1.213 -5.707 1.00 0.00 4 GLY A CA 15
ATOM 27436 C C . GLY A 1 4 ? -14.798 2.006 -5.619 1.00 0.00 4 GLY A C 15
ATOM 27437 O O . GLY A 1 4 ? -15.839 1.580 -6.133 1.00 0.00 4 GLY A O 15
ATOM 27441 N N . SER A 1 5 ? -14.741 3.151 -4.959 1.00 0.00 5 SER A N 15
ATOM 27442 C CA . SER A 1 5 ? -15.903 4.007 -4.812 1.00 0.00 5 SER A CA 15
ATOM 27443 C C . SER A 1 5 ? -15.956 5.038 -5.943 1.00 0.00 5 SER A C 15
ATOM 27444 O O . SER A 1 5 ? -15.063 5.880 -6.077 1.00 0.00 5 SER A O 15
ATOM 27452 N N . GLU A 1 6 ? -17.013 4.979 -6.745 1.00 0.00 6 GLU A N 15
ATOM 27453 C CA . GLU A 1 6 ? -17.154 5.873 -7.896 1.00 0.00 6 GLU A CA 15
ATOM 27454 C C . GLU A 1 6 ? -17.488 7.300 -7.483 1.00 0.00 6 GLU A C 15
ATOM 27455 O O . GLU A 1 6 ? -17.436 8.219 -8.296 1.00 0.00 6 GLU A O 15
ATOM 27467 N N . SER A 1 7 ? -17.808 7.478 -6.232 1.00 0.00 7 SER A N 15
ATOM 27468 C CA . SER A 1 7 ? -18.172 8.786 -5.725 1.00 0.00 7 SER A CA 15
ATOM 27469 C C . SER A 1 7 ? -16.981 9.437 -5.056 1.00 0.00 7 SER A C 15
ATOM 27470 O O . SER A 1 7 ? -17.074 10.557 -4.544 1.00 0.00 7 SER A O 15
ATOM 27478 N N . GLU A 1 8 ? -15.854 8.723 -5.077 1.00 0.00 8 GLU A N 15
ATOM 27479 C CA . GLU A 1 8 ? -14.595 9.205 -4.504 1.00 0.00 8 GLU A CA 15
ATOM 27480 C C . GLU A 1 8 ? -14.721 9.422 -2.997 1.00 0.00 8 GLU A C 15
ATOM 27481 O O . GLU A 1 8 ? -13.963 10.189 -2.399 1.00 0.00 8 GLU A O 15
ATOM 27493 N N . THR A 1 9 ? -15.652 8.720 -2.387 1.00 0.00 9 THR A N 15
ATOM 27494 C CA . THR A 1 9 ? -15.908 8.848 -0.970 1.00 0.00 9 THR A CA 15
ATOM 27495 C C . THR A 1 9 ? -15.127 7.792 -0.183 1.00 0.00 9 THR A C 15
ATOM 27496 O O . THR A 1 9 ? -15.545 7.359 0.887 1.00 0.00 9 THR A O 15
ATOM 27507 N N . GLY A 1 10 ? -13.967 7.414 -0.712 1.00 0.00 10 GLY A N 15
ATOM 27508 C CA . GLY A 1 10 ? -13.145 6.392 -0.078 1.00 0.00 10 GLY A CA 15
ATOM 27509 C C . GLY A 1 10 ? -12.500 6.864 1.212 1.00 0.00 10 GLY A C 15
ATOM 27510 O O . GLY A 1 10 ? -11.844 6.089 1.901 1.00 0.00 10 GLY A O 15
ATOM 27514 N N . ASN A 1 11 ? -12.684 8.134 1.538 1.00 0.00 11 ASN A N 15
ATOM 27515 C CA . ASN A 1 11 ? -12.122 8.696 2.757 1.00 0.00 11 ASN A CA 15
ATOM 27516 C C . ASN A 1 11 ? -13.168 8.713 3.861 1.00 0.00 11 ASN A C 15
ATOM 27517 O O . ASN A 1 11 ? -12.929 9.239 4.953 1.00 0.00 11 ASN A O 15
ATOM 27528 N N . ALA A 1 12 ? -14.326 8.129 3.578 1.00 0.00 12 ALA A N 15
ATOM 27529 C CA . ALA A 1 12 ? -15.416 8.099 4.531 1.00 0.00 12 ALA A CA 15
ATOM 27530 C C . ALA A 1 12 ? -16.053 6.725 4.604 1.00 0.00 12 ALA A C 15
ATOM 27531 O O . ALA A 1 12 ? -16.183 6.030 3.595 1.00 0.00 12 ALA A O 15
ATOM 27538 N N . VAL A 1 13 ? -16.450 6.339 5.798 1.00 0.00 13 VAL A N 15
ATOM 27539 C CA . VAL A 1 13 ? -17.096 5.058 6.022 1.00 0.00 13 VAL A CA 15
ATOM 27540 C C . VAL A 1 13 ? -18.359 5.236 6.848 1.00 0.00 13 VAL A C 15
ATOM 27541 O O . VAL A 1 13 ? -18.536 6.257 7.518 1.00 0.00 13 VAL A O 15
ATOM 27554 N N . VAL A 1 14 ? -19.228 4.257 6.782 1.00 0.00 14 VAL A N 15
ATOM 27555 C CA . VAL A 1 14 ? -20.444 4.248 7.549 1.00 0.00 14 VAL A CA 15
ATOM 27556 C C . VAL A 1 14 ? -20.317 3.209 8.652 1.00 0.00 14 VAL A C 15
ATOM 27557 O O . VAL A 1 14 ? -20.206 2.010 8.377 1.00 0.00 14 VAL A O 15
ATOM 27570 N N . VAL A 1 15 ? -20.310 3.667 9.882 1.00 0.00 15 VAL A N 15
ATOM 27571 C CA . VAL A 1 15 ? -20.186 2.774 11.018 1.00 0.00 15 VAL A CA 15
ATOM 27572 C C . VAL A 1 15 ? -21.518 2.716 11.751 1.00 0.00 15 VAL A C 15
ATOM 27573 O O . VAL A 1 15 ? -22.073 3.752 12.109 1.00 0.00 15 VAL A O 15
ATOM 27586 N N . PHE A 1 16 ? -22.025 1.520 11.974 1.00 0.00 16 PHE A N 15
ATOM 27587 C CA . PHE A 1 16 ? -23.325 1.356 12.601 1.00 0.00 16 PHE A CA 15
ATOM 27588 C C . PHE A 1 16 ? -23.338 0.171 13.555 1.00 0.00 16 PHE A C 15
ATOM 27589 O O . PHE A 1 16 ? -22.366 -0.589 13.636 1.00 0.00 16 PHE A O 15
ATOM 27606 N N . GLY A 1 17 ? -24.439 0.022 14.279 1.00 0.00 17 GLY A N 15
ATOM 27607 C CA . GLY A 1 17 ? -24.576 -1.083 15.206 1.00 0.00 17 GLY A CA 15
ATOM 27608 C C . GLY A 1 17 ? -24.655 -0.629 16.648 1.00 0.00 17 GLY A C 15
ATOM 27609 O O . GLY A 1 17 ? -24.840 -1.441 17.552 1.00 0.00 17 GLY A O 15
ATOM 27613 N N . TYR A 1 18 ? -24.538 0.665 16.863 1.00 0.00 18 TYR A N 15
ATOM 27614 C CA . TYR A 1 18 ? -24.565 1.216 18.207 1.00 0.00 18 TYR A CA 15
ATOM 27615 C C . TYR A 1 18 ? -25.621 2.308 18.337 1.00 0.00 18 TYR A C 15
ATOM 27616 O O . TYR A 1 18 ? -26.286 2.663 17.359 1.00 0.00 18 TYR A O 15
ATOM 27634 N N . ARG A 1 19 ? -25.779 2.818 19.547 1.00 0.00 19 ARG A N 15
ATOM 27635 C CA . ARG A 1 19 ? -26.760 3.857 19.834 1.00 0.00 19 ARG A CA 15
ATOM 27636 C C . ARG A 1 19 ? -26.106 5.026 20.555 1.00 0.00 19 ARG A C 15
ATOM 27637 O O . ARG A 1 19 ? -24.972 4.908 21.050 1.00 0.00 19 ARG A O 15
ATOM 27658 N N . GLU A 1 20 ? -26.811 6.151 20.627 1.00 0.00 20 GLU A N 15
ATOM 27659 C CA . GLU A 1 20 ? -26.302 7.307 21.341 1.00 0.00 20 GLU A CA 15
ATOM 27660 C C . GLU A 1 20 ? -26.456 7.091 22.839 1.00 0.00 20 GLU A C 15
ATOM 27661 O O . GLU A 1 20 ? -27.461 7.477 23.441 1.00 0.00 20 GLU A O 15
ATOM 27673 N N . ALA A 1 21 ? -25.470 6.442 23.420 1.00 0.00 21 ALA A N 15
ATOM 27674 C CA . ALA A 1 21 ? -25.456 6.138 24.842 1.00 0.00 21 ALA A CA 15
ATOM 27675 C C . ALA A 1 21 ? -24.085 5.656 25.236 1.00 0.00 21 ALA A C 15
ATOM 27676 O O . ALA A 1 21 ? -23.556 6.018 26.281 1.00 0.00 21 ALA A O 15
ATOM 27683 N N . ILE A 1 22 ? -23.498 4.860 24.364 1.00 0.00 22 ILE A N 15
ATOM 27684 C CA . ILE A 1 22 ? -22.182 4.286 24.584 1.00 0.00 22 ILE A CA 15
ATOM 27685 C C . ILE A 1 22 ? -21.076 5.214 24.072 1.00 0.00 22 ILE A C 15
ATOM 27686 O O . ILE A 1 22 ? -19.946 4.783 23.836 1.00 0.00 22 ILE A O 15
ATOM 27702 N N . THR A 1 23 ? -21.405 6.496 23.935 1.00 0.00 23 THR A N 15
ATOM 27703 C CA . THR A 1 23 ? -20.471 7.480 23.416 1.00 0.00 23 THR A CA 15
ATOM 27704 C C . THR A 1 23 ? -19.229 7.609 24.282 1.00 0.00 23 THR A C 15
ATOM 27705 O O . THR A 1 23 ? -18.127 7.567 23.773 1.00 0.00 23 THR A O 15
ATOM 27716 N N . LYS A 1 24 ? -19.415 7.733 25.596 1.00 0.00 24 LYS A N 15
ATOM 27717 C CA . LYS A 1 24 ? -18.304 7.892 26.513 1.00 0.00 24 LYS A CA 15
ATOM 27718 C C . LYS A 1 24 ? -17.332 6.716 26.346 1.00 0.00 24 LYS A C 15
ATOM 27719 O O . LYS A 1 24 ? -16.112 6.875 26.415 1.00 0.00 24 LYS A O 15
ATOM 27738 N N . GLN A 1 25 ? -17.908 5.548 26.114 1.00 0.00 25 GLN A N 15
ATOM 27739 C CA . GLN A 1 25 ? -17.164 4.317 25.961 1.00 0.00 25 GLN A CA 15
ATOM 27740 C C . GLN A 1 25 ? -16.406 4.252 24.625 1.00 0.00 25 GLN A C 15
ATOM 27741 O O . GLN A 1 25 ? -15.174 4.273 24.595 1.00 0.00 25 GLN A O 15
ATOM 27755 N N . ILE A 1 26 ? -17.154 4.178 23.527 1.00 0.00 26 ILE A N 15
ATOM 27756 C CA . ILE A 1 26 ? -16.578 3.969 22.208 1.00 0.00 26 ILE A CA 15
ATOM 27757 C C . ILE A 1 26 ? -15.715 5.149 21.741 1.00 0.00 26 ILE A C 15
ATOM 27758 O O . ILE A 1 26 ? -14.712 4.956 21.043 1.00 0.00 26 ILE A O 15
ATOM 27774 N N . LEU A 1 27 ? -16.099 6.360 22.134 1.00 0.00 27 LEU A N 15
ATOM 27775 C CA . LEU A 1 27 ? -15.370 7.556 21.744 1.00 0.00 27 LEU A CA 15
ATOM 27776 C C . LEU A 1 27 ? -13.959 7.525 22.312 1.00 0.00 27 LEU A C 15
ATOM 27777 O O . LEU A 1 27 ? -13.029 7.884 21.639 1.00 0.00 27 LEU A O 15
ATOM 27793 N N . ALA A 1 28 ? -13.815 7.060 23.541 1.00 0.00 28 ALA A N 15
ATOM 27794 C CA . ALA A 1 28 ? -12.506 6.993 24.185 1.00 0.00 28 ALA A CA 15
ATOM 27795 C C . ALA A 1 28 ? -11.531 6.093 23.405 1.00 0.00 28 ALA A C 15
ATOM 27796 O O . ALA A 1 28 ? -10.330 6.353 23.365 1.00 0.00 28 ALA A O 15
ATOM 27803 N N . TYR A 1 29 ? -12.055 5.037 22.801 1.00 0.00 29 TYR A N 15
ATOM 27804 C CA . TYR A 1 29 ? -11.227 4.097 22.048 1.00 0.00 29 TYR A CA 15
ATOM 27805 C C . TYR A 1 29 ? -10.963 4.590 20.613 1.00 0.00 29 TYR A C 15
ATOM 27806 O O . TYR A 1 29 ? -9.825 4.572 20.140 1.00 0.00 29 TYR A O 15
ATOM 27824 N N . PHE A 1 30 ? -12.011 5.035 19.939 1.00 0.00 30 PHE A N 15
ATOM 27825 C CA . PHE A 1 30 ? -11.912 5.477 18.544 1.00 0.00 30 PHE A CA 15
ATOM 27826 C C . PHE A 1 30 ? -11.449 6.923 18.407 1.00 0.00 30 PHE A C 15
ATOM 27827 O O . PHE A 1 30 ? -11.246 7.407 17.291 1.00 0.00 30 PHE A O 15
ATOM 27844 N N . ALA A 1 31 ? -11.297 7.614 19.537 1.00 0.00 31 ALA A N 15
ATOM 27845 C CA . ALA A 1 31 ? -10.840 9.015 19.552 1.00 0.00 31 ALA A CA 15
ATOM 27846 C C . ALA A 1 31 ? -9.502 9.178 18.849 1.00 0.00 31 ALA A C 15
ATOM 27847 O O . ALA A 1 31 ? -9.095 10.287 18.540 1.00 0.00 31 ALA A O 15
ATOM 27854 N N . GLN A 1 32 ? -8.816 8.062 18.617 1.00 0.00 32 GLN A N 15
ATOM 27855 C CA . GLN A 1 32 ? -7.566 8.062 17.875 1.00 0.00 32 GLN A CA 15
ATOM 27856 C C . GLN A 1 32 ? -7.802 8.601 16.468 1.00 0.00 32 GLN A C 15
ATOM 27857 O O . GLN A 1 32 ? -6.896 9.150 15.841 1.00 0.00 32 GLN A O 15
ATOM 27871 N N . PHE A 1 33 ? -9.029 8.426 15.983 1.00 0.00 33 PHE A N 15
ATOM 27872 C CA . PHE A 1 33 ? -9.417 8.895 14.669 1.00 0.00 33 PHE A CA 15
ATOM 27873 C C . PHE A 1 33 ? -10.094 10.265 14.766 1.00 0.00 33 PHE A C 15
ATOM 27874 O O . PHE A 1 33 ? -9.539 11.267 14.327 1.00 0.00 33 PHE A O 15
ATOM 27891 N N . GLY A 1 34 ? -11.288 10.296 15.371 1.00 0.00 34 GLY A N 15
ATOM 27892 C CA . GLY A 1 34 ? -12.043 11.541 15.491 1.00 0.00 34 GLY A CA 15
ATOM 27893 C C . GLY A 1 34 ? -13.340 11.357 16.272 1.00 0.00 34 GLY A C 15
ATOM 27894 O O . GLY A 1 34 ? -13.480 10.385 17.020 1.00 0.00 34 GLY A O 15
ATOM 27898 N N . GLU A 1 35 ? -14.278 12.303 16.120 1.00 0.00 35 GLU A N 15
ATOM 27899 C CA . GLU A 1 35 ? -15.579 12.235 16.806 1.00 0.00 35 GLU A CA 15
ATOM 27900 C C . GLU A 1 35 ? -16.399 11.078 16.266 1.00 0.00 35 GLU A C 15
ATOM 27901 O O . GLU A 1 35 ? -16.395 10.822 15.068 1.00 0.00 35 GLU A O 15
ATOM 27913 N N . ILE A 1 36 ? -17.086 10.375 17.145 1.00 0.00 36 ILE A N 15
ATOM 27914 C CA . ILE A 1 36 ? -17.929 9.271 16.722 1.00 0.00 36 ILE A CA 15
ATOM 27915 C C . ILE A 1 36 ? -19.404 9.680 16.751 1.00 0.00 36 ILE A C 15
ATOM 27916 O O . ILE A 1 36 ? -20.105 9.569 15.758 1.00 0.00 36 ILE A O 15
ATOM 27932 N N . LEU A 1 37 ? -19.858 10.164 17.896 1.00 0.00 37 LEU A N 15
ATOM 27933 C CA . LEU A 1 37 ? -21.241 10.605 18.043 1.00 0.00 37 LEU A CA 15
ATOM 27934 C C . LEU A 1 37 ? -21.290 12.093 18.372 1.00 0.00 37 LEU A C 15
ATOM 27935 O O . LEU A 1 37 ? -20.253 12.744 18.480 1.00 0.00 37 LEU A O 15
ATOM 27951 N N . GLU A 1 38 ? -22.501 12.624 18.524 1.00 0.00 38 GLU A N 15
ATOM 27952 C CA . GLU A 1 38 ? -22.692 14.036 18.860 1.00 0.00 38 GLU A CA 15
ATOM 27953 C C . GLU A 1 38 ? -22.160 14.362 20.252 1.00 0.00 38 GLU A C 15
ATOM 27954 O O . GLU A 1 38 ? -21.620 15.444 20.481 1.00 0.00 38 GLU A O 15
ATOM 27966 N N . ASP A 1 39 ? -22.337 13.438 21.181 1.00 0.00 39 ASP A N 15
ATOM 27967 C CA . ASP A 1 39 ? -21.810 13.611 22.524 1.00 0.00 39 ASP A CA 15
ATOM 27968 C C . ASP A 1 39 ? -20.307 13.475 22.533 1.00 0.00 39 ASP A C 15
ATOM 27969 O O . ASP A 1 39 ? -19.748 12.655 21.816 1.00 0.00 39 ASP A O 15
ATOM 27978 N N . LEU A 1 40 ? -19.662 14.286 23.338 1.00 0.00 40 LEU A N 15
ATOM 27979 C CA . LEU A 1 40 ? -18.223 14.256 23.467 1.00 0.00 40 LEU A CA 15
ATOM 27980 C C . LEU A 1 40 ? -17.814 15.189 24.589 1.00 0.00 40 LEU A C 15
ATOM 27981 O O . LEU A 1 40 ? -17.795 16.411 24.424 1.00 0.00 40 LEU A O 15
ATOM 27997 N N . GLU A 1 41 ? -17.514 14.619 25.723 1.00 0.00 41 GLU A N 15
ATOM 27998 C CA . GLU A 1 41 ? -17.106 15.398 26.863 1.00 0.00 41 GLU A CA 15
ATOM 27999 C C . GLU A 1 41 ? -15.593 15.332 27.026 1.00 0.00 41 GLU A C 15
ATOM 28000 O O . GLU A 1 41 ? -14.934 16.344 27.257 1.00 0.00 41 GLU A O 15
ATOM 28012 N N . SER A 1 42 ? -15.052 14.142 26.873 1.00 0.00 42 SER A N 15
ATOM 28013 C CA . SER A 1 42 ? -13.634 13.926 26.966 1.00 0.00 42 SER A CA 15
ATOM 28014 C C . SER A 1 42 ? -13.238 12.831 25.996 1.00 0.00 42 SER A C 15
ATOM 28015 O O . SER A 1 42 ? -13.780 11.729 26.043 1.00 0.00 42 SER A O 15
ATOM 28023 N N . GLU A 1 43 ? -12.326 13.147 25.100 1.00 0.00 43 GLU A N 15
ATOM 28024 C CA . GLU A 1 43 ? -11.857 12.185 24.112 1.00 0.00 43 GLU A CA 15
ATOM 28025 C C . GLU A 1 43 ? -10.649 11.432 24.634 1.00 0.00 43 GLU A C 15
ATOM 28026 O O . GLU A 1 43 ? -10.768 10.298 25.096 1.00 0.00 43 GLU A O 15
ATOM 28038 N N . LEU A 1 44 ? -9.503 12.065 24.576 1.00 0.00 44 LEU A N 15
ATOM 28039 C CA . LEU A 1 44 ? -8.296 11.478 25.067 1.00 0.00 44 LEU A CA 15
ATOM 28040 C C . LEU A 1 44 ? -7.656 12.394 26.105 1.00 0.00 44 LEU A C 15
ATOM 28041 O O . LEU A 1 44 ? -7.297 11.958 27.204 1.00 0.00 44 LEU A O 15
ATOM 28057 N N . GLY A 1 45 ? -7.537 13.671 25.758 1.00 0.00 45 GLY A N 15
ATOM 28058 C CA . GLY A 1 45 ? -6.954 14.640 26.666 1.00 0.00 45 GLY A CA 15
ATOM 28059 C C . GLY A 1 45 ? -5.464 14.838 26.445 1.00 0.00 45 GLY A C 15
ATOM 28060 O O . GLY A 1 45 ? -4.704 13.869 26.407 1.00 0.00 45 GLY A O 15
ATOM 28064 N N . ASP A 1 46 ? -5.055 16.105 26.291 1.00 0.00 46 ASP A N 15
ATOM 28065 C CA . ASP A 1 46 ? -3.633 16.482 26.104 1.00 0.00 46 ASP A CA 15
ATOM 28066 C C . ASP A 1 46 ? -3.049 15.880 24.831 1.00 0.00 46 ASP A C 15
ATOM 28067 O O . ASP A 1 46 ? -1.832 15.680 24.733 1.00 0.00 46 ASP A O 15
ATOM 28076 N N . THR A 1 47 ? -3.896 15.627 23.850 1.00 0.00 47 THR A N 15
ATOM 28077 C CA . THR A 1 47 ? -3.444 15.016 22.614 1.00 0.00 47 THR A CA 15
ATOM 28078 C C . THR A 1 47 ? -4.502 15.178 21.502 1.00 0.00 47 THR A C 15
ATOM 28079 O O . THR A 1 47 ? -4.628 14.338 20.601 1.00 0.00 47 THR A O 15
ATOM 28090 N N . GLU A 1 48 ? -5.218 16.299 21.546 1.00 0.00 48 GLU A N 15
ATOM 28091 C CA . GLU A 1 48 ? -6.288 16.583 20.585 1.00 0.00 48 GLU A CA 15
ATOM 28092 C C . GLU A 1 48 ? -5.770 16.607 19.140 1.00 0.00 48 GLU A C 15
ATOM 28093 O O . GLU A 1 48 ? -6.455 16.165 18.222 1.00 0.00 48 GLU A O 15
ATOM 28105 N N . THR A 1 49 ? -4.557 17.105 18.952 1.00 0.00 49 THR A N 15
ATOM 28106 C CA . THR A 1 49 ? -4.003 17.253 17.616 1.00 0.00 49 THR A CA 15
ATOM 28107 C C . THR A 1 49 ? -3.471 15.933 17.030 1.00 0.00 49 THR A C 15
ATOM 28108 O O . THR A 1 49 ? -3.254 15.839 15.819 1.00 0.00 49 THR A O 15
ATOM 28119 N N . MET A 1 50 ? -3.252 14.923 17.874 1.00 0.00 50 MET A N 15
ATOM 28120 C CA . MET A 1 50 ? -2.791 13.620 17.379 1.00 0.00 50 MET A CA 15
ATOM 28121 C C . MET A 1 50 ? -3.855 13.006 16.489 1.00 0.00 50 MET A C 15
ATOM 28122 O O . MET A 1 50 ? -3.559 12.424 15.444 1.00 0.00 50 MET A O 15
ATOM 28136 N N . ARG A 1 51 ? -5.089 13.157 16.906 1.00 0.00 51 ARG A N 15
ATOM 28137 C CA . ARG A 1 51 ? -6.219 12.667 16.153 1.00 0.00 51 ARG A CA 15
ATOM 28138 C C . ARG A 1 51 ? -6.661 13.713 15.137 1.00 0.00 51 ARG A C 15
ATOM 28139 O O . ARG A 1 51 ? -6.443 14.910 15.344 1.00 0.00 51 ARG A O 15
ATOM 28160 N N . THR A 1 52 ? -7.284 13.245 14.045 1.00 0.00 52 THR A N 15
ATOM 28161 C CA . THR A 1 52 ? -7.764 14.090 12.935 1.00 0.00 52 THR A CA 15
ATOM 28162 C C . THR A 1 52 ? -6.652 14.934 12.270 1.00 0.00 52 THR A C 15
ATOM 28163 O O . THR A 1 52 ? -5.579 15.142 12.843 1.00 0.00 52 THR A O 15
ATOM 28174 N N . PRO A 1 53 ? -6.884 15.379 11.014 1.00 0.00 53 PRO A N 15
ATOM 28175 C CA . PRO A 1 53 ? -5.947 16.257 10.292 1.00 0.00 53 PRO A CA 15
ATOM 28176 C C . PRO A 1 53 ? -5.910 17.670 10.898 1.00 0.00 53 PRO A C 15
ATOM 28177 O O . PRO A 1 53 ? -6.239 17.862 12.070 1.00 0.00 53 PRO A O 15
ATOM 28188 N N . GLY A 1 54 ? -5.515 18.655 10.098 1.00 0.00 54 GLY A N 15
ATOM 28189 C CA . GLY A 1 54 ? -5.430 20.030 10.580 1.00 0.00 54 GLY A CA 15
ATOM 28190 C C . GLY A 1 54 ? -6.789 20.710 10.719 1.00 0.00 54 GLY A C 15
ATOM 28191 O O . GLY A 1 54 ? -6.907 21.917 10.532 1.00 0.00 54 GLY A O 15
ATOM 28195 N N . TYR A 1 55 ? -7.804 19.936 11.050 1.00 0.00 55 TYR A N 15
ATOM 28196 C CA . TYR A 1 55 ? -9.141 20.449 11.231 1.00 0.00 55 TYR A CA 15
ATOM 28197 C C . TYR A 1 55 ? -9.632 20.076 12.610 1.00 0.00 55 TYR A C 15
ATOM 28198 O O . TYR A 1 55 ? -9.824 18.898 12.909 1.00 0.00 55 TYR A O 15
ATOM 28216 N N . PHE A 1 56 ? -9.817 21.066 13.450 1.00 0.00 56 PHE A N 15
ATOM 28217 C CA . PHE A 1 56 ? -10.258 20.825 14.803 1.00 0.00 56 PHE A CA 15
ATOM 28218 C C . PHE A 1 56 ? -11.728 21.166 14.950 1.00 0.00 56 PHE A C 15
ATOM 28219 O O . PHE A 1 56 ? -12.181 22.223 14.505 1.00 0.00 56 PHE A O 15
ATOM 28236 N N . PHE A 1 57 ? -12.467 20.262 15.549 1.00 0.00 57 PHE A N 15
ATOM 28237 C CA . PHE A 1 57 ? -13.895 20.433 15.759 1.00 0.00 57 PHE A CA 15
ATOM 28238 C C . PHE A 1 57 ? -14.189 21.518 16.795 1.00 0.00 57 PHE A C 15
ATOM 28239 O O . PHE A 1 57 ? -15.133 22.291 16.634 1.00 0.00 57 PHE A O 15
ATOM 28256 N N . GLN A 1 58 ? -13.348 21.574 17.845 1.00 0.00 58 GLN A N 15
ATOM 28257 C CA . GLN A 1 58 ? -13.528 22.501 18.973 1.00 0.00 58 GLN A CA 15
ATOM 28258 C C . GLN A 1 58 ? -14.785 22.131 19.766 1.00 0.00 58 GLN A C 15
ATOM 28259 O O . GLN A 1 58 ? -15.889 22.095 19.225 1.00 0.00 58 GLN A O 15
ATOM 28273 N N . GLN A 1 59 ? -14.606 21.837 21.041 1.00 0.00 59 GLN A N 15
ATOM 28274 C CA . GLN A 1 59 ? -15.709 21.436 21.892 1.00 0.00 59 GLN A CA 15
ATOM 28275 C C . GLN A 1 59 ? -16.655 22.603 22.158 1.00 0.00 59 GLN A C 15
ATOM 28276 O O . GLN A 1 59 ? -16.481 23.361 23.113 1.00 0.00 59 GLN A O 15
ATOM 28290 N N . ALA A 1 60 ? -17.624 22.755 21.281 1.00 0.00 60 ALA A N 15
ATOM 28291 C CA . ALA A 1 60 ? -18.626 23.782 21.411 1.00 0.00 60 ALA A CA 15
ATOM 28292 C C . ALA A 1 60 ? -19.988 23.149 21.668 1.00 0.00 60 ALA A C 15
ATOM 28293 O O . ALA A 1 60 ? -20.620 22.622 20.754 1.00 0.00 60 ALA A O 15
ATOM 28300 N N . PRO A 1 61 ? -20.452 23.182 22.926 1.00 0.00 61 PRO A N 15
ATOM 28301 C CA . PRO A 1 61 ? -21.728 22.569 23.323 1.00 0.00 61 PRO A CA 15
ATOM 28302 C C . PRO A 1 61 ? -22.943 23.332 22.790 1.00 0.00 61 PRO A C 15
ATOM 28303 O O . PRO A 1 61 ? -24.064 22.832 22.816 1.00 0.00 61 PRO A O 15
ATOM 28314 N N . ASN A 1 62 ? -22.711 24.544 22.321 1.00 0.00 62 ASN A N 15
ATOM 28315 C CA . ASN A 1 62 ? -23.781 25.385 21.792 1.00 0.00 62 ASN A CA 15
ATOM 28316 C C . ASN A 1 62 ? -24.096 25.040 20.334 1.00 0.00 62 ASN A C 15
ATOM 28317 O O . ASN A 1 62 ? -25.088 25.513 19.770 1.00 0.00 62 ASN A O 15
ATOM 28328 N N . ARG A 1 63 ? -23.254 24.218 19.733 1.00 0.00 63 ARG A N 15
ATOM 28329 C CA . ARG A 1 63 ? -23.444 23.782 18.357 1.00 0.00 63 ARG A CA 15
ATOM 28330 C C . ARG A 1 63 ? -23.214 22.285 18.237 1.00 0.00 63 ARG A C 15
ATOM 28331 O O . ARG A 1 63 ? -23.204 21.563 19.236 1.00 0.00 63 ARG A O 15
ATOM 28352 N N . ARG A 1 64 ? -23.049 21.823 17.012 1.00 0.00 64 ARG A N 15
ATOM 28353 C CA . ARG A 1 64 ? -22.755 20.430 16.758 1.00 0.00 64 ARG A CA 15
ATOM 28354 C C . ARG A 1 64 ? -21.263 20.184 16.937 1.00 0.00 64 ARG A C 15
ATOM 28355 O O . ARG A 1 64 ? -20.435 20.924 16.399 1.00 0.00 64 ARG A O 15
ATOM 28376 N N . ARG A 1 65 ? -20.922 19.184 17.722 1.00 0.00 65 ARG A N 15
ATOM 28377 C CA . ARG A 1 65 ? -19.530 18.855 17.959 1.00 0.00 65 ARG A CA 15
ATOM 28378 C C . ARG A 1 65 ? -18.902 18.231 16.721 1.00 0.00 65 ARG A C 15
ATOM 28379 O O . ARG A 1 65 ? -17.810 18.608 16.313 1.00 0.00 65 ARG A O 15
ATOM 28400 N N . ILE A 1 66 ? -19.627 17.305 16.109 1.00 0.00 66 ILE A N 15
ATOM 28401 C CA . ILE A 1 66 ? -19.152 16.615 14.923 1.00 0.00 66 ILE A CA 15
ATOM 28402 C C . ILE A 1 66 ? -19.551 17.384 13.665 1.00 0.00 66 ILE A C 15
ATOM 28403 O O . ILE A 1 66 ? -20.701 17.794 13.508 1.00 0.00 66 ILE A O 15
ATOM 28419 N N . SER A 1 67 ? -18.595 17.581 12.783 1.00 0.00 67 SER A N 15
ATOM 28420 C CA . SER A 1 67 ? -18.808 18.370 11.575 1.00 0.00 67 SER A CA 15
ATOM 28421 C C . SER A 1 67 ? -19.143 17.484 10.360 1.00 0.00 67 SER A C 15
ATOM 28422 O O . SER A 1 67 ? -18.882 17.859 9.211 1.00 0.00 67 SER A O 15
ATOM 28430 N N . ARG A 1 68 ? -19.735 16.332 10.610 1.00 0.00 68 ARG A N 15
ATOM 28431 C CA . ARG A 1 68 ? -20.096 15.415 9.539 1.00 0.00 68 ARG A CA 15
ATOM 28432 C C . ARG A 1 68 ? -21.523 14.913 9.758 1.00 0.00 68 ARG A C 15
ATOM 28433 O O . ARG A 1 68 ? -21.974 14.809 10.901 1.00 0.00 68 ARG A O 15
ATOM 28454 N N . GLU A 1 69 ? -22.238 14.629 8.672 1.00 0.00 69 GLU A N 15
ATOM 28455 C CA . GLU A 1 69 ? -23.624 14.170 8.771 1.00 0.00 69 GLU A CA 15
ATOM 28456 C C . GLU A 1 69 ? -23.700 12.712 9.216 1.00 0.00 69 GLU A C 15
ATOM 28457 O O . GLU A 1 69 ? -22.829 11.909 8.898 1.00 0.00 69 GLU A O 15
ATOM 28469 N N . HIS A 1 70 ? -24.750 12.378 9.947 1.00 0.00 70 HIS A N 15
ATOM 28470 C CA . HIS A 1 70 ? -24.915 11.036 10.495 1.00 0.00 70 HIS A CA 15
ATOM 28471 C C . HIS A 1 70 ? -26.389 10.720 10.722 1.00 0.00 70 HIS A C 15
ATOM 28472 O O . HIS A 1 70 ? -27.242 11.603 10.639 1.00 0.00 70 HIS A O 15
ATOM 28486 N N . GLY A 1 71 ? -26.671 9.462 11.016 1.00 0.00 71 GLY A N 15
ATOM 28487 C CA . GLY A 1 71 ? -28.017 9.037 11.315 1.00 0.00 71 GLY A CA 15
ATOM 28488 C C . GLY A 1 71 ? -28.182 8.783 12.799 1.00 0.00 71 GLY A C 15
ATOM 28489 O O . GLY A 1 71 ? -27.357 9.222 13.596 1.00 0.00 71 GLY A O 15
ATOM 28493 N N . ARG A 1 72 ? -29.239 8.086 13.180 1.00 0.00 72 ARG A N 15
ATOM 28494 C CA . ARG A 1 72 ? -29.476 7.800 14.594 1.00 0.00 72 ARG A CA 15
ATOM 28495 C C . ARG A 1 72 ? -28.923 6.445 14.987 1.00 0.00 72 ARG A C 15
ATOM 28496 O O . ARG A 1 72 ? -28.712 6.169 16.165 1.00 0.00 72 ARG A O 15
ATOM 28517 N N . THR A 1 73 ? -28.708 5.607 14.008 1.00 0.00 73 THR A N 15
ATOM 28518 C CA . THR A 1 73 ? -28.191 4.288 14.252 1.00 0.00 73 THR A CA 15
ATOM 28519 C C . THR A 1 73 ? -26.901 4.033 13.468 1.00 0.00 73 THR A C 15
ATOM 28520 O O . THR A 1 73 ? -26.277 2.971 13.595 1.00 0.00 73 THR A O 15
ATOM 28531 N N . TRP A 1 74 ? -26.504 5.012 12.668 1.00 0.00 74 TRP A N 15
ATOM 28532 C CA . TRP A 1 74 ? -25.319 4.894 11.835 1.00 0.00 74 TRP A CA 15
ATOM 28533 C C . TRP A 1 74 ? -24.588 6.226 11.760 1.00 0.00 74 TRP A C 15
ATOM 28534 O O . TRP A 1 74 ? -25.210 7.281 11.805 1.00 0.00 74 TRP A O 15
ATOM 28555 N N . THR A 1 75 ? -23.286 6.172 11.644 1.00 0.00 75 THR A N 15
ATOM 28556 C CA . THR A 1 75 ? -22.483 7.373 11.597 1.00 0.00 75 THR A CA 15
ATOM 28557 C C . THR A 1 75 ? -21.545 7.375 10.390 1.00 0.00 75 THR A C 15
ATOM 28558 O O . THR A 1 75 ? -20.872 6.379 10.107 1.00 0.00 75 THR A O 15
ATOM 28569 N N . LYS A 1 76 ? -21.526 8.487 9.681 1.00 0.00 76 LYS A N 15
ATOM 28570 C CA . LYS A 1 76 ? -20.631 8.677 8.561 1.00 0.00 76 LYS A CA 15
ATOM 28571 C C . LYS A 1 76 ? -19.342 9.321 9.058 1.00 0.00 76 LYS A C 15
ATOM 28572 O O . LYS A 1 76 ? -19.345 10.468 9.503 1.00 0.00 76 LYS A O 15
ATOM 28591 N N . LEU A 1 77 ? -18.253 8.594 8.981 1.00 0.00 77 LEU A N 15
ATOM 28592 C CA . LEU A 1 77 ? -16.981 9.105 9.451 1.00 0.00 77 LEU A CA 15
ATOM 28593 C C . LEU A 1 77 ? -16.013 9.319 8.309 1.00 0.00 77 LEU A C 15
ATOM 28594 O O . LEU A 1 77 ? -15.741 8.411 7.533 1.00 0.00 77 LEU A O 15
ATOM 28610 N N . THR A 1 78 ? -15.511 10.528 8.206 1.00 0.00 78 THR A N 15
ATOM 28611 C CA . THR A 1 78 ? -14.545 10.878 7.194 1.00 0.00 78 THR A CA 15
ATOM 28612 C C . THR A 1 78 ? -13.203 11.139 7.855 1.00 0.00 78 THR A C 15
ATOM 28613 O O . THR A 1 78 ? -13.103 11.963 8.757 1.00 0.00 78 THR A O 15
ATOM 28624 N N . TYR A 1 79 ? -12.180 10.424 7.425 1.00 0.00 79 TYR A N 15
ATOM 28625 C CA . TYR A 1 79 ? -10.872 10.549 8.047 1.00 0.00 79 TYR A CA 15
ATOM 28626 C C . TYR A 1 79 ? -9.929 11.369 7.186 1.00 0.00 79 TYR A C 15
ATOM 28627 O O . TYR A 1 79 ? -8.793 11.629 7.582 1.00 0.00 79 TYR A O 15
ATOM 28645 N N . ALA A 1 80 ? -10.412 11.763 5.998 1.00 0.00 80 ALA A N 15
ATOM 28646 C CA . ALA A 1 80 ? -9.628 12.535 5.009 1.00 0.00 80 ALA A CA 15
ATOM 28647 C C . ALA A 1 80 ? -8.515 11.688 4.378 1.00 0.00 80 ALA A C 15
ATOM 28648 O O . ALA A 1 80 ? -8.215 11.828 3.197 1.00 0.00 80 ALA A O 15
ATOM 28655 N N . ASN A 1 81 ? -7.916 10.818 5.168 1.00 0.00 81 ASN A N 15
ATOM 28656 C CA . ASN A 1 81 ? -6.868 9.932 4.690 1.00 0.00 81 ASN A CA 15
ATOM 28657 C C . ASN A 1 81 ? -7.443 8.564 4.403 1.00 0.00 81 ASN A C 15
ATOM 28658 O O . ASN A 1 81 ? -8.268 8.054 5.166 1.00 0.00 81 ASN A O 15
ATOM 28669 N N . HIS A 1 82 ? -7.001 7.958 3.318 1.00 0.00 82 HIS A N 15
ATOM 28670 C CA . HIS A 1 82 ? -7.487 6.643 2.934 1.00 0.00 82 HIS A CA 15
ATOM 28671 C C . HIS A 1 82 ? -6.777 5.562 3.738 1.00 0.00 82 HIS A C 15
ATOM 28672 O O . HIS A 1 82 ? -7.206 4.417 3.777 1.00 0.00 82 HIS A O 15
ATOM 28686 N N . SER A 1 83 ? -5.674 5.940 4.360 1.00 0.00 83 SER A N 15
ATOM 28687 C CA . SER A 1 83 ? -4.899 5.027 5.184 1.00 0.00 83 SER A CA 15
ATOM 28688 C C . SER A 1 83 ? -5.734 4.530 6.370 1.00 0.00 83 SER A C 15
ATOM 28689 O O . SER A 1 83 ? -5.693 3.351 6.723 1.00 0.00 83 SER A O 15
ATOM 28697 N N . SER A 1 84 ? -6.506 5.436 6.961 1.00 0.00 84 SER A N 15
ATOM 28698 C CA . SER A 1 84 ? -7.339 5.114 8.110 1.00 0.00 84 SER A CA 15
ATOM 28699 C C . SER A 1 84 ? -8.534 4.243 7.706 1.00 0.00 84 SER A C 15
ATOM 28700 O O . SER A 1 84 ? -9.139 3.580 8.549 1.00 0.00 84 SER A O 15
ATOM 28708 N N . TYR A 1 85 ? -8.849 4.239 6.413 1.00 0.00 85 TYR A N 15
ATOM 28709 C CA . TYR A 1 85 ? -9.965 3.458 5.880 1.00 0.00 85 TYR A CA 15
ATOM 28710 C C . TYR A 1 85 ? -9.767 1.970 6.153 1.00 0.00 85 TYR A C 15
ATOM 28711 O O . TYR A 1 85 ? -10.658 1.306 6.670 1.00 0.00 85 TYR A O 15
ATOM 28729 N N . LEU A 1 86 ? -8.584 1.466 5.829 1.00 0.00 86 LEU A N 15
ATOM 28730 C CA . LEU A 1 86 ? -8.270 0.052 6.021 1.00 0.00 86 LEU A CA 15
ATOM 28731 C C . LEU A 1 86 ? -8.287 -0.321 7.500 1.00 0.00 86 LEU A C 15
ATOM 28732 O O . LEU A 1 86 ? -8.807 -1.369 7.885 1.00 0.00 86 LEU A O 15
ATOM 28748 N N . ARG A 1 87 ? -7.718 0.543 8.315 1.00 0.00 87 ARG A N 15
ATOM 28749 C CA . ARG A 1 87 ? -7.623 0.306 9.749 1.00 0.00 87 ARG A CA 15
ATOM 28750 C C . ARG A 1 87 ? -9.000 0.345 10.423 1.00 0.00 87 ARG A C 15
ATOM 28751 O O . ARG A 1 87 ? -9.308 -0.488 11.271 1.00 0.00 87 ARG A O 15
ATOM 28772 N N . ALA A 1 88 ? -9.828 1.307 10.030 1.00 0.00 88 ALA A N 15
ATOM 28773 C CA . ALA A 1 88 ? -11.165 1.466 10.607 1.00 0.00 88 ALA A CA 15
ATOM 28774 C C . ALA A 1 88 ? -12.139 0.417 10.070 1.00 0.00 88 ALA A C 15
ATOM 28775 O O . ALA A 1 88 ? -13.223 0.226 10.611 1.00 0.00 88 ALA A O 15
ATOM 28782 N N . LEU A 1 89 ? -11.736 -0.259 9.009 1.00 0.00 89 LEU A N 15
ATOM 28783 C CA . LEU A 1 89 ? -12.558 -1.286 8.376 1.00 0.00 89 LEU A CA 15
ATOM 28784 C C . LEU A 1 89 ? -12.477 -2.605 9.159 1.00 0.00 89 LEU A C 15
ATOM 28785 O O . LEU A 1 89 ? -13.161 -3.578 8.836 1.00 0.00 89 LEU A O 15
ATOM 28801 N N . ARG A 1 90 ? -11.603 -2.627 10.171 1.00 0.00 90 ARG A N 15
ATOM 28802 C CA . ARG A 1 90 ? -11.373 -3.818 10.995 1.00 0.00 90 ARG A CA 15
ATOM 28803 C C . ARG A 1 90 ? -12.672 -4.459 11.506 1.00 0.00 90 ARG A C 15
ATOM 28804 O O . ARG A 1 90 ? -13.358 -3.922 12.377 1.00 0.00 90 ARG A O 15
ATOM 28825 N N . GLU A 1 91 ? -12.995 -5.610 10.961 1.00 0.00 91 GLU A N 15
ATOM 28826 C CA . GLU A 1 91 ? -14.138 -6.377 11.423 1.00 0.00 91 GLU A CA 15
ATOM 28827 C C . GLU A 1 91 ? -13.652 -7.613 12.161 1.00 0.00 91 GLU A C 15
ATOM 28828 O O . GLU A 1 91 ? -14.443 -8.463 12.577 1.00 0.00 91 GLU A O 15
ATOM 28840 N N . HIS A 1 92 ? -12.340 -7.704 12.320 1.00 0.00 92 HIS A N 15
ATOM 28841 C CA . HIS A 1 92 ? -11.715 -8.855 12.950 1.00 0.00 92 HIS A CA 15
ATOM 28842 C C . HIS A 1 92 ? -11.888 -8.821 14.455 1.00 0.00 92 HIS A C 15
ATOM 28843 O O . HIS A 1 92 ? -11.105 -8.189 15.166 1.00 0.00 92 HIS A O 15
ATOM 28857 N N . GLY A 1 93 ? -12.939 -9.473 14.927 1.00 0.00 93 GLY A N 15
ATOM 28858 C CA . GLY A 1 93 ? -13.182 -9.568 16.352 1.00 0.00 93 GLY A CA 15
ATOM 28859 C C . GLY A 1 93 ? -13.464 -8.228 16.998 1.00 0.00 93 GLY A C 15
ATOM 28860 O O . GLY A 1 93 ? -13.178 -8.033 18.179 1.00 0.00 93 GLY A O 15
ATOM 28864 N N . THR A 1 94 ? -14.020 -7.303 16.238 1.00 0.00 94 THR A N 15
ATOM 28865 C CA . THR A 1 94 ? -14.323 -5.996 16.771 1.00 0.00 94 THR A CA 15
ATOM 28866 C C . THR A 1 94 ? -15.654 -6.024 17.524 1.00 0.00 94 THR A C 15
ATOM 28867 O O . THR A 1 94 ? -16.707 -5.695 16.976 1.00 0.00 94 THR A O 15
ATOM 28878 N N . ILE A 1 95 ? -15.592 -6.457 18.778 1.00 0.00 95 ILE A N 15
ATOM 28879 C CA . ILE A 1 95 ? -16.766 -6.545 19.626 1.00 0.00 95 ILE A CA 15
ATOM 28880 C C . ILE A 1 95 ? -16.689 -5.523 20.739 1.00 0.00 95 ILE A C 15
ATOM 28881 O O . ILE A 1 95 ? -15.699 -5.463 21.479 1.00 0.00 95 ILE A O 15
ATOM 28897 N N . TYR A 1 96 ? -17.724 -4.719 20.849 1.00 0.00 96 TYR A N 15
ATOM 28898 C CA . TYR A 1 96 ? -17.787 -3.701 21.870 1.00 0.00 96 TYR A CA 15
ATOM 28899 C C . TYR A 1 96 ? -19.181 -3.695 22.491 1.00 0.00 96 TYR A C 15
ATOM 28900 O O . TYR A 1 96 ? -20.177 -3.751 21.775 1.00 0.00 96 TYR A O 15
ATOM 28918 N N . CYS A 1 97 ? -19.239 -3.665 23.824 1.00 0.00 97 CYS A N 15
ATOM 28919 C CA . CYS A 1 97 ? -20.509 -3.672 24.560 1.00 0.00 97 CYS A CA 15
ATOM 28920 C C . CYS A 1 97 ? -21.221 -5.027 24.399 1.00 0.00 97 CYS A C 15
ATOM 28921 O O . CYS A 1 97 ? -22.411 -5.169 24.696 1.00 0.00 97 CYS A O 15
ATOM 28929 N N . GLY A 1 98 ? -20.469 -6.021 23.951 1.00 0.00 98 GLY A N 15
ATOM 28930 C CA . GLY A 1 98 ? -21.011 -7.350 23.781 1.00 0.00 98 GLY A CA 15
ATOM 28931 C C . GLY A 1 98 ? -21.393 -7.657 22.349 1.00 0.00 98 GLY A C 15
ATOM 28932 O O . GLY A 1 98 ? -21.662 -8.809 22.013 1.00 0.00 98 GLY A O 15
ATOM 28936 N N . ALA A 1 99 ? -21.398 -6.648 21.497 1.00 0.00 99 ALA A N 15
ATOM 28937 C CA . ALA A 1 99 ? -21.779 -6.843 20.105 1.00 0.00 99 ALA A CA 15
ATOM 28938 C C . ALA A 1 99 ? -20.736 -6.284 19.154 1.00 0.00 99 ALA A C 15
ATOM 28939 O O . ALA A 1 99 ? -20.064 -5.301 19.458 1.00 0.00 99 ALA A O 15
ATOM 28946 N N . ALA A 1 100 ? -20.578 -6.933 18.023 1.00 0.00 100 ALA A N 15
ATOM 28947 C CA . ALA A 1 100 ? -19.663 -6.470 17.001 1.00 0.00 100 ALA A CA 15
ATOM 28948 C C . ALA A 1 100 ? -20.277 -5.312 16.232 1.00 0.00 100 ALA A C 15
ATOM 28949 O O . ALA A 1 100 ? -21.489 -5.301 15.967 1.00 0.00 100 ALA A O 15
ATOM 28956 N N . ILE A 1 101 ? -19.457 -4.346 15.875 1.00 0.00 101 ILE A N 15
ATOM 28957 C CA . ILE A 1 101 ? -19.925 -3.192 15.121 1.00 0.00 101 ILE A CA 15
ATOM 28958 C C . ILE A 1 101 ? -19.647 -3.388 13.641 1.00 0.00 101 ILE A C 15
ATOM 28959 O O . ILE A 1 101 ? -18.742 -4.136 13.269 1.00 0.00 101 ILE A O 15
ATOM 28975 N N . GLY A 1 102 ? -20.434 -2.741 12.804 1.00 0.00 102 GLY A N 15
ATOM 28976 C CA . GLY A 1 102 ? -20.260 -2.888 11.379 1.00 0.00 102 GLY A CA 15
ATOM 28977 C C . GLY A 1 102 ? -19.853 -1.598 10.712 1.00 0.00 102 GLY A C 15
ATOM 28978 O O . GLY A 1 102 ? -20.451 -0.548 10.955 1.00 0.00 102 GLY A O 15
ATOM 28982 N N . CYS A 1 103 ? -18.832 -1.670 9.887 1.00 0.00 103 CYS A N 15
ATOM 28983 C CA . CYS A 1 103 ? -18.352 -0.518 9.160 1.00 0.00 103 CYS A CA 15
ATOM 28984 C C . CYS A 1 103 ? -18.171 -0.851 7.684 1.00 0.00 103 CYS A C 15
ATOM 28985 O O . CYS A 1 103 ? -17.579 -1.868 7.336 1.00 0.00 103 CYS A O 15
ATOM 28993 N N . VAL A 1 104 ? -18.713 -0.010 6.830 1.00 0.00 104 VAL A N 15
ATOM 28994 C CA . VAL A 1 104 ? -18.611 -0.180 5.385 1.00 0.00 104 VAL A CA 15
ATOM 28995 C C . VAL A 1 104 ? -18.208 1.131 4.744 1.00 0.00 104 VAL A C 15
ATOM 28996 O O . VAL A 1 104 ? -18.335 2.176 5.361 1.00 0.00 104 VAL A O 15
ATOM 29009 N N . PRO A 1 105 ? -17.703 1.105 3.503 1.00 0.00 105 PRO A N 15
ATOM 29010 C CA . PRO A 1 105 ? -17.415 2.331 2.759 1.00 0.00 105 PRO A CA 15
ATOM 29011 C C . PRO A 1 105 ? -18.709 3.071 2.472 1.00 0.00 105 PRO A C 15
ATOM 29012 O O . PRO A 1 105 ? -19.791 2.475 2.562 1.00 0.00 105 PRO A O 15
ATOM 29023 N N . TYR A 1 106 ? -18.622 4.360 2.162 1.00 0.00 106 TYR A N 15
ATOM 29024 C CA . TYR A 1 106 ? -19.819 5.131 1.871 1.00 0.00 106 TYR A CA 15
ATOM 29025 C C . TYR A 1 106 ? -20.559 4.536 0.672 1.00 0.00 106 TYR A C 15
ATOM 29026 O O . TYR A 1 106 ? -20.203 4.771 -0.483 1.00 0.00 106 TYR A O 15
ATOM 29044 N N . LYS A 1 107 ? -21.564 3.744 0.968 1.00 0.00 107 LYS A N 15
ATOM 29045 C CA . LYS A 1 107 ? -22.359 3.094 -0.038 1.00 0.00 107 LYS A CA 15
ATOM 29046 C C . LYS A 1 107 ? -23.617 3.919 -0.287 1.00 0.00 107 LYS A C 15
ATOM 29047 O O . LYS A 1 107 ? -24.447 4.087 0.607 1.00 0.00 107 LYS A O 15
ATOM 29066 N N . HIS A 1 108 ? -23.741 4.431 -1.502 1.00 0.00 108 HIS A N 15
ATOM 29067 C CA . HIS A 1 108 ? -24.843 5.325 -1.873 1.00 0.00 108 HIS A CA 15
ATOM 29068 C C . HIS A 1 108 ? -26.203 4.651 -1.700 1.00 0.00 108 HIS A C 15
ATOM 29069 O O . HIS A 1 108 ? -27.126 5.236 -1.137 1.00 0.00 108 HIS A O 15
ATOM 29083 N N . GLU A 1 109 ? -26.312 3.418 -2.165 1.00 0.00 109 GLU A N 15
ATOM 29084 C CA . GLU A 1 109 ? -27.569 2.686 -2.087 1.00 0.00 109 GLU A CA 15
ATOM 29085 C C . GLU A 1 109 ? -27.936 2.379 -0.635 1.00 0.00 109 GLU A C 15
ATOM 29086 O O . GLU A 1 109 ? -29.111 2.316 -0.279 1.00 0.00 109 GLU A O 15
ATOM 29098 N N . LEU A 1 110 ? -26.914 2.208 0.204 1.00 0.00 110 LEU A N 15
ATOM 29099 C CA . LEU A 1 110 ? -27.121 1.896 1.614 1.00 0.00 110 LEU A CA 15
ATOM 29100 C C . LEU A 1 110 ? -27.872 3.019 2.301 1.00 0.00 110 LEU A C 15
ATOM 29101 O O . LEU A 1 110 ? -28.755 2.775 3.119 1.00 0.00 110 LEU A O 15
ATOM 29117 N N . ILE A 1 111 ? -27.524 4.251 1.958 1.00 0.00 111 ILE A N 15
ATOM 29118 C CA . ILE A 1 111 ? -28.177 5.413 2.537 1.00 0.00 111 ILE A CA 15
ATOM 29119 C C . ILE A 1 111 ? -29.658 5.398 2.175 1.00 0.00 111 ILE A C 15
ATOM 29120 O O . ILE A 1 111 ? -30.519 5.649 3.020 1.00 0.00 111 ILE A O 15
ATOM 29136 N N . SER A 1 112 ? -29.940 5.089 0.919 1.00 0.00 112 SER A N 15
ATOM 29137 C CA . SER A 1 112 ? -31.306 4.988 0.438 1.00 0.00 112 SER A CA 15
ATOM 29138 C C . SER A 1 112 ? -32.061 3.880 1.193 1.00 0.00 112 SER A C 15
ATOM 29139 O O . SER A 1 112 ? -33.222 4.049 1.565 1.00 0.00 112 SER A O 15
ATOM 29147 N N . GLU A 1 113 ? -31.389 2.752 1.421 1.00 0.00 113 GLU A N 15
ATOM 29148 C CA . GLU A 1 113 ? -31.989 1.636 2.144 1.00 0.00 113 GLU A CA 15
ATOM 29149 C C . GLU A 1 113 ? -32.237 1.996 3.608 1.00 0.00 113 GLU A C 15
ATOM 29150 O O . GLU A 1 113 ? -33.258 1.646 4.177 1.00 0.00 113 GLU A O 15
ATOM 29162 N N . LEU A 1 114 ? -31.289 2.683 4.210 1.00 0.00 114 LEU A N 15
ATOM 29163 C CA . LEU A 1 114 ? -31.412 3.107 5.593 1.00 0.00 114 LEU A CA 15
ATOM 29164 C C . LEU A 1 114 ? -32.534 4.129 5.778 1.00 0.00 114 LEU A C 15
ATOM 29165 O O . LEU A 1 114 ? -33.267 4.087 6.765 1.00 0.00 114 LEU A O 15
ATOM 29181 N N . SER A 1 115 ? -32.675 5.025 4.812 1.00 0.00 115 SER A N 15
ATOM 29182 C CA . SER A 1 115 ? -33.666 6.089 4.883 1.00 0.00 115 SER A CA 15
ATOM 29183 C C . SER A 1 115 ? -35.084 5.606 4.529 1.00 0.00 115 SER A C 15
ATOM 29184 O O . SER A 1 115 ? -36.039 6.397 4.546 1.00 0.00 115 SER A O 15
ATOM 29192 N N . ARG A 1 116 ? -35.228 4.311 4.219 1.00 0.00 116 ARG A N 15
ATOM 29193 C CA . ARG A 1 116 ? -36.544 3.754 3.886 1.00 0.00 116 ARG A CA 15
ATOM 29194 C C . ARG A 1 116 ? -37.461 3.793 5.111 1.00 0.00 116 ARG A C 15
ATOM 29195 O O . ARG A 1 116 ? -38.688 3.710 4.989 1.00 0.00 116 ARG A O 15
ATOM 29216 N N . GLU A 1 117 ? -36.852 3.925 6.288 1.00 0.00 117 GLU A N 15
ATOM 29217 C CA . GLU A 1 117 ? -37.573 4.001 7.531 1.00 0.00 117 GLU A CA 15
ATOM 29218 C C . GLU A 1 117 ? -38.214 5.363 7.667 1.00 0.00 117 GLU A C 15
ATOM 29219 O O . GLU A 1 117 ? -37.630 6.301 8.212 1.00 0.00 117 GLU A O 15
ATOM 29231 N N . GLY A 1 118 ? -39.389 5.470 7.128 1.00 0.00 118 GLY A N 15
ATOM 29232 C CA . GLY A 1 118 ? -40.132 6.707 7.180 1.00 0.00 118 GLY A CA 15
ATOM 29233 C C . GLY A 1 118 ? -40.336 7.283 5.802 1.00 0.00 118 GLY A C 15
ATOM 29234 O O . GLY A 1 118 ? -41.152 8.190 5.615 1.00 0.00 118 GLY A O 15
ATOM 29238 N N . HIS A 1 119 ? -39.581 6.753 4.835 1.00 0.00 119 HIS A N 15
ATOM 29239 C CA . HIS A 1 119 ? -39.687 7.161 3.425 1.00 0.00 119 HIS A CA 15
ATOM 29240 C C . HIS A 1 119 ? -39.373 8.642 3.242 1.00 0.00 119 HIS A C 15
ATOM 29241 O O . HIS A 1 119 ? -39.808 9.258 2.269 1.00 0.00 119 HIS A O 15
ATOM 29255 N N . HIS A 1 120 ? -38.602 9.201 4.155 1.00 0.00 120 HIS A N 15
ATOM 29256 C CA . HIS A 1 120 ? -38.251 10.611 4.095 1.00 0.00 120 HIS A CA 15
ATOM 29257 C C . HIS A 1 120 ? -37.332 10.879 2.906 1.00 0.00 120 HIS A C 15
ATOM 29258 O O . HIS A 1 120 ? -36.221 10.361 2.847 1.00 0.00 120 HIS A O 15
ATOM 29272 N N . HIS A 1 121 ? -37.830 11.681 1.954 1.00 0.00 121 HIS A N 15
ATOM 29273 C CA . HIS A 1 121 ? -37.092 12.036 0.729 1.00 0.00 121 HIS A CA 15
ATOM 29274 C C . HIS A 1 121 ? -36.930 10.809 -0.194 1.00 0.00 121 HIS A C 15
ATOM 29275 O O . HIS A 1 121 ? -36.172 10.831 -1.161 1.00 0.00 121 HIS A O 15
ATOM 29289 N N . HIS A 1 122 ? -37.684 9.758 0.099 1.00 0.00 122 HIS A N 15
ATOM 29290 C CA . HIS A 1 122 ? -37.631 8.518 -0.679 1.00 0.00 122 HIS A CA 15
ATOM 29291 C C . HIS A 1 122 ? -38.521 8.617 -1.931 1.00 0.00 122 HIS A C 15
ATOM 29292 O O . HIS A 1 122 ? -38.565 7.700 -2.753 1.00 0.00 122 HIS A O 15
ATOM 29306 N N . HIS A 1 123 ? -39.233 9.722 -2.059 1.00 0.00 123 HIS A N 15
ATOM 29307 C CA . HIS A 1 123 ? -40.086 9.951 -3.216 1.00 0.00 123 HIS A CA 15
ATOM 29308 C C . HIS A 1 123 ? -39.366 10.826 -4.240 1.00 0.00 123 HIS A C 15
ATOM 29309 O O . HIS A 1 123 ? -39.001 11.970 -3.944 1.00 0.00 123 HIS A O 15
ATOM 29323 N N . HIS A 1 124 ? -39.169 10.291 -5.435 1.00 0.00 124 HIS A N 15
ATOM 29324 C CA . HIS A 1 124 ? -38.502 11.018 -6.501 1.00 0.00 124 HIS A CA 15
ATOM 29325 C C . HIS A 1 124 ? -39.487 11.346 -7.620 1.00 0.00 124 HIS A C 15
ATOM 29326 O O . HIS A 1 124 ? -39.725 10.476 -8.488 1.00 0.00 124 HIS A O 15
ATOM 29341 N N . MET A 1 1 ? -8.563 -1.526 -18.739 1.00 0.00 1 MET A N 16
ATOM 29342 C CA . MET A 1 1 ? -8.780 -0.083 -19.001 1.00 0.00 1 MET A CA 16
ATOM 29343 C C . MET A 1 1 ? -9.895 0.493 -18.113 1.00 0.00 1 MET A C 16
ATOM 29344 O O . MET A 1 1 ? -9.812 1.637 -17.674 1.00 0.00 1 MET A O 16
ATOM 29360 N N . SER A 1 2 ? -10.924 -0.298 -17.837 1.00 0.00 2 SER A N 16
ATOM 29361 C CA . SER A 1 2 ? -12.025 0.160 -17.002 1.00 0.00 2 SER A CA 16
ATOM 29362 C C . SER A 1 2 ? -11.698 -0.058 -15.526 1.00 0.00 2 SER A C 16
ATOM 29363 O O . SER A 1 2 ? -11.831 -1.174 -15.004 1.00 0.00 2 SER A O 16
ATOM 29371 N N . LEU A 1 3 ? -11.250 0.994 -14.872 1.00 0.00 3 LEU A N 16
ATOM 29372 C CA . LEU A 1 3 ? -10.888 0.920 -13.472 1.00 0.00 3 LEU A CA 16
ATOM 29373 C C . LEU A 1 3 ? -11.676 1.931 -12.647 1.00 0.00 3 LEU A C 16
ATOM 29374 O O . LEU A 1 3 ? -11.460 3.136 -12.755 1.00 0.00 3 LEU A O 16
ATOM 29390 N N . GLY A 1 4 ? -12.589 1.433 -11.837 1.00 0.00 4 GLY A N 16
ATOM 29391 C CA . GLY A 1 4 ? -13.363 2.296 -10.970 1.00 0.00 4 GLY A CA 16
ATOM 29392 C C . GLY A 1 4 ? -12.555 2.754 -9.777 1.00 0.00 4 GLY A C 16
ATOM 29393 O O . GLY A 1 4 ? -12.755 3.861 -9.264 1.00 0.00 4 GLY A O 16
ATOM 29397 N N . SER A 1 5 ? -11.631 1.887 -9.348 1.00 0.00 5 SER A N 16
ATOM 29398 C CA . SER A 1 5 ? -10.763 2.129 -8.194 1.00 0.00 5 SER A CA 16
ATOM 29399 C C . SER A 1 5 ? -11.561 2.093 -6.887 1.00 0.00 5 SER A C 16
ATOM 29400 O O . SER A 1 5 ? -12.792 2.180 -6.890 1.00 0.00 5 SER A O 16
ATOM 29408 N N . GLU A 1 6 ? -10.862 1.953 -5.776 1.00 0.00 6 GLU A N 16
ATOM 29409 C CA . GLU A 1 6 ? -11.507 1.928 -4.481 1.00 0.00 6 GLU A CA 16
ATOM 29410 C C . GLU A 1 6 ? -11.720 3.345 -3.963 1.00 0.00 6 GLU A C 16
ATOM 29411 O O . GLU A 1 6 ? -11.182 3.744 -2.924 1.00 0.00 6 GLU A O 16
ATOM 29423 N N . SER A 1 7 ? -12.468 4.107 -4.721 1.00 0.00 7 SER A N 16
ATOM 29424 C CA . SER A 1 7 ? -12.793 5.453 -4.376 1.00 0.00 7 SER A CA 16
ATOM 29425 C C . SER A 1 7 ? -14.293 5.571 -4.156 1.00 0.00 7 SER A C 16
ATOM 29426 O O . SER A 1 7 ? -14.831 4.994 -3.213 1.00 0.00 7 SER A O 16
ATOM 29434 N N . GLU A 1 8 ? -14.951 6.311 -5.030 1.00 0.00 8 GLU A N 16
ATOM 29435 C CA . GLU A 1 8 ? -16.408 6.472 -4.997 1.00 0.00 8 GLU A CA 16
ATOM 29436 C C . GLU A 1 8 ? -16.889 6.995 -3.641 1.00 0.00 8 GLU A C 16
ATOM 29437 O O . GLU A 1 8 ? -17.973 6.653 -3.185 1.00 0.00 8 GLU A O 16
ATOM 29449 N N . THR A 1 9 ? -16.072 7.855 -3.019 1.00 0.00 9 THR A N 16
ATOM 29450 C CA . THR A 1 9 ? -16.387 8.455 -1.716 1.00 0.00 9 THR A CA 16
ATOM 29451 C C . THR A 1 9 ? -16.226 7.421 -0.575 1.00 0.00 9 THR A C 16
ATOM 29452 O O . THR A 1 9 ? -16.566 7.683 0.578 1.00 0.00 9 THR A O 16
ATOM 29463 N N . GLY A 1 10 ? -15.658 6.266 -0.912 1.00 0.00 10 GLY A N 16
ATOM 29464 C CA . GLY A 1 10 ? -15.472 5.191 0.053 1.00 0.00 10 GLY A CA 16
ATOM 29465 C C . GLY A 1 10 ? -14.444 5.499 1.131 1.00 0.00 10 GLY A C 16
ATOM 29466 O O . GLY A 1 10 ? -14.255 4.708 2.044 1.00 0.00 10 GLY A O 16
ATOM 29470 N N . ASN A 1 11 ? -13.776 6.646 1.018 1.00 0.00 11 ASN A N 16
ATOM 29471 C CA . ASN A 1 11 ? -12.812 7.080 2.040 1.00 0.00 11 ASN A CA 16
ATOM 29472 C C . ASN A 1 11 ? -13.558 7.269 3.349 1.00 0.00 11 ASN A C 16
ATOM 29473 O O . ASN A 1 11 ? -13.063 6.949 4.431 1.00 0.00 11 ASN A O 16
ATOM 29484 N N . ALA A 1 12 ? -14.763 7.784 3.235 1.00 0.00 12 ALA A N 16
ATOM 29485 C CA . ALA A 1 12 ? -15.630 7.951 4.367 1.00 0.00 12 ALA A CA 16
ATOM 29486 C C . ALA A 1 12 ? -16.513 6.722 4.488 1.00 0.00 12 ALA A C 16
ATOM 29487 O O . ALA A 1 12 ? -17.137 6.304 3.514 1.00 0.00 12 ALA A O 16
ATOM 29494 N N . VAL A 1 13 ? -16.570 6.144 5.665 1.00 0.00 13 VAL A N 16
ATOM 29495 C CA . VAL A 1 13 ? -17.336 4.934 5.850 1.00 0.00 13 VAL A CA 16
ATOM 29496 C C . VAL A 1 13 ? -18.536 5.191 6.732 1.00 0.00 13 VAL A C 16
ATOM 29497 O O . VAL A 1 13 ? -18.544 6.130 7.531 1.00 0.00 13 VAL A O 16
ATOM 29510 N N . VAL A 1 14 ? -19.542 4.374 6.586 1.00 0.00 14 VAL A N 16
ATOM 29511 C CA . VAL A 1 14 ? -20.725 4.502 7.385 1.00 0.00 14 VAL A CA 16
ATOM 29512 C C . VAL A 1 14 ? -20.672 3.500 8.516 1.00 0.00 14 VAL A C 16
ATOM 29513 O O . VAL A 1 14 ? -20.634 2.288 8.289 1.00 0.00 14 VAL A O 16
ATOM 29526 N N . VAL A 1 15 ? -20.641 4.007 9.727 1.00 0.00 15 VAL A N 16
ATOM 29527 C CA . VAL A 1 15 ? -20.578 3.173 10.899 1.00 0.00 15 VAL A CA 16
ATOM 29528 C C . VAL A 1 15 ? -21.954 3.077 11.529 1.00 0.00 15 VAL A C 16
ATOM 29529 O O . VAL A 1 15 ? -22.557 4.095 11.880 1.00 0.00 15 VAL A O 16
ATOM 29542 N N . PHE A 1 16 ? -22.453 1.868 11.659 1.00 0.00 16 PHE A N 16
ATOM 29543 C CA . PHE A 1 16 ? -23.750 1.642 12.249 1.00 0.00 16 PHE A CA 16
ATOM 29544 C C . PHE A 1 16 ? -23.691 0.497 13.243 1.00 0.00 16 PHE A C 16
ATOM 29545 O O . PHE A 1 16 ? -22.793 -0.350 13.177 1.00 0.00 16 PHE A O 16
ATOM 29562 N N . GLY A 1 17 ? -24.637 0.474 14.159 1.00 0.00 17 GLY A N 16
ATOM 29563 C CA . GLY A 1 17 ? -24.667 -0.566 15.163 1.00 0.00 17 GLY A CA 16
ATOM 29564 C C . GLY A 1 17 ? -24.457 -0.017 16.556 1.00 0.00 17 GLY A C 16
ATOM 29565 O O . GLY A 1 17 ? -24.457 -0.766 17.532 1.00 0.00 17 GLY A O 16
ATOM 29569 N N . TYR A 1 18 ? -24.288 1.291 16.649 1.00 0.00 18 TYR A N 16
ATOM 29570 C CA . TYR A 1 18 ? -24.086 1.942 17.925 1.00 0.00 18 TYR A CA 16
ATOM 29571 C C . TYR A 1 18 ? -25.348 2.685 18.329 1.00 0.00 18 TYR A C 16
ATOM 29572 O O . TYR A 1 18 ? -26.286 2.807 17.540 1.00 0.00 18 TYR A O 16
ATOM 29590 N N . ARG A 1 19 ? -25.368 3.179 19.547 1.00 0.00 19 ARG A N 16
ATOM 29591 C CA . ARG A 1 19 ? -26.494 3.932 20.052 1.00 0.00 19 ARG A CA 16
ATOM 29592 C C . ARG A 1 19 ? -25.995 5.091 20.891 1.00 0.00 19 ARG A C 16
ATOM 29593 O O . ARG A 1 19 ? -24.840 5.082 21.343 1.00 0.00 19 ARG A O 16
ATOM 29614 N N . GLU A 1 20 ? -26.846 6.084 21.097 1.00 0.00 20 GLU A N 16
ATOM 29615 C CA . GLU A 1 20 ? -26.469 7.274 21.854 1.00 0.00 20 GLU A CA 16
ATOM 29616 C C . GLU A 1 20 ? -26.455 6.971 23.359 1.00 0.00 20 GLU A C 16
ATOM 29617 O O . GLU A 1 20 ? -27.222 7.543 24.138 1.00 0.00 20 GLU A O 16
ATOM 29629 N N . ALA A 1 21 ? -25.587 6.034 23.744 1.00 0.00 21 ALA A N 16
ATOM 29630 C CA . ALA A 1 21 ? -25.444 5.629 25.132 1.00 0.00 21 ALA A CA 16
ATOM 29631 C C . ALA A 1 21 ? -24.081 4.968 25.394 1.00 0.00 21 ALA A C 16
ATOM 29632 O O . ALA A 1 21 ? -23.851 4.410 26.465 1.00 0.00 21 ALA A O 16
ATOM 29639 N N . ILE A 1 22 ? -23.178 5.029 24.409 1.00 0.00 22 ILE A N 16
ATOM 29640 C CA . ILE A 1 22 ? -21.848 4.423 24.548 1.00 0.00 22 ILE A CA 16
ATOM 29641 C C . ILE A 1 22 ? -20.745 5.389 24.143 1.00 0.00 22 ILE A C 16
ATOM 29642 O O . ILE A 1 22 ? -19.621 4.970 23.856 1.00 0.00 22 ILE A O 16
ATOM 29658 N N . THR A 1 23 ? -21.056 6.672 24.135 1.00 0.00 23 THR A N 16
ATOM 29659 C CA . THR A 1 23 ? -20.108 7.684 23.692 1.00 0.00 23 THR A CA 16
ATOM 29660 C C . THR A 1 23 ? -18.848 7.694 24.553 1.00 0.00 23 THR A C 16
ATOM 29661 O O . THR A 1 23 ? -17.735 7.740 24.034 1.00 0.00 23 THR A O 16
ATOM 29672 N N . LYS A 1 24 ? -19.030 7.619 25.859 1.00 0.00 24 LYS A N 16
ATOM 29673 C CA . LYS A 1 24 ? -17.921 7.646 26.792 1.00 0.00 24 LYS A CA 16
ATOM 29674 C C . LYS A 1 24 ? -16.975 6.472 26.522 1.00 0.00 24 LYS A C 16
ATOM 29675 O O . LYS A 1 24 ? -15.772 6.553 26.765 1.00 0.00 24 LYS A O 16
ATOM 29694 N N . GLN A 1 25 ? -17.535 5.383 26.015 1.00 0.00 25 GLN A N 16
ATOM 29695 C CA . GLN A 1 25 ? -16.782 4.163 25.775 1.00 0.00 25 GLN A CA 16
ATOM 29696 C C . GLN A 1 25 ? -16.146 4.122 24.371 1.00 0.00 25 GLN A C 16
ATOM 29697 O O . GLN A 1 25 ? -14.927 4.208 24.229 1.00 0.00 25 GLN A O 16
ATOM 29711 N N . ILE A 1 26 ? -16.987 4.003 23.340 1.00 0.00 26 ILE A N 16
ATOM 29712 C CA . ILE A 1 26 ? -16.518 3.809 21.978 1.00 0.00 26 ILE A CA 16
ATOM 29713 C C . ILE A 1 26 ? -15.725 5.018 21.448 1.00 0.00 26 ILE A C 16
ATOM 29714 O O . ILE A 1 26 ? -14.693 4.852 20.793 1.00 0.00 26 ILE A O 16
ATOM 29730 N N . LEU A 1 27 ? -16.193 6.222 21.757 1.00 0.00 27 LEU A N 16
ATOM 29731 C CA . LEU A 1 27 ? -15.559 7.428 21.263 1.00 0.00 27 LEU A CA 16
ATOM 29732 C C . LEU A 1 27 ? -14.170 7.596 21.865 1.00 0.00 27 LEU A C 16
ATOM 29733 O O . LEU A 1 27 ? -13.271 8.075 21.204 1.00 0.00 27 LEU A O 16
ATOM 29749 N N . ALA A 1 28 ? -14.001 7.180 23.114 1.00 0.00 28 ALA A N 16
ATOM 29750 C CA . ALA A 1 28 ? -12.706 7.290 23.788 1.00 0.00 28 ALA A CA 16
ATOM 29751 C C . ALA A 1 28 ? -11.602 6.564 22.998 1.00 0.00 28 ALA A C 16
ATOM 29752 O O . ALA A 1 28 ? -10.442 6.976 23.005 1.00 0.00 28 ALA A O 16
ATOM 29759 N N . TYR A 1 29 ? -11.978 5.488 22.333 1.00 0.00 29 TYR A N 16
ATOM 29760 C CA . TYR A 1 29 ? -11.044 4.700 21.547 1.00 0.00 29 TYR A CA 16
ATOM 29761 C C . TYR A 1 29 ? -10.973 5.185 20.087 1.00 0.00 29 TYR A C 16
ATOM 29762 O O . TYR A 1 29 ? -9.894 5.272 19.503 1.00 0.00 29 TYR A O 16
ATOM 29780 N N . PHE A 1 30 ? -12.123 5.504 19.506 1.00 0.00 30 PHE A N 16
ATOM 29781 C CA . PHE A 1 30 ? -12.188 5.874 18.091 1.00 0.00 30 PHE A CA 16
ATOM 29782 C C . PHE A 1 30 ? -11.910 7.354 17.827 1.00 0.00 30 PHE A C 16
ATOM 29783 O O . PHE A 1 30 ? -11.794 7.755 16.674 1.00 0.00 30 PHE A O 16
ATOM 29800 N N . ALA A 1 31 ? -11.795 8.159 18.884 1.00 0.00 31 ALA A N 16
ATOM 29801 C CA . ALA A 1 31 ? -11.498 9.600 18.746 1.00 0.00 31 ALA A CA 16
ATOM 29802 C C . ALA A 1 31 ? -10.186 9.815 17.994 1.00 0.00 31 ALA A C 16
ATOM 29803 O O . ALA A 1 31 ? -9.959 10.869 17.402 1.00 0.00 31 ALA A O 16
ATOM 29810 N N . GLN A 1 32 ? -9.330 8.802 18.036 1.00 0.00 32 GLN A N 16
ATOM 29811 C CA . GLN A 1 32 ? -8.069 8.815 17.317 1.00 0.00 32 GLN A CA 16
ATOM 29812 C C . GLN A 1 32 ? -8.344 8.973 15.818 1.00 0.00 32 GLN A C 16
ATOM 29813 O O . GLN A 1 32 ? -7.601 9.647 15.095 1.00 0.00 32 GLN A O 16
ATOM 29827 N N . PHE A 1 33 ? -9.425 8.342 15.371 1.00 0.00 33 PHE A N 16
ATOM 29828 C CA . PHE A 1 33 ? -9.823 8.364 13.976 1.00 0.00 33 PHE A CA 16
ATOM 29829 C C . PHE A 1 33 ? -10.860 9.468 13.715 1.00 0.00 33 PHE A C 16
ATOM 29830 O O . PHE A 1 33 ? -10.699 10.275 12.802 1.00 0.00 33 PHE A O 16
ATOM 29847 N N . GLY A 1 34 ? -11.913 9.494 14.530 1.00 0.00 34 GLY A N 16
ATOM 29848 C CA . GLY A 1 34 ? -12.965 10.485 14.374 1.00 0.00 34 GLY A CA 16
ATOM 29849 C C . GLY A 1 34 ? -14.112 10.265 15.360 1.00 0.00 34 GLY A C 16
ATOM 29850 O O . GLY A 1 34 ? -14.378 9.130 15.770 1.00 0.00 34 GLY A O 16
ATOM 29854 N N . GLU A 1 35 ? -14.776 11.351 15.747 1.00 0.00 35 GLU A N 16
ATOM 29855 C CA . GLU A 1 35 ? -15.886 11.303 16.700 1.00 0.00 35 GLU A CA 16
ATOM 29856 C C . GLU A 1 35 ? -17.120 10.650 16.089 1.00 0.00 35 GLU A C 16
ATOM 29857 O O . GLU A 1 35 ? -17.479 10.923 14.951 1.00 0.00 35 GLU A O 16
ATOM 29869 N N . ILE A 1 36 ? -17.767 9.799 16.864 1.00 0.00 36 ILE A N 16
ATOM 29870 C CA . ILE A 1 36 ? -18.947 9.082 16.393 1.00 0.00 36 ILE A CA 16
ATOM 29871 C C . ILE A 1 36 ? -20.248 9.811 16.766 1.00 0.00 36 ILE A C 16
ATOM 29872 O O . ILE A 1 36 ? -21.172 9.889 15.962 1.00 0.00 36 ILE A O 16
ATOM 29888 N N . LEU A 1 37 ? -20.310 10.357 17.979 1.00 0.00 37 LEU A N 16
ATOM 29889 C CA . LEU A 1 37 ? -21.546 10.977 18.458 1.00 0.00 37 LEU A CA 16
ATOM 29890 C C . LEU A 1 37 ? -21.360 12.444 18.836 1.00 0.00 37 LEU A C 16
ATOM 29891 O O . LEU A 1 37 ? -20.238 12.938 18.939 1.00 0.00 37 LEU A O 16
ATOM 29907 N N . GLU A 1 38 ? -22.488 13.129 19.042 1.00 0.00 38 GLU A N 16
ATOM 29908 C CA . GLU A 1 38 ? -22.502 14.538 19.441 1.00 0.00 38 GLU A CA 16
ATOM 29909 C C . GLU A 1 38 ? -21.980 14.702 20.881 1.00 0.00 38 GLU A C 16
ATOM 29910 O O . GLU A 1 38 ? -21.385 15.720 21.230 1.00 0.00 38 GLU A O 16
ATOM 29922 N N . ASP A 1 39 ? -22.234 13.693 21.707 1.00 0.00 39 ASP A N 16
ATOM 29923 C CA . ASP A 1 39 ? -21.820 13.696 23.115 1.00 0.00 39 ASP A CA 16
ATOM 29924 C C . ASP A 1 39 ? -20.292 13.680 23.240 1.00 0.00 39 ASP A C 16
ATOM 29925 O O . ASP A 1 39 ? -19.604 13.087 22.403 1.00 0.00 39 ASP A O 16
ATOM 29934 N N . LEU A 1 40 ? -19.767 14.340 24.277 1.00 0.00 40 LEU A N 16
ATOM 29935 C CA . LEU A 1 40 ? -18.344 14.420 24.484 1.00 0.00 40 LEU A CA 16
ATOM 29936 C C . LEU A 1 40 ? -18.056 14.711 25.956 1.00 0.00 40 LEU A C 16
ATOM 29937 O O . LEU A 1 40 ? -18.398 15.775 26.464 1.00 0.00 40 LEU A O 16
ATOM 29953 N N . GLU A 1 41 ? -17.450 13.761 26.631 1.00 0.00 41 GLU A N 16
ATOM 29954 C CA . GLU A 1 41 ? -17.106 13.933 28.041 1.00 0.00 41 GLU A CA 16
ATOM 29955 C C . GLU A 1 41 ? -15.643 14.366 28.227 1.00 0.00 41 GLU A C 16
ATOM 29956 O O . GLU A 1 41 ? -15.367 15.544 28.417 1.00 0.00 41 GLU A O 16
ATOM 29968 N N . SER A 1 42 ? -14.714 13.415 28.176 1.00 0.00 42 SER A N 16
ATOM 29969 C CA . SER A 1 42 ? -13.306 13.733 28.367 1.00 0.00 42 SER A CA 16
ATOM 29970 C C . SER A 1 42 ? -12.559 13.731 27.040 1.00 0.00 42 SER A C 16
ATOM 29971 O O . SER A 1 42 ? -12.032 14.758 26.625 1.00 0.00 42 SER A O 16
ATOM 29979 N N . GLU A 1 43 ? -12.536 12.566 26.384 1.00 0.00 43 GLU A N 16
ATOM 29980 C CA . GLU A 1 43 ? -11.891 12.391 25.090 1.00 0.00 43 GLU A CA 16
ATOM 29981 C C . GLU A 1 43 ? -10.378 12.574 25.153 1.00 0.00 43 GLU A C 16
ATOM 29982 O O . GLU A 1 43 ? -9.870 13.700 25.175 1.00 0.00 43 GLU A O 16
ATOM 29994 N N . LEU A 1 44 ? -9.670 11.444 25.187 1.00 0.00 44 LEU A N 16
ATOM 29995 C CA . LEU A 1 44 ? -8.228 11.405 25.156 1.00 0.00 44 LEU A CA 16
ATOM 29996 C C . LEU A 1 44 ? -7.629 12.330 26.213 1.00 0.00 44 LEU A C 16
ATOM 29997 O O . LEU A 1 44 ? -8.092 12.364 27.355 1.00 0.00 44 LEU A O 16
ATOM 30013 N N . GLY A 1 45 ? -6.590 13.052 25.834 1.00 0.00 45 GLY A N 16
ATOM 30014 C CA . GLY A 1 45 ? -5.981 13.989 26.736 1.00 0.00 45 GLY A CA 16
ATOM 30015 C C . GLY A 1 45 ? -5.856 15.361 26.105 1.00 0.00 45 GLY A C 16
ATOM 30016 O O . GLY A 1 45 ? -6.653 16.253 26.388 1.00 0.00 45 GLY A O 16
ATOM 30020 N N . ASP A 1 46 ? -4.853 15.529 25.237 1.00 0.00 46 ASP A N 16
ATOM 30021 C CA . ASP A 1 46 ? -4.662 16.801 24.527 1.00 0.00 46 ASP A CA 16
ATOM 30022 C C . ASP A 1 46 ? -5.798 17.027 23.546 1.00 0.00 46 ASP A C 16
ATOM 30023 O O . ASP A 1 46 ? -6.315 18.128 23.434 1.00 0.00 46 ASP A O 16
ATOM 30032 N N . THR A 1 47 ? -6.176 15.947 22.862 1.00 0.00 47 THR A N 16
ATOM 30033 C CA . THR A 1 47 ? -7.206 15.934 21.827 1.00 0.00 47 THR A CA 16
ATOM 30034 C C . THR A 1 47 ? -7.095 17.123 20.839 1.00 0.00 47 THR A C 16
ATOM 30035 O O . THR A 1 47 ? -8.091 17.595 20.280 1.00 0.00 47 THR A O 16
ATOM 30046 N N . GLU A 1 48 ? -5.878 17.572 20.607 1.00 0.00 48 GLU A N 16
ATOM 30047 C CA . GLU A 1 48 ? -5.640 18.609 19.647 1.00 0.00 48 GLU A CA 16
ATOM 30048 C C . GLU A 1 48 ? -4.809 18.075 18.501 1.00 0.00 48 GLU A C 16
ATOM 30049 O O . GLU A 1 48 ? -4.895 18.564 17.375 1.00 0.00 48 GLU A O 16
ATOM 30061 N N . THR A 1 49 ? -4.008 17.055 18.785 1.00 0.00 49 THR A N 16
ATOM 30062 C CA . THR A 1 49 ? -3.133 16.489 17.776 1.00 0.00 49 THR A CA 16
ATOM 30063 C C . THR A 1 49 ? -3.214 14.960 17.750 1.00 0.00 49 THR A C 16
ATOM 30064 O O . THR A 1 49 ? -3.019 14.331 16.701 1.00 0.00 49 THR A O 16
ATOM 30075 N N . MET A 1 50 ? -3.514 14.355 18.894 1.00 0.00 50 MET A N 16
ATOM 30076 C CA . MET A 1 50 ? -3.609 12.897 18.981 1.00 0.00 50 MET A CA 16
ATOM 30077 C C . MET A 1 50 ? -5.017 12.419 18.572 1.00 0.00 50 MET A C 16
ATOM 30078 O O . MET A 1 50 ? -5.496 11.380 19.008 1.00 0.00 50 MET A O 16
ATOM 30092 N N . ARG A 1 51 ? -5.661 13.181 17.716 1.00 0.00 51 ARG A N 16
ATOM 30093 C CA . ARG A 1 51 ? -6.997 12.859 17.267 1.00 0.00 51 ARG A CA 16
ATOM 30094 C C . ARG A 1 51 ? -7.247 13.411 15.874 1.00 0.00 51 ARG A C 16
ATOM 30095 O O . ARG A 1 51 ? -6.851 14.542 15.576 1.00 0.00 51 ARG A O 16
ATOM 30116 N N . THR A 1 52 ? -7.909 12.600 15.031 1.00 0.00 52 THR A N 16
ATOM 30117 C CA . THR A 1 52 ? -8.299 12.975 13.651 1.00 0.00 52 THR A CA 16
ATOM 30118 C C . THR A 1 52 ? -7.081 13.411 12.791 1.00 0.00 52 THR A C 16
ATOM 30119 O O . THR A 1 52 ? -5.951 13.473 13.283 1.00 0.00 52 THR A O 16
ATOM 30130 N N . PRO A 1 53 ? -7.288 13.665 11.477 1.00 0.00 53 PRO A N 16
ATOM 30131 C CA . PRO A 1 53 ? -6.228 14.156 10.594 1.00 0.00 53 PRO A CA 16
ATOM 30132 C C . PRO A 1 53 ? -5.787 15.569 10.964 1.00 0.00 53 PRO A C 16
ATOM 30133 O O . PRO A 1 53 ? -4.704 16.019 10.583 1.00 0.00 53 PRO A O 16
ATOM 30144 N N . GLY A 1 54 ? -6.635 16.253 11.699 1.00 0.00 54 GLY A N 16
ATOM 30145 C CA . GLY A 1 54 ? -6.336 17.608 12.117 1.00 0.00 54 GLY A CA 16
ATOM 30146 C C . GLY A 1 54 ? -7.583 18.453 12.309 1.00 0.00 54 GLY A C 16
ATOM 30147 O O . GLY A 1 54 ? -7.719 19.512 11.699 1.00 0.00 54 GLY A O 16
ATOM 30151 N N . TYR A 1 55 ? -8.495 17.986 13.148 1.00 0.00 55 TYR A N 16
ATOM 30152 C CA . TYR A 1 55 ? -9.715 18.699 13.431 1.00 0.00 55 TYR A CA 16
ATOM 30153 C C . TYR A 1 55 ? -9.876 18.860 14.926 1.00 0.00 55 TYR A C 16
ATOM 30154 O O . TYR A 1 55 ? -9.666 17.916 15.684 1.00 0.00 55 TYR A O 16
ATOM 30172 N N . PHE A 1 56 ? -10.222 20.055 15.343 1.00 0.00 56 PHE A N 16
ATOM 30173 C CA . PHE A 1 56 ? -10.462 20.342 16.752 1.00 0.00 56 PHE A CA 16
ATOM 30174 C C . PHE A 1 56 ? -11.842 19.854 17.165 1.00 0.00 56 PHE A C 16
ATOM 30175 O O . PHE A 1 56 ? -12.789 19.935 16.390 1.00 0.00 56 PHE A O 16
ATOM 30192 N N . PHE A 1 57 ? -11.940 19.355 18.391 1.00 0.00 57 PHE A N 16
ATOM 30193 C CA . PHE A 1 57 ? -13.174 18.757 18.901 1.00 0.00 57 PHE A CA 16
ATOM 30194 C C . PHE A 1 57 ? -14.357 19.738 18.939 1.00 0.00 57 PHE A C 16
ATOM 30195 O O . PHE A 1 57 ? -15.424 19.441 18.397 1.00 0.00 57 PHE A O 16
ATOM 30212 N N . GLN A 1 58 ? -14.149 20.905 19.563 1.00 0.00 58 GLN A N 16
ATOM 30213 C CA . GLN A 1 58 ? -15.209 21.921 19.720 1.00 0.00 58 GLN A CA 16
ATOM 30214 C C . GLN A 1 58 ? -16.416 21.337 20.517 1.00 0.00 58 GLN A C 16
ATOM 30215 O O . GLN A 1 58 ? -16.439 20.151 20.847 1.00 0.00 58 GLN A O 16
ATOM 30229 N N . GLN A 1 59 ? -17.379 22.174 20.858 1.00 0.00 59 GLN A N 16
ATOM 30230 C CA . GLN A 1 59 ? -18.558 21.709 21.556 1.00 0.00 59 GLN A CA 16
ATOM 30231 C C . GLN A 1 59 ? -19.811 22.250 20.909 1.00 0.00 59 GLN A C 16
ATOM 30232 O O . GLN A 1 59 ? -20.502 21.533 20.196 1.00 0.00 59 GLN A O 16
ATOM 30246 N N . ALA A 1 60 ? -20.064 23.516 21.146 1.00 0.00 60 ALA A N 16
ATOM 30247 C CA . ALA A 1 60 ? -21.233 24.236 20.606 1.00 0.00 60 ALA A CA 16
ATOM 30248 C C . ALA A 1 60 ? -22.536 23.420 20.703 1.00 0.00 60 ALA A C 16
ATOM 30249 O O . ALA A 1 60 ? -22.945 22.784 19.741 1.00 0.00 60 ALA A O 16
ATOM 30256 N N . PRO A 1 61 ? -23.213 23.463 21.864 1.00 0.00 61 PRO A N 16
ATOM 30257 C CA . PRO A 1 61 ? -24.455 22.699 22.098 1.00 0.00 61 PRO A CA 16
ATOM 30258 C C . PRO A 1 61 ? -25.549 23.020 21.075 1.00 0.00 61 PRO A C 16
ATOM 30259 O O . PRO A 1 61 ? -26.396 22.174 20.761 1.00 0.00 61 PRO A O 16
ATOM 30270 N N . ASN A 1 62 ? -25.524 24.237 20.558 1.00 0.00 62 ASN A N 16
ATOM 30271 C CA . ASN A 1 62 ? -26.525 24.688 19.598 1.00 0.00 62 ASN A CA 16
ATOM 30272 C C . ASN A 1 62 ? -26.220 24.180 18.189 1.00 0.00 62 ASN A C 16
ATOM 30273 O O . ASN A 1 62 ? -27.034 24.335 17.274 1.00 0.00 62 ASN A O 16
ATOM 30284 N N . ARG A 1 63 ? -25.054 23.581 18.013 1.00 0.00 63 ARG A N 16
ATOM 30285 C CA . ARG A 1 63 ? -24.657 23.063 16.719 1.00 0.00 63 ARG A CA 16
ATOM 30286 C C . ARG A 1 63 ? -24.095 21.679 16.827 1.00 0.00 63 ARG A C 16
ATOM 30287 O O . ARG A 1 63 ? -24.016 21.117 17.910 1.00 0.00 63 ARG A O 16
ATOM 30308 N N . ARG A 1 64 ? -23.734 21.115 15.701 1.00 0.00 64 ARG A N 16
ATOM 30309 C CA . ARG A 1 64 ? -23.219 19.778 15.673 1.00 0.00 64 ARG A CA 16
ATOM 30310 C C . ARG A 1 64 ? -21.711 19.807 15.765 1.00 0.00 64 ARG A C 16
ATOM 30311 O O . ARG A 1 64 ? -21.033 20.255 14.841 1.00 0.00 64 ARG A O 16
ATOM 30332 N N . ARG A 1 65 ? -21.191 19.330 16.883 1.00 0.00 65 ARG A N 16
ATOM 30333 C CA . ARG A 1 65 ? -19.754 19.314 17.123 1.00 0.00 65 ARG A CA 16
ATOM 30334 C C . ARG A 1 65 ? -19.025 18.389 16.142 1.00 0.00 65 ARG A C 16
ATOM 30335 O O . ARG A 1 65 ? -17.887 18.644 15.772 1.00 0.00 65 ARG A O 16
ATOM 30356 N N . ILE A 1 66 ? -19.693 17.310 15.731 1.00 0.00 66 ILE A N 16
ATOM 30357 C CA . ILE A 1 66 ? -19.120 16.388 14.745 1.00 0.00 66 ILE A CA 16
ATOM 30358 C C . ILE A 1 66 ? -18.976 17.053 13.378 1.00 0.00 66 ILE A C 16
ATOM 30359 O O . ILE A 1 66 ? -17.995 16.835 12.662 1.00 0.00 66 ILE A O 16
ATOM 30375 N N . SER A 1 67 ? -19.971 17.851 13.032 1.00 0.00 67 SER A N 16
ATOM 30376 C CA . SER A 1 67 ? -20.023 18.559 11.770 1.00 0.00 67 SER A CA 16
ATOM 30377 C C . SER A 1 67 ? -20.188 17.590 10.591 1.00 0.00 67 SER A C 16
ATOM 30378 O O . SER A 1 67 ? -19.760 17.864 9.467 1.00 0.00 67 SER A O 16
ATOM 30386 N N . ARG A 1 68 ? -20.827 16.475 10.852 1.00 0.00 68 ARG A N 16
ATOM 30387 C CA . ARG A 1 68 ? -21.070 15.491 9.830 1.00 0.00 68 ARG A CA 16
ATOM 30388 C C . ARG A 1 68 ? -22.508 15.003 9.935 1.00 0.00 68 ARG A C 16
ATOM 30389 O O . ARG A 1 68 ? -23.016 14.805 11.044 1.00 0.00 68 ARG A O 16
ATOM 30410 N N . GLU A 1 69 ? -23.168 14.824 8.800 1.00 0.00 69 GLU A N 16
ATOM 30411 C CA . GLU A 1 69 ? -24.553 14.378 8.794 1.00 0.00 69 GLU A CA 16
ATOM 30412 C C . GLU A 1 69 ? -24.624 12.897 9.147 1.00 0.00 69 GLU A C 16
ATOM 30413 O O . GLU A 1 69 ? -23.834 12.087 8.639 1.00 0.00 69 GLU A O 16
ATOM 30425 N N . HIS A 1 70 ? -25.566 12.546 10.000 1.00 0.00 70 HIS A N 16
ATOM 30426 C CA . HIS A 1 70 ? -25.706 11.178 10.481 1.00 0.00 70 HIS A CA 16
ATOM 30427 C C . HIS A 1 70 ? -27.163 10.841 10.788 1.00 0.00 70 HIS A C 16
ATOM 30428 O O . HIS A 1 70 ? -28.027 11.719 10.775 1.00 0.00 70 HIS A O 16
ATOM 30442 N N . GLY A 1 71 ? -27.421 9.570 11.042 1.00 0.00 71 GLY A N 16
ATOM 30443 C CA . GLY A 1 71 ? -28.760 9.115 11.345 1.00 0.00 71 GLY A CA 16
ATOM 30444 C C . GLY A 1 71 ? -28.921 8.779 12.809 1.00 0.00 71 GLY A C 16
ATOM 30445 O O . GLY A 1 71 ? -28.152 9.247 13.643 1.00 0.00 71 GLY A O 16
ATOM 30449 N N . ARG A 1 72 ? -29.917 7.965 13.126 1.00 0.00 72 ARG A N 16
ATOM 30450 C CA . ARG A 1 72 ? -30.200 7.606 14.519 1.00 0.00 72 ARG A CA 16
ATOM 30451 C C . ARG A 1 72 ? -29.119 6.713 15.104 1.00 0.00 72 ARG A C 16
ATOM 30452 O O . ARG A 1 72 ? -28.671 6.918 16.235 1.00 0.00 72 ARG A O 16
ATOM 30473 N N . THR A 1 73 ? -28.710 5.728 14.342 1.00 0.00 73 THR A N 16
ATOM 30474 C CA . THR A 1 73 ? -27.768 4.758 14.825 1.00 0.00 73 THR A CA 16
ATOM 30475 C C . THR A 1 73 ? -26.590 4.567 13.869 1.00 0.00 73 THR A C 16
ATOM 30476 O O . THR A 1 73 ? -25.837 3.590 13.981 1.00 0.00 73 THR A O 16
ATOM 30487 N N . TRP A 1 74 ? -26.429 5.495 12.937 1.00 0.00 74 TRP A N 16
ATOM 30488 C CA . TRP A 1 74 ? -25.355 5.410 11.961 1.00 0.00 74 TRP A CA 16
ATOM 30489 C C . TRP A 1 74 ? -24.743 6.772 11.700 1.00 0.00 74 TRP A C 16
ATOM 30490 O O . TRP A 1 74 ? -25.440 7.777 11.696 1.00 0.00 74 TRP A O 16
ATOM 30511 N N . THR A 1 75 ? -23.438 6.799 11.503 1.00 0.00 75 THR A N 16
ATOM 30512 C CA . THR A 1 75 ? -22.731 8.031 11.186 1.00 0.00 75 THR A CA 16
ATOM 30513 C C . THR A 1 75 ? -21.633 7.748 10.174 1.00 0.00 75 THR A C 16
ATOM 30514 O O . THR A 1 75 ? -21.062 6.659 10.157 1.00 0.00 75 THR A O 16
ATOM 30525 N N . LYS A 1 76 ? -21.362 8.705 9.310 1.00 0.00 76 LYS A N 16
ATOM 30526 C CA . LYS A 1 76 ? -20.331 8.537 8.315 1.00 0.00 76 LYS A CA 16
ATOM 30527 C C . LYS A 1 76 ? -19.058 9.243 8.757 1.00 0.00 76 LYS A C 16
ATOM 30528 O O . LYS A 1 76 ? -19.045 10.459 8.934 1.00 0.00 76 LYS A O 16
ATOM 30547 N N . LEU A 1 77 ? -17.994 8.482 8.919 1.00 0.00 77 LEU A N 16
ATOM 30548 C CA . LEU A 1 77 ? -16.741 9.027 9.386 1.00 0.00 77 LEU A CA 16
ATOM 30549 C C . LEU A 1 77 ? -15.761 9.199 8.248 1.00 0.00 77 LEU A C 16
ATOM 30550 O O . LEU A 1 77 ? -15.537 8.279 7.457 1.00 0.00 77 LEU A O 16
ATOM 30566 N N . THR A 1 78 ? -15.181 10.370 8.172 1.00 0.00 78 THR A N 16
ATOM 30567 C CA . THR A 1 78 ? -14.200 10.673 7.170 1.00 0.00 78 THR A CA 16
ATOM 30568 C C . THR A 1 78 ? -12.819 10.654 7.808 1.00 0.00 78 THR A C 16
ATOM 30569 O O . THR A 1 78 ? -12.502 11.507 8.634 1.00 0.00 78 THR A O 16
ATOM 30580 N N . TYR A 1 79 ? -12.011 9.672 7.444 1.00 0.00 79 TYR A N 16
ATOM 30581 C CA . TYR A 1 79 ? -10.685 9.527 8.028 1.00 0.00 79 TYR A CA 16
ATOM 30582 C C . TYR A 1 79 ? -9.668 10.331 7.253 1.00 0.00 79 TYR A C 16
ATOM 30583 O O . TYR A 1 79 ? -8.586 10.619 7.760 1.00 0.00 79 TYR A O 16
ATOM 30601 N N . ALA A 1 80 ? -10.030 10.686 6.014 1.00 0.00 80 ALA A N 16
ATOM 30602 C CA . ALA A 1 80 ? -9.186 11.484 5.115 1.00 0.00 80 ALA A CA 16
ATOM 30603 C C . ALA A 1 80 ? -7.944 10.716 4.657 1.00 0.00 80 ALA A C 16
ATOM 30604 O O . ALA A 1 80 ? -7.738 10.509 3.457 1.00 0.00 80 ALA A O 16
ATOM 30611 N N . ASN A 1 81 ? -7.122 10.299 5.605 1.00 0.00 81 ASN A N 16
ATOM 30612 C CA . ASN A 1 81 ? -5.917 9.547 5.300 1.00 0.00 81 ASN A CA 16
ATOM 30613 C C . ASN A 1 81 ? -6.249 8.073 5.113 1.00 0.00 81 ASN A C 16
ATOM 30614 O O . ASN A 1 81 ? -7.063 7.510 5.843 1.00 0.00 81 ASN A O 16
ATOM 30625 N N . HIS A 1 82 ? -5.608 7.453 4.138 1.00 0.00 82 HIS A N 16
ATOM 30626 C CA . HIS A 1 82 ? -5.851 6.052 3.818 1.00 0.00 82 HIS A CA 16
ATOM 30627 C C . HIS A 1 82 ? -5.116 5.141 4.798 1.00 0.00 82 HIS A C 16
ATOM 30628 O O . HIS A 1 82 ? -5.518 4.006 5.024 1.00 0.00 82 HIS A O 16
ATOM 30642 N N . SER A 1 83 ? -4.042 5.657 5.382 1.00 0.00 83 SER A N 16
ATOM 30643 C CA . SER A 1 83 ? -3.244 4.900 6.337 1.00 0.00 83 SER A CA 16
ATOM 30644 C C . SER A 1 83 ? -4.087 4.508 7.565 1.00 0.00 83 SER A C 16
ATOM 30645 O O . SER A 1 83 ? -4.000 3.382 8.063 1.00 0.00 83 SER A O 16
ATOM 30653 N N . SER A 1 84 ? -4.907 5.436 8.037 1.00 0.00 84 SER A N 16
ATOM 30654 C CA . SER A 1 84 ? -5.757 5.198 9.190 1.00 0.00 84 SER A CA 16
ATOM 30655 C C . SER A 1 84 ? -7.037 4.448 8.796 1.00 0.00 84 SER A C 16
ATOM 30656 O O . SER A 1 84 ? -7.738 3.892 9.647 1.00 0.00 84 SER A O 16
ATOM 30664 N N . TYR A 1 85 ? -7.317 4.427 7.499 1.00 0.00 85 TYR A N 16
ATOM 30665 C CA . TYR A 1 85 ? -8.502 3.771 6.950 1.00 0.00 85 TYR A CA 16
ATOM 30666 C C . TYR A 1 85 ? -8.499 2.262 7.220 1.00 0.00 85 TYR A C 16
ATOM 30667 O O . TYR A 1 85 ? -9.522 1.694 7.587 1.00 0.00 85 TYR A O 16
ATOM 30685 N N . LEU A 1 86 ? -7.341 1.623 7.060 1.00 0.00 86 LEU A N 16
ATOM 30686 C CA . LEU A 1 86 ? -7.235 0.164 7.218 1.00 0.00 86 LEU A CA 16
ATOM 30687 C C . LEU A 1 86 ? -7.614 -0.287 8.628 1.00 0.00 86 LEU A C 16
ATOM 30688 O O . LEU A 1 86 ? -8.344 -1.264 8.800 1.00 0.00 86 LEU A O 16
ATOM 30704 N N . ARG A 1 87 ? -7.128 0.434 9.625 1.00 0.00 87 ARG A N 16
ATOM 30705 C CA . ARG A 1 87 ? -7.393 0.082 11.017 1.00 0.00 87 ARG A CA 16
ATOM 30706 C C . ARG A 1 87 ? -8.868 0.260 11.378 1.00 0.00 87 ARG A C 16
ATOM 30707 O O . ARG A 1 87 ? -9.428 -0.532 12.130 1.00 0.00 87 ARG A O 16
ATOM 30728 N N . ALA A 1 88 ? -9.485 1.295 10.831 1.00 0.00 88 ALA A N 16
ATOM 30729 C CA . ALA A 1 88 ? -10.880 1.607 11.121 1.00 0.00 88 ALA A CA 16
ATOM 30730 C C . ALA A 1 88 ? -11.853 0.779 10.275 1.00 0.00 88 ALA A C 16
ATOM 30731 O O . ALA A 1 88 ? -13.051 0.746 10.548 1.00 0.00 88 ALA A O 16
ATOM 30738 N N . LEU A 1 89 ? -11.335 0.123 9.252 1.00 0.00 89 LEU A N 16
ATOM 30739 C CA . LEU A 1 89 ? -12.166 -0.673 8.341 1.00 0.00 89 LEU A CA 16
ATOM 30740 C C . LEU A 1 89 ? -12.447 -2.063 8.927 1.00 0.00 89 LEU A C 16
ATOM 30741 O O . LEU A 1 89 ? -13.205 -2.849 8.355 1.00 0.00 89 LEU A O 16
ATOM 30757 N N . ARG A 1 90 ? -11.806 -2.359 10.054 1.00 0.00 90 ARG A N 16
ATOM 30758 C CA . ARG A 1 90 ? -11.920 -3.663 10.710 1.00 0.00 90 ARG A CA 16
ATOM 30759 C C . ARG A 1 90 ? -13.396 -4.085 10.981 1.00 0.00 90 ARG A C 16
ATOM 30760 O O . ARG A 1 90 ? -14.045 -3.599 11.908 1.00 0.00 90 ARG A O 16
ATOM 30781 N N . GLU A 1 91 ? -13.907 -4.978 10.139 1.00 0.00 91 GLU A N 16
ATOM 30782 C CA . GLU A 1 91 ? -15.261 -5.523 10.300 1.00 0.00 91 GLU A CA 16
ATOM 30783 C C . GLU A 1 91 ? -15.194 -7.038 10.460 1.00 0.00 91 GLU A C 16
ATOM 30784 O O . GLU A 1 91 ? -16.220 -7.711 10.583 1.00 0.00 91 GLU A O 16
ATOM 30796 N N . HIS A 1 92 ? -13.978 -7.566 10.451 1.00 0.00 92 HIS A N 16
ATOM 30797 C CA . HIS A 1 92 ? -13.763 -9.007 10.531 1.00 0.00 92 HIS A CA 16
ATOM 30798 C C . HIS A 1 92 ? -14.284 -9.573 11.848 1.00 0.00 92 HIS A C 16
ATOM 30799 O O . HIS A 1 92 ? -14.828 -10.674 11.886 1.00 0.00 92 HIS A O 16
ATOM 30813 N N . GLY A 1 93 ? -14.105 -8.825 12.917 1.00 0.00 93 GLY A N 16
ATOM 30814 C CA . GLY A 1 93 ? -14.583 -9.251 14.211 1.00 0.00 93 GLY A CA 16
ATOM 30815 C C . GLY A 1 93 ? -14.448 -8.153 15.238 1.00 0.00 93 GLY A C 16
ATOM 30816 O O . GLY A 1 93 ? -13.639 -8.252 16.158 1.00 0.00 93 GLY A O 16
ATOM 30820 N N . THR A 1 94 ? -15.237 -7.108 15.086 1.00 0.00 94 THR A N 16
ATOM 30821 C CA . THR A 1 94 ? -15.161 -5.970 15.972 1.00 0.00 94 THR A CA 16
ATOM 30822 C C . THR A 1 94 ? -16.417 -5.865 16.842 1.00 0.00 94 THR A C 16
ATOM 30823 O O . THR A 1 94 ? -17.422 -5.273 16.441 1.00 0.00 94 THR A O 16
ATOM 30834 N N . ILE A 1 95 ? -16.358 -6.470 18.017 1.00 0.00 95 ILE A N 16
ATOM 30835 C CA . ILE A 1 95 ? -17.473 -6.439 18.946 1.00 0.00 95 ILE A CA 16
ATOM 30836 C C . ILE A 1 95 ? -17.172 -5.487 20.090 1.00 0.00 95 ILE A C 16
ATOM 30837 O O . ILE A 1 95 ? -16.163 -5.632 20.783 1.00 0.00 95 ILE A O 16
ATOM 30853 N N . TYR A 1 96 ? -18.036 -4.514 20.272 1.00 0.00 96 TYR A N 16
ATOM 30854 C CA . TYR A 1 96 ? -17.867 -3.541 21.320 1.00 0.00 96 TYR A CA 16
ATOM 30855 C C . TYR A 1 96 ? -19.175 -3.402 22.087 1.00 0.00 96 TYR A C 16
ATOM 30856 O O . TYR A 1 96 ? -20.242 -3.368 21.484 1.00 0.00 96 TYR A O 16
ATOM 30874 N N . CYS A 1 97 ? -19.088 -3.356 23.415 1.00 0.00 97 CYS A N 16
ATOM 30875 C CA . CYS A 1 97 ? -20.272 -3.220 24.280 1.00 0.00 97 CYS A CA 16
ATOM 30876 C C . CYS A 1 97 ? -21.195 -4.454 24.173 1.00 0.00 97 CYS A C 16
ATOM 30877 O O . CYS A 1 97 ? -22.334 -4.444 24.652 1.00 0.00 97 CYS A O 16
ATOM 30885 N N . GLY A 1 98 ? -20.684 -5.521 23.574 1.00 0.00 98 GLY A N 16
ATOM 30886 C CA . GLY A 1 98 ? -21.466 -6.734 23.431 1.00 0.00 98 GLY A CA 16
ATOM 30887 C C . GLY A 1 98 ? -22.121 -6.863 22.068 1.00 0.00 98 GLY A C 16
ATOM 30888 O O . GLY A 1 98 ? -22.929 -7.762 21.854 1.00 0.00 98 GLY A O 16
ATOM 30892 N N . ALA A 1 99 ? -21.790 -5.965 21.146 1.00 0.00 99 ALA A N 16
ATOM 30893 C CA . ALA A 1 99 ? -22.347 -6.030 19.805 1.00 0.00 99 ALA A CA 16
ATOM 30894 C C . ALA A 1 99 ? -21.323 -5.635 18.762 1.00 0.00 99 ALA A C 16
ATOM 30895 O O . ALA A 1 99 ? -20.468 -4.789 19.011 1.00 0.00 99 ALA A O 16
ATOM 30902 N N . ALA A 1 100 ? -21.388 -6.265 17.605 1.00 0.00 100 ALA A N 16
ATOM 30903 C CA . ALA A 1 100 ? -20.483 -5.932 16.523 1.00 0.00 100 ALA A CA 16
ATOM 30904 C C . ALA A 1 100 ? -20.950 -4.693 15.800 1.00 0.00 100 ALA A C 16
ATOM 30905 O O . ALA A 1 100 ? -22.138 -4.553 15.482 1.00 0.00 100 ALA A O 16
ATOM 30912 N N . ILE A 1 101 ? -20.025 -3.797 15.550 1.00 0.00 101 ILE A N 16
ATOM 30913 C CA . ILE A 1 101 ? -20.314 -2.581 14.825 1.00 0.00 101 ILE A CA 16
ATOM 30914 C C . ILE A 1 101 ? -19.952 -2.757 13.362 1.00 0.00 101 ILE A C 16
ATOM 30915 O O . ILE A 1 101 ? -18.947 -3.393 13.035 1.00 0.00 101 ILE A O 16
ATOM 30931 N N . GLY A 1 102 ? -20.778 -2.228 12.487 1.00 0.00 102 GLY A N 16
ATOM 30932 C CA . GLY A 1 102 ? -20.524 -2.368 11.080 1.00 0.00 102 GLY A CA 16
ATOM 30933 C C . GLY A 1 102 ? -20.076 -1.080 10.456 1.00 0.00 102 GLY A C 16
ATOM 30934 O O . GLY A 1 102 ? -20.820 -0.101 10.441 1.00 0.00 102 GLY A O 16
ATOM 30938 N N . CYS A 1 103 ? -18.858 -1.069 9.963 1.00 0.00 103 CYS A N 16
ATOM 30939 C CA . CYS A 1 103 ? -18.323 0.091 9.285 1.00 0.00 103 CYS A CA 16
ATOM 30940 C C . CYS A 1 103 ? -17.908 -0.275 7.861 1.00 0.00 103 CYS A C 16
ATOM 30941 O O . CYS A 1 103 ? -16.856 -0.870 7.636 1.00 0.00 103 CYS A O 16
ATOM 30949 N N . VAL A 1 104 ? -18.755 0.067 6.906 1.00 0.00 104 VAL A N 16
ATOM 30950 C CA . VAL A 1 104 ? -18.484 -0.239 5.508 1.00 0.00 104 VAL A CA 16
ATOM 30951 C C . VAL A 1 104 ? -18.310 1.053 4.715 1.00 0.00 104 VAL A C 16
ATOM 30952 O O . VAL A 1 104 ? -18.760 2.115 5.159 1.00 0.00 104 VAL A O 16
ATOM 30965 N N . PRO A 1 105 ? -17.648 0.991 3.540 1.00 0.00 105 PRO A N 16
ATOM 30966 C CA . PRO A 1 105 ? -17.442 2.167 2.688 1.00 0.00 105 PRO A CA 16
ATOM 30967 C C . PRO A 1 105 ? -18.766 2.799 2.272 1.00 0.00 105 PRO A C 16
ATOM 30968 O O . PRO A 1 105 ? -19.802 2.118 2.193 1.00 0.00 105 PRO A O 16
ATOM 30979 N N . TYR A 1 106 ? -18.733 4.096 2.035 1.00 0.00 106 TYR A N 16
ATOM 30980 C CA . TYR A 1 106 ? -19.928 4.847 1.703 1.00 0.00 106 TYR A CA 16
ATOM 30981 C C . TYR A 1 106 ? -20.586 4.357 0.423 1.00 0.00 106 TYR A C 16
ATOM 30982 O O . TYR A 1 106 ? -19.986 4.354 -0.648 1.00 0.00 106 TYR A O 16
ATOM 31000 N N . LYS A 1 107 ? -21.825 3.939 0.560 1.00 0.00 107 LYS A N 16
ATOM 31001 C CA . LYS A 1 107 ? -22.646 3.554 -0.561 1.00 0.00 107 LYS A CA 16
ATOM 31002 C C . LYS A 1 107 ? -23.932 4.351 -0.503 1.00 0.00 107 LYS A C 16
ATOM 31003 O O . LYS A 1 107 ? -24.562 4.439 0.553 1.00 0.00 107 LYS A O 16
ATOM 31022 N N . HIS A 1 108 ? -24.332 4.934 -1.619 1.00 0.00 108 HIS A N 16
ATOM 31023 C CA . HIS A 1 108 ? -25.531 5.756 -1.643 1.00 0.00 108 HIS A CA 16
ATOM 31024 C C . HIS A 1 108 ? -26.782 4.915 -1.397 1.00 0.00 108 HIS A C 16
ATOM 31025 O O . HIS A 1 108 ? -27.733 5.369 -0.754 1.00 0.00 108 HIS A O 16
ATOM 31039 N N . GLU A 1 109 ? -26.759 3.688 -1.894 1.00 0.00 109 GLU A N 16
ATOM 31040 C CA . GLU A 1 109 ? -27.864 2.761 -1.708 1.00 0.00 109 GLU A CA 16
ATOM 31041 C C . GLU A 1 109 ? -27.964 2.347 -0.235 1.00 0.00 109 GLU A C 16
ATOM 31042 O O . GLU A 1 109 ? -29.060 2.158 0.298 1.00 0.00 109 GLU A O 16
ATOM 31054 N N . LEU A 1 110 ? -26.805 2.234 0.421 1.00 0.00 110 LEU A N 16
ATOM 31055 C CA . LEU A 1 110 ? -26.745 1.857 1.839 1.00 0.00 110 LEU A CA 16
ATOM 31056 C C . LEU A 1 110 ? -27.456 2.900 2.684 1.00 0.00 110 LEU A C 16
ATOM 31057 O O . LEU A 1 110 ? -28.236 2.574 3.569 1.00 0.00 110 LEU A O 16
ATOM 31073 N N . ILE A 1 111 ? -27.206 4.162 2.368 1.00 0.00 111 ILE A N 16
ATOM 31074 C CA . ILE A 1 111 ? -27.823 5.269 3.081 1.00 0.00 111 ILE A CA 16
ATOM 31075 C C . ILE A 1 111 ? -29.330 5.207 2.924 1.00 0.00 111 ILE A C 16
ATOM 31076 O O . ILE A 1 111 ? -30.072 5.411 3.891 1.00 0.00 111 ILE A O 16
ATOM 31092 N N . SER A 1 112 ? -29.775 4.909 1.717 1.00 0.00 112 SER A N 16
ATOM 31093 C CA . SER A 1 112 ? -31.188 4.792 1.438 1.00 0.00 112 SER A CA 16
ATOM 31094 C C . SER A 1 112 ? -31.790 3.672 2.286 1.00 0.00 112 SER A C 16
ATOM 31095 O O . SER A 1 112 ? -32.836 3.849 2.903 1.00 0.00 112 SER A O 16
ATOM 31103 N N . GLU A 1 113 ? -31.105 2.530 2.330 1.00 0.00 113 GLU A N 16
ATOM 31104 C CA . GLU A 1 113 ? -31.567 1.378 3.119 1.00 0.00 113 GLU A CA 16
ATOM 31105 C C . GLU A 1 113 ? -31.650 1.712 4.610 1.00 0.00 113 GLU A C 16
ATOM 31106 O O . GLU A 1 113 ? -32.653 1.426 5.251 1.00 0.00 113 GLU A O 16
ATOM 31118 N N . LEU A 1 114 ? -30.613 2.326 5.143 1.00 0.00 114 LEU A N 16
ATOM 31119 C CA . LEU A 1 114 ? -30.585 2.702 6.542 1.00 0.00 114 LEU A CA 16
ATOM 31120 C C . LEU A 1 114 ? -31.681 3.708 6.884 1.00 0.00 114 LEU A C 16
ATOM 31121 O O . LEU A 1 114 ? -32.222 3.688 7.985 1.00 0.00 114 LEU A O 16
ATOM 31137 N N . SER A 1 115 ? -32.005 4.585 5.948 1.00 0.00 115 SER A N 16
ATOM 31138 C CA . SER A 1 115 ? -33.076 5.555 6.167 1.00 0.00 115 SER A CA 16
ATOM 31139 C C . SER A 1 115 ? -34.456 4.858 6.099 1.00 0.00 115 SER A C 16
ATOM 31140 O O . SER A 1 115 ? -35.449 5.360 6.626 1.00 0.00 115 SER A O 16
ATOM 31148 N N . ARG A 1 116 ? -34.492 3.706 5.433 1.00 0.00 116 ARG A N 16
ATOM 31149 C CA . ARG A 1 116 ? -35.711 2.914 5.285 1.00 0.00 116 ARG A CA 16
ATOM 31150 C C . ARG A 1 116 ? -35.906 1.955 6.460 1.00 0.00 116 ARG A C 16
ATOM 31151 O O . ARG A 1 116 ? -36.993 1.887 7.041 1.00 0.00 116 ARG A O 16
ATOM 31172 N N . GLU A 1 117 ? -34.834 1.230 6.803 1.00 0.00 117 GLU A N 16
ATOM 31173 C CA . GLU A 1 117 ? -34.846 0.225 7.863 1.00 0.00 117 GLU A CA 16
ATOM 31174 C C . GLU A 1 117 ? -35.769 -0.938 7.512 1.00 0.00 117 GLU A C 16
ATOM 31175 O O . GLU A 1 117 ? -36.920 -0.997 7.955 1.00 0.00 117 GLU A O 16
ATOM 31187 N N . GLY A 1 118 ? -35.269 -1.842 6.685 1.00 0.00 118 GLY A N 16
ATOM 31188 C CA . GLY A 1 118 ? -36.049 -2.997 6.287 1.00 0.00 118 GLY A CA 16
ATOM 31189 C C . GLY A 1 118 ? -35.968 -4.121 7.299 1.00 0.00 118 GLY A C 16
ATOM 31190 O O . GLY A 1 118 ? -36.747 -5.078 7.247 1.00 0.00 118 GLY A O 16
ATOM 31194 N N . HIS A 1 119 ? -35.028 -4.012 8.224 1.00 0.00 119 HIS A N 16
ATOM 31195 C CA . HIS A 1 119 ? -34.866 -5.013 9.265 1.00 0.00 119 HIS A CA 16
ATOM 31196 C C . HIS A 1 119 ? -35.866 -4.763 10.382 1.00 0.00 119 HIS A C 16
ATOM 31197 O O . HIS A 1 119 ? -35.507 -4.278 11.459 1.00 0.00 119 HIS A O 16
ATOM 31211 N N . HIS A 1 120 ? -37.119 -5.070 10.120 1.00 0.00 120 HIS A N 16
ATOM 31212 C CA . HIS A 1 120 ? -38.170 -4.844 11.085 1.00 0.00 120 HIS A CA 16
ATOM 31213 C C . HIS A 1 120 ? -38.406 -6.092 11.925 1.00 0.00 120 HIS A C 16
ATOM 31214 O O . HIS A 1 120 ? -38.809 -7.137 11.406 1.00 0.00 120 HIS A O 16
ATOM 31228 N N . HIS A 1 121 ? -38.126 -5.985 13.212 1.00 0.00 121 HIS A N 16
ATOM 31229 C CA . HIS A 1 121 ? -38.337 -7.080 14.145 1.00 0.00 121 HIS A CA 16
ATOM 31230 C C . HIS A 1 121 ? -38.454 -6.544 15.564 1.00 0.00 121 HIS A C 16
ATOM 31231 O O . HIS A 1 121 ? -38.014 -5.427 15.845 1.00 0.00 121 HIS A O 16
ATOM 31245 N N . HIS A 1 122 ? -39.055 -7.329 16.440 1.00 0.00 122 HIS A N 16
ATOM 31246 C CA . HIS A 1 122 ? -39.213 -6.957 17.838 1.00 0.00 122 HIS A CA 16
ATOM 31247 C C . HIS A 1 122 ? -39.300 -8.208 18.708 1.00 0.00 122 HIS A C 16
ATOM 31248 O O . HIS A 1 122 ? -38.492 -8.409 19.617 1.00 0.00 122 HIS A O 16
ATOM 31262 N N . HIS A 1 123 ? -40.281 -9.044 18.423 1.00 0.00 123 HIS A N 16
ATOM 31263 C CA . HIS A 1 123 ? -40.469 -10.277 19.171 1.00 0.00 123 HIS A CA 16
ATOM 31264 C C . HIS A 1 123 ? -40.931 -11.381 18.245 1.00 0.00 123 HIS A C 16
ATOM 31265 O O . HIS A 1 123 ? -41.958 -11.252 17.582 1.00 0.00 123 HIS A O 16
ATOM 31279 N N . HIS A 1 124 ? -40.182 -12.456 18.208 1.00 0.00 124 HIS A N 16
ATOM 31280 C CA . HIS A 1 124 ? -40.521 -13.586 17.364 1.00 0.00 124 HIS A CA 16
ATOM 31281 C C . HIS A 1 124 ? -41.659 -14.381 17.985 1.00 0.00 124 HIS A C 16
ATOM 31282 O O . HIS A 1 124 ? -42.808 -14.231 17.526 1.00 0.00 124 HIS A O 16
ATOM 31297 N N . MET A 1 1 ? -7.497 4.291 -20.694 1.00 0.00 1 MET A N 17
ATOM 31298 C CA . MET A 1 1 ? -8.823 3.661 -20.819 1.00 0.00 1 MET A CA 17
ATOM 31299 C C . MET A 1 1 ? -9.921 4.674 -20.528 1.00 0.00 1 MET A C 17
ATOM 31300 O O . MET A 1 1 ? -10.436 5.314 -21.435 1.00 0.00 1 MET A O 17
ATOM 31316 N N . SER A 1 2 ? -10.263 4.831 -19.261 1.00 0.00 2 SER A N 17
ATOM 31317 C CA . SER A 1 2 ? -11.300 5.765 -18.868 1.00 0.00 2 SER A CA 17
ATOM 31318 C C . SER A 1 2 ? -10.721 7.155 -18.605 1.00 0.00 2 SER A C 17
ATOM 31319 O O . SER A 1 2 ? -11.441 8.156 -18.672 1.00 0.00 2 SER A O 17
ATOM 31327 N N . LEU A 1 3 ? -9.411 7.197 -18.311 1.00 0.00 3 LEU A N 17
ATOM 31328 C CA . LEU A 1 3 ? -8.677 8.448 -18.035 1.00 0.00 3 LEU A CA 17
ATOM 31329 C C . LEU A 1 3 ? -9.169 9.113 -16.725 1.00 0.00 3 LEU A C 17
ATOM 31330 O O . LEU A 1 3 ? -8.774 10.232 -16.384 1.00 0.00 3 LEU A O 17
ATOM 31346 N N . GLY A 1 4 ? -10.002 8.398 -15.984 1.00 0.00 4 GLY A N 17
ATOM 31347 C CA . GLY A 1 4 ? -10.533 8.907 -14.741 1.00 0.00 4 GLY A CA 17
ATOM 31348 C C . GLY A 1 4 ? -11.084 7.792 -13.879 1.00 0.00 4 GLY A C 17
ATOM 31349 O O . GLY A 1 4 ? -11.275 6.675 -14.360 1.00 0.00 4 GLY A O 17
ATOM 31353 N N . SER A 1 5 ? -11.332 8.077 -12.616 1.00 0.00 5 SER A N 17
ATOM 31354 C CA . SER A 1 5 ? -11.862 7.077 -11.710 1.00 0.00 5 SER A CA 17
ATOM 31355 C C . SER A 1 5 ? -12.671 7.724 -10.595 1.00 0.00 5 SER A C 17
ATOM 31356 O O . SER A 1 5 ? -12.386 8.850 -10.178 1.00 0.00 5 SER A O 17
ATOM 31364 N N . GLU A 1 6 ? -13.661 6.999 -10.106 1.00 0.00 6 GLU A N 17
ATOM 31365 C CA . GLU A 1 6 ? -14.542 7.491 -9.067 1.00 0.00 6 GLU A CA 17
ATOM 31366 C C . GLU A 1 6 ? -14.100 6.937 -7.710 1.00 0.00 6 GLU A C 17
ATOM 31367 O O . GLU A 1 6 ? -14.818 7.043 -6.706 1.00 0.00 6 GLU A O 17
ATOM 31379 N N . SER A 1 7 ? -12.890 6.386 -7.689 1.00 0.00 7 SER A N 17
ATOM 31380 C CA . SER A 1 7 ? -12.332 5.715 -6.512 1.00 0.00 7 SER A CA 17
ATOM 31381 C C . SER A 1 7 ? -12.102 6.667 -5.344 1.00 0.00 7 SER A C 17
ATOM 31382 O O . SER A 1 7 ? -11.943 6.237 -4.206 1.00 0.00 7 SER A O 17
ATOM 31390 N N . GLU A 1 8 ? -12.112 7.942 -5.627 1.00 0.00 8 GLU A N 17
ATOM 31391 C CA . GLU A 1 8 ? -11.840 8.952 -4.635 1.00 0.00 8 GLU A CA 17
ATOM 31392 C C . GLU A 1 8 ? -12.967 9.046 -3.596 1.00 0.00 8 GLU A C 17
ATOM 31393 O O . GLU A 1 8 ? -12.828 9.692 -2.553 1.00 0.00 8 GLU A O 17
ATOM 31405 N N . THR A 1 9 ? -14.066 8.404 -3.894 1.00 0.00 9 THR A N 17
ATOM 31406 C CA . THR A 1 9 ? -15.198 8.342 -2.980 1.00 0.00 9 THR A CA 17
ATOM 31407 C C . THR A 1 9 ? -14.831 7.537 -1.723 1.00 0.00 9 THR A C 17
ATOM 31408 O O . THR A 1 9 ? -15.315 7.824 -0.618 1.00 0.00 9 THR A O 17
ATOM 31419 N N . GLY A 1 10 ? -13.955 6.540 -1.905 1.00 0.00 10 GLY A N 17
ATOM 31420 C CA . GLY A 1 10 ? -13.576 5.634 -0.828 1.00 0.00 10 GLY A CA 17
ATOM 31421 C C . GLY A 1 10 ? -12.672 6.257 0.227 1.00 0.00 10 GLY A C 17
ATOM 31422 O O . GLY A 1 10 ? -11.626 5.703 0.555 1.00 0.00 10 GLY A O 17
ATOM 31426 N N . ASN A 1 11 ? -13.062 7.407 0.737 1.00 0.00 11 ASN A N 17
ATOM 31427 C CA . ASN A 1 11 ? -12.328 8.069 1.808 1.00 0.00 11 ASN A CA 17
ATOM 31428 C C . ASN A 1 11 ? -13.230 8.249 3.031 1.00 0.00 11 ASN A C 17
ATOM 31429 O O . ASN A 1 11 ? -12.866 8.924 4.008 1.00 0.00 11 ASN A O 17
ATOM 31440 N N . ALA A 1 12 ? -14.409 7.629 2.970 1.00 0.00 12 ALA A N 17
ATOM 31441 C CA . ALA A 1 12 ? -15.390 7.683 4.048 1.00 0.00 12 ALA A CA 17
ATOM 31442 C C . ALA A 1 12 ? -16.027 6.308 4.243 1.00 0.00 12 ALA A C 17
ATOM 31443 O O . ALA A 1 12 ? -16.283 5.597 3.270 1.00 0.00 12 ALA A O 17
ATOM 31450 N N . VAL A 1 13 ? -16.295 5.944 5.490 1.00 0.00 13 VAL A N 17
ATOM 31451 C CA . VAL A 1 13 ? -16.880 4.637 5.803 1.00 0.00 13 VAL A CA 17
ATOM 31452 C C . VAL A 1 13 ? -18.210 4.782 6.518 1.00 0.00 13 VAL A C 17
ATOM 31453 O O . VAL A 1 13 ? -18.515 5.835 7.090 1.00 0.00 13 VAL A O 17
ATOM 31466 N N . VAL A 1 14 ? -18.998 3.728 6.476 1.00 0.00 14 VAL A N 17
ATOM 31467 C CA . VAL A 1 14 ? -20.259 3.682 7.178 1.00 0.00 14 VAL A CA 17
ATOM 31468 C C . VAL A 1 14 ? -20.130 2.688 8.318 1.00 0.00 14 VAL A C 17
ATOM 31469 O O . VAL A 1 14 ? -19.929 1.496 8.085 1.00 0.00 14 VAL A O 17
ATOM 31482 N N . VAL A 1 15 ? -20.224 3.167 9.538 1.00 0.00 15 VAL A N 17
ATOM 31483 C CA . VAL A 1 15 ? -20.074 2.307 10.690 1.00 0.00 15 VAL A CA 17
ATOM 31484 C C . VAL A 1 15 ? -21.390 2.190 11.436 1.00 0.00 15 VAL A C 17
ATOM 31485 O O . VAL A 1 15 ? -22.026 3.195 11.745 1.00 0.00 15 VAL A O 17
ATOM 31498 N N . PHE A 1 16 ? -21.790 0.970 11.718 1.00 0.00 16 PHE A N 17
ATOM 31499 C CA . PHE A 1 16 ? -23.043 0.713 12.405 1.00 0.00 16 PHE A CA 17
ATOM 31500 C C . PHE A 1 16 ? -22.934 -0.525 13.286 1.00 0.00 16 PHE A C 17
ATOM 31501 O O . PHE A 1 16 ? -21.945 -1.265 13.219 1.00 0.00 16 PHE A O 17
ATOM 31518 N N . GLY A 1 17 ? -23.944 -0.740 14.115 1.00 0.00 17 GLY A N 17
ATOM 31519 C CA . GLY A 1 17 ? -23.969 -1.912 14.967 1.00 0.00 17 GLY A CA 17
ATOM 31520 C C . GLY A 1 17 ? -24.117 -1.570 16.432 1.00 0.00 17 GLY A C 17
ATOM 31521 O O . GLY A 1 17 ? -24.724 -2.325 17.198 1.00 0.00 17 GLY A O 17
ATOM 31525 N N . TYR A 1 18 ? -23.597 -0.419 16.815 1.00 0.00 18 TYR A N 17
ATOM 31526 C CA . TYR A 1 18 ? -23.645 0.029 18.202 1.00 0.00 18 TYR A CA 17
ATOM 31527 C C . TYR A 1 18 ? -24.777 1.030 18.427 1.00 0.00 18 TYR A C 17
ATOM 31528 O O . TYR A 1 18 ? -25.619 1.232 17.559 1.00 0.00 18 TYR A O 17
ATOM 31546 N N . ARG A 1 19 ? -24.780 1.645 19.595 1.00 0.00 19 ARG A N 17
ATOM 31547 C CA . ARG A 1 19 ? -25.823 2.580 19.983 1.00 0.00 19 ARG A CA 17
ATOM 31548 C C . ARG A 1 19 ? -25.209 3.960 20.252 1.00 0.00 19 ARG A C 17
ATOM 31549 O O . ARG A 1 19 ? -24.047 4.058 20.604 1.00 0.00 19 ARG A O 17
ATOM 31570 N N . GLU A 1 20 ? -25.982 5.018 20.083 1.00 0.00 20 GLU A N 17
ATOM 31571 C CA . GLU A 1 20 ? -25.463 6.372 20.304 1.00 0.00 20 GLU A CA 17
ATOM 31572 C C . GLU A 1 20 ? -25.129 6.627 21.784 1.00 0.00 20 GLU A C 17
ATOM 31573 O O . GLU A 1 20 ? -24.224 7.387 22.100 1.00 0.00 20 GLU A O 17
ATOM 31585 N N . ALA A 1 21 ? -25.856 5.975 22.674 1.00 0.00 21 ALA A N 17
ATOM 31586 C CA . ALA A 1 21 ? -25.651 6.134 24.116 1.00 0.00 21 ALA A CA 17
ATOM 31587 C C . ALA A 1 21 ? -24.236 5.709 24.571 1.00 0.00 21 ALA A C 17
ATOM 31588 O O . ALA A 1 21 ? -23.728 6.212 25.569 1.00 0.00 21 ALA A O 17
ATOM 31595 N N . ILE A 1 22 ? -23.595 4.811 23.828 1.00 0.00 22 ILE A N 17
ATOM 31596 C CA . ILE A 1 22 ? -22.276 4.297 24.226 1.00 0.00 22 ILE A CA 17
ATOM 31597 C C . ILE A 1 22 ? -21.121 5.174 23.739 1.00 0.00 22 ILE A C 17
ATOM 31598 O O . ILE A 1 22 ? -19.974 4.714 23.682 1.00 0.00 22 ILE A O 17
ATOM 31614 N N . THR A 1 23 ? -21.403 6.446 23.451 1.00 0.00 23 THR A N 17
ATOM 31615 C CA . THR A 1 23 ? -20.372 7.344 22.930 1.00 0.00 23 THR A CA 17
ATOM 31616 C C . THR A 1 23 ? -19.182 7.434 23.880 1.00 0.00 23 THR A C 17
ATOM 31617 O O . THR A 1 23 ? -18.047 7.317 23.456 1.00 0.00 23 THR A O 17
ATOM 31628 N N . LYS A 1 24 ? -19.458 7.593 25.167 1.00 0.00 24 LYS A N 17
ATOM 31629 C CA . LYS A 1 24 ? -18.424 7.769 26.169 1.00 0.00 24 LYS A CA 17
ATOM 31630 C C . LYS A 1 24 ? -17.460 6.584 26.188 1.00 0.00 24 LYS A C 17
ATOM 31631 O O . LYS A 1 24 ? -16.247 6.759 26.299 1.00 0.00 24 LYS A O 17
ATOM 31650 N N . GLN A 1 25 ? -18.013 5.394 26.065 1.00 0.00 25 GLN A N 17
ATOM 31651 C CA . GLN A 1 25 ? -17.236 4.168 26.125 1.00 0.00 25 GLN A CA 17
ATOM 31652 C C . GLN A 1 25 ? -16.362 3.988 24.892 1.00 0.00 25 GLN A C 17
ATOM 31653 O O . GLN A 1 25 ? -15.138 3.954 24.985 1.00 0.00 25 GLN A O 17
ATOM 31667 N N . ILE A 1 26 ? -17.004 3.905 23.739 1.00 0.00 26 ILE A N 17
ATOM 31668 C CA . ILE A 1 26 ? -16.325 3.618 22.494 1.00 0.00 26 ILE A CA 17
ATOM 31669 C C . ILE A 1 26 ? -15.364 4.742 22.090 1.00 0.00 26 ILE A C 17
ATOM 31670 O O . ILE A 1 26 ? -14.355 4.499 21.413 1.00 0.00 26 ILE A O 17
ATOM 31686 N N . LEU A 1 27 ? -15.672 5.959 22.524 1.00 0.00 27 LEU A N 17
ATOM 31687 C CA . LEU A 1 27 ? -14.843 7.115 22.224 1.00 0.00 27 LEU A CA 17
ATOM 31688 C C . LEU A 1 27 ? -13.468 6.952 22.838 1.00 0.00 27 LEU A C 17
ATOM 31689 O O . LEU A 1 27 ? -12.485 7.359 22.259 1.00 0.00 27 LEU A O 17
ATOM 31705 N N . ALA A 1 28 ? -13.408 6.338 24.011 1.00 0.00 28 ALA A N 17
ATOM 31706 C CA . ALA A 1 28 ? -12.143 6.149 24.711 1.00 0.00 28 ALA A CA 17
ATOM 31707 C C . ALA A 1 28 ? -11.130 5.396 23.839 1.00 0.00 28 ALA A C 17
ATOM 31708 O O . ALA A 1 28 ? -9.936 5.696 23.862 1.00 0.00 28 ALA A O 17
ATOM 31715 N N . TYR A 1 29 ? -11.617 4.425 23.073 1.00 0.00 29 TYR A N 17
ATOM 31716 C CA . TYR A 1 29 ? -10.763 3.635 22.194 1.00 0.00 29 TYR A CA 17
ATOM 31717 C C . TYR A 1 29 ? -10.654 4.245 20.787 1.00 0.00 29 TYR A C 17
ATOM 31718 O O . TYR A 1 29 ? -9.560 4.373 20.238 1.00 0.00 29 TYR A O 17
ATOM 31736 N N . PHE A 1 30 ? -11.786 4.641 20.222 1.00 0.00 30 PHE A N 17
ATOM 31737 C CA . PHE A 1 30 ? -11.823 5.160 18.849 1.00 0.00 30 PHE A CA 17
ATOM 31738 C C . PHE A 1 30 ? -11.371 6.610 18.717 1.00 0.00 30 PHE A C 17
ATOM 31739 O O . PHE A 1 30 ? -11.273 7.123 17.609 1.00 0.00 30 PHE A O 17
ATOM 31756 N N . ALA A 1 31 ? -11.114 7.271 19.832 1.00 0.00 31 ALA A N 17
ATOM 31757 C CA . ALA A 1 31 ? -10.631 8.654 19.806 1.00 0.00 31 ALA A CA 17
ATOM 31758 C C . ALA A 1 31 ? -9.320 8.768 19.033 1.00 0.00 31 ALA A C 17
ATOM 31759 O O . ALA A 1 31 ? -8.974 9.835 18.545 1.00 0.00 31 ALA A O 17
ATOM 31766 N N . GLN A 1 32 ? -8.583 7.660 18.943 1.00 0.00 32 GLN A N 17
ATOM 31767 C CA . GLN A 1 32 ? -7.348 7.630 18.167 1.00 0.00 32 GLN A CA 17
ATOM 31768 C C . GLN A 1 32 ? -7.652 7.815 16.680 1.00 0.00 32 GLN A C 17
ATOM 31769 O O . GLN A 1 32 ? -6.780 8.194 15.898 1.00 0.00 32 GLN A O 17
ATOM 31783 N N . PHE A 1 33 ? -8.889 7.514 16.303 1.00 0.00 33 PHE A N 17
ATOM 31784 C CA . PHE A 1 33 ? -9.346 7.681 14.937 1.00 0.00 33 PHE A CA 17
ATOM 31785 C C . PHE A 1 33 ? -9.928 9.074 14.743 1.00 0.00 33 PHE A C 17
ATOM 31786 O O . PHE A 1 33 ? -9.487 9.815 13.867 1.00 0.00 33 PHE A O 17
ATOM 31803 N N . GLY A 1 34 ? -10.919 9.439 15.563 1.00 0.00 34 GLY A N 17
ATOM 31804 C CA . GLY A 1 34 ? -11.479 10.768 15.452 1.00 0.00 34 GLY A CA 17
ATOM 31805 C C . GLY A 1 34 ? -12.901 10.908 15.987 1.00 0.00 34 GLY A C 17
ATOM 31806 O O . GLY A 1 34 ? -13.224 10.429 17.074 1.00 0.00 34 GLY A O 17
ATOM 31810 N N . GLU A 1 35 ? -13.728 11.583 15.198 1.00 0.00 35 GLU A N 17
ATOM 31811 C CA . GLU A 1 35 ? -15.121 11.916 15.535 1.00 0.00 35 GLU A CA 17
ATOM 31812 C C . GLU A 1 35 ? -15.993 10.655 15.599 1.00 0.00 35 GLU A C 17
ATOM 31813 O O . GLU A 1 35 ? -16.064 9.901 14.635 1.00 0.00 35 GLU A O 17
ATOM 31825 N N . ILE A 1 36 ? -16.659 10.430 16.748 1.00 0.00 36 ILE A N 17
ATOM 31826 C CA . ILE A 1 36 ? -17.492 9.228 16.931 1.00 0.00 36 ILE A CA 17
ATOM 31827 C C . ILE A 1 36 ? -18.860 9.569 17.559 1.00 0.00 36 ILE A C 17
ATOM 31828 O O . ILE A 1 36 ? -18.961 10.464 18.396 1.00 0.00 36 ILE A O 17
ATOM 31844 N N . LEU A 1 37 ? -19.893 8.822 17.141 1.00 0.00 37 LEU A N 17
ATOM 31845 C CA . LEU A 1 37 ? -21.270 8.949 17.656 1.00 0.00 37 LEU A CA 17
ATOM 31846 C C . LEU A 1 37 ? -21.822 10.378 17.655 1.00 0.00 37 LEU A C 17
ATOM 31847 O O . LEU A 1 37 ? -22.136 10.918 16.595 1.00 0.00 37 LEU A O 17
ATOM 31863 N N . GLU A 1 38 ? -21.946 10.990 18.848 1.00 0.00 38 GLU A N 17
ATOM 31864 C CA . GLU A 1 38 ? -22.573 12.301 18.952 1.00 0.00 38 GLU A CA 17
ATOM 31865 C C . GLU A 1 38 ? -22.369 12.916 20.352 1.00 0.00 38 GLU A C 17
ATOM 31866 O O . GLU A 1 38 ? -21.868 14.034 20.485 1.00 0.00 38 GLU A O 17
ATOM 31878 N N . ASP A 1 39 ? -22.749 12.174 21.392 1.00 0.00 39 ASP A N 17
ATOM 31879 C CA . ASP A 1 39 ? -22.650 12.675 22.773 1.00 0.00 39 ASP A CA 17
ATOM 31880 C C . ASP A 1 39 ? -21.249 12.517 23.340 1.00 0.00 39 ASP A C 17
ATOM 31881 O O . ASP A 1 39 ? -20.998 11.647 24.183 1.00 0.00 39 ASP A O 17
ATOM 31890 N N . LEU A 1 40 ? -20.349 13.365 22.874 1.00 0.00 40 LEU A N 17
ATOM 31891 C CA . LEU A 1 40 ? -18.954 13.350 23.291 1.00 0.00 40 LEU A CA 17
ATOM 31892 C C . LEU A 1 40 ? -18.807 13.837 24.731 1.00 0.00 40 LEU A C 17
ATOM 31893 O O . LEU A 1 40 ? -18.600 13.038 25.640 1.00 0.00 40 LEU A O 17
ATOM 31909 N N . GLU A 1 41 ? -18.934 15.162 24.918 1.00 0.00 41 GLU A N 17
ATOM 31910 C CA . GLU A 1 41 ? -18.803 15.817 26.235 1.00 0.00 41 GLU A CA 17
ATOM 31911 C C . GLU A 1 41 ? -17.387 15.688 26.800 1.00 0.00 41 GLU A C 17
ATOM 31912 O O . GLU A 1 41 ? -16.624 16.647 26.801 1.00 0.00 41 GLU A O 17
ATOM 31924 N N . SER A 1 42 ? -17.055 14.506 27.277 1.00 0.00 42 SER A N 17
ATOM 31925 C CA . SER A 1 42 ? -15.766 14.243 27.854 1.00 0.00 42 SER A CA 17
ATOM 31926 C C . SER A 1 42 ? -15.050 13.193 27.014 1.00 0.00 42 SER A C 17
ATOM 31927 O O . SER A 1 42 ? -15.469 12.032 26.953 1.00 0.00 42 SER A O 17
ATOM 31935 N N . GLU A 1 43 ? -14.004 13.612 26.353 1.00 0.00 43 GLU A N 17
ATOM 31936 C CA . GLU A 1 43 ? -13.243 12.734 25.483 1.00 0.00 43 GLU A CA 17
ATOM 31937 C C . GLU A 1 43 ? -11.902 12.325 26.102 1.00 0.00 43 GLU A C 17
ATOM 31938 O O . GLU A 1 43 ? -11.825 11.351 26.856 1.00 0.00 43 GLU A O 17
ATOM 31950 N N . LEU A 1 44 ? -10.858 13.069 25.780 1.00 0.00 44 LEU A N 17
ATOM 31951 C CA . LEU A 1 44 ? -9.532 12.775 26.253 1.00 0.00 44 LEU A CA 17
ATOM 31952 C C . LEU A 1 44 ? -9.001 13.911 27.103 1.00 0.00 44 LEU A C 17
ATOM 31953 O O . LEU A 1 44 ? -8.286 13.691 28.077 1.00 0.00 44 LEU A O 17
ATOM 31969 N N . GLY A 1 45 ? -9.364 15.126 26.734 1.00 0.00 45 GLY A N 17
ATOM 31970 C CA . GLY A 1 45 ? -8.840 16.286 27.406 1.00 0.00 45 GLY A CA 17
ATOM 31971 C C . GLY A 1 45 ? -7.620 16.789 26.676 1.00 0.00 45 GLY A C 17
ATOM 31972 O O . GLY A 1 45 ? -6.530 16.235 26.850 1.00 0.00 45 GLY A O 17
ATOM 31976 N N . ASP A 1 46 ? -7.809 17.817 25.835 1.00 0.00 46 ASP A N 17
ATOM 31977 C CA . ASP A 1 46 ? -6.735 18.372 24.989 1.00 0.00 46 ASP A CA 17
ATOM 31978 C C . ASP A 1 46 ? -6.454 17.434 23.801 1.00 0.00 46 ASP A C 17
ATOM 31979 O O . ASP A 1 46 ? -6.977 16.328 23.761 1.00 0.00 46 ASP A O 17
ATOM 31988 N N . THR A 1 47 ? -5.662 17.913 22.824 1.00 0.00 47 THR A N 17
ATOM 31989 C CA . THR A 1 47 ? -5.295 17.151 21.611 1.00 0.00 47 THR A CA 17
ATOM 31990 C C . THR A 1 47 ? -6.511 16.978 20.666 1.00 0.00 47 THR A C 17
ATOM 31991 O O . THR A 1 47 ? -6.494 16.182 19.719 1.00 0.00 47 THR A O 17
ATOM 32002 N N . GLU A 1 48 ? -7.522 17.814 20.889 1.00 0.00 48 GLU A N 17
ATOM 32003 C CA . GLU A 1 48 ? -8.770 17.790 20.122 1.00 0.00 48 GLU A CA 17
ATOM 32004 C C . GLU A 1 48 ? -8.509 18.092 18.638 1.00 0.00 48 GLU A C 17
ATOM 32005 O O . GLU A 1 48 ? -9.162 17.539 17.754 1.00 0.00 48 GLU A O 17
ATOM 32017 N N . THR A 1 49 ? -7.521 18.936 18.377 1.00 0.00 49 THR A N 17
ATOM 32018 C CA . THR A 1 49 ? -7.187 19.335 17.016 1.00 0.00 49 THR A CA 17
ATOM 32019 C C . THR A 1 49 ? -6.357 18.262 16.294 1.00 0.00 49 THR A C 17
ATOM 32020 O O . THR A 1 49 ? -6.036 18.398 15.111 1.00 0.00 49 THR A O 17
ATOM 32031 N N . MET A 1 50 ? -6.023 17.196 17.010 1.00 0.00 50 MET A N 17
ATOM 32032 C CA . MET A 1 50 ? -5.243 16.109 16.451 1.00 0.00 50 MET A CA 17
ATOM 32033 C C . MET A 1 50 ? -6.111 14.873 16.231 1.00 0.00 50 MET A C 17
ATOM 32034 O O . MET A 1 50 ? -5.600 13.763 16.084 1.00 0.00 50 MET A O 17
ATOM 32048 N N . ARG A 1 51 ? -7.426 15.059 16.232 1.00 0.00 51 ARG A N 17
ATOM 32049 C CA . ARG A 1 51 ? -8.357 13.938 16.048 1.00 0.00 51 ARG A CA 17
ATOM 32050 C C . ARG A 1 51 ? -9.136 14.025 14.746 1.00 0.00 51 ARG A C 17
ATOM 32051 O O . ARG A 1 51 ? -9.924 13.141 14.427 1.00 0.00 51 ARG A O 17
ATOM 32072 N N . THR A 1 52 ? -8.910 15.070 13.998 1.00 0.00 52 THR A N 17
ATOM 32073 C CA . THR A 1 52 ? -9.630 15.276 12.749 1.00 0.00 52 THR A CA 17
ATOM 32074 C C . THR A 1 52 ? -8.674 15.729 11.652 1.00 0.00 52 THR A C 17
ATOM 32075 O O . THR A 1 52 ? -7.554 16.148 11.938 1.00 0.00 52 THR A O 17
ATOM 32086 N N . PRO A 1 53 ? -9.095 15.626 10.375 1.00 0.00 53 PRO A N 17
ATOM 32087 C CA . PRO A 1 53 ? -8.293 16.086 9.235 1.00 0.00 53 PRO A CA 17
ATOM 32088 C C . PRO A 1 53 ? -8.066 17.587 9.275 1.00 0.00 53 PRO A C 17
ATOM 32089 O O . PRO A 1 53 ? -7.161 18.114 8.628 1.00 0.00 53 PRO A O 17
ATOM 32100 N N . GLY A 1 54 ? -8.896 18.260 10.029 1.00 0.00 54 GLY A N 17
ATOM 32101 C CA . GLY A 1 54 ? -8.780 19.689 10.167 1.00 0.00 54 GLY A CA 17
ATOM 32102 C C . GLY A 1 54 ? -10.119 20.402 10.150 1.00 0.00 54 GLY A C 17
ATOM 32103 O O . GLY A 1 54 ? -10.371 21.245 9.280 1.00 0.00 54 GLY A O 17
ATOM 32107 N N . TYR A 1 55 ? -10.984 20.068 11.098 1.00 0.00 55 TYR A N 17
ATOM 32108 C CA . TYR A 1 55 ? -12.262 20.716 11.220 1.00 0.00 55 TYR A CA 17
ATOM 32109 C C . TYR A 1 55 ? -12.735 20.664 12.657 1.00 0.00 55 TYR A C 17
ATOM 32110 O O . TYR A 1 55 ? -12.260 19.841 13.449 1.00 0.00 55 TYR A O 17
ATOM 32128 N N . PHE A 1 56 ? -13.646 21.541 12.991 1.00 0.00 56 PHE A N 17
ATOM 32129 C CA . PHE A 1 56 ? -14.250 21.561 14.314 1.00 0.00 56 PHE A CA 17
ATOM 32130 C C . PHE A 1 56 ? -15.715 21.159 14.209 1.00 0.00 56 PHE A C 17
ATOM 32131 O O . PHE A 1 56 ? -16.404 21.542 13.257 1.00 0.00 56 PHE A O 17
ATOM 32148 N N . PHE A 1 57 ? -16.181 20.398 15.172 1.00 0.00 57 PHE A N 17
ATOM 32149 C CA . PHE A 1 57 ? -17.559 19.901 15.181 1.00 0.00 57 PHE A CA 17
ATOM 32150 C C . PHE A 1 57 ? -18.525 20.914 15.789 1.00 0.00 57 PHE A C 17
ATOM 32151 O O . PHE A 1 57 ? -19.725 20.819 15.583 1.00 0.00 57 PHE A O 17
ATOM 32168 N N . GLN A 1 58 ? -17.971 21.894 16.513 1.00 0.00 58 GLN A N 17
ATOM 32169 C CA . GLN A 1 58 ? -18.750 22.914 17.229 1.00 0.00 58 GLN A CA 17
ATOM 32170 C C . GLN A 1 58 ? -19.378 22.327 18.483 1.00 0.00 58 GLN A C 17
ATOM 32171 O O . GLN A 1 58 ? -20.423 21.682 18.432 1.00 0.00 58 GLN A O 17
ATOM 32185 N N . GLN A 1 59 ? -18.728 22.545 19.611 1.00 0.00 59 GLN A N 17
ATOM 32186 C CA . GLN A 1 59 ? -19.201 22.025 20.875 1.00 0.00 59 GLN A CA 17
ATOM 32187 C C . GLN A 1 59 ? -20.397 22.831 21.372 1.00 0.00 59 GLN A C 17
ATOM 32188 O O . GLN A 1 59 ? -20.241 23.819 22.095 1.00 0.00 59 GLN A O 17
ATOM 32202 N N . ALA A 1 60 ? -21.577 22.431 20.936 1.00 0.00 60 ALA A N 17
ATOM 32203 C CA . ALA A 1 60 ? -22.812 23.079 21.333 1.00 0.00 60 ALA A CA 17
ATOM 32204 C C . ALA A 1 60 ? -23.998 22.148 21.098 1.00 0.00 60 ALA A C 17
ATOM 32205 O O . ALA A 1 60 ? -24.241 21.723 19.974 1.00 0.00 60 ALA A O 17
ATOM 32212 N N . PRO A 1 61 ? -24.746 21.813 22.165 1.00 0.00 61 PRO A N 17
ATOM 32213 C CA . PRO A 1 61 ? -25.924 20.923 22.085 1.00 0.00 61 PRO A CA 17
ATOM 32214 C C . PRO A 1 61 ? -27.015 21.463 21.147 1.00 0.00 61 PRO A C 17
ATOM 32215 O O . PRO A 1 61 ? -27.829 20.701 20.620 1.00 0.00 61 PRO A O 17
ATOM 32226 N N . ASN A 1 62 ? -27.031 22.776 20.958 1.00 0.00 62 ASN A N 17
ATOM 32227 C CA . ASN A 1 62 ? -28.015 23.425 20.084 1.00 0.00 62 ASN A CA 17
ATOM 32228 C C . ASN A 1 62 ? -27.558 23.388 18.627 1.00 0.00 62 ASN A C 17
ATOM 32229 O O . ASN A 1 62 ? -28.282 23.816 17.723 1.00 0.00 62 ASN A O 17
ATOM 32240 N N . ARG A 1 63 ? -26.362 22.871 18.413 1.00 0.00 63 ARG A N 17
ATOM 32241 C CA . ARG A 1 63 ? -25.783 22.756 17.086 1.00 0.00 63 ARG A CA 17
ATOM 32242 C C . ARG A 1 63 ? -25.529 21.310 16.736 1.00 0.00 63 ARG A C 17
ATOM 32243 O O . ARG A 1 63 ? -25.959 20.395 17.442 1.00 0.00 63 ARG A O 17
ATOM 32264 N N . ARG A 1 64 ? -24.853 21.116 15.633 1.00 0.00 64 ARG A N 17
ATOM 32265 C CA . ARG A 1 64 ? -24.465 19.811 15.190 1.00 0.00 64 ARG A CA 17
ATOM 32266 C C . ARG A 1 64 ? -23.397 19.272 16.123 1.00 0.00 64 ARG A C 17
ATOM 32267 O O . ARG A 1 64 ? -22.330 19.847 16.242 1.00 0.00 64 ARG A O 17
ATOM 32288 N N . ARG A 1 65 ? -23.702 18.181 16.791 1.00 0.00 65 ARG A N 17
ATOM 32289 C CA . ARG A 1 65 ? -22.781 17.597 17.750 1.00 0.00 65 ARG A CA 17
ATOM 32290 C C . ARG A 1 65 ? -21.655 16.880 17.011 1.00 0.00 65 ARG A C 17
ATOM 32291 O O . ARG A 1 65 ? -20.560 16.687 17.538 1.00 0.00 65 ARG A O 17
ATOM 32312 N N . ILE A 1 66 ? -21.961 16.483 15.790 1.00 0.00 66 ILE A N 17
ATOM 32313 C CA . ILE A 1 66 ? -21.033 15.797 14.920 1.00 0.00 66 ILE A CA 17
ATOM 32314 C C . ILE A 1 66 ? -21.115 16.399 13.517 1.00 0.00 66 ILE A C 17
ATOM 32315 O O . ILE A 1 66 ? -22.199 16.795 13.066 1.00 0.00 66 ILE A O 17
ATOM 32331 N N . SER A 1 67 ? -19.975 16.497 12.849 1.00 0.00 67 SER A N 17
ATOM 32332 C CA . SER A 1 67 ? -19.895 17.097 11.526 1.00 0.00 67 SER A CA 17
ATOM 32333 C C . SER A 1 67 ? -20.789 16.371 10.515 1.00 0.00 67 SER A C 17
ATOM 32334 O O . SER A 1 67 ? -21.460 17.005 9.695 1.00 0.00 67 SER A O 17
ATOM 32342 N N . ARG A 1 68 ? -20.781 15.058 10.565 1.00 0.00 68 ARG A N 17
ATOM 32343 C CA . ARG A 1 68 ? -21.609 14.260 9.679 1.00 0.00 68 ARG A CA 17
ATOM 32344 C C . ARG A 1 68 ? -22.941 13.947 10.332 1.00 0.00 68 ARG A C 17
ATOM 32345 O O . ARG A 1 68 ? -23.034 13.868 11.550 1.00 0.00 68 ARG A O 17
ATOM 32366 N N . GLU A 1 69 ? -23.967 13.774 9.519 1.00 0.00 69 GLU A N 17
ATOM 32367 C CA . GLU A 1 69 ? -25.294 13.507 10.034 1.00 0.00 69 GLU A CA 17
ATOM 32368 C C . GLU A 1 69 ? -25.398 12.082 10.564 1.00 0.00 69 GLU A C 17
ATOM 32369 O O . GLU A 1 69 ? -24.964 11.118 9.916 1.00 0.00 69 GLU A O 17
ATOM 32381 N N . HIS A 1 70 ? -25.949 11.967 11.753 1.00 0.00 70 HIS A N 17
ATOM 32382 C CA . HIS A 1 70 ? -26.103 10.693 12.417 1.00 0.00 70 HIS A CA 17
ATOM 32383 C C . HIS A 1 70 ? -27.558 10.252 12.394 1.00 0.00 70 HIS A C 17
ATOM 32384 O O . HIS A 1 70 ? -28.445 10.995 12.820 1.00 0.00 70 HIS A O 17
ATOM 32398 N N . GLY A 1 71 ? -27.798 9.056 11.882 1.00 0.00 71 GLY A N 17
ATOM 32399 C CA . GLY A 1 71 ? -29.145 8.524 11.843 1.00 0.00 71 GLY A CA 17
ATOM 32400 C C . GLY A 1 71 ? -29.515 7.848 13.145 1.00 0.00 71 GLY A C 17
ATOM 32401 O O . GLY A 1 71 ? -29.514 8.479 14.197 1.00 0.00 71 GLY A O 17
ATOM 32405 N N . ARG A 1 72 ? -29.824 6.567 13.081 1.00 0.00 72 ARG A N 17
ATOM 32406 C CA . ARG A 1 72 ? -30.164 5.808 14.280 1.00 0.00 72 ARG A CA 17
ATOM 32407 C C . ARG A 1 72 ? -28.922 5.258 14.930 1.00 0.00 72 ARG A C 17
ATOM 32408 O O . ARG A 1 72 ? -28.365 5.856 15.849 1.00 0.00 72 ARG A O 17
ATOM 32429 N N . THR A 1 73 ? -28.474 4.141 14.426 1.00 0.00 73 THR A N 17
ATOM 32430 C CA . THR A 1 73 ? -27.338 3.463 14.971 1.00 0.00 73 THR A CA 17
ATOM 32431 C C . THR A 1 73 ? -26.177 3.441 13.977 1.00 0.00 73 THR A C 17
ATOM 32432 O O . THR A 1 73 ? -25.176 2.753 14.185 1.00 0.00 73 THR A O 17
ATOM 32443 N N . TRP A 1 74 ? -26.317 4.201 12.893 1.00 0.00 74 TRP A N 17
ATOM 32444 C CA . TRP A 1 74 ? -25.286 4.258 11.875 1.00 0.00 74 TRP A CA 17
ATOM 32445 C C . TRP A 1 74 ? -24.605 5.624 11.860 1.00 0.00 74 TRP A C 17
ATOM 32446 O O . TRP A 1 74 ? -25.261 6.667 11.984 1.00 0.00 74 TRP A O 17
ATOM 32467 N N . THR A 1 75 ? -23.296 5.603 11.733 1.00 0.00 75 THR A N 17
ATOM 32468 C CA . THR A 1 75 ? -22.492 6.805 11.694 1.00 0.00 75 THR A CA 17
ATOM 32469 C C . THR A 1 75 ? -21.534 6.755 10.499 1.00 0.00 75 THR A C 17
ATOM 32470 O O . THR A 1 75 ? -20.842 5.756 10.292 1.00 0.00 75 THR A O 17
ATOM 32481 N N . LYS A 1 76 ? -21.506 7.811 9.701 1.00 0.00 76 LYS A N 17
ATOM 32482 C CA . LYS A 1 76 ? -20.591 7.857 8.580 1.00 0.00 76 LYS A CA 17
ATOM 32483 C C . LYS A 1 76 ? -19.333 8.618 8.979 1.00 0.00 76 LYS A C 17
ATOM 32484 O O . LYS A 1 76 ? -19.380 9.820 9.234 1.00 0.00 76 LYS A O 17
ATOM 32503 N N . LEU A 1 77 ? -18.216 7.919 9.021 1.00 0.00 77 LEU A N 17
ATOM 32504 C CA . LEU A 1 77 ? -16.969 8.517 9.454 1.00 0.00 77 LEU A CA 17
ATOM 32505 C C . LEU A 1 77 ? -16.153 8.964 8.256 1.00 0.00 77 LEU A C 17
ATOM 32506 O O . LEU A 1 77 ? -15.830 8.163 7.371 1.00 0.00 77 LEU A O 17
ATOM 32522 N N . THR A 1 78 ? -15.846 10.242 8.213 1.00 0.00 78 THR A N 17
ATOM 32523 C CA . THR A 1 78 ? -15.085 10.802 7.125 1.00 0.00 78 THR A CA 17
ATOM 32524 C C . THR A 1 78 ? -13.702 11.241 7.602 1.00 0.00 78 THR A C 17
ATOM 32525 O O . THR A 1 78 ? -13.574 12.181 8.380 1.00 0.00 78 THR A O 17
ATOM 32536 N N . TYR A 1 79 ? -12.671 10.547 7.138 1.00 0.00 79 TYR A N 17
ATOM 32537 C CA . TYR A 1 79 ? -11.300 10.886 7.508 1.00 0.00 79 TYR A CA 17
ATOM 32538 C C . TYR A 1 79 ? -10.574 11.508 6.324 1.00 0.00 79 TYR A C 17
ATOM 32539 O O . TYR A 1 79 ? -9.479 12.049 6.472 1.00 0.00 79 TYR A O 17
ATOM 32557 N N . ALA A 1 80 ? -11.198 11.398 5.139 1.00 0.00 80 ALA A N 17
ATOM 32558 C CA . ALA A 1 80 ? -10.654 11.942 3.878 1.00 0.00 80 ALA A CA 17
ATOM 32559 C C . ALA A 1 80 ? -9.370 11.225 3.437 1.00 0.00 80 ALA A C 17
ATOM 32560 O O . ALA A 1 80 ? -8.801 11.542 2.391 1.00 0.00 80 ALA A O 17
ATOM 32567 N N . ASN A 1 81 ? -8.926 10.268 4.230 1.00 0.00 81 ASN A N 17
ATOM 32568 C CA . ASN A 1 81 ? -7.731 9.505 3.915 1.00 0.00 81 ASN A CA 17
ATOM 32569 C C . ASN A 1 81 ? -8.081 8.053 3.716 1.00 0.00 81 ASN A C 17
ATOM 32570 O O . ASN A 1 81 ? -8.790 7.458 4.528 1.00 0.00 81 ASN A O 17
ATOM 32581 N N . HIS A 1 82 ? -7.576 7.487 2.647 1.00 0.00 82 HIS A N 17
ATOM 32582 C CA . HIS A 1 82 ? -7.816 6.096 2.309 1.00 0.00 82 HIS A CA 17
ATOM 32583 C C . HIS A 1 82 ? -7.200 5.174 3.359 1.00 0.00 82 HIS A C 17
ATOM 32584 O O . HIS A 1 82 ? -7.759 4.125 3.681 1.00 0.00 82 HIS A O 17
ATOM 32598 N N . SER A 1 83 ? -6.051 5.574 3.884 1.00 0.00 83 SER A N 17
ATOM 32599 C CA . SER A 1 83 ? -5.353 4.792 4.893 1.00 0.00 83 SER A CA 17
ATOM 32600 C C . SER A 1 83 ? -6.233 4.601 6.143 1.00 0.00 83 SER A C 17
ATOM 32601 O O . SER A 1 83 ? -6.433 3.476 6.606 1.00 0.00 83 SER A O 17
ATOM 32609 N N . SER A 1 84 ? -6.784 5.696 6.653 1.00 0.00 84 SER A N 17
ATOM 32610 C CA . SER A 1 84 ? -7.663 5.647 7.820 1.00 0.00 84 SER A CA 17
ATOM 32611 C C . SER A 1 84 ? -8.963 4.917 7.476 1.00 0.00 84 SER A C 17
ATOM 32612 O O . SER A 1 84 ? -9.515 4.175 8.287 1.00 0.00 84 SER A O 17
ATOM 32620 N N . TYR A 1 85 ? -9.418 5.139 6.255 1.00 0.00 85 TYR A N 17
ATOM 32621 C CA . TYR A 1 85 ? -10.633 4.535 5.720 1.00 0.00 85 TYR A CA 17
ATOM 32622 C C . TYR A 1 85 ? -10.564 3.010 5.739 1.00 0.00 85 TYR A C 17
ATOM 32623 O O . TYR A 1 85 ? -11.469 2.343 6.233 1.00 0.00 85 TYR A O 17
ATOM 32641 N N . LEU A 1 86 ? -9.490 2.472 5.210 1.00 0.00 86 LEU A N 17
ATOM 32642 C CA . LEU A 1 86 ? -9.315 1.057 5.115 1.00 0.00 86 LEU A CA 17
ATOM 32643 C C . LEU A 1 86 ? -9.144 0.417 6.502 1.00 0.00 86 LEU A C 17
ATOM 32644 O O . LEU A 1 86 ? -9.682 -0.661 6.775 1.00 0.00 86 LEU A O 17
ATOM 32660 N N . ARG A 1 87 ? -8.408 1.100 7.376 1.00 0.00 87 ARG A N 17
ATOM 32661 C CA . ARG A 1 87 ? -8.139 0.605 8.726 1.00 0.00 87 ARG A CA 17
ATOM 32662 C C . ARG A 1 87 ? -9.404 0.587 9.595 1.00 0.00 87 ARG A C 17
ATOM 32663 O O . ARG A 1 87 ? -9.464 -0.123 10.592 1.00 0.00 87 ARG A O 17
ATOM 32684 N N . ALA A 1 88 ? -10.406 1.372 9.210 1.00 0.00 88 ALA A N 17
ATOM 32685 C CA . ALA A 1 88 ? -11.667 1.445 9.956 1.00 0.00 88 ALA A CA 17
ATOM 32686 C C . ALA A 1 88 ? -12.403 0.099 9.961 1.00 0.00 88 ALA A C 17
ATOM 32687 O O . ALA A 1 88 ? -13.152 -0.203 10.885 1.00 0.00 88 ALA A O 17
ATOM 32694 N N . LEU A 1 89 ? -12.148 -0.714 8.940 1.00 0.00 89 LEU A N 17
ATOM 32695 C CA . LEU A 1 89 ? -12.799 -2.025 8.780 1.00 0.00 89 LEU A CA 17
ATOM 32696 C C . LEU A 1 89 ? -12.238 -3.064 9.756 1.00 0.00 89 LEU A C 17
ATOM 32697 O O . LEU A 1 89 ? -12.712 -4.209 9.808 1.00 0.00 89 LEU A O 17
ATOM 32713 N N . ARG A 1 90 ? -11.211 -2.669 10.492 1.00 0.00 90 ARG A N 17
ATOM 32714 C CA . ARG A 1 90 ? -10.527 -3.542 11.442 1.00 0.00 90 ARG A CA 17
ATOM 32715 C C . ARG A 1 90 ? -11.506 -4.205 12.439 1.00 0.00 90 ARG A C 17
ATOM 32716 O O . ARG A 1 90 ? -12.437 -3.572 12.946 1.00 0.00 90 ARG A O 17
ATOM 32737 N N . GLU A 1 91 ? -11.267 -5.483 12.714 1.00 0.00 91 GLU A N 17
ATOM 32738 C CA . GLU A 1 91 ? -12.089 -6.257 13.647 1.00 0.00 91 GLU A CA 17
ATOM 32739 C C . GLU A 1 91 ? -11.705 -5.956 15.077 1.00 0.00 91 GLU A C 17
ATOM 32740 O O . GLU A 1 91 ? -12.260 -6.525 16.010 1.00 0.00 91 GLU A O 17
ATOM 32752 N N . HIS A 1 92 ? -10.747 -5.056 15.245 1.00 0.00 92 HIS A N 17
ATOM 32753 C CA . HIS A 1 92 ? -10.326 -4.632 16.569 1.00 0.00 92 HIS A CA 17
ATOM 32754 C C . HIS A 1 92 ? -11.434 -3.819 17.220 1.00 0.00 92 HIS A C 17
ATOM 32755 O O . HIS A 1 92 ? -11.433 -3.613 18.428 1.00 0.00 92 HIS A O 17
ATOM 32769 N N . GLY A 1 93 ? -12.375 -3.335 16.390 1.00 0.00 93 GLY A N 17
ATOM 32770 C CA . GLY A 1 93 ? -13.550 -2.677 16.918 1.00 0.00 93 GLY A CA 17
ATOM 32771 C C . GLY A 1 93 ? -14.374 -3.677 17.696 1.00 0.00 93 GLY A C 17
ATOM 32772 O O . GLY A 1 93 ? -14.873 -3.377 18.777 1.00 0.00 93 GLY A O 17
ATOM 32776 N N . THR A 1 94 ? -14.514 -4.870 17.093 1.00 0.00 94 THR A N 17
ATOM 32777 C CA . THR A 1 94 ? -15.098 -6.071 17.717 1.00 0.00 94 THR A CA 17
ATOM 32778 C C . THR A 1 94 ? -16.505 -5.884 18.304 1.00 0.00 94 THR A C 17
ATOM 32779 O O . THR A 1 94 ? -17.208 -4.940 17.983 1.00 0.00 94 THR A O 17
ATOM 32790 N N . ILE A 1 95 ? -16.915 -6.844 19.130 1.00 0.00 95 ILE A N 17
ATOM 32791 C CA . ILE A 1 95 ? -18.208 -6.813 19.772 1.00 0.00 95 ILE A CA 17
ATOM 32792 C C . ILE A 1 95 ? -18.194 -5.788 20.878 1.00 0.00 95 ILE A C 17
ATOM 32793 O O . ILE A 1 95 ? -17.624 -6.014 21.951 1.00 0.00 95 ILE A O 17
ATOM 32809 N N . TYR A 1 96 ? -18.793 -4.658 20.607 1.00 0.00 96 TYR A N 17
ATOM 32810 C CA . TYR A 1 96 ? -18.825 -3.589 21.552 1.00 0.00 96 TYR A CA 17
ATOM 32811 C C . TYR A 1 96 ? -20.244 -3.405 22.061 1.00 0.00 96 TYR A C 17
ATOM 32812 O O . TYR A 1 96 ? -21.186 -3.332 21.260 1.00 0.00 96 TYR A O 17
ATOM 32830 N N . CYS A 1 97 ? -20.400 -3.367 23.391 1.00 0.00 97 CYS A N 17
ATOM 32831 C CA . CYS A 1 97 ? -21.710 -3.174 24.047 1.00 0.00 97 CYS A CA 17
ATOM 32832 C C . CYS A 1 97 ? -22.608 -4.416 23.911 1.00 0.00 97 CYS A C 17
ATOM 32833 O O . CYS A 1 97 ? -23.343 -4.769 24.838 1.00 0.00 97 CYS A O 17
ATOM 32841 N N . GLY A 1 98 ? -22.530 -5.081 22.772 1.00 0.00 98 GLY A N 17
ATOM 32842 C CA . GLY A 1 98 ? -23.339 -6.252 22.531 1.00 0.00 98 GLY A CA 17
ATOM 32843 C C . GLY A 1 98 ? -23.283 -6.722 21.087 1.00 0.00 98 GLY A C 17
ATOM 32844 O O . GLY A 1 98 ? -23.649 -7.858 20.787 1.00 0.00 98 GLY A O 17
ATOM 32848 N N . ALA A 1 99 ? -22.827 -5.859 20.188 1.00 0.00 99 ALA A N 17
ATOM 32849 C CA . ALA A 1 99 ? -22.741 -6.209 18.776 1.00 0.00 99 ALA A CA 17
ATOM 32850 C C . ALA A 1 99 ? -21.388 -5.830 18.198 1.00 0.00 99 ALA A C 17
ATOM 32851 O O . ALA A 1 99 ? -20.729 -4.923 18.699 1.00 0.00 99 ALA A O 17
ATOM 32858 N N . ALA A 1 100 ? -20.973 -6.535 17.152 1.00 0.00 100 ALA A N 17
ATOM 32859 C CA . ALA A 1 100 ? -19.699 -6.253 16.489 1.00 0.00 100 ALA A CA 17
ATOM 32860 C C . ALA A 1 100 ? -19.769 -4.944 15.731 1.00 0.00 100 ALA A C 17
ATOM 32861 O O . ALA A 1 100 ? -20.847 -4.531 15.283 1.00 0.00 100 ALA A O 17
ATOM 32868 N N . ILE A 1 101 ? -18.633 -4.298 15.574 1.00 0.00 101 ILE A N 17
ATOM 32869 C CA . ILE A 1 101 ? -18.586 -3.039 14.884 1.00 0.00 101 ILE A CA 17
ATOM 32870 C C . ILE A 1 101 ? -18.526 -3.294 13.390 1.00 0.00 101 ILE A C 17
ATOM 32871 O O . ILE A 1 101 ? -17.604 -3.947 12.896 1.00 0.00 101 ILE A O 17
ATOM 32887 N N . GLY A 1 102 ? -19.515 -2.799 12.684 1.00 0.00 102 GLY A N 17
ATOM 32888 C CA . GLY A 1 102 ? -19.585 -3.010 11.263 1.00 0.00 102 GLY A CA 17
ATOM 32889 C C . GLY A 1 102 ? -19.226 -1.777 10.485 1.00 0.00 102 GLY A C 17
ATOM 32890 O O . GLY A 1 102 ? -20.022 -0.841 10.393 1.00 0.00 102 GLY A O 17
ATOM 32894 N N . CYS A 1 103 ? -18.032 -1.767 9.936 1.00 0.00 103 CYS A N 17
ATOM 32895 C CA . CYS A 1 103 ? -17.573 -0.659 9.131 1.00 0.00 103 CYS A CA 17
ATOM 32896 C C . CYS A 1 103 ? -17.510 -1.087 7.676 1.00 0.00 103 CYS A C 17
ATOM 32897 O O . CYS A 1 103 ? -16.677 -1.910 7.301 1.00 0.00 103 CYS A O 17
ATOM 32905 N N . VAL A 1 104 ? -18.396 -0.554 6.871 1.00 0.00 104 VAL A N 17
ATOM 32906 C CA . VAL A 1 104 ? -18.442 -0.906 5.466 1.00 0.00 104 VAL A CA 17
ATOM 32907 C C . VAL A 1 104 ? -18.061 0.291 4.598 1.00 0.00 104 VAL A C 17
ATOM 32908 O O . VAL A 1 104 ? -18.141 1.442 5.048 1.00 0.00 104 VAL A O 17
ATOM 32921 N N . PRO A 1 105 ? -17.621 0.036 3.349 1.00 0.00 105 PRO A N 17
ATOM 32922 C CA . PRO A 1 105 ? -17.293 1.100 2.399 1.00 0.00 105 PRO A CA 17
ATOM 32923 C C . PRO A 1 105 ? -18.519 1.939 2.079 1.00 0.00 105 PRO A C 17
ATOM 32924 O O . PRO A 1 105 ? -19.648 1.441 2.140 1.00 0.00 105 PRO A O 17
ATOM 32935 N N . TYR A 1 106 ? -18.306 3.208 1.756 1.00 0.00 106 TYR A N 17
ATOM 32936 C CA . TYR A 1 106 ? -19.409 4.108 1.461 1.00 0.00 106 TYR A CA 17
ATOM 32937 C C . TYR A 1 106 ? -20.239 3.590 0.288 1.00 0.00 106 TYR A C 17
ATOM 32938 O O . TYR A 1 106 ? -19.755 3.493 -0.845 1.00 0.00 106 TYR A O 17
ATOM 32956 N N . LYS A 1 107 ? -21.479 3.254 0.577 1.00 0.00 107 LYS A N 17
ATOM 32957 C CA . LYS A 1 107 ? -22.403 2.782 -0.428 1.00 0.00 107 LYS A CA 17
ATOM 32958 C C . LYS A 1 107 ? -23.594 3.715 -0.486 1.00 0.00 107 LYS A C 17
ATOM 32959 O O . LYS A 1 107 ? -24.328 3.859 0.496 1.00 0.00 107 LYS A O 17
ATOM 32978 N N . HIS A 1 108 ? -23.779 4.345 -1.626 1.00 0.00 108 HIS A N 17
ATOM 32979 C CA . HIS A 1 108 ? -24.851 5.319 -1.805 1.00 0.00 108 HIS A CA 17
ATOM 32980 C C . HIS A 1 108 ? -26.232 4.692 -1.592 1.00 0.00 108 HIS A C 17
ATOM 32981 O O . HIS A 1 108 ? -27.103 5.296 -0.968 1.00 0.00 108 HIS A O 17
ATOM 32995 N N . GLU A 1 109 ? -26.420 3.482 -2.099 1.00 0.00 109 GLU A N 17
ATOM 32996 C CA . GLU A 1 109 ? -27.697 2.790 -1.971 1.00 0.00 109 GLU A CA 17
ATOM 32997 C C . GLU A 1 109 ? -28.010 2.516 -0.498 1.00 0.00 109 GLU A C 17
ATOM 32998 O O . GLU A 1 109 ? -29.138 2.719 -0.042 1.00 0.00 109 GLU A O 17
ATOM 33010 N N . LEU A 1 110 ? -26.992 2.079 0.242 1.00 0.00 110 LEU A N 17
ATOM 33011 C CA . LEU A 1 110 ? -27.146 1.786 1.663 1.00 0.00 110 LEU A CA 17
ATOM 33012 C C . LEU A 1 110 ? -27.531 3.050 2.416 1.00 0.00 110 LEU A C 17
ATOM 33013 O O . LEU A 1 110 ? -28.424 3.035 3.262 1.00 0.00 110 LEU A O 17
ATOM 33029 N N . ILE A 1 111 ? -26.875 4.148 2.068 1.00 0.00 111 ILE A N 17
ATOM 33030 C CA . ILE A 1 111 ? -27.136 5.435 2.687 1.00 0.00 111 ILE A CA 17
ATOM 33031 C C . ILE A 1 111 ? -28.573 5.868 2.412 1.00 0.00 111 ILE A C 17
ATOM 33032 O O . ILE A 1 111 ? -29.268 6.365 3.305 1.00 0.00 111 ILE A O 17
ATOM 33048 N N . SER A 1 112 ? -29.012 5.671 1.175 1.00 0.00 112 SER A N 17
ATOM 33049 C CA . SER A 1 112 ? -30.355 6.048 0.768 1.00 0.00 112 SER A CA 17
ATOM 33050 C C . SER A 1 112 ? -31.405 5.314 1.599 1.00 0.00 112 SER A C 17
ATOM 33051 O O . SER A 1 112 ? -32.316 5.941 2.151 1.00 0.00 112 SER A O 17
ATOM 33059 N N . GLU A 1 113 ? -31.259 3.996 1.729 1.00 0.00 113 GLU A N 17
ATOM 33060 C CA . GLU A 1 113 ? -32.214 3.219 2.525 1.00 0.00 113 GLU A CA 17
ATOM 33061 C C . GLU A 1 113 ? -32.187 3.638 3.993 1.00 0.00 113 GLU A C 17
ATOM 33062 O O . GLU A 1 113 ? -33.243 3.750 4.638 1.00 0.00 113 GLU A O 17
ATOM 33074 N N . LEU A 1 114 ? -30.989 3.871 4.514 1.00 0.00 114 LEU A N 17
ATOM 33075 C CA . LEU A 1 114 ? -30.823 4.288 5.893 1.00 0.00 114 LEU A CA 17
ATOM 33076 C C . LEU A 1 114 ? -31.469 5.650 6.145 1.00 0.00 114 LEU A C 17
ATOM 33077 O O . LEU A 1 114 ? -32.139 5.848 7.157 1.00 0.00 114 LEU A O 17
ATOM 33093 N N . SER A 1 115 ? -31.266 6.579 5.216 1.00 0.00 115 SER A N 17
ATOM 33094 C CA . SER A 1 115 ? -31.818 7.922 5.332 1.00 0.00 115 SER A CA 17
ATOM 33095 C C . SER A 1 115 ? -33.351 7.914 5.255 1.00 0.00 115 SER A C 17
ATOM 33096 O O . SER A 1 115 ? -34.027 8.643 5.991 1.00 0.00 115 SER A O 17
ATOM 33104 N N . ARG A 1 116 ? -33.894 7.083 4.359 1.00 0.00 116 ARG A N 17
ATOM 33105 C CA . ARG A 1 116 ? -35.344 6.989 4.177 1.00 0.00 116 ARG A CA 17
ATOM 33106 C C . ARG A 1 116 ? -36.009 6.451 5.437 1.00 0.00 116 ARG A C 17
ATOM 33107 O O . ARG A 1 116 ? -37.069 6.928 5.843 1.00 0.00 116 ARG A O 17
ATOM 33128 N N . GLU A 1 117 ? -35.376 5.451 6.045 1.00 0.00 117 GLU A N 17
ATOM 33129 C CA . GLU A 1 117 ? -35.838 4.857 7.306 1.00 0.00 117 GLU A CA 17
ATOM 33130 C C . GLU A 1 117 ? -37.283 4.328 7.185 1.00 0.00 117 GLU A C 17
ATOM 33131 O O . GLU A 1 117 ? -38.075 4.401 8.124 1.00 0.00 117 GLU A O 17
ATOM 33143 N N . GLY A 1 118 ? -37.610 3.778 6.031 1.00 0.00 118 GLY A N 17
ATOM 33144 C CA . GLY A 1 118 ? -38.937 3.234 5.839 1.00 0.00 118 GLY A CA 17
ATOM 33145 C C . GLY A 1 118 ? -39.888 4.196 5.156 1.00 0.00 118 GLY A C 17
ATOM 33146 O O . GLY A 1 118 ? -41.088 3.929 5.074 1.00 0.00 118 GLY A O 17
ATOM 33150 N N . HIS A 1 119 ? -39.373 5.318 4.684 1.00 0.00 119 HIS A N 17
ATOM 33151 C CA . HIS A 1 119 ? -40.197 6.266 3.949 1.00 0.00 119 HIS A CA 17
ATOM 33152 C C . HIS A 1 119 ? -40.425 5.745 2.541 1.00 0.00 119 HIS A C 17
ATOM 33153 O O . HIS A 1 119 ? -39.481 5.624 1.757 1.00 0.00 119 HIS A O 17
ATOM 33167 N N . HIS A 1 120 ? -41.662 5.427 2.228 1.00 0.00 120 HIS A N 17
ATOM 33168 C CA . HIS A 1 120 ? -42.007 4.917 0.912 1.00 0.00 120 HIS A CA 17
ATOM 33169 C C . HIS A 1 120 ? -43.118 5.754 0.312 1.00 0.00 120 HIS A C 17
ATOM 33170 O O . HIS A 1 120 ? -43.498 6.789 0.864 1.00 0.00 120 HIS A O 17
ATOM 33184 N N . HIS A 1 121 ? -43.633 5.305 -0.811 1.00 0.00 121 HIS A N 17
ATOM 33185 C CA . HIS A 1 121 ? -44.719 5.984 -1.483 1.00 0.00 121 HIS A CA 17
ATOM 33186 C C . HIS A 1 121 ? -46.024 5.253 -1.216 1.00 0.00 121 HIS A C 17
ATOM 33187 O O . HIS A 1 121 ? -46.022 4.193 -0.587 1.00 0.00 121 HIS A O 17
ATOM 33201 N N . HIS A 1 122 ? -47.130 5.815 -1.673 1.00 0.00 122 HIS A N 17
ATOM 33202 C CA . HIS A 1 122 ? -48.433 5.188 -1.471 1.00 0.00 122 HIS A CA 17
ATOM 33203 C C . HIS A 1 122 ? -48.531 3.924 -2.316 1.00 0.00 122 HIS A C 17
ATOM 33204 O O . HIS A 1 122 ? -48.721 3.990 -3.530 1.00 0.00 122 HIS A O 17
ATOM 33218 N N . HIS A 1 123 ? -48.376 2.784 -1.674 1.00 0.00 123 HIS A N 17
ATOM 33219 C CA . HIS A 1 123 ? -48.379 1.497 -2.361 1.00 0.00 123 HIS A CA 17
ATOM 33220 C C . HIS A 1 123 ? -49.775 0.869 -2.392 1.00 0.00 123 HIS A C 17
ATOM 33221 O O . HIS A 1 123 ? -50.126 0.152 -3.334 1.00 0.00 123 HIS A O 17
ATOM 33235 N N . HIS A 1 124 ? -50.566 1.137 -1.370 1.00 0.00 124 HIS A N 17
ATOM 33236 C CA . HIS A 1 124 ? -51.893 0.559 -1.271 1.00 0.00 124 HIS A CA 17
ATOM 33237 C C . HIS A 1 124 ? -52.942 1.624 -1.515 1.00 0.00 124 HIS A C 17
ATOM 33238 O O . HIS A 1 124 ? -53.506 1.655 -2.620 1.00 0.00 124 HIS A O 17
ATOM 33253 N N . MET A 1 1 ? -8.909 23.007 -5.670 1.00 0.00 1 MET A N 18
ATOM 33254 C CA . MET A 1 1 ? -9.438 24.362 -5.911 1.00 0.00 1 MET A CA 18
ATOM 33255 C C . MET A 1 1 ? -10.959 24.360 -5.955 1.00 0.00 1 MET A C 18
ATOM 33256 O O . MET A 1 1 ? -11.611 25.007 -5.135 1.00 0.00 1 MET A O 18
ATOM 33272 N N . SER A 1 2 ? -11.524 23.630 -6.903 1.00 0.00 2 SER A N 18
ATOM 33273 C CA . SER A 1 2 ? -12.964 23.594 -7.073 1.00 0.00 2 SER A CA 18
ATOM 33274 C C . SER A 1 2 ? -13.610 22.542 -6.172 1.00 0.00 2 SER A C 18
ATOM 33275 O O . SER A 1 2 ? -13.652 21.360 -6.519 1.00 0.00 2 SER A O 18
ATOM 33283 N N . LEU A 1 3 ? -14.101 22.997 -5.011 1.00 0.00 3 LEU A N 18
ATOM 33284 C CA . LEU A 1 3 ? -14.801 22.151 -4.029 1.00 0.00 3 LEU A CA 18
ATOM 33285 C C . LEU A 1 3 ? -13.968 20.933 -3.596 1.00 0.00 3 LEU A C 18
ATOM 33286 O O . LEU A 1 3 ? -13.210 20.995 -2.626 1.00 0.00 3 LEU A O 18
ATOM 33302 N N . GLY A 1 4 ? -14.108 19.840 -4.325 1.00 0.00 4 GLY A N 18
ATOM 33303 C CA . GLY A 1 4 ? -13.394 18.629 -4.000 1.00 0.00 4 GLY A CA 18
ATOM 33304 C C . GLY A 1 4 ? -14.327 17.449 -3.904 1.00 0.00 4 GLY A C 18
ATOM 33305 O O . GLY A 1 4 ? -13.903 16.309 -4.065 1.00 0.00 4 GLY A O 18
ATOM 33309 N N . SER A 1 5 ? -15.612 17.748 -3.657 1.00 0.00 5 SER A N 18
ATOM 33310 C CA . SER A 1 5 ? -16.717 16.753 -3.525 1.00 0.00 5 SER A CA 18
ATOM 33311 C C . SER A 1 5 ? -16.552 15.813 -2.310 1.00 0.00 5 SER A C 18
ATOM 33312 O O . SER A 1 5 ? -17.489 15.651 -1.514 1.00 0.00 5 SER A O 18
ATOM 33320 N N . GLU A 1 6 ? -15.368 15.208 -2.182 1.00 0.00 6 GLU A N 18
ATOM 33321 C CA . GLU A 1 6 ? -15.061 14.270 -1.118 1.00 0.00 6 GLU A CA 18
ATOM 33322 C C . GLU A 1 6 ? -15.992 13.047 -1.227 1.00 0.00 6 GLU A C 18
ATOM 33323 O O . GLU A 1 6 ? -16.516 12.540 -0.231 1.00 0.00 6 GLU A O 18
ATOM 33335 N N . SER A 1 7 ? -16.191 12.591 -2.459 1.00 0.00 7 SER A N 18
ATOM 33336 C CA . SER A 1 7 ? -17.018 11.478 -2.737 1.00 0.00 7 SER A CA 18
ATOM 33337 C C . SER A 1 7 ? -16.159 10.343 -3.302 1.00 0.00 7 SER A C 18
ATOM 33338 O O . SER A 1 7 ? -14.977 10.226 -2.959 1.00 0.00 7 SER A O 18
ATOM 33346 N N . GLU A 1 8 ? -16.751 9.529 -4.162 1.00 0.00 8 GLU A N 18
ATOM 33347 C CA . GLU A 1 8 ? -16.067 8.376 -4.774 1.00 0.00 8 GLU A CA 18
ATOM 33348 C C . GLU A 1 8 ? -15.496 7.444 -3.712 1.00 0.00 8 GLU A C 18
ATOM 33349 O O . GLU A 1 8 ? -14.476 6.783 -3.927 1.00 0.00 8 GLU A O 18
ATOM 33361 N N . THR A 1 9 ? -16.191 7.376 -2.580 1.00 0.00 9 THR A N 18
ATOM 33362 C CA . THR A 1 9 ? -15.799 6.567 -1.435 1.00 0.00 9 THR A CA 18
ATOM 33363 C C . THR A 1 9 ? -14.583 7.169 -0.734 1.00 0.00 9 THR A C 18
ATOM 33364 O O . THR A 1 9 ? -14.692 7.687 0.378 1.00 0.00 9 THR A O 18
ATOM 33375 N N . GLY A 1 10 ? -13.450 7.122 -1.405 1.00 0.00 10 GLY A N 18
ATOM 33376 C CA . GLY A 1 10 ? -12.218 7.641 -0.845 1.00 0.00 10 GLY A CA 18
ATOM 33377 C C . GLY A 1 10 ? -11.901 7.045 0.513 1.00 0.00 10 GLY A C 18
ATOM 33378 O O . GLY A 1 10 ? -11.775 5.822 0.661 1.00 0.00 10 GLY A O 18
ATOM 33382 N N . ASN A 1 11 ? -11.784 7.910 1.504 1.00 0.00 11 ASN A N 18
ATOM 33383 C CA . ASN A 1 11 ? -11.494 7.489 2.864 1.00 0.00 11 ASN A CA 18
ATOM 33384 C C . ASN A 1 11 ? -12.720 7.663 3.751 1.00 0.00 11 ASN A C 18
ATOM 33385 O O . ASN A 1 11 ? -12.627 7.593 4.976 1.00 0.00 11 ASN A O 18
ATOM 33396 N N . ALA A 1 12 ? -13.869 7.880 3.127 1.00 0.00 12 ALA A N 18
ATOM 33397 C CA . ALA A 1 12 ? -15.105 8.063 3.857 1.00 0.00 12 ALA A CA 18
ATOM 33398 C C . ALA A 1 12 ? -15.798 6.722 4.059 1.00 0.00 12 ALA A C 18
ATOM 33399 O O . ALA A 1 12 ? -15.965 5.943 3.109 1.00 0.00 12 ALA A O 18
ATOM 33406 N N . VAL A 1 13 ? -16.198 6.458 5.286 1.00 0.00 13 VAL A N 18
ATOM 33407 C CA . VAL A 1 13 ? -16.829 5.197 5.636 1.00 0.00 13 VAL A CA 18
ATOM 33408 C C . VAL A 1 13 ? -18.107 5.420 6.425 1.00 0.00 13 VAL A C 18
ATOM 33409 O O . VAL A 1 13 ? -18.334 6.504 6.984 1.00 0.00 13 VAL A O 18
ATOM 33422 N N . VAL A 1 14 ? -18.943 4.403 6.448 1.00 0.00 14 VAL A N 18
ATOM 33423 C CA . VAL A 1 14 ? -20.179 4.441 7.194 1.00 0.00 14 VAL A CA 18
ATOM 33424 C C . VAL A 1 14 ? -20.067 3.519 8.391 1.00 0.00 14 VAL A C 18
ATOM 33425 O O . VAL A 1 14 ? -19.972 2.297 8.238 1.00 0.00 14 VAL A O 18
ATOM 33438 N N . VAL A 1 15 ? -20.067 4.096 9.566 1.00 0.00 15 VAL A N 18
ATOM 33439 C CA . VAL A 1 15 ? -19.956 3.318 10.780 1.00 0.00 15 VAL A CA 18
ATOM 33440 C C . VAL A 1 15 ? -21.333 3.129 11.402 1.00 0.00 15 VAL A C 18
ATOM 33441 O O . VAL A 1 15 ? -22.090 4.097 11.563 1.00 0.00 15 VAL A O 18
ATOM 33454 N N . PHE A 1 16 ? -21.663 1.891 11.735 1.00 0.00 16 PHE A N 18
ATOM 33455 C CA . PHE A 1 16 ? -22.939 1.573 12.343 1.00 0.00 16 PHE A CA 18
ATOM 33456 C C . PHE A 1 16 ? -22.794 0.393 13.300 1.00 0.00 16 PHE A C 18
ATOM 33457 O O . PHE A 1 16 ? -21.739 -0.240 13.362 1.00 0.00 16 PHE A O 18
ATOM 33474 N N . GLY A 1 17 ? -23.851 0.105 14.043 1.00 0.00 17 GLY A N 18
ATOM 33475 C CA . GLY A 1 17 ? -23.813 -1.003 14.985 1.00 0.00 17 GLY A CA 18
ATOM 33476 C C . GLY A 1 17 ? -23.555 -0.536 16.398 1.00 0.00 17 GLY A C 18
ATOM 33477 O O . GLY A 1 17 ? -23.466 -1.336 17.323 1.00 0.00 17 GLY A O 18
ATOM 33481 N N . TYR A 1 18 ? -23.454 0.765 16.560 1.00 0.00 18 TYR A N 18
ATOM 33482 C CA . TYR A 1 18 ? -23.222 1.367 17.854 1.00 0.00 18 TYR A CA 18
ATOM 33483 C C . TYR A 1 18 ? -24.402 2.241 18.206 1.00 0.00 18 TYR A C 18
ATOM 33484 O O . TYR A 1 18 ? -25.137 2.666 17.324 1.00 0.00 18 TYR A O 18
ATOM 33502 N N . ARG A 1 19 ? -24.593 2.507 19.473 1.00 0.00 19 ARG A N 18
ATOM 33503 C CA . ARG A 1 19 ? -25.692 3.343 19.888 1.00 0.00 19 ARG A CA 18
ATOM 33504 C C . ARG A 1 19 ? -25.169 4.503 20.726 1.00 0.00 19 ARG A C 18
ATOM 33505 O O . ARG A 1 19 ? -24.131 4.386 21.362 1.00 0.00 19 ARG A O 18
ATOM 33526 N N . GLU A 1 20 ? -25.905 5.608 20.722 1.00 0.00 20 GLU A N 18
ATOM 33527 C CA . GLU A 1 20 ? -25.491 6.863 21.372 1.00 0.00 20 GLU A CA 18
ATOM 33528 C C . GLU A 1 20 ? -25.024 6.667 22.832 1.00 0.00 20 GLU A C 18
ATOM 33529 O O . GLU A 1 20 ? -24.125 7.364 23.290 1.00 0.00 20 GLU A O 18
ATOM 33541 N N . ALA A 1 21 ? -25.615 5.705 23.527 1.00 0.00 21 ALA A N 18
ATOM 33542 C CA . ALA A 1 21 ? -25.303 5.443 24.939 1.00 0.00 21 ALA A CA 18
ATOM 33543 C C . ALA A 1 21 ? -23.818 5.098 25.185 1.00 0.00 21 ALA A C 18
ATOM 33544 O O . ALA A 1 21 ? -23.307 5.313 26.284 1.00 0.00 21 ALA A O 18
ATOM 33551 N N . ILE A 1 22 ? -23.127 4.573 24.174 1.00 0.00 22 ILE A N 18
ATOM 33552 C CA . ILE A 1 22 ? -21.714 4.189 24.341 1.00 0.00 22 ILE A CA 18
ATOM 33553 C C . ILE A 1 22 ? -20.785 5.369 24.038 1.00 0.00 22 ILE A C 18
ATOM 33554 O O . ILE A 1 22 ? -19.645 5.167 23.605 1.00 0.00 22 ILE A O 18
ATOM 33570 N N . THR A 1 23 ? -21.269 6.580 24.307 1.00 0.00 23 THR A N 18
ATOM 33571 C CA . THR A 1 23 ? -20.564 7.818 23.967 1.00 0.00 23 THR A CA 18
ATOM 33572 C C . THR A 1 23 ? -19.070 7.768 24.298 1.00 0.00 23 THR A C 18
ATOM 33573 O O . THR A 1 23 ? -18.242 7.638 23.405 1.00 0.00 23 THR A O 18
ATOM 33584 N N . LYS A 1 24 ? -18.744 7.843 25.579 1.00 0.00 24 LYS A N 18
ATOM 33585 C CA . LYS A 1 24 ? -17.375 7.864 26.035 1.00 0.00 24 LYS A CA 18
ATOM 33586 C C . LYS A 1 24 ? -16.605 6.610 25.653 1.00 0.00 24 LYS A C 18
ATOM 33587 O O . LYS A 1 24 ? -15.439 6.693 25.263 1.00 0.00 24 LYS A O 18
ATOM 33606 N N . GLN A 1 25 ? -17.254 5.460 25.756 1.00 0.00 25 GLN A N 18
ATOM 33607 C CA . GLN A 1 25 ? -16.604 4.186 25.476 1.00 0.00 25 GLN A CA 18
ATOM 33608 C C . GLN A 1 25 ? -15.927 4.178 24.105 1.00 0.00 25 GLN A C 18
ATOM 33609 O O . GLN A 1 25 ? -14.703 4.078 24.007 1.00 0.00 25 GLN A O 18
ATOM 33623 N N . ILE A 1 26 ? -16.724 4.279 23.057 1.00 0.00 26 ILE A N 18
ATOM 33624 C CA . ILE A 1 26 ? -16.208 4.232 21.716 1.00 0.00 26 ILE A CA 18
ATOM 33625 C C . ILE A 1 26 ? -15.461 5.529 21.335 1.00 0.00 26 ILE A C 18
ATOM 33626 O O . ILE A 1 26 ? -14.549 5.505 20.497 1.00 0.00 26 ILE A O 18
ATOM 33642 N N . LEU A 1 27 ? -15.839 6.652 21.966 1.00 0.00 27 LEU A N 18
ATOM 33643 C CA . LEU A 1 27 ? -15.206 7.943 21.686 1.00 0.00 27 LEU A CA 18
ATOM 33644 C C . LEU A 1 27 ? -13.723 7.900 22.032 1.00 0.00 27 LEU A C 18
ATOM 33645 O O . LEU A 1 27 ? -12.887 8.308 21.242 1.00 0.00 27 LEU A O 18
ATOM 33661 N N . ALA A 1 28 ? -13.408 7.356 23.195 1.00 0.00 28 ALA A N 18
ATOM 33662 C CA . ALA A 1 28 ? -12.030 7.289 23.670 1.00 0.00 28 ALA A CA 18
ATOM 33663 C C . ALA A 1 28 ? -11.141 6.474 22.735 1.00 0.00 28 ALA A C 18
ATOM 33664 O O . ALA A 1 28 ? -9.931 6.694 22.669 1.00 0.00 28 ALA A O 18
ATOM 33671 N N . TYR A 1 29 ? -11.734 5.537 22.020 1.00 0.00 29 TYR A N 18
ATOM 33672 C CA . TYR A 1 29 ? -10.967 4.666 21.148 1.00 0.00 29 TYR A CA 18
ATOM 33673 C C . TYR A 1 29 ? -10.852 5.208 19.710 1.00 0.00 29 TYR A C 18
ATOM 33674 O O . TYR A 1 29 ? -9.756 5.273 19.157 1.00 0.00 29 TYR A O 18
ATOM 33692 N N . PHE A 1 30 ? -11.971 5.605 19.119 1.00 0.00 30 PHE A N 18
ATOM 33693 C CA . PHE A 1 30 ? -11.979 6.000 17.703 1.00 0.00 30 PHE A CA 18
ATOM 33694 C C . PHE A 1 30 ? -11.728 7.491 17.466 1.00 0.00 30 PHE A C 18
ATOM 33695 O O . PHE A 1 30 ? -11.320 7.878 16.369 1.00 0.00 30 PHE A O 18
ATOM 33712 N N . ALA A 1 31 ? -11.932 8.328 18.486 1.00 0.00 31 ALA A N 18
ATOM 33713 C CA . ALA A 1 31 ? -11.768 9.787 18.314 1.00 0.00 31 ALA A CA 18
ATOM 33714 C C . ALA A 1 31 ? -10.328 10.167 18.011 1.00 0.00 31 ALA A C 18
ATOM 33715 O O . ALA A 1 31 ? -10.048 11.292 17.627 1.00 0.00 31 ALA A O 18
ATOM 33722 N N . GLN A 1 32 ? -9.427 9.218 18.190 1.00 0.00 32 GLN A N 18
ATOM 33723 C CA . GLN A 1 32 ? -8.026 9.428 17.903 1.00 0.00 32 GLN A CA 18
ATOM 33724 C C . GLN A 1 32 ? -7.811 9.691 16.415 1.00 0.00 32 GLN A C 18
ATOM 33725 O O . GLN A 1 32 ? -6.877 10.386 16.031 1.00 0.00 32 GLN A O 18
ATOM 33739 N N . PHE A 1 33 ? -8.672 9.111 15.578 1.00 0.00 33 PHE A N 18
ATOM 33740 C CA . PHE A 1 33 ? -8.567 9.293 14.136 1.00 0.00 33 PHE A CA 18
ATOM 33741 C C . PHE A 1 33 ? -9.852 9.856 13.538 1.00 0.00 33 PHE A C 18
ATOM 33742 O O . PHE A 1 33 ? -9.871 10.278 12.383 1.00 0.00 33 PHE A O 18
ATOM 33759 N N . GLY A 1 34 ? -10.919 9.848 14.314 1.00 0.00 34 GLY A N 18
ATOM 33760 C CA . GLY A 1 34 ? -12.179 10.369 13.834 1.00 0.00 34 GLY A CA 18
ATOM 33761 C C . GLY A 1 34 ? -13.218 10.421 14.923 1.00 0.00 34 GLY A C 18
ATOM 33762 O O . GLY A 1 34 ? -13.606 9.391 15.471 1.00 0.00 34 GLY A O 18
ATOM 33766 N N . GLU A 1 35 ? -13.659 11.613 15.240 1.00 0.00 35 GLU A N 18
ATOM 33767 C CA . GLU A 1 35 ? -14.651 11.819 16.278 1.00 0.00 35 GLU A CA 18
ATOM 33768 C C . GLU A 1 35 ? -16.034 11.366 15.798 1.00 0.00 35 GLU A C 18
ATOM 33769 O O . GLU A 1 35 ? -16.558 11.874 14.808 1.00 0.00 35 GLU A O 18
ATOM 33781 N N . ILE A 1 36 ? 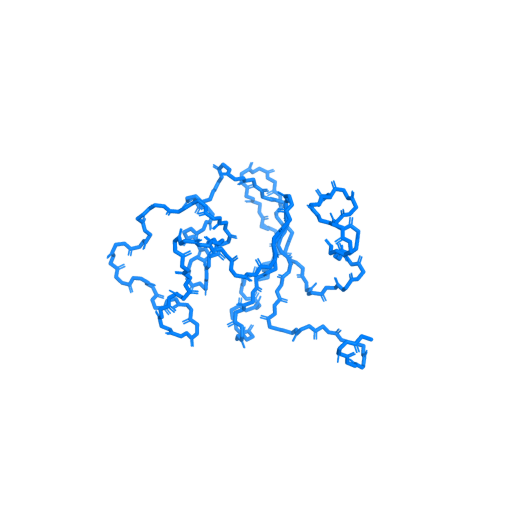-16.608 10.399 16.503 1.00 0.00 36 ILE A N 18
ATOM 33782 C CA . ILE A 1 36 ? -17.907 9.843 16.136 1.00 0.00 36 ILE A CA 18
ATOM 33783 C C . ILE A 1 36 ? -18.967 10.313 17.127 1.00 0.00 36 ILE A C 18
ATOM 33784 O O . ILE A 1 36 ? -18.633 10.802 18.205 1.00 0.00 36 ILE A O 18
ATOM 33800 N N . LEU A 1 37 ? -20.239 10.158 16.748 1.00 0.00 37 LEU A N 18
ATOM 33801 C CA . LEU A 1 37 ? -21.374 10.538 17.584 1.00 0.00 37 LEU A CA 18
ATOM 33802 C C . LEU A 1 37 ? -21.520 12.056 17.677 1.00 0.00 37 LEU A C 18
ATOM 33803 O O . LEU A 1 37 ? -21.907 12.704 16.706 1.00 0.00 37 LEU A O 18
ATOM 33819 N N . GLU A 1 38 ? -21.182 12.605 18.840 1.00 0.00 38 GLU A N 18
ATOM 33820 C CA . GLU A 1 38 ? -21.293 14.039 19.135 1.00 0.00 38 GLU A CA 18
ATOM 33821 C C . GLU A 1 38 ? -20.473 14.360 20.371 1.00 0.00 38 GLU A C 18
ATOM 33822 O O . GLU A 1 38 ? -19.450 15.036 20.305 1.00 0.00 38 GLU A O 18
ATOM 33834 N N . ASP A 1 39 ? -20.950 13.832 21.497 1.00 0.00 39 ASP A N 18
ATOM 33835 C CA . ASP A 1 39 ? -20.361 14.023 22.812 1.00 0.00 39 ASP A CA 18
ATOM 33836 C C . ASP A 1 39 ? -20.391 15.504 23.232 1.00 0.00 39 ASP A C 18
ATOM 33837 O O . ASP A 1 39 ? -21.056 16.324 22.596 1.00 0.00 39 ASP A O 18
ATOM 33846 N N . LEU A 1 40 ? -19.699 15.828 24.313 1.00 0.00 40 LEU A N 18
ATOM 33847 C CA . LEU A 1 40 ? -19.750 17.160 24.894 1.00 0.00 40 LEU A CA 18
ATOM 33848 C C . LEU A 1 40 ? -18.546 17.427 25.814 1.00 0.00 40 LEU A C 18
ATOM 33849 O O . LEU A 1 40 ? -18.460 18.494 26.438 1.00 0.00 40 LEU A O 18
ATOM 33865 N N . GLU A 1 41 ? -17.627 16.481 25.886 1.00 0.00 41 GLU A N 18
ATOM 33866 C CA . GLU A 1 41 ? -16.534 16.550 26.838 1.00 0.00 41 GLU A CA 18
ATOM 33867 C C . GLU A 1 41 ? -15.197 16.264 26.164 1.00 0.00 41 GLU A C 18
ATOM 33868 O O . GLU A 1 41 ? -15.140 15.683 25.077 1.00 0.00 41 GLU A O 18
ATOM 33880 N N . SER A 1 42 ? -14.127 16.699 26.796 1.00 0.00 42 SER A N 18
ATOM 33881 C CA . SER A 1 42 ? -12.810 16.406 26.314 1.00 0.00 42 SER A CA 18
ATOM 33882 C C . SER A 1 42 ? -12.329 15.094 26.898 1.00 0.00 42 SER A C 18
ATOM 33883 O O . SER A 1 42 ? -11.758 15.057 27.989 1.00 0.00 42 SER A O 18
ATOM 33891 N N . GLU A 1 43 ? -12.592 14.012 26.180 1.00 0.00 43 GLU A N 18
ATOM 33892 C CA . GLU A 1 43 ? -12.167 12.698 26.608 1.00 0.00 43 GLU A CA 18
ATOM 33893 C C . GLU A 1 43 ? -10.665 12.671 26.703 1.00 0.00 43 GLU A C 18
ATOM 33894 O O . GLU A 1 43 ? -10.089 12.249 27.700 1.00 0.00 43 GLU A O 18
ATOM 33906 N N . LEU A 1 44 ? -10.041 13.149 25.659 1.00 0.00 44 LEU A N 18
ATOM 33907 C CA . LEU A 1 44 ? -8.624 13.245 25.621 1.00 0.00 44 LEU A CA 18
ATOM 33908 C C . LEU A 1 44 ? -8.243 14.600 26.197 1.00 0.00 44 LEU A C 18
ATOM 33909 O O . LEU A 1 44 ? -8.441 15.628 25.551 1.00 0.00 44 LEU A O 18
ATOM 33925 N N . GLY A 1 45 ? -7.741 14.597 27.414 1.00 0.00 45 GLY A N 18
ATOM 33926 C CA . GLY A 1 45 ? -7.439 15.839 28.089 1.00 0.00 45 GLY A CA 18
ATOM 33927 C C . GLY A 1 45 ? -6.094 16.416 27.724 1.00 0.00 45 GLY A C 18
ATOM 33928 O O . GLY A 1 45 ? -6.012 17.480 27.100 1.00 0.00 45 GLY A O 18
ATOM 33932 N N . ASP A 1 46 ? -5.043 15.713 28.103 1.00 0.00 46 ASP A N 18
ATOM 33933 C CA . ASP A 1 46 ? -3.674 16.170 27.873 1.00 0.00 46 ASP A CA 18
ATOM 33934 C C . ASP A 1 46 ? -3.346 16.251 26.399 1.00 0.00 46 ASP A C 18
ATOM 33935 O O . ASP A 1 46 ? -2.590 17.122 25.972 1.00 0.00 46 ASP A O 18
ATOM 33944 N N . THR A 1 47 ? -3.885 15.337 25.624 1.00 0.00 47 THR A N 18
ATOM 33945 C CA . THR A 1 47 ? -3.675 15.361 24.200 1.00 0.00 47 THR A CA 18
ATOM 33946 C C . THR A 1 47 ? -4.649 16.320 23.536 1.00 0.00 47 THR A C 18
ATOM 33947 O O . THR A 1 47 ? -4.316 17.480 23.304 1.00 0.00 47 THR A O 18
ATOM 33958 N N . GLU A 1 48 ? -5.861 15.826 23.255 1.00 0.00 48 GLU A N 18
ATOM 33959 C CA . GLU A 1 48 ? -6.940 16.602 22.641 1.00 0.00 48 GLU A CA 18
ATOM 33960 C C . GLU A 1 48 ? -6.622 17.021 21.193 1.00 0.00 48 GLU A C 18
ATOM 33961 O O . GLU A 1 48 ? -7.502 17.011 20.341 1.00 0.00 48 GLU A O 18
ATOM 33973 N N . THR A 1 49 ? -5.371 17.377 20.928 1.00 0.00 49 THR A N 18
ATOM 33974 C CA . THR A 1 49 ? -4.941 17.748 19.596 1.00 0.00 49 THR A CA 18
ATOM 33975 C C . THR A 1 49 ? -5.035 16.545 18.667 1.00 0.00 49 THR A C 18
ATOM 33976 O O . THR A 1 49 ? -5.230 16.684 17.453 1.00 0.00 49 THR A O 18
ATOM 33987 N N . MET A 1 50 ? -4.898 15.366 19.251 1.00 0.00 50 MET A N 18
ATOM 33988 C CA . MET A 1 50 ? -4.990 14.134 18.506 1.00 0.00 50 MET A CA 18
ATOM 33989 C C . MET A 1 50 ? -6.441 13.668 18.418 1.00 0.00 50 MET A C 18
ATOM 33990 O O . MET A 1 50 ? -6.873 12.779 19.155 1.00 0.00 50 MET A O 18
ATOM 34004 N N . ARG A 1 51 ? -7.186 14.317 17.563 1.00 0.00 51 ARG A N 18
ATOM 34005 C CA . ARG A 1 51 ? -8.553 13.942 17.277 1.00 0.00 51 ARG A CA 18
ATOM 34006 C C . ARG A 1 51 ? -8.692 13.847 15.770 1.00 0.00 51 ARG A C 18
ATOM 34007 O O . ARG A 1 51 ? -7.773 13.359 15.109 1.00 0.00 51 ARG A O 18
ATOM 34028 N N . THR A 1 52 ? -9.815 14.297 15.226 1.00 0.00 52 THR A N 18
ATOM 34029 C CA . THR A 1 52 ? -10.003 14.298 13.789 1.00 0.00 52 THR A CA 18
ATOM 34030 C C . THR A 1 52 ? -8.826 15.027 13.110 1.00 0.00 52 THR A C 18
ATOM 34031 O O . THR A 1 52 ? -8.597 16.222 13.343 1.00 0.00 52 THR A O 18
ATOM 34042 N N . PRO A 1 53 ? -8.073 14.306 12.266 1.00 0.00 53 PRO A N 18
ATOM 34043 C CA . PRO A 1 53 ? -6.862 14.823 11.604 1.00 0.00 53 PRO A CA 18
ATOM 34044 C C . PRO A 1 53 ? -7.175 15.789 10.458 1.00 0.00 53 PRO A C 18
ATOM 34045 O O . PRO A 1 53 ? -6.487 15.800 9.431 1.00 0.00 53 PRO A O 18
ATOM 34056 N N . GLY A 1 54 ? -8.185 16.610 10.656 1.00 0.00 54 GLY A N 18
ATOM 34057 C CA . GLY A 1 54 ? -8.570 17.574 9.664 1.00 0.00 54 GLY A CA 18
ATOM 34058 C C . GLY A 1 54 ? -9.044 18.857 10.303 1.00 0.00 54 GLY A C 18
ATOM 34059 O O . GLY A 1 54 ? -8.480 19.931 10.065 1.00 0.00 54 GLY A O 18
ATOM 34063 N N . TYR A 1 55 ? -10.070 18.747 11.122 1.00 0.00 55 TYR A N 18
ATOM 34064 C CA . TYR A 1 55 ? -10.649 19.873 11.790 1.00 0.00 55 TYR A CA 18
ATOM 34065 C C . TYR A 1 55 ? -11.384 19.416 13.026 1.00 0.00 55 TYR A C 18
ATOM 34066 O O . TYR A 1 55 ? -11.629 18.224 13.199 1.00 0.00 55 TYR A O 18
ATOM 34084 N N . PHE A 1 56 ? -11.713 20.352 13.874 1.00 0.00 56 PHE A N 18
ATOM 34085 C CA . PHE A 1 56 ? -12.460 20.064 15.085 1.00 0.00 56 PHE A CA 18
ATOM 34086 C C . PHE A 1 56 ? -13.949 20.229 14.818 1.00 0.00 56 PHE A C 18
ATOM 34087 O O . PHE A 1 56 ? -14.355 21.071 14.009 1.00 0.00 56 PHE A O 18
ATOM 34104 N N . PHE A 1 57 ? -14.751 19.428 15.492 1.00 0.00 57 PHE A N 18
ATOM 34105 C CA . PHE A 1 57 ? -16.188 19.418 15.270 1.00 0.00 57 PHE A CA 18
ATOM 34106 C C . PHE A 1 57 ? -16.880 20.647 15.868 1.00 0.00 57 PHE A C 18
ATOM 34107 O O . PHE A 1 57 ? -16.445 21.197 16.881 1.00 0.00 57 PHE A O 18
ATOM 34124 N N . GLN A 1 58 ? -17.945 21.066 15.207 1.00 0.00 58 GLN A N 18
ATOM 34125 C CA . GLN A 1 58 ? -18.788 22.161 15.662 1.00 0.00 58 GLN A CA 18
ATOM 34126 C C . GLN A 1 58 ? -20.203 21.635 15.808 1.00 0.00 58 GLN A C 18
ATOM 34127 O O . GLN A 1 58 ? -20.804 21.231 14.828 1.00 0.00 58 GLN A O 18
ATOM 34141 N N . GLN A 1 59 ? -20.719 21.622 17.030 1.00 0.00 59 GLN A N 18
ATOM 34142 C CA . GLN A 1 59 ? -22.042 21.050 17.293 1.00 0.00 59 GLN A CA 18
ATOM 34143 C C . GLN A 1 59 ? -23.156 21.844 16.636 1.00 0.00 59 GLN A C 18
ATOM 34144 O O . GLN A 1 59 ? -23.966 21.292 15.885 1.00 0.00 59 GLN A O 18
ATOM 34158 N N . ALA A 1 60 ? -23.181 23.125 16.929 1.00 0.00 60 ALA A N 18
ATOM 34159 C CA . ALA A 1 60 ? -24.173 24.066 16.386 1.00 0.00 60 ALA A CA 18
ATOM 34160 C C . ALA A 1 60 ? -25.610 23.727 16.839 1.00 0.00 60 ALA A C 18
ATOM 34161 O O . ALA A 1 60 ? -25.945 22.572 17.097 1.00 0.00 60 ALA A O 18
ATOM 34168 N N . PRO A 1 61 ? -26.477 24.744 16.967 1.00 0.00 61 PRO A N 18
ATOM 34169 C CA . PRO A 1 61 ? -27.864 24.536 17.383 1.00 0.00 61 PRO A CA 18
ATOM 34170 C C . PRO A 1 61 ? -28.701 23.816 16.314 1.00 0.00 61 PRO A C 18
ATOM 34171 O O . PRO A 1 61 ? -29.128 24.427 15.327 1.00 0.00 61 PRO A O 18
ATOM 34182 N N . ASN A 1 62 ? -28.902 22.509 16.519 1.00 0.00 62 ASN A N 18
ATOM 34183 C CA . ASN A 1 62 ? -29.717 21.665 15.625 1.00 0.00 62 ASN A CA 18
ATOM 34184 C C . ASN A 1 62 ? -29.228 21.705 14.178 1.00 0.00 62 ASN A C 18
ATOM 34185 O O . ASN A 1 62 ? -30.021 21.617 13.241 1.00 0.00 62 ASN A O 18
ATOM 34196 N N . ARG A 1 63 ? -27.929 21.811 14.003 1.00 0.00 63 ARG A N 18
ATOM 34197 C CA . ARG A 1 63 ? -27.334 21.823 12.671 1.00 0.00 63 ARG A CA 18
ATOM 34198 C C . ARG A 1 63 ? -26.376 20.655 12.532 1.00 0.00 63 ARG A C 18
ATOM 34199 O O . ARG A 1 63 ? -26.553 19.625 13.181 1.00 0.00 63 ARG A O 18
ATOM 34220 N N . ARG A 1 64 ? -25.382 20.814 11.659 1.00 0.00 64 ARG A N 18
ATOM 34221 C CA . ARG A 1 64 ? -24.319 19.841 11.492 1.00 0.00 64 ARG A CA 18
ATOM 34222 C C . ARG A 1 64 ? -23.654 19.609 12.840 1.00 0.00 64 ARG A C 18
ATOM 34223 O O . ARG A 1 64 ? -22.852 20.406 13.276 1.00 0.00 64 ARG A O 18
ATOM 34244 N N . ARG A 1 65 ? -24.018 18.505 13.477 1.00 0.00 65 ARG A N 18
ATOM 34245 C CA . ARG A 1 65 ? -23.615 18.200 14.850 1.00 0.00 65 ARG A CA 18
ATOM 34246 C C . ARG A 1 65 ? -22.107 18.030 15.007 1.00 0.00 65 ARG A C 18
ATOM 34247 O O . ARG A 1 65 ? -21.536 18.431 16.011 1.00 0.00 65 ARG A O 18
ATOM 34268 N N . ILE A 1 66 ? -21.477 17.410 14.039 1.00 0.00 66 ILE A N 18
ATOM 34269 C CA . ILE A 1 66 ? -20.026 17.291 14.053 1.00 0.00 66 ILE A CA 18
ATOM 34270 C C . ILE A 1 66 ? -19.450 17.943 12.814 1.00 0.00 66 ILE A C 18
ATOM 34271 O O . ILE A 1 66 ? -18.424 18.621 12.864 1.00 0.00 66 ILE A O 18
ATOM 34287 N N . SER A 1 67 ? -20.162 17.750 11.712 1.00 0.00 67 SER A N 18
ATOM 34288 C CA . SER A 1 67 ? -19.822 18.278 10.409 1.00 0.00 67 SER A CA 18
ATOM 34289 C C . SER A 1 67 ? -20.752 17.649 9.402 1.00 0.00 67 SER A C 18
ATOM 34290 O O . SER A 1 67 ? -21.287 18.307 8.516 1.00 0.00 67 SER A O 18
ATOM 34298 N N . ARG A 1 68 ? -20.949 16.362 9.580 1.00 0.00 68 ARG A N 18
ATOM 34299 C CA . ARG A 1 68 ? -21.837 15.574 8.764 1.00 0.00 68 ARG A CA 18
ATOM 34300 C C . ARG A 1 68 ? -22.914 14.967 9.646 1.00 0.00 68 ARG A C 18
ATOM 34301 O O . ARG A 1 68 ? -22.682 14.721 10.833 1.00 0.00 68 ARG A O 18
ATOM 34322 N N . GLU A 1 69 ? -24.085 14.761 9.080 1.00 0.00 69 GLU A N 18
ATOM 34323 C CA . GLU A 1 69 ? -25.225 14.258 9.831 1.00 0.00 69 GLU A CA 18
ATOM 34324 C C . GLU A 1 69 ? -25.113 12.763 10.135 1.00 0.00 69 GLU A C 18
ATOM 34325 O O . GLU A 1 69 ? -24.474 11.994 9.394 1.00 0.00 69 GLU A O 18
ATOM 34337 N N . HIS A 1 70 ? -25.735 12.368 11.232 1.00 0.00 70 HIS A N 18
ATOM 34338 C CA . HIS A 1 70 ? -25.795 10.989 11.650 1.00 0.00 70 HIS A CA 18
ATOM 34339 C C . HIS A 1 70 ? -27.247 10.618 11.914 1.00 0.00 70 HIS A C 18
ATOM 34340 O O . HIS A 1 70 ? -28.026 11.442 12.395 1.00 0.00 70 HIS A O 18
ATOM 34354 N N . GLY A 1 71 ? -27.613 9.402 11.592 1.00 0.00 71 GLY A N 18
ATOM 34355 C CA . GLY A 1 71 ? -28.976 8.981 11.794 1.00 0.00 71 GLY A CA 18
ATOM 34356 C C . GLY A 1 71 ? -29.057 7.702 12.580 1.00 0.00 71 GLY A C 18
ATOM 34357 O O . GLY A 1 71 ? -28.318 6.769 12.307 1.00 0.00 71 GLY A O 18
ATOM 34361 N N . ARG A 1 72 ? -29.955 7.672 13.557 1.00 0.00 72 ARG A N 18
ATOM 34362 C CA . ARG A 1 72 ? -30.180 6.500 14.408 1.00 0.00 72 ARG A CA 18
ATOM 34363 C C . ARG A 1 72 ? -28.898 5.947 15.025 1.00 0.00 72 ARG A C 18
ATOM 34364 O O . ARG A 1 72 ? -28.501 6.350 16.120 1.00 0.00 72 ARG A O 18
ATOM 34385 N N . THR A 1 73 ? -28.264 5.026 14.329 1.00 0.00 73 THR A N 18
ATOM 34386 C CA . THR A 1 73 ? -27.078 4.377 14.825 1.00 0.00 73 THR A CA 18
ATOM 34387 C C . THR A 1 73 ? -25.959 4.338 13.769 1.00 0.00 73 THR A C 18
ATOM 34388 O O . THR A 1 73 ? -25.012 3.552 13.883 1.00 0.00 73 THR A O 18
ATOM 34399 N N . TRP A 1 74 ? -26.062 5.194 12.752 1.00 0.00 74 TRP A N 18
ATOM 34400 C CA . TRP A 1 74 ? -25.076 5.219 11.676 1.00 0.00 74 TRP A CA 18
ATOM 34401 C C . TRP A 1 74 ? -24.657 6.642 11.317 1.00 0.00 74 TRP A C 18
ATOM 34402 O O . TRP A 1 74 ? -25.461 7.571 11.369 1.00 0.00 74 TRP A O 18
ATOM 34423 N N . THR A 1 75 ? -23.385 6.809 10.989 1.00 0.00 75 THR A N 18
ATOM 34424 C CA . THR A 1 75 ? -22.875 8.088 10.529 1.00 0.00 75 THR A CA 18
ATOM 34425 C C . THR A 1 75 ? -21.797 7.886 9.469 1.00 0.00 75 THR A C 18
ATOM 34426 O O . THR A 1 75 ? -21.082 6.878 9.477 1.00 0.00 75 THR A O 18
ATOM 34437 N N . LYS A 1 76 ? -21.711 8.822 8.549 1.00 0.00 76 LYS A N 18
ATOM 34438 C CA . LYS A 1 76 ? -20.691 8.791 7.529 1.00 0.00 76 LYS A CA 18
ATOM 34439 C C . LYS A 1 76 ? -19.663 9.861 7.836 1.00 0.00 76 LYS A C 18
ATOM 34440 O O . LYS A 1 76 ? -19.912 11.053 7.599 1.00 0.00 76 LYS A O 18
ATOM 34459 N N . LEU A 1 77 ? -18.525 9.455 8.336 1.00 0.00 77 LEU A N 18
ATOM 34460 C CA . LEU A 1 77 ? -17.501 10.407 8.710 1.00 0.00 77 LEU A CA 18
ATOM 34461 C C . LEU A 1 77 ? -16.264 10.253 7.856 1.00 0.00 77 LEU A C 18
ATOM 34462 O O . LEU A 1 77 ? -15.999 9.180 7.298 1.00 0.00 77 LEU A O 18
ATOM 34478 N N . THR A 1 78 ? -15.528 11.329 7.753 1.00 0.00 78 THR A N 18
ATOM 34479 C CA . THR A 1 78 ? -14.330 11.371 6.968 1.00 0.00 78 THR A CA 18
ATOM 34480 C C . THR A 1 78 ? -13.104 11.295 7.886 1.00 0.00 78 THR A C 18
ATOM 34481 O O . THR A 1 78 ? -12.953 12.111 8.794 1.00 0.00 78 THR A O 18
ATOM 34492 N N . TYR A 1 79 ? -12.240 10.309 7.653 1.00 0.00 79 TYR A N 18
ATOM 34493 C CA . TYR A 1 79 ? -11.057 10.122 8.494 1.00 0.00 79 TYR A CA 18
ATOM 34494 C C . TYR A 1 79 ? -9.839 10.849 7.935 1.00 0.00 79 TYR A C 18
ATOM 34495 O O . TYR A 1 79 ? -8.772 10.848 8.557 1.00 0.00 79 TYR A O 18
ATOM 34513 N N . ALA A 1 80 ? -10.011 11.464 6.755 1.00 0.00 80 ALA A N 18
ATOM 34514 C CA . ALA A 1 80 ? -8.963 12.255 6.074 1.00 0.00 80 ALA A CA 18
ATOM 34515 C C . ALA A 1 80 ? -7.793 11.395 5.570 1.00 0.00 80 ALA A C 18
ATOM 34516 O O . ALA A 1 80 ? -7.384 11.514 4.411 1.00 0.00 80 ALA A O 18
ATOM 34523 N N . ASN A 1 81 ? -7.270 10.543 6.425 1.00 0.00 81 ASN A N 18
ATOM 34524 C CA . ASN A 1 81 ? -6.150 9.687 6.063 1.00 0.00 81 ASN A CA 18
ATOM 34525 C C . ASN A 1 81 ? -6.631 8.328 5.631 1.00 0.00 81 ASN A C 18
ATOM 34526 O O . ASN A 1 81 ? -7.576 7.779 6.199 1.00 0.00 81 ASN A O 18
ATOM 34537 N N . HIS A 1 82 ? -5.968 7.782 4.635 1.00 0.00 82 HIS A N 18
ATOM 34538 C CA . HIS A 1 82 ? -6.309 6.477 4.100 1.00 0.00 82 HIS A CA 18
ATOM 34539 C C . HIS A 1 82 ? -5.842 5.384 5.061 1.00 0.00 82 HIS A C 18
ATOM 34540 O O . HIS A 1 82 ? -6.377 4.285 5.072 1.00 0.00 82 HIS A O 18
ATOM 34554 N N . SER A 1 83 ? -4.824 5.702 5.855 1.00 0.00 83 SER A N 18
ATOM 34555 C CA . SER A 1 83 ? -4.314 4.771 6.857 1.00 0.00 83 SER A CA 18
ATOM 34556 C C . SER A 1 83 ? -5.416 4.419 7.866 1.00 0.00 83 SER A C 18
ATOM 34557 O O . SER A 1 83 ? -5.576 3.263 8.259 1.00 0.00 83 SER A O 18
ATOM 34565 N N . SER A 1 84 ? -6.188 5.427 8.257 1.00 0.00 84 SER A N 18
ATOM 34566 C CA . SER A 1 84 ? -7.274 5.257 9.201 1.00 0.00 84 SER A CA 18
ATOM 34567 C C . SER A 1 84 ? -8.410 4.439 8.586 1.00 0.00 84 SER A C 18
ATOM 34568 O O . SER A 1 84 ? -9.178 3.798 9.295 1.00 0.00 84 SER A O 18
ATOM 34576 N N . TYR A 1 85 ? -8.483 4.456 7.258 1.00 0.00 85 TYR A N 18
ATOM 34577 C CA . TYR A 1 85 ? -9.525 3.753 6.511 1.00 0.00 85 TYR A CA 18
ATOM 34578 C C . TYR A 1 85 ? -9.486 2.255 6.814 1.00 0.00 85 TYR A C 18
ATOM 34579 O O . TYR A 1 85 ? -10.514 1.649 7.084 1.00 0.00 85 TYR A O 18
ATOM 34597 N N . LEU A 1 86 ? -8.296 1.674 6.775 1.00 0.00 86 LEU A N 18
ATOM 34598 C CA . LEU A 1 86 ? -8.131 0.248 7.074 1.00 0.00 86 LEU A CA 18
ATOM 34599 C C . LEU A 1 86 ? -8.453 -0.063 8.539 1.00 0.00 86 LEU A C 18
ATOM 34600 O O . LEU A 1 86 ? -9.103 -1.067 8.844 1.00 0.00 86 LEU A O 18
ATOM 34616 N N . ARG A 1 87 ? -7.990 0.796 9.437 1.00 0.00 87 ARG A N 18
ATOM 34617 C CA . ARG A 1 87 ? -8.203 0.597 10.877 1.00 0.00 87 ARG A CA 18
ATOM 34618 C C . ARG A 1 87 ? -9.689 0.709 11.239 1.00 0.00 87 ARG A C 18
ATOM 34619 O O . ARG A 1 87 ? -10.204 -0.069 12.041 1.00 0.00 87 ARG A O 18
ATOM 34640 N N . ALA A 1 88 ? -10.365 1.674 10.631 1.00 0.00 88 ALA A N 18
ATOM 34641 C CA . ALA A 1 88 ? -11.782 1.917 10.882 1.00 0.00 88 ALA A CA 18
ATOM 34642 C C . ALA A 1 88 ? -12.659 0.929 10.125 1.00 0.00 88 ALA A C 18
ATOM 34643 O O . ALA A 1 88 ? -13.847 0.833 10.377 1.00 0.00 88 ALA A O 18
ATOM 34650 N N . LEU A 1 89 ? -12.046 0.202 9.196 1.00 0.00 89 LEU A N 18
ATOM 34651 C CA . LEU A 1 89 ? -12.738 -0.771 8.340 1.00 0.00 89 LEU A CA 18
ATOM 34652 C C . LEU A 1 89 ? -13.337 -1.939 9.162 1.00 0.00 89 LEU A C 18
ATOM 34653 O O . LEU A 1 89 ? -13.986 -2.830 8.601 1.00 0.00 89 LEU A O 18
ATOM 34669 N N . ARG A 1 90 ? -13.058 -1.938 10.484 1.00 0.00 90 ARG A N 18
ATOM 34670 C CA . ARG A 1 90 ? -13.566 -2.953 11.429 1.00 0.00 90 ARG A CA 18
ATOM 34671 C C . ARG A 1 90 ? -15.004 -3.368 11.101 1.00 0.00 90 ARG A C 18
ATOM 34672 O O . ARG A 1 90 ? -15.886 -2.525 10.916 1.00 0.00 90 ARG A O 18
ATOM 34693 N N . GLU A 1 91 ? -15.227 -4.661 11.045 1.00 0.00 91 GLU A N 18
ATOM 34694 C CA . GLU A 1 91 ? -16.516 -5.195 10.697 1.00 0.00 91 GLU A CA 18
ATOM 34695 C C . GLU A 1 91 ? -16.878 -6.349 11.624 1.00 0.00 91 GLU A C 18
ATOM 34696 O O . GLU A 1 91 ? -16.391 -6.423 12.760 1.00 0.00 91 GLU A O 18
ATOM 34708 N N . HIS A 1 92 ? -17.719 -7.254 11.129 1.00 0.00 92 HIS A N 18
ATOM 34709 C CA . HIS A 1 92 ? -18.158 -8.407 11.895 1.00 0.00 92 HIS A CA 18
ATOM 34710 C C . HIS A 1 92 ? -16.954 -9.187 12.386 1.00 0.00 92 HIS A C 18
ATOM 34711 O O . HIS A 1 92 ? -16.103 -9.592 11.602 1.00 0.00 92 HIS A O 18
ATOM 34725 N N . GLY A 1 93 ? -16.890 -9.378 13.680 1.00 0.00 93 GLY A N 18
ATOM 34726 C CA . GLY A 1 93 ? -15.760 -10.030 14.291 1.00 0.00 93 GLY A CA 18
ATOM 34727 C C . GLY A 1 93 ? -15.157 -9.132 15.334 1.00 0.00 93 GLY A C 18
ATOM 34728 O O . GLY A 1 93 ? -14.547 -9.592 16.296 1.00 0.00 93 GLY A O 18
ATOM 34732 N N . THR A 1 94 ? -15.341 -7.837 15.141 1.00 0.00 94 THR A N 18
ATOM 34733 C CA . THR A 1 94 ? -14.908 -6.858 16.098 1.00 0.00 94 THR A CA 18
ATOM 34734 C C . THR A 1 94 ? -16.057 -6.556 17.051 1.00 0.00 94 THR A C 18
ATOM 34735 O O . THR A 1 94 ? -16.905 -5.702 16.782 1.00 0.00 94 THR A O 18
ATOM 34746 N N . ILE A 1 95 ? -16.103 -7.295 18.136 1.00 0.00 95 ILE A N 18
ATOM 34747 C CA . ILE A 1 95 ? -17.152 -7.150 19.112 1.00 0.00 95 ILE A CA 18
ATOM 34748 C C . ILE A 1 95 ? -16.722 -6.209 20.212 1.00 0.00 95 ILE A C 18
ATOM 34749 O O . ILE A 1 95 ? -15.665 -6.384 20.827 1.00 0.00 95 ILE A O 18
ATOM 34765 N N . TYR A 1 96 ? -17.528 -5.201 20.436 1.00 0.00 96 TYR A N 18
ATOM 34766 C CA . TYR A 1 96 ? -17.257 -4.217 21.446 1.00 0.00 96 TYR A CA 18
ATOM 34767 C C . TYR A 1 96 ? -18.482 -4.041 22.339 1.00 0.00 96 TYR A C 18
ATOM 34768 O O . TYR A 1 96 ? -19.589 -3.826 21.846 1.00 0.00 96 TYR A O 18
ATOM 34786 N N . CYS A 1 97 ? -18.278 -4.176 23.645 1.00 0.00 97 CYS A N 18
ATOM 34787 C CA . CYS A 1 97 ? -19.336 -3.983 24.645 1.00 0.00 97 CYS A CA 18
ATOM 34788 C C . CYS A 1 97 ? -20.432 -5.072 24.545 1.00 0.00 97 CYS A C 18
ATOM 34789 O O . CYS A 1 97 ? -21.477 -4.978 25.193 1.00 0.00 97 CYS A O 18
ATOM 34797 N N . GLY A 1 98 ? -20.180 -6.108 23.752 1.00 0.00 98 GLY A N 18
ATOM 34798 C CA . GLY A 1 98 ? -21.144 -7.192 23.632 1.00 0.00 98 GLY A CA 18
ATOM 34799 C C . GLY A 1 98 ? -21.746 -7.320 22.241 1.00 0.00 98 GLY A C 18
ATOM 34800 O O . GLY A 1 98 ? -22.441 -8.299 21.951 1.00 0.00 98 GLY A O 18
ATOM 34804 N N . ALA A 1 99 ? -21.488 -6.347 21.381 1.00 0.00 99 ALA A N 18
ATOM 34805 C CA . ALA A 1 99 ? -22.014 -6.375 20.021 1.00 0.00 99 ALA A CA 18
ATOM 34806 C C . ALA A 1 99 ? -20.931 -6.038 19.016 1.00 0.00 99 ALA A C 18
ATOM 34807 O O . ALA A 1 99 ? -19.972 -5.348 19.345 1.00 0.00 99 ALA A O 18
ATOM 34814 N N . ALA A 1 100 ? -21.073 -6.532 17.802 1.00 0.00 100 ALA A N 18
ATOM 34815 C CA . ALA A 1 100 ? -20.095 -6.264 16.767 1.00 0.00 100 ALA A CA 18
ATOM 34816 C C . ALA A 1 100 ? -20.445 -4.998 16.009 1.00 0.00 100 ALA A C 18
ATOM 34817 O O . ALA A 1 100 ? -21.575 -4.828 15.554 1.00 0.00 100 ALA A O 18
ATOM 34824 N N . ILE A 1 101 ? -19.476 -4.117 15.881 1.00 0.00 101 ILE A N 18
ATOM 34825 C CA . ILE A 1 101 ? -19.659 -2.884 15.146 1.00 0.00 101 ILE A CA 18
ATOM 34826 C C . ILE A 1 101 ? -19.310 -3.097 13.684 1.00 0.00 101 ILE A C 18
ATOM 34827 O O . ILE A 1 101 ? -18.383 -3.848 13.358 1.00 0.00 101 ILE A O 18
ATOM 34843 N N . GLY A 1 102 ? -20.062 -2.470 12.808 1.00 0.00 102 GLY A N 18
ATOM 34844 C CA . GLY A 1 102 ? -19.833 -2.642 11.402 1.00 0.00 102 GLY A CA 18
ATOM 34845 C C . GLY A 1 102 ? -19.523 -1.347 10.706 1.00 0.00 102 GLY A C 18
ATOM 34846 O O . GLY A 1 102 ? -20.290 -0.388 10.785 1.00 0.00 102 GLY A O 18
ATOM 34850 N N . CYS A 1 103 ? -18.397 -1.311 10.044 1.00 0.00 103 CYS A N 18
ATOM 34851 C CA . CYS A 1 103 ? -17.995 -0.160 9.290 1.00 0.00 103 CYS A CA 18
ATOM 34852 C C . CYS A 1 103 ? -17.583 -0.586 7.896 1.00 0.00 103 CYS A C 18
ATOM 34853 O O . CYS A 1 103 ? -16.743 -1.476 7.729 1.00 0.00 103 CYS A O 18
ATOM 34861 N N . VAL A 1 104 ? -18.186 0.023 6.902 1.00 0.00 104 VAL A N 18
ATOM 34862 C CA . VAL A 1 104 ? -17.897 -0.305 5.520 1.00 0.00 104 VAL A CA 18
ATOM 34863 C C . VAL A 1 104 ? -17.711 0.961 4.699 1.00 0.00 104 VAL A C 18
ATOM 34864 O O . VAL A 1 104 ? -18.135 2.046 5.119 1.00 0.00 104 VAL A O 18
ATOM 34877 N N . PRO A 1 105 ? -17.066 0.853 3.524 1.00 0.00 105 PRO A N 18
ATOM 34878 C CA . PRO A 1 105 ? -16.893 1.987 2.617 1.00 0.00 105 PRO A CA 18
ATOM 34879 C C . PRO A 1 105 ? -18.242 2.551 2.169 1.00 0.00 105 PRO A C 18
ATOM 34880 O O . PRO A 1 105 ? -19.249 1.829 2.142 1.00 0.00 105 PRO A O 18
ATOM 34891 N N . TYR A 1 106 ? -18.260 3.836 1.832 1.00 0.00 106 TYR A N 18
ATOM 34892 C CA . TYR A 1 106 ? -19.492 4.508 1.427 1.00 0.00 106 TYR A CA 18
ATOM 34893 C C . TYR A 1 106 ? -20.173 3.797 0.268 1.00 0.00 106 TYR A C 18
ATOM 34894 O O . TYR A 1 106 ? -19.572 3.571 -0.783 1.00 0.00 106 TYR A O 18
ATOM 34912 N N . LYS A 1 107 ? -21.430 3.448 0.477 1.00 0.00 107 LYS A N 18
ATOM 34913 C CA . LYS A 1 107 ? -22.240 2.835 -0.552 1.00 0.00 107 LYS A CA 18
ATOM 34914 C C . LYS A 1 107 ? -23.610 3.500 -0.575 1.00 0.00 107 LYS A C 18
ATOM 34915 O O . LYS A 1 107 ? -24.191 3.771 0.478 1.00 0.00 107 LYS A O 18
ATOM 34934 N N . HIS A 1 108 ? -24.123 3.753 -1.768 1.00 0.00 108 HIS A N 18
ATOM 34935 C CA . HIS A 1 108 ? -25.393 4.453 -1.926 1.00 0.00 108 HIS A CA 18
ATOM 34936 C C . HIS A 1 108 ? -26.561 3.634 -1.372 1.00 0.00 108 HIS A C 18
ATOM 34937 O O . HIS A 1 108 ? -27.445 4.177 -0.705 1.00 0.00 108 HIS A O 18
ATOM 34951 N N . GLU A 1 109 ? -26.548 2.333 -1.629 1.00 0.00 109 GLU A N 18
ATOM 34952 C CA . GLU A 1 109 ? -27.635 1.458 -1.200 1.00 0.00 109 GLU A CA 18
ATOM 34953 C C . GLU A 1 109 ? -27.727 1.380 0.317 1.00 0.00 109 GLU A C 18
ATOM 34954 O O . GLU A 1 109 ? -28.825 1.414 0.877 1.00 0.00 109 GLU A O 18
ATOM 34966 N N . LEU A 1 110 ? -26.575 1.317 0.980 1.00 0.00 110 LEU A N 18
ATOM 34967 C CA . LEU A 1 110 ? -26.542 1.218 2.433 1.00 0.00 110 LEU A CA 18
ATOM 34968 C C . LEU A 1 110 ? -27.208 2.436 3.063 1.00 0.00 110 LEU A C 18
ATOM 34969 O O . LEU A 1 110 ? -28.042 2.306 3.950 1.00 0.00 110 LEU A O 18
ATOM 34985 N N . ILE A 1 111 ? -26.861 3.616 2.572 1.00 0.00 111 ILE A N 18
ATOM 34986 C CA . ILE A 1 111 ? -27.434 4.847 3.080 1.00 0.00 111 ILE A CA 18
ATOM 34987 C C . ILE A 1 111 ? -28.928 4.904 2.789 1.00 0.00 111 ILE A C 18
ATOM 34988 O O . ILE A 1 111 ? -29.726 5.286 3.649 1.00 0.00 111 ILE A O 18
ATOM 35004 N N . SER A 1 112 ? -29.300 4.516 1.576 1.00 0.00 112 SER A N 18
ATOM 35005 C CA . SER A 1 112 ? -30.690 4.556 1.153 1.00 0.00 112 SER A CA 18
ATOM 35006 C C . SER A 1 112 ? -31.581 3.659 2.022 1.00 0.00 112 SER A C 18
ATOM 35007 O O . SER A 1 112 ? -32.633 4.098 2.488 1.00 0.00 112 SER A O 18
ATOM 35015 N N . GLU A 1 113 ? -31.147 2.419 2.275 1.00 0.00 113 GLU A N 18
ATOM 35016 C CA . GLU A 1 113 ? -31.954 1.504 3.083 1.00 0.00 113 GLU A CA 18
ATOM 35017 C C . GLU A 1 113 ? -32.024 1.967 4.532 1.00 0.00 113 GLU A C 18
ATOM 35018 O O . GLU A 1 113 ? -33.064 1.829 5.187 1.00 0.00 113 GLU A O 18
ATOM 35030 N N . LEU A 1 114 ? -30.918 2.513 5.030 1.00 0.00 114 LEU A N 18
ATOM 35031 C CA . LEU A 1 114 ? -30.865 3.048 6.377 1.00 0.00 114 LEU A CA 18
ATOM 35032 C C . LEU A 1 114 ? -31.818 4.228 6.531 1.00 0.00 114 LEU A C 18
ATOM 35033 O O . LEU A 1 114 ? -32.506 4.354 7.534 1.00 0.00 114 LEU A O 18
ATOM 35049 N N . SER A 1 115 ? -31.830 5.095 5.525 1.00 0.00 115 SER A N 18
ATOM 35050 C CA . SER A 1 115 ? -32.674 6.281 5.535 1.00 0.00 115 SER A CA 18
ATOM 35051 C C . SER A 1 115 ? -34.158 5.945 5.361 1.00 0.00 115 SER A C 18
ATOM 35052 O O . SER A 1 115 ? -35.013 6.513 6.036 1.00 0.00 115 SER A O 18
ATOM 35060 N N . ARG A 1 116 ? -34.460 5.036 4.437 1.00 0.00 116 ARG A N 18
ATOM 35061 C CA . ARG A 1 116 ? -35.848 4.666 4.156 1.00 0.00 116 ARG A CA 18
ATOM 35062 C C . ARG A 1 116 ? -36.482 3.917 5.317 1.00 0.00 116 ARG A C 18
ATOM 35063 O O . ARG A 1 116 ? -37.673 4.089 5.594 1.00 0.00 116 ARG A O 18
ATOM 35084 N N . GLU A 1 117 ? -35.686 3.076 5.982 1.00 0.00 117 GLU A N 18
ATOM 35085 C CA . GLU A 1 117 ? -36.148 2.297 7.131 1.00 0.00 117 GLU A CA 18
ATOM 35086 C C . GLU A 1 117 ? -37.268 1.356 6.729 1.00 0.00 117 GLU A C 18
ATOM 35087 O O . GLU A 1 117 ? -38.413 1.483 7.186 1.00 0.00 117 GLU A O 18
ATOM 35099 N N . GLY A 1 118 ? -36.936 0.413 5.873 1.00 0.00 118 GLY A N 18
ATOM 35100 C CA . GLY A 1 118 ? -37.912 -0.517 5.400 1.00 0.00 118 GLY A CA 18
ATOM 35101 C C . GLY A 1 118 ? -37.356 -1.908 5.247 1.00 0.00 118 GLY A C 18
ATOM 35102 O O . GLY A 1 118 ? -36.477 -2.326 5.999 1.00 0.00 118 GLY A O 18
ATOM 35106 N N . HIS A 1 119 ? -37.864 -2.610 4.274 1.00 0.00 119 HIS A N 18
ATOM 35107 C CA . HIS A 1 119 ? -37.463 -3.982 4.003 1.00 0.00 119 HIS A CA 18
ATOM 35108 C C . HIS A 1 119 ? -37.689 -4.277 2.519 1.00 0.00 119 HIS A C 18
ATOM 35109 O O . HIS A 1 119 ? -38.542 -3.652 1.894 1.00 0.00 119 HIS A O 18
ATOM 35123 N N . HIS A 1 120 ? -36.925 -5.205 1.956 1.00 0.00 120 HIS A N 18
ATOM 35124 C CA . HIS A 1 120 ? -37.064 -5.553 0.534 1.00 0.00 120 HIS A CA 18
ATOM 35125 C C . HIS A 1 120 ? -38.332 -6.361 0.267 1.00 0.00 120 HIS A C 18
ATOM 35126 O O . HIS A 1 120 ? -38.781 -6.472 -0.874 1.00 0.00 120 HIS A O 18
ATOM 35140 N N . HIS A 1 121 ? -38.901 -6.925 1.314 1.00 0.00 121 HIS A N 18
ATOM 35141 C CA . HIS A 1 121 ? -40.136 -7.681 1.195 1.00 0.00 121 HIS A CA 18
ATOM 35142 C C . HIS A 1 121 ? -41.267 -6.926 1.858 1.00 0.00 121 HIS A C 18
ATOM 35143 O O . HIS A 1 121 ? -41.084 -6.316 2.906 1.00 0.00 121 HIS A O 18
ATOM 35157 N N . HIS A 1 122 ? -42.427 -6.947 1.235 1.00 0.00 122 HIS A N 18
ATOM 35158 C CA . HIS A 1 122 ? -43.591 -6.254 1.764 1.00 0.00 122 HIS A CA 18
ATOM 35159 C C . HIS A 1 122 ? -44.701 -7.247 2.064 1.00 0.00 122 HIS A C 18
ATOM 35160 O O . HIS A 1 122 ? -45.866 -6.876 2.241 1.00 0.00 122 HIS A O 18
ATOM 35174 N N . HIS A 1 123 ? -44.321 -8.516 2.128 1.00 0.00 123 HIS A N 18
ATOM 35175 C CA . HIS A 1 123 ? -45.253 -9.585 2.427 1.00 0.00 123 HIS A CA 18
ATOM 35176 C C . HIS A 1 123 ? -45.529 -9.621 3.924 1.00 0.00 123 HIS A C 18
ATOM 35177 O O . HIS A 1 123 ? -44.712 -10.111 4.709 1.00 0.00 123 HIS A O 18
ATOM 35191 N N . HIS A 1 124 ? -46.667 -9.085 4.316 1.00 0.00 124 HIS A N 18
ATOM 35192 C CA . HIS A 1 124 ? -47.042 -9.047 5.716 1.00 0.00 124 HIS A CA 18
ATOM 35193 C C . HIS A 1 124 ? -47.800 -10.305 6.111 1.00 0.00 124 HIS A C 18
ATOM 35194 O O . HIS A 1 124 ? -48.826 -10.610 5.473 1.00 0.00 124 HIS A O 18
ATOM 35209 N N . MET A 1 1 ? -28.820 9.963 -10.116 1.00 0.00 1 MET A N 19
ATOM 35210 C CA . MET A 1 1 ? -28.712 10.798 -11.329 1.00 0.00 1 MET A CA 19
ATOM 35211 C C . MET A 1 1 ? -28.299 9.928 -12.502 1.00 0.00 1 MET A C 19
ATOM 35212 O O . MET A 1 1 ? -27.947 8.761 -12.314 1.00 0.00 1 MET A O 19
ATOM 35228 N N . SER A 1 2 ? -28.356 10.477 -13.703 1.00 0.00 2 SER A N 19
ATOM 35229 C CA . SER A 1 2 ? -27.943 9.745 -14.882 1.00 0.00 2 SER A CA 19
ATOM 35230 C C . SER A 1 2 ? -26.428 9.588 -14.897 1.00 0.00 2 SER A C 19
ATOM 35231 O O . SER A 1 2 ? -25.699 10.566 -14.697 1.00 0.00 2 SER A O 19
ATOM 35239 N N . LEU A 1 3 ? -25.972 8.360 -15.147 1.00 0.00 3 LEU A N 19
ATOM 35240 C CA . LEU A 1 3 ? -24.552 8.021 -15.156 1.00 0.00 3 LEU A CA 19
ATOM 35241 C C . LEU A 1 3 ? -23.844 8.519 -13.891 1.00 0.00 3 LEU A C 19
ATOM 35242 O O . LEU A 1 3 ? -23.153 9.542 -13.903 1.00 0.00 3 LEU A O 19
ATOM 35258 N N . GLY A 1 4 ? -24.053 7.810 -12.801 1.00 0.00 4 GLY A N 19
ATOM 35259 C CA . GLY A 1 4 ? -23.428 8.163 -11.551 1.00 0.00 4 GLY A CA 19
ATOM 35260 C C . GLY A 1 4 ? -22.409 7.133 -11.142 1.00 0.00 4 GLY A C 19
ATOM 35261 O O . GLY A 1 4 ? -22.689 5.934 -11.173 1.00 0.00 4 GLY A O 19
ATOM 35265 N N . SER A 1 5 ? -21.232 7.586 -10.772 1.00 0.00 5 SER A N 19
ATOM 35266 C CA . SER A 1 5 ? -20.164 6.687 -10.399 1.00 0.00 5 SER A CA 19
ATOM 35267 C C . SER A 1 5 ? -20.327 6.183 -8.957 1.00 0.00 5 SER A C 19
ATOM 35268 O O . SER A 1 5 ? -20.819 6.904 -8.083 1.00 0.00 5 SER A O 19
ATOM 35276 N N . GLU A 1 6 ? -19.908 4.946 -8.722 1.00 0.00 6 GLU A N 19
ATOM 35277 C CA . GLU A 1 6 ? -19.984 4.329 -7.404 1.00 0.00 6 GLU A CA 19
ATOM 35278 C C . GLU A 1 6 ? -18.637 4.445 -6.692 1.00 0.00 6 GLU A C 19
ATOM 35279 O O . GLU A 1 6 ? -18.446 3.928 -5.595 1.00 0.00 6 GLU A O 19
ATOM 35291 N N . SER A 1 7 ? -17.720 5.145 -7.328 1.00 0.00 7 SER A N 19
ATOM 35292 C CA . SER A 1 7 ? -16.359 5.299 -6.826 1.00 0.00 7 SER A CA 19
ATOM 35293 C C . SER A 1 7 ? -16.198 6.595 -6.012 1.00 0.00 7 SER A C 19
ATOM 35294 O O . SER A 1 7 ? -15.089 7.112 -5.856 1.00 0.00 7 SER A O 19
ATOM 35302 N N . GLU A 1 8 ? -17.298 7.111 -5.494 1.00 0.00 8 GLU A N 19
ATOM 35303 C CA . GLU A 1 8 ? -17.263 8.340 -4.695 1.00 0.00 8 GLU A CA 19
ATOM 35304 C C . GLU A 1 8 ? -17.175 8.036 -3.200 1.00 0.00 8 GLU A C 19
ATOM 35305 O O . GLU A 1 8 ? -17.403 8.910 -2.359 1.00 0.00 8 GLU A O 19
ATOM 35317 N N . THR A 1 9 ? -16.833 6.795 -2.884 1.00 0.00 9 THR A N 19
ATOM 35318 C CA . THR A 1 9 ? -16.680 6.361 -1.506 1.00 0.00 9 THR A CA 19
ATOM 35319 C C . THR A 1 9 ? -15.554 7.138 -0.816 1.00 0.00 9 THR A C 19
ATOM 35320 O O . THR A 1 9 ? -15.735 7.671 0.288 1.00 0.00 9 THR A O 19
ATOM 35331 N N . GLY A 1 10 ? -14.416 7.229 -1.486 1.00 0.00 10 GLY A N 19
ATOM 35332 C CA . GLY A 1 10 ? -13.279 7.930 -0.929 1.00 0.00 10 GLY A CA 19
ATOM 35333 C C . GLY A 1 10 ? -12.760 7.261 0.324 1.00 0.00 10 GLY A C 19
ATOM 35334 O O . GLY A 1 10 ? -12.544 6.052 0.343 1.00 0.00 10 GLY A O 19
ATOM 35338 N N . ASN A 1 11 ? -12.572 8.043 1.369 1.00 0.00 11 ASN A N 19
ATOM 35339 C CA . ASN A 1 11 ? -12.073 7.522 2.638 1.00 0.00 11 ASN A CA 19
ATOM 35340 C C . ASN A 1 11 ? -13.173 7.509 3.689 1.00 0.00 11 ASN A C 19
ATOM 35341 O O . ASN A 1 11 ? -12.905 7.334 4.879 1.00 0.00 11 ASN A O 19
ATOM 35352 N N . ALA A 1 12 ? -14.405 7.680 3.250 1.00 0.00 12 ALA A N 19
ATOM 35353 C CA . ALA A 1 12 ? -15.529 7.709 4.164 1.00 0.00 12 ALA A CA 19
ATOM 35354 C C . ALA A 1 12 ? -16.024 6.302 4.473 1.00 0.00 12 ALA A C 19
ATOM 35355 O O . ALA A 1 12 ? -16.268 5.500 3.564 1.00 0.00 12 ALA A O 19
ATOM 35362 N N . VAL A 1 13 ? -16.177 6.010 5.751 1.00 0.00 13 VAL A N 19
ATOM 35363 C CA . VAL A 1 13 ? -16.669 4.714 6.183 1.00 0.00 13 VAL A CA 19
ATOM 35364 C C . VAL A 1 13 ? -17.999 4.869 6.893 1.00 0.00 13 VAL A C 19
ATOM 35365 O O . VAL A 1 13 ? -18.304 5.938 7.443 1.00 0.00 13 VAL A O 19
ATOM 35378 N N . VAL A 1 14 ? -18.792 3.824 6.865 1.00 0.00 14 VAL A N 19
ATOM 35379 C CA . VAL A 1 14 ? -20.070 3.823 7.532 1.00 0.00 14 VAL A CA 19
ATOM 35380 C C . VAL A 1 14 ? -20.021 2.860 8.700 1.00 0.00 14 VAL A C 19
ATOM 35381 O O . VAL A 1 14 ? -19.799 1.660 8.516 1.00 0.00 14 VAL A O 19
ATOM 35394 N N . VAL A 1 15 ? -20.207 3.381 9.893 1.00 0.00 15 VAL A N 19
ATOM 35395 C CA . VAL A 1 15 ? -20.183 2.559 11.082 1.00 0.00 15 VAL A CA 19
ATOM 35396 C C . VAL A 1 15 ? -21.569 2.525 11.703 1.00 0.00 15 VAL A C 19
ATOM 35397 O O . VAL A 1 15 ? -22.198 3.569 11.898 1.00 0.00 15 VAL A O 19
ATOM 35410 N N . PHE A 1 16 ? -22.046 1.334 11.999 1.00 0.00 16 PHE A N 19
ATOM 35411 C CA . PHE A 1 16 ? -23.373 1.155 12.567 1.00 0.00 16 PHE A CA 19
ATOM 35412 C C . PHE A 1 16 ? -23.380 0.011 13.570 1.00 0.00 16 PHE A C 19
ATOM 35413 O O . PHE A 1 16 ? -22.411 -0.737 13.667 1.00 0.00 16 PHE A O 19
ATOM 35430 N N . GLY A 1 17 ? -24.463 -0.117 14.320 1.00 0.00 17 GLY A N 19
ATOM 35431 C CA . GLY A 1 17 ? -24.557 -1.192 15.298 1.00 0.00 17 GLY A CA 19
ATOM 35432 C C . GLY A 1 17 ? -24.338 -0.715 16.721 1.00 0.00 17 GLY A C 19
ATOM 35433 O O . GLY A 1 17 ? -24.034 -1.508 17.607 1.00 0.00 17 GLY A O 19
ATOM 35437 N N . TYR A 1 18 ? -24.495 0.575 16.934 1.00 0.00 18 TYR A N 19
ATOM 35438 C CA . TYR A 1 18 ? -24.335 1.172 18.255 1.00 0.00 18 TYR A CA 19
ATOM 35439 C C . TYR A 1 18 ? -25.450 2.157 18.527 1.00 0.00 18 TYR A C 19
ATOM 35440 O O . TYR A 1 18 ? -26.080 2.656 17.600 1.00 0.00 18 TYR A O 19
ATOM 35458 N N . ARG A 1 19 ? -25.695 2.438 19.791 1.00 0.00 19 ARG A N 19
ATOM 35459 C CA . ARG A 1 19 ? -26.748 3.349 20.167 1.00 0.00 19 ARG A CA 19
ATOM 35460 C C . ARG A 1 19 ? -26.153 4.706 20.534 1.00 0.00 19 ARG A C 19
ATOM 35461 O O . ARG A 1 19 ? -24.977 4.802 20.884 1.00 0.00 19 ARG A O 19
ATOM 35482 N N . GLU A 1 20 ? -26.972 5.739 20.467 1.00 0.00 20 GLU A N 19
ATOM 35483 C CA . GLU A 1 20 ? -26.536 7.122 20.686 1.00 0.00 20 GLU A CA 19
ATOM 35484 C C . GLU A 1 20 ? -26.115 7.372 22.160 1.00 0.00 20 GLU A C 19
ATOM 35485 O O . GLU A 1 20 ? -25.627 8.445 22.498 1.00 0.00 20 GLU A O 19
ATOM 35497 N N . ALA A 1 21 ? -26.287 6.364 23.013 1.00 0.00 21 ALA A N 19
ATOM 35498 C CA . ALA A 1 21 ? -25.994 6.503 24.441 1.00 0.00 21 ALA A CA 19
ATOM 35499 C C . ALA A 1 21 ? -24.563 6.077 24.815 1.00 0.00 21 ALA A C 19
ATOM 35500 O O . ALA A 1 21 ? -24.092 6.386 25.913 1.00 0.00 21 ALA A O 19
ATOM 35507 N N . ILE A 1 22 ? -23.865 5.387 23.912 1.00 0.00 22 ILE A N 19
ATOM 35508 C CA . ILE A 1 22 ? -22.505 4.892 24.223 1.00 0.00 22 ILE A CA 19
ATOM 35509 C C . ILE A 1 22 ? -21.423 5.801 23.641 1.00 0.00 22 ILE A C 19
ATOM 35510 O O . ILE A 1 22 ? -20.317 5.339 23.334 1.00 0.00 22 ILE A O 19
ATOM 35526 N N . THR A 1 23 ? -21.710 7.091 23.541 1.00 0.00 23 THR A N 19
ATOM 35527 C CA . THR A 1 23 ? -20.806 8.011 22.870 1.00 0.00 23 THR A CA 19
ATOM 35528 C C . THR A 1 23 ? -19.427 8.062 23.534 1.00 0.00 23 THR A C 19
ATOM 35529 O O . THR A 1 23 ? -18.412 7.875 22.874 1.00 0.00 23 THR A O 19
ATOM 35540 N N . LYS A 1 24 ? -19.407 8.288 24.839 1.00 0.00 24 LYS A N 19
ATOM 35541 C CA . LYS A 1 24 ? -18.166 8.414 25.578 1.00 0.00 24 LYS A CA 19
ATOM 35542 C C . LYS A 1 24 ? -17.377 7.108 25.532 1.00 0.00 24 LYS A C 19
ATOM 35543 O O . LYS A 1 24 ? -16.155 7.107 25.366 1.00 0.00 24 LYS A O 19
ATOM 35562 N N . GLN A 1 25 ? -18.093 5.996 25.662 1.00 0.00 25 GLN A N 19
ATOM 35563 C CA . GLN A 1 25 ? -17.473 4.674 25.695 1.00 0.00 25 GLN A CA 19
ATOM 35564 C C . GLN A 1 25 ? -16.750 4.359 24.395 1.00 0.00 25 GLN A C 19
ATOM 35565 O O . GLN A 1 25 ? -15.546 4.088 24.388 1.00 0.00 25 GLN A O 19
ATOM 35579 N N . ILE A 1 26 ? -17.480 4.417 23.301 1.00 0.00 26 ILE A N 19
ATOM 35580 C CA . ILE A 1 26 ? -16.942 4.077 22.011 1.00 0.00 26 ILE A CA 19
ATOM 35581 C C . ILE A 1 26 ? -15.907 5.105 21.532 1.00 0.00 26 ILE A C 19
ATOM 35582 O O . ILE A 1 26 ? -14.958 4.758 20.825 1.00 0.00 26 ILE A O 19
ATOM 35598 N N . LEU A 1 27 ? -16.085 6.362 21.941 1.00 0.00 27 LEU A N 19
ATOM 35599 C CA . LEU A 1 27 ? -15.165 7.426 21.561 1.00 0.00 27 LEU A CA 19
ATOM 35600 C C . LEU A 1 27 ? -13.767 7.157 22.098 1.00 0.00 27 LEU A C 19
ATOM 35601 O O . LEU A 1 27 ? -12.804 7.262 21.379 1.00 0.00 27 LEU A O 19
ATOM 35617 N N . ALA A 1 28 ? -13.681 6.764 23.359 1.00 0.00 28 ALA A N 19
ATOM 35618 C CA . ALA A 1 28 ? -12.399 6.474 23.998 1.00 0.00 28 ALA A CA 19
ATOM 35619 C C . ALA A 1 28 ? -11.677 5.316 23.308 1.00 0.00 28 ALA A C 19
ATOM 35620 O O . ALA A 1 28 ? -10.456 5.175 23.413 1.00 0.00 28 ALA A O 19
ATOM 35627 N N . TYR A 1 29 ? -12.435 4.483 22.618 1.00 0.00 29 TYR A N 19
ATOM 35628 C CA . TYR A 1 29 ? -11.877 3.328 21.931 1.00 0.00 29 TYR A CA 19
ATOM 35629 C C . TYR A 1 29 ? -11.387 3.689 20.511 1.00 0.00 29 TYR A C 19
ATOM 35630 O O . TYR A 1 29 ? -10.285 3.329 20.120 1.00 0.00 29 TYR A O 19
ATOM 35648 N N . PHE A 1 30 ? -12.211 4.401 19.764 1.00 0.00 30 PHE A N 19
ATOM 35649 C CA . PHE A 1 30 ? -11.904 4.730 18.364 1.00 0.00 30 PHE A CA 19
ATOM 35650 C C . PHE A 1 30 ? -11.225 6.085 18.187 1.00 0.00 30 PHE A C 19
ATOM 35651 O O . PHE A 1 30 ? -10.838 6.432 17.084 1.00 0.00 30 PHE A O 19
ATOM 35668 N N . ALA A 1 31 ? -11.088 6.831 19.270 1.00 0.00 31 ALA A N 19
ATOM 35669 C CA . ALA A 1 31 ? -10.554 8.213 19.246 1.00 0.00 31 ALA A CA 19
ATOM 35670 C C . ALA A 1 31 ? -9.253 8.367 18.447 1.00 0.00 31 ALA A C 19
ATOM 35671 O O . ALA A 1 31 ? -8.971 9.448 17.929 1.00 0.00 31 ALA A O 19
ATOM 35678 N N . GLN A 1 32 ? -8.475 7.306 18.353 1.00 0.00 32 GLN A N 19
ATOM 35679 C CA . GLN A 1 32 ? -7.222 7.332 17.600 1.00 0.00 32 GLN A CA 19
ATOM 35680 C C . GLN A 1 32 ? -7.483 7.630 16.126 1.00 0.00 32 GLN A C 19
ATOM 35681 O O . GLN A 1 32 ? -6.652 8.227 15.441 1.00 0.00 32 GLN A O 19
ATOM 35695 N N . PHE A 1 33 ? -8.639 7.203 15.648 1.00 0.00 33 PHE A N 19
ATOM 35696 C CA . PHE A 1 33 ? -9.008 7.373 14.259 1.00 0.00 33 PHE A CA 19
ATOM 35697 C C . PHE A 1 33 ? -10.531 7.286 14.067 1.00 0.00 33 PHE A C 19
ATOM 35698 O O . PHE A 1 33 ? -11.014 6.510 13.249 1.00 0.00 33 PHE A O 19
ATOM 35715 N N . GLY A 1 34 ? -11.285 8.089 14.824 1.00 0.00 34 GLY A N 19
ATOM 35716 C CA . GLY A 1 34 ? -12.737 8.063 14.687 1.00 0.00 34 GLY A CA 19
ATOM 35717 C C . GLY A 1 34 ? -13.456 9.072 15.572 1.00 0.00 34 GLY A C 19
ATOM 35718 O O . GLY A 1 34 ? -13.277 9.082 16.790 1.00 0.00 34 GLY A O 19
ATOM 35722 N N . GLU A 1 35 ? -14.269 9.920 14.946 1.00 0.00 35 GLU A N 19
ATOM 35723 C CA . GLU A 1 35 ? -15.091 10.906 15.658 1.00 0.00 35 GLU A CA 19
ATOM 35724 C C . GLU A 1 35 ? -16.509 10.377 15.703 1.00 0.00 35 GLU A C 19
ATOM 35725 O O . GLU A 1 35 ? -17.297 10.613 14.795 1.00 0.00 35 GLU A O 19
ATOM 35737 N N . ILE A 1 36 ? -16.821 9.634 16.737 1.00 0.00 36 ILE A N 19
ATOM 35738 C CA . ILE A 1 36 ? -18.088 8.946 16.782 1.00 0.00 36 ILE A CA 19
ATOM 35739 C C . ILE A 1 36 ? -19.154 9.773 17.470 1.00 0.00 36 ILE A C 19
ATOM 35740 O O . ILE A 1 36 ? -18.963 10.248 18.596 1.00 0.00 36 ILE A O 19
ATOM 35756 N N . LEU A 1 37 ? -20.284 9.925 16.787 1.00 0.00 37 LEU A N 19
ATOM 35757 C CA . LEU A 1 37 ? -21.438 10.646 17.309 1.00 0.00 37 LEU A CA 19
ATOM 35758 C C . LEU A 1 37 ? -21.140 12.132 17.524 1.00 0.00 37 LEU A C 19
ATOM 35759 O O . LEU A 1 37 ? -20.120 12.648 17.074 1.00 0.00 37 LEU A O 19
ATOM 35775 N N . GLU A 1 38 ? -22.046 12.818 18.195 1.00 0.00 38 GLU A N 19
ATOM 35776 C CA . GLU A 1 38 ? -21.946 14.255 18.343 1.00 0.00 38 GLU A CA 19
ATOM 35777 C C . GLU A 1 38 ? -21.957 14.693 19.816 1.00 0.00 38 GLU A C 19
ATOM 35778 O O . GLU A 1 38 ? -22.186 15.864 20.119 1.00 0.00 38 GLU A O 19
ATOM 35790 N N . ASP A 1 39 ? -21.713 13.763 20.725 1.00 0.00 39 ASP A N 19
ATOM 35791 C CA . ASP A 1 39 ? -21.695 14.090 22.155 1.00 0.00 39 ASP A CA 19
ATOM 35792 C C . ASP A 1 39 ? -20.343 13.742 22.770 1.00 0.00 39 ASP A C 19
ATOM 35793 O O . ASP A 1 39 ? -20.173 12.708 23.410 1.00 0.00 39 ASP A O 19
ATOM 35802 N N . LEU A 1 40 ? -19.396 14.620 22.582 1.00 0.00 40 LEU A N 19
ATOM 35803 C CA . LEU A 1 40 ? -18.037 14.398 23.026 1.00 0.00 40 LEU A CA 19
ATOM 35804 C C . LEU A 1 40 ? -17.853 14.872 24.467 1.00 0.00 40 LEU A C 19
ATOM 35805 O O . LEU A 1 40 ? -17.699 14.065 25.380 1.00 0.00 40 LEU A O 19
ATOM 35821 N N . GLU A 1 41 ? -17.927 16.188 24.653 1.00 0.00 41 GLU A N 19
ATOM 35822 C CA . GLU A 1 41 ? -17.762 16.845 25.960 1.00 0.00 41 GLU A CA 19
ATOM 35823 C C . GLU A 1 41 ? -16.433 16.471 26.644 1.00 0.00 41 GLU A C 19
ATOM 35824 O O . GLU A 1 41 ? -15.401 17.111 26.410 1.00 0.00 41 GLU A O 19
ATOM 35836 N N . SER A 1 42 ? -16.463 15.440 27.475 1.00 0.00 42 SER A N 19
ATOM 35837 C CA . SER A 1 42 ? -15.281 14.964 28.161 1.00 0.00 42 SER A CA 19
ATOM 35838 C C . SER A 1 42 ? -14.644 13.887 27.313 1.00 0.00 42 SER A C 19
ATOM 35839 O O . SER A 1 42 ? -15.125 12.755 27.263 1.00 0.00 42 SER A O 19
ATOM 35847 N N . GLU A 1 43 ? -13.590 14.245 26.626 1.00 0.00 43 GLU A N 19
ATOM 35848 C CA . GLU A 1 43 ? -12.965 13.339 25.696 1.00 0.00 43 GLU A CA 19
ATOM 35849 C C . GLU A 1 43 ? -11.714 12.674 26.290 1.00 0.00 43 GLU A C 19
ATOM 35850 O O . GLU A 1 43 ? -11.823 11.798 27.151 1.00 0.00 43 GLU A O 19
ATOM 35862 N N . LEU A 1 44 ? -10.532 13.098 25.854 1.00 0.00 44 LEU A N 19
ATOM 35863 C CA . LEU A 1 44 ? -9.313 12.482 26.306 1.00 0.00 44 LEU A CA 19
ATOM 35864 C C . LEU A 1 44 ? -8.413 13.489 27.045 1.00 0.00 44 LEU A C 19
ATOM 35865 O O . LEU A 1 44 ? -8.307 13.448 28.273 1.00 0.00 44 LEU A O 19
ATOM 35881 N N . GLY A 1 45 ? -7.778 14.389 26.298 1.00 0.00 45 GLY A N 19
ATOM 35882 C CA . GLY A 1 45 ? -6.876 15.360 26.905 1.00 0.00 45 GLY A CA 19
ATOM 35883 C C . GLY A 1 45 ? -6.922 16.723 26.223 1.00 0.00 45 GLY A C 19
ATOM 35884 O O . GLY A 1 45 ? -7.795 16.981 25.397 1.00 0.00 45 GLY A O 19
ATOM 35888 N N . ASP A 1 46 ? -5.983 17.598 26.578 1.00 0.00 46 ASP A N 19
ATOM 35889 C CA . ASP A 1 46 ? -5.934 18.952 26.010 1.00 0.00 46 ASP A CA 19
ATOM 35890 C C . ASP A 1 46 ? -4.809 19.087 24.982 1.00 0.00 46 ASP A C 19
ATOM 35891 O O . ASP A 1 46 ? -4.634 20.144 24.377 1.00 0.00 46 ASP A O 19
ATOM 35900 N N . THR A 1 47 ? -4.053 18.014 24.783 1.00 0.00 47 THR A N 19
ATOM 35901 C CA . THR A 1 47 ? -2.965 18.005 23.796 1.00 0.00 47 THR A CA 19
ATOM 35902 C C . THR A 1 47 ? -3.527 17.706 22.410 1.00 0.00 47 THR A C 19
ATOM 35903 O O . THR A 1 47 ? -2.806 17.675 21.412 1.00 0.00 47 THR A O 19
ATOM 35914 N N . GLU A 1 48 ? -4.823 17.535 22.369 1.00 0.00 48 GLU A N 19
ATOM 35915 C CA . GLU A 1 48 ? -5.538 17.201 21.172 1.00 0.00 48 GLU A CA 19
ATOM 35916 C C . GLU A 1 48 ? -5.981 18.439 20.418 1.00 0.00 48 GLU A C 19
ATOM 35917 O O . GLU A 1 48 ? -6.957 18.419 19.681 1.00 0.00 48 GLU A O 19
ATOM 35929 N N . THR A 1 49 ? -5.238 19.521 20.613 1.00 0.00 49 THR A N 19
ATOM 35930 C CA . THR A 1 49 ? -5.427 20.727 19.842 1.00 0.00 49 THR A CA 19
ATOM 35931 C C . THR A 1 49 ? -5.112 20.388 18.388 1.00 0.00 49 THR A C 19
ATOM 35932 O O . THR A 1 49 ? -5.689 20.934 17.448 1.00 0.00 49 THR A O 19
ATOM 35943 N N . MET A 1 50 ? -4.177 19.459 18.237 1.00 0.00 50 MET A N 19
ATOM 35944 C CA . MET A 1 50 ? -3.772 18.952 16.956 1.00 0.00 50 MET A CA 19
ATOM 35945 C C . MET A 1 50 ? -4.355 17.543 16.742 1.00 0.00 50 MET A C 19
ATOM 35946 O O . MET A 1 50 ? -3.749 16.541 17.120 1.00 0.00 50 MET A O 19
ATOM 35960 N N . ARG A 1 51 ? -5.547 17.495 16.178 1.00 0.00 51 ARG A N 19
ATOM 35961 C CA . ARG A 1 51 ? -6.234 16.237 15.881 1.00 0.00 51 ARG A CA 19
ATOM 35962 C C . ARG A 1 51 ? -6.468 16.093 14.372 1.00 0.00 51 ARG A C 19
ATOM 35963 O O . ARG A 1 51 ? -6.803 17.070 13.697 1.00 0.00 51 ARG A O 19
ATOM 35984 N N . THR A 1 52 ? -6.297 14.869 13.862 1.00 0.00 52 THR A N 19
ATOM 35985 C CA . THR A 1 52 ? -6.408 14.564 12.427 1.00 0.00 52 THR A CA 19
ATOM 35986 C C . THR A 1 52 ? -5.876 13.139 12.216 1.00 0.00 52 THR A C 19
ATOM 35987 O O . THR A 1 52 ? -5.130 12.635 13.071 1.00 0.00 52 THR A O 19
ATOM 35998 N N . PRO A 1 53 ? -6.261 12.464 11.104 1.00 0.00 53 PRO A N 19
ATOM 35999 C CA . PRO A 1 53 ? -5.833 11.097 10.806 1.00 0.00 53 PRO A CA 19
ATOM 36000 C C . PRO A 1 53 ? -4.338 10.899 11.045 1.00 0.00 53 PRO A C 19
ATOM 36001 O O . PRO A 1 53 ? -3.506 11.661 10.546 1.00 0.00 53 PRO A O 19
ATOM 36012 N N . GLY A 1 54 ? -4.011 9.873 11.809 1.00 0.00 54 GLY A N 19
ATOM 36013 C CA . GLY A 1 54 ? -2.631 9.602 12.135 1.00 0.00 54 GLY A CA 19
ATOM 36014 C C . GLY A 1 54 ? -2.322 10.009 13.553 1.00 0.00 54 GLY A C 19
ATOM 36015 O O . GLY A 1 54 ? -1.350 9.542 14.148 1.00 0.00 54 GLY A O 19
ATOM 36019 N N . TYR A 1 55 ? -3.148 10.888 14.086 1.00 0.00 55 TYR A N 19
ATOM 36020 C CA . TYR A 1 55 ? -3.033 11.345 15.458 1.00 0.00 55 TYR A CA 19
ATOM 36021 C C . TYR A 1 55 ? -4.263 10.915 16.228 1.00 0.00 55 TYR A C 19
ATOM 36022 O O . TYR A 1 55 ? -4.203 10.052 17.098 1.00 0.00 55 TYR A O 19
ATOM 36040 N N . PHE A 1 56 ? -5.383 11.519 15.866 1.00 0.00 56 PHE A N 19
ATOM 36041 C CA . PHE A 1 56 ? -6.683 11.250 16.468 1.00 0.00 56 PHE A CA 19
ATOM 36042 C C . PHE A 1 56 ? -7.750 11.564 15.434 1.00 0.00 56 PHE A C 19
ATOM 36043 O O . PHE A 1 56 ? -7.450 11.663 14.248 1.00 0.00 56 PHE A O 19
ATOM 36060 N N . PHE A 1 57 ? -8.975 11.716 15.865 1.00 0.00 57 PHE A N 19
ATOM 36061 C CA . PHE A 1 57 ? -10.031 12.098 14.956 1.00 0.00 57 PHE A CA 19
ATOM 36062 C C . PHE A 1 57 ? -9.946 13.598 14.622 1.00 0.00 57 PHE A C 19
ATOM 36063 O O . PHE A 1 57 ? -9.509 14.385 15.436 1.00 0.00 57 PHE A O 19
ATOM 36080 N N . GLN A 1 58 ? -10.381 13.955 13.419 1.00 0.00 58 GLN A N 19
ATOM 36081 C CA . GLN A 1 58 ? -10.248 15.333 12.842 1.00 0.00 58 GLN A CA 19
ATOM 36082 C C . GLN A 1 58 ? -11.012 16.454 13.594 1.00 0.00 58 GLN A C 19
ATOM 36083 O O . GLN A 1 58 ? -11.164 17.551 13.058 1.00 0.00 58 GLN A O 19
ATOM 36097 N N . GLN A 1 59 ? -11.452 16.206 14.802 1.00 0.00 59 GLN A N 19
ATOM 36098 C CA . GLN A 1 59 ? -12.194 17.184 15.554 1.00 0.00 59 GLN A CA 19
ATOM 36099 C C . GLN A 1 59 ? -11.293 18.326 16.004 1.00 0.00 59 GLN A C 19
ATOM 36100 O O . GLN A 1 59 ? -10.140 18.121 16.380 1.00 0.00 59 GLN A O 19
ATOM 36114 N N . ALA A 1 60 ? -11.828 19.515 15.934 1.00 0.00 60 ALA A N 19
ATOM 36115 C CA . ALA A 1 60 ? -11.124 20.720 16.354 1.00 0.00 60 ALA A CA 19
ATOM 36116 C C . ALA A 1 60 ? -11.255 20.898 17.858 1.00 0.00 60 ALA A C 19
ATOM 36117 O O . ALA A 1 60 ? -12.293 20.594 18.425 1.00 0.00 60 ALA A O 19
ATOM 36124 N N . PRO A 1 61 ? -10.221 21.443 18.517 1.00 0.00 61 PRO A N 19
ATOM 36125 C CA . PRO A 1 61 ? -10.210 21.605 19.978 1.00 0.00 61 PRO A CA 19
ATOM 36126 C C . PRO A 1 61 ? -11.392 22.422 20.494 1.00 0.00 61 PRO A C 19
ATOM 36127 O O . PRO A 1 61 ? -11.780 22.301 21.656 1.00 0.00 61 PRO A O 19
ATOM 36138 N N . ASN A 1 62 ? -11.947 23.265 19.644 1.00 0.00 62 ASN A N 19
ATOM 36139 C CA . ASN A 1 62 ? -13.099 24.055 20.031 1.00 0.00 62 ASN A CA 19
ATOM 36140 C C . ASN A 1 62 ? -14.411 23.321 19.760 1.00 0.00 62 ASN A C 19
ATOM 36141 O O . ASN A 1 62 ? -15.261 23.212 20.646 1.00 0.00 62 ASN A O 19
ATOM 36152 N N . ARG A 1 63 ? -14.578 22.814 18.543 1.00 0.00 63 ARG A N 19
ATOM 36153 C CA . ARG A 1 63 ? -15.818 22.131 18.168 1.00 0.00 63 ARG A CA 19
ATOM 36154 C C . ARG A 1 63 ? -15.588 20.881 17.333 1.00 0.00 63 ARG A C 19
ATOM 36155 O O . ARG A 1 63 ? -14.566 20.733 16.663 1.00 0.00 63 ARG A O 19
ATOM 36176 N N . ARG A 1 64 ? -16.572 19.996 17.391 1.00 0.00 64 ARG A N 19
ATOM 36177 C CA . ARG A 1 64 ? -16.625 18.795 16.564 1.00 0.00 64 ARG A CA 19
ATOM 36178 C C . ARG A 1 64 ? -16.616 19.177 15.079 1.00 0.00 64 ARG A C 19
ATOM 36179 O O . ARG A 1 64 ? -17.266 20.146 14.676 1.00 0.00 64 ARG A O 19
ATOM 36200 N N . ARG A 1 65 ? -15.889 18.431 14.271 1.00 0.00 65 ARG A N 19
ATOM 36201 C CA . ARG A 1 65 ? -15.821 18.715 12.854 1.00 0.00 65 ARG A CA 19
ATOM 36202 C C . ARG A 1 65 ? -16.509 17.655 12.046 1.00 0.00 65 ARG A C 19
ATOM 36203 O O . ARG A 1 65 ? -16.460 17.678 10.813 1.00 0.00 65 ARG A O 19
ATOM 36224 N N . ILE A 1 66 ? -17.132 16.713 12.739 1.00 0.00 66 ILE A N 19
ATOM 36225 C CA . ILE A 1 66 ? -17.867 15.649 12.099 1.00 0.00 66 ILE A CA 19
ATOM 36226 C C . ILE A 1 66 ? -18.855 16.219 11.055 1.00 0.00 66 ILE A C 19
ATOM 36227 O O . ILE A 1 66 ? -18.602 16.131 9.858 1.00 0.00 66 ILE A O 19
ATOM 36243 N N . SER A 1 67 ? -19.933 16.844 11.521 1.00 0.00 67 SER A N 19
ATOM 36244 C CA . SER A 1 67 ? -20.937 17.495 10.664 1.00 0.00 67 SER A CA 19
ATOM 36245 C C . SER A 1 67 ? -21.383 16.628 9.445 1.00 0.00 67 SER A C 19
ATOM 36246 O O . SER A 1 67 ? -21.895 17.156 8.450 1.00 0.00 67 SER A O 19
ATOM 36254 N N . ARG A 1 68 ? -21.200 15.324 9.529 1.00 0.00 68 ARG A N 19
ATOM 36255 C CA . ARG A 1 68 ? -21.606 14.437 8.453 1.00 0.00 68 ARG A CA 19
ATOM 36256 C C . ARG A 1 68 ? -23.074 14.101 8.565 1.00 0.00 68 ARG A C 19
ATOM 36257 O O . ARG A 1 68 ? -23.620 14.032 9.668 1.00 0.00 68 ARG A O 19
ATOM 36278 N N . GLU A 1 69 ? -23.719 13.906 7.429 1.00 0.00 69 GLU A N 19
ATOM 36279 C CA . GLU A 1 69 ? -25.121 13.574 7.427 1.00 0.00 69 GLU A CA 19
ATOM 36280 C C . GLU A 1 69 ? -25.316 12.128 7.839 1.00 0.00 69 GLU A C 19
ATOM 36281 O O . GLU A 1 69 ? -24.929 11.199 7.124 1.00 0.00 69 GLU A O 19
ATOM 36293 N N . HIS A 1 70 ? -25.894 11.949 9.002 1.00 0.00 70 HIS A N 19
ATOM 36294 C CA . HIS A 1 70 ? -26.148 10.637 9.541 1.00 0.00 70 HIS A CA 19
ATOM 36295 C C . HIS A 1 70 ? -27.393 10.658 10.392 1.00 0.00 70 HIS A C 19
ATOM 36296 O O . HIS A 1 70 ? -27.914 11.725 10.720 1.00 0.00 70 HIS A O 19
ATOM 36310 N N . GLY A 1 71 ? -27.867 9.491 10.729 1.00 0.00 71 GLY A N 19
ATOM 36311 C CA . GLY A 1 71 ? -29.021 9.381 11.574 1.00 0.00 71 GLY A CA 19
ATOM 36312 C C . GLY A 1 71 ? -28.642 8.828 12.914 1.00 0.00 71 GLY A C 19
ATOM 36313 O O . GLY A 1 71 ? -27.591 9.175 13.454 1.00 0.00 71 GLY A O 19
ATOM 36317 N N . ARG A 1 72 ? -29.466 7.976 13.456 1.00 0.00 72 ARG A N 19
ATOM 36318 C CA . ARG A 1 72 ? -29.166 7.367 14.720 1.00 0.00 72 ARG A CA 19
ATOM 36319 C C . ARG A 1 72 ? -28.725 5.937 14.482 1.00 0.00 72 ARG A C 19
ATOM 36320 O O . ARG A 1 72 ? -29.187 5.311 13.547 1.00 0.00 72 ARG A O 19
ATOM 36341 N N . THR A 1 73 ? -27.807 5.458 15.312 1.00 0.00 73 THR A N 19
ATOM 36342 C CA . THR A 1 73 ? -27.222 4.091 15.229 1.00 0.00 73 THR A CA 19
ATOM 36343 C C . THR A 1 73 ? -26.254 3.915 14.038 1.00 0.00 73 THR A C 19
ATOM 36344 O O . THR A 1 73 ? -25.530 2.919 13.967 1.00 0.00 73 THR A O 19
ATOM 36355 N N . TRP A 1 74 ? -26.236 4.890 13.120 1.00 0.00 74 TRP A N 19
ATOM 36356 C CA . TRP A 1 74 ? -25.310 4.864 11.986 1.00 0.00 74 TRP A CA 19
ATOM 36357 C C . TRP A 1 74 ? -24.648 6.229 11.786 1.00 0.00 74 TRP A C 19
ATOM 36358 O O . TRP A 1 74 ? -25.320 7.262 11.759 1.00 0.00 74 TRP A O 19
ATOM 36379 N N . THR A 1 75 ? -23.330 6.227 11.682 1.00 0.00 75 THR A N 19
ATOM 36380 C CA . THR A 1 75 ? -22.556 7.446 11.509 1.00 0.00 75 THR A CA 19
ATOM 36381 C C . THR A 1 75 ? -21.475 7.271 10.432 1.00 0.00 75 THR A C 19
ATOM 36382 O O . THR A 1 75 ? -20.790 6.243 10.386 1.00 0.00 75 THR A O 19
ATOM 36393 N N . LYS A 1 76 ? -21.360 8.262 9.552 1.00 0.00 76 LYS A N 19
ATOM 36394 C CA . LYS A 1 76 ? -20.345 8.259 8.507 1.00 0.00 76 LYS A CA 19
ATOM 36395 C C . LYS A 1 76 ? -19.107 9.015 8.990 1.00 0.00 76 LYS A C 19
ATOM 36396 O O . LYS A 1 76 ? -19.212 10.153 9.447 1.00 0.00 76 LYS A O 19
ATOM 36415 N N . LEU A 1 77 ? -17.945 8.395 8.877 1.00 0.00 77 LEU A N 19
ATOM 36416 C CA . LEU A 1 77 ? -16.714 9.000 9.370 1.00 0.00 77 LEU A CA 19
ATOM 36417 C C . LEU A 1 77 ? -15.766 9.368 8.226 1.00 0.00 77 LEU A C 19
ATOM 36418 O O . LEU A 1 77 ? -15.366 8.511 7.439 1.00 0.00 77 LEU A O 19
ATOM 36434 N N . THR A 1 78 ? -15.449 10.656 8.122 1.00 0.00 78 THR A N 19
ATOM 36435 C CA . THR A 1 78 ? -14.528 11.153 7.112 1.00 0.00 78 THR A CA 19
ATOM 36436 C C . THR A 1 78 ? -13.246 11.714 7.766 1.00 0.00 78 THR A C 19
ATOM 36437 O O . THR A 1 78 ? -13.324 12.565 8.640 1.00 0.00 78 THR A O 19
ATOM 36448 N N . TYR A 1 79 ? -12.083 11.228 7.330 1.00 0.00 79 TYR A N 19
ATOM 36449 C CA . TYR A 1 79 ? -10.777 11.674 7.873 1.00 0.00 79 TYR A CA 19
ATOM 36450 C C . TYR A 1 79 ? -9.986 12.411 6.805 1.00 0.00 79 TYR A C 19
ATOM 36451 O O . TYR A 1 79 ? -8.899 12.906 7.061 1.00 0.00 79 TYR A O 19
ATOM 36469 N N . ALA A 1 80 ? -10.538 12.449 5.594 1.00 0.00 80 ALA A N 19
ATOM 36470 C CA . ALA A 1 80 ? -9.905 13.110 4.436 1.00 0.00 80 ALA A CA 19
ATOM 36471 C C . ALA A 1 80 ? -8.663 12.344 3.942 1.00 0.00 80 ALA A C 19
ATOM 36472 O O . ALA A 1 80 ? -8.074 12.696 2.915 1.00 0.00 80 ALA A O 19
ATOM 36479 N N . ASN A 1 81 ? -8.283 11.297 4.668 1.00 0.00 81 ASN A N 19
ATOM 36480 C CA . ASN A 1 81 ? -7.120 10.484 4.319 1.00 0.00 81 ASN A CA 19
ATOM 36481 C C . ASN A 1 81 ? -7.469 9.014 4.290 1.00 0.00 81 ASN A C 19
ATOM 36482 O O . ASN A 1 81 ? -8.230 8.531 5.129 1.00 0.00 81 ASN A O 19
ATOM 36493 N N . HIS A 1 82 ? -6.885 8.299 3.344 1.00 0.00 82 HIS A N 19
ATOM 36494 C CA . HIS A 1 82 ? -7.142 6.870 3.176 1.00 0.00 82 HIS A CA 19
ATOM 36495 C C . HIS A 1 82 ? -6.455 6.059 4.273 1.00 0.00 82 HIS A C 19
ATOM 36496 O O . HIS A 1 82 ? -6.811 4.912 4.528 1.00 0.00 82 HIS A O 19
ATOM 36510 N N . SER A 1 83 ? -5.474 6.672 4.907 1.00 0.00 83 SER A N 19
ATOM 36511 C CA . SER A 1 83 ? -4.701 6.022 5.954 1.00 0.00 83 SER A CA 19
ATOM 36512 C C . SER A 1 83 ? -5.599 5.598 7.123 1.00 0.00 83 SER A C 19
ATOM 36513 O O . SER A 1 83 ? -5.493 4.483 7.631 1.00 0.00 83 SER A O 19
ATOM 36521 N N . SER A 1 84 ? -6.498 6.486 7.520 1.00 0.00 84 SER A N 19
ATOM 36522 C CA . SER A 1 84 ? -7.405 6.203 8.615 1.00 0.00 84 SER A CA 19
ATOM 36523 C C . SER A 1 84 ? -8.558 5.318 8.143 1.00 0.00 84 SER A C 19
ATOM 36524 O O . SER A 1 84 ? -9.143 4.583 8.927 1.00 0.00 84 SER A O 19
ATOM 36532 N N . TYR A 1 85 ? -8.850 5.383 6.843 1.00 0.00 85 TYR A N 19
ATOM 36533 C CA . TYR A 1 85 ? -9.928 4.594 6.234 1.00 0.00 85 TYR A CA 19
ATOM 36534 C C . TYR A 1 85 ? -9.703 3.103 6.427 1.00 0.00 85 TYR A C 19
ATOM 36535 O O . TYR A 1 85 ? -10.602 2.382 6.853 1.00 0.00 85 TYR A O 19
ATOM 36553 N N . LEU A 1 86 ? -8.499 2.653 6.124 1.00 0.00 86 LEU A N 19
ATOM 36554 C CA . LEU A 1 86 ? -8.168 1.264 6.197 1.00 0.00 86 LEU A CA 19
ATOM 36555 C C . LEU A 1 86 ? -8.253 0.745 7.636 1.00 0.00 86 LEU A C 19
ATOM 36556 O O . LEU A 1 86 ? -8.763 -0.343 7.884 1.00 0.00 86 LEU A O 19
ATOM 36572 N N . ARG A 1 87 ? -7.752 1.531 8.571 1.00 0.00 87 ARG A N 19
ATOM 36573 C CA . ARG A 1 87 ? -7.768 1.151 9.980 1.00 0.00 87 ARG A CA 19
ATOM 36574 C C . ARG A 1 87 ? -9.193 1.172 10.545 1.00 0.00 87 ARG A C 19
ATOM 36575 O O . ARG A 1 87 ? -9.562 0.328 11.365 1.00 0.00 87 ARG A O 19
ATOM 36596 N N . ALA A 1 88 ? -9.986 2.138 10.091 1.00 0.00 88 ALA A N 19
ATOM 36597 C CA . ALA A 1 88 ? -11.375 2.297 10.535 1.00 0.00 88 ALA A CA 19
ATOM 36598 C C . ALA A 1 88 ? -12.283 1.229 9.923 1.00 0.00 88 ALA A C 19
ATOM 36599 O O . ALA A 1 88 ? -13.426 1.064 10.339 1.00 0.00 88 ALA A O 19
ATOM 36606 N N . LEU A 1 89 ? -11.759 0.515 8.930 1.00 0.00 89 LEU A N 19
ATOM 36607 C CA . LEU A 1 89 ? -12.506 -0.536 8.241 1.00 0.00 89 LEU A CA 19
ATOM 36608 C C . LEU A 1 89 ? -12.913 -1.617 9.241 1.00 0.00 89 LEU A C 19
ATOM 36609 O O . LEU A 1 89 ? -14.012 -2.159 9.176 1.00 0.00 89 LEU A O 19
ATOM 36625 N N . ARG A 1 90 ? -11.991 -1.926 10.156 1.00 0.00 90 ARG A N 19
ATOM 36626 C CA . ARG A 1 90 ? -12.211 -2.905 11.217 1.00 0.00 90 ARG A CA 19
ATOM 36627 C C . ARG A 1 90 ? -12.603 -4.274 10.664 1.00 0.00 90 ARG A C 19
ATOM 36628 O O . ARG A 1 90 ? -11.848 -4.872 9.895 1.00 0.00 90 ARG A O 19
ATOM 36649 N N . GLU A 1 91 ? -13.790 -4.759 11.061 1.00 0.00 91 GLU A N 19
ATOM 36650 C CA . GLU A 1 91 ? -14.289 -6.073 10.648 1.00 0.00 91 GLU A CA 19
ATOM 36651 C C . GLU A 1 91 ? -13.255 -7.172 10.988 1.00 0.00 91 GLU A C 19
ATOM 36652 O O . GLU A 1 91 ? -12.992 -8.081 10.205 1.00 0.00 91 GLU A O 19
ATOM 36664 N N . HIS A 1 92 ? -12.667 -7.059 12.162 1.00 0.00 92 HIS A N 19
ATOM 36665 C CA . HIS A 1 92 ? -11.697 -8.041 12.635 1.00 0.00 92 HIS A CA 19
ATOM 36666 C C . HIS A 1 92 ? -12.172 -8.659 13.938 1.00 0.00 92 HIS A C 19
ATOM 36667 O O . HIS A 1 92 ? -11.400 -8.811 14.883 1.00 0.00 92 HIS A O 19
ATOM 36681 N N . GLY A 1 93 ? -13.447 -9.014 13.987 1.00 0.00 93 GLY A N 19
ATOM 36682 C CA . GLY A 1 93 ? -14.007 -9.584 15.195 1.00 0.00 93 GLY A CA 19
ATOM 36683 C C . GLY A 1 93 ? -14.196 -8.534 16.264 1.00 0.00 93 GLY A C 19
ATOM 36684 O O . GLY A 1 93 ? -13.960 -8.781 17.449 1.00 0.00 93 GLY A O 19
ATOM 36688 N N . THR A 1 94 ? -14.617 -7.358 15.845 1.00 0.00 94 THR A N 19
ATOM 36689 C CA . THR A 1 94 ? -14.775 -6.244 16.750 1.00 0.00 94 THR A CA 19
ATOM 36690 C C . THR A 1 94 ? -16.117 -6.291 17.470 1.00 0.00 94 THR A C 19
ATOM 36691 O O . THR A 1 94 ? -17.148 -5.884 16.929 1.00 0.00 94 THR A O 19
ATOM 36702 N N . ILE A 1 95 ? -16.089 -6.796 18.693 1.00 0.00 95 ILE A N 19
ATOM 36703 C CA . ILE A 1 95 ? -17.267 -6.874 19.524 1.00 0.00 95 ILE A CA 19
ATOM 36704 C C . ILE A 1 95 ? -17.155 -5.872 20.658 1.00 0.00 95 ILE A C 19
ATOM 36705 O O . ILE A 1 95 ? -16.166 -5.864 21.397 1.00 0.00 95 ILE A O 19
ATOM 36721 N N . TYR A 1 96 ? -18.152 -5.025 20.783 1.00 0.00 96 TYR A N 19
ATOM 36722 C CA . TYR A 1 96 ? -18.160 -4.016 21.814 1.00 0.00 96 TYR A CA 19
ATOM 36723 C C . TYR A 1 96 ? -19.520 -4.020 22.508 1.00 0.00 96 TYR A C 19
ATOM 36724 O O . TYR A 1 96 ? -20.557 -4.048 21.844 1.00 0.00 96 TYR A O 19
ATOM 36742 N N . CYS A 1 97 ? -19.507 -4.031 23.842 1.00 0.00 97 CYS A N 19
ATOM 36743 C CA . CYS A 1 97 ? -20.738 -4.060 24.646 1.00 0.00 97 CYS A CA 19
ATOM 36744 C C . CYS A 1 97 ? -21.537 -5.355 24.419 1.00 0.00 97 CYS A C 19
ATOM 36745 O O . CYS A 1 97 ? -22.741 -5.418 24.697 1.00 0.00 97 CYS A O 19
ATOM 36753 N N . GLY A 1 98 ? -20.860 -6.386 23.932 1.00 0.00 98 GLY A N 19
ATOM 36754 C CA . GLY A 1 98 ? -21.505 -7.664 23.731 1.00 0.00 98 GLY A CA 19
ATOM 36755 C C . GLY A 1 98 ? -21.958 -7.911 22.300 1.00 0.00 98 GLY A C 19
ATOM 36756 O O . GLY A 1 98 ? -22.407 -9.013 21.977 1.00 0.00 98 GLY A O 19
ATOM 36760 N N . ALA A 1 99 ? -21.831 -6.914 21.439 1.00 0.00 99 ALA A N 19
ATOM 36761 C CA . ALA A 1 99 ? -22.251 -7.066 20.045 1.00 0.00 99 ALA A CA 19
ATOM 36762 C C . ALA A 1 99 ? -21.200 -6.524 19.092 1.00 0.00 99 ALA A C 19
ATOM 36763 O O . ALA A 1 99 ? -20.424 -5.643 19.452 1.00 0.00 99 ALA A O 19
ATOM 36770 N N . ALA A 1 100 ? -21.161 -7.062 17.883 1.00 0.00 100 ALA A N 19
ATOM 36771 C CA . ALA A 1 100 ? -20.212 -6.602 16.886 1.00 0.00 100 ALA A CA 19
ATOM 36772 C C . ALA A 1 100 ? -20.800 -5.456 16.099 1.00 0.00 100 ALA A C 19
ATOM 36773 O O . ALA A 1 100 ? -21.964 -5.507 15.683 1.00 0.00 100 ALA A O 19
ATOM 36780 N N . ILE A 1 101 ? -20.008 -4.429 15.903 1.00 0.00 101 ILE A N 19
ATOM 36781 C CA . ILE A 1 101 ? -20.438 -3.266 15.158 1.00 0.00 101 ILE A CA 19
ATOM 36782 C C . ILE A 1 101 ? -20.073 -3.432 13.690 1.00 0.00 101 ILE A C 19
ATOM 36783 O O . ILE A 1 101 ? -19.097 -4.105 13.362 1.00 0.00 101 ILE A O 19
ATOM 36799 N N . GLY A 1 102 ? -20.846 -2.830 12.817 1.00 0.00 102 GLY A N 19
ATOM 36800 C CA . GLY A 1 102 ? -20.590 -2.969 11.406 1.00 0.00 102 GLY A CA 19
ATOM 36801 C C . GLY A 1 102 ? -19.833 -1.787 10.856 1.00 0.00 102 GLY A C 19
ATOM 36802 O O . GLY A 1 102 ? -20.217 -0.638 11.076 1.00 0.00 102 GLY A O 19
ATOM 36806 N N . CYS A 1 103 ? -18.749 -2.065 10.168 1.00 0.00 103 CYS A N 19
ATOM 36807 C CA . CYS A 1 103 ? -17.920 -1.033 9.576 1.00 0.00 103 CYS A CA 19
ATOM 36808 C C . CYS A 1 103 ? -17.624 -1.386 8.126 1.00 0.00 103 CYS A C 19
ATOM 36809 O O . CYS A 1 103 ? -16.923 -2.362 7.849 1.00 0.00 103 CYS A O 19
ATOM 36817 N N . VAL A 1 104 ? -18.180 -0.619 7.205 1.00 0.00 104 VAL A N 19
ATOM 36818 C CA . VAL A 1 104 ? -17.986 -0.864 5.780 1.00 0.00 104 VAL A CA 19
ATOM 36819 C C . VAL A 1 104 ? -17.797 0.447 5.023 1.00 0.00 104 VAL A C 19
ATOM 36820 O O . VAL A 1 104 ? -18.174 1.512 5.519 1.00 0.00 104 VAL A O 19
ATOM 36833 N N . PRO A 1 105 ? -17.195 0.392 3.816 1.00 0.00 105 PRO A N 19
ATOM 36834 C CA . PRO A 1 105 ? -17.012 1.575 2.968 1.00 0.00 105 PRO A CA 19
ATOM 36835 C C . PRO A 1 105 ? -18.352 2.193 2.562 1.00 0.00 105 PRO A C 19
ATOM 36836 O O . PRO A 1 105 ? -19.364 1.487 2.448 1.00 0.00 105 PRO A O 19
ATOM 36847 N N . TYR A 1 106 ? -18.349 3.506 2.350 1.00 0.00 106 TYR A N 19
ATOM 36848 C CA . TYR A 1 106 ? -19.563 4.250 2.006 1.00 0.00 106 TYR A CA 19
ATOM 36849 C C . TYR A 1 106 ? -20.236 3.688 0.756 1.00 0.00 106 TYR A C 19
ATOM 36850 O O . TYR A 1 106 ? -19.661 3.691 -0.337 1.00 0.00 106 TYR A O 19
ATOM 36868 N N . LYS A 1 107 ? -21.458 3.209 0.933 1.00 0.00 107 LYS A N 19
ATOM 36869 C CA . LYS A 1 107 ? -22.255 2.687 -0.159 1.00 0.00 107 LYS A CA 19
ATOM 36870 C C . LYS A 1 107 ? -23.476 3.569 -0.363 1.00 0.00 107 LYS A C 19
ATOM 36871 O O . LYS A 1 107 ? -24.128 3.967 0.603 1.00 0.00 107 LYS A O 19
ATOM 36890 N N . HIS A 1 108 ? -23.791 3.855 -1.609 1.00 0.00 108 HIS A N 19
ATOM 36891 C CA . HIS A 1 108 ? -24.923 4.717 -1.937 1.00 0.00 108 HIS A CA 19
ATOM 36892 C C . HIS A 1 108 ? -26.238 4.064 -1.511 1.00 0.00 108 HIS A C 19
ATOM 36893 O O . HIS A 1 108 ? -27.082 4.703 -0.882 1.00 0.00 108 HIS A O 19
ATOM 36907 N N . GLU A 1 109 ? -26.386 2.790 -1.831 1.00 0.00 109 GLU A N 19
ATOM 36908 C CA . GLU A 1 109 ? -27.604 2.054 -1.508 1.00 0.00 109 GLU A CA 19
ATOM 36909 C C . GLU A 1 109 ? -27.776 1.851 0.005 1.00 0.00 109 GLU A C 19
ATOM 36910 O O . GLU A 1 109 ? -28.891 1.932 0.527 1.00 0.00 109 GLU A O 19
ATOM 36922 N N . LEU A 1 110 ? -26.670 1.611 0.703 1.00 0.00 110 LEU A N 19
ATOM 36923 C CA . LEU A 1 110 ? -26.710 1.382 2.150 1.00 0.00 110 LEU A CA 19
ATOM 36924 C C . LEU A 1 110 ? -27.270 2.604 2.858 1.00 0.00 110 LEU A C 19
ATOM 36925 O O . LEU A 1 110 ? -28.127 2.491 3.735 1.00 0.00 110 LEU A O 19
ATOM 36941 N N . ILE A 1 111 ? -26.798 3.768 2.449 1.00 0.00 111 ILE A N 19
ATOM 36942 C CA . ILE A 1 111 ? -27.269 5.027 2.998 1.00 0.00 111 ILE A CA 19
ATOM 36943 C C . ILE A 1 111 ? -28.742 5.229 2.684 1.00 0.00 111 ILE A C 19
ATOM 36944 O O . ILE A 1 111 ? -29.493 5.724 3.513 1.00 0.00 111 ILE A O 19
ATOM 36960 N N . SER A 1 112 ? -29.146 4.836 1.483 1.00 0.00 112 SER A N 19
ATOM 36961 C CA . SER A 1 112 ? -30.526 4.987 1.048 1.00 0.00 112 SER A CA 19
ATOM 36962 C C . SER A 1 112 ? -31.470 4.252 2.001 1.00 0.00 112 SER A C 19
ATOM 36963 O O . SER A 1 112 ? -32.488 4.806 2.425 1.00 0.00 112 SER A O 19
ATOM 36971 N N . GLU A 1 113 ? -31.121 3.022 2.356 1.00 0.00 113 GLU A N 19
ATOM 36972 C CA . GLU A 1 113 ? -31.938 2.246 3.290 1.00 0.00 113 GLU A CA 19
ATOM 36973 C C . GLU A 1 113 ? -31.914 2.883 4.680 1.00 0.00 113 GLU A C 19
ATOM 36974 O O . GLU A 1 113 ? -32.947 3.000 5.345 1.00 0.00 113 GLU A O 19
ATOM 36986 N N . LEU A 1 114 ? -30.733 3.310 5.098 1.00 0.00 114 LEU A N 19
ATOM 36987 C CA . LEU A 1 114 ? -30.546 3.937 6.398 1.00 0.00 114 LEU A CA 19
ATOM 36988 C C . LEU A 1 114 ? -31.318 5.254 6.514 1.00 0.00 114 LEU A C 19
ATOM 36989 O O . LEU A 1 114 ? -31.926 5.539 7.545 1.00 0.00 114 LEU A O 19
ATOM 37005 N N . SER A 1 115 ? -31.298 6.038 5.441 1.00 0.00 115 SER A N 19
ATOM 37006 C CA . SER A 1 115 ? -31.957 7.342 5.399 1.00 0.00 115 SER A CA 19
ATOM 37007 C C . SER A 1 115 ? -33.478 7.208 5.548 1.00 0.00 115 SER A C 19
ATOM 37008 O O . SER A 1 115 ? -34.159 8.145 5.977 1.00 0.00 115 SER A O 19
ATOM 37016 N N . ARG A 1 116 ? -34.007 6.046 5.197 1.00 0.00 116 ARG A N 19
ATOM 37017 C CA . ARG A 1 116 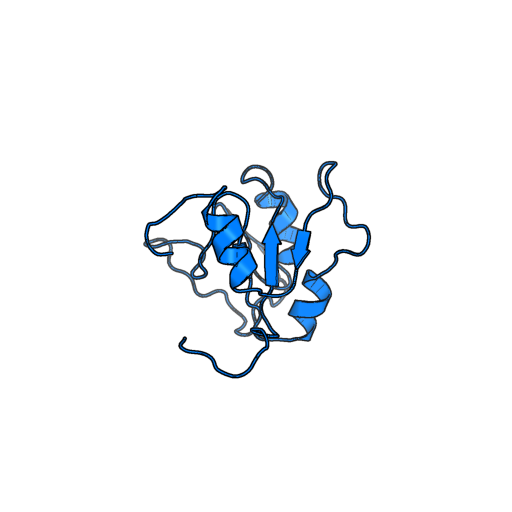? -35.437 5.806 5.298 1.00 0.00 116 ARG A CA 19
ATOM 37018 C C . ARG A 1 116 ? -35.881 5.804 6.757 1.00 0.00 116 ARG A C 19
ATOM 37019 O O . ARG A 1 116 ? -36.986 6.244 7.075 1.00 0.00 116 ARG A O 19
ATOM 37040 N N . GLU A 1 117 ? -35.007 5.294 7.633 1.00 0.00 117 GLU A N 19
ATOM 37041 C CA . GLU A 1 117 ? -35.279 5.220 9.072 1.00 0.00 117 GLU A CA 19
ATOM 37042 C C . GLU A 1 117 ? -36.493 4.346 9.365 1.00 0.00 117 GLU A C 19
ATOM 37043 O O . GLU A 1 117 ? -37.221 4.576 10.326 1.00 0.00 117 GLU A O 19
ATOM 37055 N N . GLY A 1 118 ? -36.696 3.337 8.542 1.00 0.00 118 GLY A N 19
ATOM 37056 C CA . GLY A 1 118 ? -37.804 2.433 8.743 1.00 0.00 118 GLY A CA 19
ATOM 37057 C C . GLY A 1 118 ? -37.379 1.194 9.497 1.00 0.00 118 GLY A C 19
ATOM 37058 O O . GLY A 1 118 ? -37.931 0.109 9.277 1.00 0.00 118 GLY A O 19
ATOM 37062 N N . HIS A 1 119 ? -36.382 1.367 10.389 1.00 0.00 119 HIS A N 19
ATOM 37063 C CA . HIS A 1 119 ? -35.806 0.280 11.190 1.00 0.00 119 HIS A CA 19
ATOM 37064 C C . HIS A 1 119 ? -34.985 -0.663 10.304 1.00 0.00 119 HIS A C 19
ATOM 37065 O O . HIS A 1 119 ? -35.329 -0.906 9.146 1.00 0.00 119 HIS A O 19
ATOM 37079 N N . HIS A 1 120 ? -33.879 -1.168 10.836 1.00 0.00 120 HIS A N 19
ATOM 37080 C CA . HIS A 1 120 ? -33.042 -2.085 10.081 1.00 0.00 120 HIS A CA 19
ATOM 37081 C C . HIS A 1 120 ? -33.811 -3.365 9.792 1.00 0.00 120 HIS A C 19
ATOM 37082 O O . HIS A 1 120 ? -34.245 -4.057 10.712 1.00 0.00 120 HIS A O 19
ATOM 37096 N N . HIS A 1 121 ? -33.970 -3.671 8.516 1.00 0.00 121 HIS A N 19
ATOM 37097 C CA . HIS A 1 121 ? -34.717 -4.848 8.091 1.00 0.00 121 HIS A CA 19
ATOM 37098 C C . HIS A 1 121 ? -34.034 -6.104 8.592 1.00 0.00 121 HIS A C 19
ATOM 37099 O O . HIS A 1 121 ? -32.815 -6.241 8.473 1.00 0.00 121 HIS A O 19
ATOM 37113 N N . HIS A 1 122 ? -34.813 -7.009 9.163 1.00 0.00 122 HIS A N 19
ATOM 37114 C CA . HIS A 1 122 ? -34.270 -8.257 9.666 1.00 0.00 122 HIS A CA 19
ATOM 37115 C C . HIS A 1 122 ? -33.733 -9.096 8.516 1.00 0.00 122 HIS A C 19
ATOM 37116 O O . HIS A 1 122 ? -34.490 -9.627 7.702 1.00 0.00 122 HIS A O 19
ATOM 37130 N N . HIS A 1 123 ? -32.426 -9.192 8.430 1.00 0.00 123 HIS A N 19
ATOM 37131 C CA . HIS A 1 123 ? -31.814 -9.944 7.366 1.00 0.00 123 HIS A CA 19
ATOM 37132 C C . HIS A 1 123 ? -31.892 -11.428 7.672 1.00 0.00 123 HIS A C 19
ATOM 37133 O O . HIS A 1 123 ? -31.209 -11.927 8.572 1.00 0.00 123 HIS A O 19
ATOM 37147 N N . HIS A 1 124 ? -32.745 -12.119 6.951 1.00 0.00 124 HIS A N 19
ATOM 37148 C CA . HIS A 1 124 ? -32.900 -13.541 7.119 1.00 0.00 124 HIS A CA 19
ATOM 37149 C C . HIS A 1 124 ? -32.091 -14.246 6.055 1.00 0.00 124 HIS A C 19
ATOM 37150 O O . HIS A 1 124 ? -32.517 -14.237 4.885 1.00 0.00 124 HIS A O 19
ATOM 37165 N N . MET A 1 1 ? -25.425 3.705 -13.068 1.00 0.00 1 MET A N 20
ATOM 37166 C CA . MET A 1 1 ? -25.089 3.120 -11.754 1.00 0.00 1 MET A CA 20
ATOM 37167 C C . MET A 1 1 ? -23.616 3.343 -11.409 1.00 0.00 1 MET A C 20
ATOM 37168 O O . MET A 1 1 ? -23.184 3.043 -10.293 1.00 0.00 1 MET A O 20
ATOM 37184 N N . SER A 1 2 ? -22.844 3.844 -12.370 1.00 0.00 2 SER A N 20
ATOM 37185 C CA . SER A 1 2 ? -21.422 4.070 -12.166 1.00 0.00 2 SER A CA 20
ATOM 37186 C C . SER A 1 2 ? -21.164 5.195 -11.156 1.00 0.00 2 SER A C 20
ATOM 37187 O O . SER A 1 2 ? -20.281 5.082 -10.311 1.00 0.00 2 SER A O 20
ATOM 37195 N N . LEU A 1 3 ? -21.932 6.270 -11.241 1.00 0.00 3 LEU A N 20
ATOM 37196 C CA . LEU A 1 3 ? -21.732 7.398 -10.339 1.00 0.00 3 LEU A CA 20
ATOM 37197 C C . LEU A 1 3 ? -23.020 7.803 -9.632 1.00 0.00 3 LEU A C 20
ATOM 37198 O O . LEU A 1 3 ? -24.104 7.789 -10.222 1.00 0.00 3 LEU A O 20
ATOM 37214 N N . GLY A 1 4 ? -22.898 8.135 -8.363 1.00 0.00 4 GLY A N 20
ATOM 37215 C CA . GLY A 1 4 ? -24.046 8.568 -7.597 1.00 0.00 4 GLY A CA 20
ATOM 37216 C C . GLY A 1 4 ? -23.995 10.050 -7.308 1.00 0.00 4 GLY A C 20
ATOM 37217 O O . GLY A 1 4 ? -25.018 10.734 -7.328 1.00 0.00 4 GLY A O 20
ATOM 37221 N N . SER A 1 5 ? -22.798 10.540 -7.033 1.00 0.00 5 SER A N 20
ATOM 37222 C CA . SER A 1 5 ? -22.574 11.945 -6.758 1.00 0.00 5 SER A CA 20
ATOM 37223 C C . SER A 1 5 ? -21.145 12.309 -7.096 1.00 0.00 5 SER A C 20
ATOM 37224 O O . SER A 1 5 ? -20.221 11.565 -6.763 1.00 0.00 5 SER A O 20
ATOM 37232 N N . GLU A 1 6 ? -20.949 13.443 -7.723 1.00 0.00 6 GLU A N 20
ATOM 37233 C CA . GLU A 1 6 ? -19.624 13.862 -8.070 1.00 0.00 6 GLU A CA 20
ATOM 37234 C C . GLU A 1 6 ? -19.038 14.716 -6.955 1.00 0.00 6 GLU A C 20
ATOM 37235 O O . GLU A 1 6 ? -18.936 15.943 -7.064 1.00 0.00 6 GLU A O 20
ATOM 37247 N N . SER A 1 7 ? -18.721 14.058 -5.862 1.00 0.00 7 SER A N 20
ATOM 37248 C CA . SER A 1 7 ? -18.113 14.659 -4.753 1.00 0.00 7 SER A CA 20
ATOM 37249 C C . SER A 1 7 ? -16.864 13.868 -4.412 1.00 0.00 7 SER A C 20
ATOM 37250 O O . SER A 1 7 ? -16.470 12.953 -5.147 1.00 0.00 7 SER A O 20
ATOM 37258 N N . GLU A 1 8 ? -16.278 14.188 -3.314 1.00 0.00 8 GLU A N 20
ATOM 37259 C CA . GLU A 1 8 ? -15.046 13.544 -2.878 1.00 0.00 8 GLU A CA 20
ATOM 37260 C C . GLU A 1 8 ? -15.310 12.570 -1.726 1.00 0.00 8 GLU A C 20
ATOM 37261 O O . GLU A 1 8 ? -14.420 12.286 -0.916 1.00 0.00 8 GLU A O 20
ATOM 37273 N N . THR A 1 9 ? -16.517 12.029 -1.681 1.00 0.00 9 THR A N 20
ATOM 37274 C CA . THR A 1 9 ? -16.909 11.116 -0.616 1.00 0.00 9 THR A CA 20
ATOM 37275 C C . THR A 1 9 ? -16.336 9.701 -0.851 1.00 0.00 9 THR A C 20
ATOM 37276 O O . THR A 1 9 ? -17.075 8.712 -0.920 1.00 0.00 9 THR A O 20
ATOM 37287 N N . GLY A 1 10 ? -15.023 9.621 -0.985 1.00 0.00 10 GLY A N 20
ATOM 37288 C CA . GLY A 1 10 ? -14.369 8.346 -1.170 1.00 0.00 10 GLY A CA 20
ATOM 37289 C C . GLY A 1 10 ? -13.523 7.969 0.024 1.00 0.00 10 GLY A C 20
ATOM 37290 O O . GLY A 1 10 ? -13.120 6.816 0.171 1.00 0.00 10 GLY A O 20
ATOM 37294 N N . ASN A 1 11 ? -13.261 8.946 0.883 1.00 0.00 11 ASN A N 20
ATOM 37295 C CA . ASN A 1 11 ? -12.441 8.742 2.079 1.00 0.00 11 ASN A CA 20
ATOM 37296 C C . ASN A 1 11 ? -13.305 8.728 3.335 1.00 0.00 11 ASN A C 20
ATOM 37297 O O . ASN A 1 11 ? -12.807 8.889 4.456 1.00 0.00 11 ASN A O 20
ATOM 37308 N N . ALA A 1 12 ? -14.596 8.531 3.144 1.00 0.00 12 ALA A N 20
ATOM 37309 C CA . ALA A 1 12 ? -15.534 8.483 4.246 1.00 0.00 12 ALA A CA 20
ATOM 37310 C C . ALA A 1 12 ? -16.224 7.131 4.289 1.00 0.00 12 ALA A C 20
ATOM 37311 O O . ALA A 1 12 ? -16.503 6.530 3.244 1.00 0.00 12 ALA A O 20
ATOM 37318 N N . VAL A 1 13 ? -16.497 6.658 5.487 1.00 0.00 13 VAL A N 20
ATOM 37319 C CA . VAL A 1 13 ? -17.139 5.367 5.673 1.00 0.00 13 VAL A CA 20
ATOM 37320 C C . VAL A 1 13 ? -18.340 5.506 6.590 1.00 0.00 13 VAL A C 20
ATOM 37321 O O . VAL A 1 13 ? -18.475 6.497 7.304 1.00 0.00 13 VAL A O 20
ATOM 37334 N N . VAL A 1 14 ? -19.210 4.525 6.566 1.00 0.00 14 VAL A N 20
ATOM 37335 C CA . VAL A 1 14 ? -20.380 4.535 7.413 1.00 0.00 14 VAL A CA 20
ATOM 37336 C C . VAL A 1 14 ? -20.180 3.573 8.573 1.00 0.00 14 VAL A C 20
ATOM 37337 O O . VAL A 1 14 ? -19.967 2.374 8.370 1.00 0.00 14 VAL A O 20
ATOM 37350 N N . VAL A 1 15 ? -20.229 4.105 9.779 1.00 0.00 15 VAL A N 20
ATOM 37351 C CA . VAL A 1 15 ? -20.051 3.304 10.976 1.00 0.00 15 VAL A CA 20
ATOM 37352 C C . VAL A 1 15 ? -21.408 3.041 11.613 1.00 0.00 15 VAL A C 20
ATOM 37353 O O . VAL A 1 15 ? -22.171 3.983 11.866 1.00 0.00 15 VAL A O 20
ATOM 37366 N N . PHE A 1 16 ? -21.712 1.775 11.871 1.00 0.00 16 PHE A N 20
ATOM 37367 C CA . PHE A 1 16 ? -23.004 1.392 12.445 1.00 0.00 16 PHE A CA 20
ATOM 37368 C C . PHE A 1 16 ? -22.862 0.204 13.403 1.00 0.00 16 PHE A C 20
ATOM 37369 O O . PHE A 1 16 ? -21.838 -0.488 13.398 1.00 0.00 16 PHE A O 20
ATOM 37386 N N . GLY A 1 17 ? -23.898 -0.021 14.219 1.00 0.00 17 GLY A N 20
ATOM 37387 C CA . GLY A 1 17 ? -23.883 -1.129 15.176 1.00 0.00 17 GLY A CA 20
ATOM 37388 C C . GLY A 1 17 ? -23.716 -0.662 16.615 1.00 0.00 17 GLY A C 20
ATOM 37389 O O . GLY A 1 17 ? -23.282 -1.419 17.475 1.00 0.00 17 GLY A O 20
ATOM 37393 N N . TYR A 1 18 ? -24.075 0.584 16.870 1.00 0.00 18 TYR A N 20
ATOM 37394 C CA . TYR A 1 18 ? -23.931 1.193 18.190 1.00 0.00 18 TYR A CA 20
ATOM 37395 C C . TYR A 1 18 ? -25.051 2.191 18.435 1.00 0.00 18 TYR A C 20
ATOM 37396 O O . TYR A 1 18 ? -25.779 2.552 17.510 1.00 0.00 18 TYR A O 20
ATOM 37414 N N . ARG A 1 19 ? -25.195 2.619 19.676 1.00 0.00 19 ARG A N 20
ATOM 37415 C CA . ARG A 1 19 ? -26.207 3.598 20.037 1.00 0.00 19 ARG A CA 20
ATOM 37416 C C . ARG A 1 19 ? -25.539 4.846 20.600 1.00 0.00 19 ARG A C 20
ATOM 37417 O O . ARG A 1 19 ? -24.399 4.785 21.066 1.00 0.00 19 ARG A O 20
ATOM 37438 N N . GLU A 1 20 ? -26.249 5.966 20.575 1.00 0.00 20 GLU A N 20
ATOM 37439 C CA . GLU A 1 20 ? -25.701 7.251 21.024 1.00 0.00 20 GLU A CA 20
ATOM 37440 C C . GLU A 1 20 ? -25.693 7.344 22.565 1.00 0.00 20 GLU A C 20
ATOM 37441 O O . GLU A 1 20 ? -26.103 8.342 23.159 1.00 0.00 20 GLU A O 20
ATOM 37453 N N . ALA A 1 21 ? -25.226 6.280 23.193 1.00 0.00 21 ALA A N 20
ATOM 37454 C CA . ALA A 1 21 ? -25.102 6.218 24.638 1.00 0.00 21 ALA A CA 20
ATOM 37455 C C . ALA A 1 21 ? -23.716 5.724 25.034 1.00 0.00 21 ALA A C 20
ATOM 37456 O O . ALA A 1 21 ? -23.349 5.745 26.206 1.00 0.00 21 ALA A O 20
ATOM 37463 N N . ILE A 1 22 ? -22.942 5.293 24.045 1.00 0.00 22 ILE A N 20
ATOM 37464 C CA . ILE A 1 22 ? -21.611 4.753 24.291 1.00 0.00 22 ILE A CA 20
ATOM 37465 C C . ILE A 1 22 ? -20.523 5.729 23.851 1.00 0.00 22 ILE A C 20
ATOM 37466 O O . ILE A 1 22 ? -19.455 5.309 23.407 1.00 0.00 22 ILE A O 20
ATOM 37482 N N . THR A 1 23 ? -20.793 7.026 24.008 1.00 0.00 23 THR A N 20
ATOM 37483 C CA . THR A 1 23 ? -19.874 8.079 23.570 1.00 0.00 23 THR A CA 20
ATOM 37484 C C . THR A 1 23 ? -18.444 7.852 24.093 1.00 0.00 23 THR A C 20
ATOM 37485 O O . THR A 1 23 ? -17.578 7.434 23.345 1.00 0.00 23 THR A O 20
ATOM 37496 N N . LYS A 1 24 ? -18.230 8.089 25.392 1.00 0.00 24 LYS A N 20
ATOM 37497 C CA . LYS A 1 24 ? -16.932 7.918 26.033 1.00 0.00 24 LYS A CA 20
ATOM 37498 C C . LYS A 1 24 ? -16.317 6.549 25.731 1.00 0.00 24 LYS A C 20
ATOM 37499 O O . LYS A 1 24 ? -15.096 6.416 25.603 1.00 0.00 24 LYS A O 20
ATOM 37518 N N . GLN A 1 25 ? -17.173 5.553 25.628 1.00 0.00 25 GLN A N 20
ATOM 37519 C CA . GLN A 1 25 ? -16.763 4.178 25.414 1.00 0.00 25 GLN A CA 20
ATOM 37520 C C . GLN A 1 25 ? -16.113 3.953 24.039 1.00 0.00 25 GLN A C 20
ATOM 37521 O O . GLN A 1 25 ? -14.897 3.755 23.944 1.00 0.00 25 GLN A O 20
ATOM 37535 N N . ILE A 1 26 ? -16.922 3.996 22.986 1.00 0.00 26 ILE A N 20
ATOM 37536 C CA . ILE A 1 26 ? -16.458 3.707 21.642 1.00 0.00 26 ILE A CA 20
ATOM 37537 C C . ILE A 1 26 ? -15.536 4.806 21.098 1.00 0.00 26 ILE A C 20
ATOM 37538 O O . ILE A 1 26 ? -14.606 4.533 20.329 1.00 0.00 26 ILE A O 20
ATOM 37554 N N . LEU A 1 27 ? -15.785 6.037 21.518 1.00 0.00 27 LEU A N 20
ATOM 37555 C CA . LEU A 1 27 ? -15.009 7.182 21.067 1.00 0.00 27 LEU A CA 20
ATOM 37556 C C . LEU A 1 27 ? -13.547 7.027 21.453 1.00 0.00 27 LEU A C 20
ATOM 37557 O O . LEU A 1 27 ? -12.671 7.365 20.689 1.00 0.00 27 LEU A O 20
ATOM 37573 N N . ALA A 1 28 ? -13.298 6.469 22.631 1.00 0.00 28 ALA A N 20
ATOM 37574 C CA . ALA A 1 28 ? -11.934 6.299 23.139 1.00 0.00 28 ALA A CA 20
ATOM 37575 C C . ALA A 1 28 ? -11.026 5.545 22.159 1.00 0.00 28 ALA A C 20
ATOM 37576 O O . ALA A 1 28 ? -9.806 5.726 22.173 1.00 0.00 28 ALA A O 20
ATOM 37583 N N . TYR A 1 29 ? -11.615 4.723 21.310 1.00 0.00 29 TYR A N 20
ATOM 37584 C CA . TYR A 1 29 ? -10.843 3.928 20.371 1.00 0.00 29 TYR A CA 20
ATOM 37585 C C . TYR A 1 29 ? -10.628 4.642 19.022 1.00 0.00 29 TYR A C 20
ATOM 37586 O O . TYR A 1 29 ? -9.514 4.663 18.497 1.00 0.00 29 TYR A O 20
ATOM 37604 N N . PHE A 1 30 ? -11.689 5.219 18.463 1.00 0.00 30 PHE A N 20
ATOM 37605 C CA . PHE A 1 30 ? -11.609 5.822 17.120 1.00 0.00 30 PHE A CA 20
ATOM 37606 C C . PHE A 1 30 ? -11.327 7.332 17.134 1.00 0.00 30 PHE A C 20
ATOM 37607 O O . PHE A 1 30 ? -11.014 7.903 16.097 1.00 0.00 30 PHE A O 20
ATOM 37624 N N . ALA A 1 31 ? -11.395 7.954 18.306 1.00 0.00 31 ALA A N 20
ATOM 37625 C CA . ALA A 1 31 ? -11.293 9.430 18.429 1.00 0.00 31 ALA A CA 20
ATOM 37626 C C . ALA A 1 31 ? -10.032 10.006 17.807 1.00 0.00 31 ALA A C 20
ATOM 37627 O O . ALA A 1 31 ? -10.049 11.104 17.255 1.00 0.00 31 ALA A O 20
ATOM 37634 N N . GLN A 1 32 ? -8.949 9.271 17.887 1.00 0.00 32 GLN A N 20
ATOM 37635 C CA . GLN A 1 32 ? -7.682 9.737 17.349 1.00 0.00 32 GLN A CA 20
ATOM 37636 C C . GLN A 1 32 ? -7.750 9.894 15.828 1.00 0.00 32 GLN A C 20
ATOM 37637 O O . GLN A 1 32 ? -6.940 10.609 15.230 1.00 0.00 32 GLN A O 20
ATOM 37651 N N . PHE A 1 33 ? -8.709 9.220 15.205 1.00 0.00 33 PHE A N 20
ATOM 37652 C CA . PHE A 1 33 ? -8.845 9.268 13.762 1.00 0.00 33 PHE A CA 20
ATOM 37653 C C . PHE A 1 33 ? -10.218 9.813 13.334 1.00 0.00 33 PHE A C 20
ATOM 37654 O O . PHE A 1 33 ? -10.462 10.028 12.144 1.00 0.00 33 PHE A O 20
ATOM 37671 N N . GLY A 1 34 ? -11.105 10.040 14.295 1.00 0.00 34 GLY A N 20
ATOM 37672 C CA . GLY A 1 34 ? -12.426 10.544 13.974 1.00 0.00 34 GLY A CA 20
ATOM 37673 C C . GLY A 1 34 ? -13.355 10.549 15.173 1.00 0.00 34 GLY A C 20
ATOM 37674 O O . GLY A 1 34 ? -13.153 9.801 16.120 1.00 0.00 34 GLY A O 20
ATOM 37678 N N . GLU A 1 35 ? -14.394 11.373 15.121 1.00 0.00 35 GLU A N 20
ATOM 37679 C CA . GLU A 1 35 ? -15.318 11.495 16.244 1.00 0.00 35 GLU A CA 20
ATOM 37680 C C . GLU A 1 35 ? -16.590 10.698 15.994 1.00 0.00 35 GLU A C 20
ATOM 37681 O O . GLU A 1 35 ? -17.083 10.631 14.862 1.00 0.00 35 GLU A O 20
ATOM 37693 N N . ILE A 1 36 ? -17.119 10.095 17.053 1.00 0.00 36 ILE A N 20
ATOM 37694 C CA . ILE A 1 36 ? -18.325 9.288 16.962 1.00 0.00 36 ILE A CA 20
ATOM 37695 C C . ILE A 1 36 ? -19.306 9.681 18.076 1.00 0.00 36 ILE A C 20
ATOM 37696 O O . ILE A 1 36 ? -18.902 9.832 19.232 1.00 0.00 36 ILE A O 20
ATOM 37712 N N . LEU A 1 37 ? -20.582 9.855 17.706 1.00 0.00 37 LEU A N 20
ATOM 37713 C CA . LEU A 1 37 ? -21.667 10.191 18.655 1.00 0.00 37 LEU A CA 20
ATOM 37714 C C . LEU A 1 37 ? -21.595 11.628 19.148 1.00 0.00 37 LEU A C 20
ATOM 37715 O O . LEU A 1 37 ? -20.743 12.406 18.725 1.00 0.00 37 LEU A O 20
ATOM 37731 N N . GLU A 1 38 ? -22.518 11.971 20.040 1.00 0.00 38 GLU A N 20
ATOM 37732 C CA . GLU A 1 38 ? -22.564 13.292 20.634 1.00 0.00 38 GLU A CA 20
ATOM 37733 C C . GLU A 1 38 ? -21.572 13.381 21.771 1.00 0.00 38 GLU A C 20
ATOM 37734 O O . GLU A 1 38 ? -21.873 12.983 22.903 1.00 0.00 38 GLU A O 20
ATOM 37746 N N . ASP A 1 39 ? -20.389 13.847 21.470 1.00 0.00 39 ASP A N 20
ATOM 37747 C CA . ASP A 1 39 ? -19.368 14.028 22.493 1.00 0.00 39 ASP A CA 20
ATOM 37748 C C . ASP A 1 39 ? -19.489 15.414 23.113 1.00 0.00 39 ASP A C 20
ATOM 37749 O O . ASP A 1 39 ? -20.273 16.250 22.643 1.00 0.00 39 ASP A O 20
ATOM 37758 N N . LEU A 1 40 ? -18.743 15.656 24.174 1.00 0.00 40 LEU A N 20
ATOM 37759 C CA . LEU A 1 40 ? -18.813 16.930 24.856 1.00 0.00 40 LEU A CA 20
ATOM 37760 C C . LEU A 1 40 ? -17.432 17.468 25.205 1.00 0.00 40 LEU A C 20
ATOM 37761 O O . LEU A 1 40 ? -17.262 18.145 26.232 1.00 0.00 40 LEU A O 20
ATOM 37777 N N . GLU A 1 41 ? -16.452 17.136 24.369 1.00 0.00 41 GLU A N 20
ATOM 37778 C CA . GLU A 1 41 ? -15.087 17.693 24.454 1.00 0.00 41 GLU A CA 20
ATOM 37779 C C . GLU A 1 41 ? -14.207 16.932 25.432 1.00 0.00 41 GLU A C 20
ATOM 37780 O O . GLU A 1 41 ? -13.106 16.511 25.075 1.00 0.00 41 GLU A O 20
ATOM 37792 N N . SER A 1 42 ? -14.670 16.765 26.654 1.00 0.00 42 SER A N 20
ATOM 37793 C CA . SER A 1 42 ? -13.920 16.014 27.644 1.00 0.00 42 SER A CA 20
ATOM 37794 C C . SER A 1 42 ? -14.324 14.555 27.573 1.00 0.00 42 SER A C 20
ATOM 37795 O O . SER A 1 42 ? -15.215 14.101 28.296 1.00 0.00 42 SER A O 20
ATOM 37803 N N . GLU A 1 43 ? -13.664 13.830 26.700 1.00 0.00 43 GLU A N 20
ATOM 37804 C CA . GLU A 1 43 ? -14.029 12.460 26.420 1.00 0.00 43 GLU A CA 20
ATOM 37805 C C . GLU A 1 43 ? -12.900 11.517 26.764 1.00 0.00 43 GLU A C 20
ATOM 37806 O O . GLU A 1 43 ? -13.126 10.387 27.216 1.00 0.00 43 GLU A O 20
ATOM 37818 N N . LEU A 1 44 ? -11.689 11.980 26.558 1.00 0.00 44 LEU A N 20
ATOM 37819 C CA . LEU A 1 44 ? -10.526 11.164 26.743 1.00 0.00 44 LEU A CA 20
ATOM 37820 C C . LEU A 1 44 ? -9.677 11.699 27.884 1.00 0.00 44 LEU A C 20
ATOM 37821 O O . LEU A 1 44 ? -10.134 12.528 28.678 1.00 0.00 44 LEU A O 20
ATOM 37837 N N . GLY A 1 45 ? -8.452 11.219 27.972 1.00 0.00 45 GLY A N 20
ATOM 37838 C CA . GLY A 1 45 ? -7.560 11.669 29.008 1.00 0.00 45 GLY A CA 20
ATOM 37839 C C . GLY A 1 45 ? -6.270 12.235 28.455 1.00 0.00 45 GLY A C 20
ATOM 37840 O O . GLY A 1 45 ? -6.253 13.321 27.872 1.00 0.00 45 GLY A O 20
ATOM 37844 N N . ASP A 1 46 ? -5.191 11.496 28.628 1.00 0.00 46 ASP A N 20
ATOM 37845 C CA . ASP A 1 46 ? -3.870 11.931 28.184 1.00 0.00 46 ASP A CA 20
ATOM 37846 C C . ASP A 1 46 ? -3.799 12.050 26.660 1.00 0.00 46 ASP A C 20
ATOM 37847 O O . ASP A 1 46 ? -3.167 12.962 26.126 1.00 0.00 46 ASP A O 20
ATOM 37856 N N . THR A 1 47 ? -4.466 11.145 25.968 1.00 0.00 47 THR A N 20
ATOM 37857 C CA . THR A 1 47 ? -4.434 11.114 24.513 1.00 0.00 47 THR A CA 20
ATOM 37858 C C . THR A 1 47 ? -5.633 11.881 23.898 1.00 0.00 47 THR A C 20
ATOM 37859 O O . THR A 1 47 ? -6.104 11.574 22.800 1.00 0.00 47 THR A O 20
ATOM 37870 N N . GLU A 1 48 ? -6.102 12.883 24.596 1.00 0.00 48 GLU A N 20
ATOM 37871 C CA . GLU A 1 48 ? -7.219 13.678 24.112 1.00 0.00 48 GLU A CA 20
ATOM 37872 C C . GLU A 1 48 ? -6.727 14.829 23.226 1.00 0.00 48 GLU A C 20
ATOM 37873 O O . GLU A 1 48 ? -7.510 15.487 22.540 1.00 0.00 48 GLU A O 20
ATOM 37885 N N . THR A 1 49 ? -5.423 15.037 23.222 1.00 0.00 49 THR A N 20
ATOM 37886 C CA . THR A 1 49 ? -4.812 16.116 22.471 1.00 0.00 49 THR A CA 20
ATOM 37887 C C . THR A 1 49 ? -4.931 15.923 20.962 1.00 0.00 49 THR A C 20
ATOM 37888 O O . THR A 1 49 ? -4.842 16.885 20.196 1.00 0.00 49 THR A O 20
ATOM 37899 N N . MET A 1 50 ? -5.127 14.692 20.531 1.00 0.00 50 MET A N 20
ATOM 37900 C CA . MET A 1 50 ? -5.241 14.423 19.117 1.00 0.00 50 MET A CA 20
ATOM 37901 C C . MET A 1 50 ? -6.574 13.770 18.771 1.00 0.00 50 MET A C 20
ATOM 37902 O O . MET A 1 50 ? -6.723 12.550 18.856 1.00 0.00 50 MET A O 20
ATOM 37916 N N . ARG A 1 51 ? -7.551 14.599 18.422 1.00 0.00 51 ARG A N 20
ATOM 37917 C CA . ARG A 1 51 ? -8.834 14.117 17.943 1.00 0.00 51 ARG A CA 20
ATOM 37918 C C . ARG A 1 51 ? -9.148 14.744 16.600 1.00 0.00 51 ARG A C 20
ATOM 37919 O O . ARG A 1 51 ? -8.937 15.952 16.406 1.00 0.00 51 ARG A O 20
ATOM 37940 N N . THR A 1 52 ? -9.661 13.920 15.687 1.00 0.00 52 THR A N 20
ATOM 37941 C CA . THR A 1 52 ? -9.958 14.312 14.303 1.00 0.00 52 THR A CA 20
ATOM 37942 C C . THR A 1 52 ? -8.685 14.751 13.553 1.00 0.00 52 THR A C 20
ATOM 37943 O O . THR A 1 52 ? -8.015 15.713 13.931 1.00 0.00 52 THR A O 20
ATOM 37954 N N . PRO A 1 53 ? -8.360 14.063 12.467 1.00 0.00 53 PRO A N 20
ATOM 37955 C CA . PRO A 1 53 ? -7.201 14.388 11.617 1.00 0.00 53 PRO A CA 20
ATOM 37956 C C . PRO A 1 53 ? -7.333 15.769 11.000 1.00 0.00 53 PRO A C 20
ATOM 37957 O O . PRO A 1 53 ? -6.3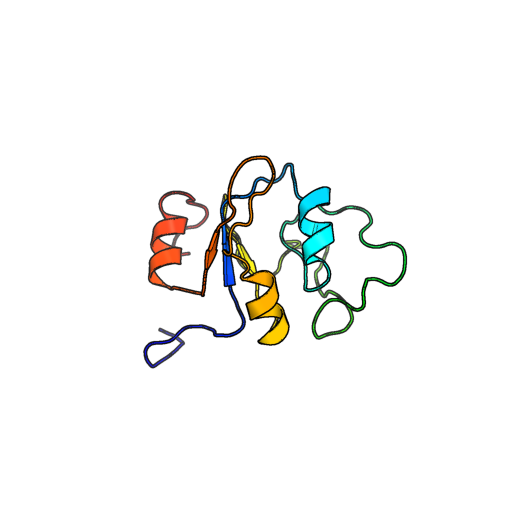55 16.372 10.558 1.00 0.00 53 PRO A O 20
ATOM 37968 N N . GLY A 1 54 ? -8.549 16.250 10.981 1.00 0.00 54 GLY A N 20
ATOM 37969 C CA . GLY A 1 54 ? -8.843 17.570 10.463 1.00 0.00 54 GLY A CA 20
ATOM 37970 C C . GLY A 1 54 ? -8.526 18.651 11.478 1.00 0.00 54 GLY A C 20
ATOM 37971 O O . GLY A 1 54 ? -8.789 19.826 11.238 1.00 0.00 54 GLY A O 20
ATOM 37975 N N . TYR A 1 55 ? -7.971 18.226 12.621 1.00 0.00 55 TYR A N 20
ATOM 37976 C CA . TYR A 1 55 ? -7.557 19.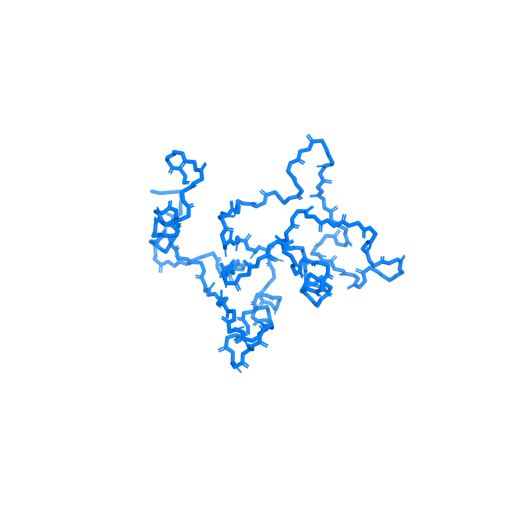112 13.711 1.00 0.00 55 TYR A CA 20
ATOM 37977 C C . TYR A 1 55 ? -8.739 19.676 14.489 1.00 0.00 55 TYR A C 20
ATOM 37978 O O . TYR A 1 55 ? -9.244 20.757 14.178 1.00 0.00 55 TYR A O 20
ATOM 37996 N N . PHE A 1 56 ? -9.172 18.912 15.497 1.00 0.00 56 PHE A N 20
ATOM 37997 C CA . PHE A 1 56 ? -10.247 19.300 16.421 1.00 0.00 56 PHE A CA 20
ATOM 37998 C C . PHE A 1 56 ? -11.604 19.523 15.742 1.00 0.00 56 PHE A C 20
ATOM 37999 O O . PHE A 1 56 ? -11.767 20.377 14.867 1.00 0.00 56 PHE A O 20
ATOM 38016 N N . PHE A 1 57 ? -12.567 18.731 16.169 1.00 0.00 57 PHE A N 20
ATOM 38017 C CA . PHE A 1 57 ? -13.941 18.807 15.691 1.00 0.00 57 PHE A CA 20
ATOM 38018 C C . PHE A 1 57 ? -14.571 20.171 16.025 1.00 0.00 57 PHE A C 20
ATOM 38019 O O . PHE A 1 57 ? -15.189 20.795 15.165 1.00 0.00 57 PHE A O 20
ATOM 38036 N N . GLN A 1 58 ? -14.358 20.623 17.275 1.00 0.00 58 GLN A N 20
ATOM 38037 C CA . GLN A 1 58 ? -14.927 21.871 17.806 1.00 0.00 58 GLN A CA 20
ATOM 38038 C C . GLN A 1 58 ? -16.454 21.818 17.837 1.00 0.00 58 GLN A C 20
ATOM 38039 O O . GLN A 1 58 ? -17.118 22.039 16.827 1.00 0.00 58 GLN A O 20
ATOM 38053 N N . GLN A 1 59 ? -17.000 21.522 19.018 1.00 0.00 59 GLN A N 20
ATOM 38054 C CA . GLN A 1 59 ? -18.446 21.377 19.192 1.00 0.00 59 GLN A CA 20
ATOM 38055 C C . GLN A 1 59 ? -19.188 22.673 18.967 1.00 0.00 59 GLN A C 20
ATOM 38056 O O . GLN A 1 59 ? -20.266 22.681 18.394 1.00 0.00 59 GLN A O 20
ATOM 38070 N N . ALA A 1 60 ? -18.598 23.755 19.420 1.00 0.00 60 ALA A N 20
ATOM 38071 C CA . ALA A 1 60 ? -19.207 25.082 19.349 1.00 0.00 60 ALA A CA 20
ATOM 38072 C C . ALA A 1 60 ? -20.562 25.105 20.078 1.00 0.00 60 ALA A C 20
ATOM 38073 O O . ALA A 1 60 ? -21.567 24.610 19.568 1.00 0.00 60 ALA A O 20
ATOM 38080 N N . PRO A 1 61 ? -20.606 25.695 21.280 1.00 0.00 61 PRO A N 20
ATOM 38081 C CA . PRO A 1 61 ? -21.829 25.735 22.087 1.00 0.00 61 PRO A CA 20
ATOM 38082 C C . PRO A 1 61 ? -23.009 26.322 21.319 1.00 0.00 61 PRO A C 20
ATOM 38083 O O . PRO A 1 61 ? -22.852 27.289 20.562 1.00 0.00 61 PRO A O 20
ATOM 38094 N N . ASN A 1 62 ? -24.187 25.702 21.514 1.00 0.00 62 ASN A N 20
ATOM 38095 C CA . ASN A 1 62 ? -25.442 26.077 20.831 1.00 0.00 62 ASN A CA 20
ATOM 38096 C C . ASN A 1 62 ? -25.506 25.490 19.414 1.00 0.00 62 ASN A C 20
ATOM 38097 O O . ASN A 1 62 ? -26.575 25.407 18.815 1.00 0.00 62 ASN A O 20
ATOM 38108 N N . ARG A 1 63 ? -24.373 25.040 18.902 1.00 0.00 63 ARG A N 20
ATOM 38109 C CA . ARG A 1 63 ? -24.318 24.508 17.552 1.00 0.00 63 ARG A CA 20
ATOM 38110 C C . ARG A 1 63 ? -24.228 22.984 17.537 1.00 0.00 63 ARG A C 20
ATOM 38111 O O . ARG A 1 63 ? -24.618 22.306 18.491 1.00 0.00 63 ARG A O 20
ATOM 38132 N N . ARG A 1 64 ? -23.743 22.469 16.423 1.00 0.00 64 ARG A N 20
ATOM 38133 C CA . ARG A 1 64 ? -23.583 21.045 16.195 1.00 0.00 64 ARG A CA 20
ATOM 38134 C C . ARG A 1 64 ? -22.332 20.549 16.899 1.00 0.00 64 ARG A C 20
ATOM 38135 O O . ARG A 1 64 ? -21.234 20.959 16.547 1.00 0.00 64 ARG A O 20
ATOM 38156 N N . ARG A 1 65 ? -22.492 19.653 17.868 1.00 0.00 65 ARG A N 20
ATOM 38157 C CA . ARG A 1 65 ? -21.345 19.137 18.605 1.00 0.00 65 ARG A CA 20
ATOM 38158 C C . ARG A 1 65 ? -20.426 18.346 17.691 1.00 0.00 65 ARG A C 20
ATOM 38159 O O . ARG A 1 65 ? -19.206 18.452 17.777 1.00 0.00 65 ARG A O 20
ATOM 38180 N N . ILE A 1 66 ? -21.014 17.566 16.811 1.00 0.00 66 ILE A N 20
ATOM 38181 C CA . ILE A 1 66 ? -20.249 16.843 15.828 1.00 0.00 66 ILE A CA 20
ATOM 38182 C C . ILE A 1 66 ? -20.542 17.394 14.442 1.00 0.00 66 ILE A C 20
ATOM 38183 O O . ILE A 1 66 ? -21.672 17.327 13.948 1.00 0.00 66 ILE A O 20
ATOM 38199 N N . SER A 1 67 ? -19.525 17.952 13.826 1.00 0.00 67 SER A N 20
ATOM 38200 C CA . SER A 1 67 ? -19.654 18.529 12.499 1.00 0.00 67 SER A CA 20
ATOM 38201 C C . SER A 1 67 ? -19.501 17.436 11.452 1.00 0.00 67 SER A C 20
ATOM 38202 O O . SER A 1 67 ? -18.641 17.499 10.570 1.00 0.00 67 SER A O 20
ATOM 38210 N N . ARG A 1 68 ? -20.319 16.434 11.578 1.00 0.00 68 ARG A N 20
ATOM 38211 C CA . ARG A 1 68 ? -20.295 15.306 10.690 1.00 0.00 68 ARG A CA 20
ATOM 38212 C C . ARG A 1 68 ? -21.718 14.829 10.441 1.00 0.00 68 ARG A C 20
ATOM 38213 O O . ARG A 1 68 ? -22.590 15.006 11.294 1.00 0.00 68 ARG A O 20
ATOM 38234 N N . GLU A 1 69 ? -21.955 14.251 9.281 1.00 0.00 69 GLU A N 20
ATOM 38235 C CA . GLU A 1 69 ? -23.276 13.757 8.935 1.00 0.00 69 GLU A CA 20
ATOM 38236 C C . GLU A 1 69 ? -23.576 12.462 9.685 1.00 0.00 69 GLU A C 20
ATOM 38237 O O . GLU A 1 69 ? -22.834 11.476 9.581 1.00 0.00 69 GLU A O 20
ATOM 38249 N N . HIS A 1 70 ? -24.668 12.461 10.434 1.00 0.00 70 HIS A N 20
ATOM 38250 C CA . HIS A 1 70 ? -25.035 11.311 11.237 1.00 0.00 70 HIS A CA 20
ATOM 38251 C C . HIS A 1 70 ? -26.534 11.065 11.185 1.00 0.00 70 HIS A C 20
ATOM 38252 O O . HIS A 1 70 ? -27.317 11.983 10.925 1.00 0.00 70 HIS A O 20
ATOM 38266 N N . GLY A 1 71 ? -26.921 9.829 11.436 1.00 0.00 71 GLY A N 20
ATOM 38267 C CA . GLY A 1 71 ? -28.317 9.476 11.468 1.00 0.00 71 GLY A CA 20
ATOM 38268 C C . GLY A 1 71 ? -28.756 9.137 12.873 1.00 0.00 71 GLY A C 20
ATOM 38269 O O . GLY A 1 71 ? -28.743 9.995 13.756 1.00 0.00 71 GLY A O 20
ATOM 38273 N N . ARG A 1 72 ? -29.131 7.887 13.087 1.00 0.00 72 ARG A N 20
ATOM 38274 C CA . ARG A 1 72 ? -29.546 7.434 14.408 1.00 0.00 72 ARG A CA 20
ATOM 38275 C C . ARG A 1 72 ? -28.477 6.583 15.049 1.00 0.00 72 ARG A C 20
ATOM 38276 O O . ARG A 1 72 ? -27.795 7.016 15.975 1.00 0.00 72 ARG A O 20
ATOM 38297 N N . THR A 1 73 ? -28.322 5.390 14.545 1.00 0.00 73 THR A N 20
ATOM 38298 C CA . THR A 1 73 ? -27.371 4.456 15.080 1.00 0.00 73 THR A CA 20
ATOM 38299 C C . THR A 1 73 ? -26.147 4.335 14.173 1.00 0.00 73 THR A C 20
ATOM 38300 O O . THR A 1 73 ? -25.312 3.439 14.340 1.00 0.00 73 THR A O 20
ATOM 38311 N N . TRP A 1 74 ? -26.053 5.245 13.218 1.00 0.00 74 TRP A N 20
ATOM 38312 C CA . TRP A 1 74 ? -24.973 5.237 12.254 1.00 0.00 74 TRP A CA 20
ATOM 38313 C C . TRP A 1 74 ? -24.535 6.659 11.925 1.00 0.00 74 TRP A C 20
ATOM 38314 O O . TRP A 1 74 ? -25.329 7.604 12.029 1.00 0.00 74 TRP A O 20
ATOM 38335 N N . THR A 1 75 ? -23.283 6.815 11.544 1.00 0.00 75 THR A N 20
ATOM 38336 C CA . THR A 1 75 ? -22.779 8.103 11.123 1.00 0.00 75 THR A CA 20
ATOM 38337 C C . THR A 1 75 ? -21.786 7.928 9.985 1.00 0.00 75 THR A C 20
ATOM 38338 O O . THR A 1 75 ? -21.076 6.913 9.915 1.00 0.00 75 THR A O 20
ATOM 38349 N N . LYS A 1 76 ? -21.762 8.885 9.079 1.00 0.00 76 LYS A N 20
ATOM 38350 C CA . LYS A 1 76 ? -20.790 8.890 8.021 1.00 0.00 76 LYS A CA 20
ATOM 38351 C C . LYS A 1 76 ? -19.552 9.554 8.571 1.00 0.00 76 LYS A C 20
ATOM 38352 O O . LYS A 1 76 ? -19.505 10.772 8.696 1.00 0.00 76 LYS A O 20
ATOM 38371 N N . LEU A 1 77 ? -18.565 8.767 8.900 1.00 0.00 77 LEU A N 20
ATOM 38372 C CA . LEU A 1 77 ? -17.405 9.290 9.561 1.00 0.00 77 LEU A CA 20
ATOM 38373 C C . LEU A 1 77 ? -16.320 9.592 8.549 1.00 0.00 77 LEU A C 20
ATOM 38374 O O . LEU A 1 77 ? -15.873 8.713 7.800 1.00 0.00 77 LEU A O 20
ATOM 38390 N N . THR A 1 78 ? -15.912 10.833 8.523 1.00 0.00 78 THR A N 20
ATOM 38391 C CA . THR A 1 78 ? -14.872 11.269 7.653 1.00 0.00 78 THR A CA 20
ATOM 38392 C C . THR A 1 78 ? -13.542 11.261 8.397 1.00 0.00 78 THR A C 20
ATOM 38393 O O . THR A 1 78 ? -13.225 12.192 9.143 1.00 0.00 78 THR A O 20
ATOM 38404 N N . TYR A 1 79 ? -12.791 10.186 8.223 1.00 0.00 79 TYR A N 20
ATOM 38405 C CA . TYR A 1 79 ? -11.475 10.054 8.834 1.00 0.00 79 TYR A CA 20
ATOM 38406 C C . TYR A 1 79 ? -10.486 10.967 8.140 1.00 0.00 79 TYR A C 20
ATOM 38407 O O . TYR A 1 79 ? -9.497 11.371 8.727 1.00 0.00 79 TYR A O 20
ATOM 38425 N N . ALA A 1 80 ? -10.764 11.260 6.864 1.00 0.00 80 ALA A N 20
ATOM 38426 C CA . ALA A 1 80 ? -9.910 12.112 6.025 1.00 0.00 80 ALA A CA 20
ATOM 38427 C C . ALA A 1 80 ? -8.630 11.385 5.620 1.00 0.00 80 ALA A C 20
ATOM 38428 O O . ALA A 1 80 ? -8.318 11.287 4.432 1.00 0.00 80 ALA A O 20
ATOM 38435 N N . ASN A 1 81 ? -7.907 10.865 6.604 1.00 0.00 81 ASN A N 20
ATOM 38436 C CA . ASN A 1 81 ? -6.681 10.127 6.343 1.00 0.00 81 ASN A CA 20
ATOM 38437 C C . ASN A 1 81 ? -6.973 8.752 5.756 1.00 0.00 81 ASN A C 20
ATOM 38438 O O . ASN A 1 81 ? -7.900 8.058 6.188 1.00 0.00 81 ASN A O 20
ATOM 38449 N N . HIS A 1 82 ? -6.184 8.366 4.784 1.00 0.00 82 HIS A N 20
ATOM 38450 C CA . HIS A 1 82 ? -6.351 7.082 4.124 1.00 0.00 82 HIS A CA 20
ATOM 38451 C C . HIS A 1 82 ? -5.718 5.968 4.958 1.00 0.00 82 HIS A C 20
ATOM 38452 O O . HIS A 1 82 ? -6.080 4.801 4.833 1.00 0.00 82 HIS A O 20
ATOM 38466 N N . SER A 1 83 ? -4.783 6.344 5.816 1.00 0.00 83 SER A N 20
ATOM 38467 C CA . SER A 1 83 ? -4.086 5.394 6.671 1.00 0.00 83 SER A CA 20
ATOM 38468 C C . SER A 1 83 ? -5.048 4.667 7.617 1.00 0.00 83 SER A C 20
ATOM 38469 O O . SER A 1 83 ? -5.000 3.445 7.750 1.00 0.00 83 SER A O 20
ATOM 38477 N N . SER A 1 84 ? -5.937 5.418 8.248 1.00 0.00 84 SER A N 20
ATOM 38478 C CA . SER A 1 84 ? -6.897 4.832 9.166 1.00 0.00 84 SER A CA 20
ATOM 38479 C C . SER A 1 84 ? -8.137 4.358 8.423 1.00 0.00 84 SER A C 20
ATOM 38480 O O . SER A 1 84 ? -8.969 3.641 8.982 1.00 0.00 84 SER A O 20
ATOM 38488 N N . TYR A 1 85 ? -8.250 4.764 7.167 1.00 0.00 85 TYR A N 20
ATOM 38489 C CA . TYR A 1 85 ? -9.385 4.383 6.329 1.00 0.00 85 TYR A CA 20
ATOM 38490 C C . TYR A 1 85 ? -9.443 2.858 6.189 1.00 0.00 85 TYR A C 20
ATOM 38491 O O . TYR A 1 85 ? -10.493 2.251 6.359 1.00 0.00 85 TYR A O 20
ATOM 38509 N N . LEU A 1 86 ? -8.296 2.257 5.894 1.00 0.00 86 LEU A N 20
ATOM 38510 C CA . LEU A 1 86 ? -8.189 0.801 5.749 1.00 0.00 86 LEU A CA 20
ATOM 38511 C C . LEU A 1 86 ? -8.461 0.083 7.065 1.00 0.00 86 LEU A C 20
ATOM 38512 O O . LEU A 1 86 ? -9.112 -0.960 7.093 1.00 0.00 86 LEU A O 20
ATOM 38528 N N . ARG A 1 87 ? -7.953 0.645 8.150 1.00 0.00 87 ARG A N 20
ATOM 38529 C CA . ARG A 1 87 ? -8.095 0.039 9.477 1.00 0.00 87 ARG A CA 20
ATOM 38530 C C . ARG A 1 87 ? -9.558 0.001 9.925 1.00 0.00 87 ARG A C 20
ATOM 38531 O O . ARG A 1 87 ? -9.938 -0.811 10.762 1.00 0.00 87 ARG A O 20
ATOM 38552 N N . ALA A 1 88 ? -10.369 0.873 9.349 1.00 0.00 88 ALA A N 20
ATOM 38553 C CA . ALA A 1 88 ? -11.795 0.939 9.670 1.00 0.00 88 ALA A CA 20
ATOM 38554 C C . ALA A 1 88 ? -12.526 -0.346 9.258 1.00 0.00 88 ALA A C 20
ATOM 38555 O O . ALA A 1 88 ? -13.582 -0.664 9.789 1.00 0.00 88 ALA A O 20
ATOM 38562 N N . LEU A 1 89 ? -11.935 -1.090 8.331 1.00 0.00 89 LEU A N 20
ATOM 38563 C CA . LEU A 1 89 ? -12.539 -2.317 7.814 1.00 0.00 89 LEU A CA 20
ATOM 38564 C C . LEU A 1 89 ? -12.427 -3.472 8.818 1.00 0.00 89 LEU A C 20
ATOM 38565 O O . LEU A 1 89 ? -12.971 -4.558 8.583 1.00 0.00 89 LEU A O 20
ATOM 38581 N N . ARG A 1 90 ? -11.696 -3.237 9.915 1.00 0.00 90 ARG A N 20
ATOM 38582 C CA . ARG A 1 90 ? -11.494 -4.244 10.968 1.00 0.00 90 ARG A CA 20
ATOM 38583 C C . ARG A 1 90 ? -12.826 -4.925 11.356 1.00 0.00 90 ARG A C 20
ATOM 38584 O O . ARG A 1 90 ? -13.795 -4.265 11.729 1.00 0.00 90 ARG A O 20
ATOM 38605 N N . GLU A 1 91 ? -12.854 -6.245 11.260 1.00 0.00 91 GLU A N 20
ATOM 38606 C CA . GLU A 1 91 ? -14.074 -7.015 11.514 1.00 0.00 91 GLU A CA 20
ATOM 38607 C C . GLU A 1 91 ? -13.800 -8.139 12.523 1.00 0.00 91 GLU A C 20
ATOM 38608 O O . GLU A 1 91 ? -14.723 -8.828 12.971 1.00 0.00 91 GLU A O 20
ATOM 38620 N N . HIS A 1 92 ? -12.531 -8.306 12.888 1.00 0.00 92 HIS A N 20
ATOM 38621 C CA . HIS A 1 92 ? -12.115 -9.393 13.768 1.00 0.00 92 HIS A CA 20
ATOM 38622 C C . HIS A 1 92 ? -12.773 -9.326 15.158 1.00 0.00 92 HIS A C 20
ATOM 38623 O O . HIS A 1 92 ? -12.379 -8.530 16.007 1.00 0.00 92 HIS A O 20
ATOM 38637 N N . GLY A 1 93 ? -13.816 -10.155 15.336 1.00 0.00 93 GLY A N 20
ATOM 38638 C CA . GLY A 1 93 ? -14.520 -10.305 16.620 1.00 0.00 93 GLY A CA 20
ATOM 38639 C C . GLY A 1 93 ? -14.700 -9.013 17.400 1.00 0.00 93 GLY A C 20
ATOM 38640 O O . GLY A 1 93 ? -14.135 -8.858 18.484 1.00 0.00 93 GLY A O 20
ATOM 38644 N N . THR A 1 94 ? -15.471 -8.087 16.869 1.00 0.00 94 THR A N 20
ATOM 38645 C CA . THR A 1 94 ? -15.684 -6.835 17.561 1.00 0.00 94 THR A CA 20
ATOM 38646 C C . THR A 1 94 ? -17.144 -6.641 17.947 1.00 0.00 94 THR A C 20
ATOM 38647 O O . THR A 1 94 ? -17.931 -6.099 17.179 1.00 0.00 94 THR A O 20
ATOM 38658 N N . ILE A 1 95 ? -17.500 -7.101 19.128 1.00 0.00 95 ILE A N 20
ATOM 38659 C CA . ILE A 1 95 ? -18.838 -6.903 19.649 1.00 0.00 95 ILE A CA 20
ATOM 38660 C C . ILE A 1 95 ? -18.792 -5.857 20.740 1.00 0.00 95 ILE A C 20
ATOM 38661 O O . ILE A 1 95 ? -18.095 -6.028 21.743 1.00 0.00 95 ILE A O 20
ATOM 38677 N N . TYR A 1 96 ? -19.506 -4.772 20.543 1.00 0.00 96 TYR A N 20
ATOM 38678 C CA . TYR A 1 96 ? -19.498 -3.694 21.495 1.00 0.00 96 TYR A CA 20
ATOM 38679 C C . TYR A 1 96 ? -20.911 -3.179 21.700 1.00 0.00 96 TYR A C 20
ATOM 38680 O O . TYR A 1 96 ? -21.647 -2.982 20.737 1.00 0.00 96 TYR A O 20
ATOM 38698 N N . CYS A 1 97 ? -21.292 -2.996 22.959 1.00 0.00 97 CYS A N 20
ATOM 38699 C CA . CYS A 1 97 ? -22.627 -2.506 23.318 1.00 0.00 97 CYS A CA 20
ATOM 38700 C C . CYS A 1 97 ? -23.708 -3.546 22.966 1.00 0.00 97 CYS A C 20
ATOM 38701 O O . CYS A 1 97 ? -24.899 -3.237 22.922 1.00 0.00 97 CYS A O 20
ATOM 38709 N N . GLY A 1 98 ? -23.282 -4.781 22.739 1.00 0.00 98 GLY A N 20
ATOM 38710 C CA . GLY A 1 98 ? -24.217 -5.844 22.443 1.00 0.00 98 GLY A CA 20
ATOM 38711 C C . GLY A 1 98 ? -24.189 -6.304 20.995 1.00 0.00 98 GLY A C 20
ATOM 38712 O O . GLY A 1 98 ? -24.667 -7.393 20.683 1.00 0.00 98 GLY A O 20
ATOM 38716 N N . ALA A 1 99 ? -23.616 -5.506 20.112 1.00 0.00 99 ALA A N 20
ATOM 38717 C CA . ALA A 1 99 ? -23.589 -5.860 18.699 1.00 0.00 99 ALA A CA 20
ATOM 38718 C C . ALA A 1 99 ? -22.239 -5.572 18.078 1.00 0.00 99 ALA A C 20
ATOM 38719 O O . ALA A 1 99 ? -21.449 -4.803 18.615 1.00 0.00 99 ALA A O 20
ATOM 38726 N N . ALA A 1 100 ? -21.960 -6.222 16.961 1.00 0.00 100 ALA A N 20
ATOM 38727 C CA . ALA A 1 100 ? -20.727 -5.984 16.242 1.00 0.00 100 ALA A CA 20
ATOM 38728 C C . ALA A 1 100 ? -20.822 -4.677 15.479 1.00 0.00 100 ALA A C 20
ATOM 38729 O O . ALA A 1 100 ? -21.856 -4.373 14.885 1.00 0.00 100 ALA A O 20
ATOM 38736 N N . ILE A 1 101 ? -19.763 -3.903 15.500 1.00 0.00 101 ILE A N 20
ATOM 38737 C CA . ILE A 1 101 ? -19.753 -2.641 14.793 1.00 0.00 101 ILE A CA 20
ATOM 38738 C C . ILE A 1 101 ? -19.084 -2.803 13.441 1.00 0.00 101 ILE A C 20
ATOM 38739 O O . ILE A 1 101 ? -18.097 -3.529 13.311 1.00 0.00 101 ILE A O 20
ATOM 38755 N N . GLY A 1 102 ? -19.638 -2.164 12.434 1.00 0.00 102 GLY A N 20
ATOM 38756 C CA . GLY A 1 102 ? -19.088 -2.277 11.105 1.00 0.00 102 GLY A CA 20
ATOM 38757 C C . GLY A 1 102 ? -18.818 -0.935 10.480 1.00 0.00 102 GLY A C 20
ATOM 38758 O O . GLY A 1 102 ? -19.562 0.027 10.712 1.00 0.00 102 GLY A O 20
ATOM 38762 N N . CYS A 1 103 ? -17.749 -0.853 9.712 1.00 0.00 103 CYS A N 20
ATOM 38763 C CA . CYS A 1 103 ? -17.388 0.366 9.019 1.00 0.00 103 CYS A CA 20
ATOM 38764 C C . CYS A 1 103 ? -17.088 0.057 7.560 1.00 0.00 103 CYS A C 20
ATOM 38765 O O . CYS A 1 103 ? -16.032 -0.486 7.237 1.00 0.00 103 CYS A O 20
ATOM 38773 N N . VAL A 1 104 ? -18.021 0.379 6.692 1.00 0.00 104 VAL A N 20
ATOM 38774 C CA . VAL A 1 104 ? -17.854 0.123 5.271 1.00 0.00 104 VAL A CA 20
ATOM 38775 C C . VAL A 1 104 ? -17.802 1.436 4.503 1.00 0.00 104 VAL A C 20
ATOM 38776 O O . VAL A 1 104 ? -18.255 2.466 5.009 1.00 0.00 104 VAL A O 20
ATOM 38789 N N . PRO A 1 105 ? -17.248 1.428 3.274 1.00 0.00 105 PRO A N 20
ATOM 38790 C CA . PRO A 1 105 ? -17.160 2.632 2.444 1.00 0.00 105 PRO A CA 20
ATOM 38791 C C . PRO A 1 105 ? -18.536 3.211 2.160 1.00 0.00 105 PRO A C 20
ATOM 38792 O O . PRO A 1 105 ? -19.522 2.471 2.065 1.00 0.00 105 PRO A O 20
ATOM 38803 N N . TYR A 1 106 ? -18.603 4.529 2.042 1.00 0.00 106 TYR A N 20
ATOM 38804 C CA . TYR A 1 106 ? -19.864 5.211 1.823 1.00 0.00 106 TYR A CA 20
ATOM 38805 C C . TYR A 1 106 ? -20.569 4.712 0.571 1.00 0.00 106 TYR A C 20
ATOM 38806 O O . TYR A 1 106 ? -20.020 4.756 -0.534 1.00 0.00 106 TYR A O 20
ATOM 38824 N N . LYS A 1 107 ? -21.785 4.245 0.762 1.00 0.00 107 LYS A N 20
ATOM 38825 C CA . LYS A 1 107 ? -22.619 3.785 -0.318 1.00 0.00 107 LYS A CA 20
ATOM 38826 C C . LYS A 1 107 ? -23.967 4.474 -0.226 1.00 0.00 107 LYS A C 20
ATOM 38827 O O . LYS A 1 107 ? -24.566 4.527 0.849 1.00 0.00 107 LYS A O 20
ATOM 38846 N N . HIS A 1 108 ? -24.447 4.991 -1.340 1.00 0.00 108 HIS A N 20
ATOM 38847 C CA . HIS A 1 108 ? -25.729 5.691 -1.368 1.00 0.00 108 HIS A CA 20
ATOM 38848 C C . HIS A 1 108 ? -26.859 4.725 -1.071 1.00 0.00 108 HIS A C 20
ATOM 38849 O O . HIS A 1 108 ? -27.777 5.037 -0.317 1.00 0.00 108 HIS A O 20
ATOM 38863 N N . GLU A 1 109 ? -26.754 3.533 -1.642 1.00 0.00 109 GLU A N 20
ATOM 38864 C CA . GLU A 1 109 ? -27.751 2.491 -1.462 1.00 0.00 109 GLU A CA 20
ATOM 38865 C C . GLU A 1 109 ? -27.838 2.074 0.003 1.00 0.00 109 GLU A C 20
ATOM 38866 O O . GLU A 1 109 ? -28.919 1.789 0.517 1.00 0.00 109 GLU A O 20
ATOM 38878 N N . LEU A 1 110 ? -26.689 2.054 0.671 1.00 0.00 110 LEU A N 20
ATOM 38879 C CA . LEU A 1 110 ? -26.629 1.685 2.075 1.00 0.00 110 LEU A CA 20
ATOM 38880 C C . LEU A 1 110 ? -27.424 2.676 2.916 1.00 0.00 110 LEU A C 20
ATOM 38881 O O . LEU A 1 110 ? -28.200 2.288 3.783 1.00 0.00 110 LEU A O 20
ATOM 38897 N N . ILE A 1 111 ? -27.251 3.959 2.625 1.00 0.00 111 ILE A N 20
ATOM 38898 C CA . ILE A 1 111 ? -27.952 5.006 3.353 1.00 0.00 111 ILE A CA 20
ATOM 38899 C C . ILE A 1 111 ? -29.456 4.877 3.143 1.00 0.00 111 ILE A C 20
ATOM 38900 O O . ILE A 1 111 ? -30.239 4.938 4.095 1.00 0.00 111 ILE A O 20
ATOM 38916 N N . SER A 1 112 ? -29.850 4.673 1.895 1.00 0.00 112 SER A N 20
ATOM 38917 C CA . SER A 1 112 ? -31.246 4.506 1.543 1.00 0.00 112 SER A CA 20
ATOM 38918 C C . SER A 1 112 ? -31.851 3.276 2.239 1.00 0.00 112 SER A C 20
ATOM 38919 O O . SER A 1 112 ? -32.997 3.314 2.704 1.00 0.00 112 SER A O 20
ATOM 38927 N N . GLU A 1 113 ? -31.078 2.190 2.310 1.00 0.00 113 GLU A N 20
ATOM 38928 C CA . GLU A 1 113 ? -31.533 0.962 2.958 1.00 0.00 113 GLU A CA 20
ATOM 38929 C C . GLU A 1 113 ? -31.807 1.199 4.444 1.00 0.00 113 GLU A C 20
ATOM 38930 O O . GLU A 1 113 ? -32.875 0.855 4.948 1.00 0.00 113 GLU A O 20
ATOM 38942 N N . LEU A 1 114 ? -30.843 1.792 5.131 1.00 0.00 114 LEU A N 20
ATOM 38943 C CA . LEU A 1 114 ? -30.975 2.104 6.540 1.00 0.00 114 LEU A CA 20
ATOM 38944 C C . LEU A 1 114 ? -32.091 3.107 6.790 1.00 0.00 114 LEU A C 20
ATOM 38945 O O . LEU A 1 114 ? -32.813 3.002 7.779 1.00 0.00 114 LEU A O 20
ATOM 38961 N N . SER A 1 115 ? -32.229 4.072 5.895 1.00 0.00 115 SER A N 20
ATOM 38962 C CA . SER A 1 115 ? -33.269 5.080 6.018 1.00 0.00 115 SER A CA 20
ATOM 38963 C C . SER A 1 115 ? -34.661 4.426 6.001 1.00 0.00 115 SER A C 20
ATOM 38964 O O . SER A 1 115 ? -35.529 4.769 6.811 1.00 0.00 115 SER A O 20
ATOM 38972 N N . ARG A 1 116 ? -34.860 3.470 5.089 1.00 0.00 116 ARG A N 20
ATOM 38973 C CA . ARG A 1 116 ? -36.140 2.763 4.984 1.00 0.00 116 ARG A CA 20
ATOM 38974 C C . ARG A 1 116 ? -36.244 1.662 6.049 1.00 0.00 116 ARG A C 20
ATOM 38975 O O . ARG A 1 116 ? -37.282 1.013 6.189 1.00 0.00 116 ARG A O 20
ATOM 38996 N N . GLU A 1 117 ? -35.141 1.454 6.776 1.00 0.00 117 GLU A N 20
ATOM 38997 C CA . GLU A 1 117 ? -35.048 0.467 7.856 1.00 0.00 117 GLU A CA 20
ATOM 38998 C C . GLU A 1 117 ? -35.203 -0.966 7.341 1.00 0.00 117 GLU A C 20
ATOM 38999 O O . GLU A 1 117 ? -35.551 -1.878 8.096 1.00 0.00 117 GLU A O 20
ATOM 39011 N N . GLY A 1 118 ? -34.931 -1.150 6.055 1.00 0.00 118 GLY A N 20
ATOM 39012 C CA . GLY A 1 118 ? -34.971 -2.472 5.448 1.00 0.00 118 GLY A CA 20
ATOM 39013 C C . GLY A 1 118 ? -36.375 -2.976 5.139 1.00 0.00 118 GLY A C 20
ATOM 39014 O O . GLY A 1 118 ? -36.562 -3.761 4.209 1.00 0.00 118 GLY A O 20
ATOM 39018 N N . HIS A 1 119 ? -37.355 -2.521 5.894 1.00 0.00 119 HIS A N 20
ATOM 39019 C CA . HIS A 1 119 ? -38.724 -2.981 5.714 1.00 0.00 119 HIS A CA 20
ATOM 39020 C C . HIS A 1 119 ? -39.438 -2.176 4.638 1.00 0.00 119 HIS A C 20
ATOM 39021 O O . HIS A 1 119 ? -39.646 -0.968 4.780 1.00 0.00 119 HIS A O 20
ATOM 39035 N N . HIS A 1 120 ? -39.815 -2.851 3.572 1.00 0.00 120 HIS A N 20
ATOM 39036 C CA . HIS A 1 120 ? -40.531 -2.224 2.482 1.00 0.00 120 HIS A CA 20
ATOM 39037 C C . HIS A 1 120 ? -41.697 -3.108 2.053 1.00 0.00 120 HIS A C 20
ATOM 39038 O O . HIS A 1 120 ? -41.604 -3.843 1.071 1.00 0.00 120 HIS A O 20
ATOM 39052 N N . HIS A 1 121 ? -42.776 -3.064 2.816 1.00 0.00 121 HIS A N 20
ATOM 39053 C CA . HIS A 1 121 ? -43.960 -3.855 2.510 1.00 0.00 121 HIS A CA 20
ATOM 39054 C C . HIS A 1 121 ? -45.153 -3.356 3.310 1.00 0.00 121 HIS A C 20
ATOM 39055 O O . HIS A 1 121 ? -45.038 -3.092 4.508 1.00 0.00 121 HIS A O 20
ATOM 39069 N N . HIS A 1 122 ? -46.283 -3.223 2.641 1.00 0.00 122 HIS A N 20
ATOM 39070 C CA . HIS A 1 122 ? -47.518 -2.766 3.266 1.00 0.00 122 HIS A CA 20
ATOM 39071 C C . HIS A 1 122 ? -48.704 -3.550 2.729 1.00 0.00 122 HIS A C 20
ATOM 39072 O O . HIS A 1 122 ? -48.582 -4.281 1.735 1.00 0.00 122 HIS A O 20
ATOM 39086 N N . HIS A 1 123 ? -49.839 -3.413 3.381 1.00 0.00 123 HIS A N 20
ATOM 39087 C CA . HIS A 1 123 ? -51.048 -4.099 2.963 1.00 0.00 123 HIS A CA 20
ATOM 39088 C C . HIS A 1 123 ? -51.787 -3.241 1.948 1.00 0.00 123 HIS A C 20
ATOM 39089 O O . HIS A 1 123 ? -52.258 -2.157 2.283 1.00 0.00 123 HIS A O 20
ATOM 39103 N N . HIS A 1 124 ? -51.880 -3.739 0.715 1.00 0.00 124 HIS A N 20
ATOM 39104 C CA . HIS A 1 124 ? -52.523 -3.015 -0.386 1.00 0.00 124 HIS A CA 20
ATOM 39105 C C . HIS A 1 124 ? -51.824 -1.672 -0.611 1.00 0.00 124 HIS A C 20
ATOM 39106 O O . HIS A 1 124 ? -50.705 -1.672 -1.163 1.00 0.00 124 HIS A O 20
#